Protein 8P26 (pdb70)

Structure (mmCIF, N/CA/C/O backbone):
data_8P26
#
_entry.id   8P26
#
_cell.length_a   107.030
_cell.length_b   152.419
_cell.length_c   187.087
_cell.angle_alpha   90.000
_cell.angle_beta   90.000
_cell.angle_gamma   90.000
#
_symmetry.space_group_name_H-M   'P 21 2 21'
#
loop_
_entity.id
_entity.type
_entity.pdbx_description
1 polymer 'U2 small nuclear ribonucleoprotein auxiliary factor-like protein'
2 water water
#
loop_
_atom_site.group_PDB
_atom_site.id
_atom_site.type_symbol
_atom_site.label_atom_id
_atom_site.label_alt_id
_atom_site.label_comp_id
_atom_site.label_asym_id
_atom_site.label_entity_id
_atom_site.label_seq_id
_atom_site.pdbx_PDB_ins_code
_atom_site.Cartn_x
_atom_site.Cartn_y
_atom_site.Cartn_z
_atom_site.occupancy
_atom_site.B_iso_or_equiv
_atom_site.auth_seq_id
_atom_site.auth_comp_id
_atom_site.auth_asym_id
_atom_site.auth_atom_id
_atom_site.pdbx_PDB_model_num
ATOM 1 N N . MET A 1 3 ? -20.97100 -47.49600 -36.76800 1.000 119.53857 1 MET A N 1
ATOM 2 C CA . MET A 1 3 ? -20.62400 -48.72400 -37.53100 1.000 125.02883 1 MET A CA 1
ATOM 3 C C . MET A 1 3 ? -19.30100 -48.50100 -38.26900 1.000 122.40313 1 MET A C 1
ATOM 4 O O . MET A 1 3 ? -19.00500 -49.28100 -39.19400 1.000 138.79784 1 MET A O 1
ATOM 9 N N . ALA A 1 4 ? -18.54300 -47.47500 -37.87400 1.000 111.17121 2 ALA A N 1
ATOM 10 C CA . ALA A 1 4 ? -17.23200 -47.19800 -38.50400 1.000 109.28549 2 ALA A CA 1
ATOM 11 C C . ALA A 1 4 ? -16.17800 -47.01800 -37.40800 1.000 109.35046 2 ALA A C 1
ATOM 12 O O . ALA A 1 4 ? -15.34000 -46.10800 -37.53800 1.000 112.66010 2 ALA A O 1
ATOM 14 N N . SER A 1 5 ? -16.23700 -47.84600 -36.36400 1.000 107.02502 3 SER A N 1
ATOM 15 C CA . SER A 1 5 ? -15.27700 -47.73000 -35.23800 1.000 104.14106 3 SER A CA 1
ATOM 16 C C . SER A 1 5 ? -14.74600 -49.11900 -34.87300 1.000 108.45209 3 SER A C 1
ATOM 17 O O . SER A 1 5 ? -15.50300 -50.09700 -35.02000 1.000 111.74574 3 SER A O 1
ATOM 20 N N . PHE A 1 6 ? -13.49500 -49.19200 -34.41500 1.000 104.75459 4 PHE A N 1
ATOM 21 C CA . PHE A 1 6 ? -12.88400 -50.49500 -34.05200 1.000 92.97496 4 PHE A CA 1
ATOM 22 C C . PHE A 1 6 ? -13.26800 -50.85400 -32.61400 1.000 97.31116 4 PHE A C 1
ATOM 23 O O . PHE A 1 6 ? -12.51400 -51.60500 -31.96900 1.000 96.33052 4 PHE A O 1
ATOM 31 N N . GLU A 1 7 ? -14.40000 -50.33800 -32.12600 1.000 108.84203 5 GLU A N 1
ATOM 32 C CA . GLU A 1 7 ? -14.76600 -50.59000 -30.73400 1.000 110.35097 5 GLU A CA 1
ATOM 33 C C . GLU A 1 7 ? -14.84100 -52.08000 -30.42200 1.000 103.03277 5 GLU A C 1
ATOM 34 O O . GLU A 1 7 ? -14.45600 -52.51000 -29.32900 1.000 98.22281 5 GLU A O 1
ATOM 40 N N . LYS A 1 8 ? -15.32500 -52.88500 -31.36700 1.000 98.38266 6 LYS A N 1
ATOM 41 C CA . LYS A 1 8 ? -15.48300 -54.31700 -31.13800 1.000 97.90936 6 LYS A CA 1
ATOM 42 C C . LYS A 1 8 ? -14.56200 -55.13900 -32.02900 1.000 102.83001 6 LYS A C 1
ATOM 43 O O . LYS A 1 8 ? -15.01500 -56.06600 -32.70900 1.000 127.10819 6 LYS A O 1
ATOM 45 N N . PHE A 1 9 ? -13.27500 -54.81400 -32.03400 1.000 92.77609 7 PHE A N 1
ATOM 46 C CA . PHE A 1 9 ? -12.30200 -55.47800 -32.89200 1.000 87.62735 7 PHE A CA 1
ATOM 47 C C . PHE A 1 9 ? -11.43100 -56.41000 -32.05800 1.000 91.18574 7 PHE A C 1
ATOM 48 O O . PHE A 1 9 ? -10.72000 -55.96000 -31.15100 1.000 87.72680 7 PHE A O 1
ATOM 56 N N . GLU A 1 10 ? -11.49000 -57.70600 -32.36800 1.000 90.86756 8 GLU A N 1
ATOM 57 C CA . GLU A 1 10 ? -10.67400 -58.69800 -31.69000 1.000 81.64148 8 GLU A CA 1
ATOM 58 C C . GLU A 1 10 ? -9.23200 -58.62600 -32.19100 1.000 80.80452 8 GLU A C 1
ATOM 59 O O . GLU A 1 10 ? -8.98700 -58.32300 -33.36200 1.000 78.51165 8 GLU A O 1
ATOM 61 N N . PRO A 1 11 ? -8.26100 -58.89700 -31.32000 1.000 78.02782 9 PRO A N 1
ATOM 62 C CA . PRO A 1 11 ? -6.85400 -58.79300 -31.72300 1.000 74.72947 9 PRO A CA 1
ATOM 63 C C . PRO A 1 11 ? -6.48300 -59.81900 -32.78300 1.000 72.40422 9 PRO A C 1
ATOM 64 O O . PRO A 1 11 ? -7.11200 -60.86900 -32.92800 1.000 76.49265 9 PRO A O 1
ATOM 68 N N . ILE A 1 12 ? -5.42900 -59.49300 -33.53000 1.000 72.08313 10 ILE A N 1
ATOM 69 C CA . ILE A 1 12 ? -4.93000 -60.32900 -34.61600 1.000 76.55966 10 ILE A CA 1
ATOM 70 C C . ILE A 1 12 ? -3.45200 -60.60600 -34.38300 1.000 80.73186 10 ILE A C 1
ATOM 71 O O . ILE A 1 12 ? -2.67400 -59.68100 -34.11700 1.000 77.97492 10 ILE A O 1
ATOM 76 N N . PHE A 1 13 ? -3.07100 -61.87800 -34.48100 1.000 79.89507 11 PHE A N 1
ATOM 77 C CA . PHE A 1 13 ? -1.68400 -62.30600 -34.38700 1.000 75.84624 11 PHE A CA 1
ATOM 78 C C . PHE A 1 13 ? -1.31400 -63.07600 -35.64800 1.000 82.15262 11 PHE A C 1
ATOM 79 O O . PHE A 1 13 ? -2.15300 -63.76200 -36.23600 1.000 87.36529 11 PHE A O 1
ATOM 87 N N . GLY A 1 14 ? -0.05600 -62.96500 -36.06500 1.000 80.45058 12 GLY A N 1
ATOM 88 C CA . GLY A 1 14 ? 0.35800 -63.68100 -37.26000 1.000 80.45697 12 GLY A CA 1
ATOM 89 C C . GLY A 1 14 ? 1.86200 -63.71500 -37.41100 1.000 85.35314 12 GLY A C 1
ATOM 90 O O . GLY A 1 14 ? 2.60100 -63.04400 -36.68600 1.000 87.70548 12 GLY A O 1
ATOM 91 N N . GLU A 1 15 ? 2.30000 -64.51200 -38.38300 1.000 86.56171 13 GLU A N 1
ATOM 92 C CA . GLU A 1 15 ? 3.70900 -64.70300 -38.69800 1.000 91.51456 13 GLU A CA 1
ATOM 93 C C . GLU A 1 15 ? 4.00800 -64.13900 -40.08100 1.000 92.56346 13 GLU A C 1
ATOM 94 O O . GLU A 1 15 ? 3.17900 -64.23200 -40.99100 1.000 91.78706 13 GLU A O 1
ATOM 100 N N . VAL A 1 16 ? 5.19600 -63.55300 -40.23400 1.000 93.77118 14 VAL A N 1
ATOM 101 C CA . VAL A 1 16 ? 5.63500 -62.97800 -41.50000 1.000 100.20009 14 VAL A CA 1
ATOM 102 C C . VAL A 1 16 ? 7.10300 -63.31500 -41.71700 1.000 101.19978 14 VAL A C 1
ATOM 103 O O . VAL A 1 16 ? 7.88100 -63.42900 -40.76600 1.000 99.99866 14 VAL A O 1
ATOM 107 N N . VAL A 1 17 ? 7.48100 -63.47900 -42.97900 1.000 100.25196 15 VAL A N 1
ATOM 108 C CA . VAL A 1 17 ? 8.86600 -63.73800 -43.35900 1.000 108.00263 15 VAL A CA 1
ATOM 109 C C . VAL A 1 17 ? 9.41400 -62.48100 -44.03200 1.000 106.97167 15 VAL A C 1
ATOM 110 O O . VAL A 1 17 ? 8.78300 -61.95000 -44.95700 1.000 108.07524 15 VAL A O 1
ATOM 114 N N . PRO A 1 18 ? 10.50200 -61.90200 -43.52800 1.000 105.78849 16 PRO A N 1
ATOM 115 C CA . PRO A 1 18 ? 11.07200 -60.71700 -44.17900 1.000 112.37232 16 PRO A CA 1
ATOM 116 C C . PRO A 1 18 ? 11.65800 -61.07400 -45.53500 1.000 119.13783 16 PRO A C 1
ATOM 117 O O . PRO A 1 18 ? 12.30500 -62.11100 -45.70000 1.000 122.48116 16 PRO A O 1
ATOM 121 N N . GLU A 1 19 ? 11.42500 -60.19800 -46.51300 1.000 118.44434 17 GLU A N 1
ATOM 122 C CA . GLU A 1 19 ? 11.85000 -60.42300 -47.89300 1.000 134.08494 17 GLU A CA 1
ATOM 123 C C . GLU A 1 19 ? 12.53600 -59.15500 -48.40900 1.000 140.37781 17 GLU A C 1
ATOM 124 O O . GLU A 1 19 ? 12.03800 -58.47600 -49.30900 1.000 150.18297 17 GLU A O 1
ATOM 130 N N . ARG A 1 20 ? 13.68900 -58.83900 -47.82600 1.000 146.09283 18 ARG A N 1
ATOM 131 C CA . ARG A 1 20 ? 14.47800 -57.71000 -48.28900 1.000 156.80326 18 ARG A CA 1
ATOM 132 C C . ARG A 1 20 ? 15.30700 -58.11100 -49.50600 1.000 167.63195 18 ARG A C 1
ATOM 133 O O . ARG A 1 20 ? 15.60100 -59.28800 -49.73400 1.000 166.95945 18 ARG A O 1
ATOM 141 N N . SER A 1 21 ? 15.68000 -57.10600 -50.29700 1.000 180.19544 19 SER A N 1
ATOM 142 C CA . SER A 1 21 ? 16.53100 -57.28600 -51.47300 1.000 198.99289 19 SER A CA 1
ATOM 143 C C . SER A 1 21 ? 17.67600 -56.28300 -51.35900 1.000 205.63299 19 SER A C 1
ATOM 144 O O . SER A 1 21 ? 17.57200 -55.15100 -51.83900 1.000 204.67083 19 SER A O 1
ATOM 147 N N . ASP A 1 22 ? 18.76300 -56.70500 -50.71900 1.000 204.01436 20 ASP A N 1
ATOM 148 C CA . ASP A 1 22 ? 19.91500 -55.84100 -50.48600 1.000 209.28924 20 ASP A CA 1
ATOM 149 C C . ASP A 1 22 ? 20.57200 -55.42400 -51.79800 1.000 211.63984 20 ASP A C 1
ATOM 150 O O . ASP A 1 22 ? 21.67700 -55.86300 -52.11800 1.000 211.68659 20 ASP A O 1
ATOM 155 N N . LEU A 1 27 ? 20.74800 -61.16400 -41.73200 1.000 127.52347 25 LEU A N 1
ATOM 156 C CA . LEU A 1 27 ? 20.00000 -62.26300 -41.13300 1.000 125.16646 25 LEU A CA 1
ATOM 157 C C . LEU A 1 27 ? 18.51900 -61.92500 -41.05300 1.000 123.14183 25 LEU A C 1
ATOM 158 O O . LEU A 1 27 ? 18.11100 -61.04200 -40.29400 1.000 129.07958 25 LEU A O 1
ATOM 160 N N . LEU A 1 28 ? 17.71100 -62.63500 -41.83300 1.000 121.23128 26 LEU A N 1
ATOM 161 C CA . LEU A 1 28 ? 16.26200 -62.45400 -41.82800 1.000 124.87276 26 LEU A CA 1
ATOM 162 C C . LEU A 1 28 ? 15.65500 -63.63800 -41.08600 1.000 132.17053 26 LEU A C 1
ATOM 163 O O . LEU A 1 28 ? 15.52300 -64.73400 -41.63700 1.000 137.18860 26 LEU A O 1
ATOM 165 N N . ARG A 1 29 ? 15.27000 -63.40500 -39.83700 1.000 136.44539 27 ARG A N 1
ATOM 166 C CA . ARG A 1 29 ? 14.67100 -64.42500 -38.99900 1.000 146.98721 27 ARG A CA 1
ATOM 167 C C . ARG A 1 29 ? 13.15600 -64.38100 -39.15800 1.000 125.68409 27 ARG A C 1
ATOM 168 O O . ARG A 1 29 ? 12.62100 -63.67300 -40.01100 1.000 119.04113 27 ARG A O 1
ATOM 176 N N . ARG A 1 30 ? 12.45000 -65.15400 -38.34200 1.000 124.74954 28 ARG A N 1
ATOM 177 C CA . ARG A 1 30 ? 11.00000 -65.22800 -38.44000 1.000 116.75670 28 ARG A CA 1
ATOM 178 C C . ARG A 1 30 ? 10.36600 -64.19900 -37.51600 1.000 111.15669 28 ARG A C 1
ATOM 179 O O . ARG A 1 30 ? 10.83500 -63.98200 -36.39400 1.000 106.15377 28 ARG A O 1
ATOM 187 N N . CYS A 1 31 ? 9.29100 -63.57400 -37.99300 1.000 109.47112 29 CYS A N 1
ATOM 188 C CA . CYS A 1 31 ? 8.69000 -62.43600 -37.31900 1.000 100.16021 29 CYS A CA 1
ATOM 189 C C . CYS A 1 31 ? 7.23500 -62.72800 -36.98500 1.000 91.74250 29 CYS A C 1
ATOM 190 O O . CYS A 1 31 ? 6.54600 -63.46100 -37.70500 1.000 88.61828 29 CYS A O 1
ATOM 193 N N . LEU A 1 32 ? 6.77700 -62.14700 -35.88100 1.000 89.22164 30 LEU A N 1
ATOM 194 C CA . LEU A 1 32 ? 5.37600 -62.15900 -35.49500 1.000 84.41931 30 LEU A CA 1
ATOM 195 C C . LEU A 1 32 ? 4.83100 -60.73700 -35.54300 1.000 83.36502 30 LEU A C 1
ATOM 196 O O . LEU A 1 32 ? 5.55400 -59.77200 -35.27300 1.000 85.28939 30 LEU A O 1
ATOM 201 N N . PHE A 1 33 ? 3.55200 -60.60200 -35.88500 1.000 77.57147 31 PHE A N 1
ATOM 202 C CA . PHE A 1 33 ? 2.91700 -59.29400 -35.84800 1.000 76.79174 31 PHE A CA 1
ATOM 203 C C . PHE A 1 33 ? 1.69200 -59.31300 -34.94200 1.000 79.29223 31 PHE A C 1
ATOM 204 O O . PHE A 1 33 ? 1.15700 -60.37100 -34.59900 1.000 74.24461 31 PHE A O 1
ATOM 212 N N . HIS A 1 34 ? 1.25300 -58.11400 -34.56100 1.000 84.24318 32 HIS A N 1
ATOM 213 C CA . HIS A 1 34 ? 0.12500 -57.94200 -33.65200 1.000 75.57729 32 HIS A CA 1
ATOM 214 C C . HIS A 1 34 ? -0.70500 -56.75600 -34.10800 1.000 74.91671 32 HIS A C 1
ATOM 215 O O . HIS A 1 34 ? -0.19200 -55.63800 -34.20800 1.000 78.28006 32 HIS A O 1
ATOM 222 N N . VAL A 1 35 ? -1.98300 -57.00100 -34.38500 1.000 85.04545 33 VAL A N 1
ATOM 223 C CA . VAL A 1 35 ? -2.93000 -55.95800 -34.75300 1.000 80.81735 33 VAL A CA 1
ATOM 224 C C . VAL A 1 35 ? -3.99300 -55.89300 -33.66600 1.000 76.50864 33 VAL A C 1
ATOM 225 O O . VAL A 1 35 ? -4.54900 -56.92600 -33.27300 1.000 81.14326 33 VAL A O 1
ATOM 229 N N . TYR A 1 36 ? -4.27200 -54.68400 -33.18600 1.000 68.39802 34 TYR A N 1
ATOM 230 C CA . TYR A 1 36 ? -5.20800 -54.49600 -32.08800 1.000 75.58492 34 TYR A CA 1
ATOM 231 C C . TYR A 1 36 ? -5.60900 -53.03100 -32.02300 1.000 87.12992 34 TYR A C 1
ATOM 232 O O . TYR A 1 36 ? -4.92400 -52.15300 -32.55700 1.000 91.71123 34 TYR A O 1
ATOM 241 N N . ALA A 1 37 ? -6.73200 -52.78100 -31.35400 1.000 83.80743 35 ALA A N 1
ATOM 242 C CA . ALA A 1 37 ? -7.28100 -51.43800 -31.22600 1.000 79.60585 35 ALA A CA 1
ATOM 243 C C . ALA A 1 37 ? -6.72100 -50.77200 -29.97500 1.000 83.67129 35 ALA A C 1
ATOM 244 O O . ALA A 1 37 ? -6.96400 -51.23800 -28.85600 1.000 84.99619 35 ALA A O 1
ATOM 246 N N . SER A 1 38 ? -5.97400 -49.68300 -30.16400 1.000 83.69697 36 SER A N 1
ATOM 247 C CA . SER A 1 38 ? -5.49700 -48.90700 -29.02500 1.000 85.80943 36 SER A CA 1
ATOM 248 C C . SER A 1 38 ? -6.62200 -48.07000 -28.42800 1.000 92.42536 36 SER A C 1
ATOM 249 O O . SER A 1 38 ? -6.85900 -48.10600 -27.21400 1.000 93.99144 36 SER A O 1
ATOM 252 N N . ASP A 1 39 ? -7.32100 -47.30700 -29.26700 1.000 93.90852 37 ASP A N 1
ATOM 253 C CA . ASP A 1 39 ? -8.55600 -46.63800 -28.89500 1.000 92.72131 37 ASP A CA 1
ATOM 254 C C . ASP A 1 39 ? -9.61300 -46.97200 -29.93800 1.000 91.44734 37 ASP A C 1
ATOM 255 O O . ASP A 1 39 ? -9.32900 -47.61000 -30.95600 1.000 92.33127 37 ASP A O 1
ATOM 260 N N . SER A 1 40 ? -10.84700 -46.53800 -29.67700 1.000 94.77985 38 SER A N 1
ATOM 261 C CA . SER A 1 40 ? -11.96300 -46.90200 -30.54600 1.000 94.65887 38 SER A CA 1
ATOM 262 C C . SER A 1 40 ? -11.82300 -46.39000 -31.97700 1.000 91.65571 38 SER A C 1
ATOM 263 O O . SER A 1 40 ? -12.65100 -46.74700 -32.82200 1.000 91.99244 38 SER A O 1
ATOM 266 N N . TYR A 1 41 ? -10.81400 -45.56800 -32.27600 1.000 90.79381 39 TYR A N 1
ATOM 267 C CA . TYR A 1 41 ? -10.62200 -45.04200 -33.62100 1.000 95.79864 39 TYR A CA 1
ATOM 268 C C . TYR A 1 41 ? -9.27100 -45.34700 -34.25300 1.000 94.62211 39 TYR A C 1
ATOM 269 O O . TYR A 1 41 ? -9.09600 -45.05800 -35.44000 1.000 94.54850 39 TYR A O 1
ATOM 278 N N . ASN A 1 42 ? -8.31100 -45.90000 -33.51900 1.000 95.95632 40 ASN A N 1
ATOM 279 C CA . ASN A 1 42 ? -6.99800 -46.17600 -34.08300 1.000 96.72910 40 ASN A CA 1
ATOM 280 C C . ASN A 1 42 ? -6.67500 -47.65900 -33.98500 1.000 94.86872 40 ASN A C 1
ATOM 281 O O . ASN A 1 42 ? -7.16900 -48.36700 -33.10300 1.000 93.03709 40 ASN A O 1
ATOM 286 N N . LEU A 1 43 ? -5.83200 -48.11800 -34.90800 1.000 93.84418 41 LEU A N 1
ATOM 287 C CA . LEU A 1 43 ? -5.38600 -49.50300 -34.95700 1.000 86.10237 41 LEU A CA 1
ATOM 288 C C . LEU A 1 43 ? -3.86500 -49.51300 -34.95200 1.000 85.47764 41 LEU A C 1
ATOM 289 O O . LEU A 1 43 ? -3.23700 -48.96300 -35.86300 1.000 88.96632 41 LEU A O 1
ATOM 294 N N . THR A 1 44 ? -3.27800 -50.14000 -33.93700 1.000 82.85808 42 THR A N 1
ATOM 295 C CA . THR A 1 44 ? -1.83300 -50.16500 -33.75800 1.000 83.41728 42 THR A CA 1
ATOM 296 C C . THR A 1 44 ? -1.28200 -51.50000 -34.24600 1.000 84.10579 42 THR A C 1
ATOM 297 O O . THR A 1 44 ? -1.80800 -52.56100 -33.89300 1.000 82.39325 42 THR A O 1
ATOM 301 N N . VAL A 1 45 ? -0.22600 -51.44400 -35.05400 1.000 85.12159 43 VAL A N 1
ATOM 302 C CA . VAL A 1 45 ? 0.39700 -52.62900 -35.62800 1.000 81.14657 43 VAL A CA 1
ATOM 303 C C . VAL A 1 45 ? 1.82000 -52.73000 -35.09200 1.000 86.23618 43 VAL A C 1
ATOM 304 O O . VAL A 1 45 ? 2.54000 -51.72600 -35.02400 1.000 88.65734 43 VAL A O 1
ATOM 308 N N . HIS A 1 46 ? 2.22100 -53.94300 -34.71000 1.000 83.10993 44 HIS A N 1
ATOM 309 C CA . HIS A 1 46 ? 3.57900 -54.22500 -34.26100 1.000 78.91023 44 HIS A CA 1
ATOM 310 C C . HIS A 1 46 ? 4.06000 -55.49000 -34.94900 1.000 78.46800 44 HIS A C 1
ATOM 311 O O . HIS A 1 46 ? 3.36700 -56.50700 -34.91400 1.000 81.16601 44 HIS A O 1
ATOM 318 N N . VAL A 1 47 ? 5.24100 -55.43300 -35.56200 1.000 82.15103 45 VAL A N 1
ATOM 319 C CA . VAL A 1 47 ? 5.87700 -56.59900 -36.16900 1.000 79.37300 45 VAL A CA 1
ATOM 320 C C . VAL A 1 47 ? 7.27900 -56.73600 -35.59400 1.000 84.90190 45 VAL A C 1
ATOM 321 O O . VAL A 1 47 ? 8.02900 -55.75500 -35.54500 1.000 91.85790 45 VAL A O 1
ATOM 325 N N . THR A 1 48 ? 7.63400 -57.94500 -35.16100 1.000 86.64138 46 THR A N 1
ATOM 326 C CA . THR A 1 48 ? 8.92900 -58.14500 -34.52300 1.000 88.87478 46 THR A CA 1
ATOM 327 C C . THR A 1 48 ? 9.36900 -59.59900 -34.60600 1.000 84.32484 46 THR A C 1
ATOM 328 O O . THR A 1 48 ? 8.54600 -60.51700 -34.62800 1.000 82.57732 46 THR A O 1
ATOM 332 N N . ASP A 1 49 ? 10.68800 -59.78400 -34.67800 1.000 83.12882 47 ASP A N 1
ATOM 333 C CA . ASP A 1 49 ? 11.33500 -61.07600 -34.49500 1.000 91.70131 47 ASP A CA 1
ATOM 334 C C . ASP A 1 49 ? 11.88400 -61.23700 -33.08400 1.000 88.41722 47 ASP A C 1
ATOM 335 O O . ASP A 1 49 ? 12.55200 -62.23500 -32.79400 1.000 91.31220 47 ASP A O 1
ATOM 340 N N . PHE A 1 50 ? 11.61500 -60.26700 -32.21000 1.000 88.42218 48 PHE A N 1
ATOM 341 C CA . PHE A 1 50 ? 12.00500 -60.22600 -30.80300 1.000 90.33073 48 PHE A CA 1
ATOM 342 C C . PHE A 1 50 ? 13.49900 -60.01500 -30.59600 1.000 88.11622 48 PHE A C 1
ATOM 343 O O . PHE A 1 50 ? 13.96800 -60.05200 -29.45000 1.000 84.87473 48 PHE A O 1
ATOM 351 N N . ILE A 1 51 ? 14.26800 -59.79700 -31.66200 1.000 89.09232 49 ILE A N 1
ATOM 352 C CA . ILE A 1 51 ? 15.69200 -59.50100 -31.56200 1.000 96.25336 49 ILE A CA 1
ATOM 353 C C . ILE A 1 51 ? 16.02800 -58.18300 -32.25000 1.000 97.88499 49 ILE A C 1
ATOM 354 O O . ILE A 1 51 ? 16.70300 -57.32300 -31.67600 1.000 102.19913 49 ILE A O 1
ATOM 359 N N . SER A 1 52 ? 15.55700 -58.00400 -33.48000 1.000 97.33446 50 SER A N 1
ATOM 360 C CA . SER A 1 52 ? 15.90100 -56.83700 -34.29600 1.000 94.55130 50 SER A CA 1
ATOM 361 C C . SER A 1 52 ? 14.90800 -55.68700 -34.12200 1.000 97.04405 50 SER A C 1
ATOM 362 O O . SER A 1 52 ? 14.43700 -55.10900 -35.09900 1.000 109.98642 50 SER A O 1
ATOM 365 N N . GLY A 1 53 ? 14.57400 -55.34200 -32.88300 1.000 100.79954 51 GLY A N 1
ATOM 366 C CA . GLY A 1 53 ? 13.65200 -54.24200 -32.66900 1.000 97.30567 51 GLY A CA 1
ATOM 367 C C . GLY A 1 53 ? 12.20200 -54.59900 -32.97600 1.000 96.51177 51 GLY A C 1
ATOM 368 O O . GLY A 1 53 ? 11.82500 -55.76000 -33.13400 1.000 95.83109 51 GLY A O 1
ATOM 369 N N . VAL A 1 54 ? 11.38500 -53.54800 -33.06200 1.000 95.03842 52 VAL A N 1
ATOM 370 C CA . VAL A 1 54 ? 9.94900 -53.66500 -33.30900 1.000 87.76200 52 VAL A CA 1
ATOM 371 C C . VAL A 1 54 ? 9.54100 -52.62900 -34.35200 1.000 93.35464 52 VAL A C 1
ATOM 372 O O . VAL A 1 54 ? 9.96500 -51.47300 -34.28100 1.000 106.15290 52 VAL A O 1
ATOM 376 N N . TRP A 1 55 ? 8.77200 -53.04900 -35.34900 1.000 88.69334 53 TRP A N 1
ATOM 377 C CA . TRP A 1 55 ? 8.21000 -52.14200 -36.34200 1.000 99.15046 53 TRP A CA 1
ATOM 378 C C . TRP A 1 55 ? 6.78200 -51.78000 -35.95500 1.000 106.49986 53 TRP A C 1
ATOM 379 O O . TRP A 1 55 ? 5.97200 -52.66800 -35.67500 1.000 97.65117 53 TRP A O 1
ATOM 390 N N . THR A 1 56 ? 6.46800 -50.48100 -35.93900 1.000 102.99247 54 THR A N 1
ATOM 391 C CA . THR A 1 56 ? 5.17500 -50.03800 -35.43200 1.000 96.47715 54 THR A CA 1
ATOM 392 C C . THR A 1 56 ? 4.57000 -48.97500 -36.33300 1.000 97.90576 54 THR A C 1
ATOM 393 O O . THR A 1 56 ? 5.27400 -48.26400 -37.05400 1.000 100.06615 54 THR A O 1
ATOM 397 N N . THR A 1 57 ? 3.24400 -48.89100 -36.28000 1.000 108.57690 55 THR A N 1
ATOM 398 C CA . THR A 1 57 ? 2.49000 -47.77100 -36.82400 1.000 110.10423 55 THR A CA 1
ATOM 399 C C . THR A 1 57 ? 1.11400 -47.78200 -36.17200 1.000 96.37648 55 THR A C 1
ATOM 400 O O . THR A 1 57 ? 0.73300 -48.74200 -35.49900 1.000 96.67091 55 THR A O 1
ATOM 404 N N . ILE A 1 58 ? 0.37300 -46.69700 -36.37600 1.000 91.25324 56 ILE A N 1
ATOM 405 C CA . ILE A 1 58 ? -0.99800 -46.58100 -35.89400 1.000 85.78588 56 ILE A CA 1
ATOM 406 C C . ILE A 1 58 ? -1.88100 -46.18500 -37.06800 1.000 93.78842 56 ILE A C 1
ATOM 407 O O . ILE A 1 58 ? -1.60500 -45.19200 -37.74900 1.000 105.88089 56 ILE A O 1
ATOM 412 N N . LEU A 1 59 ? -2.94000 -46.95800 -37.30300 1.000 88.44134 57 LEU A N 1
ATOM 413 C CA . LEU A 1 59 ? -3.83900 -46.74700 -38.43500 1.000 91.49306 57 LEU A CA 1
ATOM 414 C C . LEU A 1 59 ? -5.21800 -46.37100 -37.90000 1.000 101.97999 57 LEU A C 1
ATOM 415 O O . LEU A 1 59 ? -5.90400 -47.20700 -37.30200 1.000 103.70340 57 LEU A O 1
ATOM 420 N N . SER A 1 60 ? -5.61700 -45.11800 -38.10800 1.000 108.10734 58 SER A N 1
ATOM 421 C CA . SER A 1 60 ? -6.94800 -44.65000 -37.75100 1.000 107.68355 58 SER A CA 1
ATOM 422 C C . SER A 1 60 ? -7.95100 -44.91000 -38.87500 1.000 116.24295 58 SER A C 1
ATOM 423 O O . SER A 1 60 ? -7.59200 -45.24000 -40.00700 1.000 123.82953 58 SER A O 1
ATOM 426 N N . VAL A 1 61 ? -9.23600 -44.77500 -38.53200 1.000 115.24900 59 VAL A N 1
ATOM 427 C CA . VAL A 1 61 ? -10.32200 -44.97800 -39.49100 1.000 119.59592 59 VAL A CA 1
ATOM 428 C C . VAL A 1 61 ? -10.16400 -44.09500 -40.72200 1.000 130.95223 59 VAL A C 1
ATOM 429 O O . VAL A 1 61 ? -10.56000 -44.48600 -41.82700 1.000 131.78103 59 VAL A O 1
ATOM 433 N N . SER A 1 62 ? -9.59800 -42.89600 -40.56300 1.000 147.10722 60 SER A N 1
ATOM 434 C CA . SER A 1 62 ? -9.42900 -42.00600 -41.70900 1.000 167.46683 60 SER A CA 1
ATOM 435 C C . SER A 1 62 ? -8.41900 -42.57300 -42.70000 1.000 149.48601 60 SER A C 1
ATOM 436 O O . SER A 1 62 ? -8.74100 -42.80500 -43.87100 1.000 148.01689 60 SER A O 1
ATOM 439 N N . GLN A 1 63 ? -7.18500 -42.80400 -42.24100 1.000 138.94793 61 GLN A N 1
ATOM 440 C CA . GLN A 1 63 ? -6.15400 -43.34400 -43.12200 1.000 134.22483 61 GLN A CA 1
ATOM 441 C C . GLN A 1 63 ? -6.51700 -44.73500 -43.62100 1.000 139.26320 61 GLN A C 1
ATOM 442 O O . GLN A 1 63 ? -6.12800 -45.11700 -44.73100 1.000 142.72550 61 GLN A O 1
ATOM 448 N N . LEU A 1 64 ? -7.25100 -45.50800 -42.81700 1.000 135.62841 62 LEU A N 1
ATOM 449 C CA . LEU A 1 64 ? -7.73600 -46.80300 -43.28200 1.000 143.11158 62 LEU A CA 1
ATOM 450 C C . LEU A 1 64 ? -8.66700 -46.64000 -44.47900 1.000 145.26678 62 LEU A C 1
ATOM 451 O O . LEU A 1 64 ? -8.66000 -47.46600 -45.39800 1.000 160.30560 62 LEU A O 1
ATOM 456 N N . ASP A 1 65 ? -9.47800 -45.57800 -44.48300 1.000 138.79253 63 ASP A N 1
ATOM 457 C CA . ASP A 1 65 ? -10.39200 -45.33300 -45.59500 1.000 137.81783 63 ASP A CA 1
ATOM 458 C C . ASP A 1 65 ? -9.65400 -44.79400 -46.81500 1.000 143.74571 63 ASP A C 1
ATOM 459 O O . ASP A 1 65 ? -9.99000 -45.14900 -47.95100 1.000 150.06716 63 ASP A O 1
ATOM 464 N N . ASP A 1 66 ? -8.65000 -43.93800 -46.60100 1.000 142.85256 64 ASP A N 1
ATOM 465 C CA . ASP A 1 66 ? -7.86700 -43.42200 -47.72100 1.000 144.00000 64 ASP A CA 1
ATOM 466 C C . ASP A 1 66 ? -7.19600 -44.55000 -48.49200 1.000 146.86478 64 ASP A C 1
ATOM 467 O O . ASP A 1 66 ? -7.04400 -44.46800 -49.71600 1.000 151.85652 64 ASP A O 1
ATOM 472 N N . MET A 1 67 ? -6.79300 -45.60900 -47.79400 1.000 144.19221 65 MET A N 1
ATOM 473 C CA . MET A 1 67 ? -6.23800 -46.77500 -48.46900 1.000 141.41347 65 MET A CA 1
ATOM 474 C C . MET A 1 67 ? -7.29900 -47.50600 -49.28300 1.000 143.30039 65 MET A C 1
ATOM 475 O O . MET A 1 67 ? -7.00900 -48.03600 -50.36100 1.000 151.11728 65 MET A O 1
ATOM 480 N N . ARG A 1 68 ? -8.53200 -47.54700 -48.77300 1.000 140.40165 66 ARG A N 1
ATOM 481 C CA . ARG A 1 68 ? -9.61400 -48.23600 -49.46900 1.000 146.43149 66 ARG A CA 1
ATOM 482 C C . ARG A 1 68 ? -9.87600 -47.64300 -50.84800 1.000 155.22515 66 ARG A C 1
ATOM 483 O O . ARG A 1 68 ? -10.13600 -48.38000 -51.80600 1.000 161.27237 66 ARG A O 1
ATOM 491 N N . ASP A 1 69 ? -9.81400 -46.31500 -50.97000 1.000 163.80427 67 ASP A N 1
ATOM 492 C CA . ASP A 1 69 ? -10.07700 -45.68800 -52.26200 1.000 170.95754 67 ASP A CA 1
ATOM 493 C C . ASP A 1 69 ? -8.92900 -45.90900 -53.24200 1.000 167.12122 67 ASP A C 1
ATOM 494 O O . ASP A 1 69 ? -9.16200 -46.14300 -54.43400 1.000 182.72001 67 ASP A O 1
ATOM 499 N N . THR A 1 70 ? -7.68300 -45.83100 -52.76500 1.000 158.42800 68 THR A N 1
ATOM 500 C CA . THR A 1 70 ? -6.52400 -45.95000 -53.64400 1.000 158.59321 68 THR A CA 1
ATOM 501 C C . THR A 1 70 ? -6.23900 -47.38500 -54.07900 1.000 157.11525 68 THR A C 1
ATOM 502 O O . THR A 1 70 ? -5.56300 -47.58200 -55.09600 1.000 157.41369 68 THR A O 1
ATOM 506 N N . VAL A 1 71 ? -6.71500 -48.38800 -53.34300 1.000 157.30138 69 VAL A N 1
ATOM 507 C CA . VAL A 1 71 ? -6.43500 -49.78200 -53.67900 1.000 159.48184 69 VAL A CA 1
ATOM 508 C C . VAL A 1 71 ? -7.61000 -50.45100 -54.40700 1.000 169.56097 69 VAL A C 1
ATOM 509 O O . VAL A 1 71 ? -7.65300 -51.67700 -54.52000 1.000 171.15626 69 VAL A O 1
ATOM 513 N N . GLY A 1 72 ? -8.54600 -49.66700 -54.93800 1.000 182.74010 70 GLY A N 1
ATOM 514 C CA . GLY A 1 72 ? -9.56300 -50.25800 -55.78700 1.000 193.53102 70 GLY A CA 1
ATOM 515 C C . GLY A 1 72 ? -10.75800 -50.91900 -55.13100 1.000 208.06781 70 GLY A C 1
ATOM 516 O O . GLY A 1 72 ? -11.82100 -50.99000 -55.75300 1.000 228.71887 70 GLY A O 1
ATOM 517 N N . ILE A 1 73 ? -10.63100 -51.40400 -53.90000 1.000 193.75081 71 ILE A N 1
ATOM 518 C CA . ILE A 1 73 ? -11.72300 -52.15200 -53.28200 1.000 198.88610 71 ILE A CA 1
ATOM 519 C C . ILE A 1 73 ? -12.78400 -51.16100 -52.82100 1.000 194.21217 71 ILE A C 1
ATOM 520 O O . ILE A 1 73 ? -12.53300 -50.31500 -51.95600 1.000 183.58287 71 ILE A O 1
ATOM 525 N N . GLY A 1 74 ? -13.96800 -51.25300 -53.42000 1.000 193.68468 72 GLY A N 1
ATOM 526 C CA . GLY A 1 74 ? -15.05700 -50.34000 -53.14000 1.000 194.24422 72 GLY A CA 1
ATOM 527 C C . GLY A 1 74 ? -16.16200 -51.03600 -52.37000 1.000 181.25612 72 GLY A C 1
ATOM 528 O O . GLY A 1 74 ? -16.31100 -52.25900 -52.43800 1.000 176.23758 72 GLY A O 1
ATOM 529 N N . GLY A 1 75 ? -16.93200 -50.24800 -51.62900 1.000 157.54506 73 GLY A N 1
ATOM 530 C CA . GLY A 1 75 ? -18.04400 -50.74900 -50.85900 1.000 140.64736 73 GLY A CA 1
ATOM 531 C C . GLY A 1 75 ? -18.03900 -50.20000 -49.45000 1.000 135.98380 73 GLY A C 1
ATOM 532 O O . GLY A 1 75 ? -17.16000 -49.44500 -49.04300 1.000 138.63319 73 GLY A O 1
ATOM 533 N N . SER A 1 76 ? -19.06100 -50.60400 -48.69900 1.000 135.85816 74 SER A N 1
ATOM 534 C CA . SER A 1 76 ? -19.25800 -50.22200 -47.30600 1.000 133.08442 74 SER A CA 1
ATOM 535 C C . SER A 1 76 ? -18.02500 -50.48000 -46.44800 1.000 119.21290 74 SER A C 1
ATOM 536 O O . SER A 1 76 ? -17.19200 -51.33200 -46.77700 1.000 114.60544 74 SER A O 1
ATOM 539 N N . TRP A 1 77 ? -17.90600 -49.72800 -45.35200 1.000 116.34941 75 TRP A N 1
ATOM 540 C CA . TRP A 1 77 ? -16.72500 -49.79800 -44.49500 1.000 113.32419 75 TRP A CA 1
ATOM 541 C C . TRP A 1 77 ? -16.48300 -51.20900 -43.97300 1.000 112.74250 75 TRP A C 1
ATOM 542 O O . TRP A 1 77 ? -15.34300 -51.68800 -43.96000 1.000 114.53982 75 TRP A O 1
ATOM 553 N N . SER A 1 78 ? -17.54100 -51.87900 -43.51500 1.000 108.52870 76 SER A N 1
ATOM 554 C CA . SER A 1 78 ? -17.39200 -53.23100 -42.98300 1.000 109.36110 76 SER A CA 1
ATOM 555 C C . SER A 1 78 ? -16.75100 -54.17500 -43.99500 1.000 117.04618 76 SER A C 1
ATOM 556 O O . SER A 1 78 ? -15.95100 -55.04000 -43.62100 1.000 121.62194 76 SER A O 1
ATOM 559 N N . GLU A 1 79 ? -17.08000 -54.02500 -45.28100 1.000 126.86299 77 GLU A N 1
ATOM 560 C CA . GLU A 1 79 ? -16.50800 -54.91200 -46.29100 1.000 128.17386 77 GLU A CA 1
ATOM 561 C C . GLU A 1 79 ? -14.99800 -54.73900 -46.40300 1.000 126.07259 77 GLU A C 1
ATOM 562 O O . GLU A 1 79 ? -14.26300 -55.72400 -46.53800 1.000 132.78587 77 GLU A O 1
ATOM 568 N N . PHE A 1 80 ? -14.51500 -53.49500 -46.36000 1.000 117.73978 78 PHE A N 1
ATOM 569 C CA . PHE A 1 80 ? -13.07300 -53.27300 -46.41300 1.000 114.05054 78 PHE A CA 1
ATOM 570 C C . PHE A 1 80 ? -12.38300 -53.81700 -45.17000 1.000 112.87467 78 PHE A C 1
ATOM 571 O O . PHE A 1 80 ? -11.33100 -54.46000 -45.26700 1.000 118.63278 78 PHE A O 1
ATOM 579 N N . VAL A 1 81 ? -12.95800 -53.56800 -43.99200 1.000 106.80030 79 VAL A N 1
ATOM 580 C CA . VAL A 1 81 ? -12.32200 -54.00800 -42.75500 1.000 109.85785 79 VAL A CA 1
ATOM 581 C C . VAL A 1 81 ? -12.39300 -55.52700 -42.62300 1.000 114.12378 79 VAL A C 1
ATOM 582 O O . VAL A 1 81 ? -11.43800 -56.16700 -42.16900 1.000 105.81237 79 VAL A O 1
ATOM 586 N N . ASP A 1 82 ? -13.51400 -56.13100 -43.03200 1.000 113.97385 80 ASP A N 1
ATOM 587 C CA . ASP A 1 82 ? -13.61500 -57.58800 -43.00900 1.000 108.80326 80 ASP A CA 1
ATOM 588 C C . ASP A 1 82 ? -12.64600 -58.24000 -43.98800 1.000 107.90397 80 ASP A C 1
ATOM 589 O O . ASP A 1 82 ? -12.11400 -59.32000 -43.70500 1.000 123.83913 80 ASP A O 1
ATOM 594 N N . TYR A 1 83 ? -12.40300 -57.60000 -45.13600 1.000 105.60753 81 TYR A N 1
ATOM 595 C CA . TYR A 1 83 ? -11.40200 -58.10500 -46.06900 1.000 105.89027 81 TYR A CA 1
ATOM 596 C C . TYR A 1 83 ? -10.00900 -57.98900 -45.46800 1.000 105.85800 81 TYR A C 1
ATOM 597 O O . TYR A 1 83 ? -9.19300 -58.91200 -45.57900 1.000 110.94552 81 TYR A O 1
ATOM 606 N N . THR A 1 84 ? -9.72300 -56.84600 -44.83800 1.000 100.80272 82 THR A N 1
ATOM 607 C CA . THR A 1 84 ? -8.41600 -56.62700 -44.22900 1.000 103.09998 82 THR A CA 1
ATOM 608 C C . THR A 1 84 ? -8.14500 -57.62900 -43.11600 1.000 102.10339 82 THR A C 1
ATOM 609 O O . THR A 1 84 ? -7.01800 -58.11900 -42.97200 1.000 99.68343 82 THR A O 1
ATOM 613 N N . VAL A 1 85 ? -9.16700 -57.95900 -42.32800 1.000 99.70069 83 VAL A N 1
ATOM 614 C CA . VAL A 1 85 ? -9.00700 -58.96900 -41.28400 1.000 97.89153 83 VAL A CA 1
ATOM 615 C C . VAL A 1 85 ? -8.67200 -60.32100 -41.90200 1.000 103.12888 83 VAL A C 1
ATOM 616 O O . VAL A 1 85 ? -7.76800 -61.02900 -41.44100 1.000 106.03997 83 VAL A O 1
ATOM 620 N N . ALA A 1 86 ? -9.38500 -60.69200 -42.96800 1.000 103.96551 84 ALA A N 1
ATOM 621 C CA . ALA A 1 86 ? -9.10700 -61.96100 -43.63100 1.000 98.72347 84 ALA A CA 1
ATOM 622 C C . ALA A 1 86 ? -7.74100 -61.94700 -44.30500 1.000 104.55354 84 ALA A C 1
ATOM 623 O O . ALA A 1 86 ? -7.01200 -62.94500 -44.26500 1.000 109.40508 84 ALA A O 1
ATOM 625 N N . SER A 1 87 ? -7.38300 -60.82800 -44.93800 1.000 104.69811 85 SER A N 1
ATOM 626 C CA . SER A 1 87 ? -6.07300 -60.72200 -45.57100 1.000 108.25386 85 SER A CA 1
ATOM 627 C C . SER A 1 87 ? -4.94900 -60.76400 -44.54200 1.000 105.57508 85 SER A C 1
ATOM 628 O O . SER A 1 87 ? -3.93900 -61.44900 -44.74600 1.000 104.29378 85 SER A O 1
ATOM 631 N N . LEU A 1 88 ? -5.10200 -60.03900 -43.43200 1.000 102.88015 86 LEU A N 1
ATOM 632 C CA . LEU A 1 88 ? -4.05600 -59.97100 -42.41800 1.000 102.61870 86 LEU A CA 1
ATOM 633 C C . LEU A 1 88 ? -3.97600 -61.21200 -41.53900 1.000 104.43383 86 LEU A C 1
ATOM 634 O O . LEU A 1 88 ? -3.01500 -61.34000 -40.77500 1.000 103.43781 86 LEU A O 1
ATOM 639 N N . LYS A 1 89 ? -4.94900 -62.11800 -41.61400 1.000 105.81767 87 LYS A N 1
ATOM 640 C CA . LYS A 1 89 ? -4.93500 -63.34300 -40.82000 1.000 108.96726 87 LYS A CA 1
ATOM 641 C C . LYS A 1 89 ? -4.72100 -64.58600 -41.67400 1.000 120.76398 87 LYS A C 1
ATOM 642 O O . LYS A 1 89 ? -4.89500 -65.70500 -41.18300 1.000 126.30873 87 LYS A O 1
ATOM 644 N N . SER A 1 90 ? -4.35600 -64.40900 -42.93600 1.000 125.99880 88 SER A N 1
ATOM 645 C CA . SER A 1 90 ? -4.07100 -65.48300 -43.87400 1.000 133.09384 88 SER A CA 1
ATOM 646 C C . SER A 1 90 ? -2.56700 -65.64200 -44.04500 1.000 143.18433 88 SER A C 1
ATOM 647 O O . SER A 1 90 ? -1.78000 -64.78200 -43.66000 1.000 158.63209 88 SER A O 1
ATOM 650 N N . ASP A 1 91 ? -2.16600 -66.79300 -44.57200 1.000 148.26688 89 ASP A N 1
ATOM 651 C CA . ASP A 1 91 ? -0.74600 -67.06300 -44.74500 1.000 155.69057 89 ASP A CA 1
ATOM 652 C C . ASP A 1 91 ? -0.11500 -66.29700 -45.90700 1.000 153.46646 89 ASP A C 1
ATOM 653 O O . ASP A 1 91 ? 1.05300 -66.54800 -46.22600 1.000 174.02373 89 ASP A O 1
ATOM 658 N N . ASN A 1 92 ? -0.83600 -65.37000 -46.53900 1.000 142.61061 90 ASN A N 1
ATOM 659 C CA . ASN A 1 92 ? -0.29700 -64.57500 -47.63700 1.000 134.94454 90 ASN A CA 1
ATOM 660 C C . ASN A 1 92 ? 0.23800 -63.21500 -47.19200 1.000 118.48672 90 ASN A C 1
ATOM 661 O O . ASN A 1 92 ? 0.22400 -62.26300 -47.97900 1.000 112.25450 90 ASN A O 1
ATOM 666 N N . VAL A 1 93 ? 0.70700 -63.08800 -45.95500 1.000 115.19539 91 VAL A N 1
ATOM 667 C CA . VAL A 1 93 ? 1.24000 -61.81700 -45.47500 1.000 108.85229 91 VAL A CA 1
ATOM 668 C C . VAL A 1 93 ? 2.75200 -61.84200 -45.65700 1.000 102.77714 91 VAL A C 1
ATOM 669 O O . VAL A 1 93 ? 3.46300 -62.58600 -44.97500 1.000 105.53379 91 VAL A O 1
ATOM 673 N N . LYS A 1 94 ? 3.23900 -61.03200 -46.58900 1.000 104.74453 92 LYS A N 1
ATOM 674 C CA . LYS A 1 94 ? 4.65900 -60.86800 -46.85400 1.000 105.33243 92 LYS A CA 1
ATOM 675 C C . LYS A 1 94 ? 5.14500 -59.55800 -46.24600 1.000 102.92068 92 LYS A C 1
ATOM 676 O O . LYS A 1 94 ? 4.37700 -58.61200 -46.04900 1.000 107.53863 92 LYS A O 1
ATOM 678 N N . LEU A 1 95 ? 6.44000 -59.51000 -45.95200 1.000 104.00698 93 LEU A N 1
ATOM 679 C CA . LEU A 1 95 ? 7.05100 -58.33000 -45.35400 1.000 106.35736 93 LEU A CA 1
ATOM 680 C C . LEU A 1 95 ? 8.22800 -57.89500 -46.21900 1.000 118.09391 93 LEU A C 1
ATOM 681 O O . LEU A 1 95 ? 9.23400 -58.60800 -46.30700 1.000 123.37512 93 LEU A O 1
ATOM 686 N N . LEU A 1 96 ? 8.10600 -56.73500 -46.86200 1.000 118.03356 94 LEU A N 1
ATOM 687 C CA . LEU A 1 96 ? 9.15200 -56.21000 -47.73200 1.000 118.42371 94 LEU A CA 1
ATOM 688 C C . LEU A 1 96 ? 9.96900 -55.19300 -46.93900 1.000 126.14295 94 LEU A C 1
ATOM 689 O O . LEU A 1 96 ? 9.48900 -54.09100 -46.63900 1.000 129.00751 94 LEU A O 1
ATOM 694 N N . LEU A 1 97 ? 11.20700 -55.56500 -46.61200 1.000 134.54370 95 LEU A N 1
ATOM 695 C CA . LEU A 1 97 ? 12.11700 -54.71000 -45.86200 1.000 142.44840 95 LEU A CA 1
ATOM 696 C C . LEU A 1 97 ? 12.93600 -53.84300 -46.81500 1.000 152.91082 95 LEU A C 1
ATOM 697 O O . LEU A 1 97 ? 13.28600 -54.27300 -47.91900 1.000 162.48841 95 LEU A O 1
ATOM 702 N N . GLY A 1 98 ? 13.20800 -52.60800 -46.39700 1.000 158.68119 96 GLY A N 1
ATOM 703 C CA . GLY A 1 98 ? 14.00200 -51.68100 -47.18200 1.000 164.62832 96 GLY A CA 1
ATOM 704 C C . GLY A 1 98 ? 15.06000 -50.92500 -46.39600 1.000 169.30467 96 GLY A C 1
ATOM 705 O O . GLY A 1 98 ? 16.20700 -50.79500 -46.82900 1.000 174.47931 96 GLY A O 1
ATOM 706 N N . LYS A 1 107 ? 15.42300 -49.05600 -42.57200 1.000 163.26192 105 LYS A N 1
ATOM 707 C CA . LYS A 1 107 ? 14.83800 -47.96000 -41.80700 1.000 163.96840 105 LYS A CA 1
ATOM 708 C C . LYS A 1 107 ? 13.31800 -48.05700 -41.78400 1.000 160.96436 105 LYS A C 1
ATOM 709 O O . LYS A 1 107 ? 12.68000 -47.79900 -40.76400 1.000 147.82872 105 LYS A O 1
ATOM 711 N N . THR A 1 108 ? 12.74400 -48.44000 -42.92100 1.000 168.65793 106 THR A N 1
ATOM 712 C CA . THR A 1 108 ? 11.30400 -48.58000 -43.07000 1.000 166.91460 106 THR A CA 1
ATOM 713 C C . THR A 1 108 ? 10.98900 -49.94100 -43.67700 1.000 180.19337 106 THR A C 1
ATOM 714 O O . THR A 1 108 ? 11.87900 -50.67500 -44.12000 1.000 187.76787 106 THR A O 1
ATOM 718 N N . ALA A 1 109 ? 9.69800 -50.26500 -43.70200 1.000 153.46058 107 ALA A N 1
ATOM 719 C CA . ALA A 1 109 ? 9.22200 -51.52400 -44.25700 1.000 142.44299 107 ALA A CA 1
ATOM 720 C C . ALA A 1 109 ? 7.73100 -51.40400 -44.52900 1.000 136.00761 107 ALA A C 1
ATOM 721 O O . ALA A 1 109 ? 7.05400 -50.52300 -43.99500 1.000 131.11225 107 ALA A O 1
ATOM 723 N N . ARG A 1 110 ? 7.22900 -52.29600 -45.38100 1.000 139.80506 108 ARG A N 1
ATOM 724 C CA . ARG A 1 110 ? 5.82700 -52.28300 -45.80100 1.000 129.14895 108 ARG A CA 1
ATOM 725 C C . ARG A 1 110 ? 5.24800 -53.69200 -45.70000 1.000 135.40258 108 ARG A C 1
ATOM 726 O O . ARG A 1 110 ? 5.53500 -54.55400 -46.53600 1.000 140.21221 108 ARG A O 1
ATOM 728 N N . LEU A 1 111 ? 4.43900 -53.91800 -44.66700 1.000 117.50909 109 LEU A N 1
ATOM 729 C CA . LEU A 1 111 ? 3.73400 -55.18400 -44.46900 1.000 110.92365 109 LEU A CA 1
ATOM 730 C C . LEU A 1 111 ? 2.61700 -55.29300 -45.49900 1.000 106.29978 109 LEU A C 1
ATOM 731 O O . LEU A 1 111 ? 1.54300 -54.70900 -45.33500 1.000 107.47818 109 LEU A O 1
ATOM 736 N N . VAL A 1 112 ? 2.86500 -56.04400 -46.57100 1.000 102.98964 110 VAL A N 1
ATOM 737 C CA . VAL A 1 112 ? 1.89600 -56.23600 -47.64400 1.000 102.80356 110 VAL A CA 1
ATOM 738 C C . VAL A 1 112 ? 1.15000 -57.54200 -47.42000 1.000 98.63139 110 VAL A C 1
ATOM 739 O O . VAL A 1 112 ? 1.75600 -58.57000 -47.09300 1.000 109.46938 110 VAL A O 1
ATOM 743 N N . SER A 1 113 ? -0.17200 -57.50600 -47.58500 1.000 98.50434 111 SER A N 1
ATOM 744 C CA . SER A 1 113 ? -0.98700 -58.70100 -47.43900 1.000 101.02754 111 SER A CA 1
ATOM 745 C C . SER A 1 113 ? -2.08900 -58.71100 -48.48900 1.000 107.52454 111 SER A C 1
ATOM 746 O O . SER A 1 113 ? -2.52700 -57.66100 -48.96700 1.000 115.78456 111 SER A O 1
ATOM 749 N N . GLN A 1 114 ? -2.53600 -59.91600 -48.83600 1.000 107.73686 112 GLN A N 1
ATOM 750 C CA . GLN A 1 114 ? -3.65800 -60.10900 -49.74100 1.000 116.91376 112 GLN A CA 1
ATOM 751 C C . GLN A 1 114 ? -4.37100 -61.39200 -49.34900 1.000 119.89209 112 GLN A C 1
ATOM 752 O O . GLN A 1 114 ? -3.72800 -62.36700 -48.95200 1.000 122.74200 112 GLN A O 1
ATOM 758 N N . LYS A 1 115 ? -5.69700 -61.38500 -49.45400 1.000 123.43954 113 LYS A N 1
ATOM 759 C CA . LYS A 1 115 ? -6.47400 -62.55700 -49.06800 1.000 129.06463 113 LYS A CA 1
ATOM 760 C C . LYS A 1 115 ? -6.12700 -63.74500 -49.95700 1.000 136.69362 113 LYS A C 1
ATOM 761 O O . LYS A 1 115 ? -5.70100 -64.80000 -49.47600 1.000 135.08465 113 LYS A O 1
ATOM 763 N N . ALA A 1 116 ? -6.32100 -63.58600 -51.25700 1.000 144.02630 114 ALA A N 1
ATOM 764 C CA . ALA A 1 116 ? -6.06900 -64.58300 -52.28300 1.000 153.31738 114 ALA A CA 1
ATOM 765 C C . ALA A 1 116 ? -5.09700 -64.02100 -53.32100 1.000 163.85237 114 ALA A C 1
ATOM 766 O O . ALA A 1 116 ? -4.68000 -62.86200 -53.25300 1.000 156.58008 114 ALA A O 1
ATOM 768 N N . LYS A 1 117 ? -4.73000 -64.85300 -54.29400 1.000 204.12912 115 LYS A N 1
ATOM 769 C CA . LYS A 1 117 ? -3.80000 -64.42600 -55.33400 1.000 195.89204 115 LYS A CA 1
ATOM 770 C C . LYS A 1 117 ? -4.50600 -63.50800 -56.32600 1.000 192.17628 115 LYS A C 1
ATOM 771 O O . LYS A 1 117 ? -5.63200 -63.78600 -56.75800 1.000 205.13263 115 LYS A O 1
ATOM 773 N N . GLY A 1 118 ? -3.83900 -62.41200 -56.68200 1.000 178.15099 116 GLY A N 1
ATOM 774 C CA . GLY A 1 118 ? -4.45200 -61.42300 -57.56200 1.000 179.98304 116 GLY A CA 1
ATOM 775 C C . GLY A 1 118 ? -5.69000 -60.77800 -56.97700 1.000 181.22356 116 GLY A C 1
ATOM 776 O O . GLY A 1 118 ? -6.62500 -60.42200 -57.70900 1.000 184.88285 116 GLY A O 1
ATOM 777 N N . MET A 1 119 ? -5.71700 -60.62700 -55.66100 1.000 180.73815 117 MET A N 1
ATOM 778 C CA . MET A 1 119 ? -6.77400 -59.98600 -54.90000 1.000 169.56998 117 MET A CA 1
ATOM 779 C C . MET A 1 119 ? -6.30000 -58.59300 -54.51600 1.000 160.77281 117 MET A C 1
ATOM 780 O O . MET A 1 119 ? -5.12300 -58.25900 -54.69900 1.000 166.16794 117 MET A O 1
ATOM 785 N N . PRO A 1 120 ? -7.18600 -57.72900 -54.01500 1.000 153.41563 118 PRO A N 1
ATOM 786 C CA . PRO A 1 120 ? -6.71900 -56.40900 -53.57200 1.000 144.55060 118 PRO A CA 1
ATOM 787 C C . PRO A 1 120 ? -5.60000 -56.56500 -52.55300 1.000 132.96599 118 PRO A C 1
ATOM 788 O O . PRO A 1 120 ? -5.68700 -57.38000 -51.63200 1.000 130.60297 118 PRO A O 1
ATOM 792 N N . ARG A 1 121 ? -4.55500 -55.75500 -52.71000 1.000 126.75058 119 ARG A N 1
ATOM 793 C CA . ARG A 1 121 ? -3.33400 -55.88300 -51.92400 1.000 121.36432 119 ARG A CA 1
ATOM 794 C C . ARG A 1 121 ? -3.27400 -54.77600 -50.88500 1.000 121.05251 119 ARG A C 1
ATOM 795 O O . ARG A 1 121 ? -3.31900 -53.59200 -51.23100 1.000 127.92667 119 ARG A O 1
ATOM 797 N N . ILE A 1 122 ? -3.15100 -55.15900 -49.62000 1.000 114.79478 120 ILE A N 1
ATOM 798 C CA . ILE A 1 122 ? -3.13400 -54.20300 -48.52100 1.000 112.42252 120 ILE A CA 1
ATOM 799 C C . ILE A 1 122 ? -1.68700 -53.86100 -48.18700 1.000 117.55774 120 ILE A C 1
ATOM 800 O O . ILE A 1 122 ? -0.88400 -54.75200 -47.89200 1.000 143.14348 120 ILE A O 1
ATOM 805 N N . ASN A 1 123 ? -1.35400 -52.57200 -48.23300 1.000 115.40285 121 ASN A N 1
ATOM 806 C CA . ASN A 1 123 ? -0.00300 -52.09200 -47.95200 1.000 114.80871 121 ASN A CA 1
ATOM 807 C C . ASN A 1 123 ? -0.05200 -51.20800 -46.71300 1.000 113.49907 121 ASN A C 1
ATOM 808 O O . ASN A 1 123 ? -0.60400 -50.10300 -46.75500 1.000 117.00868 121 ASN A O 1
ATOM 813 N N . VAL A 1 124 ? 0.51800 -51.69300 -45.61200 1.000 114.06290 122 VAL A N 1
ATOM 814 C CA . VAL A 1 124 ? 0.62000 -50.93100 -44.37500 1.000 108.19454 122 VAL A CA 1
ATOM 815 C C . VAL A 1 124 ? 2.08400 -50.49400 -44.21200 1.000 110.62725 122 VAL A C 1
ATOM 816 O O . VAL A 1 124 ? 2.93200 -51.34400 -43.90500 1.000 113.84986 122 VAL A O 1
ATOM 820 N N . PRO A 1 125 ? 2.40200 -49.21800 -44.40600 1.000 105.09768 123 PRO A N 1
ATOM 821 C CA . PRO A 1 125 ? 3.79200 -48.78100 -44.21600 1.000 107.71373 123 PRO A CA 1
ATOM 822 C C . PRO A 1 125 ? 4.17400 -48.81200 -42.74500 1.000 110.29601 123 PRO A C 1
ATOM 823 O O . PRO A 1 125 ? 3.33000 -48.68300 -41.85600 1.000 114.33199 123 PRO A O 1
ATOM 827 N N . LEU A 1 126 ? 5.47300 -48.98100 -42.49600 1.000 112.68513 124 LEU A N 1
ATOM 828 C CA . LEU A 1 126 ? 5.97300 -49.22600 -41.15100 1.000 107.65753 124 LEU A CA 1
ATOM 829 C C . LEU A 1 126 ? 7.23100 -48.41000 -40.89800 1.000 111.26338 124 LEU A C 1
ATOM 830 O O . LEU A 1 126 ? 7.94700 -48.02300 -41.82500 1.000 121.36384 124 LEU A O 1
ATOM 835 N N . THR A 1 127 ? 7.49000 -48.15000 -39.61800 1.000 103.66670 125 THR A N 1
ATOM 836 C CA . THR A 1 127 ? 8.73300 -47.53300 -39.17800 1.000 106.32249 125 THR A CA 1
ATOM 837 C C . THR A 1 127 ? 9.29000 -48.28700 -37.97500 1.000 105.30335 125 THR A C 1
ATOM 838 O O . THR A 1 127 ? 8.56200 -48.95600 -37.23900 1.000 103.57270 125 THR A O 1
ATOM 842 N N . LYS A 1 128 ? 10.59900 -48.16500 -37.77500 1.000 104.77364 126 LYS A N 1
ATOM 843 C CA . LYS A 1 128 ? 11.29000 -48.85900 -36.69300 1.000 101.50501 126 LYS A CA 1
ATOM 844 C C . LYS A 1 128 ? 11.07500 -48.15300 -35.35700 1.000 97.42093 126 LYS A C 1
ATOM 845 O O . LYS A 1 128 ? 11.12400 -46.92500 -35.28200 1.000 102.80576 126 LYS A O 1
ATOM 847 N N . MET A 1 129 ? 10.82700 -48.93600 -34.30000 1.000 96.22969 127 MET A N 1
ATOM 848 C CA . MET A 1 129 ? 10.56600 -48.40000 -32.96500 1.000 98.34477 127 MET A CA 1
ATOM 849 C C . MET A 1 129 ? 11.76400 -47.67900 -32.35900 1.000 97.63083 127 MET A C 1
ATOM 850 O O . MET A 1 129 ? 12.86000 -47.64700 -32.93000 1.000 98.75620 127 MET A O 1
ATOM 855 N N . VAL A 1 130 ? 11.54200 -47.09700 -31.18700 1.000 99.86472 128 VAL A N 1
ATOM 856 C CA . VAL A 1 130 ? 12.59300 -46.54200 -30.35800 1.000 111.19111 128 VAL A CA 1
ATOM 857 C C . VAL A 1 130 ? 12.95800 -47.58500 -29.31000 1.000 113.05109 128 VAL A C 1
ATOM 858 O O . VAL A 1 130 ? 12.16300 -48.46900 -28.96400 1.000 116.88576 128 VAL A O 1
ATOM 862 N N . GLU A 1 131 ? 14.19400 -47.50100 -28.81700 1.000 111.37704 129 GLU A N 1
ATOM 863 C CA . GLU A 1 131 ? 14.71100 -48.54600 -27.94200 1.000 120.10407 129 GLU A CA 1
ATOM 864 C C . GLU A 1 131 ? 13.81500 -48.75200 -26.72700 1.000 126.77571 129 GLU A C 1
ATOM 865 O O . GLU A 1 131 ? 13.65600 -49.88200 -26.25000 1.000 134.24034 129 GLU A O 1
ATOM 867 N N . SER A 1 132 ? 13.23200 -47.67100 -26.20400 1.000 135.46831 130 SER A N 1
ATOM 868 C CA . SER A 1 132 ? 12.42000 -47.77100 -24.99500 1.000 143.84311 130 SER A CA 1
ATOM 869 C C . SER A 1 132 ? 11.19000 -48.64300 -25.22600 1.000 140.24386 130 SER A C 1
ATOM 870 O O . SER A 1 132 ? 10.86500 -49.51000 -24.40600 1.000 130.63638 130 SER A O 1
ATOM 873 N N . SER A 1 133 ? 10.48700 -48.41800 -26.33500 1.000 130.47347 131 SER A N 1
ATOM 874 C CA . SER A 1 133 ? 9.25100 -49.13400 -26.61600 1.000 122.34221 131 SER A CA 1
ATOM 875 C C . SER A 1 133 ? 9.45000 -50.45800 -27.34400 1.000 119.56848 131 SER A C 1
ATOM 876 O O . SER A 1 133 ? 8.50700 -51.25500 -27.40300 1.000 128.79609 131 SER A O 1
ATOM 879 N N . ALA A 1 134 ? 10.63200 -50.71000 -27.91500 1.000 132.30235 132 ALA A N 1
ATOM 880 C CA . ALA A 1 134 ? 10.84400 -51.97300 -28.61800 1.000 122.05000 132 ALA A CA 1
ATOM 881 C C . ALA A 1 134 ? 10.68100 -53.16000 -27.67500 1.000 105.85019 132 ALA A C 1
ATOM 882 O O . ALA A 1 134 ? 10.01300 -54.14600 -28.00800 1.000 101.50975 132 ALA A O 1
ATOM 884 N N . SER A 1 135 ? 11.27200 -53.07200 -26.48100 1.000 107.94837 133 SER A N 1
ATOM 885 C CA . SER A 1 135 ? 11.13700 -54.14600 -25.50200 1.000 109.68381 133 SER A CA 1
ATOM 886 C C . SER A 1 135 ? 9.70200 -54.25700 -25.00100 1.000 101.84679 133 SER A C 1
ATOM 887 O O . SER A 1 135 ? 9.16300 -55.36300 -24.87700 1.000 93.41762 133 SER A O 1
ATOM 890 N N . GLU A 1 136 ? 9.07400 -53.11600 -24.70200 1.000 106.39853 134 GLU A N 1
ATOM 891 C CA . GLU A 1 136 ? 7.69900 -53.11700 -24.21400 1.000 99.63206 134 GLU A CA 1
ATOM 892 C C . GLU A 1 136 ? 6.73100 -53.67700 -25.25100 1.000 92.56634 134 GLU A C 1
ATOM 893 O O . GLU A 1 136 ? 5.70000 -54.25600 -24.89000 1.000 88.58467 134 GLU A O 1
ATOM 899 N N . ALA A 1 137 ? 7.04000 -53.50500 -26.54000 1.000 94.06940 135 ALA A N 1
ATOM 900 C CA . ALA A 1 137 ? 6.18500 -54.02800 -27.60400 1.000 86.55493 135 ALA A CA 1
ATOM 901 C C . ALA A 1 137 ? 6.16400 -55.55300 -27.62400 1.000 90.90258 135 ALA A C 1
ATOM 902 O O . ALA A 1 137 ? 5.09300 -56.16800 -27.68600 1.000 91.48498 135 ALA A O 1
ATOM 904 N N . MET A 1 138 ? 7.34200 -56.18000 -27.57200 1.000 93.50979 136 MET A N 1
ATOM 905 C CA . MET A 1 138 ? 7.41600 -57.64000 -27.58200 1.000 83.83391 136 MET A CA 1
ATOM 906 C C . MET A 1 138 ? 6.74700 -58.25200 -26.35600 1.000 82.89922 136 MET A C 1
ATOM 907 O O . MET A 1 138 ? 6.07000 -59.28100 -26.46700 1.000 84.06216 136 MET A O 1
ATOM 912 N N . ALA A 1 139 ? 6.93500 -57.65000 -25.17900 1.000 86.13763 137 ALA A N 1
ATOM 913 C CA . ALA A 1 139 ? 6.27200 -58.16400 -23.98300 1.000 79.39619 137 ALA A CA 1
ATOM 914 C C . ALA A 1 139 ? 4.75600 -58.19600 -24.15700 1.000 78.59415 137 ALA A C 1
ATOM 915 O O . ALA A 1 139 ? 4.10400 -59.18000 -23.79200 1.000 79.00129 137 ALA A O 1
ATOM 917 N N . ASN A 1 140 ? 4.17800 -57.12800 -24.71300 1.000 80.85808 138 ASN A N 1
ATOM 918 C CA . ASN A 1 140 ? 2.73500 -57.09400 -24.93700 1.000 79.41887 138 ASN A CA 1
ATOM 919 C C . ASN A 1 140 ? 2.30500 -58.12600 -25.97800 1.000 79.24093 138 ASN A C 1
ATOM 920 O O . ASN A 1 140 ? 1.28900 -58.80600 -25.79500 1.000 80.75463 138 ASN A O 1
ATOM 925 N N . LEU A 1 141 ? 3.05300 -58.24400 -27.08100 1.000 77.28061 139 LEU A N 1
ATOM 926 C CA . LEU A 1 141 ? 2.72600 -59.23100 -28.11000 1.000 79.98207 139 LEU A CA 1
ATOM 927 C C . LEU A 1 141 ? 2.60500 -60.63300 -27.52800 1.000 78.08377 139 LEU A C 1
ATOM 928 O O . LEU A 1 141 ? 1.60300 -61.32400 -27.74500 1.000 69.88799 139 LEU A O 1
ATOM 933 N N . SER A 1 142 ? 3.61700 -61.06600 -26.78000 1.000 78.14396 140 SER A N 1
ATOM 934 C CA . SER A 1 142 ? 3.59800 -62.41100 -26.21500 1.000 71.09332 140 SER A CA 1
ATOM 935 C C . SER A 1 142 ? 2.52300 -62.54200 -25.14500 1.000 74.89144 140 SER A C 1
ATOM 936 O O . SER A 1 142 ? 1.76400 -63.51800 -25.13000 1.000 79.14144 140 SER A O 1
ATOM 939 N N . LEU A 1 143 ? 2.45900 -61.57200 -24.22900 1.000 74.09996 141 LEU A N 1
ATOM 940 C CA . LEU A 1 143 ? 1.48200 -61.63100 -23.14600 1.000 71.26857 141 LEU A CA 1
ATOM 941 C C . LEU A 1 143 ? 0.05500 -61.68600 -23.67900 1.000 74.29623 141 LEU A C 1
ATOM 942 O O . LEU A 1 143 ? -0.77900 -62.43800 -23.16100 1.000 71.02875 141 LEU A O 1
ATOM 947 N N . GLU A 1 144 ? -0.24800 -60.89700 -24.71200 1.000 76.80080 142 GLU A N 1
ATOM 948 C CA . GLU A 1 144 ? -1.58300 -60.94500 -25.29900 1.000 79.19096 142 GLU A CA 1
ATOM 949 C C . GLU A 1 144 ? -1.80200 -62.22800 -26.09300 1.000 78.24642 142 GLU A C 1
ATOM 950 O O . GLU A 1 144 ? -2.89900 -62.79900 -26.06500 1.000 75.81405 142 GLU A O 1
ATOM 956 N N . LEU A 1 145 ? -0.77700 -62.68900 -26.81500 1.000 78.01959 143 LEU A N 1
ATOM 957 C CA . LEU A 1 145 ? -0.90100 -63.94300 -27.55200 1.000 77.35677 143 LEU A CA 1
ATOM 958 C C . LEU A 1 145 ? -1.17600 -65.10900 -26.61000 1.000 76.80140 143 LEU A C 1
ATOM 959 O O . LEU A 1 145 ? -1.98300 -65.99200 -26.92300 1.000 78.42581 143 LEU A O 1
ATOM 964 N N . PHE A 1 146 ? -0.51300 -65.12800 -25.45100 1.000 75.92773 144 PHE A N 1
ATOM 965 C CA . PHE A 1 146 ? -0.77100 -66.17900 -24.47300 1.000 74.79093 144 PHE A CA 1
ATOM 966 C C . PHE A 1 146 ? -2.19500 -66.09100 -23.94500 1.000 80.64869 144 PHE A C 1
ATOM 967 O O . PHE A 1 146 ? -2.89900 -67.10400 -23.84700 1.000 87.73007 144 PHE A O 1
ATOM 975 N N . ARG A 1 147 ? -2.62400 -64.88400 -23.56800 1.000 84.14792 145 ARG A N 1
ATOM 976 C CA . ARG A 1 147 ? -3.98800 -64.69500 -23.08500 1.000 88.63852 145 ARG A CA 1
ATOM 977 C C . ARG A 1 147 ? -5.00500 -65.13700 -24.12800 1.000 93.35207 145 ARG A C 1
ATOM 978 O O . ARG A 1 147 ? -6.03700 -65.72700 -23.78900 1.000 91.13343 145 ARG A O 1
ATOM 980 N N . ALA A 1 148 ? -4.72800 -64.86300 -25.40600 1.000 91.78169 146 ALA A N 1
ATOM 981 C CA . ALA A 1 148 ? -5.59400 -65.35800 -26.46900 1.000 93.88264 146 ALA A CA 1
ATOM 982 C C . ALA A 1 148 ? -5.46500 -66.86400 -26.64400 1.000 94.85809 146 ALA A C 1
ATOM 983 O O . ALA A 1 148 ? -6.42800 -67.52500 -27.05100 1.000 100.28679 146 ALA A O 1
ATOM 985 N N . PHE A 1 149 ? -4.29300 -67.42600 -26.34300 1.000 96.54638 147 PHE A N 1
ATOM 986 C CA . PHE A 1 149 ? -4.12000 -68.87100 -26.45300 1.000 94.33568 147 PHE A CA 1
ATOM 987 C C . PHE A 1 149 ? -4.82300 -69.58900 -25.30600 1.000 100.28299 147 PHE A C 1
ATOM 988 O O . PHE A 1 149 ? -5.54400 -70.57000 -25.52300 1.000 109.74318 147 PHE A O 1
ATOM 996 N N . LYS A 1 150 ? -4.62700 -69.11200 -24.07200 1.000 100.77906 148 LYS A N 1
ATOM 997 C CA . LYS A 1 150 ? -5.26500 -69.72900 -22.91200 1.000 105.14068 148 LYS A CA 1
ATOM 998 C C . LYS A 1 150 ? -6.78400 -69.58600 -22.92900 1.000 117.99354 148 LYS A C 1
ATOM 999 O O . LYS A 1 150 ? -7.47500 -70.39100 -22.29600 1.000 123.52358 148 LYS A O 1
ATOM 1001 N N . SER A 1 151 ? -7.31900 -68.58500 -23.63100 1.000 116.75164 149 SER A N 1
ATOM 1002 C CA . SER A 1 151 ? -8.76700 -68.42300 -23.70000 1.000 125.12011 149 SER A CA 1
ATOM 1003 C C . SER A 1 151 ? -9.40000 -69.40200 -24.68100 1.000 127.86075 149 SER A C 1
ATOM 1004 O O . SER A 1 151 ? -10.54300 -69.82500 -24.47900 1.000 140.76817 149 SER A O 1
ATOM 1007 N N . LYS A 1 152 ? -8.68300 -69.77000 -25.74000 1.000 129.13997 150 LYS A N 1
ATOM 1008 C CA . LYS A 1 152 ? -9.21100 -70.71500 -26.71500 1.000 130.94660 150 LYS A CA 1
ATOM 1009 C C . LYS A 1 152 ? -9.16900 -72.15600 -26.22200 1.000 136.42462 150 LYS A C 1
ATOM 1010 O O . LYS A 1 152 ? -9.56300 -73.06000 -26.96700 1.000 142.16254 150 LYS A O 1
ATOM 1012 N N . GLN A 1 153 ? -8.70700 -72.39200 -24.99400 1.000 137.31597 151 GLN A N 1
ATOM 1013 C CA . GLN A 1 153 ? -8.69500 -73.73200 -24.42000 1.000 148.34660 151 GLN A CA 1
ATOM 1014 C C . GLN A 1 153 ? -9.94300 -74.01600 -23.59500 1.000 166.96962 151 GLN A C 1
ATOM 1015 O O . GLN A 1 153 ? -10.48100 -75.12800 -23.65000 1.000 160.62110 151 GLN A O 1
ATOM 1021 N N . HIS A 1 154 ? -10.41400 -73.03500 -22.83100 1.000 153.04492 152 HIS A N 1
ATOM 1022 C CA . HIS A 1 154 ? -11.60700 -73.20500 -22.01000 1.000 156.25584 152 HIS A CA 1
ATOM 1023 C C . HIS A 1 154 ? -12.86700 -72.84100 -22.78900 1.000 156.13345 152 HIS A C 1
ATOM 1024 O O . HIS A 1 154 ? -12.84800 -72.76400 -24.01700 1.000 150.63492 152 HIS A O 1
ATOM 1026 N N . MET B 1 3 ? 10.60800 -96.16800 -21.15000 1.000 115.39841 1 MET B N 1
ATOM 1027 C CA . MET B 1 3 ? 9.36400 -95.51900 -20.65600 1.000 122.14313 1 MET B CA 1
ATOM 1028 C C . MET B 1 3 ? 9.73100 -94.37300 -19.70800 1.000 123.96774 1 MET B C 1
ATOM 1029 O O . MET B 1 3 ? 8.86700 -93.97900 -18.90300 1.000 136.56662 1 MET B O 1
ATOM 1034 N N . ALA B 1 4 ? 10.96400 -93.86800 -19.80100 1.000 118.42893 2 ALA B N 1
ATOM 1035 C CA . ALA B 1 4 ? 11.39700 -92.73400 -18.95400 1.000 117.74618 2 ALA B CA 1
ATOM 1036 C C . ALA B 1 4 ? 12.06000 -91.67100 -19.83400 1.000 121.72326 2 ALA B C 1
ATOM 1037 O O . ALA B 1 4 ? 13.10000 -91.12700 -19.41800 1.000 120.58911 2 ALA B O 1
ATOM 1039 N N . SER B 1 5 ? 11.48000 -91.39400 -21.00400 1.000 131.60679 3 SER B N 1
ATOM 1040 C CA . SER B 1 5 ? 12.10100 -90.42900 -21.94800 1.000 111.51038 3 SER B CA 1
ATOM 1041 C C . SER B 1 5 ? 11.10600 -89.33000 -22.32500 1.000 109.87080 3 SER B C 1
ATOM 1042 O O . SER B 1 5 ? 9.89400 -89.61500 -22.35600 1.000 113.60545 3 SER B O 1
ATOM 1045 N N . PHE B 1 6 ? 11.60600 -88.12600 -22.60500 1.000 104.40610 4 PHE B N 1
ATOM 1046 C CA . PHE B 1 6 ? 10.75400 -87.00900 -22.99500 1.000 95.37640 4 PHE B CA 1
ATOM 1047 C C . PHE B 1 6 ? 10.47000 -86.98900 -24.49400 1.000 100.61901 4 PHE B C 1
ATOM 1048 O O . PHE B 1 6 ? 10.28500 -85.91600 -25.07700 1.000 102.68278 4 PHE B O 1
ATOM 1056 N N . GLU B 1 7 ? 10.43500 -88.16300 -25.13100 1.000 105.71241 5 GLU B N 1
ATOM 1057 C CA . GLU B 1 7 ? 10.24300 -88.21500 -26.57700 1.000 109.87015 5 GLU B CA 1
ATOM 1058 C C . GLU B 1 7 ? 8.84300 -87.76300 -26.97200 1.000 104.28880 5 GLU B C 1
ATOM 1059 O O . GLU B 1 7 ? 8.66300 -87.12500 -28.01500 1.000 103.76987 5 GLU B O 1
ATOM 1065 N N . LYS B 1 8 ? 7.84000 -88.07800 -26.15400 1.000 101.22998 6 LYS B N 1
ATOM 1066 C CA . LYS B 1 8 ? 6.46700 -87.69600 -26.46100 1.000 108.54677 6 LYS B CA 1
ATOM 1067 C C . LYS B 1 8 ? 5.95200 -86.68100 -25.45000 1.000 113.79274 6 LYS B C 1
ATOM 1068 O O . LYS B 1 8 ? 4.86200 -86.84400 -24.89300 1.000 118.85838 6 LYS B O 1
ATOM 1070 N N . PHE B 1 9 ? 6.73100 -85.63000 -25.21100 1.000 109.49019 7 PHE B N 1
ATOM 1071 C CA . PHE B 1 9 ? 6.40300 -84.60000 -24.23400 1.000 100.46325 7 PHE B CA 1
ATOM 1072 C C . PHE B 1 9 ? 5.99100 -83.32300 -24.95500 1.000 104.01754 7 PHE B C 1
ATOM 1073 O O . PHE B 1 9 ? 6.79400 -82.73000 -25.68500 1.000 105.41499 7 PHE B O 1
ATOM 1081 N N . GLU B 1 10 ? 4.74500 -82.90300 -24.74500 1.000 103.22374 8 GLU B N 1
ATOM 1082 C CA . GLU B 1 10 ? 4.25700 -81.67200 -25.34600 1.000 95.75008 8 GLU B CA 1
ATOM 1083 C C . GLU B 1 10 ? 4.79700 -80.46100 -24.58800 1.000 95.59334 8 GLU B C 1
ATOM 1084 O O . GLU B 1 10 ? 4.96200 -80.51400 -23.36600 1.000 93.52702 8 GLU B O 1
ATOM 1090 N N . PRO B 1 11 ? 5.08500 -79.36700 -25.28800 1.000 94.72584 9 PRO B N 1
ATOM 1091 C CA . PRO B 1 11 ? 5.58600 -78.16400 -24.61500 1.000 83.46164 9 PRO B CA 1
ATOM 1092 C C . PRO B 1 11 ? 4.52200 -77.55300 -23.71800 1.000 76.85273 9 PRO B C 1
ATOM 1093 O O . PRO B 1 11 ? 3.32100 -77.76600 -23.89200 1.000 78.62444 9 PRO B O 1
ATOM 1097 N N . ILE B 1 12 ? 4.98200 -76.77800 -22.73900 1.000 72.67685 10 ILE B N 1
ATOM 1098 C CA . ILE B 1 12 ? 4.10600 -76.13300 -21.76800 1.000 75.04720 10 ILE B CA 1
ATOM 1099 C C . ILE B 1 12 ? 4.37200 -74.63500 -21.78200 1.000 82.01363 10 ILE B C 1
ATOM 1100 O O . ILE B 1 12 ? 5.52900 -74.20100 -21.72600 1.000 84.20921 10 ILE B O 1
ATOM 1105 N N . PHE B 1 13 ? 3.29800 -73.85300 -21.86100 1.000 76.21318 11 PHE B N 1
ATOM 1106 C CA . PHE B 1 13 ? 3.34800 -72.40300 -21.77600 1.000 71.72498 11 PHE B CA 1
ATOM 1107 C C . PHE B 1 13 ? 2.48500 -71.95400 -20.60700 1.000 75.81878 11 PHE B C 1
ATOM 1108 O O . PHE B 1 13 ? 1.46800 -72.57900 -20.29500 1.000 80.54260 11 PHE B O 1
ATOM 1116 N N . GLY B 1 14 ? 2.89300 -70.86900 -19.95900 1.000 75.07306 12 GLY B N 1
ATOM 1117 C CA . GLY B 1 14 ? 2.12400 -70.39000 -18.82500 1.000 78.93255 12 GLY B CA 1
ATOM 1118 C C . GLY B 1 14 ? 2.53300 -68.99300 -18.42100 1.000 84.68492 12 GLY B C 1
ATOM 1119 O O . GLY B 1 14 ? 3.51900 -68.43700 -18.91300 1.000 85.26600 12 GLY B O 1
ATOM 1120 N N . GLU B 1 15 ? 1.75000 -68.43700 -17.50000 1.000 86.96504 13 GLU B N 1
ATOM 1121 C CA . GLU B 1 15 ? 1.95600 -67.09700 -16.97200 1.000 89.55614 13 GLU B CA 1
ATOM 1122 C C . GLU B 1 15 ? 2.34000 -67.19000 -15.50300 1.000 88.53024 13 GLU B C 1
ATOM 1123 O O . GLU B 1 15 ? 1.80600 -68.02500 -14.76500 1.000 85.41195 13 GLU B O 1
ATOM 1129 N N . VAL B 1 16 ? 3.26700 -66.33400 -15.08400 1.000 90.83569 14 VAL B N 1
ATOM 1130 C CA . VAL B 1 16 ? 3.70800 -66.28800 -13.69700 1.000 90.29627 14 VAL B CA 1
ATOM 1131 C C . VAL B 1 16 ? 3.93100 -64.83200 -13.30300 1.000 94.93545 14 VAL B C 1
ATOM 1132 O O . VAL B 1 16 ? 4.36500 -64.00800 -14.11500 1.000 93.46635 14 VAL B O 1
ATOM 1136 N N . VAL B 1 17 ? 3.63300 -64.52100 -12.04800 1.000 94.01677 15 VAL B N 1
ATOM 1137 C CA . VAL B 1 17 ? 3.83200 -63.19200 -11.47800 1.000 91.93499 15 VAL B CA 1
ATOM 1138 C C . VAL B 1 17 ? 4.98800 -63.26600 -10.48600 1.000 92.99836 15 VAL B C 1
ATOM 1139 O O . VAL B 1 17 ? 4.92800 -64.05000 -9.53000 1.000 94.40798 15 VAL B O 1
ATOM 1143 N N . PRO B 1 18 ? 6.05100 -62.48900 -10.67700 1.000 93.45517 16 PRO B N 1
ATOM 1144 C CA . PRO B 1 18 ? 7.17800 -62.51300 -9.74000 1.000 93.79727 16 PRO B CA 1
ATOM 1145 C C . PRO B 1 18 ? 6.78900 -61.96100 -8.37600 1.000 103.33024 16 PRO B C 1
ATOM 1146 O O . PRO B 1 18 ? 5.72900 -61.36200 -8.18400 1.000 112.88849 16 PRO B O 1
ATOM 1150 N N . GLU B 1 19 ? 7.68400 -62.17400 -7.41000 1.000 103.18771 17 GLU B N 1
ATOM 1151 C CA . GLU B 1 19 ? 7.45600 -61.71000 -6.03800 1.000 122.12540 17 GLU B CA 1
ATOM 1152 C C . GLU B 1 19 ? 8.81400 -61.67200 -5.32700 1.000 130.40407 17 GLU B C 1
ATOM 1153 O O . GLU B 1 19 ? 9.28000 -62.68500 -4.80500 1.000 130.48238 17 GLU B O 1
ATOM 1159 N N . ARG B 1 20 ? 9.43000 -60.49400 -5.31900 1.000 143.43188 18 ARG B N 1
ATOM 1160 C CA . ARG B 1 20 ? 10.70900 -60.30500 -4.65400 1.000 157.35236 18 ARG B CA 1
ATOM 1161 C C . ARG B 1 20 ? 10.51900 -60.31700 -3.13500 1.000 176.03617 18 ARG B C 1
ATOM 1162 O O . ARG B 1 20 ? 9.39800 -60.30900 -2.61900 1.000 176.42275 18 ARG B O 1
ATOM 1170 N N . SER B 1 21 ? 11.64200 -60.35200 -2.41300 1.000 201.25619 19 SER B N 1
ATOM 1171 C CA . SER B 1 21 ? 11.62800 -60.28200 -0.95700 1.000 223.82701 19 SER B CA 1
ATOM 1172 C C . SER B 1 21 ? 12.56100 -59.20400 -0.41700 1.000 236.46030 19 SER B C 1
ATOM 1173 O O . SER B 1 21 ? 12.82400 -59.18000 0.79100 1.000 246.81575 19 SER B O 1
ATOM 1176 N N . ASP B 1 22 ? 13.06400 -58.31700 -1.27000 1.000 201.69221 20 ASP B N 1
ATOM 1177 C CA . ASP B 1 22 ? 13.98600 -57.27300 -0.83700 1.000 192.10437 20 ASP B CA 1
ATOM 1178 C C . ASP B 1 22 ? 13.49400 -55.89300 -1.26100 1.000 181.30689 20 ASP B C 1
ATOM 1179 O O . ASP B 1 22 ? 13.94500 -55.34400 -2.26600 1.000 173.36152 20 ASP B O 1
ATOM 1184 N N . LEU B 1 27 ? 12.06100 -53.02600 -10.08600 1.000 117.89554 25 LEU B N 1
ATOM 1185 C CA . LEU B 1 27 ? 10.88500 -53.24500 -10.91700 1.000 114.49796 25 LEU B CA 1
ATOM 1186 C C . LEU B 1 27 ? 10.45700 -54.70500 -10.91100 1.000 130.58628 25 LEU B C 1
ATOM 1187 O O . LEU B 1 27 ? 11.27000 -55.60900 -10.71000 1.000 139.82010 25 LEU B O 1
ATOM 1192 N N . LEU B 1 28 ? 9.16500 -54.92700 -11.13400 1.000 121.95967 26 LEU B N 1
ATOM 1193 C CA . LEU B 1 28 ? 8.61700 -56.27000 -11.27400 1.000 116.05831 26 LEU B CA 1
ATOM 1194 C C . LEU B 1 28 ? 7.51300 -56.20600 -12.31600 1.000 115.69986 26 LEU B C 1
ATOM 1195 O O . LEU B 1 28 ? 6.54600 -55.45700 -12.15000 1.000 121.52083 26 LEU B O 1
ATOM 1197 N N . ARG B 1 29 ? 7.64800 -56.99600 -13.37300 1.000 115.39548 27 ARG B N 1
ATOM 1198 C CA . ARG B 1 29 ? 6.66300 -57.04800 -14.43900 1.000 116.39354 27 ARG B CA 1
ATOM 1199 C C . ARG B 1 29 ? 6.14300 -58.47400 -14.55300 1.000 105.03503 27 ARG B C 1
ATOM 1200 O O . ARG B 1 29 ? 6.48700 -59.33900 -13.75200 1.000 108.14233 27 ARG B O 1
ATOM 1208 N N . ARG B 1 30 ? 5.30500 -58.72200 -15.55400 1.000 100.83703 28 ARG B N 1
ATOM 1209 C CA . ARG B 1 30 ? 4.69400 -60.03400 -15.71200 1.000 96.95478 28 ARG B CA 1
ATOM 1210 C C . ARG B 1 30 ? 5.50100 -60.90300 -16.66500 1.000 98.81618 28 ARG B C 1
ATOM 1211 O O . ARG B 1 30 ? 6.02200 -60.42100 -17.67500 1.000 100.17089 28 ARG B O 1
ATOM 1219 N N . CYS B 1 31 ? 5.58200 -62.19300 -16.34600 1.000 95.14930 29 CYS B N 1
ATOM 1220 C CA . CYS B 1 31 ? 6.47500 -63.11500 -17.02600 1.000 89.11703 29 CYS B CA 1
ATOM 1221 C C . CYS B 1 31 ? 5.69200 -64.26100 -17.65300 1.000 86.60749 29 CYS B C 1
ATOM 1222 O O . CYS B 1 31 ? 4.63900 -64.67100 -17.15000 1.000 86.28905 29 CYS B O 1
ATOM 1225 N N . LEU B 1 32 ? 6.22100 -64.76600 -18.76100 1.000 85.80428 30 LEU B N 1
ATOM 1226 C CA . LEU B 1 32 ? 5.75400 -65.98900 -19.38900 1.000 81.38190 30 LEU B CA 1
ATOM 1227 C C . LEU B 1 32 ? 6.85200 -67.03600 -19.27200 1.000 83.43641 30 LEU B C 1
ATOM 1228 O O . LEU B 1 32 ? 8.04300 -66.71100 -19.30400 1.000 86.44585 30 LEU B O 1
ATOM 1233 N N . PHE B 1 33 ? 6.45700 -68.29800 -19.13400 1.000 82.40556 31 PHE B N 1
ATOM 1234 C CA . PHE B 1 33 ? 7.43700 -69.37000 -19.12800 1.000 76.21848 31 PHE B CA 1
ATOM 1235 C C . PHE B 1 33 ? 7.13200 -70.39300 -20.21400 1.000 75.63460 31 PHE B C 1
ATOM 1236 O O . PHE B 1 33 ? 6.01400 -70.48200 -20.72900 1.000 74.40669 31 PHE B O 1
ATOM 1244 N N . HIS B 1 34 ? 8.16000 -71.17000 -20.54900 1.000 79.94927 32 HIS B N 1
ATOM 1245 C CA . HIS B 1 34 ? 8.08900 -72.18300 -21.59500 1.000 80.19878 32 HIS B CA 1
ATOM 1246 C C . HIS B 1 34 ? 8.90300 -73.38700 -21.15300 1.000 79.86180 32 HIS B C 1
ATOM 1247 O O . HIS B 1 34 ? 10.10100 -73.26000 -20.88400 1.000 80.20606 32 HIS B O 1
ATOM 1254 N N . VAL B 1 35 ? 8.25800 -74.54800 -21.07700 1.000 80.79030 33 VAL B N 1
ATOM 1255 C CA . VAL B 1 35 ? 8.92400 -75.79800 -20.73200 1.000 76.89896 33 VAL B CA 1
ATOM 1256 C C . VAL B 1 35 ? 8.83700 -76.71400 -21.94400 1.000 74.62933 33 VAL B C 1
ATOM 1257 O O . VAL B 1 35 ? 7.77800 -76.82000 -22.57600 1.000 74.49362 33 VAL B O 1
ATOM 1261 N N . TYR B 1 36 ? 9.96300 -77.32800 -22.29600 1.000 74.15084 34 TYR B N 1
ATOM 1262 C CA . TYR B 1 36 ? 10.03000 -78.17300 -23.47700 1.000 81.49123 34 TYR B CA 1
ATOM 1263 C C . TYR B 1 36 ? 11.28600 -79.02400 -23.39700 1.000 84.77219 34 TYR B C 1
ATOM 1264 O O . TYR B 1 36 ? 12.22000 -78.72200 -22.64800 1.000 87.87932 34 TYR B O 1
ATOM 1273 N N . ALA B 1 37 ? 11.29300 -80.09500 -24.18700 1.000 79.92996 35 ALA B N 1
ATOM 1274 C CA . ALA B 1 37 ? 12.39200 -81.05200 -24.20500 1.000 79.45015 35 ALA B CA 1
ATOM 1275 C C . ALA B 1 37 ? 13.42600 -80.62700 -25.23700 1.000 83.43836 35 ALA B C 1
ATOM 1276 O O . ALA B 1 37 ? 13.12500 -80.54100 -26.43400 1.000 82.21619 35 ALA B O 1
ATOM 1278 N N . SER B 1 38 ? 14.64300 -80.35400 -24.77000 1.000 82.60383 36 SER B N 1
ATOM 1279 C CA . SER B 1 38 ? 15.72900 -80.04400 -25.69200 1.000 88.10364 36 SER B CA 1
ATOM 1280 C C . SER B 1 38 ? 16.21600 -81.30000 -26.40000 1.000 91.75807 36 SER B C 1
ATOM 1281 O O . SER B 1 38 ? 16.32300 -81.32700 -27.63300 1.000 90.91545 36 SER B O 1
ATOM 1284 N N . ASP B 1 39 ? 16.50800 -82.34800 -25.63600 1.000 94.09359 37 ASP B N 1
ATOM 1285 C CA . ASP B 1 39 ? 16.74300 -83.67800 -26.17000 1.000 94.01277 37 ASP B CA 1
ATOM 1286 C C . ASP B 1 39 ? 15.84900 -84.65300 -25.41600 1.000 95.10118 37 ASP B C 1
ATOM 1287 O O . ASP B 1 39 ? 15.17700 -84.28200 -24.45100 1.000 94.43082 37 ASP B O 1
ATOM 1292 N N . SER B 1 40 ? 15.83500 -85.91300 -25.86100 1.000 100.07666 38 SER B N 1
ATOM 1293 C CA . SER B 1 40 ? 14.93000 -86.89900 -25.27400 1.000 96.58636 38 SER B CA 1
ATOM 1294 C C . SER B 1 40 ? 15.18300 -87.15500 -23.78900 1.000 95.58770 38 SER B C 1
ATOM 1295 O O . SER B 1 40 ? 14.40400 -87.88400 -23.16500 1.000 97.87355 38 SER B O 1
ATOM 1298 N N . TYR B 1 41 ? 16.23900 -86.58100 -23.20700 1.000 96.01288 39 TYR B N 1
ATOM 1299 C CA . TYR B 1 41 ? 16.54800 -86.79000 -21.80000 1.000 97.99521 39 TYR B CA 1
ATOM 1300 C C . TYR B 1 41 ? 16.60900 -85.52000 -20.96100 1.000 96.41202 39 TYR B C 1
ATOM 1301 O O . TYR B 1 41 ? 16.69100 -85.62700 -19.73400 1.000 95.31194 39 TYR B O 1
ATOM 1310 N N . ASN B 1 42 ? 16.56700 -84.33400 -21.56200 1.000 95.17610 40 ASN B N 1
ATOM 1311 C CA . ASN B 1 42 ? 16.66200 -83.09200 -20.80900 1.000 91.55071 40 ASN B CA 1
ATOM 1312 C C . ASN B 1 42 ? 15.41400 -82.25000 -21.02900 1.000 89.33744 40 ASN B C 1
ATOM 1313 O O . ASN B 1 42 ? 14.73900 -82.36300 -22.05700 1.000 86.59557 40 ASN B O 1
ATOM 1318 N N . LEU B 1 43 ? 15.11600 -81.40300 -20.04800 1.000 94.79705 41 LEU B N 1
ATOM 1319 C CA . LEU B 1 43 ? 13.96900 -80.50700 -20.09900 1.000 85.55982 41 LEU B CA 1
ATOM 1320 C C . LEU B 1 43 ? 14.45200 -79.08100 -19.89000 1.000 84.60012 41 LEU B C 1
ATOM 1321 O O . LEU B 1 43 ? 15.00200 -78.75700 -18.83100 1.000 86.45400 41 LEU B O 1
ATOM 1326 N N . THR B 1 44 ? 14.23700 -78.23100 -20.88800 1.000 81.53521 42 THR B N 1
ATOM 1327 C CA . THR B 1 44 ? 14.68800 -76.84800 -20.83900 1.000 82.21746 42 THR B CA 1
ATOM 1328 C C . THR B 1 44 ? 13.50200 -75.95500 -20.50200 1.000 82.55982 42 THR B C 1
ATOM 1329 O O . THR B 1 44 ? 12.44600 -76.04600 -21.14000 1.000 81.97615 42 THR B O 1
ATOM 1333 N N . VAL B 1 45 ? 13.67700 -75.09700 -19.50200 1.000 79.46599 43 VAL B N 1
ATOM 1334 C CA . VAL B 1 45 ? 12.64600 -74.16900 -19.06000 1.000 78.99094 43 VAL B CA 1
ATOM 1335 C C . VAL B 1 45 ? 13.16900 -72.75700 -19.27700 1.000 82.93881 43 VAL B C 1
ATOM 1336 O O . VAL B 1 45 ? 14.34900 -72.47500 -19.03500 1.000 85.89941 43 VAL B O 1
ATOM 1340 N N . HIS B 1 46 ? 12.29400 -71.87400 -19.74600 1.000 81.95773 44 HIS B N 1
ATOM 1341 C CA . HIS B 1 46 ? 12.62800 -70.47400 -19.95700 1.000 76.05970 44 HIS B CA 1
ATOM 1342 C C . HIS B 1 46 ? 11.54900 -69.63700 -19.29600 1.000 81.13533 44 HIS B C 1
ATOM 1343 O O . HIS B 1 46 ? 10.36100 -69.85500 -19.54500 1.000 83.56912 44 HIS B O 1
ATOM 1350 N N . VAL B 1 47 ? 11.95500 -68.68500 -18.46200 1.000 81.80151 45 VAL B N 1
ATOM 1351 C CA . VAL B 1 47 ? 11.04000 -67.73500 -17.84100 1.000 80.94295 45 VAL B CA 1
ATOM 1352 C C . VAL B 1 47 ? 11.53000 -66.33400 -18.16600 1.000 82.50860 45 VAL B C 1
ATOM 1353 O O . VAL B 1 47 ? 12.71200 -66.02700 -17.97600 1.000 88.64894 45 VAL B O 1
ATOM 1357 N N . THR B 1 48 ? 10.62400 -65.48700 -18.64800 1.000 79.23334 46 THR B N 1
ATOM 1358 C CA . THR B 1 48 ? 11.01000 -64.15300 -19.07900 1.000 82.64966 46 THR B CA 1
ATOM 1359 C C . THR B 1 48 ? 9.80900 -63.22200 -19.04900 1.000 86.35845 46 THR B C 1
ATOM 1360 O O . THR B 1 48 ? 8.67200 -63.64200 -19.27300 1.000 85.04959 46 THR B O 1
ATOM 1364 N N . ASP B 1 49 ? 10.08400 -61.95300 -18.76300 1.000 85.85538 47 ASP B N 1
ATOM 1365 C CA . ASP B 1 49 ? 9.11700 -60.88100 -18.93700 1.000 83.68013 47 ASP B CA 1
ATOM 1366 C C . ASP B 1 49 ? 9.32500 -60.12600 -20.23900 1.000 78.56000 47 ASP B C 1
ATOM 1367 O O . ASP B 1 49 ? 8.63600 -59.12900 -20.47800 1.000 84.84220 47 ASP B O 1
ATOM 1372 N N . PHE B 1 50 ? 10.27000 -60.56800 -21.06900 1.000 75.75864 48 PHE B N 1
ATOM 1373 C CA . PHE B 1 50 ? 10.59400 -60.01300 -22.37800 1.000 76.19238 48 PHE B CA 1
ATOM 1374 C C . PHE B 1 50 ? 11.20500 -58.62200 -22.28000 1.000 84.40649 48 PHE B C 1
ATOM 1375 O O . PHE B 1 50 ? 11.44200 -57.99100 -23.31600 1.000 92.98190 48 PHE B O 1
ATOM 1383 N N . ILE B 1 51 ? 11.46800 -58.11700 -21.07300 1.000 85.38290 49 ILE B N 1
ATOM 1384 C CA . ILE B 1 51 ? 12.04600 -56.79400 -20.87700 1.000 91.34017 49 ILE B CA 1
ATOM 1385 C C . ILE B 1 51 ? 13.32800 -56.85400 -20.05300 1.000 90.25649 49 ILE B C 1
ATOM 1386 O O . ILE B 1 51 ? 14.34400 -56.25800 -20.42300 1.000 101.49080 49 ILE B O 1
ATOM 1391 N N . SER B 1 52 ? 13.30100 -57.56800 -18.92700 1.000 87.94048 50 SER B N 1
ATOM 1392 C CA . SER B 1 52 ? 14.44000 -57.56400 -18.01400 1.000 96.21022 50 SER B CA 1
ATOM 1393 C C . SER B 1 52 ? 15.46200 -58.65100 -18.32800 1.000 97.70957 50 SER B C 1
ATOM 1394 O O . SER B 1 52 ? 16.67000 -58.40500 -18.24800 1.000 101.44171 50 SER B O 1
ATOM 1397 N N . GLY B 1 53 ? 15.00800 -59.84500 -18.68300 1.000 113.78965 51 GLY B N 1
ATOM 1398 C CA . GLY B 1 53 ? 15.92300 -60.92500 -18.98000 1.000 106.36540 51 GLY B CA 1
ATOM 1399 C C . GLY B 1 53 ? 15.17300 -62.23400 -19.10600 1.000 91.41130 51 GLY B C 1
ATOM 1400 O O . GLY B 1 53 ? 13.94600 -62.26200 -19.22500 1.000 83.97108 51 GLY B O 1
ATOM 1401 N N . VAL B 1 54 ? 15.93900 -63.32100 -19.05800 1.000 95.68951 52 VAL B N 1
ATOM 1402 C CA . VAL B 1 54 ? 15.39600 -64.66800 -19.18500 1.000 85.87441 52 VAL B CA 1
ATOM 1403 C C . VAL B 1 54 ? 16.00100 -65.53500 -18.08800 1.000 82.06202 52 VAL B C 1
ATOM 1404 O O . VAL B 1 54 ? 17.22800 -65.61500 -17.96500 1.000 91.33687 52 VAL B O 1
ATOM 1408 N N . TRP B 1 55 ? 15.15000 -66.18200 -17.29800 1.000 78.93840 53 TRP B N 1
ATOM 1409 C CA . TRP B 1 55 ? 15.59800 -67.14100 -16.29600 1.000 85.47791 53 TRP B CA 1
ATOM 1410 C C . TRP B 1 55 ? 15.46800 -68.54300 -16.87700 1.000 90.39431 53 TRP B C 1
ATOM 1411 O O . TRP B 1 55 ? 14.38900 -68.92700 -17.34100 1.000 90.60469 53 TRP B O 1
ATOM 1422 N N . THR B 1 56 ? 16.56200 -69.30600 -16.84900 1.000 87.35455 54 THR B N 1
ATOM 1423 C CA . THR B 1 56 ? 16.59800 -70.58100 -17.54800 1.000 82.56580 54 THR B CA 1
ATOM 1424 C C . THR B 1 56 ? 17.34400 -71.63300 -16.73600 1.000 85.75751 54 THR B C 1
ATOM 1425 O O . THR B 1 56 ? 18.19900 -71.31300 -15.90700 1.000 90.12937 54 THR B O 1
ATOM 1429 N N . THR B 1 57 ? 16.99300 -72.89600 -16.98200 1.000 85.40331 55 THR B N 1
ATOM 1430 C CA . THR B 1 57 ? 17.77700 -74.04900 -16.55800 1.000 86.37448 55 THR B CA 1
ATOM 1431 C C . THR B 1 57 ? 17.37200 -75.21700 -17.44600 1.000 83.65730 55 THR B C 1
ATOM 1432 O O . THR B 1 57 ? 16.39300 -75.14000 -18.19200 1.000 83.96657 55 THR B O 1
ATOM 1436 N N . ILE B 1 58 ? 18.13700 -76.30300 -17.36000 1.000 88.50732 56 ILE B N 1
ATOM 1437 C CA . ILE B 1 58 ? 17.85800 -77.52100 -18.11200 1.000 86.53287 56 ILE B CA 1
ATOM 1438 C C . ILE B 1 58 ? 17.79600 -78.68800 -17.13400 1.000 90.59016 56 ILE B C 1
ATOM 1439 O O . ILE B 1 58 ? 18.72100 -78.88600 -16.33900 1.000 93.17036 56 ILE B O 1
ATOM 1444 N N . LEU B 1 59 ? 16.70800 -79.45900 -17.19700 1.000 88.46943 57 LEU B N 1
ATOM 1445 C CA . LEU B 1 59 ? 16.45100 -80.56700 -16.27800 1.000 91.01560 57 LEU B CA 1
ATOM 1446 C C . LEU B 1 59 ? 16.49500 -81.89700 -17.02100 1.000 104.50312 57 LEU B C 1
ATOM 1447 O O . LEU B 1 59 ? 15.63900 -82.17200 -17.86800 1.000 103.95736 57 LEU B O 1
ATOM 1452 N N . SER B 1 60 ? 17.49300 -82.71300 -16.70100 1.000 107.39134 58 SER B N 1
ATOM 1453 C CA . SER B 1 60 ? 17.55600 -84.07600 -17.19500 1.000 101.19655 58 SER B CA 1
ATOM 1454 C C . SER B 1 60 ? 16.72700 -84.99200 -16.29600 1.000 107.66050 58 SER B C 1
ATOM 1455 O O . SER B 1 60 ? 16.30000 -84.61600 -15.20200 1.000 108.23239 58 SER B O 1
ATOM 1458 N N . VAL B 1 61 ? 16.47000 -86.20400 -16.79500 1.000 110.09054 59 VAL B N 1
ATOM 1459 C CA . VAL B 1 61 ? 15.68400 -87.19300 -16.05800 1.000 106.38044 59 VAL B CA 1
ATOM 1460 C C . VAL B 1 61 ? 16.25800 -87.46300 -14.67300 1.000 112.58529 59 VAL B C 1
ATOM 1461 O O . VAL B 1 61 ? 15.51900 -87.81000 -13.74300 1.000 108.88333 59 VAL B O 1
ATOM 1465 N N . SER B 1 62 ? 17.57600 -87.32600 -14.50900 1.000 125.58653 60 SER B N 1
ATOM 1466 C CA . SER B 1 62 ? 18.19800 -87.61700 -13.22000 1.000 128.71451 60 SER B CA 1
ATOM 1467 C C . SER B 1 62 ? 17.73500 -86.64100 -12.14200 1.000 128.95919 60 SER B C 1
ATOM 1468 O O . SER B 1 62 ? 17.17000 -87.05000 -11.12100 1.000 126.68052 60 SER B O 1
ATOM 1471 N N . GLN B 1 63 ? 17.95600 -85.33900 -12.35600 1.000 120.33011 61 GLN B N 1
ATOM 1472 C CA . GLN B 1 63 ? 17.55700 -84.35200 -11.35500 1.000 118.31950 61 GLN B CA 1
ATOM 1473 C C . GLN B 1 63 ? 16.05100 -84.34200 -11.14100 1.000 115.46784 61 GLN B C 1
ATOM 1474 O O . GLN B 1 63 ? 15.58300 -84.07500 -10.02700 1.000 119.73762 61 GLN B O 1
ATOM 1480 N N . LEU B 1 64 ? 15.27800 -84.62400 -12.19200 1.000 111.28693 62 LEU B N 1
ATOM 1481 C CA . LEU B 1 64 ? 13.83000 -84.72300 -12.04700 1.000 110.39782 62 LEU B CA 1
ATOM 1482 C C . LEU B 1 64 ? 13.45100 -85.85800 -11.10300 1.000 116.42747 62 LEU B C 1
ATOM 1483 O O . LEU B 1 64 ? 12.47600 -85.75000 -10.35000 1.000 117.44054 62 LEU B O 1
ATOM 1488 N N . ASP B 1 65 ? 14.21000 -86.95600 -11.13100 1.000 115.56104 63 ASP B N 1
ATOM 1489 C CA . ASP B 1 65 ? 13.91800 -88.07600 -10.24300 1.000 113.48455 63 ASP B CA 1
ATOM 1490 C C . ASP B 1 65 ? 14.34300 -87.77100 -8.81200 1.000 117.82682 63 ASP B C 1
ATOM 1491 O O . ASP B 1 65 ? 13.66900 -88.18200 -7.86000 1.000 125.30127 63 ASP B O 1
ATOM 1496 N N . ASP B 1 66 ? 15.46800 -87.07100 -8.63700 1.000 118.00095 64 ASP B N 1
ATOM 1497 C CA . ASP B 1 66 ? 15.90300 -86.69600 -7.29400 1.000 120.43571 64 ASP B CA 1
ATOM 1498 C C . ASP B 1 66 ? 14.86600 -85.83300 -6.59300 1.000 126.09176 64 ASP B C 1
ATOM 1499 O O . ASP B 1 66 ? 14.70800 -85.92000 -5.36900 1.000 130.15628 64 ASP B O 1
ATOM 1504 N N . MET B 1 67 ? 14.16000 -84.98800 -7.34600 1.000 130.89870 65 MET B N 1
ATOM 1505 C CA . MET B 1 67 ? 13.07700 -84.20600 -6.76200 1.000 132.52302 65 MET B CA 1
ATOM 1506 C C . MET B 1 67 ? 11.90700 -85.08800 -6.34500 1.000 136.37047 65 MET B C 1
ATOM 1507 O O . MET B 1 67 ? 11.24100 -84.79500 -5.34800 1.000 144.02575 65 MET B O 1
ATOM 1512 N N . ARG B 1 68 ? 11.65200 -86.17300 -7.08100 1.000 129.59701 66 ARG B N 1
ATOM 1513 C CA . ARG B 1 68 ? 10.54400 -87.06300 -6.74000 1.000 130.37798 66 ARG B CA 1
ATOM 1514 C C . ARG B 1 68 ? 10.66100 -87.58500 -5.31200 1.000 135.45023 66 ARG B C 1
ATOM 1515 O O . ARG B 1 68 ? 9.65200 -87.71500 -4.60800 1.000 133.84715 66 ARG B O 1
ATOM 1523 N N . ASP B 1 69 ? 11.88100 -87.88500 -4.86100 1.000 146.03911 67 ASP B N 1
ATOM 1524 C CA . ASP B 1 69 ? 12.04800 -88.36300 -3.49200 1.000 152.55680 67 ASP B CA 1
ATOM 1525 C C . ASP B 1 69 ? 11.84500 -87.23800 -2.48300 1.000 162.09975 67 ASP B C 1
ATOM 1526 O O . ASP B 1 69 ? 11.22900 -87.44500 -1.43100 1.000 176.08040 67 ASP B O 1
ATOM 1528 N N . THR B 1 70 ? 12.35000 -86.03800 -2.78600 1.000 146.11206 68 THR B N 1
ATOM 1529 C CA . THR B 1 70 ? 12.24000 -84.91600 -1.86000 1.000 139.00403 68 THR B CA 1
ATOM 1530 C C . THR B 1 70 ? 10.84300 -84.30900 -1.83100 1.000 134.69304 68 THR B C 1
ATOM 1531 O O . THR B 1 70 ? 10.48800 -83.65300 -0.84600 1.000 132.82206 68 THR B O 1
ATOM 1535 N N . VAL B 1 71 ? 10.10600 -84.44100 -2.93500 1.000 137.23719 69 VAL B N 1
ATOM 1536 C CA . VAL B 1 71 ? 8.75400 -83.81400 -3.01400 1.000 133.04942 69 VAL B CA 1
ATOM 1537 C C . VAL B 1 71 ? 7.79500 -84.67400 -2.18800 1.000 136.94505 69 VAL B C 1
ATOM 1538 O O . VAL B 1 71 ? 6.85700 -84.10800 -1.59300 1.000 137.07461 69 VAL B O 1
ATOM 1542 N N . GLY B 1 72 ? 8.04000 -85.98500 -2.13200 1.000 140.65360 70 GLY B N 1
ATOM 1543 C CA . GLY B 1 72 ? 7.21500 -86.86600 -1.28400 1.000 151.95291 70 GLY B CA 1
ATOM 1544 C C . GLY B 1 72 ? 6.12000 -87.56900 -2.06500 1.000 162.85698 70 GLY B C 1
ATOM 1545 O O . GLY B 1 72 ? 5.72000 -88.67300 -1.64800 1.000 168.75911 70 GLY B O 1
ATOM 1546 N N . ILE B 1 73 ? 5.65600 -86.96800 -3.16300 1.000 173.42186 71 ILE B N 1
ATOM 1547 C CA . ILE B 1 73 ? 4.64300 -87.66000 -4.01300 1.000 173.97461 71 ILE B CA 1
ATOM 1548 C C . ILE B 1 73 ? 5.25500 -88.98500 -4.47800 1.000 172.24963 71 ILE B C 1
ATOM 1549 O O . ILE B 1 73 ? 6.35900 -88.95900 -5.05600 1.000 157.13087 71 ILE B O 1
ATOM 1554 N N . GLY B 1 74 ? 4.57100 -90.09800 -4.20800 1.000 164.26330 72 GLY B N 1
ATOM 1555 C CA . GLY B 1 74 ? 5.10300 -91.42100 -4.58300 1.000 161.06115 72 GLY B CA 1
ATOM 1556 C C . GLY B 1 74 ? 4.28200 -92.05400 -5.68900 1.000 163.54888 72 GLY B C 1
ATOM 1557 O O . GLY B 1 74 ? 3.06400 -91.79300 -5.74300 1.000 165.67584 72 GLY B O 1
ATO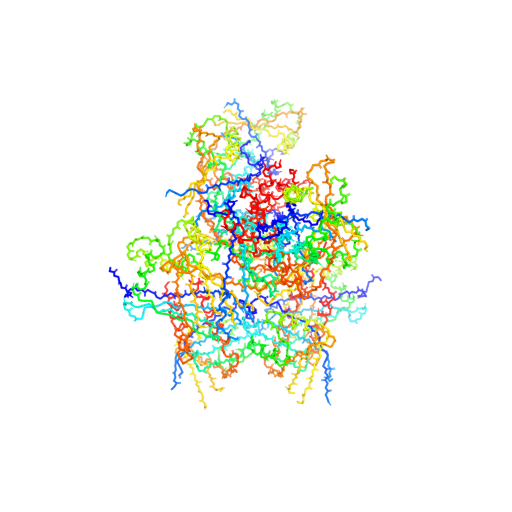M 1558 N N . GLY B 1 75 ? 4.90600 -92.87500 -6.53700 1.000 155.97597 73 GLY B N 1
ATOM 1559 C CA . GLY B 1 75 ? 4.14400 -93.58500 -7.58300 1.000 150.18614 73 GLY B CA 1
ATOM 1560 C C . GLY B 1 75 ? 5.01800 -93.97600 -8.76000 1.000 144.75677 73 GLY B C 1
ATOM 1561 O O . GLY B 1 75 ? 6.25000 -93.99900 -8.59800 1.000 144.01381 73 GLY B O 1
ATOM 1562 N N . SER B 1 76 ? 4.39900 -94.28200 -9.90200 1.000 143.43828 74 SER B N 1
ATOM 1563 C CA . SER B 1 76 ? 5.17000 -94.65300 -11.11600 1.000 145.17255 74 SER B CA 1
ATOM 1564 C C . SER B 1 76 ? 5.77200 -93.39200 -11.73900 1.000 140.88810 74 SER B C 1
ATOM 1565 O O . SER B 1 76 ? 5.22000 -92.30000 -11.50800 1.000 156.02585 74 SER B O 1
ATOM 1568 N N . TRP B 1 77 ? 6.86000 -93.53900 -12.49600 1.000 133.01594 75 TRP B N 1
ATOM 1569 C CA . TRP B 1 77 ? 7.43000 -92.36400 -13.20200 1.000 121.66785 75 TRP B CA 1
ATOM 1570 C C . TRP B 1 77 ? 6.29800 -91.65700 -13.94900 1.000 122.71018 75 TRP B C 1
ATOM 1571 O O . TRP B 1 77 ? 6.13700 -90.43600 -13.75800 1.000 114.73149 75 TRP B O 1
ATOM 1582 N N . SER B 1 78 ? 5.54200 -92.40400 -14.76000 1.000 131.99620 76 SER B N 1
ATOM 1583 C CA . SER B 1 78 ? 4.50300 -91.74900 -15.55000 1.000 127.23243 76 SER B CA 1
ATOM 1584 C C . SER B 1 78 ? 3.55100 -90.95000 -14.66900 1.000 120.41259 76 SER B C 1
ATOM 1585 O O . SER B 1 78 ? 3.09300 -89.87000 -15.06100 1.000 115.00891 76 SER B O 1
ATOM 1588 N N . GLU B 1 79 ? 3.23300 -91.46800 -13.48000 1.000 128.01215 77 GLU B N 1
ATOM 1589 C CA . GLU B 1 79 ? 2.33100 -90.75500 -12.58100 1.000 128.04770 77 GLU B CA 1
ATOM 1590 C C . GLU B 1 79 ? 2.94200 -89.45100 -12.07900 1.000 116.34790 77 GLU B C 1
ATOM 1591 O O . GLU B 1 79 ? 2.25000 -88.42900 -11.99700 1.000 118.40395 77 GLU B O 1
ATOM 1597 N N . PHE B 1 80 ? 4.23200 -89.46200 -11.72900 1.000 112.72690 78 PHE B N 1
ATOM 1598 C CA . PHE B 1 80 ? 4.86600 -88.23800 -11.24900 1.000 113.78036 78 PHE B CA 1
ATOM 1599 C C . PHE B 1 80 ? 4.96500 -87.19900 -12.36000 1.000 108.99895 78 PHE B C 1
ATOM 1600 O O . PHE B 1 80 ? 4.71100 -86.01100 -12.13100 1.000 105.73166 78 PHE B O 1
ATOM 1608 N N . VAL B 1 81 ? 5.34100 -87.62500 -13.56800 1.000 109.70512 79 VAL B N 1
ATOM 1609 C CA . VAL B 1 81 ? 5.50700 -86.67800 -14.66600 1.000 103.58139 79 VAL B CA 1
ATOM 1610 C C . VAL B 1 81 ? 4.15500 -86.11400 -15.08800 1.000 105.17935 79 VAL B C 1
ATOM 1611 O O . VAL B 1 81 ? 4.03700 -84.92900 -15.42400 1.000 101.62438 79 VAL B O 1
ATOM 1615 N N . ASP B 1 82 ? 3.11000 -86.94500 -15.05900 1.000 107.87690 80 ASP B N 1
ATOM 1616 C CA . ASP B 1 82 ? 1.76500 -86.44800 -15.33100 1.000 106.36724 80 ASP B CA 1
ATOM 1617 C C . ASP B 1 82 ? 1.33100 -85.44100 -14.27500 1.000 101.93462 80 ASP B C 1
ATOM 1618 O O . ASP B 1 82 ? 0.59400 -84.49500 -14.57900 1.000 102.04431 80 ASP B O 1
ATOM 1623 N N . TYR B 1 83 ? 1.78200 -85.62900 -13.03100 1.000 98.72948 81 TYR B N 1
ATOM 1624 C CA . TYR B 1 83 ? 1.51700 -84.65600 -11.97500 1.000 97.99454 81 TYR B CA 1
ATOM 1625 C C . TYR B 1 83 ? 2.23600 -83.34300 -12.25000 1.000 101.91546 81 TYR B C 1
ATOM 1626 O O . TYR B 1 83 ? 1.64700 -82.26200 -12.12600 1.000 103.41256 81 TYR B O 1
ATOM 1635 N N . THR B 1 84 ? 3.51400 -83.42700 -12.62600 1.000 102.47786 82 THR B N 1
ATOM 1636 C CA . THR B 1 84 ? 4.29400 -82.23300 -12.93200 1.000 97.86625 82 THR B CA 1
ATOM 1637 C C . THR B 1 84 ? 3.70600 -81.48900 -14.12300 1.000 98.68459 82 THR B C 1
ATOM 1638 O O . THR B 1 84 ? 3.67700 -80.25300 -14.14600 1.000 95.91729 82 THR B O 1
ATOM 1642 N N . VAL B 1 85 ? 3.22200 -82.23200 -15.11900 1.000 109.26733 83 VAL B N 1
ATOM 1643 C CA . VAL B 1 85 ? 2.56600 -81.61800 -16.27100 1.000 104.16564 83 VAL B CA 1
ATOM 1644 C C . VAL B 1 85 ? 1.31600 -80.86500 -15.83300 1.000 98.99356 83 VAL B C 1
ATOM 1645 O O . VAL B 1 85 ? 1.07200 -79.72700 -16.25400 1.000 95.93309 83 VAL B O 1
ATOM 1649 N N . ALA B 1 86 ? 0.50900 -81.48900 -14.97500 1.000 103.98103 84 ALA B N 1
ATOM 1650 C CA . ALA B 1 86 ? -0.68400 -80.82200 -14.46800 1.000 107.06508 84 ALA B CA 1
ATOM 1651 C C . ALA B 1 86 ? -0.32400 -79.66700 -13.54200 1.000 100.54989 84 ALA B C 1
ATOM 1652 O O . ALA B 1 86 ? -0.97800 -78.61700 -13.56500 1.000 102.70525 84 ALA B O 1
ATOM 1654 N N . SER B 1 87 ? 0.70800 -79.84600 -12.71300 1.000 96.52092 85 SER B N 1
ATOM 1655 C CA . SER B 1 87 ? 1.11400 -78.79300 -11.78700 1.000 97.73281 85 SER B CA 1
ATOM 1656 C C . SER B 1 87 ? 1.60300 -77.55000 -12.52100 1.000 95.36306 85 SER B C 1
ATOM 1657 O O . SER B 1 87 ? 1.25800 -76.42400 -12.14600 1.000 93.31357 85 SER B O 1
ATOM 1660 N N . LEU B 1 88 ? 2.40600 -77.72900 -13.57000 1.000 94.15391 86 LEU B N 1
ATOM 1661 C CA . LEU B 1 88 ? 2.96100 -76.60100 -14.30900 1.000 88.14028 86 LEU B CA 1
ATOM 1662 C C . LEU B 1 88 ? 1.94700 -75.92200 -15.21900 1.000 88.76162 86 LEU B C 1
ATOM 1663 O O . LEU B 1 88 ? 2.26200 -74.87300 -15.79100 1.000 93.33210 86 LEU B O 1
ATOM 1668 N N . LYS B 1 89 ? 0.75300 -76.49200 -15.37700 1.000 89.16309 87 LYS B N 1
ATOM 1669 C CA . LYS B 1 89 ? -0.29900 -75.91800 -16.20900 1.000 90.79482 87 LYS B CA 1
ATOM 1670 C C . LYS B 1 89 ? -1.45100 -75.36100 -15.38300 1.000 95.70336 87 LYS B C 1
ATOM 1671 O O . LYS B 1 89 ? -2.50800 -75.04900 -15.93700 1.000 97.27208 87 LYS B O 1
ATOM 1677 N N . SER B 1 90 ? -1.23700 -75.25800 -14.06800 1.000 96.05740 88 SER B N 1
ATOM 1678 C CA . SER B 1 90 ? -2.27700 -74.70800 -13.16400 1.000 104.63608 88 SER B CA 1
ATOM 1679 C C . SER B 1 90 ? -2.06500 -73.20100 -13.00300 1.000 114.58100 88 SER B C 1
ATOM 1680 O O . SER B 1 90 ? -1.14500 -72.66200 -13.64700 1.000 116.16029 88 SER B O 1
ATOM 1683 N N . ASP B 1 91 ? -2.87900 -72.55600 -12.16700 1.000 118.66555 89 ASP B N 1
ATOM 1684 C CA . ASP B 1 91 ? -2.73400 -71.09700 -11.92400 1.000 122.74099 89 ASP B CA 1
ATOM 1685 C C . ASP B 1 91 ? -2.03200 -70.89500 -10.57900 1.000 118.21996 89 ASP B C 1
ATOM 1686 O O . ASP B 1 91 ? -2.14700 -69.79300 -10.01200 1.000 119.99162 89 ASP B O 1
ATOM 1691 N N . ASN B 1 92 ? -1.33900 -71.92800 -10.09600 1.000 115.16063 90 ASN B N 1
ATOM 1692 C CA . ASN B 1 92 ? -0.64400 -71.84200 -8.78600 1.000 120.87497 90 ASN B CA 1
ATOM 1693 C C . ASN B 1 92 ? 0.86000 -71.67000 -9.01900 1.000 116.22374 90 ASN B C 1
ATOM 1694 O O . ASN B 1 92 ? 1.63400 -72.02300 -8.10900 1.000 120.26092 90 ASN B O 1
ATOM 1699 N N . VAL B 1 93 ? 1.25900 -71.14900 -10.18300 1.000 105.55680 91 VAL B N 1
ATOM 1700 C CA . VAL B 1 93 ? 2.68500 -71.04600 -10.48100 1.000 98.19615 91 VAL B CA 1
ATOM 1701 C C . VAL B 1 93 ? 3.22100 -69.71400 -9.97200 1.000 99.36137 91 VAL B C 1
ATOM 1702 O O . VAL B 1 93 ? 2.86000 -68.64900 -10.48300 1.000 104.03158 91 VAL B O 1
ATOM 1706 N N . LYS B 1 94 ? 4.07700 -69.77200 -8.95600 1.000 97.17902 92 LYS B N 1
ATOM 1707 C CA . LYS B 1 94 ? 4.75500 -68.60700 -8.40500 1.000 94.85218 92 LYS B CA 1
ATOM 1708 C C . LYS B 1 94 ? 6.22200 -68.57000 -8.83300 1.000 94.82851 92 LYS B C 1
ATOM 1709 O O . LYS B 1 94 ? 6.82300 -69.59200 -9.17600 1.000 96.83752 92 LYS B O 1
ATOM 1711 N N . LEU B 1 95 ? 6.79400 -67.36600 -8.80700 1.000 92.83699 93 LEU B N 1
ATOM 1712 C CA . LEU B 1 95 ? 8.20300 -67.13400 -9.12300 1.000 87.92609 93 LEU B CA 1
ATOM 1713 C C . LEU B 1 95 ? 8.85100 -66.44200 -7.92900 1.000 97.66972 93 LEU B C 1
ATOM 1714 O O . LEU B 1 95 ? 8.57500 -65.26600 -7.66400 1.000 110.92312 93 LEU B O 1
ATOM 1719 N N . LEU B 1 96 ? 9.72900 -67.15300 -7.22200 1.000 92.25603 94 LEU B N 1
ATOM 1720 C CA . LEU B 1 96 ? 10.37200 -66.62600 -6.02200 1.000 97.41577 94 LEU B CA 1
ATOM 1721 C C . LEU B 1 96 ? 11.76900 -66.12100 -6.37500 1.000 107.03540 94 LEU B C 1
ATOM 1722 O O . LEU B 1 96 ? 12.68000 -66.91700 -6.64400 1.000 116.03077 94 LEU B O 1
ATOM 1727 N N . LEU B 1 97 ? 11.93900 -64.79900 -6.35900 1.000 112.48999 95 LEU B N 1
ATOM 1728 C CA . LEU B 1 97 ? 13.22900 -64.18300 -6.63900 1.000 120.26463 95 LEU B CA 1
ATOM 1729 C C . LEU B 1 97 ? 14.02300 -63.99400 -5.35200 1.000 133.43807 95 LEU B C 1
ATOM 1730 O O . LEU B 1 97 ? 13.46100 -63.68100 -4.29800 1.000 137.59997 95 LEU B O 1
ATOM 1735 N N . GLY B 1 98 ? 15.33500 -64.15900 -5.45300 1.000 146.07378 96 GLY B N 1
ATOM 1736 C CA . GLY B 1 98 ? 16.20300 -63.98200 -4.31000 1.000 162.29235 96 GLY B CA 1
ATOM 1737 C C . GLY B 1 98 ? 17.40200 -63.11000 -4.62100 1.000 154.31037 96 GLY B C 1
ATOM 1738 O O . GLY B 1 98 ? 18.12400 -63.34800 -5.58900 1.000 145.64483 96 GLY B O 1
ATOM 1739 N N . LYS B 1 107 ? 20.69300 -63.17700 -9.50800 1.000 134.98346 105 LYS B N 1
ATOM 1740 C CA . LYS B 1 107 ? 20.91300 -64.14800 -10.57300 1.000 131.57919 105 LYS B CA 1
ATOM 1741 C C . LYS B 1 107 ? 20.33700 -65.51200 -10.20600 1.000 128.46190 105 LYS B C 1
ATOM 1742 O O . LYS B 1 107 ? 20.76400 -66.53800 -10.73600 1.000 128.79636 105 LYS B O 1
ATOM 1744 N N . THR B 1 108 ? 19.36700 -65.52100 -9.29400 1.000 129.09649 106 THR B N 1
ATOM 1745 C CA . THR B 1 108 ? 18.71700 -66.75400 -8.88300 1.000 120.32360 106 THR B CA 1
ATOM 1746 C C . THR B 1 108 ? 17.20700 -66.57500 -8.96300 1.000 121.38083 106 THR B C 1
ATOM 1747 O O . THR B 1 108 ? 16.69500 -65.45200 -9.01100 1.000 127.26376 106 THR B O 1
ATOM 1751 N N . ALA B 1 109 ? 16.49800 -67.70200 -8.96300 1.000 120.38910 107 ALA B N 1
ATOM 1752 C CA . ALA B 1 109 ? 15.04100 -67.72900 -8.94900 1.000 113.90797 107 ALA B CA 1
ATOM 1753 C C . ALA B 1 109 ? 14.59400 -69.15400 -8.66300 1.000 102.65942 107 ALA B C 1
ATOM 1754 O O . ALA B 1 109 ? 15.34000 -70.11100 -8.88800 1.000 110.10671 107 ALA B O 1
ATOM 1756 N N . ARG B 1 110 ? 13.36600 -69.28600 -8.16200 1.000 98.94161 108 ARG B N 1
ATOM 1757 C CA . ARG B 1 110 ? 12.79400 -70.59800 -7.85800 1.000 95.70933 108 ARG B CA 1
ATOM 1758 C C . ARG B 1 110 ? 11.34700 -70.61800 -8.34300 1.000 95.79273 108 ARG B C 1
ATOM 1759 O O . ARG B 1 110 ? 10.45900 -70.08000 -7.67600 1.000 101.78229 108 ARG B O 1
ATOM 1761 N N . LEU B 1 111 ? 11.11700 -71.22300 -9.50600 1.000 92.41032 109 LEU B N 1
ATOM 1762 C CA . LEU B 1 111 ? 9.76100 -71.41800 -10.01900 1.000 90.91526 109 LEU B CA 1
ATOM 1763 C C . LEU B 1 111 ? 9.13100 -72.56300 -9.23800 1.000 92.85266 109 LEU B C 1
ATOM 1764 O O . LEU B 1 111 ? 9.38100 -73.73600 -9.52400 1.000 94.08664 109 LEU B O 1
ATOM 1769 N N . VAL B 1 112 ? 8.31700 -72.23500 -8.24200 1.000 93.52338 110 VAL B N 1
ATOM 1770 C CA . VAL B 1 112 ? 7.64500 -73.24100 -7.42800 1.000 91.08651 110 VAL B CA 1
ATOM 1771 C C . VAL B 1 112 ? 6.23300 -73.42700 -7.96200 1.000 94.63047 110 VAL B C 1
ATOM 1772 O O . VAL B 1 112 ? 5.53800 -72.44900 -8.26400 1.000 93.72102 110 VAL B O 1
ATOM 1776 N N . SER B 1 113 ? 5.80500 -74.68200 -8.09200 1.000 100.10170 111 SER B N 1
ATOM 1777 C CA . SER B 1 113 ? 4.46900 -74.97500 -8.58700 1.000 97.50593 111 SER B CA 1
ATOM 1778 C C . SER B 1 113 ? 3.86700 -76.14400 -7.82200 1.000 95.92384 111 SER B C 1
ATOM 1779 O O . SER B 1 113 ? 4.57200 -77.00300 -7.28500 1.000 93.30669 111 SER B O 1
ATOM 1782 N N . GLN B 1 114 ? 2.53700 -76.16300 -7.79400 1.000 99.82045 112 GLN B N 1
ATOM 1783 C CA . GLN B 1 114 ? 1.75900 -77.24700 -7.21500 1.000 98.99975 112 GLN B CA 1
ATOM 1784 C C . GLN B 1 114 ? 0.46500 -77.36100 -8.00600 1.000 99.24561 112 GLN B C 1
ATOM 1785 O O . GLN B 1 114 ? -0.07900 -76.35000 -8.46000 1.000 105.74264 112 GLN B O 1
ATOM 1791 N N . LYS B 1 115 ? -0.01400 -78.59300 -8.18600 1.000 100.03332 113 LYS B N 1
ATOM 1792 C CA . LYS B 1 115 ? -1.20700 -78.80100 -8.99900 1.000 101.19375 113 LYS B CA 1
ATOM 1793 C C . LYS B 1 115 ? -2.42000 -78.11600 -8.38200 1.000 104.70356 113 LYS B C 1
ATOM 1794 O O . LYS B 1 115 ? -3.25300 -77.54200 -9.09500 1.000 109.93937 113 LYS B O 1
ATOM 1796 N N . ALA B 1 116 ? -2.53100 -78.15600 -7.06000 1.000 104.85171 114 ALA B N 1
ATOM 1797 C CA . ALA B 1 116 ? -3.64500 -77.53800 -6.35700 1.000 105.59679 114 ALA B CA 1
ATOM 1798 C C . ALA B 1 116 ? -3.17400 -77.17400 -4.95500 1.000 106.72581 114 ALA B C 1
ATOM 1799 O O . ALA B 1 116 ? -2.03800 -77.46200 -4.57200 1.000 107.12202 114 ALA B O 1
ATOM 1801 N N . LYS B 1 117 ? -4.05200 -76.53800 -4.18300 1.000 106.00994 115 LYS B N 1
ATOM 1802 C CA . LYS B 1 117 ? -3.68700 -76.15300 -2.82600 1.000 113.61091 115 LYS B CA 1
ATOM 1803 C C . LYS B 1 117 ? -3.69900 -77.37100 -1.90900 1.000 113.50453 115 LYS B C 1
ATOM 1804 O O . LYS B 1 117 ? -4.69200 -78.10600 -1.83300 1.000 124.51545 115 LYS B O 1
ATOM 1806 N N . GLY B 1 118 ? -2.58100 -77.57500 -1.21500 1.000 109.35744 116 GLY B N 1
ATOM 1807 C CA . GLY B 1 118 ? -2.39100 -78.73000 -0.36400 1.000 108.40460 116 GLY B CA 1
ATOM 1808 C C . GLY B 1 118 ? -1.84600 -79.94700 -1.07500 1.000 109.18348 116 GLY B C 1
ATOM 1809 O O . GLY B 1 118 ? -2.06800 -81.07400 -0.61800 1.000 109.54062 116 GLY B O 1
ATOM 1810 N N . MET B 1 119 ? -1.13900 -79.75400 -2.18400 1.000 107.25686 117 MET B N 1
ATOM 1811 C CA . MET B 1 119 ? -0.47100 -80.81900 -2.91600 1.000 102.68837 117 MET B CA 1
ATOM 1812 C C . MET B 1 119 ? 1.04100 -80.66800 -2.77600 1.000 105.34339 117 MET B C 1
ATOM 1813 O O . MET B 1 119 ? 1.52900 -79.60200 -2.38600 1.000 110.93289 117 MET B O 1
ATOM 1818 N N . PRO B 1 120 ? 1.81800 -81.70300 -3.10300 1.000 102.93017 118 PRO B N 1
ATOM 1819 C CA . PRO B 1 120 ? 3.27900 -81.55100 -3.09100 1.000 105.82396 118 PRO B CA 1
ATOM 1820 C C . PRO B 1 120 ? 3.72300 -80.42200 -4.01300 1.000 104.53937 118 PRO B C 1
ATOM 1821 O O . PRO B 1 120 ? 3.17100 -80.23100 -5.09900 1.000 101.67591 118 PRO B O 1
ATOM 1825 N N . ARG B 1 121 ? 4.73500 -79.67600 -3.57300 1.000 105.21957 119 ARG B N 1
ATOM 1826 C CA . ARG B 1 121 ? 5.18100 -78.47300 -4.26700 1.000 102.69298 119 ARG B CA 1
ATOM 1827 C C . ARG B 1 121 ? 6.47300 -78.75500 -5.02800 1.000 98.56962 119 ARG B C 1
ATOM 1828 O O . ARG B 1 121 ? 7.46100 -79.21200 -4.44000 1.000 100.34258 119 ARG B O 1
ATOM 1836 N N . ILE B 1 122 ? 6.45500 -78.49300 -6.33600 1.000 92.83105 120 ILE B N 1
ATOM 1837 C CA . ILE B 1 122 ? 7.59500 -78.73200 -7.21600 1.000 95.08354 120 ILE B CA 1
ATOM 1838 C C . ILE B 1 122 ? 8.40000 -77.44700 -7.35100 1.000 94.53904 120 ILE B C 1
ATOM 1839 O O . ILE B 1 122 ? 7.85500 -76.40500 -7.73500 1.000 98.44275 120 ILE B O 1
ATOM 1844 N N . ASN B 1 123 ? 9.69700 -77.52100 -7.04500 1.000 92.10942 121 ASN B N 1
ATOM 1845 C CA . ASN B 1 123 ? 10.60100 -76.37300 -7.09300 1.000 92.43714 121 ASN B CA 1
ATOM 1846 C C . ASN B 1 123 ? 11.64000 -76.60400 -8.18300 1.000 94.06702 121 ASN B C 1
ATOM 1847 O O . ASN B 1 123 ? 12.50700 -77.47000 -8.04500 1.000 97.52336 121 ASN B O 1
ATOM 1852 N N . VAL B 1 124 ? 11.56300 -75.81800 -9.25500 1.000 94.40002 122 VAL B N 1
ATOM 1853 C CA . VAL B 1 124 ? 12.54300 -75.86000 -10.33500 1.000 91.49972 122 VAL B CA 1
ATOM 1854 C C . VAL B 1 124 ? 13.45100 -74.63800 -10.17300 1.000 95.57838 122 VAL B C 1
ATOM 1855 O O . VAL B 1 124 ? 13.02700 -73.52200 -10.49600 1.000 99.81200 122 VAL B O 1
ATOM 1859 N N . PRO B 1 125 ? 14.68500 -74.81000 -9.69900 1.000 91.92552 123 PRO B N 1
ATOM 1860 C CA . PRO B 1 125 ? 15.57500 -73.65100 -9.55000 1.000 90.71498 123 PRO B CA 1
ATOM 1861 C C . PRO B 1 125 ? 16.01900 -73.11100 -10.89800 1.000 96.88574 123 PRO B C 1
ATOM 1862 O O . PRO B 1 125 ? 16.06700 -73.82800 -11.89700 1.000 94.17354 123 PRO B O 1
ATOM 1866 N N . LEU B 1 126 ? 16.36000 -71.82500 -10.91300 1.000 101.09550 124 LEU B N 1
ATOM 1867 C CA . LEU B 1 126 ? 16.60900 -71.10900 -12.15400 1.000 94.52430 124 LEU B CA 1
ATOM 1868 C C . LEU B 1 126 ? 17.84700 -70.24000 -12.00900 1.000 92.69639 124 LEU B C 1
ATOM 1869 O O . LEU B 1 126 ? 18.24400 -69.86800 -10.90400 1.000 96.23455 124 LEU B O 1
ATOM 1874 N N . THR B 1 127 ? 18.46100 -69.92600 -13.14700 1.000 87.23363 125 THR B N 1
ATOM 1875 C CA . THR B 1 127 ? 19.54900 -68.96400 -13.19600 1.000 96.71824 125 THR B CA 1
ATOM 1876 C C . THR B 1 127 ? 19.30600 -67.98700 -14.33800 1.000 100.40442 125 THR B C 1
ATOM 1877 O O . THR B 1 127 ? 18.62300 -68.29400 -15.31800 1.000 98.61131 125 THR B O 1
ATOM 1881 N N . LYS B 1 128 ? 19.88500 -66.80200 -14.20800 1.000 97.92302 126 LYS B N 1
ATOM 1882 C CA . LYS B 1 128 ? 19.69700 -65.76200 -15.20800 1.000 93.60077 126 LYS B CA 1
ATOM 1883 C C . LYS B 1 128 ? 20.56800 -66.04400 -16.42500 1.000 86.83074 126 LYS B C 1
ATOM 1884 O O . LYS B 1 128 ? 21.74800 -66.36900 -16.28300 1.000 87.60740 126 LYS B O 1
ATOM 1886 N N . MET B 1 129 ? 19.98500 -65.93300 -17.62000 1.000 84.77319 127 MET B N 1
ATOM 1887 C CA . MET B 1 129 ? 20.71900 -66.18000 -18.85900 1.000 89.32715 127 MET B CA 1
ATOM 1888 C C . MET B 1 129 ? 21.79600 -65.13600 -19.11600 1.000 103.91874 127 MET B C 1
ATOM 1889 O O . MET B 1 129 ? 21.96300 -64.16800 -18.37900 1.000 106.66262 127 MET B O 1
ATOM 1894 N N . VAL B 1 130 ? 22.54200 -65.37400 -20.19200 1.000 110.61973 128 VAL B N 1
ATOM 1895 C CA . VAL B 1 130 ? 23.49900 -64.42700 -20.73500 1.000 117.83018 128 VAL B CA 1
ATOM 1896 C C . VAL B 1 130 ? 22.80900 -63.68900 -21.87000 1.000 125.54554 128 VAL B C 1
ATOM 1897 O O . VAL B 1 130 ? 21.86600 -64.20000 -22.49000 1.000 118.57859 128 VAL B O 1
ATOM 1901 N N . GLU B 1 131 ? 23.25900 -62.45900 -22.12000 1.000 112.89750 129 GLU B N 1
ATOM 1902 C CA . GLU B 1 131 ? 22.54600 -61.57700 -23.03700 1.000 115.93230 129 GLU B CA 1
ATOM 1903 C C . GLU B 1 131 ? 22.40600 -62.19100 -24.42500 1.000 119.86283 129 GLU B C 1
ATOM 1904 O O . GLU B 1 131 ? 21.38300 -61.99600 -25.09200 1.000 125.98176 129 GLU B O 1
ATOM 1906 N N . SER B 1 132 ? 23.42300 -62.92700 -24.88100 1.000 119.40782 130 SER B N 1
ATOM 1907 C CA . SER B 1 132 ? 23.42000 -63.43400 -26.25100 1.000 129.01176 130 SER B CA 1
ATOM 1908 C C . SER B 1 132 ? 22.26300 -64.39700 -26.49000 1.000 130.65188 130 SER B C 1
ATOM 1909 O O . SER B 1 132 ? 21.52600 -64.27000 -27.47500 1.000 122.76130 130 SER B O 1
ATOM 1912 N N . SER B 1 133 ? 22.08500 -65.37100 -25.59700 1.000 151.40895 131 SER B N 1
ATOM 1913 C CA . SER B 1 133 ? 21.02200 -66.35300 -25.76700 1.000 157.31433 131 SER B CA 1
ATOM 1914 C C . SER B 1 133 ? 19.69600 -65.91700 -25.16000 1.000 126.98537 131 SER B C 1
ATOM 1915 O O . SER B 1 133 ? 18.66500 -66.52200 -25.47300 1.000 130.51860 131 SER B O 1
ATOM 1918 N N . ALA B 1 134 ? 19.69600 -64.89400 -24.29800 1.000 119.49172 132 ALA B N 1
ATOM 1919 C CA . ALA B 1 134 ? 18.44600 -64.43200 -23.69900 1.000 111.89969 132 ALA B CA 1
ATOM 1920 C C . ALA B 1 134 ? 17.46700 -63.94000 -24.75800 1.000 98.73001 132 ALA B C 1
ATOM 1921 O O . ALA B 1 134 ? 16.26200 -64.20100 -24.66900 1.000 90.09147 132 ALA B O 1
ATOM 1923 N N . SER B 1 135 ? 17.96600 -63.21400 -25.76200 1.000 98.13610 133 SER B N 1
ATOM 1924 C CA . SER B 1 135 ? 17.10000 -62.71500 -26.82600 1.000 98.73278 133 SER B CA 1
ATOM 1925 C C . SER B 1 135 ? 16.51400 -63.86600 -27.63100 1.000 100.81116 133 SER B C 1
ATOM 1926 O O . SER B 1 135 ? 15.31400 -63.88600 -27.93200 1.000 97.23454 133 SER B O 1
ATOM 1929 N N . GLU B 1 136 ? 17.35500 -64.83600 -27.99300 1.000 106.63118 134 GLU B N 1
ATOM 1930 C CA . GLU B 1 136 ? 16.87500 -66.00200 -28.72500 1.000 99.64253 134 GLU B CA 1
ATOM 1931 C C . GLU B 1 136 ? 15.89500 -66.81800 -27.89300 1.000 96.74801 134 GLU B C 1
ATOM 1932 O O . GLU B 1 136 ? 15.01900 -67.48800 -28.44800 1.000 95.76858 134 GLU B O 1
ATOM 1938 N N . ALA B 1 137 ? 16.03300 -66.77900 -26.56600 1.000 96.58563 135 ALA B N 1
ATOM 1939 C CA . ALA B 1 137 ? 15.11700 -67.51100 -25.69700 1.000 90.52351 135 ALA B CA 1
ATOM 1940 C C . ALA B 1 137 ? 13.69700 -66.97000 -25.80100 1.000 92.36016 135 ALA B C 1
ATOM 1941 O O . ALA B 1 137 ? 12.73400 -67.73400 -25.93700 1.000 92.23457 135 ALA B O 1
ATOM 1943 N N . MET B 1 138 ? 13.54800 -65.64700 -25.72200 1.000 95.13743 136 MET B N 1
ATOM 1944 C CA . MET B 1 138 ? 12.22700 -65.04100 -25.84000 1.000 90.38912 136 MET B CA 1
ATOM 1945 C C . MET B 1 138 ? 11.64300 -65.25700 -27.22900 1.000 87.08725 136 MET B C 1
ATOM 1946 O O . MET B 1 138 ? 10.44100 -65.51500 -27.37000 1.000 83.03543 136 MET B O 1
ATOM 1951 N N . ALA B 1 139 ? 12.47000 -65.11900 -28.26900 1.000 88.10970 137 ALA B N 1
ATOM 1952 C CA . ALA B 1 139 ? 11.99400 -65.35600 -29.62800 1.000 88.34381 137 ALA B CA 1
ATOM 1953 C C . ALA B 1 139 ? 11.43100 -66.76300 -29.77500 1.000 93.31298 137 ALA B C 1
ATOM 1954 O O . ALA B 1 139 ? 10.36800 -66.95500 -30.37600 1.000 90.43389 137 ALA B O 1
ATOM 1956 N N . ASN B 1 140 ? 12.12500 -67.76000 -29.22000 1.000 117.20964 138 ASN B N 1
ATOM 1957 C CA . ASN B 1 140 ? 11.64700 -69.13800 -29.30300 1.000 110.51365 138 ASN B CA 1
ATOM 1958 C C . ASN B 1 140 ? 10.34200 -69.33100 -28.54000 1.000 95.22160 138 ASN B C 1
ATOM 1959 O O . ASN B 1 140 ? 9.41200 -69.97000 -29.04600 1.000 89.61474 138 ASN B O 1
ATOM 1964 N N . LEU B 1 141 ? 10.25800 -68.79900 -27.31600 1.000 89.68130 139 LEU B N 1
ATOM 1965 C CA . LEU B 1 141 ? 9.03700 -68.93700 -26.52300 1.000 85.89229 139 LEU B CA 1
ATOM 1966 C C . LEU B 1 141 ? 7.82700 -68.40700 -27.28200 1.000 81.83700 139 LEU B C 1
ATOM 1967 O O . LEU B 1 141 ? 6.80400 -69.09100 -27.40200 1.000 80.01761 139 LEU B O 1
ATOM 1972 N N . SER B 1 142 ? 7.92900 -67.18500 -27.80000 1.000 84.02982 140 SER B N 1
ATOM 1973 C CA . SER B 1 142 ? 6.80800 -66.57000 -28.50000 1.000 79.06403 140 SER B CA 1
ATOM 1974 C C . SER B 1 142 ? 6.51900 -67.27700 -29.81900 1.000 78.81661 140 SER B C 1
ATOM 1975 O O . SER B 1 142 ? 5.35900 -67.56800 -30.13500 1.000 77.12321 140 SER B O 1
ATOM 1978 N N . LEU B 1 143 ? 7.56100 -67.53900 -30.61300 1.000 83.56385 141 LEU B N 1
ATOM 1979 C CA . LEU B 1 143 ? 7.36400 -68.21900 -31.89000 1.000 84.44525 141 LEU B CA 1
ATOM 1980 C C . LEU B 1 143 ? 6.71000 -69.58000 -31.68700 1.000 83.62287 141 LEU B C 1
ATOM 1981 O O . LEU B 1 143 ? 5.83400 -69.98100 -32.46300 1.000 80.26213 141 LEU B O 1
ATOM 1986 N N . GLU B 1 144 ? 7.12200 -70.30500 -30.64400 1.000 80.62345 142 GLU B N 1
ATOM 1987 C CA . GLU B 1 144 ? 6.48900 -71.58200 -30.33100 1.000 81.61942 142 GLU B CA 1
ATOM 1988 C C . GLU B 1 144 ? 5.08100 -71.38100 -29.78600 1.000 79.01470 142 GLU B C 1
ATOM 1989 O O . GLU B 1 144 ? 4.17700 -72.17300 -30.07800 1.000 83.62450 142 GLU B O 1
ATOM 1991 N N . LEU B 1 145 ? 4.88000 -70.33500 -28.98100 1.000 78.34923 143 LEU B N 1
ATOM 1992 C CA . LEU B 1 145 ? 3.54700 -70.04400 -28.46200 1.000 77.61053 143 LEU B CA 1
ATOM 1993 C C . LEU B 1 145 ? 2.56200 -69.78900 -29.59600 1.000 79.34809 143 LEU B C 1
ATOM 1994 O O . LEU B 1 145 ? 1.40700 -70.22900 -29.53600 1.000 81.99171 143 LEU B O 1
ATOM 1999 N N . PHE B 1 146 ? 2.99800 -69.07600 -30.63800 1.000 78.45156 144 PHE B N 1
ATOM 2000 C CA . PHE B 1 146 ? 2.13400 -68.84700 -31.79200 1.000 77.51658 144 PHE B CA 1
ATOM 2001 C C . PHE B 1 146 ? 1.83200 -70.15100 -32.52200 1.000 86.37207 144 PHE B C 1
ATOM 2002 O O . PHE B 1 146 ? 0.67800 -70.42300 -32.87300 1.000 93.71199 144 PHE B O 1
ATOM 2010 N N . ARG B 1 147 ? 2.86400 -70.96100 -32.78200 1.000 86.63575 145 ARG B N 1
ATOM 2011 C CA . ARG B 1 147 ? 2.65200 -72.24000 -33.45600 1.000 87.84983 145 ARG B CA 1
ATOM 2012 C C . ARG B 1 147 ? 1.68300 -73.12200 -32.67800 1.000 92.25278 145 ARG B C 1
ATOM 2013 O O . ARG B 1 147 ? 0.85400 -73.82200 -33.27200 1.000 99.71074 145 ARG B O 1
ATOM 2015 N N . ALA B 1 148 ? 1.77400 -73.10400 -31.34600 1.000 92.79818 146 ALA B N 1
ATOM 2016 C CA . ALA B 1 148 ? 0.80800 -73.82700 -30.52600 1.000 95.27942 146 ALA B CA 1
ATOM 2017 C C . ALA B 1 148 ? -0.56200 -73.16300 -30.56000 1.000 97.18885 146 ALA B C 1
ATOM 2018 O O . ALA B 1 148 ? -1.58300 -73.84000 -30.39600 1.000 102.76713 146 ALA B O 1
ATOM 2020 N N . PHE B 1 149 ? -0.60400 -71.84700 -30.77100 1.000 95.75062 147 PHE B N 1
ATOM 2021 C CA . PHE B 1 149 ? -1.88100 -71.14500 -30.84600 1.000 98.54044 147 PHE B CA 1
ATOM 2022 C C . PHE B 1 149 ? -2.60400 -71.45000 -32.15000 1.000 104.30147 147 PHE B C 1
ATOM 2023 O O . PHE B 1 149 ? -3.80000 -71.76500 -32.15100 1.000 112.43521 147 PHE B O 1
ATOM 2031 N N . LYS B 1 150 ? -1.89300 -71.35700 -33.27600 1.000 105.42421 148 LYS B N 1
ATOM 2032 C CA . LYS B 1 150 ? -2.50500 -71.61200 -34.57400 1.000 114.52947 148 LYS B CA 1
ATOM 2033 C C . LYS B 1 150 ? -2.94800 -73.06000 -34.73700 1.000 133.52305 148 LYS B C 1
ATOM 2034 O O . LYS B 1 150 ? -3.86000 -73.32900 -35.52500 1.000 147.08724 148 LYS B O 1
ATOM 2036 N N . SER B 1 151 ? -2.33100 -73.99200 -34.00900 1.000 144.65630 149 SER B N 1
ATOM 2037 C CA . SER B 1 151 ? -2.74100 -75.38900 -34.09300 1.000 151.66247 149 SER B CA 1
ATOM 2038 C C . SER B 1 151 ? -3.99500 -75.66500 -33.27400 1.000 147.83479 149 SER B C 1
ATOM 2039 O O . SER B 1 151 ? -4.79900 -76.52600 -33.65100 1.000 154.04962 149 SER B O 1
ATOM 2042 N N . LYS B 1 152 ? -4.18100 -74.95200 -32.16100 1.000 144.27786 150 LYS B N 1
ATOM 2043 C CA . LYS B 1 152 ? -5.35800 -75.16400 -31.32600 1.000 145.71506 150 LYS B CA 1
ATOM 2044 C C . LYS B 1 152 ? -6.60400 -74.52300 -31.92000 1.000 162.68545 150 LYS B C 1
ATOM 2045 O O . LYS B 1 152 ? -7.71800 -74.98800 -31.65800 1.000 165.10112 150 LYS B O 1
ATOM 2047 N N . GLN B 1 153 ? -6.43800 -73.46400 -32.71000 1.000 188.39922 151 GLN B N 1
ATOM 2048 C CA . GLN B 1 153 ? -7.55100 -72.83200 -33.40700 1.000 190.01132 151 GLN B CA 1
ATOM 2049 C C . GLN B 1 153 ? -7.95000 -73.57300 -34.67600 1.000 206.38153 151 GLN B C 1
ATOM 2050 O O . GLN B 1 153 ? -8.92000 -73.17100 -35.32900 1.000 207.76139 151 GLN B O 1
ATOM 2052 N N . HIS B 1 154 ? -7.23500 -74.63500 -35.03400 1.000 188.94746 152 HIS B N 1
ATOM 2053 C CA . HIS B 1 154 ? -7.50900 -75.38600 -36.25300 1.000 198.55750 152 HIS B CA 1
ATOM 2054 C C . HIS B 1 154 ? -8.85600 -76.09800 -36.17400 1.000 204.54003 152 HIS B C 1
ATOM 2055 O O . HIS B 1 154 ? -8.91500 -77.31500 -35.99700 1.000 204.87163 152 HIS B O 1
ATOM 2062 N N . MET C 1 3 ? -48.77200 24.34900 -12.98200 1.000 132.13283 1 MET C N 1
ATOM 2063 C CA . MET C 1 3 ? -48.09900 23.45900 -12.04200 1.000 155.02221 1 MET C CA 1
ATOM 2064 C C . MET C 1 3 ? -48.59200 22.02300 -12.18100 1.000 141.10690 1 MET C C 1
ATOM 2065 O O . MET C 1 3 ? -47.79800 21.09300 -12.31000 1.000 134.67149 1 MET C O 1
ATOM 2070 N N . ALA C 1 4 ? -49.91300 21.85200 -12.15600 1.000 139.09910 2 ALA C N 1
ATOM 2071 C CA . ALA C 1 4 ? -50.52700 20.53100 -12.23400 1.000 125.69704 2 ALA C CA 1
ATOM 2072 C C . ALA C 1 4 ? -50.56200 20.00400 -13.66500 1.000 122.84567 2 ALA C C 1
ATOM 2073 O O . ALA C 1 4 ? -51.63200 19.65800 -14.17700 1.000 124.48250 2 ALA C O 1
ATOM 2075 N N . SER C 1 5 ? -49.40400 19.94200 -14.32000 1.000 119.16386 3 SER C N 1
ATOM 2076 C CA . SER C 1 5 ? -49.27700 19.43400 -15.68200 1.000 111.17239 3 SER C CA 1
ATOM 2077 C C . SER C 1 5 ? -48.06300 18.51400 -15.77900 1.000 115.36472 3 SER C C 1
ATOM 2078 O O . SER C 1 5 ? -47.29000 18.36100 -14.82900 1.000 120.58616 3 SER C O 1
ATOM 2081 N N . PHE C 1 6 ? -47.89800 17.90200 -16.95300 1.000 109.45798 4 PHE C N 1
ATOM 2082 C CA . PHE C 1 6 ? -46.79700 16.98700 -17.23000 1.000 99.73250 4 PHE C CA 1
ATOM 2083 C C . PHE C 1 6 ? -45.70400 17.65300 -18.06000 1.000 103.67772 4 PHE C C 1
ATOM 2084 O O . PHE C 1 6 ? -45.03100 16.98400 -18.85200 1.000 107.72570 4 PHE C O 1
ATOM 2092 N N . GLU C 1 7 ? -45.51300 18.96500 -17.89300 1.000 114.20688 5 GLU C N 1
ATOM 2093 C CA . GLU C 1 7 ? -44.57900 19.69100 -18.74900 1.000 119.20005 5 GLU C CA 1
ATOM 2094 C C . GLU C 1 7 ? -43.13600 19.26000 -18.51300 1.000 109.58763 5 GLU C C 1
ATOM 2095 O O . GLU C 1 7 ? -42.34400 19.19400 -19.46000 1.000 108.91829 5 GLU C O 1
ATOM 2097 N N . LYS C 1 8 ? -42.77000 18.96100 -17.26800 1.000 103.62364 6 LYS C N 1
ATOM 2098 C CA . LYS C 1 8 ? -41.39800 18.55700 -16.97800 1.000 113.08389 6 LYS C CA 1
ATOM 2099 C C . LYS C 1 8 ? -41.32700 17.11800 -16.48300 1.000 118.27382 6 LYS C C 1
ATOM 2100 O O . LYS C 1 8 ? -40.70600 16.84600 -15.45000 1.000 128.42096 6 LYS C O 1
ATOM 2102 N N . PHE C 1 9 ? -41.95100 16.19000 -17.20200 1.000 105.81306 7 PHE C N 1
ATOM 2103 C CA . PHE C 1 9 ? -42.00900 14.79300 -16.78900 1.000 99.31375 7 PHE C CA 1
ATOM 2104 C C . PHE C 1 9 ? -41.08200 13.95900 -17.66700 1.000 101.64838 7 PHE C C 1
ATOM 2105 O O . PHE C 1 9 ? -41.30300 13.84500 -18.87900 1.000 100.56557 7 PHE C O 1
ATOM 2113 N N . GLU C 1 10 ? -40.04800 13.37900 -17.05000 1.000 103.59378 8 GLU C N 1
ATOM 2114 C CA . GLU C 1 10 ? -39.10100 12.50900 -17.72800 1.000 91.40415 8 GLU C CA 1
ATOM 2115 C C . GLU C 1 10 ? -39.70300 11.11900 -17.93500 1.000 94.55490 8 GLU C C 1
ATOM 2116 O O . GLU C 1 10 ? -40.48700 10.64500 -17.10800 1.000 93.36149 8 GLU C O 1
ATOM 2118 N N . PRO C 1 11 ? -39.35700 10.45200 -19.03400 1.000 95.45220 9 PRO C N 1
ATOM 2119 C CA . PRO C 1 11 ? -39.92600 9.12600 -19.30600 1.000 89.50441 9 PRO C CA 1
ATOM 2120 C C . PRO C 1 11 ? -39.47300 8.09100 -18.28700 1.000 79.10373 9 PRO C C 1
ATOM 2121 O O . PRO C 1 11 ? -38.42400 8.21300 -17.64900 1.000 79.86376 9 PRO C O 1
ATOM 2125 N N . ILE C 1 12 ? -40.29000 7.04800 -18.14600 1.000 77.51919 10 ILE C N 1
ATOM 2126 C CA . ILE C 1 12 ? -40.04700 5.95800 -17.20800 1.000 84.14536 10 ILE C CA 1
ATOM 2127 C C . ILE C 1 12 ? -40.09400 4.64400 -17.97800 1.000 86.08207 10 ILE C C 1
ATOM 2128 O O . ILE C 1 12 ? -40.98700 4.43300 -18.80700 1.000 84.18172 10 ILE C O 1
ATOM 2133 N N . PHE C 1 13 ? -39.11300 3.78100 -17.72800 1.000 83.55318 11 PHE C N 1
ATOM 2134 C CA . PHE C 1 13 ? -39.04800 2.45200 -18.31800 1.000 79.09893 11 PHE C CA 1
ATOM 2135 C C . PHE C 1 13 ? -39.02800 1.40100 -17.21600 1.000 81.48655 11 PHE C C 1
ATOM 2136 O O . PHE C 1 13 ? -38.48700 1.63000 -16.13200 1.000 85.34236 11 PHE C O 1
ATOM 2144 N N . GLY C 1 14 ? -39.62000 0.24500 -17.49800 1.000 79.73311 12 GLY C N 1
ATOM 2145 C CA . GLY C 1 14 ? -39.66000 -0.81700 -16.50700 1.000 82.79080 12 GLY C CA 1
ATOM 2146 C C . GLY C 1 14 ? -40.05500 -2.14300 -17.11500 1.000 86.23110 12 GLY C C 1
ATOM 2147 O O . GLY C 1 14 ? -40.44700 -2.23100 -18.28200 1.000 85.51539 12 GLY C O 1
ATOM 2148 N N . GLU C 1 15 ? -39.93600 -3.18200 -16.29000 1.000 91.97332 13 GLU C N 1
ATOM 2149 C CA . GLU C 1 15 ? -40.24200 -4.55700 -16.65400 1.000 95.46136 13 GLU C CA 1
ATOM 2150 C C . GLU C 1 15 ? -41.43800 -5.06300 -15.85600 1.000 99.33185 13 GLU C C 1
ATOM 2151 O O . GLU C 1 15 ? -41.62300 -4.70300 -14.69100 1.000 99.86607 13 GLU C O 1
ATOM 2153 N N . VAL C 1 16 ? -42.25100 -5.90600 -16.49600 1.000 98.01656 14 VAL C N 1
ATOM 2154 C CA . VAL C 1 16 ? -43.42900 -6.49200 -15.86700 1.000 105.57784 14 VAL C CA 1
ATOM 2155 C C . VAL C 1 16 ? -43.51200 -7.96600 -16.23900 1.000 117.56108 14 VAL C C 1
ATOM 2156 O O . VAL C 1 16 ? -43.12600 -8.37300 -17.33900 1.000 121.60926 14 VAL C O 1
ATOM 2160 N N . VAL C 1 17 ? -44.01900 -8.76400 -15.30900 1.000 112.62238 15 VAL C N 1
ATOM 2161 C CA . VAL C 1 17 ? -44.29800 -10.17900 -15.53000 1.000 110.44400 15 VAL C CA 1
ATOM 2162 C C . VAL C 1 17 ? -45.81400 -10.33600 -15.59200 1.000 111.53576 15 VAL C C 1
ATOM 2163 O O . VAL C 1 17 ? -46.50700 -9.97800 -14.63000 1.000 109.51081 15 VAL C O 1
ATOM 2167 N N . PRO C 1 18 ? -46.37100 -10.83000 -16.69400 1.000 110.27760 16 PRO C N 1
ATOM 2168 C CA . PRO C 1 18 ? -47.82800 -10.97000 -16.79600 1.000 107.28052 16 PRO C CA 1
ATOM 2169 C C . PRO C 1 18 ? -48.36200 -12.02300 -15.83800 1.000 116.48688 16 PRO C C 1
ATOM 2170 O O . PRO C 1 18 ? -47.62400 -12.76800 -15.19100 1.000 121.33149 16 PRO C O 1
ATOM 2174 N N . GLU C 1 19 ? -49.69000 -12.07400 -15.76800 1.000 115.73039 17 GLU C N 1
ATOM 2175 C CA . GLU C 1 19 ? -50.38400 -13.02200 -14.90200 1.000 120.43854 17 GLU C CA 1
ATOM 2176 C C . GLU C 1 19 ? -51.79700 -13.19300 -15.44400 1.000 126.22007 17 GLU C C 1
ATOM 2177 O O . GLU C 1 19 ? -52.63300 -12.29800 -15.28300 1.000 127.26430 17 GLU C O 1
ATOM 2179 N N . ARG C 1 20 ? -52.05900 -14.32400 -16.09100 1.000 134.82320 18 ARG C N 1
ATOM 2180 C CA . ARG C 1 20 ? -53.37500 -14.59900 -16.64800 1.000 133.94670 18 ARG C CA 1
ATOM 2181 C C . ARG C 1 20 ? -54.23900 -15.35200 -15.64100 1.000 143.67375 18 ARG C C 1
ATOM 2182 O O . ARG C 1 20 ? -53.74300 -16.03400 -14.74200 1.000 146.38968 18 ARG C O 1
ATOM 2184 N N . SER C 1 21 ? -55.55400 -15.21700 -15.80600 1.000 153.44876 19 SER C N 1
ATOM 2185 C CA . SER C 1 21 ? -56.53000 -15.89100 -14.95800 1.000 161.19959 19 SER C CA 1
ATOM 2186 C C . SER C 1 21 ? -57.15200 -17.10600 -15.63600 1.000 174.14039 19 SER C C 1
ATOM 2187 O O . SER C 1 21 ? -57.12700 -18.20700 -15.07800 1.000 186.61050 19 SER C O 1
ATOM 2190 N N . ASP C 1 22 ? -57.71100 -16.92800 -16.82900 1.000 170.42571 20 ASP C N 1
ATOM 2191 C CA . ASP C 1 22 ? -58.31900 -18.03000 -17.56600 1.000 168.58519 20 ASP C CA 1
ATOM 2192 C C . ASP C 1 22 ? -57.29400 -18.72500 -18.45600 1.000 171.20585 20 ASP C C 1
ATOM 2193 O O . ASP C 1 22 ? -56.99300 -19.90400 -18.27000 1.000 167.12226 20 ASP C O 1
ATOM 2195 N N . LEU C 1 27 ? -48.71100 -18.57600 -24.17000 1.000 137.53078 25 LEU C N 1
ATOM 2196 C CA . LEU C 1 27 ? -47.68100 -18.45100 -23.14300 1.000 132.96811 25 LEU C CA 1
ATOM 2197 C C . LEU C 1 27 ? -47.56800 -17.01000 -22.68300 1.000 124.51130 25 LEU C C 1
ATOM 2198 O O . LEU C 1 27 ? -47.91000 -16.08400 -23.41800 1.000 118.47065 25 LEU C O 1
ATOM 2200 N N . LEU C 1 28 ? -47.10900 -16.81200 -21.45800 1.000 120.53290 26 LEU C N 1
ATOM 2201 C CA . LEU C 1 28 ? -46.86800 -15.47500 -20.94100 1.000 108.09537 26 LEU C CA 1
ATOM 2202 C C . LEU C 1 28 ? -45.36400 -15.25400 -20.93800 1.000 110.91173 26 LEU C C 1
ATOM 2203 O O . LEU C 1 28 ? -44.61700 -16.01300 -20.31200 1.000 116.14829 26 LEU C O 1
ATOM 2205 N N . ARG C 1 29 ? -44.93400 -14.18200 -21.58200 1.000 107.65557 27 ARG C N 1
ATOM 2206 C CA . ARG C 1 29 ? -43.52800 -13.86300 -21.69400 1.000 104.57885 27 ARG C CA 1
ATOM 2207 C C . ARG C 1 29 ? -43.27400 -12.59400 -20.90900 1.000 110.60053 27 ARG C C 1
ATOM 2208 O O . ARG C 1 29 ? -44.16900 -12.05900 -20.26300 1.000 106.51665 27 ARG C O 1
ATOM 2210 N N . ARG C 1 30 ? -42.05100 -12.09800 -20.96700 1.000 118.38116 28 ARG C N 1
ATOM 2211 C CA . ARG C 1 30 ? -41.70500 -10.94400 -20.16000 1.000 96.22462 28 ARG C CA 1
ATOM 2212 C C . ARG C 1 30 ? -41.92800 -9.66300 -20.94400 1.000 102.10919 28 ARG C C 1
ATOM 2213 O O . ARG C 1 30 ? -41.66000 -9.59700 -22.14800 1.000 101.99574 28 ARG C O 1
ATOM 2215 N N . CYS C 1 31 ? -42.41700 -8.64200 -20.24600 1.000 109.41457 29 CYS C N 1
ATOM 2216 C CA . CYS C 1 31 ? -42.86700 -7.41100 -20.87000 1.000 94.61250 29 CYS C CA 1
ATOM 2217 C C . CYS C 1 31 ? -42.07700 -6.22900 -20.32800 1.000 86.54158 29 CYS C C 1
ATOM 2218 O O . CYS C 1 31 ? -41.64500 -6.22100 -19.16900 1.000 85.18673 29 CYS C O 1
ATOM 2221 N N . LEU C 1 32 ? -41.89800 -5.23400 -21.18700 1.000 83.54595 30 LEU C N 1
ATOM 2222 C CA . LEU C 1 32 ? -41.33100 -3.94400 -20.83200 1.000 80.12246 30 LEU C CA 1
ATOM 2223 C C . LEU C 1 32 ? -42.41300 -2.88300 -20.97200 1.000 85.50327 30 LEU C C 1
ATOM 2224 O O . LEU C 1 32 ? -43.28900 -2.98600 -21.83700 1.000 87.01466 30 LEU C O 1
ATOM 2229 N N . PHE C 1 33 ? -42.36200 -1.85800 -20.12400 1.000 86.10965 31 PHE C N 1
ATOM 2230 C CA . PHE C 1 33 ? -43.29100 -0.75400 -20.28900 1.000 82.28427 31 PHE C CA 1
ATOM 2231 C C . PHE C 1 33 ? -42.54500 0.56400 -20.44200 1.000 80.92217 31 PHE C C 1
ATOM 2232 O O . PHE C 1 33 ? -41.36700 0.68800 -20.09800 1.000 74.79319 31 PHE C O 1
ATOM 2240 N N . HIS C 1 34 ? -43.26300 1.54700 -20.97800 1.000 85.66835 32 HIS C N 1
ATOM 2241 C CA . HIS C 1 34 ? -42.74600 2.89600 -21.17300 1.000 82.74399 32 HIS C CA 1
ATOM 2242 C C . HIS C 1 34 ? -43.88100 3.87200 -20.92000 1.000 77.64343 32 HIS C C 1
ATOM 2243 O O . HIS C 1 34 ? -44.89500 3.84000 -21.62400 1.000 84.61308 32 HIS C O 1
ATOM 2250 N N . VAL C 1 35 ? -43.71500 4.73200 -19.92000 1.000 78.21427 33 VAL C N 1
ATOM 2251 C CA . VAL C 1 35 ? -44.67300 5.78700 -19.61900 1.000 86.96472 33 VAL C CA 1
ATOM 2252 C C . VAL C 1 35 ? -43.95900 7.12000 -19.79100 1.000 85.76436 33 VAL C C 1
ATOM 2253 O O . VAL C 1 35 ? -42.80500 7.27500 -19.37300 1.000 90.79678 33 VAL C O 1
ATOM 2257 N N . TYR C 1 36 ? -44.61800 8.05100 -20.47200 1.000 79.66721 34 TYR C N 1
ATOM 2258 C CA . TYR C 1 36 ? -44.01500 9.33500 -20.78700 1.000 89.42486 34 TYR C CA 1
ATOM 2259 C C . TYR C 1 36 ? -45.12500 10.28200 -21.20700 1.000 100.06936 34 TYR C C 1
ATOM 2260 O O . TYR C 1 36 ? -46.23400 9.85700 -21.53700 1.000 102.83584 34 TYR C O 1
ATOM 2269 N N . ALA C 1 37 ? -44.81100 11.57300 -21.19500 1.000 93.19568 35 ALA C N 1
ATOM 2270 C CA . ALA C 1 37 ? -45.79000 12.60200 -21.51700 1.000 92.68724 35 ALA C CA 1
ATOM 2271 C C . ALA C 1 37 ? -45.79300 12.84500 -23.01900 1.000 92.20293 35 ALA C C 1
ATOM 2272 O O . ALA C 1 37 ? -44.77900 13.25600 -23.59400 1.000 93.14771 35 ALA C O 1
ATOM 2274 N N . SER C 1 38 ? -46.93300 12.57500 -23.65200 1.000 92.18881 36 SER C N 1
ATOM 2275 C CA . SER C 1 38 ? -47.08300 12.87900 -25.06800 1.000 94.08867 36 SER C CA 1
ATOM 2276 C C . SER C 1 38 ? -47.26800 14.37500 -25.27700 1.000 99.65792 36 SER C C 1
ATOM 2277 O O . SER C 1 38 ? -46.57400 14.98600 -26.09700 1.000 99.03669 36 SER C O 1
ATOM 2280 N N . ASP C 1 39 ? -48.20400 14.97600 -24.54800 1.000 99.76790 37 ASP C N 1
ATOM 2281 C CA . ASP C 1 39 ? -48.32200 16.42100 -24.44900 1.000 100.29408 37 ASP C CA 1
ATOM 2282 C C . ASP C 1 39 ? -48.38800 16.79100 -22.97300 1.000 99.51150 37 ASP C C 1
ATOM 2283 O O . ASP C 1 39 ? -48.46300 15.92000 -22.10300 1.000 100.43527 37 ASP C O 1
ATOM 2288 N N . SER C 1 40 ? -48.35200 18.09500 -22.68700 1.000 101.54261 38 SER C N 1
ATOM 2289 C CA . SER C 1 40 ? -48.32400 18.54200 -21.29800 1.000 101.12735 38 SER C CA 1
ATOM 2290 C C . SER C 1 40 ? -49.57100 18.15000 -20.50600 1.000 100.61098 38 SER C C 1
ATOM 2291 O O . SER C 1 40 ? -49.60400 18.37200 -19.29000 1.000 97.13885 38 SER C O 1
ATOM 2294 N N . TYR C 1 41 ? -50.58900 17.57500 -21.14900 1.000 98.01466 39 TYR C N 1
ATOM 2295 C CA . TYR C 1 41 ? -51.81600 17.17700 -20.47200 1.000 100.60123 39 TYR C CA 1
ATOM 2296 C C . TYR C 1 41 ? -52.16500 15.69700 -20.57400 1.000 102.64895 39 TYR C C 1
ATOM 2297 O O . TYR C 1 41 ? -53.11400 15.26700 -19.91200 1.000 104.65895 39 TYR C O 1
ATOM 2306 N N . ASN C 1 42 ? -51.45900 14.91400 -21.38100 1.000 107.76537 40 ASN C N 1
ATOM 2307 C CA . ASN C 1 42 ? -51.74200 13.49300 -21.50300 1.000 104.29426 40 ASN C CA 1
ATOM 2308 C C . ASN C 1 42 ? -50.50100 12.68500 -21.14900 1.000 97.46881 40 ASN C C 1
ATOM 2309 O O . ASN C 1 42 ? -49.36800 13.15800 -21.28800 1.000 93.14483 40 ASN C O 1
ATOM 2314 N N . LEU C 1 43 ? -50.72700 11.45900 -20.68100 1.000 104.65036 41 LEU C N 1
ATOM 2315 C CA . LEU C 1 43 ? -49.65300 10.53500 -20.33900 1.000 90.52083 41 LEU C CA 1
ATOM 2316 C C . LEU C 1 43 ? -49.88000 9.24900 -21.11600 1.000 85.63273 41 LEU C C 1
ATOM 2317 O O . LEU C 1 43 ? -50.91000 8.58900 -20.94000 1.000 89.80342 41 LEU C O 1
ATOM 2322 N N . THR C 1 44 ? -48.92300 8.89100 -21.96500 1.000 83.12909 42 THR C N 1
ATOM 2323 C CA . THR C 1 44 ? -49.04000 7.72300 -22.82600 1.000 88.64957 42 THR C CA 1
ATOM 2324 C C . THR C 1 44 ? -48.24600 6.57300 -22.22300 1.000 88.23071 42 THR C C 1
ATOM 2325 O O . THR C 1 44 ? -47.07700 6.74200 -21.85900 1.000 86.06926 42 THR C O 1
ATOM 2329 N N . VAL C 1 45 ? -48.88200 5.41100 -22.11800 1.000 86.03072 43 VAL C N 1
ATOM 2330 C CA . VAL C 1 45 ? -48.25300 4.22200 -21.56500 1.000 87.09565 43 VAL C CA 1
ATOM 2331 C C . VAL C 1 45 ? -48.20300 3.16700 -22.66200 1.000 94.26653 43 VAL C C 1
ATOM 2332 O O . VAL C 1 45 ? -49.12800 3.05100 -23.47300 1.000 98.00492 43 VAL C O 1
ATOM 2336 N N . HIS C 1 46 ? -47.08400 2.45400 -22.73000 1.000 91.09073 44 HIS C N 1
ATOM 2337 C CA . HIS C 1 46 ? -46.91000 1.33600 -23.64500 1.000 86.93719 44 HIS C CA 1
ATOM 2338 C C . HIS C 1 46 ? -46.33100 0.17900 -22.85100 1.000 85.23549 44 HIS C C 1
ATOM 2339 O O . HIS C 1 46 ? -45.30100 0.34100 -22.19300 1.000 83.91824 44 HIS C O 1
ATOM 2346 N N . VAL C 1 47 ? -46.96900 -0.99200 -22.93000 1.000 92.18821 45 VAL C N 1
ATOM 2347 C CA . VAL C 1 47 ? -46.40300 -2.21400 -22.28500 1.000 84.41610 45 VAL C CA 1
ATOM 2348 C C . VAL C 1 47 ? -46.37200 -3.29900 -23.36400 1.000 82.04259 45 VAL C C 1
ATOM 2349 O O . VAL C 1 47 ? -47.40600 -3.49000 -24.02800 1.000 87.78583 45 VAL C O 1
ATOM 2353 N N . THR C 1 48 ? -45.22000 -3.93800 -23.58500 1.000 83.78176 46 THR C N 1
ATOM 2354 C CA . THR C 1 48 ? -45.13700 -4.90900 -24.70700 1.000 87.90916 46 THR C CA 1
ATOM 2355 C C . THR C 1 48 ? -44.10600 -6.00400 -24.43500 1.000 89.99026 46 THR C C 1
ATOM 2356 O O . THR C 1 48 ? -43.19100 -5.75700 -23.63100 1.000 87.23762 46 THR C O 1
ATOM 2360 N N . ASP C 1 49 ? -44.26800 -7.17100 -25.06800 1.000 89.07699 47 ASP C N 1
ATOM 2361 C CA . ASP C 1 49 ? -43.26600 -8.26400 -24.95600 1.000 87.30949 47 ASP C CA 1
ATOM 2362 C C . ASP C 1 49 ? -42.57700 -8.36000 -26.31400 1.000 83.51094 47 ASP C C 1
ATOM 2363 O O . ASP C 1 49 ? -41.92400 -9.38000 -26.57500 1.000 90.70353 47 ASP C O 1
ATOM 2368 N N . PHE C 1 50 ? -42.77500 -7.34700 -27.15200 1.000 80.02788 48 PHE C N 1
ATOM 2369 C CA . PHE C 1 50 ? -42.08700 -7.26900 -28.46400 1.000 80.84617 48 PHE C CA 1
ATOM 2370 C C . PHE C 1 50 ? -42.46300 -8.45000 -29.36400 1.000 89.60603 48 PHE C C 1
ATOM 2371 O O . PHE C 1 50 ? -41.98400 -8.47200 -30.50800 1.000 96.42795 48 PHE C O 1
ATOM 2379 N N . ILE C 1 51 ? -43.29700 -9.37800 -28.89700 1.000 90.64729 49 ILE C N 1
ATOM 2380 C CA . ILE C 1 51 ? -43.59900 -10.51800 -29.75600 1.000 93.79803 49 ILE C CA 1
ATOM 2381 C C . ILE C 1 51 ? -45.10500 -10.73500 -29.81100 1.000 96.21082 49 ILE C C 1
ATOM 2382 O O . ILE C 1 51 ? -45.67500 -10.94900 -30.88700 1.000 104.80395 49 ILE C O 1
ATOM 2387 N N . SER C 1 52 ? -45.75900 -10.67700 -28.64800 1.000 93.93173 50 SER C N 1
ATOM 2388 C CA . SER C 1 52 ? -47.16900 -11.04100 -28.57200 1.000 103.04839 50 SER C CA 1
ATOM 2389 C C . SER C 1 52 ? -48.06900 -9.87000 -28.94500 1.000 99.06285 50 SER C C 1
ATOM 2390 O O . SER C 1 52 ? -49.09200 -10.06000 -29.61300 1.000 100.74677 50 SER C O 1
ATOM 2393 N N . GLY C 1 53 ? -47.71800 -8.66500 -28.51000 1.000 102.20628 51 GLY C N 1
ATOM 2394 C CA . GLY C 1 53 ? -48.48800 -7.49300 -28.86700 1.000 101.29956 51 GLY C CA 1
ATOM 2395 C C . GLY C 1 53 ? -48.05400 -6.30600 -28.03400 1.000 97.12724 51 GLY C C 1
ATOM 2396 O O . GLY C 1 53 ? -47.03100 -6.34700 -27.34800 1.000 91.57241 51 GLY C O 1
ATOM 2397 N N . VAL C 1 54 ? -48.85200 -5.24300 -28.10700 1.000 105.96465 52 VAL C N 1
ATOM 2398 C CA . VAL C 1 54 ? -48.58600 -4.03600 -27.33300 1.000 99.25811 52 VAL C CA 1
ATOM 2399 C C . VAL C 1 54 ? -49.89400 -3.53100 -26.73600 1.000 93.81937 52 VAL C C 1
ATOM 2400 O O . VAL C 1 54 ? -50.86700 -3.29600 -27.46200 1.000 93.74526 52 VAL C O 1
ATOM 2404 N N . TRP C 1 55 ? -49.92600 -3.39300 -25.41500 1.000 89.97780 53 TRP C N 1
ATOM 2405 C CA . TRP C 1 55 ? -51.03800 -2.78400 -24.69800 1.000 99.49715 53 TRP C CA 1
ATOM 2406 C C . TRP C 1 55 ? -50.70800 -1.33900 -24.35500 1.000 105.56073 53 TRP C C 1
ATOM 2407 O O . TRP C 1 55 ? -49.65600 -1.05800 -23.77100 1.000 103.10127 53 TRP C O 1
ATOM 2418 N N . THR C 1 56 ? -51.60100 -0.42600 -24.73000 1.000 111.49508 54 THR C N 1
ATOM 2419 C CA . THR C 1 56 ? -51.35100 0.99500 -24.56000 1.000 104.65868 54 THR C CA 1
ATOM 2420 C C . THR C 1 56 ? -52.62800 1.67700 -24.09600 1.000 105.90264 54 THR C C 1
ATOM 2421 O O . THR C 1 56 ? -53.73900 1.18000 -24.30000 1.000 110.35613 54 THR C O 1
ATOM 2425 N N . THR C 1 57 ? -52.44700 2.82700 -23.45600 1.000 109.47110 55 THR C N 1
ATOM 2426 C CA . THR C 1 57 ? -53.54000 3.73800 -23.14800 1.000 110.19251 55 THR C CA 1
ATOM 2427 C C . THR C 1 57 ? -52.94000 5.12400 -22.96200 1.000 104.45103 55 THR C C 1
ATOM 2428 O O . THR C 1 57 ? -51.71800 5.29300 -22.92400 1.000 104.49506 55 THR C O 1
ATOM 2432 N N . ILE C 1 58 ? -53.81500 6.11700 -22.85200 1.000 101.15827 56 ILE C N 1
ATOM 2433 C CA . ILE C 1 58 ? -53.41700 7.50600 -22.66000 1.000 86.95911 56 ILE C CA 1
ATOM 2434 C C . ILE C 1 58 ? -54.09000 8.02900 -21.40000 1.000 91.18908 56 ILE C C 1
ATOM 2435 O O . ILE C 1 58 ? -55.30700 7.88700 -21.23500 1.000 99.55645 56 ILE C O 1
ATOM 2440 N N . LEU C 1 59 ? -53.29700 8.63100 -20.51700 1.000 88.02346 57 LEU C N 1
ATOM 2441 C CA . LEU C 1 59 ? -53.76000 9.11700 -19.22200 1.000 95.97748 57 LEU C CA 1
ATOM 2442 C C . LEU C 1 59 ? -53.70300 10.64100 -19.23000 1.000 105.54358 57 LEU C C 1
ATOM 2443 O O . LEU C 1 59 ? -52.61600 11.22600 -19.25200 1.000 107.28380 57 LEU C O 1
ATOM 2448 N N . SER C 1 60 ? -54.87100 11.28100 -19.21800 1.000 107.79509 58 SER C N 1
ATOM 2449 C CA . SER C 1 60 ? -54.95500 12.73000 -19.10900 1.000 109.92312 58 SER C CA 1
ATOM 2450 C C . SER C 1 60 ? -54.93400 13.16700 -17.64800 1.000 115.41317 58 SER C C 1
ATOM 2451 O O . SER C 1 60 ? -55.13900 12.36600 -16.73400 1.000 119.45220 58 SER C O 1
ATOM 2454 N N . VAL C 1 61 ? -54.66700 14.46000 -17.43700 1.000 117.35165 59 VAL C N 1
ATOM 2455 C CA . VAL C 1 61 ? -54.62900 14.99500 -16.07600 1.000 118.18768 59 VAL C CA 1
ATOM 2456 C C . VAL C 1 61 ? -55.95600 14.76200 -15.36100 1.000 129.32696 59 VAL C C 1
ATOM 2457 O O . VAL C 1 61 ? -55.98600 14.45800 -14.16300 1.000 122.73175 59 VAL C O 1
ATOM 2461 N N . SER C 1 62 ? -57.07200 14.88700 -16.08400 1.000 162.24576 60 SER C N 1
ATOM 2462 C CA . SER C 1 62 ? -58.38600 14.66400 -15.48400 1.000 168.71994 60 SER C CA 1
ATOM 2463 C C . SER C 1 62 ? -58.61100 13.18900 -15.18000 1.000 172.57935 60 SER C C 1
ATOM 2464 O O . SER C 1 62 ? -58.91400 12.81300 -14.04200 1.000 176.20029 60 SER C O 1
ATOM 2467 N N . GLN C 1 63 ? -58.48100 12.33800 -16.20400 1.000 148.89861 61 GLN C N 1
ATOM 2468 C CA . GLN C 1 63 ? -58.72100 10.90900 -16.03000 1.000 144.70053 61 GLN C CA 1
ATOM 2469 C C . GLN C 1 63 ? -57.77800 10.30600 -15.00100 1.000 134.98533 61 GLN C C 1
ATOM 2470 O O . GLN C 1 63 ? -58.12400 9.32000 -14.34300 1.000 136.78778 61 GLN C O 1
ATOM 2472 N N . LEU C 1 64 ? -56.55800 10.82700 -14.90100 1.000 127.60707 62 LEU C N 1
ATOM 2473 C CA . LEU C 1 64 ? -55.67400 10.41500 -13.81800 1.000 125.93103 62 LEU C CA 1
ATOM 2474 C C . LEU C 1 64 ? -56.18100 10.90000 -12.46100 1.000 129.32344 62 LEU C C 1
ATOM 2475 O O . LEU C 1 64 ? -56.07200 10.18000 -11.46300 1.000 134.76830 62 LEU C O 1
ATOM 2480 N N . ASP C 1 65 ? -56.77300 12.09900 -12.40700 1.000 133.24941 63 ASP C N 1
ATOM 2481 C CA . ASP C 1 65 ? -57.12600 12.67900 -11.11100 1.000 136.51910 63 ASP C CA 1
ATOM 2482 C C . ASP C 1 65 ? -58.34300 12.01700 -10.47300 1.000 144.83705 63 ASP C C 1
ATOM 2483 O O . ASP C 1 65 ? -58.33900 11.76200 -9.26200 1.000 148.21812 63 ASP C O 1
ATOM 2488 N N . ASP C 1 66 ? -59.40400 11.74800 -11.24100 1.000 148.86987 64 ASP C N 1
ATOM 2489 C CA . ASP C 1 66 ? -60.53700 11.04700 -10.64100 1.000 158.43555 64 ASP C CA 1
ATOM 2490 C C . ASP C 1 66 ? -60.12500 9.64800 -10.20200 1.000 145.26561 64 ASP C C 1
ATOM 2491 O O . ASP C 1 66 ? -60.60800 9.13600 -9.18400 1.000 149.62705 64 ASP C O 1
ATOM 2496 N N . MET C 1 67 ? -59.22700 9.01600 -10.96300 1.000 145.37963 65 MET C N 1
ATOM 2497 C CA . MET C 1 67 ? -58.65800 7.74400 -10.53400 1.000 146.24143 65 MET C CA 1
ATOM 2498 C C . MET C 1 67 ? -57.75100 7.94400 -9.32600 1.000 145.42180 65 MET C C 1
ATOM 2499 O O . MET C 1 67 ? -57.71500 7.10300 -8.41900 1.000 151.72542 65 MET C O 1
ATOM 2504 N N . ARG C 1 68 ? -57.04500 9.07500 -9.29200 1.000 143.78281 66 ARG C N 1
ATOM 2505 C CA . ARG C 1 68 ? -56.19400 9.38200 -8.11400 1.000 141.03876 66 ARG C CA 1
ATOM 2506 C C . ARG C 1 68 ? -57.09400 9.53800 -6.88700 1.000 147.37477 66 ARG C C 1
ATOM 2507 O O . ARG C 1 68 ? -56.68400 9.10600 -5.79900 1.000 152.87997 66 ARG C O 1
ATOM 2509 N N . ASP C 1 69 ? -58.29500 10.08800 -7.07100 1.000 153.78664 67 ASP C N 1
ATOM 2510 C CA . ASP C 1 69 ? -59.21200 10.32700 -5.92400 1.000 156.66657 67 ASP C CA 1
ATOM 2511 C C . ASP C 1 69 ? -59.77500 8.99000 -5.42900 1.000 162.64255 67 ASP C C 1
ATOM 2512 O O . ASP C 1 69 ? -60.21500 8.93500 -4.26600 1.000 160.30187 67 ASP C O 1
ATOM 2517 N N . THR C 1 70 ? -59.74500 7.94800 -6.26600 1.000 175.99122 68 THR C N 1
ATOM 2518 C CA . THR C 1 70 ? -60.35400 6.64700 -5.87400 1.000 177.50108 68 THR C CA 1
ATOM 2519 C C . THR C 1 70 ? -59.64700 6.09500 -4.63200 1.000 173.31801 68 THR C C 1
ATOM 2520 O O . THR C 1 70 ? -60.27300 5.29500 -3.91300 1.000 185.68660 68 THR C O 1
ATOM 2524 N N . VAL C 1 71 ? -58.39900 6.50500 -4.38800 1.000 166.29309 69 VAL C N 1
ATOM 2525 C CA . VAL C 1 71 ? -57.68600 6.06600 -3.15100 1.000 162.86479 69 VAL C CA 1
ATOM 2526 C C . VAL C 1 71 ? -58.50800 6.51900 -1.94000 1.000 164.91832 69 VAL C C 1
ATOM 2527 O O . VAL C 1 71 ? -58.50600 5.79600 -0.92600 1.000 166.42858 69 VAL C O 1
ATOM 2531 N N . GLY C 1 72 ? -59.19000 7.66500 -2.04600 1.000 164.78119 70 GLY C N 1
ATOM 2532 C CA . GLY C 1 72 ? -60.05500 8.14400 -0.95000 1.000 161.00742 70 GLY C CA 1
ATOM 2533 C C . GLY C 1 72 ? -59.32700 9.09100 -0.01400 1.000 161.84538 70 GLY C C 1
ATOM 2534 O O . GLY C 1 72 ? -59.98000 9.63500 0.89600 1.000 163.63456 70 GLY C O 1
ATOM 2535 N N . ILE C 1 73 ? -58.02300 9.28400 -0.22600 1.000 161.91524 71 ILE C N 1
ATOM 2536 C CA . ILE C 1 73 ? -57.22800 10.22100 0.62200 1.000 161.21917 71 ILE C CA 1
ATOM 2537 C C . ILE C 1 73 ? -56.80200 11.41700 -0.23700 1.000 160.49793 71 ILE C C 1
ATOM 2538 O O . ILE C 1 73 ? -57.63800 11.86100 -1.04800 1.000 150.31316 71 ILE C O 1
ATOM 2543 N N . SER C 1 76 ? -54.07900 15.82500 -2.58000 1.000 142.78839 74 SER C N 1
ATOM 2544 C CA . SER C 1 76 ? -53.02100 16.61100 -3.20800 1.000 143.60950 74 SER C CA 1
ATOM 2545 C C . SER C 1 76 ? -52.56100 15.97500 -4.51300 1.000 140.34917 74 SER C C 1
ATOM 2546 O O . SER C 1 76 ? -52.58600 14.75400 -4.65800 1.000 137.33775 74 SER C O 1
ATOM 2549 N N . TRP C 1 77 ? -52.13800 16.80900 -5.46300 1.000 132.60978 75 TRP C N 1
ATOM 2550 C CA . TRP C 1 77 ? -51.76900 16.32800 -6.79100 1.000 124.10905 75 TRP C CA 1
ATOM 2551 C C . TRP C 1 77 ? -50.27800 16.03500 -6.93000 1.000 125.58615 75 TRP C C 1
ATOM 2552 O O . TRP C 1 77 ? -49.89200 14.93500 -7.33700 1.000 123.62444 75 TRP C O 1
ATOM 2563 N N . SER C 1 78 ? -49.43200 17.01600 -6.60500 1.000 140.82963 76 SER C N 1
ATOM 2564 C CA . SER C 1 78 ? -47.98900 16.82100 -6.72100 1.000 151.75732 76 SER C CA 1
ATOM 2565 C C . SER C 1 78 ? -47.49800 15.70400 -5.81000 1.000 146.41566 76 SER C C 1
ATOM 2566 O O . SER C 1 78 ? -46.63400 14.91000 -6.20000 1.000 131.98056 76 SER C O 1
ATOM 2569 N N . GLU C 1 79 ? -48.03800 15.62700 -4.59200 1.000 141.07120 77 GLU C N 1
ATOM 2570 C CA . GLU C 1 79 ? -47.63000 14.56800 -3.67800 1.000 131.87548 77 GLU C CA 1
ATOM 2571 C C . GLU C 1 79 ? -48.05300 13.20100 -4.19900 1.000 128.93732 77 GLU C C 1
ATOM 2572 O O . GLU C 1 79 ? -47.29500 12.23000 -4.09800 1.000 128.05451 77 GLU C O 1
ATOM 2574 N N . PHE C 1 80 ? -49.26500 13.10700 -4.75400 1.000 127.49870 78 PHE C N 1
ATOM 2575 C CA . PHE C 1 80 ? -49.72500 11.84400 -5.32100 1.000 125.45578 78 PHE C CA 1
ATOM 2576 C C . PHE C 1 80 ? -48.92300 11.45700 -6.55900 1.000 117.16309 78 PHE C C 1
ATOM 2577 O O . PHE C 1 80 ? -48.55200 10.29000 -6.72400 1.000 120.52025 78 PHE C O 1
ATOM 2585 N N . VAL C 1 81 ? -48.66200 12.41500 -7.45000 1.000 115.69354 79 VAL C N 1
ATOM 2586 C CA . VAL C 1 81 ? -47.99200 12.09000 -8.70700 1.000 113.83629 79 VAL C CA 1
ATOM 2587 C C . VAL C 1 81 ? -46.54200 11.69100 -8.45800 1.000 119.20396 79 VAL C C 1
ATOM 2588 O O . VAL C 1 81 ? -46.01300 10.78600 -9.11500 1.000 117.11952 79 VAL C O 1
ATOM 2592 N N . ASP C 1 82 ? -45.88300 12.34200 -7.49800 1.000 117.35622 80 ASP C N 1
ATOM 2593 C CA . ASP C 1 82 ? -44.53300 11.92800 -7.12800 1.000 116.13872 80 ASP C CA 1
ATOM 2594 C C . ASP C 1 82 ? -44.53700 10.51600 -6.55400 1.000 118.30273 80 ASP C C 1
ATOM 2595 O O . ASP C 1 82 ? -43.56700 9.76700 -6.72700 1.000 118.28921 80 ASP C O 1
ATOM 2600 N N . TYR C 1 83 ? -45.62600 10.14100 -5.87800 1.000 119.35293 81 TYR C N 1
ATOM 2601 C CA . TYR C 1 83 ? -45.79700 8.77200 -5.40200 1.000 119.72529 81 TYR C CA 1
ATOM 2602 C C . TYR C 1 83 ? -45.94000 7.78700 -6.55800 1.000 116.83913 81 TYR C C 1
ATOM 2603 O O . TYR C 1 83 ? -45.33000 6.71100 -6.54700 1.000 121.02791 81 TYR C O 1
ATOM 2612 N N . THR C 1 84 ? -46.74700 8.14300 -7.56000 1.000 116.92034 82 THR C N 1
ATOM 2613 C CA . THR C 1 84 ? -46.96200 7.26800 -8.70900 1.000 114.00621 82 THR C CA 1
ATOM 2614 C C . THR C 1 84 ? -45.66300 6.99400 -9.45200 1.000 117.20954 82 THR C C 1
ATOM 2615 O O . THR C 1 84 ? -45.42700 5.87100 -9.91300 1.000 121.57897 82 THR C O 1
ATOM 2619 N N . VAL C 1 85 ? -44.80000 8.00300 -9.57500 1.000 114.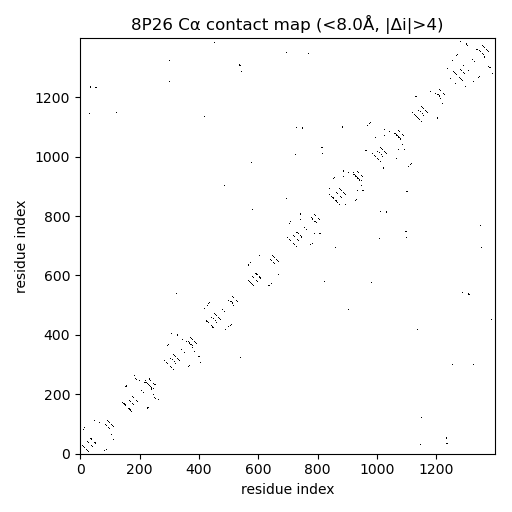43398 83 VAL C N 1
ATOM 2620 C CA . VAL C 1 85 ? -43.50700 7.77200 -10.21100 1.000 113.57993 83 VAL C CA 1
ATOM 2621 C C . VAL C 1 85 ? -42.68900 6.77600 -9.39600 1.000 118.98424 83 VAL C C 1
ATOM 2622 O O . VAL C 1 85 ? -42.09700 5.84000 -9.94500 1.000 123.24325 83 VAL C O 1
ATOM 2626 N N . ALA C 1 86 ? -42.67500 6.93800 -8.07000 1.000 119.77503 84 ALA C N 1
ATOM 2627 C CA . ALA C 1 86 ? -41.93400 6.01000 -7.22000 1.000 120.89281 84 ALA C CA 1
ATOM 2628 C C . ALA C 1 86 ? -42.55000 4.61600 -7.24900 1.000 124.44054 84 ALA C C 1
ATOM 2629 O O . ALA C 1 86 ? -41.82600 3.61300 -7.25300 1.000 128.89947 84 ALA C O 1
ATOM 2631 N N . SER C 1 87 ? -43.88200 4.53200 -7.25500 1.000 126.03881 85 SER C N 1
ATOM 2632 C CA . SER C 1 87 ? -44.53900 3.23100 -7.33900 1.000 144.55021 85 SER C CA 1
ATOM 2633 C C . SER C 1 87 ? -44.21800 2.54600 -8.66200 1.000 133.03435 85 SER C C 1
ATOM 2634 O O . SER C 1 87 ? -43.98600 1.33200 -8.70400 1.000 155.32206 85 SER C O 1
ATOM 2637 N N . LEU C 1 88 ? -44.20800 3.31200 -9.75300 1.000 125.41763 86 LEU C N 1
ATOM 2638 C CA . LEU C 1 88 ? -43.95000 2.78600 -11.08600 1.000 126.42595 86 LEU C CA 1
ATOM 2639 C C . LEU C 1 88 ? -42.48200 2.46000 -11.33000 1.000 125.41024 86 LEU C C 1
ATOM 2640 O O . LEU C 1 88 ? -42.16100 1.88500 -12.37500 1.000 116.10464 86 LEU C O 1
ATOM 2645 N N . LYS C 1 89 ? -41.58500 2.81600 -10.41100 1.000 125.41550 87 LYS C N 1
ATOM 2646 C CA . LYS C 1 89 ? -40.16400 2.51800 -10.54800 1.000 124.47023 87 LYS C CA 1
ATOM 2647 C C . LYS C 1 89 ? -39.72000 1.42100 -9.58900 1.000 127.46945 87 LYS C C 1
ATOM 2648 O O . LYS C 1 89 ? -38.51800 1.20200 -9.42400 1.000 130.14881 87 LYS C O 1
ATOM 2654 N N . SER C 1 90 ? -40.69300 0.74500 -8.97400 1.000 128.58937 88 SER C N 1
ATOM 2655 C CA . SER C 1 90 ? -40.37300 -0.39200 -8.07500 1.000 134.72414 88 SER C CA 1
ATOM 2656 C C . SER C 1 90 ? -40.49400 -1.69400 -8.87000 1.000 142.32134 88 SER C C 1
ATOM 2657 O O . SER C 1 90 ? -40.84500 -1.62400 -10.06300 1.000 143.34723 88 SER C O 1
ATOM 2660 N N . ASP C 1 91 ? -40.21700 -2.83100 -8.23000 1.000 143.54962 89 ASP C N 1
ATOM 2661 C CA . ASP C 1 91 ? -40.32200 -4.14500 -8.91600 1.000 139.55870 89 ASP C CA 1
ATOM 2662 C C . ASP C 1 91 ? -41.73800 -4.69500 -8.72400 1.000 141.96495 89 ASP C C 1
ATOM 2663 O O . ASP C 1 91 ? -42.02100 -5.78700 -9.25000 1.000 147.91592 89 ASP C O 1
ATOM 2665 N N . ASN C 1 92 ? -42.58900 -3.96100 -8.00300 1.000 140.26286 90 ASN C N 1
ATOM 2666 C CA . ASN C 1 92 ? -43.95800 -4.45700 -7.70800 1.000 138.50992 90 ASN C CA 1
ATOM 2667 C C . ASN C 1 92 ? -44.90100 -4.10300 -8.86200 1.000 137.67928 90 ASN C C 1
ATOM 2668 O O . ASN C 1 92 ? -46.01100 -3.61600 -8.57800 1.000 145.47376 90 ASN C O 1
ATOM 2673 N N . VAL C 1 93 ? -44.48200 -4.33700 -10.10900 1.000 132.87045 91 VAL C N 1
ATOM 2674 C CA . VAL C 1 93 ? -45.38100 -4.08700 -11.23400 1.000 125.75783 91 VAL C CA 1
ATOM 2675 C C . VAL C 1 93 ? -45.89300 -5.41000 -11.79800 1.000 123.48589 91 VAL C C 1
ATOM 2676 O O . VAL C 1 93 ? -45.12400 -6.20200 -12.35000 1.000 128.17998 91 VAL C O 1
ATOM 2680 N N . LYS C 1 94 ? -47.18900 -5.65700 -11.62900 1.000 114.76106 92 LYS C N 1
ATOM 2681 C CA . LYS C 1 94 ? -47.88700 -6.80600 -12.18900 1.000 110.93564 92 LYS C CA 1
ATOM 2682 C C . LYS C 1 94 ? -48.75800 -6.38400 -13.37400 1.000 107.20963 92 LYS C C 1
ATOM 2683 O O . LYS C 1 94 ? -49.18700 -5.23200 -13.48100 1.000 108.80961 92 LYS C O 1
ATOM 2685 N N . LEU C 1 95 ? -49.03700 -7.34400 -14.25700 1.000 108.28391 93 LEU C N 1
ATOM 2686 C CA . LEU C 1 95 ? -49.89300 -7.12400 -15.42300 1.000 103.69257 93 LEU C CA 1
ATOM 2687 C C . LEU C 1 95 ? -51.03900 -8.12700 -15.37500 1.000 111.16832 93 LEU C C 1
ATOM 2688 O O . LEU C 1 95 ? -50.82400 -9.33000 -15.56600 1.000 119.49778 93 LEU C O 1
ATOM 2693 N N . LEU C 1 96 ? -52.25500 -7.64000 -15.11400 1.000 109.15683 94 LEU C N 1
ATOM 2694 C CA . LEU C 1 96 ? -53.42700 -8.49800 -14.96100 1.000 115.78567 94 LEU C CA 1
ATOM 2695 C C . LEU C 1 96 ? -54.28100 -8.47100 -16.23200 1.000 125.93313 94 LEU C C 1
ATOM 2696 O O . LEU C 1 96 ? -54.96200 -7.47600 -16.50500 1.000 131.49015 94 LEU C O 1
ATOM 2701 N N . LEU C 1 97 ? -54.25600 -9.56100 -17.00800 1.000 131.72421 95 LEU C N 1
ATOM 2702 C CA . LEU C 1 97 ? -55.07200 -9.65600 -18.21400 1.000 143.21034 95 LEU C CA 1
ATOM 2703 C C . LEU C 1 97 ? -56.29900 -10.54000 -17.96400 1.000 156.38703 95 LEU C C 1
ATOM 2704 O O . LEU C 1 97 ? -56.64100 -10.86400 -16.82100 1.000 153.31344 95 LEU C O 1
ATOM 2709 N N . GLY C 1 98 ? -56.96800 -10.93200 -19.04400 1.000 185.96173 96 GLY C N 1
ATOM 2710 C CA . GLY C 1 98 ? -58.13000 -11.79400 -18.92500 1.000 205.75825 96 GLY C CA 1
ATOM 2711 C C . GLY C 1 98 ? -58.84600 -11.96500 -20.25000 1.000 215.95476 96 GLY C C 1
ATOM 2712 O O . GLY C 1 98 ? -58.47700 -11.37700 -21.27200 1.000 198.30040 96 GLY C O 1
ATOM 2713 N N . GLU C 1 99 ? -59.88700 -12.79700 -20.20100 1.000 193.97282 97 GLU C N 1
ATOM 2714 C CA . GLU C 1 99 ? -60.75000 -13.10400 -21.34100 1.000 185.95890 97 GLU C CA 1
ATOM 2715 C C . GLU C 1 99 ? -59.97500 -13.70400 -22.51100 1.000 181.59926 97 GLU C C 1
ATOM 2716 O O . GLU C 1 99 ? -60.50300 -14.53300 -23.25300 1.000 171.50759 97 GLU C O 1
ATOM 2718 N N . LYS C 1 107 ? -58.03100 -9.51500 -24.63400 1.000 145.44692 105 LYS C N 1
ATOM 2719 C CA . LYS C 1 107 ? -58.53000 -8.30500 -25.27500 1.000 149.27784 105 LYS C CA 1
ATOM 2720 C C . LYS C 1 107 ? -58.09900 -7.06200 -24.50300 1.000 149.83080 105 LYS C C 1
ATOM 2721 O O . LYS C 1 107 ? -57.72200 -6.04800 -25.09000 1.000 139.35898 105 LYS C O 1
ATOM 2723 N N . THR C 1 108 ? -58.16100 -7.14300 -23.17100 1.000 176.00936 106 THR C N 1
ATOM 2724 C CA . THR C 1 108 ? -57.77900 -5.98000 -22.32400 1.000 150.33471 106 THR C CA 1
ATOM 2725 C C . THR C 1 108 ? -56.81600 -6.43100 -21.22300 1.000 157.59976 106 THR C C 1
ATOM 2726 O O . THR C 1 108 ? -56.71500 -7.65300 -20.99300 1.000 179.82358 106 THR C O 1
ATOM 2730 N N . ALA C 1 109 ? -56.14600 -5.47700 -20.56900 1.000 136.31021 107 ALA C N 1
ATOM 2731 C CA . ALA C 1 109 ? -55.20600 -5.80500 -19.47300 1.000 129.11482 107 ALA C CA 1
ATOM 2732 C C . ALA C 1 109 ? -55.22100 -4.67200 -18.44300 1.000 124.71651 107 ALA C C 1
ATOM 2733 O O . ALA C 1 109 ? -55.90100 -3.65900 -18.69200 1.000 125.72491 107 ALA C O 1
ATOM 2735 N N . ARG C 1 110 ? -54.51300 -4.84600 -17.32400 1.000 119.29399 108 ARG C N 1
ATOM 2736 C CA . ARG C 1 110 ? -54.42800 -3.76900 -16.30300 1.000 113.79741 108 ARG C CA 1
ATOM 2737 C C . ARG C 1 110 ? -53.01300 -3.73100 -15.72000 1.000 109.91801 108 ARG C C 1
ATOM 2738 O O . ARG C 1 110 ? -52.57100 -4.76300 -15.17800 1.000 131.34856 108 ARG C O 1
ATOM 2746 N N . LEU C 1 111 ? -52.34000 -2.58300 -15.82100 1.000 102.97716 109 LEU C N 1
ATOM 2747 C CA . LEU C 1 111 ? -50.98300 -2.44300 -15.23000 1.000 101.96479 109 LEU C CA 1
ATOM 2748 C C . LEU C 1 111 ? -51.13300 -2.04400 -13.76000 1.000 102.74653 109 LEU C C 1
ATOM 2749 O O . LEU C 1 111 ? -51.31700 -0.84100 -13.48900 1.000 109.29709 109 LEU C O 1
ATOM 2754 N N . VAL C 1 112 ? -51.06700 -3.02300 -12.85500 1.000 102.36012 110 VAL C N 1
ATOM 2755 C CA . VAL C 1 112 ? -51.21800 -2.74100 -11.39800 1.000 108.97498 110 VAL C CA 1
ATOM 2756 C C . VAL C 1 112 ? -49.85100 -2.34800 -10.83300 1.000 116.99489 110 VAL C C 1
ATOM 2757 O O . VAL C 1 112 ? -48.87600 -3.08100 -11.08800 1.000 121.43056 110 VAL C O 1
ATOM 2761 N N . SER C 1 113 ? -49.79200 -1.23500 -10.09800 1.000 132.81012 111 SER C N 1
ATOM 2762 C CA . SER C 1 113 ? -48.51300 -0.77600 -9.49700 1.000 146.63673 111 SER C CA 1
ATOM 2763 C C . SER C 1 113 ? -48.73400 -0.40000 -8.03100 1.000 155.23365 111 SER C C 1
ATOM 2764 O O . SER C 1 113 ? -49.62800 0.42500 -7.76100 1.000 161.36465 111 SER C O 1
ATOM 2767 N N . GLN C 1 114 ? -47.94800 -0.98400 -7.12400 1.000 151.18003 112 GLN C N 1
ATOM 2768 C CA . GLN C 1 114 ? -48.06800 -0.67000 -5.71000 1.000 162.14006 112 GLN C CA 1
ATOM 2769 C C . GLN C 1 114 ? -46.68600 -0.41700 -5.12500 1.000 171.71658 112 GLN C C 1
ATOM 2770 O O . GLN C 1 114 ? -45.73700 -1.13700 -5.44400 1.000 185.01211 112 GLN C O 1
ATOM 2776 N N . LYS C 1 115 ? -46.56500 0.61400 -4.28400 1.000 160.68933 113 LYS C N 1
ATOM 2777 C CA . LYS C 1 115 ? -45.26200 0.92900 -3.70000 1.000 152.29459 113 LYS C CA 1
ATOM 2778 C C . LYS C 1 115 ? -44.85200 -0.11300 -2.65500 1.000 152.62688 113 LYS C C 1
ATOM 2779 O O . LYS C 1 115 ? -43.92200 -0.89500 -2.88200 1.000 150.35828 113 LYS C O 1
ATOM 2781 N N . ALA C 1 116 ? -45.56400 -0.16900 -1.52000 1.000 158.14580 114 ALA C N 1
ATOM 2782 C CA . ALA C 1 116 ? -45.35200 -1.19700 -0.49600 1.000 154.36107 114 ALA C CA 1
ATOM 2783 C C . ALA C 1 116 ? -46.67300 -1.89800 -0.19200 1.000 166.83978 114 ALA C C 1
ATOM 2784 O O . ALA C 1 116 ? -47.71500 -1.58600 -0.77100 1.000 171.25004 114 ALA C O 1
ATOM 2786 N N . LYS C 1 117 ? -46.61000 -2.84200 0.74700 1.000 175.24459 115 LYS C N 1
ATOM 2787 C CA . LYS C 1 117 ? -47.77500 -3.60900 1.16500 1.000 181.65120 115 LYS C CA 1
ATOM 2788 C C . LYS C 1 117 ? -48.69200 -2.75200 2.02000 1.000 183.59891 115 LYS C C 1
ATOM 2789 O O . LYS C 1 117 ? -48.24500 -2.10000 2.96500 1.000 181.83172 115 LYS C O 1
ATOM 2791 N N . GLY C 1 118 ? -49.97400 -2.71900 1.66300 1.000 187.31755 116 GLY C N 1
ATOM 2792 C CA . GLY C 1 118 ? -50.91900 -1.85500 2.32900 1.000 187.61107 116 GLY C CA 1
ATOM 2793 C C . GLY C 1 118 ? -50.94100 -0.44400 1.80100 1.000 189.93747 116 GLY C C 1
ATOM 2794 O O . GLY C 1 118 ? -51.96000 0.24100 1.95400 1.000 191.44957 116 GLY C O 1
ATOM 2795 N N . MET C 1 119 ? -49.84700 0.01400 1.17200 1.000 173.29931 117 MET C N 1
ATOM 2796 C CA . MET C 1 119 ? -49.80700 1.35900 0.61200 1.000 160.11258 117 MET C CA 1
ATOM 2797 C C . MET C 1 119 ? -50.84900 1.47100 -0.50400 1.000 156.14592 117 MET C C 1
ATOM 2798 O O . MET C 1 119 ? -51.36900 0.45800 -0.98100 1.000 162.11182 117 MET C O 1
ATOM 2803 N N . PRO C 1 120 ? -51.18300 2.68900 -0.93400 1.000 150.32903 118 PRO C N 1
ATOM 2804 C CA . PRO C 1 120 ? -52.13900 2.82800 -2.03700 1.000 147.80668 118 PRO C CA 1
ATOM 2805 C C . PRO C 1 120 ? -51.68800 2.08200 -3.28200 1.000 145.29527 118 PRO C C 1
ATOM 2806 O O . PRO C 1 120 ? -50.51700 2.12000 -3.66400 1.000 144.16032 118 PRO C O 1
ATOM 2810 N N . ARG C 1 121 ? -52.63700 1.39900 -3.91600 1.000 144.82608 119 ARG C N 1
ATOM 2811 C CA . ARG C 1 121 ? -52.37500 0.60700 -5.10800 1.000 144.60107 119 ARG C CA 1
ATOM 2812 C C . ARG C 1 121 ? -52.98400 1.32600 -6.30300 1.000 132.48530 119 ARG C C 1
ATOM 2813 O O . ARG C 1 121 ? -54.20000 1.54500 -6.34400 1.000 135.61950 119 ARG C O 1
ATOM 2821 N N . ILE C 1 122 ? -52.14700 1.69700 -7.26600 1.000 127.49569 120 ILE C N 1
ATOM 2822 C CA . ILE C 1 122 ? -52.59400 2.39700 -8.46500 1.000 127.81067 120 ILE C CA 1
ATOM 2823 C C . ILE C 1 122 ? -52.76500 1.38000 -9.58300 1.000 126.79245 120 ILE C C 1
ATOM 2824 O O . ILE C 1 122 ? -51.82400 0.65500 -9.93000 1.000 129.78736 120 ILE C O 1
ATOM 2829 N N . ASN C 1 123 ? -53.96900 1.33800 -10.14600 1.000 126.33824 121 ASN C N 1
ATOM 2830 C CA . ASN C 1 123 ? -54.34000 0.41200 -11.20800 1.000 120.66991 121 ASN C CA 1
ATOM 2831 C C . ASN C 1 123 ? -54.64200 1.22900 -12.45800 1.000 113.41598 121 ASN C C 1
ATOM 2832 O O . ASN C 1 123 ? -55.53000 2.08900 -12.44700 1.000 114.29787 121 ASN C O 1
ATOM 2837 N N . VAL C 1 124 ? -53.83900 1.03100 -13.50100 1.000 108.70899 122 VAL C N 1
ATOM 2838 C CA . VAL C 1 124 ? -54.01900 1.70400 -14.78000 1.000 101.96875 122 VAL C CA 1
ATOM 2839 C C . VAL C 1 124 ? -54.64700 0.70000 -15.75500 1.000 103.98760 122 VAL C C 1
ATOM 2840 O O . VAL C 1 124 ? -53.95300 -0.23200 -16.18700 1.000 106.92647 122 VAL C O 1
ATOM 2844 N N . PRO C 1 125 ? -55.91900 0.84900 -16.10800 1.000 102.01318 123 PRO C N 1
ATOM 2845 C CA . PRO C 1 125 ? -56.51100 -0.08600 -17.07200 1.000 103.75955 123 PRO C CA 1
ATOM 2846 C C . PRO C 1 125 ? -55.92200 0.12300 -18.45900 1.000 104.31433 123 PRO C C 1
ATOM 2847 O O . PRO C 1 125 ? -55.50300 1.22300 -18.82400 1.000 106.16820 123 PRO C O 1
ATOM 2851 N N . LEU C 1 126 ? -55.90500 -0.95700 -19.24000 1.000 110.48176 124 LEU C N 1
ATOM 2852 C CA . LEU C 1 126 ? -55.21900 -0.99200 -20.52700 1.000 109.30804 124 LEU C CA 1
ATOM 2853 C C . LEU C 1 126 ? -56.05100 -1.70100 -21.58000 1.000 110.85630 124 LEU C C 1
ATOM 2854 O O . LEU C 1 126 ? -56.92700 -2.51400 -21.27500 1.000 117.09587 124 LEU C O 1
ATOM 2859 N N . THR C 1 127 ? -55.76000 -1.36300 -22.83500 1.000 104.37779 125 THR C N 1
ATOM 2860 C CA . THR C 1 127 ? -56.31200 -2.06000 -23.98300 1.000 110.22405 125 THR C CA 1
ATOM 2861 C C . THR C 1 127 ? -55.20400 -2.34800 -24.99100 1.000 108.36940 125 THR C C 1
ATOM 2862 O O . THR C 1 127 ? -54.17600 -1.66300 -25.04700 1.000 105.44047 125 THR C O 1
ATOM 2866 N N . LYS C 1 128 ? -55.43300 -3.39100 -25.78800 1.000 112.14052 126 LYS C N 1
ATOM 2867 C CA . LYS C 1 128 ? -54.45400 -3.84800 -26.77000 1.000 109.94635 126 LYS C CA 1
ATOM 2868 C C . LYS C 1 128 ? -54.49500 -3.00700 -28.04300 1.000 107.33850 126 LYS C C 1
ATOM 2869 O O . LYS C 1 128 ? -55.57500 -2.72000 -28.57000 1.000 104.14264 126 LYS C O 1
ATOM 2871 N N . MET C 1 129 ? -53.31700 -2.59800 -28.52500 1.000 108.65124 127 MET C N 1
ATOM 2872 C CA . MET C 1 129 ? -53.20900 -1.80200 -29.74600 1.000 107.62993 127 MET C CA 1
ATOM 2873 C C . MET C 1 129 ? -53.50300 -2.63600 -30.99400 1.000 117.30825 127 MET C C 1
ATOM 2874 O O . MET C 1 129 ? -53.72700 -3.85000 -30.94100 1.000 139.51691 127 MET C O 1
ATOM 2879 N N . VAL C 1 130 ? -53.51800 -1.94300 -32.13400 1.000 116.45662 128 VAL C N 1
ATOM 2880 C CA . VAL C 1 130 ? -53.62700 -2.56200 -33.44900 1.000 126.26471 128 VAL C CA 1
ATOM 2881 C C . VAL C 1 130 ? -52.25100 -2.60200 -34.09900 1.000 130.11767 128 VAL C C 1
ATOM 2882 O O . VAL C 1 130 ? -51.35900 -1.81000 -33.78500 1.000 130.22262 128 VAL C O 1
ATOM 2886 N N . GLU C 1 131 ? -52.08200 -3.55800 -35.01600 1.000 133.91618 129 GLU C N 1
ATOM 2887 C CA . GLU C 1 131 ? -50.77400 -3.87900 -35.58400 1.000 149.28025 129 GLU C CA 1
ATOM 2888 C C . GLU C 1 131 ? -50.10100 -2.69900 -36.28500 1.000 144.64709 129 GLU C C 1
ATOM 2889 O O . GLU C 1 131 ? -48.86600 -2.60000 -36.26800 1.000 152.99795 129 GLU C O 1
ATOM 2891 N N . SER C 1 132 ? -50.87400 -1.81400 -36.92600 1.000 134.04889 130 SER C N 1
ATOM 2892 C CA . SER C 1 132 ? -50.27100 -0.78500 -37.77400 1.000 135.89657 130 SER C CA 1
ATOM 2893 C C . SER C 1 132 ? -49.31800 0.10900 -36.98600 1.000 133.61122 130 SER C C 1
ATOM 2894 O O . SER C 1 132 ? -48.17100 0.32200 -37.39700 1.000 133.83934 130 SER C O 1
ATOM 2897 N N . SER C 1 133 ? -49.76800 0.63400 -35.85100 1.000 135.07250 131 SER C N 1
ATOM 2898 C CA . SER C 1 133 ? -48.93000 1.46800 -35.00100 1.000 130.39540 131 SER C CA 1
ATOM 2899 C C . SER C 1 133 ? -48.16700 0.65100 -33.96600 1.000 122.58885 131 SER C C 1
ATOM 2900 O O . SER C 1 133 ? -47.26800 1.19000 -33.30700 1.000 119.28653 131 SER C O 1
ATOM 2903 N N . ALA C 1 134 ? -48.52200 -0.62900 -33.80900 1.000 127.08549 132 ALA C N 1
ATOM 2904 C CA . ALA C 1 134 ? -47.87300 -1.49700 -32.83000 1.000 121.46711 132 ALA C CA 1
ATOM 2905 C C . ALA C 1 134 ? -46.36800 -1.58200 -33.04900 1.000 109.79912 132 ALA C C 1
ATOM 2906 O O . ALA C 1 134 ? -45.59600 -1.57800 -32.08300 1.000 99.74705 132 ALA C O 1
ATOM 2908 N N . SER C 1 135 ? -45.92800 -1.66800 -34.30600 1.000 110.86003 133 SER C N 1
ATOM 2909 C CA . SER C 1 135 ? -44.49300 -1.76300 -34.57000 1.000 108.90094 133 SER C CA 1
ATOM 2910 C C . SER C 1 135 ? -43.75100 -0.51500 -34.11600 1.000 108.22028 133 SER C C 1
ATOM 2911 O O . SER C 1 135 ? -42.68800 -0.60700 -33.49000 1.000 101.48125 133 SER C O 1
ATOM 2914 N N . GLU C 1 136 ? -44.28700 0.65700 -34.44100 1.000 111.38921 134 GLU C N 1
ATOM 2915 C CA . GLU C 1 136 ? -43.65500 1.90100 -34.02800 1.000 105.07716 134 GLU C CA 1
ATOM 2916 C C . GLU C 1 136 ? -43.64000 2.06400 -32.51300 1.000 102.03830 134 GLU C C 1
ATOM 2917 O O . GLU C 1 136 ? -42.75400 2.73600 -31.97000 1.000 100.78019 134 GLU C O 1
ATOM 2923 N N . ALA C 1 137 ? -44.60900 1.46800 -31.81800 1.000 106.61746 135 ALA C N 1
ATOM 2924 C CA . ALA C 1 137 ? -44.65500 1.57200 -30.36300 1.000 100.25269 135 ALA C CA 1
ATOM 2925 C C . ALA C 1 137 ? -43.44500 0.90600 -29.71400 1.000 97.72770 135 ALA C C 1
ATOM 2926 O O . ALA C 1 137 ? -42.78300 1.49800 -28.85400 1.000 92.80233 135 ALA C O 1
ATOM 2928 N N . MET C 1 138 ? -43.14100 -0.33100 -30.11700 1.000 100.61230 136 MET C N 1
ATOM 2929 C CA . MET C 1 138 ? -41.97000 -1.02000 -29.58300 1.000 94.74031 136 MET C CA 1
ATOM 2930 C C . MET C 1 138 ? -40.68400 -0.32600 -30.01400 1.000 93.11741 136 MET C C 1
ATOM 2931 O O . MET C 1 138 ? -39.73600 -0.21300 -29.22500 1.000 93.92877 136 MET C O 1
ATOM 2936 N N . ALA C 1 139 ? -40.61400 0.11000 -31.27900 1.000 94.05631 137 ALA C N 1
ATOM 2937 C CA . ALA C 1 139 ? -39.42400 0.81600 -31.74900 1.000 95.67393 137 ALA C CA 1
ATOM 2938 C C . ALA C 1 139 ? -39.15500 2.06200 -30.91100 1.000 95.45867 137 ALA C C 1
ATOM 2939 O O . ALA C 1 139 ? -38.01200 2.32300 -30.51800 1.000 91.04340 137 ALA C O 1
ATOM 2941 N N . ASN C 1 140 ? -40.19900 2.84300 -30.62500 1.000 97.71793 138 ASN C N 1
ATOM 2942 C CA . ASN C 1 140 ? -40.02800 4.04400 -29.81100 1.000 96.66747 138 ASN C CA 1
ATOM 2943 C C . ASN C 1 140 ? -39.61700 3.69700 -28.38600 1.000 92.31872 138 ASN C C 1
ATOM 2944 O O . ASN C 1 140 ? -38.72600 4.33700 -27.81600 1.000 95.90593 138 ASN C O 1
ATOM 2949 N N . LEU C 1 141 ? -40.27300 2.69800 -27.78800 1.000 93.42695 139 LEU C N 1
ATOM 2950 C CA . LEU C 1 141 ? -39.93800 2.27700 -26.43100 1.000 91.86661 139 LEU C CA 1
ATOM 2951 C C . LEU C 1 141 ? -38.46000 1.92300 -26.31500 1.000 86.25752 139 LEU C C 1
ATOM 2952 O O . LEU C 1 141 ? -37.76600 2.39000 -25.40500 1.000 83.66501 139 LEU C O 1
ATOM 2957 N N . SER C 1 142 ? -37.96500 1.08900 -27.23000 1.000 87.31942 140 SER C N 1
ATOM 2958 C CA . SER C 1 142 ? -36.57500 0.64800 -27.16600 1.000 86.10406 140 SER C CA 1
ATOM 2959 C C . SER C 1 142 ? -35.61000 1.79200 -27.44900 1.000 83.95309 140 SER C C 1
ATOM 2960 O O . SER C 1 142 ? -34.64000 1.99600 -26.70900 1.000 81.82504 140 SER C O 1
ATOM 2963 N N . LEU C 1 143 ? -35.85100 2.53700 -28.53000 1.000 85.28147 141 LEU C N 1
ATOM 2964 C CA . LEU C 1 143 ? -34.96400 3.63900 -28.89200 1.000 81.97723 141 LEU C CA 1
ATOM 2965 C C . LEU C 1 143 ? -34.89100 4.68000 -27.78300 1.000 81.36708 141 LEU C C 1
ATOM 2966 O O . LEU C 1 143 ? -33.81500 5.22300 -27.50100 1.000 76.69348 141 LEU C O 1
ATOM 2971 N N . GLU C 1 144 ? -36.02300 4.97100 -27.14000 1.000 85.35121 142 GLU C N 1
ATOM 2972 C CA . GLU C 1 144 ? -36.01200 5.90400 -26.01900 1.000 85.95558 142 GLU C CA 1
ATOM 2973 C C . GLU C 1 144 ? -35.30500 5.30100 -24.81200 1.000 84.69790 142 GLU C C 1
ATOM 2974 O O . GLU C 1 144 ? -34.60700 6.00900 -24.07600 1.000 81.46733 142 GLU C O 1
ATOM 2976 N N . LEU C 1 145 ? -35.48600 3.99600 -24.58500 1.000 85.87178 143 LEU C N 1
ATOM 2977 C CA . LEU C 1 145 ? -34.78500 3.32900 -23.49200 1.000 85.22341 143 LEU C CA 1
ATOM 2978 C C . LEU C 1 145 ? -33.27600 3.43000 -23.67000 1.000 84.02452 143 LEU C C 1
ATOM 2979 O O . LEU C 1 145 ? -32.54200 3.65200 -22.70000 1.000 86.44812 143 LEU C O 1
ATOM 2984 N N . PHE C 1 146 ? -32.79600 3.26900 -24.90600 1.000 83.42001 144 PHE C N 1
ATOM 2985 C CA . PHE C 1 146 ? -31.37000 3.41500 -25.17700 1.000 86.18502 144 PHE C CA 1
ATOM 2986 C C . PHE C 1 146 ? -30.91300 4.85300 -24.95500 1.000 89.29519 144 PHE C C 1
ATOM 2987 O O . PHE C 1 146 ? -29.86800 5.09400 -24.34000 1.000 90.03037 144 PHE C O 1
ATOM 2995 N N . ARG C 1 147 ? -31.67000 5.82300 -25.47900 1.000 86.01021 145 ARG C N 1
ATOM 2996 C CA . ARG C 1 147 ? -31.31400 7.22700 -25.29200 1.000 89.58629 145 ARG C CA 1
ATOM 2997 C C . ARG C 1 147 ? -31.23700 7.59100 -23.81300 1.000 92.32047 145 ARG C C 1
ATOM 2998 O O . ARG C 1 147 ? -30.34700 8.34200 -23.39700 1.000 96.39062 145 ARG C O 1
ATOM 3000 N N . ALA C 1 148 ? -32.16400 7.07100 -23.00300 1.000 87.87299 146 ALA C N 1
ATOM 3001 C CA . ALA C 1 148 ? -32.07300 7.26100 -21.55900 1.000 93.61153 146 ALA C CA 1
ATOM 3002 C C . ALA C 1 148 ? -30.93400 6.44400 -20.96600 1.000 96.21799 146 ALA C C 1
ATOM 3003 O O . ALA C 1 148 ? -30.35900 6.82600 -19.94000 1.000 99.83910 146 ALA C O 1
ATOM 3005 N N . PHE C 1 149 ? -30.60200 5.32000 -21.60300 1.000 99.94983 147 PHE C N 1
ATOM 3006 C CA . PHE C 1 149 ? -29.49900 4.47800 -21.15300 1.000 100.04380 147 PHE C CA 1
ATOM 3007 C C . PHE C 1 149 ? -28.14600 5.11200 -21.44800 1.000 98.55036 147 PHE C C 1
ATOM 3008 O O . PHE C 1 149 ? -27.26000 5.13600 -20.58600 1.000 101.39429 147 PHE C O 1
ATOM 3016 N N . LYS C 1 150 ? -27.96700 5.62900 -22.66500 1.000 97.16890 148 LYS C N 1
ATOM 3017 C CA . LYS C 1 150 ? -26.68200 6.19900 -23.05500 1.000 103.10982 148 LYS C CA 1
ATOM 3018 C C . LYS C 1 150 ? -26.29300 7.41100 -22.21900 1.000 112.37189 148 LYS C C 1
ATOM 3019 O O . LYS C 1 150 ? -25.10200 7.72700 -22.12400 1.000 112.45158 148 LYS C O 1
ATOM 3021 N N . SER C 1 151 ? -27.26000 8.09600 -21.60800 1.000 111.51344 149 SER C N 1
ATOM 3022 C CA . SER C 1 151 ? -26.92600 9.24300 -20.77200 1.000 112.67038 149 SER C CA 1
ATOM 3023 C C . SER C 1 151 ? -26.41600 8.82800 -19.39700 1.000 114.61656 149 SER C C 1
ATOM 3024 O O . SER C 1 151 ? -25.56500 9.51800 -18.82200 1.000 123.95901 149 SER C O 1
ATOM 3027 N N . LYS C 1 152 ? -26.90700 7.71600 -18.86200 1.000 115.76380 150 LYS C N 1
ATOM 3028 C CA . LYS C 1 152 ? -26.47800 7.24300 -17.54500 1.000 118.01488 150 LYS C CA 1
ATOM 3029 C C . LYS C 1 152 ? -25.11300 6.56000 -17.60800 1.000 121.35339 150 LYS C C 1
ATOM 3030 O O . LYS C 1 152 ? -24.23400 6.95900 -18.37400 1.000 120.69124 150 LYS C O 1
ATOM 3032 N N . MET D 1 3 ? -6.68000 -14.66400 -22.63300 1.000 175.12468 1 MET D N 1
ATOM 3033 C CA . MET D 1 3 ? -6.77800 -16.08900 -22.93100 1.000 158.87773 1 MET D CA 1
ATOM 3034 C C . MET D 1 3 ? -7.46900 -16.32200 -24.27100 1.000 149.32691 1 MET D C 1
ATOM 3035 O O . MET D 1 3 ? -7.84200 -17.45000 -24.59300 1.000 143.56368 1 MET D O 1
ATOM 3037 N N . ALA D 1 4 ? -7.64500 -15.23600 -25.02400 1.000 155.63123 2 ALA D N 1
ATOM 3038 C CA . ALA D 1 4 ? -8.30000 -15.23600 -26.33600 1.000 139.09163 2 ALA D CA 1
ATOM 3039 C C . ALA D 1 4 ? -9.62700 -15.99600 -26.31900 1.000 127.31658 2 ALA D C 1
ATOM 3040 O O . ALA D 1 4 ? -9.85900 -16.91100 -27.11100 1.000 122.04442 2 ALA D O 1
ATOM 3042 N N . SER D 1 5 ? -10.50500 -15.61900 -25.38900 1.000 127.42535 3 SER D N 1
ATOM 3043 C CA . SER D 1 5 ? -11.83900 -16.19700 -25.31400 1.000 117.79733 3 SER D CA 1
ATOM 3044 C C . SER D 1 5 ? -12.85400 -15.09400 -25.04400 1.000 121.26886 3 SER D C 1
ATOM 3045 O O . SER D 1 5 ? -12.49800 -13.94900 -24.74700 1.000 121.15207 3 SER D O 1
ATOM 3048 N N . PHE D 1 6 ? -14.13600 -15.45100 -25.14800 1.000 115.96465 4 PHE D N 1
ATOM 3049 C CA . PHE D 1 6 ? -15.23400 -14.52800 -24.88500 1.000 107.87392 4 PHE D CA 1
ATOM 3050 C C . PHE D 1 6 ? -15.93400 -14.84300 -23.56700 1.000 113.14862 4 PHE D C 1
ATOM 3051 O O . PHE D 1 6 ? -17.12200 -14.55800 -23.40800 1.000 110.32935 4 PHE D O 1
ATOM 3059 N N . GLU D 1 7 ? -15.21000 -15.42900 -22.61000 1.000 125.21516 5 GLU D N 1
ATOM 3060 C CA . GLU D 1 7 ? -15.84100 -15.83000 -21.35700 1.000 135.02181 5 GLU D CA 1
ATOM 3061 C C . GLU D 1 7 ? -16.24300 -14.62100 -20.52200 1.000 132.20759 5 GLU D C 1
ATOM 3062 O O . GLU D 1 7 ? -17.27500 -14.64500 -19.84200 1.000 127.46269 5 GLU D O 1
ATOM 3068 N N . LYS D 1 8 ? -15.44400 -13.55600 -20.55900 1.000 130.92036 6 LYS D N 1
ATOM 3069 C CA . LYS D 1 8 ? -15.73800 -12.36200 -19.77700 1.000 146.36966 6 LYS D CA 1
ATOM 3070 C C . LYS D 1 8 ? -16.05200 -11.17700 -20.67900 1.000 139.31590 6 LYS D C 1
ATOM 3071 O O . LYS D 1 8 ? -15.49700 -10.08800 -20.49700 1.000 156.75526 6 LYS D O 1
ATOM 3073 N N . PHE D 1 9 ? -16.94000 -11.37300 -21.64900 1.000 127.71140 7 PHE D N 1
ATOM 3074 C CA . PHE D 1 9 ? -17.30600 -10.33000 -22.59900 1.000 119.35499 7 PHE D CA 1
ATOM 3075 C C . PHE D 1 9 ? -18.71000 -9.84200 -22.26500 1.000 120.33073 7 PHE D C 1
ATOM 3076 O O . PHE D 1 9 ? -19.68300 -10.59500 -22.39000 1.000 117.82072 7 PHE D O 1
ATOM 3084 N N . GLU D 1 10 ? -18.81000 -8.58600 -21.84500 1.000 120.81002 8 GLU D N 1
ATOM 3085 C CA . GLU D 1 10 ? -20.08100 -7.95000 -21.55100 1.000 114.28698 8 GLU D CA 1
ATOM 3086 C C . GLU D 1 10 ? -20.76800 -7.51800 -22.84500 1.000 109.38457 8 GLU D C 1
ATOM 3087 O O . GLU D 1 10 ? -20.10200 -7.17600 -23.82500 1.000 108.19050 8 GLU D O 1
ATOM 3093 N N . PRO D 1 11 ? -22.10000 -7.53600 -22.87400 1.000 103.84772 9 PRO D N 1
ATOM 3094 C CA . PRO D 1 11 ? -22.81900 -7.17200 -24.10100 1.000 96.88915 9 PRO D CA 1
ATOM 3095 C C . PRO D 1 11 ? -22.59900 -5.71800 -24.49400 1.000 94.83395 9 PRO D C 1
ATOM 3096 O O . PRO D 1 11 ? -22.23500 -4.86600 -23.67900 1.000 98.27376 9 PRO D O 1
ATOM 3100 N N . ILE D 1 12 ? -22.82200 -5.44700 -25.77800 1.000 89.93314 10 ILE D N 1
ATOM 3101 C CA . ILE D 1 12 ? -22.63900 -4.12500 -26.36400 1.000 90.13338 10 ILE D CA 1
ATOM 3102 C C . ILE D 1 12 ? -23.94600 -3.70700 -27.02000 1.000 96.19919 10 ILE D C 1
ATOM 3103 O O . ILE D 1 12 ? -24.53800 -4.47600 -27.78800 1.000 96.19314 10 ILE D O 1
ATOM 3108 N N . PHE D 1 13 ? -24.39300 -2.49100 -26.71500 1.000 92.10566 11 PHE D N 1
ATOM 3109 C CA . PHE D 1 13 ? -25.55600 -1.88900 -27.34200 1.000 89.31553 11 PHE D CA 1
ATOM 3110 C C . PHE D 1 13 ? -25.14200 -0.57500 -27.98800 1.000 91.40237 11 PHE D C 1
ATOM 3111 O O . PHE D 1 13 ? -24.27700 0.14200 -27.47700 1.000 95.81620 11 PHE D O 1
ATOM 3119 N N . GLY D 1 14 ? -25.77300 -0.25900 -29.11200 1.000 88.58352 12 GLY D N 1
ATOM 3120 C CA . GLY D 1 14 ? -25.43500 0.96600 -29.81300 1.000 92.71119 12 GLY D CA 1
ATOM 3121 C C . GLY D 1 14 ? -26.47400 1.29900 -30.85800 1.000 97.60226 12 GLY D C 1
ATOM 3122 O O . GLY D 1 14 ? -27.38400 0.51500 -31.14000 1.000 95.01797 12 GLY D O 1
ATOM 3123 N N . GLU D 1 15 ? -26.32100 2.49100 -31.42600 1.000 100.82365 13 GLU D N 1
ATOM 3124 C CA . GLU D 1 15 ? -27.21600 3.01500 -32.44700 1.000 98.98153 13 GLU D CA 1
ATOM 3125 C C . GLU D 1 15 ? -26.46000 3.13900 -33.76300 1.000 97.31900 13 GLU D C 1
ATOM 3126 O O . GLU D 1 15 ? -25.27100 3.47300 -33.77800 1.000 97.55575 13 GLU D O 1
ATOM 3132 N N . VAL D 1 16 ? -27.15300 2.86400 -34.86600 1.000 100.18833 14 VAL D N 1
ATOM 3133 C CA . VAL D 1 16 ? -26.56800 2.94900 -36.19700 1.000 105.74728 14 VAL D CA 1
ATOM 3134 C C . VAL D 1 16 ? -27.58900 3.58100 -37.13300 1.000 109.63654 14 VAL D C 1
ATOM 3135 O O . VAL D 1 16 ? -28.79800 3.36600 -37.00300 1.000 107.15442 14 VAL D O 1
ATOM 3139 N N . VAL D 1 17 ? -27.09500 4.36200 -38.08400 1.000 108.46897 15 VAL D N 1
ATOM 3140 C CA . VAL D 1 17 ? -27.92200 5.02400 -39.08800 1.000 105.39030 15 VAL D CA 1
ATOM 3141 C C . VAL D 1 17 ? -27.68300 4.34400 -40.43300 1.000 106.42788 15 VAL D C 1
ATOM 3142 O O . VAL D 1 17 ? -26.52900 4.22700 -40.87000 1.000 111.92023 15 VAL D O 1
ATOM 3146 N N . PRO D 1 18 ? -28.72100 3.83100 -41.08800 1.000 105.94942 16 PRO D N 1
ATOM 3147 C CA . PRO D 1 18 ? -28.53500 3.19800 -42.39600 1.000 114.02131 16 PRO D CA 1
ATOM 3148 C C . PRO D 1 18 ? -28.11900 4.21400 -43.44700 1.000 125.19056 16 PRO D C 1
ATOM 3149 O O . PRO D 1 18 ? -28.26600 5.42700 -43.28100 1.000 129.23410 16 PRO D O 1
ATOM 3153 N N . GLU D 1 19 ? -27.57900 3.70100 -44.55600 1.000 125.38806 17 GLU D N 1
ATOM 3154 C CA . GLU D 1 19 ? -27.14100 4.58700 -45.66600 1.000 133.78088 17 GLU D CA 1
ATOM 3155 C C . GLU D 1 19 ? -27.25100 3.80000 -46.97500 1.000 142.47852 17 GLU D C 1
ATOM 3156 O O . GLU D 1 19 ? -26.23500 3.70200 -47.69100 1.000 163.08970 17 GLU D O 1
ATOM 3158 N N . ARG D 1 20 ? -28.43800 3.26100 -47.26900 1.000 149.52356 18 ARG D N 1
ATOM 3159 C CA . ARG D 1 20 ? -28.61600 2.42400 -48.48500 1.000 165.63743 18 ARG D CA 1
ATOM 3160 C C . ARG D 1 20 ? -28.06600 3.17500 -49.70100 1.000 190.11796 18 ARG D C 1
ATOM 3161 O O . ARG D 1 20 ? -28.59500 4.25900 -50.01200 1.000 191.82581 18 ARG D O 1
ATOM 3163 N N . SER D 1 21 ? -27.05200 2.60800 -50.36100 1.000 211.35015 19 SER D N 1
ATOM 3164 C CA . SER D 1 21 ? -26.47100 3.24400 -51.57100 1.000 224.65601 19 SER D CA 1
ATOM 3165 C C . SER D 1 21 ? -27.52200 3.27300 -52.68500 1.000 244.95252 19 SER D C 1
ATOM 3166 O O . SER D 1 21 ? -27.67300 4.32900 -53.32800 1.000 245.21763 19 SER D O 1
ATOM 3169 N N . ASP D 1 22 ? -28.22100 2.15300 -52.89200 1.000 266.14297 20 ASP D N 1
ATOM 3170 C CA . ASP D 1 22 ? -29.28300 2.08800 -53.93100 1.000 258.19065 20 ASP D CA 1
ATOM 3171 C C . ASP D 1 22 ? -30.55500 2.74300 -53.38100 1.000 268.36190 20 ASP D C 1
ATOM 3172 O O . ASP D 1 22 ? -30.97100 2.37600 -52.26400 1.000 257.81521 20 ASP D O 1
ATOM 3174 N N . PRO D 1 23 ? -31.18200 3.69400 -54.10700 1.000 242.98485 21 PRO D N 1
ATOM 3175 C CA . PRO D 1 23 ? -32.42500 4.32300 -53.65900 1.000 233.50610 21 PRO D CA 1
ATOM 3176 C C . PRO D 1 23 ? -33.65400 3.49800 -54.06600 1.000 229.29936 21 PRO D C 1
ATOM 3177 O O . PRO D 1 23 ? -33.73800 2.36800 -53.62100 1.000 231.59569 21 PRO D O 1
ATOM 3181 N N . LEU D 1 27 ? -37.78300 3.10000 -47.29000 1.000 130.36488 25 LEU D N 1
ATOM 3182 C CA . LEU D 1 27 ? -37.49900 4.14100 -46.30500 1.000 133.96648 25 LEU D CA 1
ATOM 3183 C C . LEU D 1 27 ? -36.41400 3.69200 -45.33100 1.000 123.93174 25 LEU D C 1
ATOM 3184 O O . LEU D 1 27 ? -36.21100 2.49700 -45.11400 1.000 144.15302 25 LEU D O 1
ATOM 3186 N N . LEU D 1 28 ? -35.69900 4.66200 -44.77400 1.000 118.15107 26 LEU D N 1
ATOM 3187 C CA . LEU D 1 28 ? -34.64900 4.41300 -43.79500 1.000 110.16591 26 LEU D CA 1
ATOM 3188 C C . LEU D 1 28 ? -35.11200 4.83000 -42.40400 1.000 115.32229 26 LEU D C 1
ATOM 3189 O O . LEU D 1 28 ? -35.59000 5.95300 -42.21600 1.000 128.16777 26 LEU D O 1
ATOM 3191 N N . ARG D 1 29 ? -34.96600 3.93300 -41.43500 1.000 113.39174 27 ARG D N 1
ATOM 3192 C CA . ARG D 1 29 ? -35.33400 4.21400 -40.05500 1.000 119.85592 27 ARG D CA 1
ATOM 3193 C C . ARG D 1 29 ? -34.08800 4.16200 -39.18200 1.000 111.92810 27 ARG D C 1
ATOM 3194 O O . ARG D 1 29 ? -32.97700 3.96600 -39.66800 1.000 110.29495 27 ARG D O 1
ATOM 3202 N N . ARG D 1 30 ? -34.28000 4.35700 -37.88200 1.000 114.04082 28 ARG D N 1
ATOM 3203 C CA . ARG D 1 30 ? -33.16800 4.34500 -36.94500 1.000 109.48408 28 ARG D CA 1
ATOM 3204 C C . ARG D 1 30 ? -33.05300 2.96200 -36.32500 1.000 107.41783 28 ARG D C 1
ATOM 3205 O O . ARG D 1 30 ? -34.06300 2.33600 -35.99000 1.000 107.03415 28 ARG D O 1
ATOM 3213 N N . CYS D 1 31 ? -31.82100 2.49600 -36.15300 1.000 106.66357 29 CYS D N 1
ATOM 3214 C CA . CYS D 1 31 ? -31.58500 1.11200 -35.78000 1.000 97.95277 29 CYS D CA 1
ATOM 3215 C C . CYS D 1 31 ? -30.79500 1.01900 -34.48300 1.000 94.80102 29 CYS D C 1
ATOM 3216 O O . CYS D 1 31 ? -29.97900 1.89000 -34.16000 1.000 98.32267 29 CYS D O 1
ATOM 3219 N N . LEU D 1 32 ? -31.06300 -0.05100 -33.74500 1.000 90.58218 30 LEU D N 1
ATOM 3220 C CA . LEU D 1 32 ? -30.28100 -0.44700 -32.58900 1.000 89.81006 30 LEU D CA 1
ATOM 3221 C C . LEU D 1 32 ? -29.58300 -1.75700 -32.91700 1.000 95.14760 30 LEU D C 1
ATOM 3222 O O . LEU D 1 32 ? -30.12200 -2.59800 -33.64500 1.000 96.89735 30 LEU D O 1
ATOM 3227 N N . PHE D 1 33 ? -28.38200 -1.93800 -32.38100 1.000 91.53317 31 PHE D N 1
ATOM 3228 C CA . PHE D 1 33 ? -27.70800 -3.21400 -32.53600 1.000 94.36461 31 PHE D CA 1
ATOM 3229 C C . PHE D 1 33 ? -27.37100 -3.79800 -31.17200 1.000 92.36994 31 PHE D C 1
ATOM 3230 O O . PHE D 1 33 ? -27.34400 -3.10000 -30.15500 1.000 84.63606 31 PHE D O 1
ATOM 3238 N N . HIS D 1 34 ? -27.11100 -5.10200 -31.17300 1.000 99.90152 32 HIS D N 1
ATOM 3239 C CA . HIS D 1 34 ? -26.84000 -5.85500 -29.95700 1.000 91.21647 32 HIS D CA 1
ATOM 3240 C C . HIS D 1 34 ? -25.73600 -6.85100 -30.25900 1.000 90.00233 32 HIS D C 1
ATOM 3241 O O . HIS D 1 34 ? -25.90100 -7.72000 -31.11900 1.000 94.88462 32 HIS D O 1
ATOM 3248 N N . VAL D 1 35 ? -24.61600 -6.72500 -29.55300 1.000 87.63451 33 VAL D N 1
ATOM 3249 C CA . VAL D 1 35 ? -23.49900 -7.65000 -29.68200 1.000 89.76044 33 VAL D CA 1
ATOM 3250 C C . VAL D 1 35 ? -23.32800 -8.33700 -28.33600 1.000 90.87023 33 VAL D C 1
ATOM 3251 O O . VAL D 1 35 ? -23.36100 -7.68100 -27.28700 1.000 91.31399 33 VAL D O 1
ATOM 3255 N N . TYR D 1 36 ? -23.20000 -9.66000 -28.36700 1.000 90.97470 34 TYR D N 1
ATOM 3256 C CA . TYR D 1 36 ? -23.09500 -10.44700 -27.14900 1.000 90.83503 34 TYR D CA 1
ATOM 3257 C C . TYR D 1 36 ? -22.59800 -11.83300 -27.52300 1.000 97.42885 34 TYR D C 1
ATOM 3258 O O . TYR D 1 36 ? -22.66600 -12.24600 -28.68300 1.000 100.52394 34 TYR D O 1
ATOM 3267 N N . ALA D 1 37 ? -22.11000 -12.55200 -26.51900 1.000 95.73685 35 ALA D N 1
ATOM 3268 C CA . ALA D 1 37 ? -21.55600 -13.88200 -26.72600 1.000 93.00538 35 ALA D CA 1
ATOM 3269 C C . ALA D 1 37 ? -22.67800 -14.90700 -26.63000 1.000 95.04780 35 ALA D C 1
ATOM 3270 O O . ALA D 1 37 ? -23.31000 -15.05000 -25.57800 1.000 93.68448 35 ALA D O 1
ATOM 3272 N N . SER D 1 38 ? -22.92400 -15.61900 -27.73100 1.000 95.52355 36 SER D N 1
ATOM 3273 C CA . SER D 1 38 ? -23.89900 -16.70300 -27.70700 1.000 100.08820 36 SER D CA 1
ATOM 3274 C C . SER D 1 38 ? -23.34500 -17.89600 -26.94300 1.000 104.33150 36 SER D C 1
ATOM 3275 O O . SER D 1 38 ? -23.99900 -18.42900 -26.03600 1.000 101.50198 36 SER D O 1
ATOM 3278 N N . ASP D 1 39 ? -22.13800 -18.32700 -27.30400 1.000 105.43558 37 ASP D N 1
ATOM 3279 C CA . ASP D 1 39 ? -21.34700 -19.25000 -26.51200 1.000 103.63618 37 ASP D CA 1
ATOM 3280 C C . ASP D 1 39 ? -19.96200 -18.64000 -26.35300 1.000 99.43680 37 ASP D C 1
ATOM 3281 O O . ASP D 1 39 ? -19.64400 -17.61500 -26.96100 1.000 100.69148 37 ASP D O 1
ATOM 3286 N N . SER D 1 40 ? -19.13300 -19.27000 -25.52600 1.000 101.75938 38 SER D N 1
ATOM 3287 C CA . SER D 1 40 ? -17.81400 -18.72500 -25.21700 1.000 98.28213 38 SER D CA 1
ATOM 3288 C C . SER D 1 40 ? -16.90300 -18.63400 -26.43700 1.000 97.33575 38 SER D C 1
ATOM 3289 O O . SER D 1 40 ? -15.79500 -18.09900 -26.34600 1.000 100.49159 38 SER D O 1
ATOM 3292 N N . TYR D 1 41 ? -17.35300 -19.14800 -27.58600 1.000 97.23844 39 TYR D N 1
ATOM 3293 C CA . TYR D 1 41 ? -16.55000 -19.12600 -28.80000 1.000 102.92419 39 TYR D CA 1
ATOM 3294 C C . TYR D 1 41 ? -17.18400 -18.38800 -29.97400 1.000 101.29072 39 TYR D C 1
ATOM 3295 O O . TYR D 1 41 ? -16.49700 -18.16900 -30.97600 1.000 105.72804 39 TYR D O 1
ATOM 3304 N N . ASN D 1 42 ? -18.45500 -18.00400 -29.89900 1.000 104.45115 40 ASN D N 1
ATOM 3305 C CA . ASN D 1 42 ? -19.10500 -17.29600 -30.99300 1.000 109.48901 40 ASN D CA 1
ATOM 3306 C C . ASN D 1 42 ? -19.62300 -15.95200 -30.50400 1.000 108.97675 40 ASN D C 1
ATOM 3307 O O . ASN D 1 42 ? -19.90300 -15.76800 -29.31600 1.000 104.89040 40 ASN D O 1
ATOM 3312 N N . LEU D 1 43 ? -19.74900 -15.01400 -31.43800 1.000 114.56859 41 LEU D N 1
ATOM 3313 C CA . LEU D 1 43 ? -20.25800 -13.68000 -31.15200 1.000 102.27963 41 LEU D CA 1
ATOM 3314 C C . LEU D 1 43 ? -21.44700 -13.42000 -32.06500 1.000 100.71127 41 LEU D C 1
ATOM 3315 O O . LEU D 1 43 ? -21.30800 -13.43500 -33.29300 1.000 102.15897 41 LEU D O 1
ATOM 3320 N N . THR D 1 44 ? -22.61000 -13.17700 -31.46600 1.000 102.69883 42 THR D N 1
ATOM 3321 C CA . THR D 1 44 ? -23.85300 -13.00200 -32.20400 1.000 107.36347 42 THR D CA 1
ATOM 3322 C C . THR D 1 44 ? -24.17100 -11.51700 -32.32700 1.000 116.91656 42 THR D C 1
ATOM 3323 O O . THR D 1 44 ? -24.12700 -10.78100 -31.33400 1.000 105.14797 42 THR D O 1
ATOM 3327 N N . VAL D 1 45 ? -24.49000 -11.08300 -33.54300 1.000 109.59826 43 VAL D N 1
ATOM 3328 C CA . VAL D 1 45 ? -24.79100 -9.68800 -33.82900 1.000 94.78970 43 VAL D CA 1
ATOM 3329 C C . VAL D 1 45 ? -26.23600 -9.59400 -34.30300 1.000 98.95606 43 VAL D C 1
ATOM 3330 O O . VAL D 1 45 ? -26.69100 -10.41300 -35.11000 1.000 99.22991 43 VAL D O 1
ATOM 3334 N N . HIS D 1 46 ? -26.95900 -8.60300 -33.78400 1.000 98.94769 44 HIS D N 1
ATOM 3335 C CA . HIS D 1 46 ? -28.31400 -8.28300 -34.21800 1.000 94.31633 44 HIS D CA 1
ATOM 3336 C C . HIS D 1 46 ? -28.42200 -6.77800 -34.39400 1.000 94.44571 44 HIS D C 1
ATOM 3337 O O . HIS D 1 46 ? -28.09300 -6.02800 -33.47300 1.000 97.30574 44 HIS D O 1
ATOM 3344 N N . VAL D 1 47 ? -28.87800 -6.33800 -35.56400 1.000 96.43953 45 VAL D N 1
ATOM 3345 C CA . VAL D 1 47 ? -29.18200 -4.93300 -35.80800 1.000 94.76802 45 VAL D CA 1
ATOM 3346 C C . VAL D 1 47 ? -30.59400 -4.84700 -36.37000 1.000 94.37921 45 VAL D C 1
ATOM 3347 O O . VAL D 1 47 ? -30.94900 -5.59600 -37.28700 1.000 101.06830 45 VAL D O 1
ATOM 3351 N N . THR D 1 48 ? -31.40600 -3.95500 -35.80800 1.000 92.38423 46 THR D N 1
ATOM 3352 C CA . THR D 1 48 ? -32.80100 -3.86700 -36.21500 1.000 95.94828 46 THR D CA 1
ATOM 3353 C C . THR D 1 48 ? -33.36300 -2.49300 -35.88800 1.000 95.76025 46 THR D C 1
ATOM 3354 O O . THR D 1 48 ? -32.93300 -1.83800 -34.93500 1.000 93.05717 46 THR D O 1
ATOM 3358 N N . ASP D 1 49 ? -34.35200 -2.08000 -36.68900 1.000 92.90514 47 ASP D N 1
ATOM 3359 C CA . ASP D 1 49 ? -35.06800 -0.80700 -36.42300 1.000 95.13764 47 ASP D CA 1
ATOM 3360 C C . ASP D 1 49 ? -36.34300 -1.17300 -35.66500 1.000 92.86627 47 ASP D C 1
ATOM 3361 O O . ASP D 1 49 ? -37.14700 -0.26000 -35.39800 1.000 105.14032 47 ASP D O 1
ATOM 3366 N N . PHE D 1 50 ? -36.52800 -2.46600 -35.37900 1.000 90.99822 48 PHE D N 1
ATOM 3367 C CA . PHE D 1 50 ? -37.70900 -2.95600 -34.61700 1.000 90.32193 48 PHE D CA 1
ATOM 3368 C C . PHE D 1 50 ? -38.98400 -2.83600 -35.45800 1.000 93.93343 48 PHE D C 1
ATOM 3369 O O . PHE D 1 50 ? -40.08200 -2.94600 -34.88300 1.000 102.80631 48 PHE D O 1
ATOM 3377 N N . ILE D 1 51 ? -38.84400 -2.63400 -36.77200 1.000 95.87660 49 ILE D N 1
ATOM 3378 C CA . ILE D 1 51 ? -40.04000 -2.55800 -37.66200 1.000 103.54425 49 ILE D CA 1
ATOM 3379 C C . ILE D 1 51 ? -39.77600 -3.33500 -38.95600 1.000 108.95107 49 ILE D C 1
ATOM 3380 O O . ILE D 1 51 ? -40.46300 -4.35000 -39.17700 1.000 113.45566 49 ILE D O 1
ATOM 3385 N N . SER D 1 52 ? -38.82500 -2.87800 -39.77600 1.000 110.77271 50 SER D N 1
ATOM 3386 C CA . SER D 1 52 ? -38.58300 -3.51900 -41.09700 1.000 114.72830 50 SER D CA 1
ATOM 3387 C C . SER D 1 52 ? -38.24300 -5.00300 -40.93700 1.000 115.19779 50 SER D C 1
ATOM 3388 O O . SER D 1 52 ? -38.94000 -5.83200 -41.55100 1.000 139.09436 50 SER D O 1
ATOM 3391 N N . GLY D 1 53 ? -37.21500 -5.32000 -40.14800 1.000 111.96090 51 GLY D N 1
ATOM 3392 C CA . GLY D 1 53 ? -36.77600 -6.72100 -39.98700 1.000 109.37695 51 GLY D CA 1
ATOM 3393 C C . GLY D 1 53 ? -35.56300 -6.79100 -39.08000 1.000 106.60518 51 GLY D C 1
ATOM 3394 O O . GLY D 1 53 ? -35.37800 -5.84400 -38.29400 1.000 103.83475 51 GLY D O 1
ATOM 3395 N N . VAL D 1 54 ? -34.75200 -7.84900 -39.18300 1.000 105.13961 52 VAL D N 1
ATOM 3396 C CA . VAL D 1 54 ? -33.64100 -7.96400 -38.25100 1.000 99.98012 52 VAL D CA 1
ATOM 3397 C C . VAL D 1 54 ? -32.47700 -8.51800 -39.05400 1.000 101.36480 52 VAL D C 1
ATOM 3398 O O . VAL D 1 54 ? -32.57600 -9.61500 -39.61400 1.000 113.53241 52 VAL D O 1
ATOM 3402 N N . TRP D 1 55 ? -31.38100 -7.77200 -39.11000 1.000 99.96342 53 TRP D N 1
ATOM 3403 C CA . TRP D 1 55 ? -30.18400 -8.22700 -39.80000 1.000 104.88100 53 TRP D CA 1
ATOM 3404 C C . TRP D 1 55 ? -29.21200 -8.77900 -38.76700 1.000 105.50800 53 TRP D C 1
ATOM 3405 O O . TRP D 1 55 ? -28.89100 -8.10000 -37.78500 1.000 104.01530 53 TRP D O 1
ATOM 3416 N N . THR D 1 56 ? -28.75100 -10.00800 -38.98400 1.000 108.70176 54 THR D N 1
ATOM 3417 C CA . THR D 1 56 ? -27.96900 -10.70600 -37.97700 1.000 104.39917 54 THR D CA 1
ATOM 3418 C C . THR D 1 56 ? -26.82400 -11.46100 -38.63000 1.000 103.53398 54 THR D C 1
ATOM 3419 O O . THR D 1 56 ? -26.82700 -11.73100 -39.83400 1.000 104.79305 54 THR D O 1
ATOM 3423 N N . THR D 1 57 ? -25.83300 -11.78000 -37.80800 1.000 102.92368 55 THR D N 1
ATOM 3424 C CA . THR D 1 57 ? -24.80200 -12.74200 -38.16300 1.000 107.93102 55 THR D CA 1
ATOM 3425 C C . THR D 1 57 ? -24.20700 -13.27500 -36.86900 1.000 101.29522 55 THR D C 1
ATOM 3426 O O . THR D 1 57 ? -24.45100 -12.74300 -35.78400 1.000 103.55330 55 THR D O 1
ATOM 3430 N N . ILE D 1 58 ? -23.41700 -14.33500 -37.00100 1.000 103.49134 56 ILE D N 1
ATOM 3431 C CA . ILE D 1 58 ? -22.71800 -14.95100 -35.88000 1.000 104.56797 56 ILE D CA 1
ATOM 3432 C C . ILE D 1 58 ? -21.24200 -15.01500 -36.23600 1.000 110.68831 56 ILE D C 1
ATOM 3433 O O . ILE D 1 58 ? -20.88200 -15.49900 -37.31400 1.000 121.30161 56 ILE D O 1
ATOM 3438 N N . LEU D 1 59 ? -20.39200 -14.52400 -35.33800 1.000 107.37145 57 LEU D N 1
ATOM 3439 C CA . LEU D 1 59 ? -18.95600 -14.44900 -35.57700 1.000 114.75736 57 LEU D CA 1
ATOM 3440 C C . LEU D 1 59 ? -18.22500 -15.40800 -34.64800 1.000 122.75318 57 LEU D C 1
ATOM 3441 O O . LEU D 1 59 ? -18.19200 -15.20300 -33.43000 1.000 120.97077 57 LEU D O 1
ATOM 3446 N N . SER D 1 60 ? -17.65500 -16.45700 -35.22400 1.000 130.46132 58 SER D N 1
ATOM 3447 C CA . SER D 1 60 ? -16.75700 -17.32800 -34.48900 1.000 125.73294 58 SER D CA 1
ATOM 3448 C C . SER D 1 60 ? -15.35000 -16.74900 -34.54600 1.000 132.13753 58 SER D C 1
ATOM 3449 O O . SER D 1 60 ? -15.03200 -15.91800 -35.39900 1.000 140.64836 58 SER D O 1
ATOM 3452 N N . VAL D 1 61 ? -14.50200 -17.21300 -33.62600 1.000 130.33904 59 VAL D N 1
ATOM 3453 C CA . VAL D 1 61 ? -13.11700 -16.75100 -33.54600 1.000 131.72522 59 VAL D CA 1
ATOM 3454 C C . VAL D 1 61 ? -12.33700 -16.95800 -34.83900 1.000 143.66443 59 VAL D C 1
ATOM 3455 O O . VAL D 1 61 ? -11.42900 -16.17600 -35.14700 1.000 143.97895 59 VAL D O 1
ATOM 3459 N N . SER D 1 62 ? -12.65400 -17.99900 -35.61300 1.000 155.23815 60 SER D N 1
ATOM 3460 C CA . SER D 1 62 ? -11.84500 -18.28800 -36.79700 1.000 166.93199 60 SER D CA 1
ATOM 3461 C C . SER D 1 62 ? -11.95900 -17.20300 -37.86500 1.000 168.24012 60 SER D C 1
ATOM 3462 O O . SER D 1 62 ? -10.97100 -16.52800 -38.18000 1.000 177.86507 60 SER D O 1
ATOM 3465 N N . GLN D 1 63 ? -13.16600 -17.04000 -38.41500 1.000 180.60484 61 GLN D N 1
ATOM 3466 C CA . GLN D 1 63 ? -13.40500 -16.00400 -39.45600 1.000 202.41978 61 GLN D CA 1
ATOM 3467 C C . GLN D 1 63 ? -13.07300 -14.62800 -38.87700 1.000 184.47012 61 GLN D C 1
ATOM 3468 O O . GLN D 1 63 ? -12.49000 -13.80300 -39.60400 1.000 181.20683 61 GLN D O 1
ATOM 3474 N N . LEU D 1 64 ? -13.43900 -14.39600 -37.61800 1.000 158.62640 62 LEU D N 1
ATOM 3475 C CA . LEU D 1 64 ? -13.16500 -13.12200 -36.96200 1.000 150.91610 62 LEU D CA 1
ATOM 3476 C C . LEU D 1 64 ? -11.67400 -12.81400 -36.97400 1.000 153.43660 62 LEU D C 1
ATOM 3477 O O . LEU D 1 64 ? -11.28000 -11.64600 -37.06300 1.000 152.21920 62 LEU D O 1
ATOM 3482 N N . ASP D 1 65 ? -10.83400 -13.84800 -36.88600 1.000 153.59671 63 ASP D N 1
ATOM 3483 C CA . ASP D 1 65 ? -9.39100 -13.64300 -36.94300 1.000 149.84831 63 ASP D CA 1
ATOM 3484 C C . ASP D 1 65 ? -8.94500 -13.29600 -38.35800 1.000 154.83771 63 ASP D C 1
ATOM 3485 O O . ASP D 1 65 ? -7.99100 -12.53000 -38.53500 1.000 157.71753 63 ASP D O 1
ATOM 3490 N N . ASP D 1 66 ? -9.60500 -13.86100 -39.37300 1.000 157.30345 64 ASP D N 1
ATOM 3491 C CA . ASP D 1 66 ? -9.27800 -13.52100 -40.75500 1.000 165.94544 64 ASP D CA 1
ATOM 3492 C C . ASP D 1 66 ? -9.43100 -12.02600 -41.00900 1.000 163.62260 64 ASP D C 1
ATOM 3493 O O . ASP D 1 66 ? -8.71800 -11.45900 -41.84500 1.000 165.95095 64 ASP D O 1
ATOM 3495 N N . MET D 1 67 ? -10.35800 -11.37700 -40.30600 1.000 161.38189 65 MET D N 1
ATOM 3496 C CA . MET D 1 67 ? -10.49500 -9.93000 -40.41000 1.000 155.26800 65 MET D CA 1
ATOM 3497 C C . MET D 1 67 ? -9.27300 -9.20000 -39.86200 1.000 160.10252 65 MET D C 1
ATOM 3498 O O . MET D 1 67 ? -8.93100 -8.11800 -40.35300 1.000 171.30688 65 MET D O 1
ATOM 3503 N N . ARG D 1 68 ? -8.68700 -9.73100 -38.80100 1.000 156.96798 66 ARG D N 1
ATOM 3504 C CA . ARG D 1 68 ? -7.57500 -8.96000 -38.20300 1.000 162.80714 66 ARG D CA 1
ATOM 3505 C C . ARG D 1 68 ? -6.65900 -8.55500 -39.34400 1.000 170.87346 66 ARG D C 1
ATOM 3506 O O . ARG D 1 68 ? -6.23200 -7.39600 -39.40800 1.000 186.01944 66 ARG D O 1
ATOM 3514 N N . ASP D 1 69 ? -6.37300 -9.50900 -40.20700 1.000 170.68385 67 ASP D N 1
ATOM 3515 C CA . ASP D 1 69 ? -5.42000 -9.20100 -41.28800 1.000 169.55210 67 ASP D CA 1
ATOM 3516 C C . ASP D 1 69 ? -6.14200 -8.28000 -42.25500 1.000 171.95818 67 ASP D C 1
ATOM 3517 O O . ASP D 1 69 ? -5.56500 -7.26000 -42.65100 1.000 175.32285 67 ASP D O 1
ATOM 3522 N N . THR D 1 70 ? -7.39600 -8.58700 -42.54400 1.000 180.02073 68 THR D N 1
ATOM 3523 C CA . THR D 1 70 ? -8.08000 -7.74300 -43.54200 1.000 184.11312 68 THR D CA 1
ATOM 3524 C C . THR D 1 70 ? -7.94700 -6.29000 -43.08500 1.000 196.19118 68 THR D C 1
ATOM 3525 O O . THR D 1 70 ? -8.21600 -5.39700 -43.89900 1.000 197.49955 68 THR D O 1
ATOM 3529 N N . VAL D 1 71 ? -7.52600 -6.06500 -41.83700 1.000 181.48342 69 VAL D N 1
ATOM 3530 C CA . VAL D 1 71 ? -7.45400 -4.67900 -41.28600 1.000 168.55800 69 VAL D CA 1
ATOM 3531 C C . VAL D 1 71 ? -5.99100 -4.25700 -41.20500 1.000 169.55576 69 VAL D C 1
ATOM 3532 O O . VAL D 1 71 ? -5.56100 -3.52300 -42.09400 1.000 170.86412 69 VAL D O 1
ATOM 3536 N N . GLY D 1 72 ? -5.25900 -4.71000 -40.18900 1.000 165.77776 70 GLY D N 1
ATOM 3537 C CA . GLY D 1 72 ? -3.81800 -4.40700 -40.15200 1.000 172.10813 70 GLY D CA 1
ATOM 3538 C C . GLY D 1 72 ? -3.32000 -3.99100 -38.78500 1.000 182.81527 70 GLY D C 1
ATOM 3539 O O . GLY D 1 72 ? -2.13900 -3.63700 -38.67700 1.000 182.91464 70 GLY D O 1
ATOM 3540 N N . ILE D 1 73 ? -4.17200 -4.04500 -37.77000 1.000 191.60561 71 ILE D N 1
ATOM 3541 C CA . ILE D 1 73 ? -3.75400 -3.54600 -36.42800 1.000 203.64334 71 ILE D CA 1
ATOM 3542 C C . ILE D 1 73 ? -3.14600 -4.69000 -35.62000 1.000 206.19611 71 ILE D C 1
ATOM 3543 O O . ILE D 1 73 ? -3.64700 -4.95300 -34.51400 1.000 205.74726 71 ILE D O 1
ATOM 3548 N N . GLY D 1 74 ? -2.08100 -5.30400 -36.12500 1.000 221.56578 72 GLY D N 1
ATOM 3549 C CA . GLY D 1 74 ? -1.51900 -6.47400 -35.42600 1.000 218.57046 72 GLY D CA 1
ATOM 3550 C C . GLY D 1 74 ? -1.48900 -6.27100 -33.92100 1.000 231.31037 72 GLY D C 1
ATOM 3551 O O . GLY D 1 74 ? -1.07900 -5.18100 -33.47600 1.000 237.51358 72 GLY D O 1
ATOM 3552 N N . GLY D 1 75 ? -1.90600 -7.28100 -33.15700 1.000 198.14267 73 GLY D N 1
ATOM 3553 C CA . GLY D 1 75 ? -1.81900 -7.17500 -31.69200 1.000 186.26251 73 GLY D CA 1
ATOM 3554 C C . GLY D 1 75 ? -2.35100 -8.41600 -31.01700 1.000 172.66464 73 GLY D C 1
ATOM 3555 O O . GLY D 1 75 ? -2.88800 -9.28600 -31.71500 1.000 169.93834 73 GLY D O 1
ATOM 3556 N N . SER D 1 76 ? -2.20900 -8.48600 -29.69800 1.000 165.69643 74 SER D N 1
ATOM 3557 C CA . SER D 1 76 ? -2.80400 -9.63200 -28.97800 1.000 162.80751 74 SER D CA 1
ATOM 3558 C C . SER D 1 76 ? -4.26800 -9.72700 -29.38200 1.000 166.43033 74 SER D C 1
ATOM 3559 O O . SER D 1 76 ? -4.86700 -8.68300 -29.63000 1.000 168.67728 74 SER D O 1
ATOM 3562 N N . TRP D 1 77 ? -4.83400 -10.92500 -29.42700 1.000 162.70148 75 TRP D N 1
ATOM 3563 C CA . TRP D 1 77 ? -6.29000 -10.98700 -29.67700 1.000 153.65156 75 TRP D CA 1
ATOM 3564 C C . TRP D 1 77 ? -6.87400 -9.87500 -28.82600 1.000 153.92926 75 TRP D C 1
ATOM 3565 O O . TRP D 1 77 ? -7.82500 -9.23100 -29.26000 1.000 151.25644 75 TRP D O 1
ATOM 3576 N N . SER D 1 78 ? -6.29600 -9.66400 -27.65000 1.000 168.64352 76 SER D N 1
ATOM 3577 C CA . SER D 1 78 ? -6.91400 -8.65600 -26.76600 1.000 174.32940 76 SER D CA 1
ATOM 3578 C C . SER D 1 78 ? -6.99800 -7.35900 -27.56000 1.000 176.94007 76 SER D C 1
ATOM 3579 O O . SER D 1 78 ? -8.02300 -6.71400 -27.51900 1.000 168.32164 76 SER D O 1
ATOM 3582 N N . GLU D 1 79 ? -5.94500 -7.02400 -28.28300 1.000 166.01692 77 GLU D N 1
ATOM 3583 C CA . GLU D 1 79 ? -5.93700 -5.72500 -28.98800 1.000 157.65919 77 GLU D CA 1
ATOM 3584 C C . GLU D 1 79 ? -6.99900 -5.73900 -30.07900 1.000 151.31094 77 GLU D C 1
ATOM 3585 O O . GLU D 1 79 ? -7.87000 -4.86900 -30.06000 1.000 149.05782 77 GLU D O 1
ATOM 3591 N N . PHE D 1 80 ? -6.94800 -6.71700 -30.96900 1.000 148.69779 78 PHE D N 1
ATOM 3592 C CA . PHE D 1 80 ? -7.89300 -6.69900 -32.10500 1.000 145.99551 78 PHE D CA 1
ATOM 3593 C C . PHE D 1 80 ? -9.31400 -6.69800 -31.57500 1.000 138.44434 78 PHE D C 1
ATOM 3594 O O . PHE D 1 80 ? -10.22500 -6.35500 -32.33500 1.000 134.17225 78 PHE D O 1
ATOM 3602 N N . VAL D 1 81 ? -9.50300 -7.08100 -30.32000 1.000 146.47840 79 VAL D N 1
ATOM 3603 C CA . VAL D 1 81 ? -10.91300 -6.98900 -29.86600 1.000 143.79190 79 VAL D CA 1
ATOM 3604 C C . VAL D 1 81 ? -11.14900 -5.59600 -29.27600 1.000 144.96789 79 VAL D C 1
ATOM 3605 O O . VAL D 1 81 ? -11.98400 -4.85400 -29.81800 1.000 139.74917 79 VAL D O 1
ATOM 3609 N N . ASP D 1 82 ? -10.42700 -5.25100 -28.22200 1.000 140.74332 80 ASP D N 1
ATOM 3610 C CA . ASP D 1 82 ? -10.58500 -3.92700 -27.58700 1.000 139.95993 80 ASP D CA 1
ATOM 3611 C C . ASP D 1 82 ? -10.73400 -2.86800 -28.68200 1.000 140.34454 80 ASP D C 1
ATOM 3612 O O . ASP D 1 82 ? -11.60000 -1.99100 -28.54100 1.000 136.04269 80 ASP D O 1
ATOM 3617 N N . TYR D 1 83 ? -9.95700 -2.96600 -29.76000 1.000 142.66689 81 TYR D N 1
ATOM 3618 C CA . TYR D 1 83 ? -10.14500 -2.01100 -30.88200 1.000 136.20730 81 TYR D CA 1
ATOM 3619 C C . TYR D 1 83 ? -11.56700 -2.15300 -31.43600 1.000 136.04947 81 TYR D C 1
ATOM 3620 O O . TYR D 1 83 ? -12.28200 -1.13600 -31.51400 1.000 135.41659 81 TYR D O 1
ATOM 3629 N N . THR D 1 84 ? -11.97000 -3.37800 -31.78300 1.000 136.52194 82 THR D N 1
ATOM 3630 C CA . THR D 1 84 ? -13.30900 -3.60800 -32.39200 1.000 131.30819 82 THR D CA 1
ATOM 3631 C C . THR D 1 84 ? -14.41800 -3.09000 -31.46900 1.000 132.11316 82 THR D C 1
ATOM 3632 O O . THR D 1 84 ? -15.28500 -2.34700 -31.96600 1.000 133.08845 82 THR D O 1
ATOM 3636 N N . VAL D 1 85 ? -14.39800 -3.46000 -30.18500 1.000 132.56842 83 VAL D N 1
ATOM 3637 C CA . VAL D 1 85 ? -15.52200 -3.05100 -29.28800 1.000 130.70333 83 VAL D CA 1
ATOM 3638 C C . VAL D 1 85 ? -15.60700 -1.52200 -29.28100 1.000 141.71131 83 VAL D C 1
ATOM 3639 O O . VAL D 1 85 ? -16.72500 -0.99600 -29.43700 1.000 146.97515 83 VAL D O 1
ATOM 3643 N N . ALA D 1 86 ? -14.46600 -0.84300 -29.13600 1.000 138.17474 84 ALA D N 1
ATOM 3644 C CA . ALA D 1 86 ? -14.46200 0.63600 -29.08800 1.000 132.64731 84 ALA D CA 1
ATOM 3645 C C . ALA D 1 86 ? -15.03400 1.18300 -30.39800 1.000 131.66276 84 ALA D C 1
ATOM 3646 O O . ALA D 1 86 ? -15.85300 2.11700 -30.34100 1.000 134.55537 84 ALA D O 1
ATOM 3648 N N . SER D 1 87 ? -14.62900 0.60000 -31.52900 1.000 130.40519 85 SER D N 1
ATOM 3649 C CA . SER D 1 87 ? -15.12900 1.06000 -32.84800 1.000 133.07898 85 SER D CA 1
ATOM 3650 C C . SER D 1 87 ? -16.65800 1.02100 -32.85000 1.000 131.39860 85 SER D C 1
ATOM 3651 O O . SER D 1 87 ? -17.27600 2.01400 -33.27600 1.000 137.13006 85 SER D O 1
ATOM 3654 N N . LEU D 1 88 ? -17.23500 -0.08800 -32.38400 1.000 123.53734 86 LEU D N 1
ATOM 3655 C CA . LEU D 1 88 ? -18.71400 -0.21800 -32.32400 1.000 123.16702 86 LEU D CA 1
ATOM 3656 C C . LEU D 1 88 ? -19.26800 0.78600 -31.31100 1.000 124.12011 86 LEU D C 1
ATOM 3657 O O . LEU D 1 88 ? -20.27800 1.44200 -31.62500 1.000 131.59521 86 LEU D O 1
ATOM 3662 N N . LYS D 1 89 ? -18.62700 0.89700 -30.14500 1.000 124.98965 87 LYS D N 1
ATOM 3663 C CA . LYS D 1 89 ? -19.12400 1.80500 -29.07600 1.000 130.97205 87 LYS D CA 1
ATOM 3664 C C . LYS D 1 89 ? -19.05400 3.25600 -29.56400 1.000 137.75776 87 LYS D C 1
ATOM 3665 O O . LYS D 1 89 ? -19.91800 4.05400 -29.15700 1.000 129.63884 87 LYS D O 1
ATOM 3667 N N . SER D 1 90 ? -18.06000 3.58000 -30.39500 1.000 141.92173 88 SER D N 1
ATOM 3668 C CA . SER D 1 90 ? -17.90900 4.96200 -30.91900 1.000 146.60888 88 SER D CA 1
ATOM 3669 C C . SER D 1 90 ? -19.09400 5.30500 -31.82600 1.000 144.97053 88 SER D C 1
ATOM 3670 O O . SER D 1 90 ? -19.60600 4.38900 -32.49700 1.000 144.08331 88 SER D O 1
ATOM 3673 N N . ASP D 1 91 ? -19.50400 6.57500 -31.84700 1.000 149.87745 89 ASP D N 1
ATOM 3674 C CA . ASP D 1 91 ? -20.68300 6.98700 -32.65400 1.000 149.80878 89 ASP D CA 1
ATOM 3675 C C . ASP D 1 91 ? -20.24700 7.25800 -34.09700 1.000 149.47610 89 ASP D C 1
ATOM 3676 O O . ASP D 1 91 ? -20.30800 8.42700 -34.52000 1.000 154.58452 89 ASP D O 1
ATOM 3678 N N . ASN D 1 92 ? -19.82600 6.21500 -34.81700 1.000 148.43377 90 ASN D N 1
ATOM 3679 C CA . ASN D 1 92 ? -19.42300 6.36700 -36.24100 1.000 149.70499 90 ASN D CA 1
ATOM 3680 C C . ASN D 1 92 ? -19.87300 5.12800 -37.01800 1.000 150.91475 90 ASN D C 1
ATOM 3681 O O . ASN D 1 92 ? -19.69700 5.10900 -38.25000 1.000 151.62474 90 ASN D O 1
ATOM 3686 N N . VAL D 1 93 ? -20.42800 4.13500 -36.31900 1.000 152.76712 91 VAL D N 1
ATOM 3687 C CA . VAL D 1 93 ? -20.86200 2.86700 -36.97700 1.000 143.60352 91 VAL D CA 1
ATOM 3688 C C . VAL D 1 93 ? -21.94400 3.19200 -38.01200 1.000 138.05519 91 VAL D C 1
ATOM 3689 O O . VAL D 1 93 ? -22.84100 3.99600 -37.69500 1.000 138.12333 91 VAL D O 1
ATOM 3693 N N . LYS D 1 94 ? -21.85100 2.59600 -39.20400 1.000 132.90011 92 LYS D N 1
ATOM 3694 C CA . LYS D 1 94 ? -22.84100 2.86200 -40.28100 1.000 127.00676 92 LYS D CA 1
ATOM 3695 C C . LYS D 1 94 ? -23.25300 1.54100 -40.93800 1.000 123.09339 92 LYS D C 1
ATOM 3696 O O . LYS D 1 94 ? -22.35400 0.78200 -41.34400 1.000 128.18190 92 LYS D O 1
ATOM 3698 N N . LEU D 1 95 ? -24.56000 1.28500 -41.04300 1.000 118.27344 93 LEU D N 1
ATOM 3699 C CA . LEU D 1 95 ? -25.05100 0.05500 -41.72000 1.000 121.60793 93 LEU D CA 1
ATOM 3700 C C . LEU D 1 95 ? -25.24200 0.35800 -43.20800 1.000 128.22689 93 LEU D C 1
ATOM 3701 O O . LEU D 1 95 ? -25.94600 1.33600 -43.52500 1.000 139.72618 93 LEU D O 1
ATOM 3706 N N . LEU D 1 96 ? -24.63400 -0.45000 -44.07700 1.000 124.86871 94 LEU D N 1
ATOM 3707 C CA . LEU D 1 96 ? -24.77600 -0.25300 -45.54200 1.000 124.86582 94 LEU D CA 1
ATOM 3708 C C . LEU D 1 96 ? -25.61800 -1.40000 -46.10400 1.000 126.57005 94 LEU D C 1
ATOM 3709 O O . LEU D 1 96 ? -25.23200 -2.56500 -45.89700 1.000 127.58914 94 LEU D O 1
ATOM 3714 N N . LEU D 1 97 ? -26.72100 -1.08100 -46.78400 1.000 126.99658 95 LEU D N 1
ATOM 3715 C CA . LEU D 1 97 ? -27.63500 -2.13700 -47.29600 1.000 133.85941 95 LEU D CA 1
ATOM 3716 C C . LEU D 1 97 ? -27.39000 -2.34200 -48.79400 1.000 139.69961 95 LEU D C 1
ATOM 3717 O O . LEU D 1 97 ? -26.85800 -1.41700 -49.43500 1.000 148.12284 95 LEU D O 1
ATOM 3722 N N . GLY D 1 98 ? -27.76900 -3.50900 -49.32200 1.000 143.61246 96 GLY D N 1
ATOM 3723 C CA . GLY D 1 98 ? -27.57400 -3.80300 -50.75500 1.000 148.41916 96 GLY D CA 1
ATOM 3724 C C . GLY D 1 98 ? -28.38300 -2.86600 -51.63500 1.000 159.55858 96 GLY D C 1
ATOM 3725 O O . GLY D 1 98 ? -29.23400 -3.38400 -52.38300 1.000 160.18016 96 GLY D O 1
ATOM 3726 N N . LYS D 1 107 ? -30.75100 -10.25000 -49.04800 1.000 147.68432 105 LYS D N 1
ATOM 3727 C CA . LYS D 1 107 ? -30.51600 -9.87100 -47.62900 1.000 150.80266 105 LYS D CA 1
ATOM 3728 C C . LYS D 1 107 ? -29.06800 -9.39700 -47.47000 1.000 152.05156 105 LYS D C 1
ATOM 3729 O O . LYS D 1 107 ? -28.31400 -10.04700 -46.72100 1.000 149.52593 105 LYS D O 1
ATOM 3731 N N . THR D 1 108 ? -28.70300 -8.30700 -48.14900 1.000 163.34222 106 THR D N 1
ATOM 3732 C CA . THR D 1 108 ? -27.31100 -7.79100 -48.08300 1.000 160.32587 106 THR D CA 1
ATOM 3733 C C . THR D 1 108 ? -27.24400 -6.61000 -47.11100 1.000 168.03054 106 THR D C 1
ATOM 3734 O O . THR D 1 108 ? -27.91500 -5.59400 -47.37600 1.000 178.53656 106 THR D O 1
ATOM 3738 N N . ALA D 1 109 ? -26.46300 -6.74400 -46.03500 1.000 144.16866 107 ALA D N 1
ATOM 3739 C CA . ALA D 1 109 ? -26.29400 -5.63500 -45.06900 1.000 132.83479 107 ALA D CA 1
ATOM 3740 C C . ALA D 1 109 ? -24.93700 -5.77800 -44.37400 1.000 122.12496 107 ALA D C 1
ATOM 3741 O O . ALA D 1 109 ? -24.57300 -6.91500 -44.02500 1.000 119.45719 107 ALA D O 1
ATOM 3743 N N . ARG D 1 110 ? -24.21800 -4.66800 -44.19500 1.000 119.70532 108 ARG D N 1
ATOM 3744 C CA . ARG D 1 110 ? -22.87100 -4.72600 -43.57000 1.000 118.78155 108 ARG D CA 1
ATOM 3745 C C . ARG D 1 110 ? -22.75200 -3.62900 -42.51000 1.000 117.61365 108 ARG D C 1
ATOM 3746 O O . ARG D 1 110 ? -22.87300 -2.44400 -42.87200 1.000 121.59544 108 ARG D O 1
ATOM 3748 N N . LEU D 1 111 ? -22.51500 -4.01700 -41.25500 1.000 114.22304 109 LEU D N 1
ATOM 3749 C CA . LEU D 1 111 ? -22.35600 -3.02500 -40.16100 1.000 117.27795 109 LEU D CA 1
ATOM 3750 C C . LEU D 1 111 ? -20.89100 -2.58500 -40.11300 1.000 119.28970 109 LEU D C 1
ATOM 3751 O O . LEU D 1 111 ? -20.12600 -3.16100 -39.31800 1.000 121.85837 109 LEU D O 1
ATOM 3756 N N . VAL D 1 112 ? -20.52300 -1.60900 -40.94500 1.000 119.37681 110 VAL D N 1
ATOM 3757 C CA . VAL D 1 112 ? -19.11700 -1.10800 -40.96200 1.000 120.26932 110 VAL D CA 1
ATOM 3758 C C . VAL D 1 112 ? -18.93600 -0.12100 -39.80500 1.000 123.42838 110 VAL D C 1
ATOM 3759 O O . VAL D 1 112 ? -19.91600 0.56600 -39.45600 1.000 130.54835 110 VAL D O 1
ATOM 3763 N N . SER D 1 113 ? -17.73700 -0.07900 -39.22000 1.000 125.65459 111 SER D N 1
ATOM 3764 C CA . SER D 1 113 ? -17.45400 0.85800 -38.10400 1.000 131.18067 111 SER D CA 1
ATOM 3765 C C . SER D 1 113 ? -15.94400 1.07800 -37.99100 1.000 138.09317 111 SER D C 1
ATOM 3766 O O . SER D 1 113 ? -15.19500 0.10400 -38.19300 1.000 145.19713 111 SER D O 1
ATOM 3769 N N . GLN D 1 114 ? -15.51900 2.30400 -37.67600 1.000 142.83161 112 GLN D N 1
ATOM 3770 C CA . GLN D 1 114 ? -14.07300 2.59200 -37.47300 1.000 148.85687 112 GLN D CA 1
ATOM 3771 C C . GLN D 1 114 ? -13.92600 3.49600 -36.24600 1.000 155.40055 112 GLN D C 1
ATOM 3772 O O . GLN D 1 114 ? -14.52600 4.58400 -36.25000 1.000 168.29171 112 GLN D O 1
ATOM 3778 N N . LYS D 1 115 ? -13.15200 3.06900 -35.24500 1.000 155.91810 113 LYS D N 1
ATOM 3779 C CA . LYS D 1 115 ? -13.02400 3.86700 -33.99700 1.000 158.55392 113 LYS D CA 1
ATOM 3780 C C . LYS D 1 115 ? -12.80600 5.32700 -34.39600 1.000 173.36666 113 LYS D C 1
ATOM 3781 O O . LYS D 1 115 ? -13.50300 6.19800 -33.84100 1.000 170.25333 113 LYS D O 1
ATOM 3783 N N . ALA D 1 116 ? -11.87800 5.57400 -35.32400 1.000 190.90936 114 ALA D N 1
ATOM 3784 C CA . ALA D 1 116 ? -11.64800 6.94400 -35.83800 1.000 193.07617 114 ALA D CA 1
ATOM 3785 C C . ALA D 1 116 ? -11.49700 6.85900 -37.36000 1.000 194.55428 114 ALA D C 1
ATOM 3786 O O . ALA D 1 116 ? -11.34100 5.73400 -37.87000 1.000 198.70371 114 ALA D O 1
ATOM 3788 N N . LYS D 1 117 ? -11.54900 7.99900 -38.05200 1.000 180.48011 115 LYS D N 1
ATOM 3789 C CA . LYS D 1 117 ? -11.45900 7.99800 -39.53700 1.000 178.78112 115 LYS D CA 1
ATOM 3790 C C . LYS D 1 117 ? -10.14200 7.33600 -39.95500 1.000 188.93224 115 LYS D C 1
ATOM 3791 O O . LYS D 1 117 ? -10.17500 6.47100 -40.85200 1.000 188.97209 115 LYS D O 1
ATOM 3793 N N . GLY D 1 118 ? -9.03300 7.72200 -39.31700 1.000 196.95709 116 GLY D N 1
ATOM 3794 C CA . GLY D 1 118 ? -7.71600 7.14800 -39.65200 1.000 198.55773 116 GLY D CA 1
ATOM 3795 C C . GLY D 1 118 ? -7.66400 5.65900 -39.36200 1.000 196.73834 116 GLY D C 1
ATOM 3796 O O . GLY D 1 118 ? -7.03900 4.92500 -40.15100 1.000 200.99348 116 GLY D O 1
ATOM 3797 N N . MET D 1 119 ? -8.29300 5.22900 -38.26500 1.000 194.35119 117 MET D N 1
ATOM 3798 C CA . MET D 1 119 ? -8.30600 3.79000 -37.89600 1.000 195.99709 117 MET D CA 1
ATOM 3799 C C . MET D 1 119 ? -9.07100 3.00700 -38.96800 1.000 193.31215 117 MET D C 1
ATOM 3800 O O . MET D 1 119 ? -10.09400 3.52200 -39.45700 1.000 185.80614 117 MET D O 1
ATOM 3805 N N . PRO D 1 120 ? -8.62400 1.79100 -39.35600 1.000 186.99853 118 PRO D N 1
ATOM 3806 C CA . PRO D 1 120 ? -9.26900 1.03000 -40.43500 1.000 176.81464 118 PRO D CA 1
ATOM 3807 C C . PRO D 1 120 ? -10.71500 0.63800 -40.10000 1.000 168.02939 118 PRO D C 1
ATOM 3808 O O . PRO D 1 120 ? -11.07700 0.68200 -38.94100 1.000 165.14115 118 PRO D O 1
ATOM 3812 N N . ARG D 1 121 ? -11.49900 0.25600 -41.11200 1.000 167.50266 119 ARG D N 1
ATOM 3813 C CA . ARG D 1 121 ? -12.93800 -0.04500 -40.87900 1.000 160.02157 119 ARG D CA 1
ATOM 3814 C C . ARG D 1 121 ? -13.16300 -1.54900 -40.70000 1.000 155.13841 119 ARG D C 1
ATOM 3815 O O . ARG D 1 121 ? -12.52600 -2.33000 -41.43200 1.000 162.08066 119 ARG D O 1
ATOM 3817 N N . ILE D 1 122 ? -14.03800 -1.93200 -39.76500 1.000 145.41885 120 ILE D N 1
ATOM 3818 C CA . ILE D 1 122 ? -14.37800 -3.33600 -39.57000 1.000 137.38097 120 ILE D CA 1
ATOM 3819 C C . ILE D 1 122 ? -15.69200 -3.60200 -40.28300 1.000 133.93302 120 ILE D C 1
ATOM 3820 O O . ILE D 1 122 ? -16.69600 -2.92800 -40.03100 1.000 133.98403 120 ILE D O 1
ATOM 3825 N N . ASN D 1 123 ? -15.69500 -4.60400 -41.15600 1.000 138.31709 121 ASN D N 1
ATOM 3826 C CA . ASN D 1 123 ? -16.83700 -4.89800 -42.00900 1.000 144.92207 121 ASN D CA 1
ATOM 3827 C C . ASN D 1 123 ? -17.43900 -6.22500 -41.56300 1.000 138.47736 121 ASN D C 1
ATOM 3828 O O . ASN D 1 123 ? -16.84700 -7.28800 -41.77700 1.000 139.04472 121 ASN D O 1
ATOM 3833 N N . VAL D 1 124 ? -18.61200 -6.16000 -40.94500 1.000 125.75059 122 VAL D N 1
ATOM 3834 C CA . VAL D 1 124 ? -19.35200 -7.33500 -40.50100 1.000 118.43905 122 VAL D CA 1
ATOM 3835 C C . VAL D 1 124 ? -20.54200 -7.52300 -41.43600 1.000 119.35310 122 VAL D C 1
ATOM 3836 O O . VAL D 1 124 ? -21.52900 -6.77800 -41.33800 1.000 125.51330 122 VAL D O 1
ATOM 3840 N N . PRO D 1 125 ? -20.50600 -8.48900 -42.35100 1.000 114.47511 123 PRO D N 1
ATOM 3841 C CA . PRO D 1 125 ? -21.66900 -8.72600 -43.20900 1.000 114.96021 123 PRO D CA 1
ATOM 3842 C C . PRO D 1 125 ? -22.79600 -9.36900 -42.42000 1.000 112.25518 123 PRO D C 1
ATOM 3843 O O . PRO D 1 125 ? -22.57200 -10.06500 -41.43000 1.000 112.04193 123 PRO D O 1
ATOM 3847 N N . LEU D 1 126 ? -24.02400 -9.12600 -42.87100 1.000 113.52481 124 LEU D N 1
ATOM 3848 C CA . LEU D 1 126 ? -25.20900 -9.53400 -42.12900 1.000 109.49951 124 LEU D CA 1
ATOM 3849 C C . LEU D 1 126 ? -26.25100 -10.07600 -43.09400 1.000 112.00025 124 LEU D C 1
ATOM 3850 O O . LEU D 1 126 ? -26.24400 -9.76500 -44.28600 1.000 120.12235 124 LEU D O 1
ATOM 3855 N N . THR D 1 127 ? -27.15200 -10.89500 -42.55900 1.000 108.82524 125 THR D N 1
ATOM 3856 C CA . THR D 1 127 ? -28.31000 -11.37100 -43.29700 1.000 113.66000 125 THR D CA 1
ATOM 3857 C C . THR D 1 127 ? -29.55900 -11.20400 -42.44300 1.000 114.55013 125 THR D C 1
ATOM 3858 O O . THR D 1 127 ? -29.50300 -11.16600 -41.21200 1.000 112.71262 125 THR D O 1
ATOM 3862 N N . LYS D 1 128 ? -30.69600 -11.12400 -43.12300 1.000 117.61229 126 LYS D N 1
ATOM 3863 C CA . LYS D 1 128 ? -31.97000 -10.90500 -42.46000 1.000 136.04671 126 LYS D CA 1
ATOM 3864 C C . LYS D 1 128 ? -32.45200 -12.19400 -41.81000 1.000 122.59127 126 LYS D C 1
ATOM 3865 O O . LYS D 1 128 ? -32.38300 -13.27000 -42.40700 1.000 126.05241 126 LYS D O 1
ATOM 3867 N N . MET D 1 129 ? -32.93800 -12.08100 -40.57700 1.000 115.68672 127 MET D N 1
ATOM 3868 C CA . MET D 1 129 ? -33.41500 -13.23500 -39.82600 1.000 115.76534 127 MET D CA 1
ATOM 3869 C C . MET D 1 129 ? -34.64700 -13.84300 -40.48200 1.000 123.71965 127 MET D C 1
ATOM 3870 O O . MET D 1 129 ? -35.12200 -13.35600 -41.51300 1.000 122.60215 127 MET D O 1
ATOM 3875 N N . VAL D 1 130 ? -35.17700 -14.89200 -39.88700 1.000 124.42084 128 VAL D N 1
ATOM 3876 C CA . VAL D 1 130 ? -36.45300 -15.44100 -40.32300 1.000 136.10992 128 VAL D CA 1
ATOM 3877 C C . VAL D 1 130 ? -37.54400 -14.76400 -39.50800 1.000 142.06925 128 VAL D C 1
ATOM 3878 O O . VAL D 1 130 ? -37.34000 -14.40100 -38.34300 1.000 138.76594 128 VAL D O 1
ATOM 3882 N N . GLU D 1 131 ? -38.71600 -14.58800 -40.12600 1.000 143.06906 129 GLU D N 1
ATOM 3883 C CA . GLU D 1 131 ? -39.77100 -13.78900 -39.50800 1.000 143.47511 129 GLU D CA 1
ATOM 3884 C C . GLU D 1 131 ? -40.16700 -14.35200 -38.15000 1.000 150.60774 129 GLU D C 1
ATOM 3885 O O . GLU D 1 131 ? -40.46100 -13.59600 -37.21700 1.000 142.72384 129 GLU D O 1
ATOM 3887 N N . SER D 1 132 ? -40.19000 -15.68100 -38.02700 1.000 162.99440 130 SER D N 1
ATOM 3888 C CA . SER D 1 132 ? -40.62500 -16.31000 -36.78500 1.000 172.63099 130 SER D CA 1
ATOM 3889 C C . SER D 1 132 ? -39.68100 -15.96800 -35.64000 1.000 148.26932 130 SER D C 1
ATOM 3890 O O . SER D 1 132 ? -40.11900 -15.58000 -34.55000 1.000 137.70521 130 SER D O 1
ATOM 3893 N N . SER D 1 133 ? -38.37600 -16.10400 -35.87200 1.000 134.80289 131 SER D N 1
ATOM 3894 C CA . SER D 1 133 ? -37.36700 -15.86200 -34.85000 1.000 127.19632 131 SER D CA 1
ATOM 3895 C C . SER D 1 133 ? -36.92200 -14.40600 -34.77700 1.000 121.96662 131 SER D C 1
ATOM 3896 O O . SER D 1 133 ? -36.27200 -14.02500 -33.79700 1.000 118.47591 131 SER D O 1
ATOM 3899 N N . ALA D 1 134 ? -37.24300 -13.59600 -35.79200 1.000 129.08963 132 ALA D N 1
ATOM 3900 C CA . ALA D 1 134 ? -36.89300 -12.17800 -35.76100 1.000 121.98833 132 ALA D CA 1
ATOM 3901 C C . ALA D 1 134 ? -37.51200 -11.48200 -34.55500 1.000 110.05772 132 ALA D C 1
ATOM 3902 O O . ALA D 1 134 ? -36.90200 -10.57700 -33.97300 1.000 98.35811 132 ALA D O 1
ATOM 3904 N N . SER D 1 135 ? -38.73100 -11.87800 -34.17600 1.000 112.27900 133 SER D N 1
ATOM 3905 C CA . SER D 1 135 ? -39.41000 -11.23300 -33.05200 1.000 106.03364 133 SER D CA 1
ATOM 3906 C C . SER D 1 135 ? -38.64100 -11.39700 -31.74700 1.000 104.07155 133 SER D C 1
ATOM 3907 O O . SER D 1 135 ? -38.47700 -10.43200 -30.99100 1.000 102.53993 133 SER D O 1
ATOM 3910 N N . GLU D 1 136 ? -38.18300 -12.61100 -31.45500 1.000 106.91376 134 GLU D N 1
ATOM 3911 C CA . GLU D 1 136 ? -37.39800 -12.81600 -30.24400 1.000 104.16024 134 GLU D CA 1
ATOM 3912 C C . GLU D 1 136 ? -36.07500 -12.06000 -30.27700 1.000 99.99415 134 GLU D C 1
ATOM 3913 O O . GLU D 1 136 ? -35.52700 -11.73600 -29.21700 1.000 95.80915 134 GLU D O 1
ATOM 3919 N N . ALA D 1 137 ? -35.53500 -11.78300 -31.46500 1.000 105.03677 135 ALA D N 1
ATOM 3920 C CA . ALA D 1 137 ? -34.27600 -11.04500 -31.54400 1.000 99.36358 135 ALA D CA 1
ATOM 3921 C C . ALA D 1 137 ? -34.42100 -9.63700 -30.97600 1.000 102.10864 135 ALA D C 1
ATOM 3922 O O . ALA D 1 137 ? -33.59700 -9.18600 -30.17100 1.000 100.68100 135 ALA D O 1
ATOM 3924 N N . MET D 1 138 ? -35.46400 -8.92500 -31.39900 1.000 100.59438 136 MET D N 1
ATOM 3925 C CA . MET D 1 138 ? -35.74900 -7.59900 -30.86600 1.000 91.88043 136 MET D CA 1
ATOM 3926 C C . MET D 1 138 ? -36.11400 -7.67400 -29.38500 1.000 89.59855 136 MET D C 1
ATOM 3927 O O . MET D 1 138 ? -35.66300 -6.84700 -28.58100 1.000 89.60553 136 MET D O 1
ATOM 3932 N N . ALA D 1 139 ? -36.94000 -8.65900 -29.00900 1.000 90.57547 137 ALA D N 1
ATOM 3933 C CA . ALA D 1 139 ? -37.31200 -8.82000 -27.60500 1.000 88.67088 137 ALA D CA 1
ATOM 3934 C C . ALA D 1 139 ? -36.08500 -9.02200 -26.72700 1.000 91.26672 137 ALA D C 1
ATOM 3935 O O . ALA D 1 139 ? -35.96600 -8.40000 -25.66500 1.000 83.76958 137 ALA D O 1
ATOM 3937 N N . ASN D 1 140 ? -35.15300 -9.87600 -27.16000 1.000 94.34462 138 ASN D N 1
ATOM 3938 C CA . ASN D 1 140 ? -33.93200 -10.09300 -26.38800 1.000 95.11270 138 ASN D CA 1
ATOM 3939 C C . ASN D 1 140 ? -33.08300 -8.83000 -26.34100 1.000 90.33188 138 ASN D C 1
ATOM 3940 O O . ASN D 1 140 ? -32.55900 -8.46500 -25.28300 1.000 91.28308 138 ASN D O 1
ATOM 3945 N N . LEU D 1 141 ? -32.92100 -8.16300 -27.48600 1.000 91.26879 139 LEU D N 1
ATOM 3946 C CA . LEU D 1 141 ? -32.16000 -6.91900 -27.52800 1.000 93.29891 139 LEU D CA 1
ATOM 3947 C C . LEU D 1 141 ? -32.72700 -5.91700 -26.53000 1.000 87.86403 139 LEU D C 1
ATOM 3948 O O . LEU D 1 141 ? -31.99200 -5.33700 -25.72200 1.000 82.39951 139 LEU D O 1
ATOM 3953 N N . SER D 1 142 ? -34.04400 -5.70800 -26.57200 1.000 87.32038 140 SER D N 1
ATOM 3954 C CA . SER D 1 142 ? -34.67700 -4.72800 -25.69600 1.000 84.40208 140 SER D CA 1
ATOM 3955 C C . SER D 1 142 ? -34.62700 -5.16900 -24.23900 1.000 88.61890 140 SER D C 1
ATOM 3956 O O . SER D 1 142 ? -34.25600 -4.38400 -23.35700 1.000 86.50473 140 SER D O 1
ATOM 3959 N N . LEU D 1 143 ? -35.01900 -6.41700 -23.96300 1.000 92.02610 141 LEU D N 1
ATOM 3960 C CA . LEU D 1 143 ? -35.00100 -6.90900 -22.58800 1.000 85.66833 141 LEU D CA 1
ATOM 3961 C C . LEU D 1 143 ? -33.59600 -6.85700 -22.00300 1.000 91.54008 141 LEU D C 1
ATOM 3962 O O . LEU D 1 143 ? -33.41500 -6.50200 -20.83200 1.000 86.60534 141 LEU D O 1
ATOM 3967 N N . GLU D 1 144 ? -32.58700 -7.20800 -22.80300 1.000 100.87719 142 GLU D N 1
ATOM 3968 C CA . GLU D 1 144 ? -31.20700 -7.12600 -22.33600 1.000 94.70704 142 GLU D CA 1
ATOM 3969 C C . GLU D 1 144 ? -30.75100 -5.67700 -22.20400 1.000 92.96022 142 GLU D C 1
ATOM 3970 O O . GLU D 1 144 ? -30.00600 -5.33900 -21.27700 1.000 95.77637 142 GLU D O 1
ATOM 3976 N N . LEU D 1 145 ? -31.18000 -4.81100 -23.12800 1.000 90.17604 143 LEU D N 1
ATOM 3977 C CA . LEU D 1 145 ? -30.82300 -3.39700 -23.04500 1.000 94.90148 143 LEU D CA 1
ATOM 3978 C C . LEU D 1 145 ? -31.33500 -2.77400 -21.75200 1.000 95.82552 143 LEU D C 1
ATOM 3979 O O . LEU D 1 145 ? -30.64300 -1.96000 -21.13000 1.000 92.12558 143 LEU D O 1
ATOM 3984 N N . PHE D 1 146 ? -32.54900 -3.14100 -21.33500 1.000 90.76546 144 PHE D N 1
ATOM 3985 C CA . PHE D 1 146 ? -33.07900 -2.64600 -20.07000 1.000 85.19616 144 PHE D CA 1
ATOM 3986 C C . PHE D 1 146 ? -32.24700 -3.14900 -18.89700 1.000 92.52749 144 PHE D C 1
ATOM 3987 O O . PHE D 1 146 ? -31.91700 -2.38600 -17.98100 1.000 96.05387 144 PHE D O 1
ATOM 3995 N N . ARG D 1 147 ? -31.92000 -4.44500 -18.89900 1.000 94.61242 145 ARG D N 1
ATOM 3996 C CA . ARG D 1 147 ? -31.09800 -5.00700 -17.83200 1.000 94.09589 145 ARG D CA 1
ATOM 3997 C C . ARG D 1 147 ? -29.76200 -4.28200 -17.72000 1.000 101.45055 145 ARG D C 1
ATOM 3998 O O . ARG D 1 147 ? -29.25700 -4.06400 -16.61200 1.000 105.77397 145 ARG D O 1
ATOM 4000 N N . ALA D 1 148 ? -29.17200 -3.89900 -18.85600 1.000 99.56206 146 ALA D N 1
ATOM 4001 C CA . ALA D 1 148 ? -27.94800 -3.10600 -18.81200 1.000 104.94088 146 ALA D CA 1
ATOM 4002 C C . ALA D 1 148 ? -28.21100 -1.68400 -18.33500 1.000 105.27176 146 ALA D C 1
ATOM 4003 O O . ALA D 1 148 ? -27.33300 -1.06600 -17.72200 1.000 108.66236 146 ALA D O 1
ATOM 4005 N N . PHE D 1 149 ? -29.40200 -1.14600 -18.60400 1.000 102.84443 147 PHE D N 1
ATOM 4006 C CA . PHE D 1 149 ? -29.72600 0.19400 -18.12300 1.000 106.18745 147 PHE D CA 1
ATOM 4007 C C . PHE D 1 149 ? -30.00400 0.17800 -16.62500 1.000 110.77225 147 PHE D C 1
ATOM 4008 O O . PHE D 1 149 ? -29.49800 1.02400 -15.87900 1.000 119.14139 147 PHE D O 1
ATOM 4016 N N . LYS D 1 150 ? -30.81100 -0.78300 -16.16500 1.000 110.24787 148 LYS D N 1
ATOM 4017 C CA . LYS D 1 150 ? -31.12200 -0.88200 -14.74300 1.000 111.31005 148 LYS D CA 1
ATOM 4018 C C . LYS D 1 150 ? -29.88900 -1.19700 -13.90400 1.000 129.35999 148 LYS D C 1
ATOM 4019 O O . LYS D 1 150 ? -29.88200 -0.91200 -12.70200 1.000 135.04492 148 LYS D O 1
ATOM 4021 N N . SER D 1 151 ? -28.87000 -1.78600 -14.53600 1.000 137.40803 149 SER D N 1
ATOM 4022 C CA . SER D 1 151 ? -27.61400 -2.11400 -13.81400 1.000 141.58306 149 SER D CA 1
ATOM 4023 C C . SER D 1 151 ? -26.85400 -0.82000 -13.51800 1.000 146.29369 149 SER D C 1
ATOM 4024 O O . SER D 1 151 ? -26.13200 -0.77700 -12.50500 1.000 157.77263 149 SER D O 1
ATOM 4027 N N . LYS D 1 152 ? -27.02300 0.19200 -14.37200 1.000 138.75579 150 LYS D N 1
ATOM 4028 C CA . LYS D 1 152 ? -26.32000 1.48700 -14.17800 1.000 148.29875 150 LYS D CA 1
ATOM 4029 C C . LYS D 1 152 ? -27.07300 2.30300 -13.12300 1.000 164.28863 150 LYS D C 1
ATOM 4030 O O . LYS D 1 152 ? -27.75600 3.27100 -13.50900 1.000 169.99663 150 LYS D O 1
ATOM 4032 N N . GLN D 1 153 ? -26.95200 1.91900 -11.84900 1.000 176.61415 151 GLN D N 1
ATOM 4033 C CA . GLN D 1 153 ? -27.64500 2.64000 -10.74700 1.000 171.54929 151 GLN D CA 1
ATOM 4034 C C . GLN D 1 153 ? -29.01700 3.11500 -11.23800 1.000 178.95293 151 GLN D C 1
ATOM 4035 O O . GLN D 1 153 ? -29.87100 2.23800 -11.47500 1.000 175.86753 151 GLN D O 1
ATOM 4037 N N . MET E 1 3 ? -39.14700 -85.29600 -51.17600 1.000 134.57341 1 MET E N 1
ATOM 4038 C CA . MET E 1 3 ? -38.28900 -84.64000 -50.19600 1.000 130.72286 1 MET E CA 1
ATOM 4039 C C . MET E 1 3 ? -36.86400 -84.49800 -50.72000 1.000 132.05811 1 MET E C 1
ATOM 4040 O O . MET E 1 3 ? -35.87900 -84.43100 -50.02200 1.000 159.69548 1 MET E O 1
ATOM 4042 N N . ALA E 1 4 ? -36.75500 -84.48800 -52.06800 1.000 124.01852 2 ALA E N 1
ATOM 4043 C CA . ALA E 1 4 ? -35.43500 -84.36600 -52.73100 1.000 119.57317 2 ALA E CA 1
ATOM 4044 C C . ALA E 1 4 ? -35.61000 -83.74600 -54.12100 1.000 114.01439 2 ALA E C 1
ATOM 4045 O O . ALA E 1 4 ? -35.35300 -84.44700 -55.11700 1.000 110.33052 2 ALA E O 1
ATOM 4047 N N . SER E 1 5 ? -36.02500 -82.47700 -54.17700 1.000 109.44631 3 SER E N 1
ATOM 4048 C CA . SER E 1 5 ? -36.24800 -81.79600 -55.47900 1.000 106.78390 3 SER E CA 1
ATOM 4049 C C . SER E 1 5 ? -35.64900 -80.38800 -55.43600 1.000 108.32932 3 SER E C 1
ATOM 4050 O O . SER E 1 5 ? -35.26700 -79.94100 -54.33800 1.000 119.09279 3 SER E O 1
ATOM 4053 N N . PHE E 1 6 ? -35.58300 -79.71700 -56.58900 1.000 103.04990 4 PHE E N 1
ATOM 4054 C CA . PHE E 1 6 ? -35.04100 -78.33500 -56.64800 1.000 97.38214 4 PHE E CA 1
ATOM 4055 C C . PHE E 1 6 ? -36.17100 -77.33800 -56.38200 1.000 103.21248 4 PHE E C 1
ATOM 4056 O O . PHE E 1 6 ? -36.01100 -76.14800 -56.70000 1.000 107.73047 4 PHE E O 1
ATOM 4064 N N . GLU E 1 7 ? -37.28800 -77.81900 -55.83500 1.000 104.34555 5 GLU E N 1
ATOM 4065 C CA . GLU E 1 7 ? -38.40800 -76.90800 -55.48800 1.000 102.61919 5 GLU E CA 1
ATOM 4066 C C . GLU E 1 7 ? -37.94700 -75.99100 -54.35400 1.000 104.00448 5 GLU E C 1
ATOM 4067 O O . GLU E 1 7 ? -37.04300 -76.39700 -53.59800 1.000 108.95901 5 GLU E O 1
ATOM 4069 N N . LYS E 1 8 ? -38.54600 -74.80400 -54.25000 1.000 100.57117 6 LYS E N 1
ATOM 4070 C CA . LYS E 1 8 ? -38.17500 -73.84800 -53.17400 1.000 116.38824 6 LYS E CA 1
ATOM 4071 C C . LYS E 1 8 ? -36.65300 -73.67000 -53.15400 1.000 126.51520 6 LYS E C 1
ATOM 4072 O O . LYS E 1 8 ? -36.10600 -73.44900 -52.05700 1.000 144.03241 6 LYS E O 1
ATOM 4074 N N . PHE E 1 9 ? -35.99900 -73.76300 -54.31500 1.000 108.93247 7 PHE E N 1
ATOM 4075 C CA . PHE E 1 9 ? -34.53500 -73.51500 -54.37600 1.000 96.55315 7 PHE E CA 1
ATOM 4076 C C . PHE E 1 9 ? -34.29900 -72.08100 -54.85000 1.000 101.56603 7 PHE E C 1
ATOM 4077 O O . PHE E 1 9 ? -34.73400 -71.74500 -55.96700 1.000 102.16143 7 PHE E O 1
ATOM 4085 N N . GLU E 1 10 ? -33.63100 -71.26800 -54.03000 1.000 103.59504 8 GLU E N 1
ATOM 4086 C CA . GLU E 1 10 ? -33.39800 -69.88100 -54.39500 1.000 98.04498 8 GLU E CA 1
ATOM 4087 C C . GLU E 1 10 ? -32.24200 -69.77300 -55.38900 1.000 98.10980 8 GLU E C 1
ATOM 4088 O O . GLU E 1 10 ? -31.28900 -70.55500 -55.33200 1.000 94.22870 8 GLU E O 1
ATOM 4090 N N . PRO E 1 11 ? -32.30800 -68.81600 -56.31200 1.000 105.65018 9 PRO E N 1
ATOM 4091 C CA . PRO E 1 11 ? -31.24100 -68.67400 -57.30800 1.000 94.16917 9 PRO E CA 1
ATOM 4092 C C . PRO E 1 11 ? -29.92200 -68.27200 -56.66400 1.000 95.15129 9 PRO E C 1
ATOM 4093 O O . PRO E 1 11 ? -29.87500 -67.70200 -55.57200 1.000 112.67745 9 PRO E O 1
ATOM 4097 N N . ILE E 1 12 ? -28.83400 -68.58100 -57.36800 1.000 91.64771 10 ILE E N 1
ATOM 4098 C CA . ILE E 1 12 ? -27.48000 -68.30700 -56.89800 1.000 90.63172 10 ILE E CA 1
ATOM 4099 C C . ILE E 1 12 ? -26.75200 -67.47900 -57.94700 1.000 87.11663 10 ILE E C 1
ATOM 4100 O O . ILE E 1 12 ? -26.76600 -67.82000 -59.13600 1.000 85.73935 10 ILE E O 1
ATOM 4105 N N . PHE E 1 13 ? -26.12500 -66.39200 -57.50200 1.000 81.06415 11 PHE E N 1
ATOM 4106 C CA . PHE E 1 13 ? -25.28900 -65.54900 -58.34100 1.000 78.04464 11 PHE E CA 1
ATOM 4107 C C . PHE E 1 13 ? -23.89300 -65.46200 -57.74200 1.000 79.75443 11 PHE E C 1
ATOM 4108 O O . PHE E 1 13 ? -23.72500 -65.49200 -56.52000 1.000 86.01946 11 PHE E O 1
ATOM 4116 N N . GLY E 1 14 ? -22.89100 -65.35600 -58.60800 1.000 77.51955 12 GLY E N 1
ATOM 4117 C CA . GLY E 1 14 ? -21.52400 -65.26200 -58.12700 1.000 79.71259 12 GLY E CA 1
ATOM 4118 C C . GLY E 1 14 ? -20.57700 -64.84600 -59.22900 1.000 78.48398 12 GLY E C 1
ATOM 4119 O O . GLY E 1 14 ? -20.94500 -64.77000 -60.40500 1.000 76.84425 12 GLY E O 1
ATOM 4120 N N . GLU E 1 15 ? -19.33800 -64.58000 -58.82300 1.000 82.54718 13 GLU E N 1
ATOM 4121 C CA . GLU E 1 15 ? -18.27500 -64.17100 -59.72800 1.000 103.76874 13 GLU E CA 1
ATOM 4122 C C . GLU E 1 15 ? -17.20200 -65.25000 -59.78600 1.000 92.75137 13 GLU E C 1
ATOM 4123 O O . GLU E 1 15 ? -16.89000 -65.88800 -58.77600 1.000 90.17592 13 GLU E O 1
ATOM 4125 N N . VAL E 1 16 ? -16.64100 -65.44300 -60.97700 1.000 92.53616 14 VAL E N 1
ATOM 4126 C CA . VAL E 1 16 ? -15.58300 -66.41500 -61.21100 1.000 99.34088 14 VAL E CA 1
ATOM 4127 C C . VAL E 1 16 ? -14.56800 -65.78300 -62.15600 1.000 106.07496 14 VAL E C 1
ATOM 4128 O O . VAL E 1 16 ? -14.92200 -64.99300 -63.03800 1.000 102.34248 14 VAL E O 1
ATOM 4132 N N . VAL E 1 17 ? -13.30200 -66.13500 -61.97200 1.000 110.72658 15 VAL E N 1
ATOM 4133 C CA . VAL E 1 17 ? -12.20700 -65.65400 -62.80800 1.000 107.27360 15 VAL E CA 1
ATOM 4134 C C . VAL E 1 17 ? -11.76500 -66.80500 -63.70400 1.000 109.73281 15 VAL E C 1
ATOM 4135 O O . VAL E 1 17 ? -11.36500 -67.86000 -63.19500 1.000 113.12943 15 VAL E O 1
ATOM 4139 N N . PRO E 1 18 ? -11.82600 -66.65600 -65.02500 1.000 110.00136 16 PRO E N 1
ATOM 4140 C CA . PRO E 1 18 ? -11.42900 -67.74800 -65.91800 1.000 115.00705 16 PRO E CA 1
ATOM 4141 C C . PRO E 1 18 ? -9.93800 -68.03900 -65.84600 1.000 122.80045 16 PRO E C 1
ATOM 4142 O O . PRO E 1 18 ? -9.13600 -67.24800 -65.34500 1.000 125.88619 16 PRO E O 1
ATOM 4146 N N . GLU E 1 19 ? -9.57700 -69.20800 -66.37000 1.000 124.34025 17 GLU E N 1
ATOM 4147 C CA . GLU E 1 19 ? -8.19300 -69.64500 -66.44700 1.000 124.30260 17 GLU E CA 1
ATOM 4148 C C . GLU E 1 19 ? -7.99700 -70.43500 -67.73200 1.000 132.53071 17 GLU E C 1
ATOM 4149 O O . GLU E 1 19 ? -8.90000 -71.14100 -68.18800 1.000 130.38369 17 GLU E O 1
ATOM 4151 N N . ARG E 1 20 ? -6.81000 -70.30500 -68.31600 1.000 139.97841 18 ARG E N 1
ATOM 4152 C CA . ARG E 1 20 ? -6.49700 -70.99600 -69.56100 1.000 140.42598 18 ARG E CA 1
ATOM 4153 C C . ARG E 1 20 ? -5.23900 -71.84600 -69.41800 1.000 146.33943 18 ARG E C 1
ATOM 4154 O O . ARG E 1 20 ? -5.31600 -73.04900 -69.17100 1.000 149.32001 18 ARG E O 1
ATOM 4156 N N . LEU E 1 27 ? -9.30600 -63.25600 -75.03700 1.000 132.60096 25 LEU E N 1
ATOM 4157 C CA . LEU E 1 27 ? -9.03800 -62.53700 -73.79400 1.000 134.48989 25 LEU E CA 1
ATOM 4158 C C . LEU E 1 27 ? -9.82900 -63.13100 -72.64400 1.000 132.01734 25 LEU E C 1
ATOM 4159 O O . LEU E 1 27 ? -10.87700 -63.74400 -72.85000 1.000 134.47883 25 LEU E O 1
ATOM 4164 N N . LEU E 1 28 ? -9.31600 -62.97600 -71.43000 1.000 130.39414 26 LEU E N 1
ATOM 4165 C CA . LEU E 1 28 ? -10.02100 -63.42100 -70.23700 1.000 131.78496 26 LEU E CA 1
ATOM 4166 C C . LEU E 1 28 ? -10.57200 -62.19800 -69.51600 1.000 129.95410 26 LEU E C 1
ATOM 4167 O O . LEU E 1 28 ? -9.81600 -61.28500 -69.16400 1.000 134.37708 26 LEU E O 1
ATOM 4169 N N . ARG E 1 29 ? -11.87700 -62.19000 -69.28600 1.000 128.57616 27 ARG E N 1
ATOM 4170 C CA . ARG E 1 29 ? -12.55400 -61.10800 -68.59600 1.000 141.56248 27 ARG E CA 1
ATOM 4171 C C . ARG E 1 29 ? -13.21000 -61.66800 -67.34400 1.000 119.87416 27 ARG E C 1
ATOM 4172 O O . ARG E 1 29 ? -13.02200 -62.83100 -66.99600 1.000 118.69285 27 ARG E O 1
ATOM 4180 N N . ARG E 1 30 ? -13.97800 -60.83300 -66.65600 1.000 118.02746 28 ARG E N 1
ATOM 4181 C CA . ARG E 1 30 ? -14.62000 -61.26400 -65.42600 1.000 109.08510 28 ARG E CA 1
ATOM 4182 C C . ARG E 1 30 ? -16.00700 -61.79400 -65.74400 1.000 106.35213 28 ARG E C 1
ATOM 4183 O O . ARG E 1 30 ? -16.72500 -61.23200 -66.57600 1.000 105.88812 28 ARG E O 1
ATOM 4191 N N . CYS E 1 31 ? -16.38300 -62.87500 -65.06600 1.000 102.40112 29 CYS E N 1
ATOM 4192 C CA . CYS E 1 31 ? -17.57700 -63.62400 -65.40700 1.000 93.56619 29 CYS E CA 1
ATOM 4193 C C . CYS E 1 31 ? -18.53000 -63.66400 -64.22400 1.000 89.59642 29 CYS E C 1
ATOM 4194 O O . CYS E 1 31 ? -18.11200 -63.65700 -63.06100 1.000 91.05131 29 CYS E O 1
ATOM 4197 N N . LEU E 1 32 ? -19.81600 -63.70900 -64.54200 1.000 85.51006 30 LEU E N 1
ATOM 4198 C CA . LEU E 1 32 ? -20.87000 -63.93600 -63.57200 1.000 80.76022 30 LEU E CA 1
ATOM 4199 C C . LEU E 1 32 ? -21.51100 -65.28400 -63.86600 1.000 82.50569 30 LEU E C 1
ATOM 4200 O O . LEU E 1 32 ? -21.61000 -65.69900 -65.02500 1.000 83.77864 30 LEU E O 1
ATOM 4205 N N . PHE E 1 33 ? -21.95300 -65.97300 -62.82000 1.000 82.29004 31 PHE E N 1
ATOM 4206 C CA . PHE E 1 33 ? -22.70000 -67.19800 -63.03500 1.000 78.97603 31 PHE E CA 1
ATOM 4207 C C . PHE E 1 33 ? -24.06800 -67.10300 -62.37800 1.000 78.02692 31 PHE E C 1
ATOM 4208 O O . PHE E 1 33 ? -24.30600 -66.28000 -61.48900 1.000 69.19883 31 PHE E O 1
ATOM 4216 N N . HIS E 1 34 ? -24.96900 -67.96300 -62.84400 1.000 82.60863 32 HIS E N 1
ATOM 4217 C CA . HIS E 1 34 ? -26.35000 -67.98200 -62.38600 1.000 77.53116 32 HIS E CA 1
ATOM 4218 C C . HIS E 1 34 ? -26.79900 -69.42700 -62.30300 1.000 79.91213 32 HIS E C 1
ATOM 4219 O O . HIS E 1 34 ? -26.80300 -70.13700 -63.31300 1.000 84.76943 32 HIS E O 1
ATOM 4226 N N . VAL E 1 35 ? -27.17500 -69.85900 -61.10600 1.000 78.68927 33 VAL E N 1
ATOM 4227 C CA . VAL E 1 35 ? -27.71800 -71.19000 -60.88700 1.000 82.49170 33 VAL E CA 1
ATOM 4228 C C . VAL E 1 35 ? -29.14400 -71.00000 -60.39500 1.000 82.72885 33 VAL E C 1
ATOM 4229 O O . VAL E 1 35 ? -29.39700 -70.16400 -59.51800 1.000 89.83979 33 VAL E O 1
ATOM 4233 N N . TYR E 1 36 ? -30.07700 -71.73600 -60.98900 1.000 75.01144 34 TYR E N 1
ATOM 4234 C CA . TYR E 1 36 ? -31.48400 -71.57100 -60.66300 1.000 83.63285 34 TYR E CA 1
ATOM 4235 C C . TYR E 1 36 ? -32.24500 -72.78100 -61.17600 1.000 94.21212 34 TYR E C 1
ATOM 4236 O O . TYR E 1 36 ? -31.77100 -73.50900 -62.05300 1.000 98.06118 34 TYR E O 1
ATOM 4245 N N . ALA E 1 37 ? -33.44000 -72.97800 -60.62900 1.000 90.78516 35 ALA E N 1
ATOM 4246 C CA . ALA E 1 37 ? -34.25800 -74.12600 -60.99000 1.000 88.14511 35 ALA E CA 1
ATOM 4247 C C . ALA E 1 37 ? -35.12200 -73.76800 -62.19300 1.000 95.66219 35 ALA E C 1
ATOM 4248 O O . ALA E 1 37 ? -35.99900 -72.90100 -62.09600 1.000 109.07359 35 ALA E O 1
ATOM 4250 N N . SER E 1 38 ? -34.86800 -74.43300 -63.32700 1.000 92.10523 36 SER E N 1
ATOM 4251 C CA . SER E 1 38 ? -35.72200 -74.27700 -64.50200 1.000 95.50960 36 SER E CA 1
ATOM 4252 C C . SER E 1 38 ? -37.02400 -75.04300 -64.31600 1.000 92.84011 36 SER E C 1
ATOM 4253 O O . SER E 1 38 ? -38.10800 -74.51000 -64.57900 1.000 89.24376 36 SER E O 1
ATOM 4256 N N . ASP E 1 39 ? -36.92800 -76.31400 -63.92100 1.000 97.79213 37 ASP E N 1
ATOM 4257 C CA . ASP E 1 39 ? -38.07400 -77.08100 -63.46100 1.000 97.35515 37 ASP E CA 1
ATOM 4258 C C . ASP E 1 39 ? -37.72500 -77.71100 -62.11800 1.000 96.36750 37 ASP E C 1
ATOM 4259 O O . ASP E 1 39 ? -36.57800 -77.65800 -61.66200 1.000 98.95166 37 ASP E O 1
ATOM 4264 N N . SER E 1 40 ? -38.73100 -78.30800 -61.47700 1.000 96.77434 38 SER E N 1
ATOM 4265 C CA . SER E 1 40 ? -38.53900 -78.85700 -60.13600 1.000 100.11735 38 SER E CA 1
ATOM 4266 C C . SER E 1 40 ? -37.53900 -80.00700 -60.08500 1.000 98.89034 38 SER E C 1
ATOM 4267 O O . SER E 1 40 ? -37.21900 -80.46900 -58.98400 1.000 96.29255 38 SER E O 1
ATOM 4270 N N . TYR E 1 41 ? -37.04000 -80.48000 -61.22900 1.000 98.93304 39 TYR E N 1
ATOM 4271 C CA . TYR E 1 41 ? -36.09700 -81.58800 -61.25800 1.000 96.76506 39 TYR E CA 1
ATOM 4272 C C . TYR E 1 41 ? -34.75500 -81.26300 -61.89700 1.000 93.16862 39 TYR E C 1
ATOM 4273 O O . TYR E 1 41 ? -33.84100 -82.08800 -61.80700 1.000 94.01193 39 TYR E O 1
ATOM 4282 N N . ASN E 1 42 ? -34.60000 -80.10800 -62.53600 1.000 96.11800 40 ASN E N 1
ATOM 4283 C CA . ASN E 1 42 ? -33.34600 -79.74300 -63.17800 1.000 97.14808 40 ASN E CA 1
ATOM 4284 C C . ASN E 1 42 ? -32.82500 -78.42300 -62.62600 1.000 93.15461 40 ASN E C 1
ATOM 4285 O O . ASN E 1 42 ? -33.59100 -77.58400 -62.14300 1.000 93.51017 40 ASN E O 1
ATOM 4290 N N . LEU E 1 43 ? -31.50800 -78.25100 -62.70900 1.000 96.06332 41 LEU E N 1
ATOM 4291 C CA . LEU E 1 43 ? -30.82700 -77.03600 -62.27800 1.000 91.34959 41 LEU E CA 1
ATOM 4292 C C . LEU E 1 43 ? -30.02300 -76.50800 -63.45700 1.000 90.52937 41 LEU E C 1
ATOM 4293 O O . LEU E 1 43 ? -29.13800 -77.20200 -63.97000 1.000 95.14186 41 LEU E O 1
ATOM 4298 N N . THR E 1 44 ? -30.32300 -75.28200 -63.87700 1.000 83.98516 42 THR E N 1
ATOM 4299 C CA . THR E 1 44 ? -29.72100 -74.68300 -65.06100 1.000 87.99454 42 THR E CA 1
ATOM 4300 C C . THR E 1 44 ? -28.59100 -73.74900 -64.64300 1.000 91.23622 42 THR E C 1
ATOM 4301 O O . THR E 1 44 ? -28.76000 -72.92500 -63.73600 1.000 89.27713 42 THR E O 1
ATOM 4305 N N . VAL E 1 45 ? -27.44400 -73.87800 -65.30800 1.000 94.88332 43 VAL E N 1
ATOM 4306 C CA . VAL E 1 45 ? -26.25000 -73.10100 -65.00100 1.000 86.00828 43 VAL E CA 1
ATOM 4307 C C . VAL E 1 45 ? -25.93000 -72.21300 -66.19600 1.000 91.03960 43 VAL E C 1
ATOM 4308 O O . VAL E 1 45 ? -26.02300 -72.65100 -67.34800 1.000 93.16962 43 VAL E O 1
ATOM 4312 N N . HIS E 1 46 ? -25.58000 -70.95600 -65.92100 1.000 91.03203 44 HIS E N 1
ATOM 4313 C CA . HIS E 1 46 ? -25.13100 -70.01000 -66.93600 1.000 89.43896 44 HIS E CA 1
ATOM 4314 C C . HIS E 1 46 ? -23.90000 -69.27500 -66.43000 1.000 85.84682 44 HIS E C 1
ATOM 4315 O O . HIS E 1 46 ? -23.90800 -68.74500 -65.31700 1.000 85.07447 44 HIS E O 1
ATOM 4322 N N . VAL E 1 47 ? -22.84800 -69.24700 -67.24600 1.000 84.55980 45 VAL E N 1
ATOM 4323 C CA . VAL E 1 47 ? -21.63700 -68.48200 -66.96400 1.000 84.27365 45 VAL E CA 1
ATOM 4324 C C . VAL E 1 47 ? -21.34800 -67.59000 -68.15800 1.000 94.12858 45 VAL E C 1
ATOM 4325 O O . VAL E 1 47 ? -21.35200 -68.05800 -69.30100 1.000 100.36090 45 VAL E O 1
ATOM 4329 N N . THR E 1 48 ? -21.09400 -66.31200 -67.89700 1.000 94.02367 46 THR E N 1
ATOM 4330 C CA . THR E 1 48 ? -20.84500 -65.38900 -68.99100 1.000 89.24205 46 THR E CA 1
ATOM 4331 C C . THR E 1 48 ? -20.06600 -64.18600 -68.49000 1.000 90.18040 46 THR E C 1
ATOM 4332 O O . THR E 1 48 ? -20.22300 -63.75500 -67.34500 1.000 87.36510 46 THR E O 1
ATOM 4336 N N . ASP E 1 49 ? -19.21300 -63.66400 -69.36500 1.000 92.60045 47 ASP E N 1
ATOM 4337 C CA . ASP E 1 49 ? -18.58300 -62.37000 -69.17200 1.000 97.76410 47 ASP E CA 1
ATOM 4338 C C . ASP E 1 49 ? -19.28700 -61.27500 -69.95400 1.000 95.11384 47 ASP E C 1
ATOM 4339 O O . ASP E 1 49 ? -18.80400 -60.13800 -69.97400 1.000 101.47673 47 ASP E O 1
ATOM 4344 N N . PHE E 1 50 ? -20.39900 -61.60000 -70.61700 1.000 93.89409 48 PHE E N 1
ATOM 4345 C CA . PHE E 1 50 ? -21.23100 -60.66000 -71.36200 1.000 86.54171 48 PHE E CA 1
ATOM 4346 C C . PHE E 1 50 ? -20.53700 -60.13200 -72.60900 1.000 92.92031 48 PHE E C 1
ATOM 4347 O O . PHE E 1 50 ? -21.07200 -59.23400 -73.27400 1.000 100.95396 48 PHE E O 1
ATOM 4355 N N . ILE E 1 51 ? -19.36400 -60.66600 -72.95600 1.000 97.99779 49 ILE E N 1
ATOM 4356 C CA . ILE E 1 51 ? -18.59400 -60.20500 -74.10400 1.000 108.02660 49 ILE E CA 1
ATOM 4357 C C . ILE E 1 51 ? -18.35900 -61.33000 -75.10700 1.000 109.32900 49 ILE E C 1
ATOM 4358 O O . ILE E 1 51 ? -18.59500 -61.16500 -76.30800 1.000 112.02026 49 ILE E O 1
ATOM 4363 N N . SER E 1 52 ? -17.88800 -62.48500 -74.63200 1.000 106.76585 50 SER E N 1
ATOM 4364 C CA . SER E 1 52 ? -17.49900 -63.56400 -75.53600 1.000 108.76580 50 SER E CA 1
ATOM 4365 C C . SER E 1 52 ? -18.64200 -64.52400 -75.84700 1.000 109.05463 50 SER E C 1
ATOM 4366 O O . SER E 1 52 ? -18.79700 -64.94800 -76.99800 1.000 109.96257 50 SER E O 1
ATOM 4369 N N . GLY E 1 53 ? -19.45400 -64.86600 -74.85200 1.000 117.29378 51 GLY E N 1
ATOM 4370 C CA . GLY E 1 53 ? -20.55900 -65.78400 -75.07000 1.000 112.29007 51 GLY E CA 1
ATOM 4371 C C . GLY E 1 53 ? -21.18500 -66.17800 -73.74600 1.000 103.34097 51 GLY E C 1
ATOM 4372 O O . GLY E 1 53 ? -20.93200 -65.54200 -72.72200 1.000 97.90160 51 GLY E O 1
ATOM 4373 N N . VAL E 1 54 ? -22.00400 -67.23000 -73.78000 1.000 104.50953 52 VAL E N 1
ATOM 4374 C CA . VAL E 1 54 ? -22.68400 -67.72300 -72.58700 1.000 97.96247 52 VAL E CA 1
ATOM 4375 C C . VAL E 1 54 ? -22.51600 -69.23800 -72.54900 1.000 95.68399 52 VAL E C 1
ATOM 4376 O O . VAL E 1 54 ? -22.82500 -69.92400 -73.53000 1.000 103.15693 52 VAL E O 1
ATOM 4380 N N . TRP E 1 55 ? -21.99700 -69.75100 -71.43600 1.000 90.90923 53 TRP E N 1
ATOM 4381 C CA . TRP E 1 55 ? -21.83400 -71.18300 -71.20400 1.000 100.23054 53 TRP E CA 1
ATOM 4382 C C . TRP E 1 55 ? -22.96500 -71.71400 -70.33300 1.000 116.31568 53 TRP E C 1
ATOM 4383 O O . TRP E 1 55 ? -23.29100 -71.11100 -69.30600 1.000 126.04849 53 TRP E O 1
ATOM 4394 N N . THR E 1 56 ? -23.56600 -72.83700 -70.73400 1.000 108.25362 54 THR E N 1
ATOM 4395 C CA . THR E 1 56 ? -24.73000 -73.33600 -70.01500 1.000 100.41290 54 THR E CA 1
ATOM 4396 C C . THR E 1 56 ? -24.60500 -74.83700 -69.80800 1.000 104.14934 54 THR E C 1
ATOM 4397 O O . THR E 1 56 ? -23.86700 -75.53000 -70.51400 1.000 104.40419 54 THR E O 1
ATOM 4401 N N . THR E 1 57 ? -25.33300 -75.32200 -68.80600 1.000 116.74314 55 THR E N 1
ATOM 4402 C CA . THR E 1 57 ? -25.59100 -76.74500 -68.63100 1.000 114.38339 55 THR E CA 1
ATOM 4403 C C . THR E 1 57 ? -26.84400 -76.87900 -67.78000 1.000 99.61272 55 THR E C 1
ATOM 4404 O O . THR E 1 57 ? -27.32800 -75.90800 -67.19400 1.000 104.01124 55 THR E O 1
ATOM 4408 N N . ILE E 1 58 ? -27.36700 -78.10000 -67.72100 1.000 98.97853 56 ILE E N 1
ATOM 4409 C CA . ILE E 1 58 ? -28.53700 -78.41700 -66.91200 1.000 96.11168 56 ILE E CA 1
ATOM 4410 C C . ILE E 1 58 ? -28.21000 -79.61100 -66.02700 1.000 100.40822 56 ILE E C 1
ATOM 4411 O O . ILE E 1 58 ? -27.75900 -80.64900 -66.52100 1.000 103.10802 56 ILE E O 1
ATOM 4416 N N . LEU E 1 59 ? -28.44000 -79.46300 -64.72300 1.000 95.53031 57 LEU E N 1
ATOM 4417 C CA . LEU E 1 59 ? -28.13800 -80.49600 -63.73500 1.000 97.43208 57 LEU E CA 1
ATOM 4418 C C . LEU E 1 59 ? -29.44600 -80.99200 -63.13000 1.000 103.05386 57 LEU E C 1
ATOM 4419 O O . LEU E 1 59 ? -30.11200 -80.26000 -62.39000 1.000 108.67849 57 LEU E O 1
ATOM 4424 N N . SER E 1 60 ? -29.80900 -82.23000 -63.44700 1.000 112.37127 58 SER E N 1
ATOM 4425 C CA . SER E 1 60 ? -30.95600 -82.89300 -62.85000 1.000 110.89708 58 SER E CA 1
ATOM 4426 C C . SER E 1 60 ? -30.56300 -83.57700 -61.54200 1.000 118.62420 58 SER E C 1
ATOM 4427 O O . SER E 1 60 ? -29.38400 -83.72300 -61.21500 1.000 126.65217 58 SER E O 1
ATOM 4430 N N . VAL E 1 61 ? -31.58400 -83.97900 -60.77700 1.000 116.88761 59 VAL E N 1
ATOM 4431 C CA . VAL E 1 61 ? -31.35700 -84.65700 -59.50100 1.000 117.24925 59 VAL E CA 1
ATOM 4432 C C . VAL E 1 61 ? -30.47300 -85.88500 -59.67500 1.000 135.06307 59 VAL E C 1
ATOM 4433 O O . VAL E 1 61 ? -29.68600 -86.22500 -58.78200 1.000 135.45349 59 VAL E O 1
ATOM 4437 N N . SER E 1 62 ? -30.58500 -86.57300 -60.81400 1.000 159.50613 60 SER E N 1
ATOM 4438 C CA . SER E 1 62 ? -29.74100 -87.73900 -61.06300 1.000 180.26297 60 SER E CA 1
ATOM 4439 C C . SER E 1 62 ? -28.28700 -87.32200 -61.24200 1.000 172.79802 60 SER E C 1
ATOM 4440 O O . SER E 1 62 ? -27.39600 -87.79600 -60.52800 1.000 177.76529 60 SER E O 1
ATOM 4443 N N . GLN E 1 63 ? -28.03200 -86.43000 -62.20300 1.000 144.44331 61 GLN E N 1
ATOM 4444 C CA . GLN E 1 63 ? -26.67000 -85.97800 -62.46400 1.000 135.39325 61 GLN E CA 1
ATOM 4445 C C . GLN E 1 63 ? -26.07400 -85.28000 -61.25100 1.000 135.61757 61 GLN E C 1
ATOM 4446 O O . GLN E 1 63 ? -24.86400 -85.36800 -61.01700 1.000 134.81581 61 GLN E O 1
ATOM 4452 N N . LEU E 1 64 ? -26.90400 -84.58200 -60.47300 1.000 133.45718 62 LEU E N 1
ATOM 4453 C CA . LEU E 1 64 ? -26.43000 -84.00200 -59.22200 1.000 136.13293 62 LEU E CA 1
ATOM 4454 C C . LEU E 1 64 ? -26.00800 -85.09400 -58.24400 1.000 139.37128 62 LEU E C 1
ATOM 4455 O O . LEU E 1 64 ? -25.01900 -84.94200 -57.51800 1.000 143.62064 62 LEU E O 1
ATOM 4460 N N . ASP E 1 65 ? -26.74800 -86.20700 -58.21700 1.000 142.93385 63 ASP E N 1
ATOM 4461 C CA . ASP E 1 65 ? -26.43500 -87.32100 -57.32700 1.000 143.38190 63 ASP E CA 1
ATOM 4462 C C . ASP E 1 65 ? -25.26900 -88.15500 -57.84800 1.000 149.11667 63 ASP E C 1
ATOM 4463 O O . ASP E 1 65 ? -24.44300 -88.62800 -57.06000 1.000 148.72447 63 ASP E O 1
ATOM 4468 N N . ASP E 1 66 ? -25.19100 -88.35300 -59.16700 1.000 149.64418 64 ASP E N 1
ATOM 4469 C CA . ASP E 1 66 ? -24.08300 -89.11700 -59.73400 1.000 152.75022 64 ASP E CA 1
ATOM 4470 C C . ASP E 1 66 ? -22.74100 -88.48300 -59.39700 1.000 154.38490 64 ASP E C 1
ATOM 4471 O O . ASP E 1 66 ? -21.73900 -89.18900 -59.23400 1.000 160.62303 64 ASP E O 1
ATOM 4476 N N . MET E 1 67 ? -22.70300 -87.15700 -59.29000 1.000 155.34659 65 MET E N 1
ATOM 4477 C CA . MET E 1 67 ? -21.48700 -86.48500 -58.85500 1.000 155.86754 65 MET E CA 1
ATOM 4478 C C . MET E 1 67 ? -21.16000 -86.80800 -57.40200 1.000 162.07555 65 MET E C 1
ATOM 4479 O O . MET E 1 67 ? -19.98000 -86.88300 -57.03300 1.000 184.99370 65 MET E O 1
ATOM 4484 N N . ARG E 1 68 ? -22.18800 -86.97600 -56.56400 1.000 154.55358 66 ARG E N 1
ATOM 4485 C CA . ARG E 1 68 ? -21.96400 -87.32600 -55.16500 1.000 152.93547 66 ARG E CA 1
ATOM 4486 C C . ARG E 1 68 ? -21.19900 -88.63600 -55.03800 1.000 162.73100 66 ARG E C 1
ATOM 4487 O O . ARG E 1 68 ? -20.33400 -88.77400 -54.16500 1.000 161.60545 66 ARG E O 1
ATOM 4495 N N . ASP E 1 69 ? -21.49700 -89.60900 -55.90400 1.000 172.81621 67 ASP E N 1
ATOM 4496 C CA . ASP E 1 69 ? -20.77900 -90.87800 -55.85200 1.000 169.26982 67 ASP E CA 1
ATOM 4497 C C . ASP E 1 69 ? -19.34300 -90.70900 -56.33500 1.000 169.40517 67 ASP E C 1
ATOM 4498 O O . ASP E 1 69 ? -18.41800 -91.30700 -55.77400 1.000 178.04938 67 ASP E O 1
ATOM 4503 N N . THR E 1 70 ? -19.13800 -89.89500 -57.37600 1.000 168.27327 68 THR E N 1
ATOM 4504 C CA . THR E 1 70 ? -17.79600 -89.66900 -57.89800 1.000 171.16384 68 THR E CA 1
ATOM 4505 C C . THR E 1 70 ? -16.98700 -88.76600 -56.97500 1.000 167.99244 68 THR E C 1
ATOM 4506 O O . THR E 1 70 ? -15.75200 -88.77100 -57.04700 1.000 183.10692 68 THR E O 1
ATOM 4510 N N . VAL E 1 71 ? -17.65300 -87.98100 -56.11600 1.000 166.35815 69 VAL E N 1
ATOM 4511 C CA . VAL E 1 71 ? -16.94800 -87.10700 -55.17600 1.000 163.65523 69 VAL E CA 1
ATOM 4512 C C . VAL E 1 71 ? -16.87000 -87.69800 -53.76600 1.000 163.36367 69 VAL E C 1
ATOM 4513 O O . VAL E 1 71 ? -16.13800 -87.15900 -52.91900 1.000 160.71725 69 VAL E O 1
ATOM 4517 N N . GLY E 1 72 ? -17.48600 -88.85300 -53.52700 1.000 162.21157 70 GLY E N 1
ATOM 4518 C CA . GLY E 1 72 ? -17.26900 -89.56300 -52.28100 1.000 176.95218 70 GLY E CA 1
ATOM 4519 C C . GLY E 1 72 ? -17.96800 -89.11400 -51.01100 1.000 188.89731 70 GLY E C 1
ATOM 4520 O O . GLY E 1 72 ? -18.25500 -89.95400 -50.15400 1.000 209.75116 70 GLY E O 1
ATOM 4521 N N . ILE E 1 73 ? -18.27700 -87.82600 -50.86600 1.000 172.34543 71 ILE E N 1
ATOM 4522 C CA . ILE E 1 73 ? -18.79000 -87.34000 -49.58800 1.000 171.54449 71 ILE E CA 1
ATOM 4523 C C . ILE E 1 73 ? -20.21100 -87.85300 -49.39300 1.000 171.95157 71 ILE E C 1
ATOM 4524 O O . ILE E 1 73 ? -21.09800 -87.62500 -50.22400 1.000 169.30405 71 ILE E O 1
ATOM 4529 N N . GLY E 1 74 ? -20.42500 -88.58600 -48.29700 1.000 170.91000 72 GLY E N 1
ATOM 4530 C CA . GLY E 1 74 ? -21.70900 -89.19400 -48.04100 1.000 173.53056 72 GLY E CA 1
ATOM 4531 C C . GLY E 1 74 ? -22.59700 -88.35900 -47.13800 1.000 171.69908 72 GLY E C 1
ATOM 4532 O O . GLY E 1 74 ? -22.13500 -87.49800 -46.39100 1.000 169.89369 72 GLY E O 1
ATOM 4533 N N . GLY E 1 75 ? -23.88800 -88.62600 -47.22100 1.000 170.13425 73 GLY E N 1
ATOM 4534 C CA . GLY E 1 75 ? -24.85700 -87.93700 -46.39400 1.000 170.62972 73 GLY E CA 1
ATOM 4535 C C . GLY E 1 75 ? -26.19500 -87.82800 -47.09800 1.000 171.09951 73 GLY E C 1
ATOM 4536 O O . GLY E 1 75 ? -26.36800 -88.24800 -48.23800 1.000 163.91335 73 GLY E O 1
ATOM 4537 N N . SER E 1 76 ? -27.14700 -87.25200 -46.37000 1.000 196.84565 74 SER E N 1
ATOM 4538 C CA . SER E 1 76 ? -28.48300 -86.97500 -46.87500 1.000 167.55865 74 SER E CA 1
ATOM 4539 C C . SER E 1 76 ? -28.43700 -85.97300 -48.02700 1.000 153.33986 74 SER E C 1
ATOM 4540 O O . SER E 1 76 ? -27.48500 -85.20000 -48.17900 1.000 155.23754 74 SER E O 1
ATOM 4543 N N . TRP E 1 77 ? -29.48000 -86.01500 -48.86000 1.000 143.49871 75 TRP E N 1
ATOM 4544 C CA . TRP E 1 77 ? -29.51900 -85.18200 -50.05900 1.000 133.44990 75 TRP E CA 1
ATOM 4545 C C . TRP E 1 77 ? -29.39700 -83.70500 -49.70900 1.000 133.94352 75 TRP E C 1
ATOM 4546 O O . TRP E 1 77 ? -28.63300 -82.96800 -50.34200 1.000 130.85438 75 TRP E O 1
ATOM 4557 N N . SER E 1 78 ? -30.16400 -83.25100 -48.71600 1.000 135.23917 76 SER E N 1
ATOM 4558 C CA . SER E 1 78 ? -30.08500 -81.85400 -48.30400 1.000 132.39575 76 SER E CA 1
ATOM 4559 C C . SER E 1 78 ? -28.67500 -81.48200 -47.86300 1.000 134.20259 76 SER E C 1
ATOM 4560 O O . SER E 1 78 ? -28.20100 -80.37900 -48.15300 1.000 135.33917 76 SER E O 1
ATOM 4563 N N . GLU E 1 79 ? -27.98600 -82.39200 -47.17100 1.000 143.21590 77 GLU E N 1
ATOM 4564 C CA . GLU E 1 79 ? -26.63700 -82.09000 -46.69900 1.000 138.14852 77 GLU E CA 1
ATOM 4565 C C . GLU E 1 79 ? -25.65900 -81.90800 -47.85300 1.000 132.00568 77 GLU E C 1
ATOM 4566 O O . GLU E 1 79 ? -24.81400 -81.00500 -47.81800 1.000 131.98720 77 GLU E O 1
ATOM 4568 N N . PHE E 1 80 ? -25.74300 -82.75800 -48.87900 1.000 129.05838 78 PHE E N 1
ATOM 4569 C CA . PHE E 1 80 ? -24.85900 -82.59600 -50.02800 1.000 127.10484 78 PHE E CA 1
ATOM 4570 C C . PHE E 1 80 ? -25.19600 -81.32300 -50.79600 1.000 127.41991 78 PHE E C 1
ATOM 4571 O O . PHE E 1 80 ? -24.29600 -80.59100 -51.22400 1.000 128.84454 78 PHE E O 1
ATOM 4579 N N . VAL E 1 81 ? -26.48900 -81.04900 -50.99000 1.000 130.57676 79 VAL E N 1
ATOM 4580 C CA . VAL E 1 81 ? -26.89100 -79.87200 -51.75600 1.000 128.06357 79 VAL E CA 1
ATOM 4581 C C . VAL E 1 81 ? -26.60800 -78.59300 -50.96900 1.000 127.91119 79 VAL E C 1
ATOM 4582 O O . VAL E 1 81 ? -26.25100 -77.56100 -51.55000 1.000 124.25751 79 VAL E O 1
ATOM 4586 N N . ASP E 1 82 ? -26.76900 -78.62900 -49.64000 1.000 128.27139 80 ASP E N 1
ATOM 4587 C CA . ASP E 1 82 ? -26.40300 -77.47200 -48.82500 1.000 127.21355 80 ASP E CA 1
ATOM 4588 C C . ASP E 1 82 ? -24.91100 -77.19900 -48.91600 1.000 124.46996 80 ASP E C 1
ATOM 4589 O O . ASP E 1 82 ? -24.48000 -76.04000 -48.87700 1.000 122.56752 80 ASP E O 1
ATOM 4594 N N . TYR E 1 83 ? -24.11700 -78.26300 -49.04300 1.000 121.66602 81 TYR E N 1
ATOM 4595 C CA . TYR E 1 83 ? -22.68700 -78.12600 -49.28200 1.000 119.13557 81 TYR E CA 1
ATOM 4596 C C . TYR E 1 83 ? -22.42400 -77.50900 -50.64900 1.000 120.74631 81 TYR E C 1
ATOM 4597 O O . TYR E 1 83 ? -21.58400 -76.61000 -50.78500 1.000 123.39161 81 TYR E O 1
ATOM 4606 N N . THR E 1 84 ? -23.13500 -77.98900 -51.67000 1.000 122.91743 82 THR E N 1
ATOM 4607 C CA . THR E 1 84 ? -22.99000 -77.44700 -53.01700 1.000 122.09181 82 THR E CA 1
ATOM 4608 C C . THR E 1 84 ? -23.41100 -75.98400 -53.07000 1.000 123.24722 82 THR E C 1
ATOM 4609 O O . THR E 1 84 ? -22.79000 -75.17400 -53.76900 1.000 116.21468 82 THR E O 1
ATOM 4613 N N . VAL E 1 85 ? -24.47100 -75.62800 -52.34100 1.000 131.93671 83 VAL E N 1
ATOM 4614 C CA . VAL E 1 85 ? -24.87200 -74.22700 -52.23800 1.000 124.54052 83 VAL E CA 1
ATOM 4615 C C . VAL E 1 85 ? -23.77000 -73.40500 -51.58800 1.000 133.57536 83 VAL E C 1
ATOM 4616 O O . VAL E 1 85 ? -23.42500 -72.31400 -52.06200 1.000 137.32965 83 VAL E O 1
ATOM 4620 N N . ALA E 1 86 ? -23.18700 -73.92100 -50.50800 1.000 123.93081 84 ALA E N 1
ATOM 4621 C CA . ALA E 1 86 ? -22.08900 -73.21300 -49.86300 1.000 117.99758 84 ALA E CA 1
ATOM 4622 C C . ALA E 1 86 ? -20.86900 -73.16100 -50.77200 1.000 113.13641 84 ALA E C 1
ATOM 4623 O O . ALA E 1 86 ? -20.16700 -72.14500 -50.81800 1.000 113.34503 84 ALA E O 1
ATOM 4625 N N . SER E 1 87 ? -20.60700 -74.24500 -51.50500 1.000 110.84998 85 SER E N 1
ATOM 4626 C CA . SER E 1 87 ? -19.46600 -74.26600 -52.41400 1.000 113.28952 85 SER E CA 1
ATOM 4627 C C . SER E 1 87 ? -19.61400 -73.22100 -53.51400 1.000 111.84346 85 SER E C 1
ATOM 4628 O O . SER E 1 87 ? -18.64600 -72.53300 -53.85700 1.000 117.08678 85 SER E O 1
ATOM 4631 N N . LEU E 1 88 ? -20.79300 -73.14400 -54.07700 1.000 109.32278 86 LEU E N 1
ATOM 4632 C CA . LEU E 1 88 ? -20.86200 -72.19900 -55.19700 1.000 109.86793 86 LEU E CA 1
ATOM 4633 C C . LEU E 1 88 ? -20.88600 -70.79400 -54.60500 1.000 115.70656 86 LEU E C 1
ATOM 4634 O O . LEU E 1 88 ? -20.44900 -69.86800 -55.28400 1.000 110.73911 86 LEU E O 1
ATOM 4639 N N . LYS E 1 89 ? -21.34900 -70.64300 -53.37200 1.000 115.17306 87 LYS E N 1
ATOM 4640 C CA . LYS E 1 89 ? -21.47400 -69.26400 -52.83700 1.000 112.30503 87 LYS E CA 1
ATOM 4641 C C . LYS E 1 89 ? -20.18700 -68.91000 -52.10500 1.000 114.58117 87 LYS E C 1
ATOM 4642 O O . LYS E 1 89 ? -20.12300 -67.84100 -51.49400 1.000 114.30972 87 LYS E O 1
ATOM 4648 N N . SER E 1 90 ? -19.20600 -69.79700 -52.17600 1.000 117.90665 88 SER E N 1
ATOM 4649 C CA . SER E 1 90 ? -17.89900 -69.49600 -51.55400 1.000 124.25009 88 SER E CA 1
ATOM 4650 C C . SER E 1 90 ? -17.11300 -68.56500 -52.46300 1.000 135.41482 88 SER E C 1
ATOM 4651 O O . SER E 1 90 ? -17.60200 -68.24600 -53.55200 1.000 133.55737 88 SER E O 1
ATOM 4654 N N . ASP E 1 91 ? -15.93000 -68.16900 -52.01200 1.000 143.98939 89 ASP E N 1
ATOM 4655 C CA . ASP E 1 91 ? -15.07300 -67.27900 -52.82200 1.000 141.90624 89 ASP E CA 1
ATOM 4656 C C . ASP E 1 91 ? -14.15900 -68.17000 -53.65000 1.000 141.94436 89 ASP E C 1
ATOM 4657 O O . ASP E 1 91 ? -13.75600 -67.75000 -54.73900 1.000 141.32945 89 ASP E O 1
ATOM 4662 N N . ASN E 1 92 ? -13.85800 -69.35200 -53.12200 1.000 147.53875 90 ASN E N 1
ATOM 4663 C CA . ASN E 1 92 ? -13.03700 -70.30400 -53.89800 1.000 147.22586 90 ASN E CA 1
ATOM 4664 C C . ASN E 1 92 ? -13.92200 -70.83500 -55.01700 1.000 142.45577 90 ASN E C 1
ATOM 4665 O O . ASN E 1 92 ? -14.86600 -71.55700 -54.69400 1.000 137.70666 90 ASN E O 1
ATOM 4670 N N . VAL E 1 93 ? -13.65000 -70.45600 -56.26400 1.000 141.81668 91 VAL E N 1
ATOM 4671 C CA . VAL E 1 93 ? -14.43300 -70.97300 -57.42000 1.000 122.78088 91 VAL E CA 1
ATOM 4672 C C . VAL E 1 93 ? -13.64600 -70.64300 -58.67500 1.000 118.51714 91 VAL E C 1
ATOM 4673 O O . VAL E 1 93 ? -12.85800 -69.69800 -58.62700 1.000 131.50368 91 VAL E O 1
ATOM 4677 N N . LYS E 1 94 ? -13.84600 -71.39700 -59.74600 1.000 110.99929 92 LYS E N 1
ATOM 4678 C CA . LYS E 1 94 ? -12.97800 -71.14600 -60.91300 1.000 109.83990 92 LYS E CA 1
ATOM 4679 C C . LYS E 1 94 ? -13.60200 -71.69700 -62.18200 1.000 107.00722 92 LYS E C 1
ATOM 4680 O O . LYS E 1 94 ? -14.54300 -72.47200 -62.07200 1.000 108.80063 92 LYS E O 1
ATOM 4682 N N . LEU E 1 95 ? -13.03600 -71.34300 -63.32600 1.000 105.30304 93 LEU E N 1
ATOM 4683 C CA . LEU E 1 95 ? -13.60600 -71.75400 -64.62300 1.000 110.59224 93 LEU E CA 1
ATOM 4684 C C . LEU E 1 95 ? -12.45800 -72.19700 -65.52000 1.000 114.44479 93 LEU E C 1
ATOM 4685 O O . LEU E 1 95 ? -11.84300 -71.33400 -66.13500 1.000 116.77975 93 LEU E O 1
ATOM 4690 N N . LEU E 1 96 ? -12.19000 -73.48700 -65.59700 1.000 110.13377 94 LEU E N 1
ATOM 4691 C CA . LEU E 1 96 ? -11.09900 -74.07400 -66.37100 1.000 110.63578 94 LEU E CA 1
ATOM 4692 C C . LEU E 1 96 ? -11.56000 -74.33000 -67.80500 1.000 118.58134 94 LEU E C 1
ATOM 4693 O O . LEU E 1 96 ? -12.41300 -75.19100 -68.05600 1.000 121.08310 94 LEU E O 1
ATOM 4698 N N . LEU E 1 97 ? -10.97400 -73.58300 -68.73500 1.000 125.29848 95 LEU E N 1
ATOM 4699 C CA . LEU E 1 97 ? -11.25100 -73.63300 -70.16300 1.000 132.96585 95 LEU E CA 1
ATOM 4700 C C . LEU E 1 97 ? -10.37000 -74.66700 -70.86400 1.000 136.76308 95 LEU E C 1
ATOM 4701 O O . LEU E 1 97 ? -9.22500 -74.91200 -70.46700 1.000 137.01009 95 LEU E O 1
ATOM 4706 N N . GLY E 1 98 ? -10.92600 -75.29400 -71.89600 1.000 140.05840 96 GLY E N 1
ATOM 4707 C CA . GLY E 1 98 ? -10.19100 -76.27300 -72.67400 1.000 147.31028 96 GLY E CA 1
ATOM 4708 C C . GLY E 1 98 ? -10.30800 -76.08300 -74.17700 1.000 154.77944 96 GLY E C 1
ATOM 4709 O O . GLY E 1 98 ? -11.23000 -75.42400 -74.65900 1.000 159.41895 96 GLY E O 1
ATOM 4710 N N . LYS E 1 107 ? -14.56500 -75.45300 -76.98200 1.000 161.75163 105 LYS E N 1
ATOM 4711 C CA . LYS E 1 107 ? -15.99200 -75.27800 -76.74200 1.000 162.02363 105 LYS E CA 1
ATOM 4712 C C . LYS E 1 107 ? -16.42800 -76.00300 -75.47400 1.000 164.02868 105 LYS E C 1
ATOM 4713 O O . LYS E 1 107 ? -17.59700 -76.36100 -75.32300 1.000 149.56106 105 LYS E O 1
ATOM 4715 N N . THR E 1 108 ? -15.48400 -76.22200 -74.56200 1.000 190.84419 106 THR E N 1
ATOM 4716 C CA . THR E 1 108 ? -15.77800 -76.87600 -73.29900 1.000 175.00481 106 THR E CA 1
ATOM 4717 C C . THR E 1 108 ? -15.22300 -76.04500 -72.15100 1.000 177.05945 106 THR E C 1
ATOM 4718 O O . THR E 1 108 ? -14.37100 -75.17300 -72.34000 1.000 174.86085 106 THR E O 1
ATOM 4722 N N . ALA E 1 109 ? -15.70900 -76.35000 -70.94900 1.000 150.20336 107 ALA E N 1
ATOM 4723 C CA . ALA E 1 109 ? -15.26600 -75.70900 -69.71900 1.000 133.96348 107 ALA E CA 1
ATOM 4724 C C . ALA E 1 109 ? -15.80400 -76.51100 -68.54500 1.000 122.36670 107 ALA E C 1
ATOM 4725 O O . ALA E 1 109 ? -16.79400 -77.23600 -68.67200 1.000 121.65458 107 ALA E O 1
ATOM 4727 N N . ARG E 1 110 ? -15.15300 -76.36000 -67.39500 1.000 116.27521 108 ARG E N 1
ATOM 4728 C CA . ARG E 1 110 ? -15.54400 -77.06700 -66.17600 1.000 123.09219 108 ARG E CA 1
ATOM 4729 C C . ARG E 1 110 ? -15.52100 -76.08300 -65.01100 1.000 112.04777 108 ARG E C 1
ATOM 4730 O O . ARG E 1 110 ? -14.45100 -75.73400 -64.50300 1.000 109.69651 108 ARG E O 1
ATOM 4732 N N . LEU E 1 111 ? -16.70100 -75.63300 -64.59600 1.000 110.16858 109 LEU E N 1
ATOM 4733 C CA . LEU E 1 111 ? -16.82300 -74.76600 -63.42800 1.000 105.94022 109 LEU E CA 1
ATOM 4734 C C . LEU E 1 111 ? -16.56700 -75.61100 -62.19000 1.000 100.66414 109 LEU E C 1
ATOM 4735 O O . LEU E 1 111 ? -17.44900 -76.33400 -61.72000 1.000 95.05653 109 LEU E O 1
ATOM 4740 N N . VAL E 1 112 ? -15.35800 -75.52500 -61.65400 1.000 101.43816 110 VAL E N 1
ATOM 4741 C CA . VAL E 1 112 ? -15.00600 -76.26800 -60.45300 1.000 101.32738 110 VAL E CA 1
ATOM 4742 C C . VAL E 1 112 ? -15.24200 -75.35000 -59.26500 1.000 101.24091 110 VAL E C 1
ATOM 4743 O O . VAL E 1 112 ? -14.92200 -74.15500 -59.30400 1.000 109.86659 110 VAL E O 1
ATOM 4747 N N . SER E 1 113 ? -15.84700 -75.89600 -58.21600 1.000 100.19717 111 SER E N 1
ATOM 4748 C CA . SER E 1 113 ? -16.17900 -75.10900 -57.03500 1.000 105.23351 111 SER E CA 1
ATOM 4749 C C . SER E 1 113 ? -15.90100 -75.93100 -55.78800 1.000 111.10859 111 SER E C 1
ATOM 4750 O O . SER E 1 113 ? -16.61700 -76.89600 -55.50300 1.000 119.17894 111 SER E O 1
ATOM 4753 N N . GLN E 1 114 ? -14.86900 -75.54800 -55.05100 1.000 117.68510 112 GLN E N 1
ATOM 4754 C CA . GLN E 1 114 ? -14.55900 -76.15800 -53.77000 1.000 126.46682 112 GLN E CA 1
ATOM 4755 C C . GLN E 1 114 ? -15.11400 -75.26300 -52.67000 1.000 126.81383 112 GLN E C 1
ATOM 4756 O O . GLN E 1 114 ? -15.01400 -74.03600 -52.75100 1.000 141.88285 112 GLN E O 1
ATOM 4762 N N . LYS E 1 115 ? -15.72100 -75.87300 -51.65100 1.000 130.10716 113 LYS E N 1
ATOM 4763 C CA . LYS E 1 115 ? -16.32000 -75.07300 -50.58700 1.000 128.97388 113 LYS E CA 1
ATOM 4764 C C . LYS E 1 115 ? -15.24200 -74.35800 -49.78500 1.000 137.32864 113 LYS E C 1
ATOM 4765 O O . LYS E 1 115 ? -15.15900 -73.12400 -49.79300 1.000 143.98378 113 LYS E O 1
ATOM 4767 N N . ALA E 1 116 ? -14.43200 -75.12000 -49.05300 1.000 141.86655 114 ALA E N 1
ATOM 4768 C CA . ALA E 1 116 ? -13.25100 -74.59000 -48.38600 1.000 152.42595 114 ALA E CA 1
ATOM 4769 C C . ALA E 1 116 ? -12.08300 -75.51200 -48.69600 1.000 164.69718 114 ALA E C 1
ATOM 4770 O O . ALA E 1 116 ? -12.23600 -76.53700 -49.35600 1.000 159.27389 114 ALA E O 1
ATOM 4772 N N . LYS E 1 117 ? -10.91500 -75.15000 -48.18400 1.000 187.82306 115 LYS E N 1
ATOM 4773 C CA . LYS E 1 117 ? -9.73400 -75.97500 -48.37700 1.000 183.63797 115 LYS E CA 1
ATOM 4774 C C . LYS E 1 117 ? -9.83400 -77.21300 -47.49500 1.000 184.50647 115 LYS E C 1
ATOM 4775 O O . LYS E 1 117 ? -9.96600 -77.11300 -46.27300 1.000 185.92823 115 LYS E O 1
ATOM 4777 N N . GLY E 1 118 ? -9.74600 -78.38700 -48.12000 1.000 188.00081 116 GLY E N 1
ATOM 4778 C CA . GLY E 1 118 ? -9.88800 -79.66100 -47.44100 1.000 209.48863 116 GLY E CA 1
ATOM 4779 C C . GLY E 1 118 ? -11.12400 -80.43900 -47.82700 1.000 202.55040 116 GLY E C 1
ATOM 4780 O O . GLY E 1 118 ? -11.24700 -81.60400 -47.43100 1.000 209.85057 116 GLY E O 1
ATOM 4781 N N . MET E 1 119 ? -12.03800 -79.84200 -48.58400 1.000 173.04787 117 MET E N 1
ATOM 4782 C CA . MET E 1 119 ? -13.24500 -80.53000 -49.00000 1.000 158.39974 117 MET E CA 1
ATOM 4783 C C . MET E 1 119 ? -13.21200 -80.89200 -50.48500 1.000 150.20661 117 MET E C 1
ATOM 4784 O O . MET E 1 119 ? -12.41400 -80.35200 -51.26000 1.000 151.44435 117 MET E O 1
ATOM 4789 N N . PRO E 1 120 ? -14.07000 -81.82200 -50.90800 1.000 141.66828 118 PRO E N 1
ATOM 4790 C CA . PRO E 1 120 ? -14.18800 -82.15200 -52.33400 1.000 136.65805 118 PRO E CA 1
ATOM 4791 C C . PRO E 1 120 ? -14.60000 -80.95900 -53.18600 1.000 132.55784 118 PRO E C 1
ATOM 4792 O O . PRO E 1 120 ? -15.34900 -80.08100 -52.75300 1.000 127.41722 118 PRO E O 1
ATOM 4796 N N . ARG E 1 121 ? -14.09100 -80.93800 -54.41600 1.000 136.62926 119 ARG E N 1
ATOM 4797 C CA . ARG E 1 121 ? -14.33000 -79.85900 -55.36500 1.000 133.46675 119 ARG E CA 1
ATOM 4798 C C . ARG E 1 121 ? -15.38600 -80.31800 -56.36300 1.000 117.34574 119 ARG E C 1
ATOM 4799 O O . ARG E 1 121 ? -15.25300 -81.39000 -56.96200 1.000 121.79670 119 ARG E O 1
ATOM 4801 N N . ILE E 1 122 ? -16.42900 -79.51100 -56.53800 1.000 112.08404 120 ILE E N 1
ATOM 4802 C CA . ILE E 1 122 ? -17.55500 -79.87500 -57.39000 1.000 108.17287 120 ILE E CA 1
ATOM 4803 C C . ILE E 1 122 ? -17.23800 -79.43300 -58.80900 1.000 110.30106 120 ILE E C 1
ATOM 4804 O O . ILE E 1 122 ? -16.93500 -78.25900 -59.05200 1.000 119.49752 120 ILE E O 1
ATOM 4809 N N . ASN E 1 123 ? -17.32900 -80.36800 -59.75100 1.000 103.28025 121 ASN E N 1
ATOM 4810 C CA . ASN E 1 123 ? -16.98400 -80.12100 -61.14400 1.000 108.52945 121 ASN E CA 1
ATOM 4811 C C . ASN E 1 123 ? -18.26600 -80.17700 -61.96100 1.000 109.60764 121 ASN E C 1
ATOM 4812 O O . ASN E 1 123 ? -18.85300 -81.24800 -62.14100 1.000 111.70030 121 ASN E O 1
ATOM 4817 N N . VAL E 1 124 ? -18.70000 -79.01700 -62.44700 1.000 110.76444 122 VAL E N 1
ATOM 4818 C CA . VAL E 1 124 ? -19.88000 -78.90400 -63.29500 1.000 106.01587 122 VAL E CA 1
ATOM 4819 C C . VAL E 1 124 ? -19.39700 -78.65500 -64.73000 1.000 108.24288 122 VAL E C 1
ATOM 4820 O O . VAL E 1 124 ? -18.95100 -77.53800 -65.02700 1.000 110.08746 122 VAL E O 1
ATOM 4824 N N . PRO E 1 125 ? -19.46400 -79.64400 -65.61600 1.000 105.69315 123 PRO E N 1
ATOM 4825 C CA . PRO E 1 125 ? -19.02900 -79.41300 -66.99900 1.000 109.73430 123 PRO E CA 1
ATOM 4826 C C . PRO E 1 125 ? -20.00100 -78.50900 -67.73600 1.000 109.57524 123 PRO E C 1
ATOM 4827 O O . PRO E 1 125 ? -21.19100 -78.44300 -67.42100 1.000 111.46609 123 PRO E O 1
ATOM 4831 N N . LEU E 1 126 ? -19.47200 -77.80000 -68.73200 1.000 107.55210 124 LEU E N 1
ATOM 4832 C CA . LEU E 1 126 ? -20.19400 -76.72400 -69.39500 1.000 104.22043 124 LEU E CA 1
ATOM 4833 C C . LEU E 1 126 ? -19.94400 -76.75900 -70.89700 1.000 106.10915 124 LEU E C 1
ATOM 4834 O O . LEU E 1 126 ? -18.90900 -77.24700 -71.35600 1.000 115.78462 124 LEU E O 1
ATOM 4839 N N . THR E 1 127 ? -20.90300 -76.23000 -71.66000 1.000 101.28236 125 THR E N 1
ATOM 4840 C CA . THR E 1 127 ? -20.75500 -76.03500 -73.09600 1.000 106.66241 125 THR E CA 1
ATOM 4841 C C . THR E 1 127 ? -21.27400 -74.65400 -73.48800 1.000 106.72220 125 THR E C 1
ATOM 4842 O O . THR E 1 127 ? -22.09300 -74.05100 -72.79000 1.000 105.52676 125 THR E O 1
ATOM 4846 N N . LYS E 1 128 ? -20.78800 -74.15800 -74.62400 1.000 106.63761 126 LYS E N 1
ATOM 4847 C CA . LYS E 1 128 ? -21.14700 -72.83000 -75.10500 1.000 102.93566 126 LYS E CA 1
ATOM 4848 C C . LYS E 1 128 ? -22.52400 -72.83000 -75.75500 1.000 106.58214 126 LYS E C 1
ATOM 4849 O O . LYS E 1 128 ? -22.84300 -73.72300 -76.54500 1.000 111.51807 126 LYS E O 1
ATOM 4851 N N . MET E 1 129 ? -23.34200 -71.83100 -75.41500 1.000 104.76500 127 MET E N 1
ATOM 4852 C CA . MET E 1 129 ? -24.68100 -71.72400 -75.98300 1.000 99.99887 127 MET E CA 1
ATOM 4853 C C . MET E 1 129 ? -24.61700 -71.40400 -77.47800 1.000 103.99664 127 MET E C 1
ATOM 4854 O O . MET E 1 129 ? -23.54700 -71.28600 -78.08200 1.000 110.08884 127 MET E O 1
ATOM 4859 N N . VAL E 1 130 ? -25.80000 -71.28200 -78.07100 1.000 103.72621 128 VAL E N 1
ATOM 4860 C CA . VAL E 1 130 ? -25.97400 -70.80900 -79.43500 1.000 115.93395 128 VAL E CA 1
ATOM 4861 C C . VAL E 1 130 ? -26.20900 -69.30600 -79.38000 1.000 122.53199 128 VAL E C 1
ATOM 4862 O O . VAL E 1 130 ? -26.74800 -68.77500 -78.40000 1.000 128.07835 128 VAL E O 1
ATOM 4866 N N . GLU E 1 131 ? -25.78400 -68.61200 -80.44200 1.000 116.71667 129 GLU E N 1
ATOM 4867 C CA . GLU E 1 131 ? -25.76600 -67.15100 -80.43300 1.000 124.29985 129 GLU E CA 1
ATOM 4868 C C . GLU E 1 131 ? -27.14800 -66.57500 -80.17000 1.000 130.43765 129 GLU E C 1
ATOM 4869 O O . GLU E 1 131 ? -27.28400 -65.56200 -79.47100 1.000 137.38791 129 GLU E O 1
ATOM 4871 N N . SER E 1 132 ? -28.18500 -67.20500 -80.73400 1.000 123.46738 130 SER E N 1
ATOM 4872 C CA . SER E 1 132 ? -29.53600 -66.66000 -80.63200 1.000 134.89505 130 SER E CA 1
ATOM 4873 C C . SER E 1 132 ? -30.01200 -66.66000 -79.18800 1.000 135.78888 130 SER E C 1
ATOM 4874 O O . SER E 1 132 ? -30.59700 -65.68000 -78.71600 1.000 138.84040 130 SER E O 1
ATOM 4877 N N . SER E 1 133 ? -29.81800 -67.77900 -78.47800 1.000 144.03112 131 SER E N 1
ATOM 4878 C CA . SER E 1 133 ? -30.28000 -67.87700 -77.09800 1.000 142.57996 131 SER E CA 1
ATOM 4879 C C . SER E 1 133 ? -29.26500 -67.36400 -76.09000 1.000 137.17242 131 SER E C 1
ATOM 4880 O O . SER E 1 133 ? -29.63000 -67.15200 -74.92800 1.000 139.06348 131 SER E O 1
ATOM 4883 N N . ALA E 1 134 ? -28.00400 -67.18000 -76.50000 1.000 127.84371 132 ALA E N 1
ATOM 4884 C CA . ALA E 1 134 ? -26.99100 -66.63500 -75.59800 1.000 124.85660 132 ALA E CA 1
ATOM 4885 C C . ALA E 1 134 ? -27.37700 -65.24700 -75.10100 1.000 109.73417 132 ALA E C 1
ATOM 4886 O O . ALA E 1 134 ? -27.14200 -64.91100 -73.93400 1.000 102.97560 132 ALA E O 1
ATOM 4888 N N . SER E 1 135 ? -27.957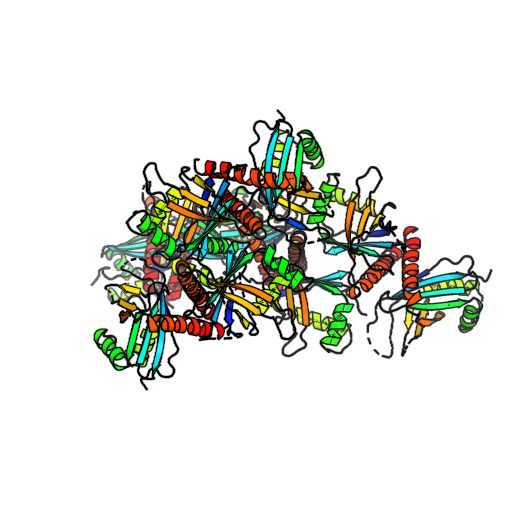00 -64.42100 -75.97600 1.000 113.39657 133 SER E N 1
ATOM 4889 C CA . SER E 1 135 ? -28.34400 -63.06900 -75.57700 1.000 112.00130 133 SER E CA 1
ATOM 4890 C C . SER E 1 135 ? -29.40400 -63.08500 -74.48300 1.000 108.74015 133 SER E C 1
ATOM 4891 O O . SER E 1 135 ? -29.30500 -62.34000 -73.50000 1.000 102.82407 133 SER E O 1
ATOM 4894 N N . GLU E 1 136 ? -30.43800 -63.90600 -74.65000 1.000 111.02701 134 GLU E N 1
ATOM 4895 C CA . GLU E 1 136 ? -31.46400 -63.99800 -73.62000 1.000 106.69819 134 GLU E CA 1
ATOM 4896 C C . GLU E 1 136 ? -30.92300 -64.57900 -72.32000 1.000 103.86674 134 GLU E C 1
ATOM 4897 O O . GLU E 1 136 ? -31.43000 -64.25000 -71.24100 1.000 104.16337 134 GLU E O 1
ATOM 4903 N N . ALA E 1 137 ? -29.90700 -65.43900 -72.39700 1.000 102.83280 135 ALA E N 1
ATOM 4904 C CA . ALA E 1 137 ? -29.34800 -66.03500 -71.18700 1.000 101.22945 135 ALA E CA 1
ATOM 4905 C C . ALA E 1 137 ? -28.69100 -64.99000 -70.29200 1.000 97.24734 135 ALA E C 1
ATOM 4906 O O . ALA E 1 137 ? -28.96500 -64.93100 -69.08700 1.000 94.67107 135 ALA E O 1
ATOM 4908 N N . MET E 1 138 ? -27.81500 -64.15800 -70.86000 1.000 101.68241 136 MET E N 1
ATOM 4909 C CA . MET E 1 138 ? -27.20200 -63.09400 -70.07100 1.000 99.72536 136 MET E CA 1
ATOM 4910 C C . MET E 1 138 ? -28.23800 -62.06200 -69.64200 1.000 98.09649 136 MET E C 1
ATOM 4911 O O . MET E 1 138 ? -28.18800 -61.56000 -68.51300 1.000 93.97074 136 MET E O 1
ATOM 4916 N N . ALA E 1 139 ? -29.16700 -61.71400 -70.53700 1.000 96.75854 137 ALA E N 1
ATOM 4917 C CA . ALA E 1 139 ? -30.24100 -60.79400 -70.17300 1.000 101.40794 137 ALA E CA 1
ATOM 4918 C C . ALA E 1 139 ? -31.01800 -61.31700 -68.97200 1.000 94.92754 137 ALA E C 1
ATOM 4919 O O . ALA E 1 139 ? -31.35400 -60.55500 -68.05900 1.000 89.77363 137 ALA E O 1
ATOM 4921 N N . ASN E 1 140 ? -31.30900 -62.62000 -68.95700 1.000 96.11387 138 ASN E N 1
ATOM 4922 C CA . ASN E 1 140 ? -31.99500 -63.21500 -67.81500 1.000 93.60069 138 ASN E CA 1
ATOM 4923 C C . ASN E 1 140 ? -31.13800 -63.11400 -66.55900 1.000 92.32022 138 ASN E C 1
ATOM 4924 O O . ASN E 1 140 ? -31.64600 -62.80800 -65.47400 1.000 90.32714 138 ASN E O 1
ATOM 4929 N N . LEU E 1 141 ? -29.83600 -63.38800 -66.68700 1.000 92.31452 139 LEU E N 1
ATOM 4930 C CA . LEU E 1 141 ? -28.91100 -63.25800 -65.56400 1.000 86.95020 139 LEU E CA 1
ATOM 4931 C C . LEU E 1 141 ? -28.96900 -61.87400 -64.92900 1.000 86.04908 139 LEU E C 1
ATOM 4932 O O . LEU E 1 141 ? -29.11300 -61.74300 -63.70800 1.000 83.17182 139 LEU E O 1
ATOM 4937 N N . SER E 1 142 ? -28.85600 -60.82800 -65.74500 1.000 90.49447 140 SER E N 1
ATOM 4938 C CA . SER E 1 142 ? -28.81100 -59.47200 -65.20700 1.000 89.97120 140 SER E CA 1
ATOM 4939 C C . SER E 1 142 ? -30.14400 -59.06500 -64.59200 1.000 89.36801 140 SER E C 1
ATOM 4940 O O . SER E 1 142 ? -30.18700 -58.54600 -63.47000 1.000 89.40034 140 SER E O 1
ATOM 4943 N N . LEU E 1 143 ? -31.24200 -59.27900 -65.32100 1.000 87.64245 141 LEU E N 1
ATOM 4944 C CA . LEU E 1 143 ? -32.55700 -58.89500 -64.81500 1.000 83.19062 141 LEU E CA 1
ATOM 4945 C C . LEU E 1 143 ? -32.88900 -59.61100 -63.51100 1.000 86.27405 141 LEU E C 1
ATOM 4946 O O . LEU E 1 143 ? -33.47300 -59.01300 -62.59900 1.000 82.12819 141 LEU E O 1
ATOM 4951 N N . GLU E 1 144 ? -32.52900 -60.89100 -63.40300 1.000 91.10921 142 GLU E N 1
ATOM 4952 C CA . GLU E 1 144 ? -32.77400 -61.61900 -62.16100 1.000 91.68449 142 GLU E CA 1
ATOM 4953 C C . GLU E 1 144 ? -31.86100 -61.14300 -61.03700 1.000 91.43844 142 GLU E C 1
ATOM 4954 O O . GLU E 1 144 ? -32.28700 -61.06600 -59.87900 1.000 93.68784 142 GLU E O 1
ATOM 4960 N N . LEU E 1 145 ? -30.60000 -60.83300 -61.35200 1.000 86.74361 143 LEU E N 1
ATOM 4961 C CA . LEU E 1 145 ? -29.69100 -60.32200 -60.32800 1.000 83.56026 143 LEU E CA 1
ATOM 4962 C C . LEU E 1 145 ? -30.20600 -59.01500 -59.73900 1.000 85.95806 143 LEU E C 1
ATOM 4963 O O . LEU E 1 145 ? -30.13500 -58.80100 -58.52300 1.000 92.20500 143 LEU E O 1
ATOM 4968 N N . PHE E 1 146 ? -30.73000 -58.12900 -60.58800 1.000 86.53554 144 PHE E N 1
ATOM 4969 C CA . PHE E 1 146 ? -31.30400 -56.88000 -60.10200 1.000 85.15511 144 PHE E CA 1
ATOM 4970 C C . PHE E 1 146 ? -32.55100 -57.14200 -59.26600 1.000 88.43078 144 PHE E C 1
ATOM 4971 O O . PHE E 1 146 ? -32.73800 -56.53500 -58.20500 1.000 93.76731 144 PHE E O 1
ATOM 4979 N N . ARG E 1 147 ? -33.43400 -58.02300 -59.74800 1.000 87.97498 145 ARG E N 1
ATOM 4980 C CA . ARG E 1 147 ? -34.64000 -58.35900 -58.99600 1.000 87.60687 145 ARG E CA 1
ATOM 4981 C C . ARG E 1 147 ? -34.30000 -58.89300 -57.60800 1.000 94.61975 145 ARG E C 1
ATOM 4982 O O . ARG E 1 147 ? -34.98800 -58.58000 -56.63000 1.000 98.24280 145 ARG E O 1
ATOM 4984 N N . ALA E 1 148 ? -33.24200 -59.70300 -57.50200 1.000 93.97170 146 ALA E N 1
ATOM 4985 C CA . ALA E 1 148 ? -32.78500 -60.13300 -56.18400 1.000 99.51764 146 ALA E CA 1
ATOM 4986 C C . ALA E 1 148 ? -32.14200 -58.98200 -55.42400 1.000 102.41325 146 ALA E C 1
ATOM 4987 O O . ALA E 1 148 ? -32.18700 -58.94700 -54.18900 1.000 109.46201 146 ALA E O 1
ATOM 4989 N N . PHE E 1 149 ? -31.54000 -58.03700 -56.14700 1.000 103.05694 147 PHE E N 1
ATOM 4990 C CA . PHE E 1 149 ? -30.95500 -56.85700 -55.51800 1.000 99.75047 147 PHE E CA 1
ATOM 4991 C C . PHE E 1 149 ? -32.03300 -55.87800 -55.06700 1.000 107.02999 147 PHE E C 1
ATOM 4992 O O . PHE E 1 149 ? -32.00500 -55.38800 -53.93200 1.000 116.54694 147 PHE E O 1
ATOM 5000 N N . LYS E 1 150 ? -32.99900 -55.58500 -55.94200 1.000 107.01954 148 LYS E N 1
ATOM 5001 C CA . LYS E 1 150 ? -34.06400 -54.64300 -55.60600 1.000 111.75831 148 LYS E CA 1
ATOM 5002 C C . LYS E 1 150 ? -34.95700 -55.14200 -54.47600 1.000 131.99171 148 LYS E C 1
ATOM 5003 O O . LYS E 1 150 ? -35.59900 -54.32900 -53.80500 1.000 149.95309 148 LYS E O 1
ATOM 5005 N N . SER E 1 151 ? -34.80000 -56.40000 -54.10000 1.000 137.03357 149 SER E N 1
ATOM 5006 C CA . SER E 1 151 ? -35.72200 -56.95700 -53.08100 1.000 143.18573 149 SER E CA 1
ATOM 5007 C C . SER E 1 151 ? -35.12800 -56.86600 -51.67900 1.000 150.97650 149 SER E C 1
ATOM 5008 O O . SER E 1 151 ? -35.79600 -57.32200 -50.74000 1.000 155.05569 149 SER E O 1
ATOM 5011 N N . LYS E 1 152 ? -33.92200 -56.32100 -51.54200 1.000 151.56836 150 LYS E N 1
ATOM 5012 C CA . LYS E 1 152 ? -33.27700 -56.32600 -50.20100 1.000 160.63542 150 LYS E CA 1
ATOM 5013 C C . LYS E 1 152 ? -32.76100 -54.92900 -49.84000 1.000 171.34498 150 LYS E C 1
ATOM 5014 O O . LYS E 1 152 ? -32.35300 -54.20200 -50.75800 1.000 169.46672 150 LYS E O 1
ATOM 5016 N N . GLN E 1 153 ? -32.77100 -54.58200 -48.54700 1.000 179.67533 151 GLN E N 1
ATOM 5017 C CA . GLN E 1 153 ? -32.31300 -53.24500 -48.08300 1.000 171.56759 151 GLN E CA 1
ATOM 5018 C C . GLN E 1 153 ? -32.12600 -53.26600 -46.56500 1.000 163.00024 151 GLN E C 1
ATOM 5019 O O . GLN E 1 153 ? -32.96100 -52.64500 -45.88500 1.000 156.90558 151 GLN E O 1
ATOM 5021 N N . MET F 1 3 ? -16.62600 -28.78000 -53.79400 1.000 137.90019 1 MET F N 1
ATOM 5022 C CA . MET F 1 3 ? -18.08000 -28.83900 -53.79700 1.000 139.92725 1 MET F CA 1
ATOM 5023 C C . MET F 1 3 ? -18.61700 -28.89000 -55.22900 1.000 134.21859 1 MET F C 1
ATOM 5024 O O . MET F 1 3 ? -17.89200 -28.58800 -56.17700 1.000 140.48555 1 MET F O 1
ATOM 5029 N N . ALA F 1 4 ? -19.88400 -29.29000 -55.37100 1.000 134.19621 2 ALA F N 1
ATOM 5030 C CA . ALA F 1 4 ? -20.55200 -29.40800 -56.67000 1.000 134.21174 2 ALA F CA 1
ATOM 5031 C C . ALA F 1 4 ? -19.75500 -30.27800 -57.64500 1.000 133.71564 2 ALA F C 1
ATOM 5032 O O . ALA F 1 4 ? -19.42900 -29.86600 -58.76000 1.000 116.92141 2 ALA F O 1
ATOM 5034 N N . SER F 1 5 ? -19.42600 -31.49400 -57.20800 1.000 140.69840 3 SER F N 1
ATOM 5035 C CA . SER F 1 5 ? -18.72000 -32.45200 -58.04700 1.000 131.30637 3 SER F CA 1
ATOM 5036 C C . SER F 1 5 ? -19.34600 -33.83000 -57.87800 1.000 135.31722 3 SER F C 1
ATOM 5037 O O . SER F 1 5 ? -20.21000 -34.04700 -57.02400 1.000 152.86734 3 SER F O 1
ATOM 5040 N N . PHE F 1 6 ? -18.89500 -34.77200 -58.70900 1.000 115.65071 4 PHE F N 1
ATOM 5041 C CA . PHE F 1 6 ? -19.36600 -36.15200 -58.66300 1.000 112.78400 4 PHE F CA 1
ATOM 5042 C C . PHE F 1 6 ? -18.32600 -37.07700 -58.03800 1.000 116.36407 4 PHE F C 1
ATOM 5043 O O . PHE F 1 6 ? -18.27400 -38.26700 -58.35800 1.000 114.05056 4 PHE F O 1
ATOM 5051 N N . GLU F 1 7 ? -17.48900 -36.54200 -57.14500 1.000 123.61470 5 GLU F N 1
ATOM 5052 C CA . GLU F 1 7 ? -16.40800 -37.34100 -56.57600 1.000 122.39274 5 GLU F CA 1
ATOM 5053 C C . GLU F 1 7 ? -16.93400 -38.41800 -55.63500 1.000 118.84893 5 GLU F C 1
ATOM 5054 O O . GLU F 1 7 ? -16.40400 -39.53400 -55.60300 1.000 119.68745 5 GLU F O 1
ATOM 5056 N N . LYS F 1 8 ? -17.97600 -38.10800 -54.86400 1.000 126.47314 6 LYS F N 1
ATOM 5057 C CA . LYS F 1 8 ? -18.52900 -39.07700 -53.92400 1.000 129.44796 6 LYS F CA 1
ATOM 5058 C C . LYS F 1 8 ? -19.95100 -39.46400 -54.30800 1.000 133.05655 6 LYS F C 1
ATOM 5059 O O . LYS F 1 8 ? -20.85200 -39.44800 -53.46300 1.000 145.79768 6 LYS F O 1
ATOM 5061 N N . PHE F 1 9 ? -20.16300 -39.81100 -55.57200 1.000 123.50633 7 PHE F N 1
ATOM 5062 C CA . PHE F 1 9 ? -21.48200 -40.16400 -56.07600 1.000 115.71566 7 PHE F CA 1
ATOM 5063 C C . PHE F 1 9 ? -21.52500 -41.67000 -56.30500 1.000 109.57920 7 PHE F C 1
ATOM 5064 O O . PHE F 1 9 ? -20.79900 -42.19500 -57.15800 1.000 110.42565 7 PHE F O 1
ATOM 5072 N N . GLU F 1 10 ? -22.37400 -42.35800 -55.54900 1.000 107.63615 8 GLU F N 1
ATOM 5073 C CA . GLU F 1 10 ? -22.52400 -43.79400 -55.69400 1.000 105.86870 8 GLU F CA 1
ATOM 5074 C C . GLU F 1 10 ? -23.36300 -44.12800 -56.92500 1.000 101.10012 8 GLU F C 1
ATOM 5075 O O . GLU F 1 10 ? -24.27400 -43.37900 -57.28900 1.000 98.70704 8 GLU F O 1
ATOM 5081 N N . PRO F 1 11 ? -23.06700 -45.24700 -57.58600 1.000 104.76294 9 PRO F N 1
ATOM 5082 C CA . PRO F 1 11 ? -23.80000 -45.60700 -58.80600 1.000 96.43789 9 PRO F CA 1
ATOM 5083 C C . PRO F 1 11 ? -25.27000 -45.89400 -58.53800 1.000 87.76317 9 PRO F C 1
ATOM 5084 O O . PRO F 1 11 ? -25.68600 -46.19800 -57.41700 1.000 92.05776 9 PRO F O 1
ATOM 5088 N N . ILE F 1 12 ? -26.06200 -45.78300 -59.60300 1.000 81.14957 10 ILE F N 1
ATOM 5089 C CA . ILE F 1 12 ? -27.50400 -45.98900 -59.55600 1.000 86.53674 10 ILE F CA 1
ATOM 5090 C C . ILE F 1 12 ? -27.86400 -47.07300 -60.56200 1.000 92.27385 10 ILE F C 1
ATOM 5091 O O . ILE F 1 12 ? -27.43400 -47.02100 -61.72200 1.000 88.49980 10 ILE F O 1
ATOM 5096 N N . PHE F 1 13 ? -28.64500 -48.05600 -60.11200 1.000 85.94313 11 PHE F N 1
ATOM 5097 C CA . PHE F 1 13 ? -29.17300 -49.10300 -60.96900 1.000 79.12413 11 PHE F CA 1
ATOM 5098 C C . PHE F 1 13 ? -30.69200 -49.09300 -60.88200 1.000 80.85931 11 PHE F C 1
ATOM 5099 O O . PHE F 1 13 ? -31.26700 -48.82300 -59.82400 1.000 80.80620 11 PHE F O 1
ATOM 5107 N N . GLY F 1 14 ? -31.34100 -49.40000 -61.99800 1.000 80.38788 12 GLY F N 1
ATOM 5108 C CA . GLY F 1 14 ? -32.79300 -49.42400 -62.00900 1.000 83.81798 12 GLY F CA 1
ATOM 5109 C C . GLY F 1 14 ? -33.31300 -50.07500 -63.26800 1.000 87.09530 12 GLY F C 1
ATOM 5110 O O . GLY F 1 14 ? -32.56500 -50.35800 -64.20700 1.000 82.98014 12 GLY F O 1
ATOM 5111 N N . GLU F 1 15 ? -34.62200 -50.30500 -63.27200 1.000 93.85836 13 GLU F N 1
ATOM 5112 C CA . GLU F 1 15 ? -35.31300 -50.91400 -64.39900 1.000 99.20511 13 GLU F CA 1
ATOM 5113 C C . GLU F 1 15 ? -36.27500 -49.90300 -65.00900 1.000 99.09989 13 GLU F C 1
ATOM 5114 O O . GLU F 1 15 ? -36.85600 -49.07400 -64.29900 1.000 96.89961 13 GLU F O 1
ATOM 5120 N N . VAL F 1 16 ? -36.41200 -49.95300 -66.33200 1.000 97.20749 14 VAL F N 1
ATOM 5121 C CA . VAL F 1 16 ? -37.30700 -49.06700 -67.06200 1.000 100.32764 14 VAL F CA 1
ATOM 5122 C C . VAL F 1 16 ? -37.99400 -49.87800 -68.15400 1.000 108.05730 14 VAL F C 1
ATOM 5123 O O . VAL F 1 16 ? -37.41100 -50.80700 -68.72200 1.000 106.06056 14 VAL F O 1
ATOM 5127 N N . VAL F 1 17 ? -39.23900 -49.52600 -68.44600 1.000 116.13789 15 VAL F N 1
ATOM 5128 C CA . VAL F 1 17 ? -40.01800 -50.18300 -69.49000 1.000 113.44943 15 VAL F CA 1
ATOM 5129 C C . VAL F 1 17 ? -40.13400 -49.22500 -70.67300 1.000 111.06065 15 VAL F C 1
ATOM 5130 O O . VAL F 1 17 ? -40.64600 -48.10800 -70.51700 1.000 124.74451 15 VAL F O 1
ATOM 5134 N N . PRO F 1 18 ? -39.65300 -49.60700 -71.85200 1.000 105.02077 16 PRO F N 1
ATOM 5135 C CA . PRO F 1 18 ? -39.74000 -48.72500 -73.01900 1.000 113.45006 16 PRO F CA 1
ATOM 5136 C C . PRO F 1 18 ? -41.16600 -48.53800 -73.50800 1.000 123.88748 16 PRO F C 1
ATOM 5137 O O . PRO F 1 18 ? -42.07800 -49.30600 -73.19600 1.000 123.50725 16 PRO F O 1
ATOM 5141 N N . GLU F 1 19 ? -41.33300 -47.49100 -74.30900 1.000 121.05189 17 GLU F N 1
ATOM 5142 C CA . GLU F 1 19 ? -42.57000 -47.21700 -75.01600 1.000 127.40426 17 GLU F CA 1
ATOM 5143 C C . GLU F 1 19 ? -42.21300 -46.67500 -76.39000 1.000 138.86789 17 GLU F C 1
ATOM 5144 O O . GLU F 1 19 ? -41.19600 -45.99800 -76.56100 1.000 149.74923 17 GLU F O 1
ATOM 5146 N N . ARG F 1 20 ? -43.05500 -46.98700 -77.37000 1.000 141.14286 18 ARG F N 1
ATOM 5147 C CA . ARG F 1 20 ? -42.81300 -46.63400 -78.75900 1.000 149.62108 18 ARG F CA 1
ATOM 5148 C C . ARG F 1 20 ? -44.03700 -45.93500 -79.33000 1.000 163.70051 18 ARG F C 1
ATOM 5149 O O . ARG F 1 20 ? -45.13200 -45.98500 -78.76400 1.000 171.61369 18 ARG F O 1
ATOM 5151 N N . SER F 1 21 ? -43.83500 -45.28700 -80.47200 1.000 164.51449 19 SER F N 1
ATOM 5152 C CA . SER F 1 21 ? -44.90500 -44.58400 -81.17000 1.000 163.46381 19 SER F CA 1
ATOM 5153 C C . SER F 1 21 ? -45.23700 -45.27900 -82.48200 1.000 162.73922 19 SER F C 1
ATOM 5154 O O . SER F 1 21 ? -46.25800 -44.99600 -83.11100 1.000 161.77361 19 SER F O 1
ATOM 5157 N N . LEU F 1 27 ? -40.05700 -57.41700 -79.53800 1.000 116.42342 25 LEU F N 1
ATOM 5158 C CA . LEU F 1 27 ? -39.91800 -56.02400 -79.94500 1.000 118.48046 25 LEU F CA 1
ATOM 5159 C C . LEU F 1 27 ? -39.46800 -55.15900 -78.77800 1.000 120.23420 25 LEU F C 1
ATOM 5160 O O . LEU F 1 27 ? -38.31500 -54.72900 -78.72300 1.000 126.61288 25 LEU F O 1
ATOM 5162 N N . LEU F 1 28 ? -40.37600 -54.90200 -77.84200 1.000 117.08730 26 LEU F N 1
ATOM 5163 C CA . LEU F 1 28 ? -40.05800 -54.13200 -76.64700 1.000 115.06907 26 LEU F CA 1
ATOM 5164 C C . LEU F 1 28 ? -39.96300 -55.08200 -75.46100 1.000 112.39099 26 LEU F C 1
ATOM 5165 O O . LEU F 1 28 ? -40.92200 -55.80000 -75.15400 1.000 120.21932 26 LEU F O 1
ATOM 5167 N N . ARG F 1 29 ? -38.81900 -55.05800 -74.78700 1.000 108.84832 27 ARG F N 1
ATOM 5168 C CA . ARG F 1 29 ? -38.51400 -55.88700 -73.63400 1.000 111.30958 27 ARG F CA 1
ATOM 5169 C C . ARG F 1 29 ? -38.21700 -54.99300 -72.44000 1.000 107.74453 27 ARG F C 1
ATOM 5170 O O . ARG F 1 29 ? -38.38900 -53.78000 -72.49900 1.000 119.92651 27 ARG F O 1
ATOM 5178 N N . ARG F 1 30 ? -37.76200 -55.60100 -71.35000 1.000 103.81623 28 ARG F N 1
ATOM 5179 C CA . ARG F 1 30 ? -37.45900 -54.85300 -70.13900 1.000 99.40564 28 ARG F CA 1
ATOM 5180 C C . ARG F 1 30 ? -35.99500 -54.44000 -70.14500 1.000 101.49994 28 ARG F C 1
ATOM 5181 O O . ARG F 1 30 ? -35.12700 -55.19900 -70.58500 1.000 100.04502 28 ARG F O 1
ATOM 5189 N N . CYS F 1 31 ? -35.72900 -53.23200 -69.65200 1.000 102.33464 29 CYS F N 1
ATOM 5190 C CA . CYS F 1 31 ? -34.42100 -52.61100 -69.77200 1.000 93.10839 29 CYS F CA 1
ATOM 5191 C C . CYS F 1 31 ? -33.85300 -52.30700 -68.39300 1.000 88.37287 29 CYS F C 1
ATOM 5192 O O . CYS F 1 31 ? -34.59300 -52.04600 -67.43800 1.000 89.28763 29 CYS F O 1
ATOM 5195 N N . LEU F 1 32 ? -32.52900 -52.35200 -68.30300 1.000 85.17394 30 LEU F N 1
ATOM 5196 C CA . LEU F 1 32 ? -31.79400 -51.92400 -67.12500 1.000 82.57690 30 LEU F CA 1
ATOM 5197 C C . LEU F 1 32 ? -30.97500 -50.68700 -67.46300 1.000 82.76312 30 LEU F C 1
ATOM 5198 O O . LEU F 1 32 ? -30.48900 -50.53500 -68.58900 1.000 81.97042 30 LEU F O 1
ATOM 5203 N N . PHE F 1 33 ? -30.81600 -49.79900 -66.48600 1.000 84.41870 31 PHE F N 1
ATOM 5204 C CA . PHE F 1 33 ? -29.93700 -48.65700 -66.67100 1.000 83.55575 31 PHE F CA 1
ATOM 5205 C C . PHE F 1 33 ? -28.86700 -48.61100 -65.58800 1.000 79.32887 31 PHE F C 1
ATOM 5206 O O . PHE F 1 33 ? -28.98800 -49.23100 -64.52800 1.000 76.13631 31 PHE F O 1
ATOM 5214 N N . HIS F 1 34 ? -27.81100 -47.85500 -65.88200 1.000 77.55225 32 HIS F N 1
ATOM 5215 C CA . HIS F 1 34 ? -26.64900 -47.72700 -65.01100 1.000 77.25283 32 HIS F CA 1
ATOM 5216 C C . HIS F 1 34 ? -26.18200 -46.28300 -65.06200 1.000 83.71688 32 HIS F C 1
ATOM 5217 O O . HIS F 1 34 ? -25.84900 -45.78000 -66.13900 1.000 89.59605 32 HIS F O 1
ATOM 5224 N N . VAL F 1 35 ? -26.16300 -45.61600 -63.91100 1.000 83.85222 33 VAL F N 1
ATOM 5225 C CA . VAL F 1 35 ? -25.68900 -44.24200 -63.81700 1.000 83.22512 33 VAL F CA 1
ATOM 5226 C C . VAL F 1 35 ? -24.46600 -44.24600 -62.91100 1.000 81.76371 33 VAL F C 1
ATOM 5227 O O . VAL F 1 35 ? -24.48600 -44.86100 -61.83700 1.000 89.99808 33 VAL F O 1
ATOM 5231 N N . TYR F 1 36 ? -23.39700 -43.59600 -63.35900 1.000 69.38925 34 TYR F N 1
ATOM 5232 C CA . TYR F 1 36 ? -22.14600 -43.58100 -62.61200 1.000 72.98964 34 TYR F CA 1
ATOM 5233 C C . TYR F 1 36 ? -21.25500 -42.48500 -63.17400 1.000 85.98155 34 TYR F C 1
ATOM 5234 O O . TYR F 1 36 ? -21.44500 -42.02100 -64.30200 1.000 92.96871 34 TYR F O 1
ATOM 5243 N N . ALA F 1 37 ? -20.27300 -42.08600 -62.36800 1.000 80.42867 35 ALA F N 1
ATOM 5244 C CA . ALA F 1 37 ? -19.35200 -41.01200 -62.71700 1.000 76.12646 35 ALA F CA 1
ATOM 5245 C C . ALA F 1 37 ? -18.13000 -41.57800 -63.42700 1.000 78.64675 35 ALA F C 1
ATOM 5246 O O . ALA F 1 37 ? -17.38300 -42.37900 -62.85200 1.000 86.82320 35 ALA F O 1
ATOM 5248 N N . SER F 1 38 ? -17.93200 -41.16500 -64.67500 1.000 75.61128 36 SER F N 1
ATOM 5249 C CA . SER F 1 38 ? -16.72700 -41.55000 -65.39500 1.000 80.32603 36 SER F CA 1
ATOM 5250 C C . SER F 1 38 ? -15.52500 -40.75800 -64.89500 1.000 87.87046 36 SER F C 1
ATOM 5251 O O . SER F 1 38 ? -14.48100 -41.33600 -64.57300 1.000 86.57196 36 SER F O 1
ATOM 5254 N N . ASP F 1 39 ? -15.66100 -39.43700 -64.82100 1.000 88.65166 37 ASP F N 1
ATOM 5255 C CA . ASP F 1 39 ? -14.70200 -38.57900 -64.14500 1.000 90.14263 37 ASP F CA 1
ATOM 5256 C C . ASP F 1 39 ? -15.45100 -37.69500 -63.15700 1.000 86.07059 37 ASP F C 1
ATOM 5257 O O . ASP F 1 39 ? -16.68400 -37.68300 -63.11900 1.000 86.64087 37 ASP F O 1
ATOM 5262 N N . SER F 1 40 ? -14.69300 -36.95000 -62.34900 1.000 92.52472 38 SER F N 1
ATOM 5263 C CA . SER F 1 40 ? -15.29300 -36.13900 -61.29300 1.000 95.41465 38 SER F CA 1
ATOM 5264 C C . SER F 1 40 ? -16.22300 -35.04200 -61.81000 1.000 89.68073 38 SER F C 1
ATOM 5265 O O . SER F 1 40 ? -16.87300 -34.37700 -60.99500 1.000 86.50469 38 SER F O 1
ATOM 5268 N N . TYR F 1 41 ? -16.31600 -34.83400 -63.12700 1.000 86.09803 39 TYR F N 1
ATOM 5269 C CA . TYR F 1 41 ? -17.16700 -33.78500 -63.66900 1.000 89.22379 39 TYR F CA 1
ATOM 5270 C C . TYR F 1 41 ? -18.24200 -34.26700 -64.63500 1.000 89.28533 39 TYR F C 1
ATOM 5271 O O . TYR F 1 41 ? -19.12200 -33.47400 -64.98700 1.000 97.79575 39 TYR F O 1
ATOM 5280 N N . ASN F 1 42 ? -18.21100 -35.52600 -65.06800 1.000 89.94594 40 ASN F N 1
ATOM 5281 C CA . ASN F 1 42 ? -19.19100 -36.04700 -66.00900 1.000 90.53211 40 ASN F CA 1
ATOM 5282 C C . ASN F 1 42 ? -19.91600 -37.23400 -65.39200 1.000 90.26777 40 ASN F C 1
ATOM 5283 O O . ASN F 1 42 ? -19.39200 -37.91300 -64.50300 1.000 87.48530 40 ASN F O 1
ATOM 5288 N N . LEU F 1 43 ? -21.13100 -37.47400 -65.87700 1.000 95.80103 41 LEU F N 1
ATOM 5289 C CA . LEU F 1 43 ? -21.97100 -38.57400 -65.42300 1.000 83.59792 41 LEU F CA 1
ATOM 5290 C C . LEU F 1 43 ? -22.35100 -39.41700 -66.63200 1.000 81.20692 41 LEU F C 1
ATOM 5291 O O . LEU F 1 43 ? -22.98200 -38.91500 -67.56900 1.000 87.51115 41 LEU F O 1
ATOM 5296 N N . THR F 1 44 ? -21.98400 -40.69600 -66.60500 1.000 77.63182 42 THR F N 1
ATOM 5297 C CA . THR F 1 44 ? -22.19300 -41.59500 -67.73300 1.000 84.66760 42 THR F CA 1
ATOM 5298 C C . THR F 1 44 ? -23.44000 -42.43600 -67.48900 1.000 83.94355 42 THR F C 1
ATOM 5299 O O . THR F 1 44 ? -23.61000 -43.01000 -66.40600 1.000 80.58917 42 THR F O 1
ATOM 5303 N N . VAL F 1 45 ? -24.30900 -42.50300 -68.49700 1.000 86.20170 43 VAL F N 1
ATOM 5304 C CA . VAL F 1 45 ? -25.56900 -43.22900 -68.41500 1.000 83.16743 43 VAL F CA 1
ATOM 5305 C C . VAL F 1 45 ? -25.53800 -44.36300 -69.43200 1.000 93.54125 43 VAL F C 1
ATOM 5306 O O . VAL F 1 45 ? -25.07400 -44.18300 -70.56300 1.000 98.59312 43 VAL F O 1
ATOM 5310 N N . HIS F 1 46 ? -26.02100 -45.53300 -69.02000 1.000 93.03297 44 HIS F N 1
ATOM 5311 C CA . HIS F 1 46 ? -26.15800 -46.69600 -69.88700 1.000 88.03959 44 HIS F CA 1
ATOM 5312 C C . HIS F 1 46 ? -27.54400 -47.28400 -69.67800 1.000 81.83425 44 HIS F C 1
ATOM 5313 O O . HIS F 1 46 ? -27.92700 -47.55800 -68.53900 1.000 74.91592 44 HIS F O 1
ATOM 5320 N N . VAL F 1 47 ? -28.29200 -47.47900 -70.76200 1.000 84.55331 45 VAL F N 1
ATOM 5321 C CA . VAL F 1 47 ? -29.57900 -48.16500 -70.71500 1.000 83.68564 45 VAL F CA 1
ATOM 5322 C C . VAL F 1 47 ? -29.54700 -49.28300 -71.74900 1.000 91.54995 45 VAL F C 1
ATOM 5323 O O . VAL F 1 47 ? -29.05800 -49.08500 -72.86800 1.000 95.33160 45 VAL F O 1
ATOM 5327 N N . THR F 1 48 ? -29.98000 -50.47600 -71.34900 1.000 91.17297 46 THR F N 1
ATOM 5328 C CA . THR F 1 48 ? -29.92000 -51.62100 -72.24600 1.000 89.69110 46 THR F CA 1
ATOM 5329 C C . THR F 1 48 ? -30.92100 -52.68100 -71.81100 1.000 89.01273 46 THR F C 1
ATOM 5330 O O . THR F 1 48 ? -31.21000 -52.83500 -70.62200 1.000 84.41328 46 THR F O 1
ATOM 5334 N N . ASP F 1 49 ? -31.45500 -53.39700 -72.79800 1.000 93.19744 47 ASP F N 1
ATOM 5335 C CA . ASP F 1 49 ? -32.21200 -54.61700 -72.56300 1.000 93.73970 47 ASP F CA 1
ATOM 5336 C C . ASP F 1 49 ? -31.36300 -55.86200 -72.77400 1.000 90.55548 47 ASP F C 1
ATOM 5337 O O . ASP F 1 49 ? -31.89200 -56.97700 -72.72100 1.000 97.20618 47 ASP F O 1
ATOM 5342 N N . PHE F 1 50 ? -30.06700 -55.68600 -73.03300 1.000 90.46808 48 PHE F N 1
ATOM 5343 C CA . PHE F 1 50 ? -29.05600 -56.72600 -73.20000 1.000 86.19992 48 PHE F CA 1
ATOM 5344 C C . PHE F 1 50 ? -29.25000 -57.54000 -74.47200 1.000 96.12942 48 PHE F C 1
ATOM 5345 O O . PHE F 1 50 ? -28.50800 -58.50600 -74.68800 1.000 102.63162 48 PHE F O 1
ATOM 5353 N N . ILE F 1 51 ? -30.21900 -57.19300 -75.31800 1.000 99.26993 49 ILE F N 1
ATOM 5354 C CA . ILE F 1 51 ? -30.47500 -57.89800 -76.56900 1.000 108.92472 49 ILE F CA 1
ATOM 5355 C C . ILE F 1 51 ? -30.44000 -56.94900 -77.76000 1.000 118.64636 49 ILE F C 1
ATOM 5356 O O . ILE F 1 51 ? -29.81100 -57.24000 -78.78300 1.000 129.36687 49 ILE F O 1
ATOM 5361 N N . SER F 1 52 ? -31.10600 -55.79900 -77.64500 1.000 123.95068 50 SER F N 1
ATOM 5362 C CA . SER F 1 52 ? -31.24300 -54.90000 -78.78500 1.000 132.23937 50 SER F CA 1
ATOM 5363 C C . SER F 1 52 ? -30.08000 -53.92300 -78.91200 1.000 128.59610 50 SER F C 1
ATOM 5364 O O . SER F 1 52 ? -29.61200 -53.66300 -80.02500 1.000 138.12115 50 SER F O 1
ATOM 5367 N N . GLY F 1 53 ? -29.60800 -53.37000 -77.80200 1.000 122.11603 51 GLY F N 1
ATOM 5368 C CA . GLY F 1 53 ? -28.49600 -52.44600 -77.85100 1.000 111.58037 51 GLY F CA 1
ATOM 5369 C C . GLY F 1 53 ? -28.34700 -51.73300 -76.52300 1.000 102.83117 51 GLY F C 1
ATOM 5370 O O . GLY F 1 53 ? -28.92700 -52.13100 -75.51200 1.000 94.87206 51 GLY F O 1
ATOM 5371 N N . VAL F 1 54 ? -27.56300 -50.65800 -76.55100 1.000 104.35029 52 VAL F N 1
ATOM 5372 C CA . VAL F 1 54 ? -27.32000 -49.83300 -75.37300 1.000 101.90415 52 VAL F CA 1
ATOM 5373 C C . VAL F 1 54 ? -27.48100 -48.37100 -75.77200 1.000 102.75446 52 VAL F C 1
ATOM 5374 O O . VAL F 1 54 ? -26.78900 -47.89100 -76.67800 1.000 105.48189 52 VAL F O 1
ATOM 5378 N N . TRP F 1 55 ? -28.38500 -47.66500 -75.09800 1.000 96.39792 53 TRP F N 1
ATOM 5379 C CA . TRP F 1 55 ? -28.57100 -46.23200 -75.29500 1.000 105.02698 53 TRP F CA 1
ATOM 5380 C C . TRP F 1 55 ? -27.83900 -45.49100 -74.18500 1.000 107.61547 53 TRP F C 1
ATOM 5381 O O . TRP F 1 55 ? -28.05700 -45.77100 -73.00000 1.000 104.06524 53 TRP F O 1
ATOM 5392 N N . THR F 1 56 ? -26.97600 -44.54800 -74.56300 1.000 117.01074 54 THR F N 1
ATOM 5393 C CA . THR F 1 56 ? -26.08400 -43.90800 -73.60500 1.000 108.24570 54 THR F CA 1
ATOM 5394 C C . THR F 1 56 ? -25.99100 -42.41500 -73.86400 1.000 111.86116 54 THR F C 1
ATOM 5395 O O . THR F 1 56 ? -26.29100 -41.92200 -74.95400 1.000 112.80474 54 THR F O 1
ATOM 5399 N N . THR F 1 57 ? -25.57400 -41.70500 -72.82100 1.000 121.51389 55 THR F N 1
ATOM 5400 C CA . THR F 1 57 ? -25.14400 -40.32000 -72.92400 1.000 135.18892 55 THR F CA 1
ATOM 5401 C C . THR F 1 57 ? -24.23200 -40.04100 -71.74100 1.000 121.26931 55 THR F C 1
ATOM 5402 O O . THR F 1 57 ? -24.13900 -40.83400 -70.80100 1.000 107.24625 55 THR F O 1
ATOM 5406 N N . ILE F 1 58 ? -23.55600 -38.90000 -71.80100 1.000 108.98263 56 ILE F N 1
ATOM 5407 C CA . ILE F 1 58 ? -22.68300 -38.44600 -70.72800 1.000 96.72625 56 ILE F CA 1
ATOM 5408 C C . ILE F 1 58 ? -23.11800 -37.04200 -70.34500 1.000 99.14337 56 ILE F C 1
ATOM 5409 O O . ILE F 1 58 ? -23.22400 -36.16400 -71.20800 1.000 103.71509 56 ILE F O 1
ATOM 5414 N N . LEU F 1 59 ? -23.37000 -36.83200 -69.05900 1.000 91.86983 57 LEU F N 1
ATOM 5415 C CA . LEU F 1 59 ? -23.86600 -35.56000 -68.55300 1.000 95.03366 57 LEU F CA 1
ATOM 5416 C C . LEU F 1 59 ? -22.79100 -34.93500 -67.67500 1.000 104.11869 57 LEU F C 1
ATOM 5417 O O . LEU F 1 59 ? -22.49900 -35.44100 -66.58600 1.000 105.02150 57 LEU F O 1
ATOM 5422 N N . SER F 1 60 ? -22.20100 -33.84400 -68.15100 1.000 106.51211 58 SER F N 1
ATOM 5423 C CA . SER F 1 60 ? -21.29200 -33.09100 -67.30900 1.000 104.86893 58 SER F CA 1
ATOM 5424 C C . SER F 1 60 ? -22.09000 -32.12200 -66.44500 1.000 117.12282 58 SER F C 1
ATOM 5425 O O . SER F 1 60 ? -23.27300 -31.87000 -66.68500 1.000 124.09432 58 SER F O 1
ATOM 5428 N N . VAL F 1 61 ? -21.43000 -31.59500 -65.41200 1.000 120.73687 59 VAL F N 1
ATOM 5429 C CA . VAL F 1 61 ? -22.08400 -30.66200 -64.49700 1.000 118.67069 59 VAL F CA 1
ATOM 5430 C C . VAL F 1 61 ? -22.68300 -29.47100 -65.23500 1.000 133.42474 59 VAL F C 1
ATOM 5431 O O . VAL F 1 61 ? -23.69100 -28.90300 -64.79600 1.000 127.26678 59 VAL F O 1
ATOM 5435 N N . SER F 1 62 ? -22.07800 -29.06400 -66.35400 1.000 170.10501 60 SER F N 1
ATOM 5436 C CA . SER F 1 62 ? -22.60400 -27.92900 -67.10900 1.000 183.77182 60 SER F CA 1
ATOM 5437 C C . SER F 1 62 ? -23.96100 -28.25400 -67.72400 1.000 180.88119 60 SER F C 1
ATOM 5438 O O . SER F 1 62 ? -24.96100 -27.58600 -67.43900 1.000 189.13931 60 SER F O 1
ATOM 5441 N N . GLN F 1 63 ? -24.01600 -29.28700 -68.57000 1.000 141.48695 61 GLN F N 1
ATOM 5442 C CA . GLN F 1 63 ? -25.27500 -29.64600 -69.21800 1.000 137.68852 61 GLN F CA 1
ATOM 5443 C C . GLN F 1 63 ? -26.32600 -30.08100 -68.20600 1.000 132.53187 61 GLN F C 1
ATOM 5444 O O . GLN F 1 63 ? -27.52200 -29.85500 -68.42100 1.000 135.11243 61 GLN F O 1
ATOM 5450 N N . LEU F 1 64 ? -25.90600 -30.71100 -67.10700 1.000 125.56148 62 LEU F N 1
ATOM 5451 C CA . LEU F 1 64 ? -26.85000 -31.03200 -66.04200 1.000 124.64032 62 LEU F CA 1
ATOM 5452 C C . LEU F 1 64 ? -27.43500 -29.76000 -65.43800 1.000 132.81135 62 LEU F C 1
ATOM 5453 O O . LEU F 1 64 ? -28.60600 -29.73200 -65.04100 1.000 133.61549 62 LEU F O 1
ATOM 5458 N N . ASP F 1 65 ? -26.62800 -28.69900 -65.35500 1.000 139.15959 63 ASP F N 1
ATOM 5459 C CA . ASP F 1 65 ? -27.11200 -27.42800 -64.82700 1.000 134.34532 63 ASP F CA 1
ATOM 5460 C C . ASP F 1 65 ? -28.00200 -26.71900 -65.84000 1.000 140.97530 63 ASP F C 1
ATOM 5461 O O . ASP F 1 65 ? -28.98600 -26.07000 -65.46500 1.000 151.13507 63 ASP F O 1
ATOM 5466 N N . ASP F 1 66 ? -27.66300 -26.82200 -67.12800 1.000 138.02143 64 ASP F N 1
ATOM 5467 C CA . ASP F 1 66 ? -28.49200 -26.22300 -68.16900 1.000 142.74290 64 ASP F CA 1
ATOM 5468 C C . ASP F 1 66 ? -29.90600 -26.78500 -68.14600 1.000 152.14695 64 ASP F C 1
ATOM 5469 O O . ASP F 1 66 ? -30.86500 -26.08000 -68.48000 1.000 164.01863 64 ASP F O 1
ATOM 5474 N N . MET F 1 67 ? -30.05300 -28.05100 -67.75900 1.000 145.12487 65 MET F N 1
ATOM 5475 C CA . MET F 1 67 ? -31.37800 -28.64000 -67.62700 1.000 148.04109 65 MET F CA 1
ATOM 5476 C C . MET F 1 67 ? -32.18300 -27.99300 -66.50700 1.000 157.88722 65 MET F C 1
ATOM 5477 O O . MET F 1 67 ? -33.40800 -27.87200 -66.61800 1.000 169.96278 65 MET F O 1
ATOM 5482 N N . ARG F 1 68 ? -31.51300 -27.57100 -65.43200 1.000 154.38594 66 ARG F N 1
ATOM 5483 C CA . ARG F 1 68 ? -32.21500 -26.95700 -64.30900 1.000 162.32914 66 ARG F CA 1
ATOM 5484 C C . ARG F 1 68 ? -33.03200 -25.74900 -64.74800 1.000 180.47901 66 ARG F C 1
ATOM 5485 O O . ARG F 1 68 ? -34.14000 -25.52700 -64.24400 1.000 184.65925 66 ARG F O 1
ATOM 5493 N N . ASP F 1 69 ? -32.51000 -24.96100 -65.68900 1.000 206.89348 67 ASP F N 1
ATOM 5494 C CA . ASP F 1 69 ? -33.25700 -23.79700 -66.15300 1.000 212.33601 67 ASP F CA 1
ATOM 5495 C C . ASP F 1 69 ? -34.45800 -24.20600 -67.00000 1.000 213.66967 67 ASP F C 1
ATOM 5496 O O . ASP F 1 69 ? -35.53000 -23.59800 -66.89600 1.000 230.09225 67 ASP F O 1
ATOM 5501 N N . THR F 1 70 ? -34.25800 -25.21900 -67.84700 1.000 186.42128 68 THR F N 1
ATOM 5502 C CA . THR F 1 70 ? -35.35900 -25.71200 -68.71400 1.000 184.28646 68 THR F CA 1
ATOM 5503 C C . THR F 1 70 ? -36.42500 -26.35600 -67.82600 1.000 177.28030 68 THR F C 1
ATOM 5504 O O . THR F 1 70 ? -37.61700 -26.04800 -68.01800 1.000 176.40081 68 THR F O 1
ATOM 5508 N N . VAL F 1 71 ? -36.00400 -27.20200 -66.88300 1.000 176.09681 69 VAL F N 1
ATOM 5509 C CA . VAL F 1 71 ? -36.96600 -27.83100 -65.93300 1.000 168.66443 69 VAL F CA 1
ATOM 5510 C C . VAL F 1 71 ? -37.70000 -26.70400 -65.20400 1.000 174.83106 69 VAL F C 1
ATOM 5511 O O . VAL F 1 71 ? -38.91800 -26.83900 -64.98300 1.000 172.90943 69 VAL F O 1
ATOM 5515 N N . GLY F 1 72 ? -36.98500 -25.62800 -64.86500 1.000 180.00560 70 GLY F N 1
ATOM 5516 C CA . GLY F 1 72 ? -37.62800 -24.46600 -64.22300 1.000 185.51533 70 GLY F CA 1
ATOM 5517 C C . GLY F 1 72 ? -37.41300 -24.44900 -62.72200 1.000 192.79816 70 GLY F C 1
ATOM 5518 O O . GLY F 1 72 ? -37.70700 -23.41100 -62.09800 1.000 202.65127 70 GLY F O 1
ATOM 5519 N N . ILE F 1 73 ? -36.91100 -25.55100 -62.15800 1.000 189.91175 71 ILE F N 1
ATOM 5520 C CA . ILE F 1 73 ? -36.60300 -25.57300 -60.69800 1.000 197.51472 71 ILE F CA 1
ATOM 5521 C C . ILE F 1 73 ? -35.59000 -24.46300 -60.41000 1.000 212.05919 71 ILE F C 1
ATOM 5522 O O . ILE F 1 73 ? -34.46200 -24.55100 -60.92800 1.000 205.36963 71 ILE F O 1
ATOM 5527 N N . GLY F 1 74 ? -35.98000 -23.45700 -59.62500 1.000 252.47237 72 GLY F N 1
ATOM 5528 C CA . GLY F 1 74 ? -35.02700 -22.40100 -59.23500 1.000 239.33327 72 GLY F CA 1
ATOM 5529 C C . GLY F 1 74 ? -34.27700 -22.81600 -57.98400 1.000 248.18645 72 GLY F C 1
ATOM 5530 O O . GLY F 1 74 ? -34.48300 -22.17400 -56.93700 1.000 250.13688 72 GLY F O 1
ATOM 5531 N N . GLY F 1 75 ? -33.44300 -23.85600 -58.08200 1.000 221.02201 73 GLY F N 1
ATOM 5532 C CA . GLY F 1 75 ? -32.76300 -24.37700 -56.88100 1.000 204.33240 73 GLY F CA 1
ATOM 5533 C C . GLY F 1 75 ? -31.25700 -24.45700 -57.03600 1.000 199.35978 73 GLY F C 1
ATOM 5534 O O . GLY F 1 75 ? -30.77900 -24.44600 -58.18600 1.000 208.68512 73 GLY F O 1
ATOM 5535 N N . SER F 1 76 ? -30.53500 -24.54200 -55.91500 1.000 176.46683 74 SER F N 1
ATOM 5536 C CA . SER F 1 76 ? -29.05300 -24.63900 -55.94900 1.000 164.49003 74 SER F CA 1
ATOM 5537 C C . SER F 1 76 ? -28.64000 -25.96300 -56.59500 1.000 150.26229 74 SER F C 1
ATOM 5538 O O . SER F 1 76 ? -29.47200 -26.88700 -56.64700 1.000 149.75793 74 SER F O 1
ATOM 5541 N N . TRP F 1 77 ? -27.39100 -26.04800 -57.05200 1.000 144.93054 75 TRP F N 1
ATOM 5542 C CA . TRP F 1 77 ? -26.92800 -27.27400 -57.69800 1.000 136.63104 75 TRP F CA 1
ATOM 5543 C C . TRP F 1 77 ? -27.07800 -28.49700 -56.80000 1.000 136.44460 75 TRP F C 1
ATOM 5544 O O . TRP F 1 77 ? -27.60700 -29.53000 -57.22700 1.000 129.28716 75 TRP F O 1
ATOM 5555 N N . SER F 1 78 ? -26.60400 -28.40600 -55.55500 1.000 141.78184 76 SER F N 1
ATOM 5556 C CA . SER F 1 78 ? -26.66000 -29.55900 -54.65900 1.000 149.79546 76 SER F CA 1
ATOM 5557 C C . SER F 1 78 ? -28.08700 -30.03800 -54.40900 1.000 141.26090 76 SER F C 1
ATOM 5558 O O . SER F 1 78 ? -28.35000 -31.24600 -54.42700 1.000 131.20370 76 SER F O 1
ATOM 5561 N N . GLU F 1 79 ? -29.02200 -29.11400 -54.17900 1.000 142.16842 77 GLU F N 1
ATOM 5562 C CA . GLU F 1 79 ? -30.40400 -29.52000 -53.93400 1.000 137.06484 77 GLU F CA 1
ATOM 5563 C C . GLU F 1 79 ? -31.06300 -30.08200 -55.19100 1.000 124.48942 77 GLU F C 1
ATOM 5564 O O . GLU F 1 79 ? -31.85200 -31.03100 -55.11200 1.000 120.36997 77 GLU F O 1
ATOM 5570 N N . PHE F 1 80 ? -30.76300 -29.50300 -56.35700 1.000 125.97472 78 PHE F N 1
ATOM 5571 C CA . PHE F 1 80 ? -31.35300 -29.98600 -57.60400 1.000 119.33174 78 PHE F CA 1
ATOM 5572 C C . PHE F 1 80 ? -30.91600 -31.41100 -57.92800 1.000 124.43969 78 PHE F C 1
ATOM 5573 O O . PHE F 1 80 ? -31.73500 -32.23300 -58.35700 1.000 124.46440 78 PHE F O 1
ATOM 5581 N N . VAL F 1 81 ? -29.63300 -31.72400 -57.73500 1.000 126.14325 79 VAL F N 1
ATOM 5582 C CA . VAL F 1 81 ? -29.13000 -33.04100 -58.11600 1.000 121.37651 79 VAL F CA 1
ATOM 5583 C C . VAL F 1 81 ? -29.71300 -34.13500 -57.22500 1.000 118.04975 79 VAL F C 1
ATOM 5584 O O . VAL F 1 81 ? -29.94400 -35.25900 -57.68600 1.000 115.35474 79 VAL F O 1
ATOM 5588 N N . ASP F 1 82 ? -29.96100 -33.83600 -55.94600 1.000 121.32215 80 ASP F N 1
ATOM 5589 C CA . ASP F 1 82 ? -30.58500 -34.82100 -55.06800 1.000 118.09699 80 ASP F CA 1
ATOM 5590 C C . ASP F 1 82 ? -31.98000 -35.19700 -55.55300 1.000 119.87748 80 ASP F C 1
ATOM 5591 O O . ASP F 1 82 ? -32.41600 -36.34000 -55.36600 1.000 123.77592 80 ASP F O 1
ATOM 5596 N N . TYR F 1 83 ? -32.69000 -34.25300 -56.17700 1.000 118.73700 81 TYR F N 1
ATOM 5597 C CA . TYR F 1 83 ? -33.98500 -34.55800 -56.77900 1.000 116.45758 81 TYR F CA 1
ATOM 5598 C C . TYR F 1 83 ? -33.82600 -35.50600 -57.96300 1.000 115.97632 81 TYR F C 1
ATOM 5599 O O . TYR F 1 83 ? -34.55900 -36.49500 -58.08500 1.000 120.01884 81 TYR F O 1
ATOM 5608 N N . THR F 1 84 ? -32.86900 -35.21300 -58.84800 1.000 111.58339 82 THR F N 1
ATOM 5609 C CA . THR F 1 84 ? -32.64000 -36.06000 -60.01600 1.000 114.11056 82 THR F CA 1
ATOM 5610 C C . THR F 1 84 ? -32.18600 -37.45700 -59.61000 1.000 119.87120 82 THR F C 1
ATOM 5611 O O . THR F 1 84 ? -32.58900 -38.45200 -60.22400 1.000 117.85197 82 THR F O 1
ATOM 5615 N N . VAL F 1 85 ? -31.34600 -37.55200 -58.57600 1.000 144.03405 83 VAL F N 1
ATOM 5616 C CA . VAL F 1 85 ? -30.93300 -38.85900 -58.07400 1.000 124.42546 83 VAL F CA 1
ATOM 5617 C C . VAL F 1 85 ? -32.13500 -39.61600 -57.52500 1.000 124.18595 83 VAL F C 1
ATOM 5618 O O . VAL F 1 85 ? -32.31200 -40.81100 -57.79000 1.000 140.17011 83 VAL F O 1
ATOM 5622 N N . ALA F 1 86 ? -32.98200 -38.92700 -56.75800 1.000 121.47540 84 ALA F N 1
ATOM 5623 C CA . ALA F 1 86 ? -34.18800 -39.55600 -56.23100 1.000 117.68990 84 ALA F CA 1
ATOM 5624 C C . ALA F 1 86 ? -35.15900 -39.90000 -57.35200 1.000 115.77785 84 ALA F C 1
ATOM 5625 O O . ALA F 1 86 ? -35.83100 -40.93700 -57.30300 1.000 117.48671 84 ALA F O 1
ATOM 5627 N N . SER F 1 87 ? -35.25700 -39.03200 -58.36300 1.000 112.46916 85 SER F N 1
ATOM 5628 C CA . SER F 1 87 ? -36.12800 -39.31100 -59.49900 1.000 114.80148 85 SER F CA 1
ATOM 5629 C C . SER F 1 87 ? -35.67700 -40.56500 -60.23500 1.000 114.90293 85 SER F C 1
ATOM 5630 O O . SER F 1 87 ? -36.50600 -41.38200 -60.65400 1.000 118.31765 85 SER F O 1
ATOM 5633 N N . LEU F 1 88 ? -34.36300 -40.73300 -60.40700 1.000 112.05655 86 LEU F N 1
ATOM 5634 C CA . LEU F 1 88 ? -33.83900 -41.89900 -61.10700 1.000 110.46992 86 LEU F CA 1
ATOM 5635 C C . LEU F 1 88 ? -33.89900 -43.16400 -60.26400 1.000 114.15276 86 LEU F C 1
ATOM 5636 O O . LEU F 1 88 ? -33.64700 -44.25100 -60.79300 1.000 110.05168 86 LEU F O 1
ATOM 5641 N N . LYS F 1 89 ? -34.21800 -43.05100 -58.97600 1.000 117.66406 87 LYS F N 1
ATOM 5642 C CA . LYS F 1 89 ? -34.35300 -44.20200 -58.09100 1.000 118.51525 87 LYS F CA 1
ATOM 5643 C C . LYS F 1 89 ? -35.80600 -44.44200 -57.70000 1.000 125.63242 87 LYS F C 1
ATOM 5644 O O . LYS F 1 89 ? -36.08100 -45.24300 -56.80200 1.000 129.67716 87 LYS F O 1
ATOM 5646 N N . SER F 1 90 ? -36.72300 -43.75800 -58.39000 1.000 131.44257 88 SER F N 1
ATOM 5647 C CA . SER F 1 90 ? -38.17100 -43.97000 -58.13600 1.000 140.99977 88 SER F CA 1
ATOM 5648 C C . SER F 1 90 ? -38.68000 -45.07300 -59.06700 1.000 150.53031 88 SER F C 1
ATOM 5649 O O . SER F 1 90 ? -37.84600 -45.82900 -59.59800 1.000 145.81731 88 SER F O 1
ATOM 5652 N N . ASP F 1 91 ? -39.99800 -45.15100 -59.25800 1.000 156.82142 89 ASP F N 1
ATOM 5653 C CA . ASP F 1 91 ? -40.58400 -46.16800 -60.17200 1.000 159.52919 89 ASP F CA 1
ATOM 5654 C C . ASP F 1 91 ? -41.28600 -45.45000 -61.32700 1.000 158.51819 89 ASP F C 1
ATOM 5655 O O . ASP F 1 91 ? -42.07700 -46.10500 -62.03100 1.000 176.92887 89 ASP F O 1
ATOM 5660 N N . ASN F 1 92 ? -41.00500 -44.15800 -61.50900 1.000 152.36464 90 ASN F N 1
ATOM 5661 C CA . ASN F 1 92 ? -41.70200 -43.36900 -62.55800 1.000 145.05679 90 ASN F CA 1
ATOM 5662 C C . ASN F 1 92 ? -40.78200 -43.19700 -63.77000 1.000 134.37972 90 ASN F C 1
ATOM 5663 O O . ASN F 1 92 ? -41.01600 -42.25800 -64.55400 1.000 132.43357 90 ASN F O 1
ATOM 5668 N N . VAL F 1 93 ? -39.77800 -44.06500 -63.91500 1.000 129.66769 91 VAL F N 1
ATOM 5669 C CA . VAL F 1 93 ? -38.83100 -43.92300 -65.02000 1.000 120.35743 91 VAL F CA 1
ATOM 5670 C C . VAL F 1 93 ? -39.39600 -44.58000 -66.27400 1.000 114.45370 91 VAL F C 1
ATOM 5671 O O . VAL F 1 93 ? -39.55800 -45.80400 -66.33100 1.000 127.52152 91 VAL F O 1
ATOM 5675 N N . LYS F 1 94 ? -39.71100 -43.76100 -67.27400 1.000 110.77655 92 LYS F N 1
ATOM 5676 C CA . LYS F 1 94 ? -40.16000 -44.20800 -68.58600 1.000 108.32368 92 LYS F CA 1
ATOM 5677 C C . LYS F 1 94 ? -39.04600 -44.04900 -69.62300 1.000 103.34568 92 LYS F C 1
ATOM 5678 O O . LYS F 1 94 ? -38.14100 -43.22300 -69.47700 1.000 108.58980 92 LYS F O 1
ATOM 5680 N N . LEU F 1 95 ? -39.13400 -44.84200 -70.69300 1.000 100.23005 93 LEU F N 1
ATOM 5681 C CA . LEU F 1 95 ? -38.18000 -44.79400 -71.80100 1.000 102.67160 93 LEU F CA 1
ATOM 5682 C C . LEU F 1 95 ? -38.94400 -44.52400 -73.09000 1.000 111.54964 93 LEU F C 1
ATOM 5683 O O . LEU F 1 95 ? -39.70400 -45.37900 -73.55700 1.000 116.77114 93 LEU F O 1
ATOM 5688 N N . LEU F 1 96 ? -38.74900 -43.33800 -73.65700 1.000 109.38214 94 LEU F N 1
ATOM 5689 C CA . LEU F 1 96 ? -39.47100 -42.90500 -74.84900 1.000 113.30333 94 LEU F CA 1
ATOM 5690 C C . LEU F 1 96 ? -38.56300 -43.10200 -76.06400 1.000 119.63643 94 LEU F C 1
ATOM 5691 O O . LEU F 1 96 ? -37.61300 -42.34000 -76.26200 1.000 126.85335 94 LEU F O 1
ATOM 5696 N N . LEU F 1 97 ? -38.87300 -44.09600 -76.89400 1.000 126.60134 95 LEU F N 1
ATOM 5697 C CA . LEU F 1 97 ? -38.08000 -44.40000 -78.08000 1.000 135.19890 95 LEU F CA 1
ATOM 5698 C C . LEU F 1 97 ? -38.58500 -43.64400 -79.30700 1.000 145.38082 95 LEU F C 1
ATOM 5699 O O . LEU F 1 97 ? -39.78100 -43.37900 -79.45200 1.000 146.16708 95 LEU F O 1
ATOM 5701 N N . GLY F 1 98 ? -37.65000 -43.29000 -80.19600 1.000 151.04211 96 GLY F N 1
ATOM 5702 C CA . GLY F 1 98 ? -37.98300 -42.59000 -81.41600 1.000 167.41761 96 GLY F CA 1
ATOM 5703 C C . GLY F 1 98 ? -37.33200 -43.24500 -82.62400 1.000 186.91721 96 GLY F C 1
ATOM 5704 O O . GLY F 1 98 ? -36.44000 -44.08600 -82.49900 1.000 187.20965 96 GLY F O 1
ATOM 5705 N N . GLU F 1 99 ? -37.80700 -42.84300 -83.80200 1.000 196.77944 97 GLU F N 1
ATOM 5706 C CA . GLU F 1 99 ? -37.39500 -43.46200 -85.06400 1.000 206.06755 97 GLU F CA 1
ATOM 5707 C C . GLU F 1 99 ? -35.89100 -43.36300 -85.30300 1.000 210.54287 97 GLU F C 1
ATOM 5708 O O . GLU F 1 99 ? -35.20700 -44.37800 -85.43400 1.000 203.23882 97 GLU F O 1
ATOM 5710 N N . LYS F 1 107 ? -33.43300 -44.63300 -83.26200 1.000 191.95757 105 LYS F N 1
ATOM 5711 C CA . LYS F 1 107 ? -32.12100 -44.01000 -83.38800 1.000 194.34529 105 LYS F CA 1
ATOM 5712 C C . LYS F 1 107 ? -31.71800 -43.31100 -82.09300 1.000 184.64822 105 LYS F C 1
ATOM 5713 O O . LYS F 1 107 ? -30.56600 -43.38100 -81.66400 1.000 168.25489 105 LYS F O 1
ATOM 5715 N N . THR F 1 108 ? -32.68800 -42.65000 -81.46600 1.000 182.04644 106 THR F N 1
ATOM 5716 C CA . THR F 1 108 ? -32.48600 -41.93600 -80.21500 1.000 159.84954 106 THR F CA 1
ATOM 5717 C C . THR F 1 108 ? -33.56600 -42.35300 -79.22600 1.000 166.00024 106 THR F C 1
ATOM 5718 O O . THR F 1 108 ? -34.52900 -43.04500 -79.57100 1.000 190.08333 106 THR F O 1
ATOM 5722 N N . ALA F 1 109 ? -33.40000 -41.90900 -77.98300 1.000 143.10596 107 ALA F N 1
ATOM 5723 C CA . ALA F 1 109 ? -34.35900 -42.20000 -76.92700 1.000 134.12582 107 ALA F CA 1
ATOM 5724 C C . ALA F 1 109 ? -34.14600 -41.21100 -75.79300 1.000 124.42873 107 ALA F C 1
ATOM 5725 O O . ALA F 1 109 ? -33.08300 -40.59400 -75.67400 1.000 125.42893 107 ALA F O 1
ATOM 5727 N N . ARG F 1 110 ? -35.17500 -41.07000 -74.95900 1.000 116.37734 108 ARG F N 1
ATOM 5728 C CA . ARG F 1 110 ? -35.17900 -40.10700 -73.86200 1.000 115.39186 108 ARG F CA 1
ATOM 5729 C C . ARG F 1 110 ? -35.64400 -40.80300 -72.59100 1.000 108.05332 108 ARG F C 1
ATOM 5730 O O . ARG F 1 110 ? -36.83600 -41.08500 -72.43200 1.000 107.71713 108 ARG F O 1
ATOM 5738 N N . LEU F 1 111 ? -34.69900 -41.09100 -71.70100 1.000 108.15945 109 LEU F N 1
ATOM 5739 C CA . LEU F 1 111 ? -34.99800 -41.68100 -70.39900 1.000 109.02478 109 LEU F CA 1
ATOM 5740 C C . LEU F 1 111 ? -35.65400 -40.61500 -69.52900 1.000 101.99098 109 LEU F C 1
ATOM 5741 O O . LEU F 1 111 ? -34.97400 -39.77700 -68.93400 1.000 99.83556 109 LEU F O 1
ATOM 5746 N N . VAL F 1 112 ? -36.98500 -40.64100 -69.45000 1.000 102.33674 110 VAL F N 1
ATOM 5747 C CA . VAL F 1 112 ? -37.75600 -39.67800 -68.66600 1.000 102.48049 110 VAL F CA 1
ATOM 5748 C C . VAL F 1 112 ? -38.09600 -40.26400 -67.30500 1.000 107.91354 110 VAL F C 1
ATOM 5749 O O . VAL F 1 112 ? -38.53800 -41.41600 -67.20400 1.000 115.57369 110 VAL F O 1
ATOM 5753 N N . SER F 1 113 ? -37.89500 -39.46500 -66.25900 1.000 110.70986 111 SER F N 1
ATOM 5754 C CA . SER F 1 113 ? -38.22400 -39.85800 -64.89900 1.000 115.90855 111 SER F CA 1
ATOM 5755 C C . SER F 1 113 ? -38.74400 -38.64600 -64.13700 1.000 118.74629 111 SER F C 1
ATOM 5756 O O . SER F 1 113 ? -38.47100 -37.49600 -64.49200 1.000 122.07100 111 SER F O 1
ATOM 5759 N N . GLN F 1 114 ? -39.50600 -38.91800 -63.07900 1.000 121.03762 112 GLN F N 1
ATOM 5760 C CA . GLN F 1 114 ? -39.97500 -37.88000 -62.17200 1.000 124.48596 112 GLN F CA 1
ATOM 5761 C C . GLN F 1 114 ? -40.02700 -38.46800 -60.77000 1.000 128.12203 112 GLN F C 1
ATOM 5762 O O . GLN F 1 114 ? -40.37100 -39.63900 -60.59400 1.000 131.79953 112 GLN F O 1
ATOM 5768 N N . LYS F 1 115 ? -39.66600 -37.65100 -59.77800 1.000 127.52753 113 LYS F N 1
ATOM 5769 C CA . LYS F 1 115 ? -39.58400 -38.14200 -58.40500 1.000 129.84625 113 LYS F CA 1
ATOM 5770 C C . LYS F 1 115 ? -40.94200 -38.58700 -57.88100 1.000 132.06292 113 LYS F C 1
ATOM 5771 O O . LYS F 1 115 ? -41.02100 -39.55000 -57.10900 1.000 132.38625 113 LYS F O 1
ATOM 5777 N N . ALA F 1 116 ? -42.01400 -37.92400 -58.30100 1.000 136.69440 114 ALA F N 1
ATOM 5778 C CA . ALA F 1 116 ? -43.36600 -38.28800 -57.89000 1.000 149.41074 114 ALA F CA 1
ATOM 5779 C C . ALA F 1 116 ? -44.33400 -37.82700 -58.97300 1.000 161.27018 114 ALA F C 1
ATOM 5780 O O . ALA F 1 116 ? -43.93700 -37.20100 -59.95800 1.000 157.33107 114 ALA F O 1
ATOM 5782 N N . LYS F 1 117 ? -45.61600 -38.13200 -58.78400 1.000 173.37685 115 LYS F N 1
ATOM 5783 C CA . LYS F 1 117 ? -46.62800 -37.73600 -59.75700 1.000 172.53909 115 LYS F CA 1
ATOM 5784 C C . LYS F 1 117 ? -46.91400 -36.24000 -59.65000 1.000 176.87254 115 LYS F C 1
ATOM 5785 O O . LYS F 1 117 ? -47.20000 -35.72500 -58.56100 1.000 173.20577 115 LYS F O 1
ATOM 5787 N N . GLY F 1 118 ? -46.84200 -35.55100 -60.79100 1.000 168.10824 116 GLY F N 1
ATOM 5788 C CA . GLY F 1 118 ? -46.99000 -34.11000 -60.82400 1.000 168.53936 116 GLY F CA 1
ATOM 5789 C C . GLY F 1 118 ? -45.75900 -33.35200 -60.38100 1.000 166.26741 116 GLY F C 1
ATOM 5790 O O . GLY F 1 118 ? -45.87800 -32.23100 -59.87000 1.000 162.17801 116 GLY F O 1
ATOM 5791 N N . MET F 1 119 ? -44.58100 -33.93500 -60.55600 1.000 165.98129 117 MET F N 1
ATOM 5792 C CA . MET F 1 119 ? -43.30300 -33.32900 -60.23500 1.000 161.96932 117 MET F CA 1
ATOM 5793 C C . MET F 1 119 ? -42.57300 -32.93800 -61.51800 1.000 149.69948 117 MET F C 1
ATOM 5794 O O . MET F 1 119 ? -42.96700 -33.33700 -62.61900 1.000 155.58583 117 MET F O 1
ATOM 5799 N N . PRO F 1 120 ? -41.50900 -32.13700 -61.41500 1.000 140.54820 118 PRO F N 1
ATOM 5800 C CA . PRO F 1 120 ? -40.72100 -31.81300 -62.61200 1.000 144.18379 118 PRO F CA 1
ATOM 5801 C C . PRO F 1 120 ? -40.21700 -33.07200 -63.30200 1.000 140.51428 118 PRO F C 1
ATOM 5802 O O . PRO F 1 120 ? -39.84000 -34.04900 -62.65200 1.000 140.54713 118 PRO F O 1
ATOM 5806 N N . ARG F 1 121 ? -40.21000 -33.04000 -64.63200 1.000 140.47797 119 ARG F N 1
ATOM 5807 C CA . ARG F 1 121 ? -39.85500 -34.20000 -65.43700 1.000 139.95126 119 ARG F CA 1
ATOM 5808 C C . ARG F 1 121 ? -38.43000 -34.02900 -65.94600 1.000 130.33684 119 ARG F C 1
ATOM 5809 O O . ARG F 1 121 ? -38.11300 -33.03100 -66.60400 1.000 131.87304 119 ARG F O 1
ATOM 5811 N N . ILE F 1 122 ? -37.57900 -35.00300 -65.63900 1.000 123.93356 120 ILE F N 1
ATOM 5812 C CA . ILE F 1 122 ? -36.16700 -34.95500 -65.99700 1.000 118.82688 120 ILE F CA 1
ATOM 5813 C C . ILE F 1 122 ? -35.97700 -35.67300 -67.32600 1.000 118.51884 120 ILE F C 1
ATOM 5814 O O . ILE F 1 122 ? -36.39200 -36.82800 -67.48200 1.000 122.00966 120 ILE F O 1
ATOM 5819 N N . ASN F 1 123 ? -35.35200 -34.99200 -68.28500 1.000 113.76403 121 ASN F N 1
ATOM 5820 C CA . ASN F 1 123 ? -35.15300 -35.52200 -69.63000 1.000 115.03992 121 ASN F CA 1
ATOM 5821 C C . ASN F 1 123 ? -33.66800 -35.75000 -69.88100 1.000 110.70044 121 ASN F C 1
ATOM 5822 O O . ASN F 1 123 ? -32.89600 -34.79200 -69.99600 1.000 122.29508 121 ASN F O 1
ATOM 5827 N N . VAL F 1 124 ? -33.27200 -37.01600 -69.95600 1.000 107.10213 122 VAL F N 1
ATOM 5828 C CA . VAL F 1 124 ? -31.90500 -37.37600 -70.31700 1.000 108.43018 122 VAL F CA 1
ATOM 5829 C C . VAL F 1 124 ? -31.93200 -37.92400 -71.74000 1.000 112.33218 122 VAL F C 1
ATOM 5830 O O . VAL F 1 124 ? -32.33700 -39.07600 -71.94900 1.000 114.89994 122 VAL F O 1
ATOM 5834 N N . PRO F 1 125 ? -31.51600 -37.15100 -72.74100 1.000 107.54931 123 PRO F N 1
ATOM 5835 C CA . PRO F 1 125 ? -31.50700 -37.66900 -74.11300 1.000 113.46786 123 PRO F CA 1
ATOM 5836 C C . PRO F 1 125 ? -30.39800 -38.68800 -74.30600 1.000 118.69494 123 PRO F C 1
ATOM 5837 O O . PRO F 1 125 ? -29.36700 -38.65200 -73.63200 1.000 122.81166 123 PRO F O 1
ATOM 5841 N N . LEU F 1 126 ? -30.61900 -39.60800 -75.24500 1.000 117.17370 124 LEU F N 1
ATOM 5842 C CA . LEU F 1 126 ? -29.74100 -40.75900 -75.41100 1.000 112.39652 124 LEU F CA 1
ATOM 5843 C C . LEU F 1 126 ? -29.52900 -41.04200 -76.89300 1.000 118.29841 124 LEU F C 1
ATOM 5844 O O . LEU F 1 126 ? -30.34400 -40.66800 -77.73900 1.000 126.82303 124 LEU F O 1
ATOM 5849 N N . THR F 1 127 ? -28.41300 -41.70700 -77.20100 1.000 113.80042 125 THR F N 1
ATOM 5850 C CA . THR F 1 127 ? -28.14300 -42.22300 -78.53700 1.000 119.02388 125 THR F CA 1
ATOM 5851 C C . THR F 1 127 ? -27.64800 -43.66100 -78.42500 1.000 115.44267 125 THR F C 1
ATOM 5852 O O . THR F 1 127 ? -27.10700 -44.07700 -77.39900 1.000 113.48712 125 THR F O 1
ATOM 5856 N N . LYS F 1 128 ? -27.83300 -44.42100 -79.50000 1.000 116.73532 126 LYS F N 1
ATOM 5857 C CA . LYS F 1 128 ? -27.44100 -45.82200 -79.51300 1.000 116.27136 126 LYS F CA 1
ATOM 5858 C C . LYS F 1 128 ? -25.94100 -45.95900 -79.72100 1.000 114.07868 126 LYS F C 1
ATOM 5859 O O . LYS F 1 128 ? -25.35600 -45.30200 -80.58500 1.000 111.29618 126 LYS F O 1
ATOM 5861 N N . MET F 1 129 ? -25.32000 -46.82600 -78.92600 1.000 112.08129 127 MET F N 1
ATOM 5862 C CA . MET F 1 129 ? -23.88100 -47.02600 -78.99700 1.000 108.50389 127 MET F CA 1
ATOM 5863 C C . MET F 1 129 ? -23.48000 -47.67400 -80.32300 1.000 113.29184 127 MET F C 1
ATOM 5864 O O . MET F 1 129 ? -24.31000 -47.99600 -81.18000 1.000 117.61298 127 MET F O 1
ATOM 5869 N N . VAL F 1 130 ? -22.16700 -47.84700 -80.48100 1.000 114.35324 128 VAL F N 1
ATOM 5870 C CA . VAL F 1 130 ? -21.56600 -48.63400 -81.54600 1.000 119.41424 128 VAL F CA 1
ATOM 5871 C C . VAL F 1 130 ? -21.31800 -50.03200 -80.99800 1.000 119.44949 128 VAL F C 1
ATOM 5872 O O . VAL F 1 130 ? -21.10600 -50.22100 -79.79300 1.000 119.39884 128 VAL F O 1
ATOM 5876 N N . GLU F 1 131 ? -21.35000 -51.02200 -81.89500 1.000 115.49365 129 GLU F N 1
ATOM 5877 C CA . GLU F 1 131 ? -21.35000 -52.42800 -81.48800 1.000 125.85519 129 GLU F CA 1
ATOM 5878 C C . GLU F 1 131 ? -20.11700 -52.80800 -80.67300 1.000 131.43083 129 GLU F C 1
ATOM 5879 O O . GLU F 1 131 ? -20.20800 -53.61700 -79.74000 1.000 154.90774 129 GLU F O 1
ATOM 5881 N N . SER F 1 132 ? -18.95600 -52.24500 -81.01300 1.000 123.86016 130 SER F N 1
ATOM 5882 C CA . SER F 1 132 ? -17.71100 -52.68000 -80.38700 1.000 129.66042 130 SER F CA 1
ATOM 5883 C C . SER F 1 132 ? -17.71700 -52.42900 -78.88400 1.000 127.21340 130 SER F C 1
ATOM 5884 O O . SER F 1 132 ? -17.44300 -53.34100 -78.09600 1.000 125.55639 130 SER F O 1
ATOM 5887 N N . SER F 1 133 ? -18.05100 -51.20700 -78.46600 1.000 136.38242 131 SER F N 1
ATOM 5888 C CA . SER F 1 133 ? -18.06000 -50.84600 -77.05400 1.000 135.02307 131 SER F CA 1
ATOM 5889 C C . SER F 1 133 ? -19.39600 -51.10000 -76.36600 1.000 124.43910 131 SER F C 1
ATOM 5890 O O . SER F 1 133 ? -19.45100 -51.07100 -75.12900 1.000 117.90658 131 SER F O 1
ATOM 5893 N N . ALA F 1 134 ? -20.46700 -51.32600 -77.13100 1.000 121.64472 132 ALA F N 1
ATOM 5894 C CA . ALA F 1 134 ? -21.77100 -51.60900 -76.53800 1.000 116.67744 132 ALA F CA 1
ATOM 5895 C C . ALA F 1 134 ? -21.72700 -52.85100 -75.65800 1.000 108.26354 132 ALA F C 1
ATOM 5896 O O . ALA F 1 134 ? -22.39500 -52.90700 -74.61900 1.000 98.94514 132 ALA F O 1
ATOM 5898 N N . SER F 1 135 ? -20.96300 -53.86700 -76.06700 1.000 112.17468 133 SER F N 1
ATOM 5899 C CA . SER F 1 135 ? -20.89400 -55.10000 -75.28500 1.000 107.46885 133 SER F CA 1
ATOM 5900 C C . SER F 1 135 ? -20.32800 -54.85800 -73.89300 1.000 103.38517 133 SER F C 1
ATOM 5901 O O . SER F 1 135 ? -20.86100 -55.36900 -72.90100 1.000 94.81271 133 SER F O 1
ATOM 5904 N N . GLU F 1 136 ? -19.23800 -54.10200 -73.80300 1.000 109.14339 134 GLU F N 1
ATOM 5905 C CA . GLU F 1 136 ? -18.67500 -53.79200 -72.49700 1.000 105.07469 134 GLU F CA 1
ATOM 5906 C C . GLU F 1 136 ? -19.63300 -52.97800 -71.63900 1.000 102.73733 134 GLU F C 1
ATOM 5907 O O . GLU F 1 136 ? -19.53400 -53.00700 -70.40700 1.000 98.06071 134 GLU F O 1
ATOM 5913 N N . ALA F 1 137 ? -20.55200 -52.23700 -72.25800 1.000 109.93327 135 ALA F N 1
ATOM 5914 C CA . ALA F 1 137 ? -21.51400 -51.46800 -71.47500 1.000 102.54136 135 ALA F CA 1
ATOM 5915 C C . ALA F 1 137 ? -22.38400 -52.38500 -70.62500 1.000 100.23171 135 ALA F C 1
ATOM 5916 O O . ALA F 1 137 ? -22.60000 -52.13000 -69.43500 1.000 96.80107 135 ALA F O 1
ATOM 5918 N N . MET F 1 138 ? -22.91300 -53.44900 -71.23000 1.000 99.06905 136 MET F N 1
ATOM 5919 C CA . MET F 1 138 ? -23.69800 -54.40800 -70.46400 1.000 93.07788 136 MET F CA 1
ATOM 5920 C C . MET F 1 138 ? -22.82100 -55.14300 -69.45800 1.000 86.78070 136 MET F C 1
ATOM 5921 O O . MET F 1 138 ? -23.22800 -55.36800 -68.31100 1.000 80.64039 136 MET F O 1
ATOM 5926 N N . ALA F 1 139 ? -21.61800 -55.54500 -69.88400 1.000 87.73784 137 ALA F N 1
ATOM 5927 C CA . ALA F 1 139 ? -20.69300 -56.22300 -68.98300 1.000 87.47327 137 ALA F CA 1
ATOM 5928 C C . ALA F 1 139 ? -20.38300 -55.36500 -67.76500 1.000 89.85941 137 ALA F C 1
ATOM 5929 O O . ALA F 1 139 ? -20.40000 -55.85900 -66.63300 1.000 87.15432 137 ALA F O 1
ATOM 5931 N N . ASN F 1 140 ? -20.12500 -54.07100 -67.97200 1.000 95.64921 138 ASN F N 1
ATOM 5932 C CA . ASN F 1 140 ? -19.84200 -53.18500 -66.84500 1.000 94.23979 138 ASN F CA 1
ATOM 5933 C C . ASN F 1 140 ? -21.05700 -53.04600 -65.93600 1.000 88.99609 138 ASN F C 1
ATOM 5934 O O . ASN F 1 140 ? -20.93600 -53.12100 -64.70800 1.000 83.37069 138 ASN F O 1
ATOM 5939 N N . LEU F 1 141 ? -22.24000 -52.84700 -66.52300 1.000 88.12941 139 LEU F N 1
ATOM 5940 C CA . LEU F 1 141 ? -23.45800 -52.71600 -65.72700 1.000 84.39007 139 LEU F CA 1
ATOM 5941 C C . LEU F 1 141 ? -23.64300 -53.91600 -64.80600 1.000 86.27515 139 LEU F C 1
ATOM 5942 O O . LEU F 1 141 ? -23.87000 -53.76100 -63.60100 1.000 86.42298 139 LEU F O 1
ATOM 5947 N N . SER F 1 142 ? -23.53600 -55.12400 -65.36000 1.000 85.50091 140 SER F N 1
ATOM 5948 C CA . SER F 1 142 ? -23.75900 -56.33400 -64.57500 1.000 80.46530 140 SER F CA 1
ATOM 5949 C C . SER F 1 142 ? -22.66900 -56.53200 -63.52600 1.000 83.25048 140 SER F C 1
ATOM 5950 O O . SER F 1 142 ? -22.96500 -56.80700 -62.35700 1.000 81.59206 140 SER F O 1
ATOM 5953 N N . LEU F 1 143 ? -21.40000 -56.41800 -63.93100 1.000 86.69090 141 LEU F N 1
ATOM 5954 C CA . LEU F 1 143 ? -20.30200 -56.60400 -62.98400 1.000 84.46205 141 LEU F CA 1
ATOM 5955 C C . LEU F 1 143 ? -20.38000 -55.60700 -61.83400 1.000 88.53545 141 LEU F C 1
ATOM 5956 O O . LEU F 1 143 ? -20.12100 -55.96300 -60.67800 1.000 81.06397 141 LEU F O 1
ATOM 5961 N N . GLU F 1 144 ? -20.72900 -54.35300 -62.12800 1.000 90.27029 142 GLU F N 1
ATOM 5962 C CA . GLU F 1 144 ? -20.90100 -53.37700 -61.05600 1.000 91.04428 142 GLU F CA 1
ATOM 5963 C C . GLU F 1 144 ? -22.15300 -53.67300 -60.24000 1.000 89.01467 142 GLU F C 1
ATOM 5964 O O . GLU F 1 144 ? -22.16100 -53.49400 -59.01600 1.000 91.75724 142 GLU F O 1
ATOM 5970 N N . LEU F 1 145 ? -23.22600 -54.11200 -60.90300 1.000 88.10724 143 LEU F N 1
ATOM 5971 C CA . LEU F 1 145 ? -24.45200 -54.46700 -60.19400 1.000 84.18196 143 LEU F CA 1
ATOM 5972 C C . LEU F 1 145 ? -24.22000 -55.60900 -59.21200 1.000 82.62416 143 LEU F C 1
ATOM 5973 O O . LEU F 1 145 ? -24.76000 -55.59900 -58.09900 1.000 84.11210 143 LEU F O 1
ATOM 5978 N N . PHE F 1 146 ? -23.42200 -56.60600 -59.60500 1.000 82.93101 144 PHE F N 1
ATOM 5979 C CA . PHE F 1 146 ? -23.14000 -57.71900 -58.70300 1.000 83.71409 144 PHE F CA 1
ATOM 5980 C C . PHE F 1 146 ? -22.36600 -57.25000 -57.47700 1.000 85.82636 144 PHE F C 1
ATOM 5981 O O . PHE F 1 146 ? -22.69300 -57.62600 -56.34500 1.000 85.56871 144 PHE F O 1
ATOM 5989 N N . ARG F 1 147 ? -21.31700 -56.44700 -57.68300 1.000 83.93404 145 ARG F N 1
ATOM 5990 C CA . ARG F 1 147 ? -20.57000 -55.91500 -56.54700 1.000 85.70777 145 ARG F CA 1
ATOM 5991 C C . ARG F 1 147 ? -21.48800 -55.13100 -55.61900 1.000 89.86786 145 ARG F C 1
ATOM 5992 O O . ARG F 1 147 ? -21.33100 -55.17400 -54.39300 1.000 88.13141 145 ARG F O 1
ATOM 6000 N N . ALA F 1 148 ? -22.45600 -54.40800 -56.18800 1.000 91.77558 146 ALA F N 1
ATOM 6001 C CA . ALA F 1 148 ? -23.45200 -53.73200 -55.36600 1.000 91.55109 146 ALA F CA 1
ATOM 6002 C C . ALA F 1 148 ? -24.39500 -54.72400 -54.69700 1.000 91.27957 146 ALA F C 1
ATOM 6003 O O . ALA F 1 148 ? -24.92500 -54.43800 -53.61800 1.000 95.86240 146 ALA F O 1
ATOM 6005 N N . PHE F 1 149 ? -24.62100 -55.88700 -55.31500 1.000 95.10511 147 PHE F N 1
ATOM 6006 C CA . PHE F 1 149 ? -25.48800 -56.88400 -54.69500 1.000 94.91829 147 PHE F CA 1
ATOM 6007 C C . PHE F 1 149 ? -24.78000 -57.56700 -53.53000 1.000 93.05298 147 PHE F C 1
ATOM 6008 O O . PHE F 1 149 ? -25.36100 -57.73600 -52.45100 1.000 95.70007 147 PHE F O 1
ATOM 6016 N N . LYS F 1 150 ? -23.52200 -57.97400 -53.73200 1.000 91.29340 148 LYS F N 1
ATOM 6017 C CA . LYS F 1 150 ? -22.77000 -58.63800 -52.67200 1.000 100.86443 148 LYS F CA 1
ATOM 6018 C C . LYS F 1 150 ? -22.55100 -57.72200 -51.47700 1.000 112.08851 148 LYS F C 1
ATOM 6019 O O . LYS F 1 150 ? -22.34000 -58.20800 -50.36000 1.000 115.68085 148 LYS F O 1
ATOM 6021 N N . SER F 1 151 ? -22.59500 -56.40900 -51.69100 1.000 112.51904 149 SER F N 1
ATOM 6022 C CA . SER F 1 151 ? -22.49400 -55.45500 -50.59700 1.000 114.04697 149 SER F CA 1
ATOM 6023 C C . SER F 1 151 ? -23.81400 -55.33300 -49.84700 1.000 116.10707 149 SER F C 1
ATOM 6024 O O . SER F 1 151 ? -23.82100 -55.02500 -48.65100 1.000 121.74929 149 SER F O 1
ATOM 6027 N N . LYS F 1 152 ? -24.93500 -55.57000 -50.53100 1.000 114.41216 150 LYS F N 1
ATOM 6028 C CA . LYS F 1 152 ? -26.24200 -55.43500 -49.89900 1.000 113.87374 150 LYS F CA 1
ATOM 6029 C C . LYS F 1 152 ? -26.55500 -56.60100 -48.96700 1.000 123.59027 150 LYS F C 1
ATOM 6030 O O . LYS F 1 152 ? -27.10800 -56.39300 -47.88100 1.000 130.84648 150 LYS F O 1
ATOM 6032 N N . GLN F 1 153 ? -26.22000 -57.82900 -49.36600 1.000 126.45778 151 GLN F N 1
ATOM 6033 C CA . GLN F 1 153 ? -26.37800 -58.96000 -48.46000 1.000 139.36609 151 GLN F CA 1
ATOM 6034 C C . GLN F 1 153 ? -25.29900 -59.00000 -47.38900 1.000 133.93303 151 GLN F C 1
ATOM 6035 O O . GLN F 1 153 ? -25.36500 -59.84900 -46.49300 1.000 144.53873 151 GLN F O 1
ATOM 6041 N N . HIS F 1 154 ? -24.31400 -58.10300 -47.46200 1.000 127.25982 152 HIS F N 1
ATOM 6042 C CA . HIS F 1 154 ? -23.31100 -57.98600 -46.41300 1.000 126.63286 152 HIS F CA 1
ATOM 6043 C C . HIS F 1 154 ? -23.89000 -57.40000 -45.13200 1.000 131.80155 152 HIS F C 1
ATOM 6044 O O . HIS F 1 154 ? -23.29100 -57.56300 -44.06300 1.000 130.93751 152 HIS F O 1
ATOM 6051 N N . LEU F 1 155 ? -25.03900 -56.72800 -45.21500 1.000 136.82496 153 LEU F N 1
ATOM 6052 C CA . LEU F 1 155 ? -25.66700 -56.11400 -44.05400 1.000 150.59023 153 LEU F CA 1
ATOM 6053 C C . LEU F 1 155 ? -26.64400 -57.08300 -43.40300 1.000 163.03300 153 LEU F C 1
ATOM 6054 O O . LEU F 1 155 ? -27.37200 -57.80700 -44.08900 1.000 153.97671 153 LEU F O 1
ATOM 6059 N N . GLN F 1 156 ? -26.65500 -57.08800 -42.07300 1.000 203.21501 154 GLN F N 1
ATOM 6060 C CA . GLN F 1 156 ? -27.54200 -57.95100 -41.30400 1.000 212.36038 154 GLN F CA 1
ATOM 6061 C C . GLN F 1 156 ? -27.71900 -57.34000 -39.91900 1.000 222.75180 154 GLN F C 1
ATOM 6062 O O . GLN F 1 156 ? -27.21300 -56.25300 -39.62800 1.000 217.61660 154 GLN F O 1
ATOM 6064 N N . GLY F 1 157 ? -28.44500 -58.05300 -39.06300 1.000 200.02872 155 GLY F N 1
ATOM 6065 C CA . GLY F 1 157 ? -28.69700 -57.59800 -37.70700 1.000 189.31135 155 GLY F CA 1
ATOM 6066 C C . GLY F 1 157 ? -28.58600 -58.69800 -36.66900 1.000 174.47917 155 GLY F C 1
ATOM 6067 O O . GLY F 1 157 ? -27.67700 -58.69200 -35.83900 1.000 166.70781 155 GLY F O 1
ATOM 6068 N N . MET G 1 3 ? 20.10200 -10.94800 -50.79900 1.000 137.18797 1 MET G N 1
ATOM 6069 C CA . MET G 1 3 ? 19.46200 -9.79900 -51.49500 1.000 136.73499 1 MET G CA 1
ATOM 6070 C C . MET G 1 3 ? 17.94000 -9.91300 -51.36800 1.000 140.56081 1 MET G C 1
ATOM 6071 O O . MET G 1 3 ? 17.47600 -10.70400 -50.52500 1.000 157.16354 1 MET G O 1
ATOM 6073 N N . ALA G 1 4 ? 17.19800 -9.14800 -52.17500 1.000 125.07224 2 ALA G N 1
ATOM 6074 C CA . ALA G 1 4 ? 15.71800 -9.18700 -52.12800 1.000 119.21661 2 ALA G CA 1
ATOM 6075 C C . ALA G 1 4 ? 15.16300 -9.23600 -53.55500 1.000 118.28039 2 ALA G C 1
ATOM 6076 O O . ALA G 1 4 ? 14.60700 -8.21800 -54.00800 1.000 113.51932 2 ALA G O 1
ATOM 6078 N N . SER G 1 5 ? 15.31000 -10.37800 -54.22900 1.000 126.92679 3 SER G N 1
ATOM 6079 C CA . SER G 1 5 ? 14.83500 -10.51000 -55.63000 1.000 116.38575 3 SER G CA 1
ATOM 6080 C C . SER G 1 5 ? 14.22900 -11.89800 -55.84800 1.000 118.01314 3 SER G C 1
ATOM 6081 O O . SER G 1 5 ? 14.43800 -12.77500 -54.99000 1.000 122.72611 3 SER G O 1
ATOM 6084 N N . PHE G 1 6 ? 13.51100 -12.08100 -56.95700 1.000 113.94997 4 PHE G N 1
ATOM 6085 C CA . PHE G 1 6 ? 12.91100 -13.37500 -57.26300 1.000 102.38729 4 PHE G CA 1
ATOM 6086 C C . PHE G 1 6 ? 13.63000 -14.12300 -58.38400 1.000 104.79168 4 PHE G C 1
ATOM 6087 O O . PHE G 1 6 ? 13.00500 -14.90500 -59.10400 1.000 101.46733 4 PHE G O 1
ATOM 6095 N N . GLU G 1 7 ? 14.93600 -13.90000 -58.55500 1.000 113.58678 5 GLU G N 1
ATOM 6096 C CA . GLU G 1 7 ? 15.63700 -14.57800 -59.64300 1.000 115.74048 5 GLU G CA 1
ATOM 6097 C C . GLU G 1 7 ? 15.74100 -16.07600 -59.38900 1.000 114.15032 5 GLU G C 1
ATOM 6098 O O . GLU G 1 7 ? 15.72700 -16.86600 -60.33900 1.000 113.31769 5 GLU G O 1
ATOM 6104 N N . LYS G 1 8 ? 15.84600 -16.48200 -58.12500 1.000 117.50171 6 LYS G N 1
ATOM 6105 C CA . LYS G 1 8 ? 15.94200 -17.89600 -57.78400 1.000 127.96077 6 LYS G CA 1
ATOM 6106 C C . LYS G 1 8 ? 14.68200 -18.34800 -57.05600 1.000 122.27728 6 LYS G C 1
ATOM 6107 O O . LYS G 1 8 ? 14.75600 -18.99100 -56.00500 1.000 152.01127 6 LYS G O 1
ATOM 6109 N N . PHE G 1 9 ? 13.52000 -18.02100 -57.62300 1.000 113.36894 7 PHE G N 1
ATOM 6110 C CA . PHE G 1 9 ? 12.21900 -18.34600 -57.04600 1.000 101.31831 7 PHE G CA 1
ATOM 6111 C C . PHE G 1 9 ? 11.62500 -19.48300 -57.86900 1.000 97.37742 7 PHE G C 1
ATOM 6112 O O . PHE G 1 9 ? 11.30800 -19.30100 -59.04900 1.000 94.73891 7 PHE G O 1
ATOM 6120 N N . GLU G 1 10 ? 11.47200 -20.65300 -57.24800 1.000 99.67312 8 GLU G N 1
ATOM 6121 C CA . GLU G 1 10 ? 10.88000 -21.78200 -57.94700 1.000 92.63690 8 GLU G CA 1
ATOM 6122 C C . GLU G 1 10 ? 9.35900 -21.64000 -58.00700 1.000 92.11480 8 GLU G C 1
ATOM 6123 O O . GLU G 1 10 ? 8.74300 -21.11300 -57.07800 1.000 96.38746 8 GLU G O 1
ATOM 6125 N N . PRO G 1 11 ? 8.73000 -22.09500 -59.09200 1.000 90.22722 9 PRO G N 1
ATOM 6126 C CA . PRO G 1 11 ? 7.27200 -21.97600 -59.18900 1.000 82.40867 9 PRO G CA 1
ATOM 6127 C C . PRO G 1 11 ? 6.58500 -22.84500 -58.15000 1.000 76.84787 9 PRO G C 1
ATOM 6128 O O . PRO G 1 11 ? 7.13500 -23.84300 -57.67600 1.000 82.02974 9 PRO G O 1
ATOM 6132 N N . ILE G 1 12 ? 5.36500 -22.44700 -57.79700 1.000 74.65760 10 ILE G N 1
ATOM 6133 C CA . ILE G 1 12 ? 4.57400 -23.14200 -56.79000 1.000 76.99659 10 ILE G CA 1
ATOM 6134 C C . ILE G 1 12 ? 3.20400 -23.47000 -57.36700 1.000 79.95948 10 ILE G C 1
ATOM 6135 O O . ILE G 1 12 ? 2.54800 -22.60400 -57.95600 1.000 81.81074 10 ILE G O 1
ATOM 6140 N N . PHE G 1 13 ? 2.77700 -24.71700 -57.18800 1.000 76.84202 11 PHE G N 1
ATOM 6141 C CA . PHE G 1 13 ? 1.46400 -25.19800 -57.58100 1.000 73.60767 11 PHE G CA 1
ATOM 6142 C C . PHE G 1 13 ? 0.75100 -25.72000 -56.34100 1.000 76.40794 11 PHE G C 1
ATOM 6143 O O . PHE G 1 13 ? 1.38400 -26.25200 -55.42300 1.000 80.78657 11 PHE G O 1
ATOM 6151 N N . GLY G 1 14 ? -0.56900 -25.56800 -56.31000 1.000 74.08149 12 GLY G N 1
ATOM 6152 C CA . GLY G 1 14 ? -1.30600 -26.01700 -55.14200 1.000 78.14610 12 GLY G CA 1
ATOM 6153 C C . GLY G 1 14 ? -2.79200 -26.10200 -55.40500 1.000 78.29900 12 GLY G C 1
ATOM 6154 O O . GLY G 1 14 ? -3.29100 -25.67900 -56.45200 1.000 81.39006 12 GLY G O 1
ATOM 6155 N N . GLU G 1 15 ? -3.49300 -26.66100 -54.42300 1.000 78.48211 13 GLU G N 1
ATOM 6156 C CA . GLU G 1 15 ? -4.93100 -26.87600 -54.48000 1.000 85.04248 13 GLU G CA 1
ATOM 6157 C C . GLU G 1 15 ? -5.63400 -26.01200 -53.44100 1.000 90.86705 13 GLU G C 1
ATOM 6158 O O . GLU G 1 15 ? -5.13800 -25.84600 -52.32200 1.000 95.42544 13 GLU G O 1
ATOM 6164 N N . VAL G 1 16 ? -6.79400 -25.46800 -53.81100 1.000 92.44799 14 VAL G N 1
ATOM 6165 C CA . VAL G 1 16 ? -7.59800 -24.65200 -52.90800 1.000 95.60156 14 VAL G CA 1
ATOM 6166 C C . VAL G 1 16 ? -9.07000 -24.98000 -53.11500 1.000 100.57569 14 VAL G C 1
ATOM 6167 O O . VAL G 1 16 ? -9.50500 -25.30800 -54.22200 1.000 98.84153 14 VAL G O 1
ATOM 6171 N N . VAL G 1 17 ? -9.83300 -24.89200 -52.03500 1.000 105.30690 15 VAL G N 1
ATOM 6172 C CA . VAL G 1 17 ? -11.28100 -25.07700 -52.05200 1.000 114.15962 15 VAL G CA 1
ATOM 6173 C C . VAL G 1 17 ? -11.92400 -23.71300 -51.82000 1.000 110.47053 15 VAL G C 1
ATOM 6174 O O . VAL G 1 17 ? -11.64100 -23.06700 -50.80200 1.000 122.26819 15 VAL G O 1
ATOM 6178 N N . PRO G 1 18 ? -12.76900 -23.23100 -52.72900 1.000 103.83836 16 PRO G N 1
ATOM 6179 C CA . PRO G 1 18 ? -13.39000 -21.91400 -52.54300 1.000 103.17235 16 PRO G CA 1
ATOM 6180 C C . PRO G 1 18 ? -14.32900 -21.89500 -51.34500 1.000 112.86987 16 PRO G C 1
ATOM 6181 O O . PRO G 1 18 ? -14.65300 -22.92000 -50.74300 1.000 120.00615 16 PRO G O 1
ATOM 6185 N N . GLU G 1 19 ? -14.76700 -20.68500 -51.00200 1.000 115.60362 17 GLU G N 1
ATOM 6186 C CA . GLU G 1 19 ? -15.61000 -20.47400 -49.82700 1.000 126.14693 17 GLU G CA 1
ATOM 6187 C C . GLU G 1 19 ? -16.34000 -19.15200 -49.99300 1.000 133.18176 17 GLU G C 1
ATOM 6188 O O . GLU G 1 19 ? -15.70100 -18.09700 -50.05200 1.000 134.89320 17 GLU G O 1
ATOM 6194 N N . ARG G 1 20 ? -17.66800 -19.20500 -50.06200 1.000 139.38336 18 ARG G N 1
ATOM 6195 C CA . ARG G 1 20 ? -18.46000 -18.01300 -50.33300 1.000 147.34138 18 ARG G CA 1
ATOM 6196 C C . ARG G 1 20 ? -18.72300 -17.23900 -49.04700 1.000 168.18581 18 ARG G C 1
ATOM 6197 O O . ARG G 1 20 ? -19.07300 -17.82600 -48.01900 1.000 163.69372 18 ARG G O 1
ATOM 6199 N N . SER G 1 21 ? -18.52800 -15.91900 -49.10600 1.000 186.56065 19 SER G N 1
ATOM 6200 C CA . SER G 1 21 ? -18.84100 -15.05900 -47.93700 1.000 193.82781 19 SER G CA 1
ATOM 6201 C C . SER G 1 21 ? -20.00900 -14.15200 -48.32700 1.000 212.43282 19 SER G C 1
ATOM 6202 O O . SER G 1 21 ? -19.90200 -13.48500 -49.37400 1.000 207.79796 19 SER G O 1
ATOM 6205 N N . ASP G 1 22 ? -21.08300 -14.14600 -47.53300 1.000 255.63191 20 ASP G N 1
ATOM 6206 C CA . ASP G 1 22 ? -22.29200 -13.36100 -47.90100 1.000 263.90025 20 ASP G CA 1
ATOM 6207 C C . ASP G 1 22 ? -22.70800 -13.73300 -49.32900 1.000 257.83063 20 ASP G C 1
ATOM 6208 O O . ASP G 1 22 ? -22.69900 -12.83900 -50.19700 1.000 259.61283 20 ASP G O 1
ATOM 6210 N N . PRO G 1 23 ? -23.07100 -15.00400 -49.61400 1.000 217.77552 21 PRO G N 1
ATOM 6211 C CA . PRO G 1 23 ? -23.40500 -15.42400 -50.97800 1.000 211.37885 21 PRO G CA 1
ATOM 6212 C C . PRO G 1 23 ? -24.73900 -14.82000 -51.43900 1.000 205.10983 21 PRO G C 1
ATOM 6213 O O . PRO G 1 23 ? -25.27100 -15.33400 -52.40600 1.000 194.33627 21 PRO G O 1
ATOM 6217 N N . LEU G 1 27 ? -21.25200 -22.51000 -58.89100 1.000 133.39965 25 LEU G N 1
ATOM 6218 C CA . LEU G 1 27 ? -20.70000 -23.82800 -58.47600 1.000 139.41750 25 LEU G CA 1
ATOM 6219 C C . LEU G 1 27 ? -19.31400 -23.62100 -57.85600 1.000 135.36306 25 LEU G C 1
ATOM 6220 O O . LEU G 1 27 ? -18.48500 -22.93500 -58.48500 1.000 132.26119 25 LEU G O 1
ATOM 6222 N N . LEU G 1 28 ? -19.07500 -24.20200 -56.67600 1.000 132.37472 26 LEU G N 1
ATOM 6223 C CA . LEU G 1 28 ? -17.75200 -24.07800 -56.00700 1.000 133.00631 26 LEU G CA 1
ATOM 6224 C C . LEU G 1 28 ? -16.78300 -25.08200 -56.63700 1.000 143.44079 26 LEU G C 1
ATOM 6225 O O . LEU G 1 28 ? -16.31900 -25.98700 -55.91600 1.000 159.42147 26 LEU G O 1
ATOM 6227 N N . ARG G 1 29 ? -16.48900 -24.91800 -57.93000 1.000 135.18384 27 ARG G N 1
ATOM 6228 C CA . ARG G 1 29 ? -15.58300 -25.85800 -58.64400 1.000 146.44029 27 ARG G CA 1
ATOM 6229 C C . ARG G 1 29 ? -14.18600 -25.78400 -58.02100 1.000 134.57435 27 ARG G C 1
ATOM 6230 O O . ARG G 1 29 ? -13.74400 -24.66600 -57.69300 1.000 128.31660 27 ARG G O 1
ATOM 6238 N N . ARG G 1 30 ? -13.52000 -26.93300 -57.87400 1.000 116.07120 28 ARG G N 1
ATOM 6239 C CA . ARG G 1 30 ? -12.18600 -26.97200 -57.21600 1.000 108.71767 28 ARG G CA 1
ATOM 6240 C C . ARG G 1 30 ? -11.18800 -26.12900 -58.01800 1.000 104.88564 28 ARG G C 1
ATOM 6241 O O . ARG G 1 30 ? -11.01700 -26.40700 -59.22100 1.000 106.02422 28 ARG G O 1
ATOM 6249 N N . CYS G 1 31 ? -10.55600 -25.14600 -57.37000 1.000 101.66002 29 CYS G N 1
ATOM 6250 C CA . CYS G 1 31 ? -9.58300 -24.24800 -58.04500 1.000 94.18487 29 CYS G CA 1
ATOM 6251 C C . CYS G 1 31 ? -8.14400 -24.68700 -57.76300 1.000 87.98852 29 CYS G C 1
ATOM 6252 O O . CYS G 1 31 ? -7.88900 -25.19600 -56.65600 1.000 85.77987 29 CYS G O 1
ATOM 6255 N N . LEU G 1 32 ? -7.25000 -24.51400 -58.73900 1.000 84.10345 30 LEU G N 1
ATOM 6256 C CA . LEU G 1 32 ? -5.81000 -24.81600 -58.53000 1.000 82.38105 30 LEU G CA 1
ATOM 6257 C C . LEU G 1 32 ? -5.05800 -23.49300 -58.68300 1.000 88.05928 30 LEU G C 1
ATOM 6258 O O . LEU G 1 32 ? -5.59000 -22.60500 -59.37700 1.000 84.43124 30 LEU G O 1
ATOM 6263 N N . PHE G 1 33 ? -3.88100 -23.35200 -58.06800 1.000 84.64230 31 PHE G N 1
ATOM 6264 C CA . PHE G 1 33 ? -3.20600 -22.02800 -58.13000 1.000 76.21050 31 PHE G CA 1
ATOM 6265 C C . PHE G 1 33 ? -1.79200 -22.14700 -58.70500 1.000 77.53243 31 PHE G C 1
ATOM 6266 O O . PHE G 1 33 ? -1.22100 -23.25400 -58.68100 1.000 72.52202 31 PHE G O 1
ATOM 6274 N N . HIS G 1 34 ? -1.25600 -21.03300 -59.21000 1.000 82.39318 32 HIS G N 1
ATOM 6275 C CA . HIS G 1 34 ? 0.09200 -21.00800 -59.76700 1.000 75.58553 32 HIS G CA 1
ATOM 6276 C C . HIS G 1 34 ? 0.78000 -19.72600 -59.33200 1.000 72.10003 32 HIS G C 1
ATOM 6277 O O . HIS G 1 34 ? 0.28700 -18.62900 -59.61100 1.000 82.06523 32 HIS G O 1
ATOM 6284 N N . VAL G 1 35 ? 1.91100 -19.86500 -58.64900 1.000 73.76006 33 VAL G N 1
ATOM 6285 C CA . VAL G 1 35 ? 2.73600 -18.73600 -58.24300 1.000 80.50836 33 VAL G CA 1
ATOM 6286 C C . VAL G 1 35 ? 4.08000 -18.86500 -58.94200 1.000 78.02700 33 VAL G C 1
ATOM 6287 O O . VAL G 1 35 ? 4.69100 -19.94100 -58.92700 1.000 86.85126 33 VAL G O 1
ATOM 6291 N N . TYR G 1 36 ? 4.53900 -17.77200 -59.54700 1.000 68.43290 34 TYR G N 1
ATOM 6292 C CA . TYR G 1 36 ? 5.78000 -17.79100 -60.30700 1.000 79.57142 34 TYR G CA 1
ATOM 6293 C C . TYR G 1 36 ? 6.25200 -16.36000 -60.51200 1.000 89.60450 34 TYR G C 1
ATOM 6294 O O . TYR G 1 36 ? 5.46900 -15.40900 -60.43500 1.000 92.62340 34 TYR G O 1
ATOM 6303 N N . ALA G 1 37 ? 7.54900 -16.22500 -60.77800 1.000 87.37642 35 ALA G N 1
ATOM 6304 C CA . ALA G 1 37 ? 8.18000 -14.92100 -60.93900 1.000 83.96230 35 ALA G CA 1
ATOM 6305 C C . ALA G 1 37 ? 8.16000 -14.50400 -62.40300 1.000 87.10612 35 ALA G C 1
ATOM 6306 O O . ALA G 1 37 ? 8.76100 -15.17100 -63.25200 1.000 87.51605 35 ALA G O 1
ATOM 6308 N N . SER G 1 38 ? 7.46900 -13.40300 -62.69900 1.000 89.18052 36 SER G N 1
ATOM 6309 C CA . SER G 1 38 ? 7.51900 -12.84500 -64.04400 1.000 93.31467 36 SER G CA 1
ATOM 6310 C C . SER G 1 38 ? 8.83400 -12.10900 -64.27100 1.000 100.69433 36 SER G C 1
ATOM 6311 O O . SER G 1 38 ? 9.53600 -12.35800 -65.25900 1.000 108.48519 36 SER G O 1
ATOM 6314 N N . ASP G 1 39 ? 9.17500 -11.19800 -63.36200 1.000 98.35227 37 ASP G N 1
ATOM 6315 C CA . ASP G 1 39 ? 10.47700 -10.55300 -63.30300 1.000 97.92148 37 ASP G CA 1
ATOM 6316 C C . ASP G 1 39 ? 11.02300 -10.63500 -61.88300 1.000 94.33867 37 ASP G C 1
ATOM 6317 O O . ASP G 1 39 ? 10.33000 -11.04600 -60.94800 1.000 95.14478 37 ASP G O 1
ATOM 6322 N N . SER G 1 40 ? 12.28900 -10.23500 -61.73000 1.000 93.77497 38 SER G N 1
ATOM 6323 C CA . SER G 1 40 ? 12.97500 -10.32400 -60.44400 1.000 96.42841 38 SER G CA 1
ATOM 6324 C C . SER G 1 40 ? 12.34500 -9.45100 -59.36700 1.000 100.78402 38 SER G C 1
ATOM 6325 O O . SER G 1 40 ? 12.77200 -9.52100 -58.21000 1.000 103.67943 38 SER G O 1
ATOM 6328 N N . TYR G 1 41 ? 11.34700 -8.63600 -59.70800 1.000 101.44920 39 TYR G N 1
ATOM 6329 C CA . TYR G 1 41 ? 10.68700 -7.77300 -58.74400 1.000 102.67683 39 TYR G CA 1
ATOM 6330 C C . TYR G 1 41 ? 9.20100 -8.04400 -58.58400 1.000 98.18040 39 TYR G C 1
ATOM 6331 O O . TYR G 1 41 ? 8.59900 -7.49900 -57.65600 1.000 100.34408 39 TYR G O 1
ATOM 6340 N N . ASN G 1 42 ? 8.59200 -8.85800 -59.43900 1.000 100.14332 40 ASN G N 1
ATOM 6341 C CA . ASN G 1 42 ? 7.16600 -9.12600 -59.35600 1.000 102.00964 40 ASN G CA 1
ATOM 6342 C C . ASN G 1 42 ? 6.90700 -10.61900 -59.20100 1.000 96.33242 40 ASN G C 1
ATOM 6343 O O . ASN G 1 42 ? 7.69700 -11.45700 -59.64800 1.000 96.04757 40 ASN G O 1
ATOM 6348 N N . LEU G 1 43 ? 5.79000 -10.93600 -58.54700 1.000 99.78417 41 LEU G N 1
ATOM 6349 C CA . LEU G 1 43 ? 5.32400 -12.30500 -58.35500 1.000 86.95164 41 LEU G CA 1
ATOM 6350 C C . LEU G 1 43 ? 3.88300 -12.38000 -58.83500 1.000 83.61726 41 LEU G C 1
ATOM 6351 O O . LEU G 1 43 ? 3.01900 -11.66800 -58.31300 1.000 86.63346 41 LEU G O 1
ATOM 6356 N N . THR G 1 44 ? 3.61900 -13.23900 -59.81500 1.000 81.00397 42 THR G N 1
ATOM 6357 C CA . THR G 1 44 ? 2.29900 -13.34100 -60.42400 1.000 82.23574 42 THR G CA 1
ATOM 6358 C C . THR G 1 44 ? 1.55200 -14.53800 -59.84400 1.000 81.64659 42 THR G C 1
ATOM 6359 O O . THR G 1 44 ? 2.10200 -15.64300 -59.77000 1.000 79.01156 42 THR G O 1
ATOM 6363 N N . VAL G 1 45 ? 0.30400 -14.31400 -59.43200 1.000 81.26320 43 VAL G N 1
ATOM 6364 C CA . VAL G 1 45 ? -0.53200 -15.34500 -58.82900 1.000 73.21562 43 VAL G CA 1
ATOM 6365 C C . VAL G 1 45 ? -1.74200 -15.56500 -59.73000 1.000 79.29248 43 VAL G C 1
ATOM 6366 O O . VAL G 1 45 ? -2.33300 -14.60500 -60.23900 1.000 84.23861 43 VAL G O 1
ATOM 6370 N N . HIS G 1 46 ? -2.10700 -16.83200 -59.93000 1.000 80.05614 44 HIS G N 1
ATOM 6371 C CA . HIS G 1 46 ? -3.27400 -17.21100 -60.71900 1.000 80.43414 44 HIS G CA 1
ATOM 6372 C C . HIS G 1 46 ? -4.07600 -18.25600 -59.95900 1.000 78.56909 44 HIS G C 1
ATOM 6373 O O . HIS G 1 46 ? -3.50800 -19.24000 -59.48100 1.000 76.06745 44 HIS G O 1
ATOM 6380 N N . VAL G 1 47 ? -5.38600 -18.04400 -59.84300 1.000 83.16740 45 VAL G N 1
ATOM 6381 C CA . VAL G 1 47 ? -6.29800 -19.01800 -59.24900 1.000 78.19446 45 VAL G CA 1
ATOM 6382 C C . VAL G 1 47 ? -7.41400 -19.29700 -60.24800 1.000 85.73970 45 VAL G C 1
ATOM 6383 O O . VAL G 1 47 ? -7.99200 -18.36200 -60.81300 1.000 91.75605 45 VAL G O 1
ATOM 6387 N N . THR G 1 48 ? -7.69600 -20.57900 -60.48600 1.000 86.48047 46 THR G N 1
ATOM 6388 C CA . THR G 1 48 ? -8.70600 -20.94300 -61.47200 1.000 88.83881 46 THR G CA 1
ATOM 6389 C C . THR G 1 48 ? -9.24200 -22.34300 -61.20600 1.000 90.76582 46 THR G C 1
ATOM 6390 O O . THR G 1 48 ? -8.51900 -23.22200 -60.73200 1.000 90.48625 46 THR G O 1
ATOM 6394 N N . ASP G 1 49 ? -10.52700 -22.52700 -61.51200 1.000 92.81105 47 ASP G N 1
ATOM 6395 C CA . ASP G 1 49 ? -11.15400 -23.84000 -61.57600 1.000 88.30697 47 ASP G CA 1
ATOM 6396 C C . ASP G 1 49 ? -11.28200 -24.35300 -63.00400 1.000 84.09009 47 ASP G C 1
ATOM 6397 O O . ASP G 1 49 ? -11.86500 -25.41900 -63.21800 1.000 94.67999 47 ASP G O 1
ATOM 6402 N N . PHE G 1 50 ? -10.75200 -23.61100 -63.97500 1.000 83.61267 48 PHE G N 1
ATOM 6403 C CA . PHE G 1 50 ? -10.69300 -23.91800 -65.40100 1.000 83.28161 48 PHE G CA 1
ATOM 6404 C C . PHE G 1 50 ? -12.05300 -23.87300 -66.09500 1.000 87.40865 48 PHE G C 1
ATOM 6405 O O . PHE G 1 50 ? -12.12300 -24.18100 -67.29200 1.000 90.71408 48 PHE G O 1
ATOM 6413 N N . ILE G 1 51 ? -13.13300 -23.50600 -65.40100 1.000 93.81284 49 ILE G N 1
ATOM 6414 C CA . ILE G 1 51 ? -14.45900 -23.39900 -66.00200 1.000 104.13634 49 ILE G CA 1
ATOM 6415 C C . ILE G 1 51 ? -15.06600 -22.01800 -65.78100 1.000 113.69039 49 ILE G C 1
ATOM 6416 O O . ILE G 1 51 ? -15.58900 -21.40000 -66.71300 1.000 117.86427 49 ILE G O 1
ATOM 6421 N N . SER G 1 52 ? -15.00000 -21.51300 -64.55200 1.000 122.00174 50 SER G N 1
ATOM 6422 C CA . SER G 1 52 ? -15.71400 -20.29400 -64.18900 1.000 125.23229 50 SER G CA 1
ATOM 6423 C C . SER G 1 52 ? -14.92100 -19.03100 -64.49200 1.000 116.91669 50 SER G C 1
ATOM 6424 O O . SER G 1 52 ? -15.49600 -18.03400 -64.94000 1.000 118.82839 50 SER G O 1
ATOM 6427 N N . GLY G 1 53 ? -13.61800 -19.04700 -64.24600 1.000 128.48459 51 GLY G N 1
ATOM 6428 C CA . GLY G 1 53 ? -12.80600 -17.88300 -64.52200 1.000 131.95588 51 GLY G CA 1
ATOM 6429 C C . GLY G 1 53 ? -11.42800 -18.04400 -63.91700 1.000 127.82829 51 GLY G C 1
ATOM 6430 O O . GLY G 1 53 ? -11.02900 -19.13900 -63.51500 1.000 118.90152 51 GLY G O 1
ATOM 6431 N N . VAL G 1 54 ? -10.71500 -16.92200 -63.85000 1.000 104.68653 52 VAL G N 1
ATOM 6432 C CA . VAL G 1 54 ? -9.36800 -16.88300 -63.29500 1.000 95.15544 52 VAL G CA 1
ATOM 6433 C C . VAL G 1 54 ? -9.27400 -15.69400 -62.34800 1.000 93.63060 52 VAL G C 1
ATOM 6434 O O . VAL G 1 54 ? -9.53100 -14.55400 -62.75200 1.000 100.88351 52 VAL G O 1
ATOM 6438 N N . TRP G 1 55 ? -8.91300 -15.95500 -61.09600 1.000 88.02952 53 TRP G N 1
ATOM 6439 C CA . TRP G 1 55 ? -8.64500 -14.90500 -60.12300 1.000 89.62357 53 TRP G CA 1
ATOM 6440 C C . TRP G 1 55 ? -7.13500 -14.71100 -60.04400 1.000 92.14229 53 TRP G C 1
ATOM 6441 O O . TRP G 1 55 ? -6.39800 -15.67000 -59.79500 1.000 91.28530 53 TRP G O 1
ATOM 6452 N N . THR G 1 56 ? -6.67900 -13.47400 -60.24600 1.000 97.06253 54 THR G N 1
ATOM 6453 C CA . THR G 1 56 ? -5.25500 -13.20400 -60.40000 1.000 92.41600 54 THR G CA 1
ATOM 6454 C C . THR G 1 56 ? -4.85200 -11.92600 -59.68400 1.000 89.57240 54 THR G C 1
ATOM 6455 O O . THR G 1 56 ? -5.67600 -11.05200 -59.40700 1.000 85.94660 54 THR G O 1
ATOM 6459 N N . THR G 1 57 ? -3.55800 -11.84300 -59.38600 1.000 88.23730 55 THR G N 1
ATOM 6460 C CA . THR G 1 57 ? -2.92700 -10.60400 -58.95700 1.000 95.28428 55 THR G CA 1
ATOM 6461 C C . THR G 1 57 ? -1.42900 -10.72200 -59.20100 1.000 87.17037 55 THR G C 1
ATOM 6462 O O . THR G 1 57 ? -0.91300 -11.79500 -59.52500 1.000 89.63683 55 THR G O 1
ATOM 6466 N N . ILE G 1 58 ? -0.73700 -9.59700 -59.04400 1.000 88.42562 56 ILE G N 1
ATOM 6467 C CA . ILE G 1 58 ? 0.71500 -9.53700 -59.14500 1.000 81.63748 56 ILE G CA 1
ATOM 6468 C C . ILE G 1 58 ? 1.25600 -8.89500 -57.87600 1.000 89.68742 56 ILE G C 1
ATOM 6469 O O . ILE G 1 58 ? 0.79400 -7.82300 -57.47000 1.000 95.37440 56 ILE G O 1
ATOM 6474 N N . LEU G 1 59 ? 2.22900 -9.55400 -57.25200 1.000 90.92676 57 LEU G N 1
ATOM 6475 C CA . LEU G 1 59 ? 2.83400 -9.10000 -56.00400 1.000 97.48397 57 LEU G CA 1
ATOM 6476 C C . LEU G 1 59 ? 4.26800 -8.68200 -56.29000 1.000 101.81540 57 LEU G C 1
ATOM 6477 O O . LEU G 1 59 ? 5.11200 -9.52000 -56.63100 1.000 104.47888 57 LEU G O 1
ATOM 6482 N N . SER G 1 60 ? 4.54000 -7.38900 -56.15900 1.000 110.15990 58 SER G N 1
ATOM 6483 C CA . SER G 1 60 ? 5.91100 -6.93300 -56.26200 1.000 113.94421 58 SER G CA 1
ATOM 6484 C C . SER G 1 60 ? 6.60900 -7.09700 -54.91700 1.000 122.05796 58 SER G C 1
ATOM 6485 O O . SER G 1 60 ? 5.96900 -7.31600 -53.88200 1.000 126.11718 58 SER G O 1
ATOM 6488 N N . VAL G 1 61 ? 7.94400 -7.00400 -54.94600 1.000 118.59042 59 VAL G N 1
ATOM 6489 C CA . VAL G 1 61 ? 8.73300 -7.10700 -53.71900 1.000 113.17686 59 VAL G CA 1
ATOM 6490 C C . VAL G 1 61 ? 8.23100 -6.11100 -52.68600 1.000 128.59582 59 VAL G C 1
ATOM 6491 O O . VAL G 1 61 ? 8.29300 -6.36200 -51.47700 1.000 129.90644 59 VAL G O 1
ATOM 6495 N N . SER G 1 62 ? 7.70200 -4.97800 -53.14600 1.000 138.47667 60 SER G N 1
ATOM 6496 C CA . SER G 1 62 ? 7.15500 -3.97800 -52.23600 1.000 143.64145 60 SER G CA 1
ATOM 6497 C C . SER G 1 62 ? 5.94000 -4.52400 -51.49800 1.000 146.60693 60 SER G C 1
ATOM 6498 O O . SER G 1 62 ? 5.87900 -4.47900 -50.26500 1.000 142.87204 60 SER G O 1
ATOM 6501 N N . GLN G 1 63 ? 4.95400 -5.03500 -52.24100 1.000 134.88573 61 GLN G N 1
ATOM 6502 C CA . GLN G 1 63 ? 3.73800 -5.54700 -51.61200 1.000 131.36419 61 GLN G CA 1
ATOM 6503 C C . GLN G 1 63 ? 4.04000 -6.70500 -50.66600 1.000 140.78784 61 GLN G C 1
ATOM 6504 O O . GLN G 1 63 ? 3.36700 -6.86700 -49.64400 1.000 143.94266 61 GLN G O 1
ATOM 6510 N N . LEU G 1 64 ? 5.04300 -7.52600 -50.98800 1.000 161.55497 62 LEU G N 1
ATOM 6511 C CA . LEU G 1 64 ? 5.45800 -8.57100 -50.05500 1.000 159.20406 62 LEU G CA 1
ATOM 6512 C C . LEU G 1 64 ? 6.03100 -7.97500 -48.77600 1.000 167.52773 62 LEU G C 1
ATOM 6513 O O . LEU G 1 64 ? 5.83800 -8.52000 -47.68500 1.000 186.31566 62 LEU G O 1
ATOM 6518 N N . ASP G 1 65 ? 6.74700 -6.85700 -48.89100 1.000 145.27869 63 ASP G N 1
ATOM 6519 C CA . ASP G 1 65 ? 7.35300 -6.24100 -47.71500 1.000 138.90129 63 ASP G CA 1
ATOM 6520 C C . ASP G 1 65 ? 6.31700 -5.51100 -46.86900 1.000 140.30542 63 ASP G C 1
ATOM 6521 O O . ASP G 1 65 ? 6.39300 -5.52000 -45.63900 1.000 142.33664 63 ASP G O 1
ATOM 6526 N N . ASP G 1 66 ? 5.35600 -4.84500 -47.50400 1.000 138.76562 64 ASP G N 1
ATOM 6527 C CA . ASP G 1 66 ? 4.30500 -4.17800 -46.74200 1.000 141.45594 64 ASP G CA 1
ATOM 6528 C C . ASP G 1 66 ? 3.49800 -5.17700 -45.92600 1.000 147.14704 64 ASP G C 1
ATOM 6529 O O . ASP G 1 66 ? 3.04900 -4.87100 -44.81600 1.000 148.24804 64 ASP G O 1
ATOM 6531 N N . MET G 1 67 ? 3.29900 -6.37700 -46.46800 1.000 145.00311 65 MET G N 1
ATOM 6532 C CA . MET G 1 67 ? 2.60400 -7.42500 -45.73000 1.000 139.63724 65 MET G CA 1
ATOM 6533 C C . MET G 1 67 ? 3.43200 -7.95400 -44.56200 1.000 139.90066 65 MET G C 1
ATOM 6534 O O . MET G 1 67 ? 2.87600 -8.31100 -43.51600 1.000 142.68163 65 MET G O 1
ATOM 6539 N N . ARG G 1 68 ? 4.75600 -8.02700 -44.72200 1.000 140.84807 66 ARG G N 1
ATOM 6540 C CA . ARG G 1 68 ? 5.59900 -8.53400 -43.64100 1.000 140.84718 66 ARG G CA 1
ATOM 6541 C C . ARG G 1 68 ? 5.44100 -7.70300 -42.37400 1.000 145.39046 66 ARG G C 1
ATOM 6542 O O . ARG G 1 68 ? 5.46500 -8.24500 -41.26300 1.000 143.96269 66 ARG G O 1
ATOM 6550 N N . ASP G 1 69 ? 5.28000 -6.38500 -42.51400 1.000 154.72260 67 ASP G N 1
ATOM 6551 C CA . ASP G 1 69 ? 5.09600 -5.54400 -41.33600 1.000 156.54769 67 ASP G CA 1
ATOM 6552 C C . ASP G 1 69 ? 3.71600 -5.74800 -40.72300 1.000 155.40743 67 ASP G C 1
ATOM 6553 O O . ASP G 1 69 ? 3.56900 -5.75000 -39.49400 1.000 158.44092 67 ASP G O 1
ATOM 6558 N N . THR G 1 70 ? 2.69400 -5.91400 -41.56200 1.000 152.74437 68 THR G N 1
ATOM 6559 C CA . THR G 1 70 ? 1.32000 -6.03900 -41.09100 1.000 152.11230 68 THR G CA 1
ATOM 6560 C C . THR G 1 70 ? 1.00400 -7.40200 -40.48100 1.000 153.89511 68 THR G C 1
ATOM 6561 O O . THR G 1 70 ? 0.01900 -7.51500 -39.74300 1.000 176.58870 68 THR G O 1
ATOM 6565 N N . VAL G 1 71 ? 1.80300 -8.43500 -40.75700 1.000 152.12583 69 VAL G N 1
ATOM 6566 C CA . VAL G 1 71 ? 1.52100 -9.77000 -40.24000 1.000 142.21342 69 VAL G CA 1
ATOM 6567 C C . VAL G 1 71 ? 2.33700 -10.09700 -38.99400 1.000 148.41026 69 VAL G C 1
ATOM 6568 O O . VAL G 1 71 ? 2.38000 -11.25800 -38.57700 1.000 149.92288 69 VAL G O 1
ATOM 6572 N N . GLY G 1 72 ? 2.98300 -9.10600 -38.38400 1.000 150.29610 70 GLY G N 1
ATOM 6573 C CA . GLY G 1 72 ? 3.59200 -9.34200 -37.09000 1.000 159.60849 70 GLY G CA 1
ATOM 6574 C C . GLY G 1 72 ? 4.88700 -10.13100 -37.08600 1.000 166.15924 70 GLY G C 1
ATOM 6575 O O . GLY G 1 72 ? 5.71800 -9.95000 -36.19200 1.000 174.70866 70 GLY G O 1
ATOM 6576 N N . ILE G 1 73 ? 5.07300 -11.01300 -38.06400 1.000 169.81380 71 ILE G N 1
ATOM 6577 C CA . ILE G 1 73 ? 6.21800 -11.91700 -38.06900 1.000 171.68672 71 ILE G CA 1
ATOM 6578 C C . ILE G 1 73 ? 7.42300 -11.17100 -38.62800 1.000 179.07605 71 ILE G C 1
ATOM 6579 O O . ILE G 1 73 ? 7.45600 -10.81400 -39.80800 1.000 168.50324 71 ILE G O 1
ATOM 6581 N N . GLY G 1 74 ? 8.42300 -10.94500 -37.77100 1.000 190.06044 72 GLY G N 1
ATOM 6582 C CA . GLY G 1 74 ? 9.60200 -10.20400 -38.14500 1.000 203.25981 72 GLY G CA 1
ATOM 6583 C C . GLY G 1 74 ? 10.77500 -11.10400 -38.48000 1.000 192.24272 72 GLY G C 1
ATOM 6584 O O . GLY G 1 74 ? 10.84300 -12.26000 -38.06700 1.000 179.90814 72 GLY G O 1
ATOM 6585 N N . GLY G 1 75 ? 11.69800 -10.55300 -39.24600 1.000 167.96817 73 GLY G N 1
ATOM 6586 C CA . GLY G 1 75 ? 12.88600 -11.28000 -39.65100 1.000 152.66944 73 GLY G CA 1
ATOM 6587 C C . GLY G 1 75 ? 13.40000 -10.78200 -40.98300 1.000 142.01057 73 GLY G C 1
ATOM 6588 O O . GLY G 1 75 ? 12.76900 -9.98000 -41.67000 1.000 135.87221 73 GLY G O 1
ATOM 6589 N N . SER G 1 76 ? 14.58300 -11.27900 -41.33600 1.000 135.53797 74 SER G N 1
ATOM 6590 C CA . SER G 1 76 ? 15.22200 -10.96300 -42.60600 1.000 132.53758 74 SER G CA 1
ATOM 6591 C C . SER G 1 76 ? 14.33600 -11.38100 -43.77900 1.000 129.68694 74 SER G C 1
ATOM 6592 O O . SER G 1 76 ? 13.42600 -12.20400 -43.64700 1.000 134.67154 74 SER G O 1
ATOM 6595 N N . TRP G 1 77 ? 14.60600 -10.77400 -44.93800 1.000 121.84224 75 TRP G N 1
ATOM 6596 C CA . TRP G 1 77 ? 13.76100 -10.97600 -46.11300 1.000 118.83042 75 TRP G CA 1
ATOM 6597 C C . TRP G 1 77 ? 13.68200 -12.44900 -46.49800 1.000 126.73988 75 TRP G C 1
ATOM 6598 O O . TRP G 1 77 ? 12.59500 -12.96900 -46.77900 1.000 122.47826 75 TRP G O 1
ATOM 6609 N N . SER G 1 78 ? 14.82800 -13.13200 -46.53800 1.000 149.64875 76 SER G N 1
ATOM 6610 C CA . SER G 1 78 ? 14.82600 -14.55600 -46.86100 1.000 132.48367 76 SER G CA 1
ATOM 6611 C C . SER G 1 78 ? 13.95600 -15.34300 -45.88800 1.000 131.61341 76 SER G C 1
ATOM 6612 O O . SER G 1 78 ? 13.26300 -16.28500 -46.28800 1.000 129.26910 76 SER G O 1
ATOM 6615 N N . GLU G 1 79 ? 13.97600 -14.96800 -44.60600 1.000 130.58423 77 GLU G N 1
ATOM 6616 C CA . GLU G 1 79 ? 13.15500 -15.66700 -43.62100 1.000 129.39554 77 GLU G CA 1
ATOM 6617 C C . GLU G 1 79 ? 11.66800 -15.46400 -43.88700 1.000 119.56877 77 GLU G C 1
ATOM 6618 O O . GLU G 1 79 ? 10.87800 -16.40900 -43.76800 1.000 118.58268 77 GLU G O 1
ATOM 6624 N N . PHE G 1 80 ? 11.26300 -14.24200 -44.24300 1.000 115.49424 78 PHE G N 1
ATOM 6625 C CA . PHE G 1 80 ? 9.86100 -14.00500 -44.57200 1.000 114.26134 78 PHE G CA 1
ATOM 6626 C C . PHE G 1 80 ? 9.46500 -14.74000 -45.84600 1.000 114.19341 78 PHE G C 1
ATOM 6627 O O . PHE G 1 80 ? 8.38200 -15.33400 -45.91800 1.000 115.80909 78 PHE G O 1
ATOM 6635 N N . VAL G 1 81 ? 10.32900 -14.70700 -46.86200 1.000 112.83738 79 VAL G N 1
ATOM 6636 C CA . VAL G 1 81 ? 10.00500 -15.34500 -48.13400 1.000 110.23787 79 VAL G CA 1
ATOM 6637 C C . VAL G 1 81 ? 9.97400 -16.86000 -47.97200 1.000 109.05095 79 VAL G C 1
ATOM 6638 O O . VAL G 1 81 ? 9.14500 -17.54700 -48.58200 1.000 103.05618 79 VAL G O 1
ATOM 6642 N N . ASP G 1 82 ? 10.86400 -17.40400 -47.13600 1.000 109.15073 80 ASP G N 1
ATOM 6643 C CA . ASP G 1 82 ? 10.82500 -18.83400 -46.85000 1.000 111.65413 80 ASP G CA 1
ATOM 6644 C C . ASP G 1 82 ? 9.53600 -19.22400 -46.14000 1.000 107.52702 80 ASP G C 1
ATOM 6645 O O . ASP G 1 82 ? 9.01100 -20.32100 -46.36200 1.000 103.08317 80 ASP G O 1
ATOM 6650 N N . TYR G 1 83 ? 9.01200 -18.34300 -45.28500 1.000 107.35934 81 TYR G N 1
ATOM 6651 C CA . TYR G 1 83 ? 7.72900 -18.61600 -44.64800 1.000 101.39519 81 TYR G CA 1
ATOM 6652 C C . TYR G 1 83 ? 6.59800 -18.56400 -45.66700 1.000 98.66043 81 TYR G C 1
ATOM 6653 O O . TYR G 1 83 ? 5.70900 -19.42300 -45.65800 1.000 103.84726 81 TYR G O 1
ATOM 6662 N N . THR G 1 84 ? 6.61500 -17.56200 -46.55200 1.000 96.10881 82 THR G N 1
ATOM 6663 C CA . THR G 1 84 ? 5.57000 -17.45200 -47.56600 1.000 96.27461 82 THR G CA 1
ATOM 6664 C C . THR G 1 84 ? 5.57500 -18.65400 -48.50300 1.000 100.26602 82 THR G C 1
ATOM 6665 O O . THR G 1 84 ? 4.51300 -19.16400 -48.87600 1.000 100.61789 82 THR G O 1
ATOM 6669 N N . VAL G 1 85 ? 6.76300 -19.13000 -48.87800 1.000 98.69094 83 VAL G N 1
ATOM 6670 C CA . VAL G 1 85 ? 6.86100 -20.32800 -49.71000 1.000 94.72624 83 VAL G CA 1
ATOM 6671 C C . VAL G 1 85 ? 6.30500 -21.53800 -48.97100 1.000 96.04410 83 VAL G C 1
ATOM 6672 O O . VAL G 1 85 ? 5.53400 -22.32900 -49.52800 1.000 95.33961 83 VAL G O 1
ATOM 6676 N N . ALA G 1 86 ? 6.67900 -21.69400 -47.70200 1.000 97.47843 84 ALA G N 1
ATOM 6677 C CA . ALA G 1 86 ? 6.17200 -22.81700 -46.92200 1.000 97.44450 84 ALA G CA 1
ATOM 6678 C C . ALA G 1 86 ? 4.68400 -22.67400 -46.61900 1.000 98.20899 84 ALA G C 1
ATOM 6679 O O . ALA G 1 86 ? 3.94000 -23.66000 -46.66900 1.000 104.66477 84 ALA G O 1
ATOM 6681 N N . SER G 1 87 ? 4.23400 -21.46100 -46.29200 1.000 99.57749 85 SER G N 1
ATOM 6682 C CA . SER G 1 87 ? 2.82900 -21.26700 -45.94100 1.000 104.16206 85 SER G CA 1
ATOM 6683 C C . SER G 1 87 ? 1.90000 -21.51200 -47.12500 1.000 102.79423 85 SER G C 1
ATOM 6684 O O . SER G 1 87 ? 0.89700 -22.22400 -47.00100 1.000 107.33607 85 SER G O 1
ATOM 6687 N N . LEU G 1 88 ? 2.22400 -20.94700 -48.28500 1.000 95.90779 86 LEU G N 1
ATOM 6688 C CA . LEU G 1 88 ? 1.35700 -21.05400 -49.45100 1.000 97.15703 86 LEU G CA 1
ATOM 6689 C C . LEU G 1 88 ? 1.45600 -22.40100 -50.16000 1.000 96.18127 86 LEU G C 1
ATOM 6690 O O . LEU G 1 88 ? 0.65200 -22.66900 -51.06000 1.000 90.50676 86 LEU G O 1
ATOM 6695 N N . LYS G 1 89 ? 2.44400 -23.21100 -49.76800 1.000 97.23206 87 LYS G N 1
ATOM 6696 C CA . LYS G 1 89 ? 2.60300 -24.56600 -50.36100 1.000 102.69423 87 LYS G CA 1
ATOM 6697 C C . LYS G 1 89 ? 2.12500 -25.59800 -49.33700 1.000 111.18137 87 LYS G C 1
ATOM 6698 O O . LYS G 1 89 ? 2.26300 -26.80600 -49.60700 1.000 110.45425 87 LYS G O 1
ATOM 6700 N N . SER G 1 90 ? 1.58600 -25.13100 -48.20800 1.000 113.73773 88 SER G N 1
ATOM 6701 C CA . SER G 1 90 ? 1.04400 -26.05400 -47.18000 1.000 115.10008 88 SER G CA 1
ATOM 6702 C C . SER G 1 90 ? -0.33000 -26.55800 -47.62600 1.000 121.55769 88 SER G C 1
ATOM 6703 O O . SER G 1 90 ? -0.76500 -26.19200 -48.73300 1.000 119.10150 88 SER G O 1
ATOM 6706 N N . ASP G 1 91 ? -0.98200 -27.37100 -46.79500 1.000 129.08881 89 ASP G N 1
ATOM 6707 C CA . ASP G 1 91 ? -2.35000 -27.85100 -47.12100 1.000 137.69286 89 ASP G CA 1
ATOM 6708 C C . ASP G 1 91 ? -3.35600 -26.94400 -46.41000 1.000 135.39537 89 ASP G C 1
ATOM 6709 O O . ASP G 1 91 ? -4.54900 -27.30000 -46.37700 1.000 134.86488 89 ASP G O 1
ATOM 6714 N N . ASN G 1 92 ? -2.88500 -25.82000 -45.86400 1.000 134.49040 90 ASN G N 1
ATOM 6715 C CA . ASN G 1 92 ? -3.77500 -24.90700 -45.10000 1.000 140.05348 90 ASN G CA 1
ATOM 6716 C C . ASN G 1 92 ? -4.15000 -23.69800 -45.96100 1.000 123.26948 90 ASN G C 1
ATOM 6717 O O . ASN G 1 92 ? -4.31200 -22.60500 -45.38500 1.000 118.62544 90 ASN G O 1
ATOM 6722 N N . VAL G 1 93 ? -4.27900 -23.87200 -47.28100 1.000 119.45623 91 VAL G N 1
ATOM 6723 C CA . VAL G 1 93 ? -4.55300 -22.71000 -48.12300 1.000 108.17094 91 VAL G CA 1
ATOM 6724 C C . VAL G 1 93 ? -6.03400 -22.69100 -48.48700 1.000 111.13790 91 VAL G C 1
ATOM 6725 O O . VAL G 1 93 ? -6.52400 -23.57000 -49.20100 1.000 110.08468 91 VAL G O 1
ATOM 6729 N N . LYS G 1 94 ? -6.74700 -21.69000 -47.97700 1.000 120.73636 92 LYS G N 1
ATOM 6730 C CA . LYS G 1 94 ? -8.15600 -21.44500 -48.25400 1.000 111.30278 92 LYS G CA 1
ATOM 6731 C C . LYS G 1 94 ? -8.31800 -20.28700 -49.23900 1.000 102.86919 92 LYS G C 1
ATOM 6732 O O . LYS G 1 94 ? -7.44300 -19.42900 -49.37800 1.000 103.48349 92 LYS G O 1
ATOM 6734 N N . LEU G 1 95 ? -9.46300 -20.26700 -49.91800 1.000 102.57226 93 LEU G N 1
ATOM 6735 C CA . LEU G 1 95 ? -9.79400 -19.23600 -50.89900 1.000 100.50638 93 LEU G CA 1
ATOM 6736 C C . LEU G 1 95 ? -11.10800 -18.57100 -50.49300 1.000 106.55724 93 LEU G C 1
ATOM 6737 O O . LEU G 1 95 ? -12.17200 -19.20200 -50.54700 1.000 109.35639 93 LEU G O 1
ATOM 6742 N N . LEU G 1 96 ? -11.03100 -17.30500 -50.07800 1.000 108.15734 94 LEU G N 1
ATOM 6743 C CA . LEU G 1 96 ? -12.18100 -16.53700 -49.60800 1.000 107.02999 94 LEU G CA 1
ATOM 6744 C C . LEU G 1 96 ? -12.69700 -15.58500 -50.68600 1.000 114.06477 94 LEU G C 1
ATOM 6745 O O . LEU G 1 96 ? -12.00400 -14.63300 -51.07000 1.000 122.05155 94 LEU G O 1
ATOM 6750 N N . LEU G 1 97 ? -13.91200 -15.84500 -51.16400 1.000 114.79889 95 LEU G N 1
ATOM 6751 C CA . LEU G 1 97 ? -14.59700 -15.01600 -52.14800 1.000 126.00441 95 LEU G CA 1
ATOM 6752 C C . LEU G 1 97 ? -15.39100 -13.92100 -51.44400 1.000 144.98635 95 LEU G C 1
ATOM 6753 O O . LEU G 1 97 ? -15.86800 -14.09900 -50.32000 1.000 148.49489 95 LEU G O 1
ATOM 6758 N N . GLY G 1 98 ? -15.51700 -12.77100 -52.10500 1.000 167.68700 96 GLY G N 1
ATOM 6759 C CA . GLY G 1 98 ? -16.25500 -11.65100 -51.55900 1.000 175.87690 96 GLY G CA 1
ATOM 6760 C C . GLY G 1 98 ? -17.24500 -11.08000 -52.56100 1.000 179.93821 96 GLY G C 1
ATOM 6761 O O . GLY G 1 98 ? -17.38600 -11.57400 -53.68200 1.000 176.79007 96 GLY G O 1
ATOM 6762 N N . GLU G 1 99 ? -17.93300 -10.03000 -52.11600 1.000 170.52413 97 GLU G N 1
ATOM 6763 C CA . GLU G 1 99 ? -19.01800 -9.40400 -52.87300 1.000 169.06397 97 GLU G CA 1
ATOM 6764 C C . GLU G 1 99 ? -20.11700 -10.41300 -53.19600 1.000 168.97644 97 GLU G C 1
ATOM 6765 O O . GLU G 1 99 ? -21.19800 -10.04400 -53.65500 1.000 159.61728 97 GLU G O 1
ATOM 6767 N N . LYS G 1 107 ? -15.47300 -10.43800 -58.64500 1.000 145.16587 105 LYS G N 1
ATOM 6768 C CA . LYS G 1 107 ? -14.70400 -9.20800 -58.77900 1.000 158.65762 105 LYS G CA 1
ATOM 6769 C C . LYS G 1 107 ? -13.45900 -9.23300 -57.89500 1.000 160.25151 105 LYS G C 1
ATOM 6770 O O . LYS G 1 107 ? -12.38800 -8.78900 -58.30700 1.000 152.04301 105 LYS G O 1
ATOM 6772 N N . THR G 1 108 ? -13.60000 -9.76400 -56.68000 1.000 179.09594 106 THR G N 1
ATOM 6773 C CA . THR G 1 108 ? -12.48900 -9.85900 -55.74500 1.000 162.66726 106 THR G CA 1
ATOM 6774 C C . THR G 1 108 ? -12.39200 -11.27400 -55.19000 1.000 161.51286 106 THR G C 1
ATOM 6775 O O . THR G 1 108 ? -13.30600 -12.09200 -55.33000 1.000 153.36386 106 THR G O 1
ATOM 6779 N N . ALA G 1 109 ? -11.25600 -11.54400 -54.55200 1.000 135.56746 107 ALA G N 1
ATOM 6780 C CA . ALA G 1 109 ? -10.97600 -12.79100 -53.85000 1.000 118.88318 107 ALA G CA 1
ATOM 6781 C C . ALA G 1 109 ? -9.73600 -12.56300 -53.00100 1.000 111.28507 107 ALA G C 1
ATOM 6782 O O . ALA G 1 109 ? -8.92800 -11.67700 -53.29000 1.000 113.89829 107 ALA G O 1
ATOM 6784 N N . ARG G 1 110 ? -9.58800 -13.37100 -51.95300 1.000 105.39457 108 ARG G N 1
ATOM 6785 C CA . ARG G 1 110 ? -8.43500 -13.25200 -51.05800 1.000 107.05428 108 ARG G CA 1
ATOM 6786 C C . ARG G 1 110 ? -7.90000 -14.64900 -50.76400 1.000 109.72820 108 ARG G C 1
ATOM 6787 O O . ARG G 1 110 ? -8.47500 -15.38500 -49.95700 1.000 119.62396 108 ARG G O 1
ATOM 6795 N N . LEU G 1 111 ? -6.80800 -15.00800 -51.43200 1.000 103.02676 109 LEU G N 1
ATOM 6796 C CA . LEU G 1 111 ? -6.11900 -16.27200 -51.18700 1.000 98.58438 109 LEU G CA 1
ATOM 6797 C C . LEU G 1 111 ? -5.36500 -16.17300 -49.86900 1.000 93.30477 109 LEU G C 1
ATOM 6798 O O . LEU G 1 111 ? -4.27700 -15.59700 -49.80100 1.000 90.88512 109 LEU G O 1
ATOM 6803 N N . VAL G 1 112 ? -5.94200 -16.73300 -48.81600 1.000 94.83605 110 VAL G N 1
ATOM 6804 C CA . VAL G 1 112 ? -5.31900 -16.76100 -47.49900 1.000 93.93959 110 VAL G CA 1
ATOM 6805 C C . VAL G 1 112 ? -4.59800 -18.09000 -47.34900 1.000 103.01844 110 VAL G C 1
ATOM 6806 O O . VAL G 1 112 ? -5.13100 -19.14400 -47.71600 1.000 107.46863 110 VAL G O 1
ATOM 6810 N N . SER G 1 113 ? -3.39100 -18.04600 -46.79500 1.000 104.49631 111 SER G N 1
ATOM 6811 C CA . SER G 1 113 ? -2.59600 -19.24600 -46.60100 1.000 102.64853 111 SER G CA 1
ATOM 6812 C C . SER G 1 113 ? -1.99100 -19.19600 -45.20900 1.000 102.09339 111 SER G C 1
ATOM 6813 O O . SER G 1 113 ? -1.82600 -18.12600 -44.61700 1.000 104.05783 111 SER G O 1
ATOM 6816 N N . GLN G 1 114 ? -1.64700 -20.37200 -44.69400 1.000 108.26522 112 GLN G N 1
ATOM 6817 C CA . GLN G 1 114 ? -1.06700 -20.46500 -43.36400 1.000 113.36304 112 GLN G CA 1
ATOM 6818 C C . GLN G 1 114 ? -0.01900 -21.56400 -43.31800 1.000 120.21337 112 GLN G C 1
ATOM 6819 O O . GLN G 1 114 ? -0.18800 -22.62100 -43.93500 1.000 126.32123 112 GLN G O 1
ATOM 6825 N N . LYS G 1 115 ? 1.08600 -21.31100 -42.63200 1.000 118.84961 113 LYS G N 1
ATOM 6826 C CA . LYS G 1 115 ? 2.16600 -22.32200 -42.62000 1.000 119.92250 113 LYS G CA 1
ATOM 6827 C C . LYS G 1 115 ? 1.69500 -23.46200 -41.74500 1.000 126.30134 113 LYS G C 1
ATOM 6828 O O . LYS G 1 115 ? 1.66700 -24.60000 -42.21300 1.000 130.56181 113 LYS G O 1
ATOM 6830 N N . ALA G 1 116 ? 1.34700 -23.13100 -40.51500 1.000 128.41578 114 ALA G N 1
ATOM 6831 C CA . ALA G 1 116 ? 0.82700 -24.14300 -39.58400 1.000 136.72421 114 ALA G CA 1
ATOM 6832 C C . ALA G 1 116 ? -0.32900 -23.50900 -38.82000 1.000 141.87319 114 ALA G C 1
ATOM 6833 O O . ALA G 1 116 ? -0.19900 -22.34700 -38.41200 1.000 145.24172 114 ALA G O 1
ATOM 6835 N N . LYS G 1 117 ? -1.40800 -24.25400 -38.62900 1.000 144.06775 115 LYS G N 1
ATOM 6836 C CA . LYS G 1 117 ? -2.59500 -23.64500 -37.99700 1.000 142.18691 115 LYS G CA 1
ATOM 6837 C C . LYS G 1 117 ? -2.13000 -22.74100 -36.86600 1.000 152.97179 115 LYS G C 1
ATOM 6838 O O . LYS G 1 117 ? -1.25500 -23.15100 -36.09500 1.000 155.70121 115 LYS G O 1
ATOM 6840 N N . GLY G 1 118 ? -2.72500 -21.56200 -36.77300 1.000 145.24241 116 GLY G N 1
ATOM 6841 C CA . GLY G 1 118 ? -2.30500 -20.60600 -35.74100 1.000 145.42506 116 GLY G CA 1
ATOM 6842 C C . GLY G 1 118 ? -1.20100 -19.70800 -36.25700 1.000 153.19128 116 GLY G C 1
ATOM 6843 O O . GLY G 1 118 ? -1.38200 -18.48400 -36.22000 1.000 162.79847 116 GLY G O 1
ATOM 6844 N N . MET G 1 119 ? -0.10100 -20.28300 -36.74800 1.000 144.98572 117 MET G N 1
ATOM 6845 C CA . MET G 1 119 ? 1.04900 -19.45600 -37.20100 1.000 138.56134 117 MET G CA 1
ATOM 6846 C C . MET G 1 119 ? 0.53800 -18.36600 -38.14900 1.000 135.86171 117 MET G C 1
ATOM 6847 O O . MET G 1 119 ? -0.50000 -18.58200 -38.78200 1.000 144.96224 117 MET G O 1
ATOM 6852 N N . PRO G 1 120 ? 1.23300 -17.22100 -38.31700 1.000 130.17512 118 PRO G N 1
ATOM 6853 C CA . PRO G 1 120 ? 0.71900 -16.09600 -39.12100 1.000 124.44416 118 PRO G CA 1
ATOM 6854 C C . PRO G 1 120 ? -0.01800 -16.43200 -40.42700 1.000 118.35299 118 PRO G C 1
ATOM 6855 O O . PRO G 1 120 ? 0.35400 -17.36300 -41.09500 1.000 120.75775 118 PRO G O 1
ATOM 6859 N N . ARG G 1 121 ? -1.03800 -15.64200 -40.76400 1.000 113.63049 119 ARG G N 1
ATOM 6860 C CA . ARG G 1 121 ? -1.82500 -15.89500 -41.99800 1.000 111.20553 119 ARG G CA 1
ATOM 6861 C C . ARG G 1 121 ? -1.38100 -14.92200 -43.09200 1.000 111.09797 119 ARG G C 1
ATOM 6862 O O . ARG G 1 121 ? -1.34300 -13.71300 -42.82100 1.000 114.95263 119 ARG G O 1
ATOM 6864 N N . ILE G 1 122 ? -1.07400 -15.43900 -44.28200 1.000 102.42628 120 ILE G N 1
ATOM 6865 C CA . ILE G 1 122 ? -0.61600 -14.58000 -45.41200 1.000 99.70925 120 ILE G CA 1
ATOM 6866 C C . ILE G 1 122 ? -1.79200 -14.34100 -46.35500 1.000 101.92420 120 ILE G C 1
ATOM 6867 O O . ILE G 1 122 ? -2.45000 -15.32300 -46.72700 1.000 103.36182 120 ILE G O 1
ATOM 6872 N N . ASN G 1 123 ? -2.01900 -13.09100 -46.74300 1.000 101.19898 121 ASN G N 1
ATOM 6873 C CA . ASN G 1 123 ? -3.14900 -12.74500 -47.59100 1.000 95.18766 121 ASN G CA 1
ATOM 6874 C C . ASN G 1 123 ? -2.67000 -12.28000 -48.95700 1.000 92.42401 121 ASN G C 1
ATOM 6875 O O . ASN G 1 123 ? -1.67600 -11.55500 -49.06900 1.000 109.02479 121 ASN G O 1
ATOM 6880 N N . VAL G 1 124 ? -3.36800 -12.73600 -49.99100 1.000 90.73204 122 VAL G N 1
ATOM 6881 C CA . VAL G 1 124 ? -3.12000 -12.30800 -51.36100 1.000 87.39834 122 VAL G CA 1
ATOM 6882 C C . VAL G 1 124 ? -4.45300 -11.89400 -51.97400 1.000 96.89721 122 VAL G C 1
ATOM 6883 O O . VAL G 1 124 ? -5.26800 -12.76200 -52.31700 1.000 102.05470 122 VAL G O 1
ATOM 6887 N N . PRO G 1 125 ? -4.72800 -10.60200 -52.13200 1.000 93.91352 123 PRO G N 1
ATOM 6888 C CA . PRO G 1 125 ? -5.99000 -10.20200 -52.75800 1.000 96.66585 123 PRO G CA 1
ATOM 6889 C C . PRO G 1 125 ? -5.97600 -10.51800 -54.24200 1.000 95.15637 123 PRO G C 1
ATOM 6890 O O . PRO G 1 125 ? -4.92700 -10.55200 -54.88100 1.000 94.02950 123 PRO G O 1
ATOM 6894 N N . LEU G 1 126 ? -7.16400 -10.74600 -54.79100 1.000 98.56631 124 LEU G N 1
ATOM 6895 C CA . LEU G 1 126 ? -7.28500 -11.22200 -56.15900 1.000 94.79508 124 LEU G CA 1
ATOM 6896 C C . LEU G 1 126 ? -8.42300 -10.48300 -56.84400 1.000 100.17958 124 LEU G C 1
ATOM 6897 O O . LEU G 1 126 ? -9.33600 -9.97100 -56.19400 1.000 111.86145 124 LEU G O 1
ATOM 6902 N N . THR G 1 127 ? -8.34800 -10.42300 -58.17200 1.000 93.66230 125 THR G N 1
ATOM 6903 C CA . THR G 1 127 ? -9.42800 -9.90700 -58.99600 1.000 103.16549 125 THR G CA 1
ATOM 6904 C C . THR G 1 127 ? -9.67400 -10.86700 -60.15100 1.000 99.54893 125 THR G C 1
ATOM 6905 O O . THR G 1 127 ? -8.78900 -11.62700 -60.55500 1.000 98.41834 125 THR G O 1
ATOM 6909 N N . LYS G 1 128 ? -10.88800 -10.81700 -60.68900 1.000 100.91291 126 LYS G N 1
ATOM 6910 C CA . LYS G 1 128 ? -11.25700 -11.70900 -61.77500 1.000 98.12003 126 LYS G CA 1
ATOM 6911 C C . LYS G 1 128 ? -10.63400 -11.20000 -63.06300 1.000 93.92437 126 LYS G C 1
ATOM 6912 O O . LYS G 1 128 ? -10.73300 -10.01300 -63.38800 1.000 103.63766 126 LYS G O 1
ATOM 6918 N N . MET G 1 129 ? -9.98000 -12.09800 -63.78900 1.000 92.01749 127 MET G N 1
ATOM 6919 C CA . MET G 1 129 ? -9.32700 -11.71000 -65.02400 1.000 92.99042 127 MET G CA 1
ATOM 6920 C C . MET G 1 129 ? -10.37400 -11.36300 -66.08900 1.000 100.29305 127 MET G C 1
ATOM 6921 O O . MET G 1 129 ? -11.58400 -11.49100 -65.88400 1.000 100.69376 127 MET G O 1
ATOM 6926 N N . VAL G 1 130 ? -9.89800 -10.92200 -67.24900 1.000 103.27044 128 VAL G N 1
ATOM 6927 C CA . VAL G 1 130 ? -10.74800 -10.66400 -68.40500 1.000 122.55713 128 VAL G CA 1
ATOM 6928 C C . VAL G 1 130 ? -10.75300 -11.91100 -69.27900 1.000 126.03872 128 VAL G C 1
ATOM 6929 O O . VAL G 1 130 ? -9.78700 -12.68500 -69.29500 1.000 116.79511 128 VAL G O 1
ATOM 6933 N N . GLU G 1 131 ? -11.85900 -12.11900 -70.00200 1.000 134.70080 129 GLU G N 1
ATOM 6934 C CA . GLU G 1 131 ? -12.06800 -13.37500 -70.72000 1.000 146.02697 129 GLU G CA 1
ATOM 6935 C C . GLU G 1 131 ? -10.93200 -13.66700 -71.69400 1.000 139.99177 129 GLU G C 1
ATOM 6936 O O . GLU G 1 131 ? -10.56300 -14.83000 -71.89700 1.000 164.28636 129 GLU G O 1
ATOM 6942 N N . SER G 1 132 ? -10.37300 -12.62300 -72.31100 1.000 129.14119 130 SER G N 1
ATOM 6943 C CA . SER G 1 132 ? -9.36000 -12.82100 -73.34300 1.000 128.70891 130 SER G CA 1
ATOM 6944 C C . SER G 1 132 ? -8.11600 -13.50900 -72.78700 1.000 125.45443 130 SER G C 1
ATOM 6945 O O . SER G 1 132 ? -7.64700 -14.50600 -73.34700 1.000 123.38267 130 SER G O 1
ATOM 6948 N N . SER G 1 133 ? -7.58200 -13.00600 -71.67400 1.000 124.60499 131 SER G N 1
ATOM 6949 C CA . SER G 1 133 ? -6.37500 -13.56100 -71.07400 1.000 118.38359 131 SER G CA 1
ATOM 6950 C C . SER G 1 133 ? -6.65000 -14.67900 -70.07600 1.000 111.95690 131 SER G C 1
ATOM 6951 O O . SER G 1 133 ? -5.71500 -15.40100 -69.70700 1.000 110.62707 131 SER G O 1
ATOM 6954 N N . ALA G 1 134 ? -7.89800 -14.83000 -69.62800 1.000 115.25010 132 ALA G N 1
ATOM 6955 C CA . ALA G 1 134 ? -8.23500 -15.89100 -68.68400 1.000 111.08379 132 ALA G CA 1
ATOM 6956 C C . ALA G 1 134 ? -7.89700 -17.26300 -69.24800 1.000 100.29827 132 ALA G C 1
ATOM 6957 O O . ALA G 1 134 ? -7.45200 -18.15200 -68.51100 1.000 90.90373 132 ALA G O 1
ATOM 6959 N N . SER G 1 135 ? -8.10700 -17.45900 -70.55100 1.000 102.60469 133 SER G N 1
ATOM 6960 C CA . SER G 1 135 ? -7.84300 -18.76500 -71.15000 1.000 100.76119 133 SER G CA 1
ATOM 6961 C C . SER G 1 135 ? -6.37000 -19.15500 -71.06200 1.000 98.59582 133 SER G C 1
ATOM 6962 O O . SER G 1 135 ? -6.04400 -20.28200 -70.67000 1.000 99.62719 133 SER G O 1
ATOM 6965 N N . GLU G 1 136 ? -5.47000 -18.24500 -71.42800 1.000 102.83619 134 GLU G N 1
ATOM 6966 C CA . GLU G 1 136 ? -4.04300 -18.54500 -71.34800 1.000 102.71617 134 GLU G CA 1
ATOM 6967 C C . GLU G 1 136 ? -3.56300 -18.77100 -69.92300 1.000 100.23730 134 GLU G C 1
ATOM 6968 O O . GLU G 1 136 ? -2.55100 -19.45300 -69.71800 1.000 98.01531 134 GLU G O 1
ATOM 6974 N N . ALA G 1 137 ? -4.24400 -18.20200 -68.93000 1.000 102.02991 135 ALA G N 1
ATOM 6975 C CA . ALA G 1 137 ? -3.83100 -18.42000 -67.54900 1.000 95.06894 135 ALA G CA 1
ATOM 6976 C C . ALA G 1 137 ? -3.90500 -19.89800 -67.19400 1.000 93.56563 135 ALA G C 1
ATOM 6977 O O . ALA G 1 137 ? -2.97700 -20.45900 -66.59600 1.000 92.59575 135 ALA G O 1
ATOM 6979 N N . MET G 1 138 ? -5.01600 -20.53900 -67.54700 1.000 98.36045 136 MET G N 1
ATOM 6980 C CA . MET G 1 138 ? -5.16300 -21.96900 -67.32100 1.000 88.61385 136 MET G CA 1
ATOM 6981 C C . MET G 1 138 ? -4.19500 -22.76300 -68.19000 1.000 87.25583 136 MET G C 1
ATOM 6982 O O . MET G 1 138 ? -3.58300 -23.73500 -67.73200 1.000 88.09652 136 MET G O 1
ATOM 6987 N N . ALA G 1 139 ? -4.06700 -22.37400 -69.46400 1.000 89.00171 137 ALA G N 1
ATOM 6988 C CA . ALA G 1 139 ? -3.15000 -23.06100 -70.37000 1.000 91.13977 137 ALA G CA 1
ATOM 6989 C C . ALA G 1 139 ? -1.71700 -23.02300 -69.85100 1.000 97.44690 137 ALA G C 1
ATOM 6990 O O . ALA G 1 139 ? -1.01800 -24.04300 -69.86400 1.000 92.76800 137 ALA G O 1
ATOM 6992 N N . ASN G 1 140 ? -1.26500 -21.85600 -69.38200 1.000 110.68338 138 ASN G N 1
ATOM 6993 C CA . ASN G 1 140 ? 0.08900 -21.74600 -68.84400 1.000 108.31238 138 ASN G CA 1
ATOM 6994 C C . ASN G 1 140 ? 0.24800 -22.58300 -67.58000 1.000 104.46480 138 ASN G C 1
ATOM 6995 O O . ASN G 1 140 ? 1.27600 -23.24400 -67.39300 1.000 119.28386 138 ASN G O 1
ATOM 7000 N N . LEU G 1 141 ? -0.74900 -22.54000 -66.69100 1.000 96.68440 139 LEU G N 1
ATOM 7001 C CA . LEU G 1 141 ? -0.72100 -23.33000 -65.46200 1.000 93.20581 139 LEU G CA 1
ATOM 7002 C C . LEU G 1 141 ? -0.49100 -24.81100 -65.73400 1.000 92.37490 139 LEU G C 1
ATOM 7003 O O . LEU G 1 141 ? 0.39400 -25.43200 -65.13400 1.000 91.52762 139 LEU G O 1
ATOM 7008 N N . SER G 1 142 ? -1.27400 -25.39300 -66.64000 1.000 90.58049 140 SER G N 1
ATOM 7009 C CA . SER G 1 142 ? -1.17200 -26.82800 -66.88300 1.000 86.68599 140 SER G CA 1
ATOM 7010 C C . SER G 1 142 ? 0.16800 -27.19300 -67.50800 1.000 87.05367 140 SER G C 1
ATOM 7011 O O . SER G 1 142 ? 0.83900 -28.12900 -67.05500 1.000 90.33215 140 SER G O 1
ATOM 7014 N N . LEU G 1 143 ? 0.57000 -26.47200 -68.55700 1.000 86.66966 141 LEU G N 1
ATOM 7015 C CA . LEU G 1 143 ? 1.84300 -26.76200 -69.21100 1.000 87.13219 141 LEU G CA 1
ATOM 7016 C C . LEU G 1 143 ? 3.01100 -26.60900 -68.24600 1.000 87.91274 141 LEU G C 1
ATOM 7017 O O . LEU G 1 143 ? 3.95300 -27.41100 -68.26700 1.000 86.97312 141 LEU G O 1
ATOM 7022 N N . GLU G 1 144 ? 2.97000 -25.58400 -67.39300 1.000 86.82681 142 GLU G N 1
ATOM 7023 C CA . GLU G 1 144 ? 4.03000 -25.42000 -66.40500 1.000 90.10028 142 GLU G CA 1
ATOM 7024 C C . GLU G 1 144 ? 3.95100 -26.49900 -65.33200 1.000 88.93953 142 GLU G C 1
ATOM 7025 O O . GLU G 1 144 ? 4.98300 -26.99700 -64.86700 1.000 92.04674 142 GLU G O 1
ATOM 7031 N N . LEU G 1 145 ? 2.73500 -26.86200 -64.91600 1.000 88.28143 143 LEU G N 1
ATOM 7032 C CA . LEU G 1 145 ? 2.57200 -27.94400 -63.94900 1.000 92.12627 143 LEU G CA 1
ATOM 7033 C C . LEU G 1 145 ? 3.08800 -29.26600 -64.50400 1.000 94.22519 143 LEU G C 1
ATOM 7034 O O . LEU G 1 145 ? 3.72800 -30.04300 -63.78600 1.000 95.07650 143 LEU G O 1
ATOM 7039 N N . PHE G 1 146 ? 2.81600 -29.53700 -65.78200 1.000 93.32917 144 PHE G N 1
ATOM 7040 C CA . PHE G 1 146 ? 3.29200 -30.77200 -66.39700 1.000 89.99307 144 PHE G CA 1
ATOM 7041 C C . PHE G 1 146 ? 4.81300 -30.79900 -66.47300 1.000 95.30409 144 PHE G C 1
ATOM 7042 O O . PHE G 1 146 ? 5.44300 -31.81500 -66.15800 1.000 105.48571 144 PHE G O 1
ATOM 7050 N N . ARG G 1 147 ? 5.42200 -29.69200 -66.91200 1.000 90.69619 145 ARG G N 1
ATOM 7051 C CA . ARG G 1 147 ? 6.87900 -29.62600 -66.97900 1.000 93.42165 145 ARG G CA 1
ATOM 7052 C C . ARG G 1 147 ? 7.50500 -29.90200 -65.61800 1.000 100.86371 145 ARG G C 1
ATOM 7053 O O . ARG G 1 147 ? 8.54800 -30.56100 -65.52700 1.000 102.97798 145 ARG G O 1
ATOM 7055 N N . ALA G 1 148 ? 6.88300 -29.40400 -64.54600 1.000 100.78186 146 ALA G N 1
ATOM 7056 C CA . ALA G 1 148 ? 7.35100 -29.73500 -63.20500 1.000 101.85607 146 ALA G CA 1
ATOM 7057 C C . ALA G 1 148 ? 7.04600 -31.18200 -62.84100 1.000 106.41422 146 ALA G C 1
ATOM 7058 O O . ALA G 1 148 ? 7.78300 -31.79100 -62.05600 1.000 112.78175 146 ALA G O 1
ATOM 7060 N N . PHE G 1 149 ? 5.97500 -31.75100 -63.39600 1.000 108.80054 147 PHE G N 1
ATOM 7061 C CA . PHE G 1 149 ? 5.64300 -33.14000 -63.09600 1.000 110.38053 147 PHE G CA 1
ATOM 7062 C C . PHE G 1 149 ? 6.59600 -34.09000 -63.81500 1.000 117.79157 147 PHE G C 1
ATOM 7063 O O . PHE G 1 149 ? 7.09600 -35.05100 -63.21900 1.000 135.38317 147 PHE G O 1
ATOM 7071 N N . LYS G 1 150 ? 6.85900 -33.83900 -65.10300 1.000 112.22565 148 LYS G N 1
ATOM 7072 C CA . LYS G 1 150 ? 7.77500 -34.69200 -65.85600 1.000 114.21752 148 LYS G CA 1
ATOM 7073 C C . LYS G 1 150 ? 9.19900 -34.63300 -65.31300 1.000 125.97933 148 LYS G C 1
ATOM 7074 O O . LYS G 1 150 ? 9.97500 -35.57000 -65.53100 1.000 131.14435 148 LYS G O 1
ATOM 7076 N N . SER G 1 151 ? 9.56000 -33.55300 -64.61700 1.000 123.40380 149 SER G N 1
ATOM 7077 C CA . SER G 1 151 ? 10.88800 -33.45000 -64.02300 1.000 128.97519 149 SER G CA 1
ATOM 7078 C C . SER G 1 151 ? 10.99900 -34.25400 -62.73100 1.000 138.89115 149 SER G C 1
ATOM 7079 O O . SER G 1 151 ? 12.08300 -34.74700 -62.40400 1.000 147.24448 149 SER G O 1
ATOM 7082 N N . LYS G 1 152 ? 9.89600 -34.40700 -61.99500 1.000 134.94864 150 LYS G N 1
ATOM 7083 C CA . LYS G 1 152 ? 9.90900 -35.15200 -60.74300 1.000 143.38155 150 LYS G CA 1
ATOM 7084 C C . LYS G 1 152 ? 9.98200 -36.65800 -60.95200 1.000 163.76161 150 LYS G C 1
ATOM 7085 O O . LYS G 1 152 ? 10.26700 -37.38800 -59.99500 1.000 186.36620 150 LYS G O 1
ATOM 7087 N N . GLN G 1 153 ? 9.73900 -37.13500 -62.17200 1.000 157.05918 151 GLN G N 1
ATOM 7088 C CA . GLN G 1 153 ? 9.97500 -38.53700 -62.48800 1.000 160.91864 151 GLN G CA 1
ATOM 7089 C C . GLN G 1 153 ? 11.44900 -38.79500 -62.77300 1.000 176.20780 151 GLN G C 1
ATOM 7090 O O . GLN G 1 153 ? 11.98000 -39.85400 -62.42000 1.000 183.93556 151 GLN G O 1
ATOM 7096 N N . HIS G 1 154 ? 12.12400 -37.83200 -63.40300 1.000 167.04364 152 HIS G N 1
ATOM 7097 C CA . HIS G 1 154 ? 13.52500 -37.95800 -63.77800 1.000 170.95244 152 HIS G CA 1
ATOM 7098 C C . HIS G 1 154 ? 14.47700 -37.53500 -62.66400 1.000 184.06163 152 HIS G C 1
ATOM 7099 O O . HIS G 1 154 ? 15.64300 -37.23200 -62.94200 1.000 190.75829 152 HIS G O 1
ATOM 7101 N N . LEU G 1 155 ? 14.01200 -37.50700 -61.42000 1.000 175.14254 153 LEU G N 1
ATOM 7102 C CA . LEU G 1 155 ? 14.86200 -37.13300 -60.29500 1.000 175.46986 153 LEU G CA 1
ATOM 7103 C C . LEU G 1 155 ? 14.49500 -37.92200 -59.04200 1.000 174.28686 153 LEU G C 1
ATOM 7104 O O . LEU G 1 155 ? 14.61600 -39.14700 -59.01000 1.000 172.74689 153 LEU G O 1
ATOM 7106 N N . MET H 1 3 ? -5.88500 -60.64500 -66.26300 1.000 135.46074 1 MET H N 1
ATOM 7107 C CA . MET H 1 3 ? -7.20100 -60.05600 -66.47600 1.000 137.50947 1 MET H CA 1
ATOM 7108 C C . MET H 1 3 ? -7.14200 -58.93800 -67.51200 1.000 128.09005 1 MET H C 1
ATOM 7109 O O . MET H 1 3 ? -6.44000 -57.94300 -67.33200 1.000 131.21070 1 MET H O 1
ATOM 7114 N N . ALA H 1 4 ? -7.89200 -59.12200 -68.60000 1.000 124.91157 2 ALA H N 1
ATOM 7115 C CA . ALA H 1 4 ? -7.93400 -58.17400 -69.71400 1.000 126.76601 2 ALA H CA 1
ATOM 7116 C C . ALA H 1 4 ? -8.91800 -57.03700 -69.42700 1.000 129.83728 2 ALA H C 1
ATOM 7117 O O . ALA H 1 4 ? -9.86300 -56.78100 -70.17100 1.000 126.51040 2 ALA H O 1
ATOM 7119 N N . SER H 1 5 ? -8.68100 -56.35100 -68.31400 1.000 136.88716 3 SER H N 1
ATOM 7120 C CA . SER H 1 5 ? -9.50500 -55.22800 -67.89800 1.000 123.80947 3 SER H CA 1
ATOM 7121 C C . SER H 1 5 ? -8.62200 -54.05900 -67.48000 1.000 117.29764 3 SER H C 1
ATOM 7122 O O . SER H 1 5 ? -7.39700 -54.17300 -67.38500 1.000 115.54394 3 SER H O 1
ATOM 7125 N N . PHE H 1 6 ? -9.27400 -52.92200 -67.22700 1.000 110.17769 4 PHE H N 1
ATOM 7126 C CA . PHE H 1 6 ? -8.61100 -51.68200 -66.84700 1.000 106.93259 4 PHE H CA 1
ATOM 7127 C C . PHE H 1 6 ? -8.76700 -51.37100 -65.36100 1.000 109.98296 4 PHE H C 1
ATOM 7128 O O . PHE H 1 6 ? -8.79000 -50.19700 -64.97300 1.000 109.07209 4 PHE H O 1
ATOM 7136 N N . GLU H 1 7 ? -8.88600 -52.40200 -64.51900 1.000 113.40625 5 GLU H N 1
ATOM 7137 C CA . GLU H 1 7 ? -9.13300 -52.16400 -63.10000 1.000 116.73105 5 GLU H CA 1
ATOM 7138 C C . GLU H 1 7 ? -7.92600 -51.53500 -62.41700 1.000 116.30085 5 GLU H C 1
ATOM 7139 O O . GLU H 1 7 ? -8.08000 -50.68600 -61.53200 1.000 128.75930 5 GLU H O 1
ATOM 7145 N N . LYS H 1 8 ? -6.71700 -51.93200 -62.81300 1.000 111.82784 6 LYS H N 1
ATOM 7146 C CA . LYS H 1 8 ? -5.51200 -51.39700 -62.19200 1.000 114.04858 6 LYS H CA 1
ATOM 7147 C C . LYS H 1 8 ? -4.68900 -50.58500 -63.18300 1.000 113.21828 6 LYS H C 1
ATOM 7148 O O . LYS H 1 8 ? -3.47400 -50.78300 -63.29800 1.000 120.04330 6 LYS H O 1
ATOM 7150 N N . PHE H 1 9 ? -5.33400 -49.67100 -63.90200 1.000 107.53311 7 PHE H N 1
ATOM 7151 C CA . PHE H 1 9 ? -4.66800 -48.84700 -64.90400 1.000 108.58943 7 PHE H CA 1
ATOM 7152 C C . PHE H 1 9 ? -4.55500 -47.43000 -64.35200 1.000 114.12342 7 PHE H C 1
ATOM 7153 O O . PHE H 1 9 ? -5.57000 -46.74600 -64.17300 1.000 114.28968 7 PHE H O 1
ATOM 7161 N N . GLU H 1 10 ? -3.32400 -46.98900 -64.08600 1.000 113.83253 8 GLU H N 1
ATOM 7162 C CA . GLU H 1 10 ? -3.14000 -45.62500 -63.60900 1.000 109.40439 8 GLU H CA 1
ATOM 7163 C C . GLU H 1 10 ? -3.20400 -44.64900 -64.78100 1.000 108.62683 8 GLU H C 1
ATOM 7164 O O . GLU H 1 10 ? -2.77100 -44.98300 -65.88600 1.000 108.50406 8 GLU H O 1
A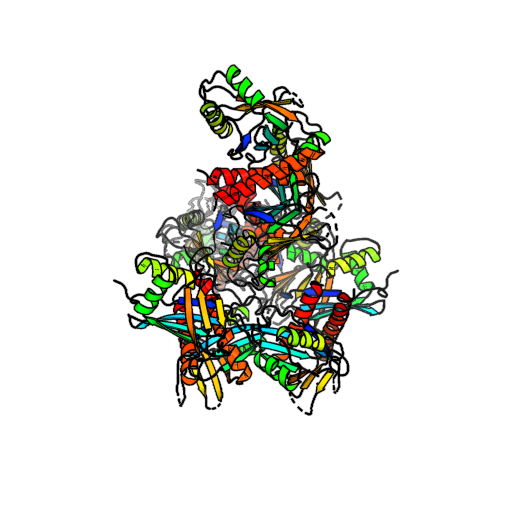TOM 7170 N N . PRO H 1 11 ? -3.74700 -43.44900 -64.57800 1.000 108.12957 9 PRO H N 1
ATOM 7171 C CA . PRO H 1 11 ? -3.83900 -42.49500 -65.68800 1.000 99.42881 9 PRO H CA 1
ATOM 7172 C C . PRO H 1 11 ? -2.46700 -42.01100 -66.13000 1.000 96.69891 9 PRO H C 1
ATOM 7173 O O . PRO H 1 11 ? -1.51000 -41.98000 -65.35200 1.000 100.65775 9 PRO H O 1
ATOM 7177 N N . ILE H 1 12 ? -2.38200 -41.62500 -67.40300 1.000 96.68983 10 ILE H N 1
ATOM 7178 C CA . ILE H 1 12 ? -1.14500 -41.13900 -68.00300 1.000 104.93291 10 ILE H CA 1
ATOM 7179 C C . ILE H 1 12 ? -1.41800 -39.81200 -68.70000 1.000 97.92070 10 ILE H C 1
ATOM 7180 O O . ILE H 1 12 ? -2.42900 -39.66500 -69.39800 1.000 95.87148 10 ILE H O 1
ATOM 7185 N N . PHE H 1 13 ? -0.52900 -38.84600 -68.49300 1.000 95.77975 11 PHE H N 1
ATOM 7186 C CA . PHE H 1 13 ? -0.58900 -37.54100 -69.13400 1.000 97.02751 11 PHE H CA 1
ATOM 7187 C C . PHE H 1 13 ? 0.68300 -37.31100 -69.94100 1.000 102.31028 11 PHE H C 1
ATOM 7188 O O . PHE H 1 13 ? 1.75100 -37.83000 -69.60400 1.000 106.42033 11 PHE H O 1
ATOM 7196 N N . GLY H 1 14 ? 0.56300 -36.52700 -71.01200 1.000 102.09163 12 GLY H N 1
ATOM 7197 C CA 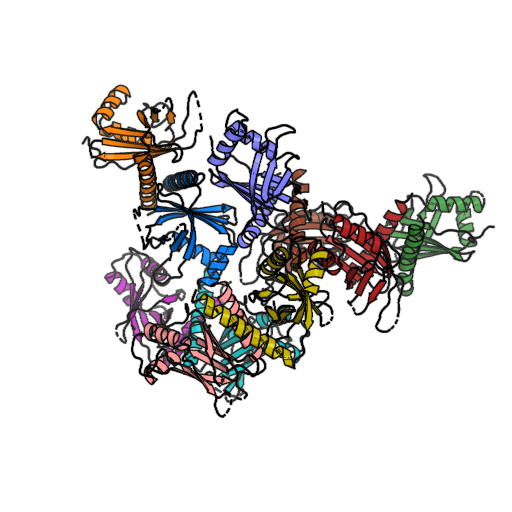. GLY H 1 14 ? 1.70000 -36.25800 -71.87500 1.000 108.25402 12 GLY H CA 1
ATOM 7198 C C . GLY H 1 14 ? 1.45200 -35.04200 -72.73700 1.000 115.99606 12 GLY H C 1
ATOM 7199 O O . GLY H 1 14 ? 0.35200 -34.48600 -72.76800 1.000 116.92143 12 GLY H O 1
ATOM 7200 N N . GLU H 1 15 ? 2.50000 -34.63400 -73.45000 1.000 110.46608 13 GLU H N 1
ATOM 7201 C CA . GLU H 1 15 ? 2.47100 -33.43900 -74.28300 1.000 110.66750 13 GLU H CA 1
ATOM 7202 C C . GLU H 1 15 ? 2.54900 -33.79800 -75.76100 1.000 113.97354 13 GLU H C 1
ATOM 7203 O O . GLU H 1 15 ? 3.24300 -34.74400 -76.14600 1.000 111.21370 13 GLU H O 1
ATOM 7205 N N . VAL H 1 16 ? 1.82500 -33.03300 -76.58300 1.000 113.69116 14 VAL H N 1
ATOM 7206 C CA . VAL H 1 16 ? 1.78900 -33.23100 -78.02700 1.000 116.23973 14 VAL H CA 1
ATOM 7207 C C . VAL H 1 16 ? 1.83800 -31.88500 -78.73300 1.000 122.74818 14 VAL H C 1
ATOM 7208 O O . VAL H 1 16 ? 1.28400 -30.89000 -78.25700 1.000 123.31074 14 VAL H O 1
ATOM 7212 N N . VAL H 1 17 ? 2.50900 -31.86500 -79.87600 1.000 121.45664 15 VAL H N 1
ATOM 7213 C CA . VAL H 1 17 ? 2.54800 -30.71700 -80.77600 1.000 124.16352 15 VAL H CA 1
ATOM 7214 C C . VAL H 1 17 ? 1.81900 -31.10800 -82.05800 1.000 121.90136 15 VAL H C 1
ATOM 7215 O O . VAL H 1 17 ? 2.21400 -32.08100 -82.71400 1.000 118.04998 15 VAL H O 1
ATOM 7219 N N . PRO H 1 18 ? 0.74800 -30.40300 -82.44900 1.000 124.44138 16 PRO H N 1
ATOM 7220 C CA . PRO H 1 18 ? 0.04000 -30.73300 -83.69300 1.000 127.17684 16 PRO H CA 1
ATOM 7221 C C . PRO H 1 18 ? 0.88200 -30.47900 -84.94100 1.000 128.74526 16 PRO H C 1
ATOM 7222 O O . PRO H 1 18 ? 0.58500 -31.05500 -85.98900 1.000 116.36028 16 PRO H O 1
ATOM 7226 N N . LEU H 1 27 ? -2.32400 -21.18200 -86.28000 1.000 152.43949 25 LEU H N 1
ATOM 7227 C CA . LEU H 1 27 ? -3.08700 -21.30000 -85.04400 1.000 152.24371 25 LEU H CA 1
ATOM 7228 C C . LEU H 1 27 ? -2.87700 -22.65800 -84.38300 1.000 156.03600 25 LEU H C 1
ATOM 7229 O O . LEU H 1 27 ? -3.83200 -23.40100 -84.15300 1.000 175.76250 25 LEU H O 1
ATOM 7231 N N . LEU H 1 28 ? -1.62000 -22.96700 -84.07300 1.000 150.69666 26 LEU H N 1
ATOM 7232 C CA . LEU H 1 28 ? -1.25500 -24.19400 -83.38500 1.000 143.43833 26 LEU H CA 1
ATOM 7233 C C . LEU H 1 28 ? -0.90000 -23.86600 -81.93800 1.000 145.08546 26 LEU H C 1
ATOM 7234 O O . LEU H 1 28 ? -0.89300 -22.70500 -81.52000 1.000 154.20665 26 LEU H O 1
ATOM 7236 N N . ARG H 1 29 ? -0.60300 -24.89900 -81.16100 1.000 140.08203 27 ARG H N 1
ATOM 7237 C CA . ARG H 1 29 ? -0.26000 -24.70100 -79.75700 1.000 145.34799 27 ARG H CA 1
ATOM 7238 C C . ARG H 1 29 ? 0.39600 -25.97000 -79.23700 1.000 139.51021 27 ARG H C 1
ATOM 7239 O O . ARG H 1 29 ? 0.64300 -26.91700 -79.98800 1.000 141.28547 27 ARG H O 1
ATOM 7247 N N . ARG H 1 30 ? 0.72700 -25.95800 -77.95100 1.000 135.77827 28 ARG H N 1
ATOM 7248 C CA . ARG H 1 30 ? 1.22400 -27.14000 -77.27000 1.000 121.71160 28 ARG H CA 1
ATOM 7249 C C . ARG H 1 30 ? 0.04600 -27.77000 -76.54100 1.000 122.72857 28 ARG H C 1
ATOM 7250 O O . ARG H 1 30 ? -0.77400 -27.06600 -75.94300 1.000 121.86437 28 ARG H O 1
ATOM 7252 N N . CYS H 1 31 ? -0.04000 -29.09300 -76.58300 1.000 122.57352 29 CYS H N 1
ATOM 7253 C CA . CYS H 1 31 ? -1.22300 -29.77700 -76.09100 1.000 106.87257 29 CYS H CA 1
ATOM 7254 C C . CYS H 1 31 ? -0.85300 -30.78400 -75.01500 1.000 100.63533 29 CYS H C 1
ATOM 7255 O O . CYS H 1 31 ? 0.23800 -31.36300 -75.02500 1.000 103.96169 29 CYS H O 1
ATOM 7258 N N . LEU H 1 32 ? -1.77600 -30.97800 -74.08100 1.000 94.26399 30 LEU H N 1
ATOM 7259 C CA . LEU H 1 32 ? -1.69000 -32.04000 -73.09600 1.000 97.87527 30 LEU H CA 1
ATOM 7260 C C . LEU H 1 32 ? -2.80500 -33.04500 -73.33800 1.000 103.38971 30 LEU H C 1
ATOM 7261 O O . LEU H 1 32 ? -3.90700 -32.68400 -73.76400 1.000 102.80288 30 LEU H O 1
ATOM 7266 N N . PHE H 1 33 ? -2.51600 -34.31100 -73.06400 1.000 101.47887 31 PHE H N 1
ATOM 7267 C CA . PHE H 1 33 ? -3.54900 -35.33000 -73.09700 1.000 90.95887 31 PHE H CA 1
ATOM 7268 C C . PHE H 1 33 ? -3.61600 -36.05500 -71.76200 1.000 90.86275 31 PHE H C 1
ATOM 7269 O O . PHE H 1 33 ? -2.69100 -36.00200 -70.94800 1.000 87.58774 31 PHE H O 1
ATOM 7277 N N . HIS H 1 34 ? -4.74200 -36.73000 -71.55300 1.000 93.05852 32 HIS H N 1
ATOM 7278 C CA . HIS H 1 34 ? -5.00600 -37.47500 -70.33000 1.000 88.44235 32 HIS H CA 1
ATOM 7279 C C . HIS H 1 34 ? -5.74200 -38.74400 -70.71900 1.000 92.08619 32 HIS H C 1
ATOM 7280 O O . HIS H 1 34 ? -6.82100 -38.67400 -71.31500 1.000 96.42810 32 HIS H O 1
ATOM 7287 N N . VAL H 1 35 ? -5.16400 -39.89600 -70.39500 1.000 95.91340 33 VAL H N 1
ATOM 7288 C CA . VAL H 1 35 ? -5.78600 -41.18400 -70.66700 1.000 96.35352 33 VAL H CA 1
ATOM 7289 C C . VAL H 1 35 ? -6.05600 -41.84200 -69.32300 1.000 94.10624 33 VAL H C 1
ATOM 7290 O O . VAL H 1 35 ? -5.19400 -41.83300 -68.43600 1.000 94.70154 33 VAL H O 1
ATOM 7294 N N . TYR H 1 36 ? -7.26300 -42.37200 -69.16000 1.000 96.43436 34 TYR H N 1
ATOM 7295 C CA . TYR H 1 36 ? -7.67400 -42.96800 -67.89900 1.000 104.61821 34 TYR H CA 1
ATOM 7296 C C . TYR H 1 36 ? -8.90700 -43.81800 -68.15400 1.000 111.76249 34 TYR H C 1
ATOM 7297 O O . TYR H 1 36 ? -9.58200 -43.67500 -69.17700 1.000 121.88850 34 TYR H O 1
ATOM 7306 N N . ALA H 1 37 ? -9.18700 -44.70900 -67.20600 1.000 96.57455 35 ALA H N 1
ATOM 7307 C CA . ALA H 1 37 ? -10.28800 -45.65500 -67.32400 1.000 95.47748 35 ALA H CA 1
ATOM 7308 C C . ALA H 1 37 ? -11.56200 -45.04500 -66.75900 1.000 97.61334 35 ALA H C 1
ATOM 7309 O O . ALA H 1 37 ? -11.63300 -44.71900 -65.57000 1.000 105.66142 35 ALA H O 1
ATOM 7311 N N . SER H 1 38 ? -12.56600 -44.89200 -67.61700 1.000 93.39639 36 SER H N 1
ATOM 7312 C CA . SER H 1 38 ? -13.86400 -44.41900 -67.16200 1.000 89.72039 36 SER H CA 1
ATOM 7313 C C . SER H 1 38 ? -14.59700 -45.52100 -66.40900 1.000 98.72967 36 SER H C 1
ATOM 7314 O O . SER H 1 38 ? -15.07500 -45.30700 -65.29000 1.000 93.37679 36 SER H O 1
ATOM 7317 N N . ASP H 1 39 ? -14.68500 -46.70700 -67.00300 1.000 104.10963 37 ASP H N 1
ATOM 7318 C CA . ASP H 1 39 ? -15.10100 -47.91000 -66.30000 1.000 97.43293 37 ASP H CA 1
ATOM 7319 C C . ASP H 1 39 ? -14.05100 -48.98000 -66.55800 1.000 95.12123 37 ASP H C 1
ATOM 7320 O O . ASP H 1 39 ? -13.13800 -48.79200 -67.36600 1.000 92.97048 37 ASP H O 1
ATOM 7325 N N . SER H 1 40 ? -14.18600 -50.11200 -65.87000 1.000 97.51679 38 SER H N 1
ATOM 7326 C CA . SER H 1 40 ? -13.19700 -51.18200 -65.95700 1.000 100.75480 38 SER H CA 1
ATOM 7327 C C . SER H 1 40 ? -13.07000 -51.75500 -67.36900 1.000 99.20048 38 SER H C 1
ATOM 7328 O O . SER H 1 40 ? -12.20600 -52.59900 -67.62400 1.000 102.61903 38 SER H O 1
ATOM 7331 N N . TYR H 1 41 ? -13.92100 -51.30900 -68.29700 1.000 97.43904 39 TYR H N 1
ATOM 7332 C CA . TYR H 1 41 ? -13.89200 -51.79700 -69.66900 1.000 98.36276 39 TYR H CA 1
ATOM 7333 C C . TYR H 1 41 ? -13.66000 -50.72500 -70.72600 1.000 100.50052 39 TYR H C 1
ATOM 7334 O O . TYR H 1 41 ? -13.47000 -51.07700 -71.89400 1.000 100.49662 39 TYR H O 1
ATOM 7343 N N . ASN H 1 42 ? -13.67700 -49.44300 -70.37400 1.000 102.74490 40 ASN H N 1
ATOM 7344 C CA . ASN H 1 42 ? -13.47800 -48.37700 -71.34600 1.000 102.22020 40 ASN H CA 1
ATOM 7345 C C . ASN H 1 42 ? -12.27500 -47.53100 -70.95700 1.000 99.34469 40 ASN H C 1
ATOM 7346 O O . ASN H 1 42 ? -11.90500 -47.44500 -69.78100 1.000 99.65096 40 ASN H O 1
ATOM 7351 N N . LEU H 1 43 ? -11.66600 -46.90800 -71.96400 1.000 100.88910 41 LEU H N 1
ATOM 7352 C CA . LEU H 1 43 ? -10.51600 -46.03200 -71.77800 1.000 100.23329 41 LEU H CA 1
ATOM 7353 C C . LEU H 1 43 ? -10.84800 -44.68100 -72.39200 1.000 104.51750 41 LEU H C 1
ATOM 7354 O O . LEU H 1 43 ? -11.15100 -44.59800 -73.58700 1.000 109.61766 41 LEU H O 1
ATOM 7359 N N . THR H 1 44 ? -10.79100 -43.62900 -71.58000 1.000 102.53475 42 THR H N 1
ATOM 7360 C CA . THR H 1 44 ? -11.17900 -42.29200 -72.00600 1.000 100.45913 42 THR H CA 1
ATOM 7361 C C . THR H 1 44 ? -9.93100 -41.49600 -72.36400 1.000 96.15925 42 THR H C 1
ATOM 7362 O O . THR H 1 44 ? -8.96600 -41.46100 -71.59000 1.000 91.08870 42 THR H O 1
ATOM 7366 N N . VAL H 1 45 ? -9.95400 -40.85600 -73.53200 1.000 95.95631 43 VAL H N 1
ATOM 7367 C CA . VAL H 1 45 ? -8.83600 -40.06200 -74.02400 1.000 91.31151 43 VAL H CA 1
ATOM 7368 C C . VAL H 1 45 ? -9.30600 -38.61800 -74.12800 1.000 95.35003 43 VAL H C 1
ATOM 7369 O O . VAL H 1 45 ? -10.41400 -38.35500 -74.60800 1.000 99.53938 43 VAL H O 1
ATOM 7373 N N . HIS H 1 46 ? -8.47600 -37.68800 -73.66200 1.000 94.23762 44 HIS H N 1
ATOM 7374 C CA . HIS H 1 46 ? -8.73600 -36.26000 -73.79000 1.000 89.80272 44 HIS H CA 1
ATOM 7375 C C . HIS H 1 46 ? -7.45400 -35.57300 -74.22500 1.000 92.41649 44 HIS H C 1
ATOM 7376 O O . HIS H 1 46 ? -6.41200 -35.77200 -73.60000 1.000 90.10603 44 HIS H O 1
ATOM 7383 N N . VAL H 1 47 ? -7.52500 -34.76900 -75.28300 1.000 99.95491 45 VAL H N 1
ATOM 7384 C CA . VAL H 1 47 ? -6.40300 -33.94800 -75.72800 1.000 92.85442 45 VAL H CA 1
ATOM 7385 C C . VAL H 1 47 ? -6.88100 -32.50900 -75.83600 1.000 96.48674 45 VAL H C 1
ATOM 7386 O O . VAL H 1 47 ? -7.93400 -32.24600 -76.42600 1.000 99.76436 45 VAL H O 1
ATOM 7390 N N . THR H 1 48 ? -6.11400 -31.58100 -75.27000 1.000 97.34920 46 THR H N 1
ATOM 7391 C CA . THR H 1 48 ? -6.53100 -30.18700 -75.26000 1.000 97.56200 46 THR H CA 1
ATOM 7392 C C . THR H 1 48 ? -5.32200 -29.27700 -75.11700 1.000 97.88935 46 THR H C 1
ATOM 7393 O O . THR H 1 48 ? -4.32100 -29.63600 -74.49100 1.000 94.41300 46 THR H O 1
ATOM 7397 N N . ASP H 1 49 ? -5.42800 -28.10100 -75.73000 1.000 97.11854 47 ASP H N 1
ATOM 7398 C CA . ASP H 1 49 ? -4.50200 -27.00400 -75.50100 1.000 100.69658 47 ASP H CA 1
ATOM 7399 C C . ASP H 1 49 ? -5.05400 -25.98800 -74.51200 1.000 95.42804 47 ASP H C 1
ATOM 7400 O O . ASP H 1 49 ? -4.42700 -24.94500 -74.30200 1.000 102.52099 47 ASP H O 1
ATOM 7405 N N . PHE H 1 50 ? -6.22200 -26.26100 -73.92500 1.000 91.93581 48 PHE H N 1
ATOM 7406 C CA . PHE H 1 50 ? -6.86900 -25.44300 -72.90300 1.000 89.32256 48 PHE H CA 1
ATOM 7407 C C . PHE H 1 50 ? -7.36400 -24.11000 -73.44300 1.000 100.19850 48 PHE H C 1
ATOM 7408 O O . PHE H 1 50 ? -7.83000 -23.26900 -72.66200 1.000 99.83692 48 PHE H O 1
ATOM 7416 N N . ILE H 1 51 ? -7.28100 -23.88600 -74.75600 1.000 106.27190 49 ILE H N 1
ATOM 7417 C CA . ILE H 1 51 ? -7.69400 -22.63200 -75.37200 1.000 116.88725 49 ILE H CA 1
ATOM 7418 C C . ILE H 1 51 ? -8.76600 -22.86000 -76.43200 1.000 121.62280 49 ILE H C 1
ATOM 7419 O O . ILE H 1 51 ? -9.81300 -22.20500 -76.42400 1.000 124.88336 49 ILE H O 1
ATOM 7424 N N . SER H 1 52 ? -8.52200 -23.79400 -77.35400 1.000 119.10368 50 SER H N 1
ATOM 7425 C CA . SER H 1 52 ? -9.40000 -23.99500 -78.50300 1.000 138.57988 50 SER H CA 1
ATOM 7426 C C . SER H 1 52 ? -10.50400 -25.01400 -78.24800 1.000 138.56992 50 SER H C 1
ATOM 7427 O O . SER H 1 52 ? -11.64400 -24.81100 -78.67900 1.000 151.62223 50 SER H O 1
ATOM 7430 N N . GLY H 1 53 ? -10.19100 -26.10700 -77.56100 1.000 123.76499 51 GLY H N 1
ATOM 7431 C CA . GLY H 1 53 ? -11.18600 -27.13300 -77.31500 1.000 117.12209 51 GLY H CA 1
ATOM 7432 C C . GLY H 1 53 ? -10.54500 -28.37300 -76.72700 1.000 108.06557 51 GLY H C 1
ATOM 7433 O O . GLY H 1 53 ? -9.40700 -28.33600 -76.25700 1.000 99.79444 51 GLY H O 1
ATOM 7434 N N . VAL H 1 54 ? -11.29200 -29.47400 -76.77200 1.000 107.62523 52 VAL H N 1
ATOM 7435 C CA . VAL H 1 54 ? -10.84300 -30.75300 -76.23300 1.000 102.49425 52 VAL H CA 1
ATOM 7436 C C . VAL H 1 54 ? -11.10100 -31.82100 -77.28600 1.000 101.56817 52 VAL H C 1
ATOM 7437 O O . VAL H 1 54 ? -12.22800 -31.95600 -77.77400 1.000 109.15184 52 VAL H O 1
ATOM 7441 N N . TRP H 1 55 ? -10.06000 -32.56300 -77.64800 1.000 98.28092 53 TRP H N 1
ATOM 7442 C CA . TRP H 1 55 ? -10.19000 -33.69300 -78.55500 1.000 101.84415 53 TRP H CA 1
ATOM 7443 C C . TRP H 1 55 ? -10.27800 -34.95700 -77.71000 1.000 107.10209 53 TRP H C 1
ATOM 7444 O O . TRP H 1 55 ? -9.39600 -35.21500 -76.88700 1.000 115.64099 53 TRP H O 1
ATOM 7455 N N . THR H 1 56 ? -11.33000 -35.74800 -77.92300 1.000 106.15220 54 THR H N 1
ATOM 7456 C CA . THR H 1 56 ? -11.62500 -36.86900 -77.03900 1.000 100.64569 54 THR H CA 1
ATOM 7457 C C . THR H 1 56 ? -12.08200 -38.08700 -77.82600 1.000 105.79485 54 THR H C 1
ATOM 7458 O O . THR H 1 56 ? -12.53500 -37.98800 -78.96700 1.000 106.72709 54 THR H O 1
ATOM 7462 N N . THR H 1 57 ? -11.94700 -39.24500 -77.18200 1.000 105.90957 55 THR H N 1
ATOM 7463 C CA . THR H 1 57 ? -12.54300 -40.48900 -77.65200 1.000 106.58070 55 THR H CA 1
ATOM 7464 C C . THR H 1 57 ? -12.67500 -41.43900 -76.47000 1.000 103.25803 55 THR H C 1
ATOM 7465 O O . THR H 1 57 ? -12.14700 -41.18800 -75.38300 1.000 100.17433 55 THR H O 1
ATOM 7469 N N . ILE H 1 58 ? -13.39100 -42.54100 -76.69700 1.000 106.99423 56 ILE H N 1
ATOM 7470 C CA . ILE H 1 58 ? -13.57100 -43.59400 -75.70400 1.000 109.92362 56 ILE H CA 1
ATOM 7471 C C . ILE H 1 58 ? -13.14600 -44.91400 -76.33600 1.000 126.38148 56 ILE H C 1
ATOM 7472 O O . ILE H 1 58 ? -13.65300 -45.28600 -77.40000 1.000 130.09653 56 ILE H O 1
ATOM 7477 N N . LEU H 1 59 ? -12.22000 -45.61900 -75.68500 1.000 114.06542 57 LEU H N 1
ATOM 7478 C CA . LEU H 1 59 ? -11.68100 -46.88600 -76.18300 1.000 111.92738 57 LEU H CA 1
ATOM 7479 C C . LEU H 1 59 ? -12.02700 -48.01800 -75.22400 1.000 115.14831 57 LEU H C 1
ATOM 7480 O O . LEU H 1 59 ? -11.55500 -48.03900 -74.08400 1.000 111.24096 57 LEU H O 1
ATOM 7485 N N . SER H 1 60 ? -12.85700 -48.94800 -75.68400 1.000 117.48887 58 SER H N 1
ATOM 7486 C CA . SER H 1 60 ? -13.13100 -50.15700 -74.92900 1.000 109.25934 58 SER H CA 1
ATOM 7487 C C . SER H 1 60 ? -12.06200 -51.21100 -75.21000 1.000 109.25317 58 SER H C 1
ATOM 7488 O O . SER H 1 60 ? -11.25300 -51.08800 -76.13300 1.000 111.86278 58 SER H O 1
ATOM 7491 N N . VAL H 1 61 ? -12.05000 -52.25000 -74.36900 1.000 113.52512 59 VAL H N 1
ATOM 7492 C CA . VAL H 1 61 ? -11.10400 -53.35400 -74.52900 1.000 115.05581 59 VAL H CA 1
ATOM 7493 C C . VAL H 1 61 ? -11.19600 -53.95600 -75.92500 1.000 119.71473 59 VAL H C 1
ATOM 7494 O O . VAL H 1 61 ? -10.20800 -54.48300 -76.45000 1.000 118.78810 59 VAL H O 1
ATOM 7498 N N . SER H 1 62 ? -12.37800 -53.89900 -76.54300 1.000 119.20063 60 SER H N 1
ATOM 7499 C CA . SER H 1 62 ? -12.55300 -54.45800 -77.88000 1.000 122.26693 60 SER H CA 1
ATOM 7500 C C . SER H 1 62 ? -11.71800 -53.70100 -78.90700 1.000 126.59773 60 SER H C 1
ATOM 7501 O O . SER H 1 62 ? -10.89800 -54.29500 -79.61600 1.000 129.74555 60 SER H O 1
ATOM 7504 N N . GLN H 1 63 ? -11.90800 -52.38000 -78.99700 1.000 126.16927 61 GLN H N 1
ATOM 7505 C CA . GLN H 1 63 ? -11.16400 -51.59500 -79.97900 1.000 128.44518 61 GLN H CA 1
ATOM 7506 C C . GLN H 1 63 ? -9.66200 -51.67600 -79.74400 1.000 130.19932 61 GLN H C 1
ATOM 7507 O O . GLN H 1 63 ? -8.88100 -51.62400 -80.70100 1.000 133.75828 61 GLN H O 1
ATOM 7513 N N . LEU H 1 64 ? -9.23700 -51.79400 -78.48400 1.000 125.90024 62 LEU H N 1
ATOM 7514 C CA . LEU H 1 64 ? -7.82100 -52.00200 -78.20300 1.000 128.84333 62 LEU H CA 1
ATOM 7515 C C . LEU H 1 64 ? -7.33700 -53.33100 -78.77300 1.000 140.68158 62 LEU H C 1
ATOM 7516 O O . LEU H 1 64 ? -6.19200 -53.43700 -79.23000 1.000 142.64997 62 LEU H O 1
ATOM 7518 N N . ASP H 1 65 ? -8.19000 -54.35900 -78.75100 1.000 137.97518 63 ASP H N 1
ATOM 7519 C CA . ASP H 1 65 ? -7.78100 -55.65600 -79.28200 1.000 138.43898 63 ASP H CA 1
ATOM 7520 C C . ASP H 1 65 ? -7.76100 -55.65400 -80.80500 1.000 148.14606 63 ASP H C 1
ATOM 7521 O O . ASP H 1 65 ? -6.85400 -56.22600 -81.42000 1.000 159.90472 63 ASP H O 1
ATOM 7523 N N . ASP H 1 66 ? -8.75700 -55.02200 -81.43100 1.000 143.51680 64 ASP H N 1
ATOM 7524 C CA . ASP H 1 66 ? -8.77000 -54.91500 -82.88700 1.000 148.76640 64 ASP H CA 1
ATOM 7525 C C . ASP H 1 66 ? -7.58300 -54.11800 -83.40300 1.000 154.41315 64 ASP H C 1
ATOM 7526 O O . ASP H 1 66 ? -7.06000 -54.40400 -84.48500 1.000 160.89074 64 ASP H O 1
ATOM 7531 N N . MET H 1 67 ? -7.14500 -53.11500 -82.64300 1.000 148.63878 65 MET H N 1
ATOM 7532 C CA . MET H 1 67 ? -5.98800 -52.32300 -83.03900 1.000 148.91880 65 MET H CA 1
ATOM 7533 C C . MET H 1 67 ? -4.69800 -53.13500 -83.00000 1.000 154.81952 65 MET H C 1
ATOM 7534 O O . MET H 1 67 ? -3.79400 -52.89300 -83.80700 1.000 162.66282 65 MET H O 1
ATOM 7539 N N . ARG H 1 68 ? -4.62900 -54.09100 -82.07100 1.000 152.81889 66 ARG H N 1
ATOM 7540 C CA . ARG H 1 68 ? -3.42300 -54.95100 -81.94200 1.000 156.62015 66 ARG H CA 1
ATOM 7541 C C . ARG H 1 68 ? -3.20300 -55.71300 -83.25200 1.000 165.26384 66 ARG H C 1
ATOM 7542 O O . ARG H 1 68 ? -2.04500 -55.77300 -83.71200 1.000 167.39072 66 ARG H O 1
ATOM 7550 N N . ASP H 1 69 ? -4.27500 -56.25800 -83.83400 1.000 165.40221 67 ASP H N 1
ATOM 7551 C CA . ASP H 1 69 ? -4.15000 -57.04300 -85.05900 1.000 175.76543 67 ASP H CA 1
ATOM 7552 C C . ASP H 1 69 ? -3.92000 -56.15200 -86.27300 1.000 176.15779 67 ASP H C 1
ATOM 7553 O O . ASP H 1 69 ? -3.17500 -56.52300 -87.18700 1.000 183.19272 67 ASP H O 1
ATOM 7558 N N . THR H 1 70 ? -4.55100 -54.97500 -86.30600 1.000 169.26211 68 THR H N 1
ATOM 7559 C CA . THR H 1 70 ? -4.43300 -54.13400 -87.48900 1.000 167.79210 68 THR H CA 1
ATOM 7560 C C . THR H 1 70 ? -3.04900 -53.51300 -87.61700 1.000 166.77616 68 THR H C 1
ATOM 7561 O O . THR H 1 70 ? -2.63900 -53.17100 -88.73000 1.000 165.10272 68 THR H O 1
ATOM 7565 N N . VAL H 1 71 ? -2.31500 -53.36200 -86.51300 1.000 167.84538 69 VAL H N 1
ATOM 7566 C CA . VAL H 1 71 ? -0.94500 -52.87100 -86.57100 1.000 171.98589 69 VAL H CA 1
ATOM 7567 C C . VAL H 1 71 ? 0.06500 -54.00100 -86.36700 1.000 175.93963 69 VAL H C 1
ATOM 7568 O O . VAL H 1 71 ? 1.26400 -53.74400 -86.22400 1.000 178.02717 69 VAL H O 1
ATOM 7572 N N . GLY H 1 72 ? -0.39600 -55.25200 -86.35700 1.000 175.84726 70 GLY H N 1
ATOM 7573 C CA . GLY H 1 72 ? 0.48600 -56.40300 -86.38400 1.000 180.65445 70 GLY H CA 1
ATOM 7574 C C . GLY H 1 72 ? 1.22300 -56.74800 -85.10700 1.000 184.54316 70 GLY H C 1
ATOM 7575 O O . GLY H 1 72 ? 2.07900 -57.63800 -85.13800 1.000 183.62308 70 GLY H O 1
ATOM 7576 N N . ILE H 1 73 ? 0.93200 -56.09200 -83.98400 1.000 201.74565 71 ILE H N 1
ATOM 7577 C CA . ILE H 1 73 ? 1.70800 -56.33200 -82.76900 1.000 201.78499 71 ILE H CA 1
ATOM 7578 C C . ILE H 1 73 ? 1.14900 -57.52800 -82.01300 1.000 187.78895 71 ILE H C 1
ATOM 7579 O O . ILE H 1 73 ? 0.39200 -57.36400 -81.05300 1.000 181.31198 71 ILE H O 1
ATOM 7584 N N . GLY H 1 74 ? 1.53600 -58.73300 -82.42300 1.000 176.14283 72 GLY H N 1
ATOM 7585 C CA . GLY H 1 74 ? 1.05700 -59.92500 -81.75400 1.000 173.89828 72 GLY H CA 1
ATOM 7586 C C . GLY H 1 74 ? 1.62400 -60.08200 -80.35500 1.000 169.32503 72 GLY H C 1
ATOM 7587 O O . GLY H 1 74 ? 2.60700 -59.44800 -79.96700 1.000 169.57770 72 GLY H O 1
ATOM 7588 N N . GLY H 1 75 ? 0.97500 -60.94800 -79.58000 1.000 162.99946 73 GLY H N 1
ATOM 7589 C CA . GLY H 1 75 ? 1.41900 -61.29600 -78.25100 1.000 162.48368 73 GLY H CA 1
ATOM 7590 C C . GLY H 1 75 ? 0.27600 -61.29200 -77.26300 1.000 165.92457 73 GLY H C 1
ATOM 7591 O O . GLY H 1 75 ? -0.89800 -61.15300 -77.62400 1.000 163.08509 73 GLY H O 1
ATOM 7592 N N . SER H 1 76 ? 0.63000 -61.45200 -75.99000 1.000 180.78070 74 SER H N 1
ATOM 7593 C CA . SER H 1 76 ? -0.33000 -61.44800 -74.89700 1.000 170.23302 74 SER H CA 1
ATOM 7594 C C . SER H 1 76 ? -0.85800 -60.03800 -74.64200 1.000 166.32364 74 SER H C 1
ATOM 7595 O O . SER H 1 76 ? -0.20800 -59.03500 -74.95200 1.000 166.42701 74 SER H O 1
ATOM 7598 N N . TRP H 1 77 ? -2.06900 -59.97600 -74.08000 1.000 153.88675 75 TRP H N 1
ATOM 7599 C CA . TRP H 1 77 ? -2.75000 -58.69700 -73.89200 1.000 147.62918 75 TRP H CA 1
ATOM 7600 C C . TRP H 1 77 ? -1.92800 -57.75300 -73.02400 1.000 144.04743 75 TRP H C 1
ATOM 7601 O O . TRP H 1 77 ? -1.77400 -56.57000 -73.34900 1.000 138.70285 75 TRP H O 1
ATOM 7612 N N . SER H 1 78 ? -1.41500 -58.25300 -71.89700 1.000 147.79907 76 SER H N 1
ATOM 7613 C CA . SER H 1 78 ? -0.59400 -57.41800 -71.02600 1.000 146.19694 76 SER H CA 1
ATOM 7614 C C . SER H 1 78 ? 0.61600 -56.86100 -71.76700 1.000 145.95406 76 SER H C 1
ATOM 7615 O O . SER H 1 78 ? 1.00800 -55.70900 -71.54900 1.000 144.82412 76 SER H O 1
ATOM 7618 N N . GLU H 1 79 ? 1.22400 -57.66700 -72.64100 1.000 150.48266 77 GLU H N 1
ATOM 7619 C CA . GLU H 1 79 ? 2.37800 -57.19900 -73.40300 1.000 162.16197 77 GLU H CA 1
ATOM 7620 C C . GLU H 1 79 ? 1.99500 -56.09000 -74.37600 1.000 151.03039 77 GLU H C 1
ATOM 7621 O O . GLU H 1 79 ? 2.74200 -55.11900 -74.54500 1.000 144.87196 77 GLU H O 1
ATOM 7623 N N . PHE H 1 80 ? 0.84100 -56.22200 -75.03400 1.000 145.14976 78 PHE H N 1
ATOM 7624 C CA . PHE H 1 80 ? 0.38900 -55.17400 -75.94300 1.000 138.32769 78 PHE H CA 1
ATOM 7625 C C . PHE H 1 80 ? 0.08300 -53.88800 -75.18600 1.000 137.61829 78 PHE H C 1
ATOM 7626 O O . PHE H 1 80 ? 0.41800 -52.79200 -75.65000 1.000 138.72799 78 PHE H O 1
ATOM 7634 N N . VAL H 1 81 ? -0.55800 -54.00300 -74.02100 1.000 141.45779 79 VAL H N 1
ATOM 7635 C CA . VAL H 1 81 ? -0.92500 -52.81400 -73.25900 1.000 139.15238 79 VAL H CA 1
ATOM 7636 C C . VAL H 1 81 ? 0.32300 -52.12900 -72.71100 1.000 137.91917 79 VAL H C 1
ATOM 7637 O O . VAL H 1 81 ? 0.39500 -50.89500 -72.65300 1.000 132.48553 79 VAL H O 1
ATOM 7641 N N . ASP H 1 82 ? 1.33000 -52.91300 -72.31300 1.000 136.65243 80 ASP H N 1
ATOM 7642 C CA . ASP H 1 82 ? 2.59300 -52.32600 -71.87500 1.000 136.17332 80 ASP H CA 1
ATOM 7643 C C . ASP H 1 82 ? 3.28700 -51.58900 -73.01200 1.000 137.05159 80 ASP H C 1
ATOM 7644 O O . ASP H 1 82 ? 3.94600 -50.56700 -72.78200 1.000 139.27731 80 ASP H O 1
ATOM 7649 N N . TYR H 1 83 ? 3.14800 -52.08900 -74.24400 1.000 135.00098 81 TYR H N 1
ATOM 7650 C CA . TYR H 1 83 ? 3.67700 -51.36800 -75.39800 1.000 136.01272 81 TYR H CA 1
ATOM 7651 C C . TYR H 1 83 ? 2.91200 -50.07000 -75.61000 1.000 136.38607 81 TYR H C 1
ATOM 7652 O O . TYR H 1 83 ? 3.50800 -49.01800 -75.87300 1.000 138.81659 81 TYR H O 1
ATOM 7661 N N . THR H 1 84 ? 1.58600 -50.13800 -75.49600 1.000 132.41980 82 THR H N 1
ATOM 7662 C CA . THR H 1 84 ? 0.74500 -48.96000 -75.66400 1.000 131.68895 82 THR H CA 1
ATOM 7663 C C . THR H 1 84 ? 1.04300 -47.90200 -74.61000 1.000 132.16229 82 THR H C 1
ATOM 7664 O O . THR H 1 84 ? 1.03900 -46.70100 -74.90500 1.000 131.18006 82 THR H O 1
ATOM 7668 N N . VAL H 1 85 ? 1.30700 -48.32900 -73.37500 1.000 132.35816 83 VAL H N 1
ATOM 7669 C CA . VAL H 1 85 ? 1.65000 -47.38100 -72.31600 1.000 128.70340 83 VAL H CA 1
ATOM 7670 C C . VAL H 1 85 ? 2.95700 -46.66000 -72.63800 1.000 133.40822 83 VAL H C 1
ATOM 7671 O O . VAL H 1 85 ? 3.07300 -45.44300 -72.44400 1.000 143.53604 83 VAL H O 1
ATOM 7675 N N . ALA H 1 86 ? 3.95900 -47.39000 -73.14100 1.000 133.13617 84 ALA H N 1
ATOM 7676 C CA . ALA H 1 86 ? 5.23200 -46.76000 -73.47800 1.000 135.82590 84 ALA H CA 1
ATOM 7677 C C . ALA H 1 86 ? 5.09200 -45.81200 -74.66200 1.000 135.91178 84 ALA H C 1
ATOM 7678 O O . ALA H 1 86 ? 5.67700 -44.72300 -74.66300 1.000 134.06754 84 ALA H O 1
ATOM 7680 N N . SER H 1 87 ? 4.31200 -46.20300 -75.67200 1.000 133.39468 85 SER H N 1
ATOM 7681 C CA . SER H 1 87 ? 4.11300 -45.34500 -76.83600 1.000 138.13811 85 SER H CA 1
ATOM 7682 C C . SER H 1 87 ? 3.41800 -44.04500 -76.45700 1.000 137.51060 85 SER H C 1
ATOM 7683 O O . SER H 1 87 ? 3.75900 -42.97500 -76.97400 1.000 140.22031 85 SER H O 1
ATOM 7686 N N . LEU H 1 88 ? 2.43800 -44.11600 -75.55600 1.000 130.83485 86 LEU H N 1
ATOM 7687 C CA . LEU H 1 88 ? 1.67600 -42.93300 -75.18400 1.000 127.12970 86 LEU H CA 1
ATOM 7688 C C . LEU H 1 88 ? 2.47400 -41.95400 -74.33200 1.000 131.75975 86 LEU H C 1
ATOM 7689 O O . LEU H 1 88 ? 1.96700 -40.86800 -74.04200 1.000 129.72011 86 LEU H O 1
ATOM 7694 N N . LYS H 1 89 ? 3.68100 -42.30900 -73.89600 1.000 135.77641 87 LYS H N 1
ATOM 7695 C CA . LYS H 1 89 ? 4.49700 -41.39500 -73.10200 1.000 135.94408 87 LYS H CA 1
ATOM 7696 C C . LYS H 1 89 ? 5.95200 -41.41600 -73.56500 1.000 140.69785 87 LYS H C 1
ATOM 7697 O O . LYS H 1 89 ? 6.87700 -41.34200 -72.74900 1.000 145.56302 87 LYS H O 1
ATOM 7703 N N . SER H 1 90 ? 6.16300 -41.57000 -74.87600 1.000 143.27777 88 SER H N 1
ATOM 7704 C CA . SER H 1 90 ? 7.55100 -41.72500 -75.38900 1.000 154.70745 88 SER H CA 1
ATOM 7705 C C . SER H 1 90 ? 8.08700 -40.41600 -75.97400 1.000 164.30080 88 SER H C 1
ATOM 7706 O O . SER H 1 90 ? 9.22900 -40.43600 -76.47300 1.000 167.64961 88 SER H O 1
ATOM 7709 N N . ASP H 1 91 ? 7.28900 -39.34400 -75.94600 1.000 163.63101 89 ASP H N 1
ATOM 7710 C CA . ASP H 1 91 ? 7.70600 -38.02900 -76.51000 1.000 177.53592 89 ASP H CA 1
ATOM 7711 C C . ASP H 1 91 ? 7.71200 -38.11700 -78.04000 1.000 160.72981 89 ASP H C 1
ATOM 7712 O O . ASP H 1 91 ? 7.98500 -37.08800 -78.68500 1.000 164.07094 89 ASP H O 1
ATOM 7717 N N . ASN H 1 92 ? 7.41800 -39.29700 -78.59300 1.000 157.17343 90 ASN H N 1
ATOM 7718 C CA . ASN H 1 92 ? 7.32800 -39.46000 -80.06800 1.000 152.27745 90 ASN H CA 1
ATOM 7719 C C . ASN H 1 92 ? 5.85300 -39.35200 -80.44700 1.000 141.44890 90 ASN H C 1
ATOM 7720 O O . ASN H 1 92 ? 5.47200 -39.88700 -81.50500 1.000 141.70444 90 ASN H O 1
ATOM 7725 N N . VAL H 1 93 ? 5.05800 -38.68700 -79.60600 1.000 135.99574 91 VAL H N 1
ATOM 7726 C CA . VAL H 1 93 ? 3.58800 -38.62200 -79.84300 1.000 125.35072 91 VAL H CA 1
ATOM 7727 C C . VAL H 1 93 ? 3.24600 -37.42000 -80.72300 1.000 121.54459 91 VAL H C 1
ATOM 7728 O O . VAL H 1 93 ? 3.65400 -36.30100 -80.36500 1.000 129.15301 91 VAL H O 1
ATOM 7732 N N . LYS H 1 94 ? 2.54400 -37.64600 -81.83500 1.000 117.83784 92 LYS H N 1
ATOM 7733 C CA . LYS H 1 94 ? 2.07200 -36.54900 -82.66500 1.000 117.81113 92 LYS H CA 1
ATOM 7734 C C . LYS H 1 94 ? 0.55300 -36.44600 -82.58200 1.000 119.12646 92 LYS H C 1
ATOM 7735 O O . LYS H 1 94 ? -0.14600 -37.41900 -82.28900 1.000 121.37697 92 LYS H O 1
ATOM 7737 N N . LEU H 1 95 ? 0.04400 -35.25100 -82.85600 1.000 117.83606 93 LEU H N 1
ATOM 7738 C CA . LEU H 1 95 ? -1.39300 -35.00500 -82.88300 1.000 120.28504 93 LEU H CA 1
ATOM 7739 C C . LEU H 1 95 ? -1.69900 -34.47900 -84.27900 1.000 121.47274 93 LEU H C 1
ATOM 7740 O O . LEU H 1 95 ? -1.34900 -33.34000 -84.61300 1.000 119.74315 93 LEU H O 1
ATOM 7745 N N . LEU H 1 96 ? -2.35100 -35.30300 -85.08900 1.000 126.61811 94 LEU H N 1
ATOM 7746 C CA . LEU H 1 96 ? -2.63400 -34.98500 -86.48100 1.000 127.69087 94 LEU H CA 1
ATOM 7747 C C . LEU H 1 96 ? -4.06800 -34.49100 -86.61800 1.000 132.05106 94 LEU H C 1
ATOM 7748 O O . LEU H 1 96 ? -5.01900 -35.25800 -86.41500 1.000 134.57647 94 LEU H O 1
ATOM 7753 N N . LEU H 1 97 ? -4.22000 -33.22100 -86.98000 1.000 138.16194 95 LEU H N 1
ATOM 7754 C CA . LEU H 1 97 ? -5.53500 -32.64500 -87.19000 1.000 147.29334 95 LEU H CA 1
ATOM 7755 C C . LEU H 1 97 ? -5.97400 -32.96700 -88.61700 1.000 161.00775 95 LEU H C 1
ATOM 7756 O O . LEU H 1 97 ? -5.25100 -33.61200 -89.37900 1.000 157.00494 95 LEU H O 1
ATOM 7758 N N . GLY H 1 98 ? -7.17100 -32.52900 -88.98800 1.000 178.41610 96 GLY H N 1
ATOM 7759 C CA . GLY H 1 98 ? -7.68600 -32.80600 -90.31600 1.000 204.01927 96 GLY H CA 1
ATOM 7760 C C . GLY H 1 98 ? -8.27700 -31.57200 -90.97000 1.000 216.23713 96 GLY H C 1
ATOM 7761 O O . GLY H 1 98 ? -7.74700 -30.46600 -90.87300 1.000 216.98803 96 GLY H O 1
ATOM 7762 N N . GLU H 1 99 ? -9.39800 -31.78200 -91.65200 1.000 220.58609 97 GLU H N 1
ATOM 7763 C CA . GLU H 1 99 ? -10.02000 -30.74700 -92.46800 1.000 230.24031 97 GLU H CA 1
ATOM 7764 C C . GLU H 1 99 ? -10.86500 -29.79000 -91.63500 1.000 241.64119 97 GLU H C 1
ATOM 7765 O O . GLU H 1 99 ? -11.20300 -28.69600 -92.08600 1.000 238.22162 97 GLU H O 1
ATOM 7771 N N . LYS H 1 107 ? -13.82700 -31.94500 -85.79400 1.000 161.83138 105 LYS H N 1
ATOM 7772 C CA . LYS H 1 107 ? -13.96600 -33.28100 -85.15500 1.000 162.59694 105 LYS H CA 1
ATOM 7773 C C . LYS H 1 107 ? -13.00400 -34.26300 -85.82900 1.000 164.53222 105 LYS H C 1
ATOM 7774 O O . LYS H 1 107 ? -13.26800 -35.47900 -85.77600 1.000 151.84002 105 LYS H O 1
ATOM 7776 N N . THR H 1 108 ? -11.93300 -33.74900 -86.43800 1.000 194.42826 106 THR H N 1
ATOM 7777 C CA . THR H 1 108 ? -10.95700 -34.62000 -87.14400 1.000 172.95981 106 THR H CA 1
ATOM 7778 C C . THR H 1 108 ? -9.62400 -34.60400 -86.39200 1.000 156.04642 106 THR H C 1
ATOM 7779 O O . THR H 1 108 ? -8.98800 -33.53400 -86.35300 1.000 166.58442 106 THR H O 1
ATOM 7783 N N . ALA H 1 109 ? -9.22000 -35.74800 -85.83500 1.000 146.33231 107 ALA H N 1
ATOM 7784 C CA . ALA H 1 109 ? -7.92900 -35.84000 -85.11500 1.000 137.50482 107 ALA H CA 1
ATOM 7785 C C . ALA H 1 109 ? -7.53400 -37.31100 -84.96200 1.000 135.58285 107 ALA H C 1
ATOM 7786 O O . ALA H 1 109 ? -8.44000 -38.16100 -84.89800 1.000 134.01440 107 ALA H O 1
ATOM 7788 N N . ARG H 1 110 ? -6.23000 -37.59200 -84.91100 1.000 135.10783 108 ARG H N 1
ATOM 7789 C CA . ARG H 1 110 ? -5.76700 -38.96900 -84.75600 1.000 150.87575 108 ARG H CA 1
ATOM 7790 C C . ARG H 1 110 ? -4.50000 -38.90500 -83.91000 1.000 139.15386 108 ARG H C 1
ATOM 7791 O O . ARG H 1 110 ? -3.43700 -38.52000 -84.40500 1.000 134.88088 108 ARG H O 1
ATOM 7799 N N . LEU H 1 111 ? -4.61200 -39.26500 -82.63600 1.000 126.60070 109 LEU H N 1
ATOM 7800 C CA . LEU H 1 111 ? -3.43300 -39.28200 -81.77900 1.000 124.19419 109 LEU H CA 1
ATOM 7801 C C . LEU H 1 111 ? -2.56100 -40.45100 -82.21400 1.000 124.62671 109 LEU H C 1
ATOM 7802 O O . LEU H 1 111 ? -2.80100 -41.60200 -81.84600 1.000 124.84400 109 LEU H O 1
ATOM 7807 N N . VAL H 1 112 ? -1.54900 -40.15100 -83.00300 1.000 126.43344 110 VAL H N 1
ATOM 7808 C CA . VAL H 1 112 ? -0.61200 -41.14600 -83.50400 1.000 126.62986 110 VAL H CA 1
ATOM 7809 C C . VAL H 1 112 ? 0.58500 -41.15700 -82.57100 1.000 126.72104 110 VAL H C 1
ATOM 7810 O O . VAL H 1 112 ? 1.04000 -40.10300 -82.11000 1.000 132.92969 110 VAL H O 1
ATOM 7814 N N . SER H 1 113 ? 1.04400 -42.36100 -82.22600 1.000 125.78836 111 SER H N 1
ATOM 7815 C CA . SER H 1 113 ? 2.16700 -42.48300 -81.26300 1.000 130.76622 111 SER H CA 1
ATOM 7816 C C . SER H 1 113 ? 3.02800 -43.69200 -81.62800 1.000 139.39420 111 SER H C 1
ATOM 7817 O O . SER H 1 113 ? 2.55400 -44.53400 -82.41400 1.000 144.75463 111 SER H O 1
ATOM 7820 N N . GLN H 1 114 ? 4.23600 -43.77500 -81.06900 1.000 145.81396 112 GLN H N 1
ATOM 7821 C CA . GLN H 1 114 ? 5.16300 -44.87800 -81.43200 1.000 152.86915 112 GLN H CA 1
ATOM 7822 C C . GLN H 1 114 ? 6.23700 -45.00100 -80.34900 1.000 156.56954 112 GLN H C 1
ATOM 7823 O O . GLN H 1 114 ? 7.00200 -44.03700 -80.17100 1.000 159.29594 112 GLN H O 1
ATOM 7829 N N . LYS H 1 115 ? 6.29100 -46.14200 -79.65800 1.000 156.35526 113 LYS H N 1
ATOM 7830 C CA . LYS H 1 115 ? 7.25900 -46.30000 -78.54100 1.000 160.94028 113 LYS H CA 1
ATOM 7831 C C . LYS H 1 115 ? 8.64800 -45.86700 -79.01700 1.000 171.39134 113 LYS H C 1
ATOM 7832 O O . LYS H 1 115 ? 9.22500 -44.95500 -78.39500 1.000 168.76197 113 LYS H O 1
ATOM 7838 N N . ALA H 1 116 ? 9.16000 -46.50300 -80.07500 1.000 195.03994 114 ALA H N 1
ATOM 7839 C CA . ALA H 1 116 ? 10.52100 -46.18000 -80.56700 1.000 197.67972 114 ALA H CA 1
ATOM 7840 C C . ALA H 1 116 ? 10.49500 -45.95400 -82.08200 1.000 208.10526 114 ALA H C 1
ATOM 7841 O O . ALA H 1 116 ? 9.45100 -46.20500 -82.70000 1.000 202.05596 114 ALA H O 1
ATOM 7843 N N . LYS H 1 117 ? 11.61500 -45.50200 -82.65300 1.000 216.19017 115 LYS H N 1
ATOM 7844 C CA . LYS H 1 117 ? 11.68800 -45.25500 -84.11800 1.000 203.67104 115 LYS H CA 1
ATOM 7845 C C . LYS H 1 117 ? 11.48200 -46.58000 -84.86000 1.000 203.40033 115 LYS H C 1
ATOM 7846 O O . LYS H 1 117 ? 11.97600 -47.61400 -84.36800 1.000 207.42553 115 LYS H O 1
ATOM 7848 N N . GLY H 1 118 ? 10.78300 -46.54400 -85.99800 1.000 192.80216 116 GLY H N 1
ATOM 7849 C CA . GLY H 1 118 ? 10.52300 -47.77200 -86.77400 1.000 188.58337 116 GLY H CA 1
ATOM 7850 C C . GLY H 1 118 ? 9.80800 -48.81800 -85.93800 1.000 187.62704 116 GLY H C 1
ATOM 7851 O O . GLY H 1 118 ? 10.23700 -49.98800 -85.96700 1.000 184.59383 116 GLY H O 1
ATOM 7852 N N . MET H 1 119 ? 8.76100 -48.41400 -85.21500 1.000 188.03680 117 MET H N 1
ATOM 7853 C CA . MET H 1 119 ? 7.97900 -49.36200 -84.37800 1.000 177.87140 117 MET H CA 1
ATOM 7854 C C . MET H 1 119 ? 6.51100 -49.29600 -84.81000 1.000 169.32038 117 MET H C 1
ATOM 7855 O O . MET H 1 119 ? 6.14300 -48.32100 -85.48700 1.000 172.67228 117 MET H O 1
ATOM 7860 N N . PRO H 1 120 ? 5.66000 -50.29000 -84.47700 1.000 164.30790 118 PRO H N 1
ATOM 7861 C CA . PRO H 1 120 ? 4.23800 -50.21100 -84.80500 1.000 166.37319 118 PRO H CA 1
ATOM 7862 C C . PRO H 1 120 ? 3.63800 -48.88000 -84.33400 1.000 164.43150 118 PRO H C 1
ATOM 7863 O O . PRO H 1 120 ? 3.79500 -48.55400 -83.17300 1.000 158.07058 118 PRO H O 1
ATOM 7867 N N . ARG H 1 121 ? 2.95600 -48.16400 -85.23300 1.000 171.80069 119 ARG H N 1
ATOM 7868 C CA . ARG H 1 121 ? 2.36200 -46.84600 -84.88200 1.000 153.25977 119 ARG H CA 1
ATOM 7869 C C . ARG H 1 121 ? 0.90400 -47.04000 -84.45100 1.000 152.36041 119 ARG H C 1
ATOM 7870 O O . ARG H 1 121 ? 0.11600 -47.56500 -85.26100 1.000 152.34068 119 ARG H O 1
ATOM 7872 N N . ILE H 1 122 ? 0.56500 -46.62100 -83.22900 1.000 144.65404 120 ILE H N 1
ATOM 7873 C CA . ILE H 1 122 ? -0.82600 -46.77000 -82.70900 1.000 134.44866 120 ILE H CA 1
ATOM 7874 C C . ILE H 1 122 ? -1.64900 -45.55600 -83.15000 1.000 135.33320 120 ILE H C 1
ATOM 7875 O O . ILE H 1 122 ? -1.18300 -44.42200 -82.93500 1.000 140.94014 120 ILE H O 1
ATOM 7880 N N . ASN H 1 123 ? -2.82300 -45.79000 -83.74200 1.000 129.27828 121 ASN H N 1
ATOM 7881 C CA . ASN H 1 123 ? -3.65900 -44.67200 -84.25600 1.000 128.55196 121 ASN H CA 1
ATOM 7882 C C . ASN H 1 123 ? -4.98800 -44.63300 -83.49700 1.000 126.11534 121 ASN H C 1
ATOM 7883 O O . ASN H 1 123 ? -5.91600 -45.35100 -83.91000 1.000 143.40798 121 ASN H O 1
ATOM 7888 N N . VAL H 1 124 ? -5.06900 -43.83300 -82.43100 1.000 119.81217 122 VAL H N 1
ATOM 7889 C CA . VAL H 1 124 ? -6.29700 -43.69500 -81.66000 1.000 117.08197 122 VAL H CA 1
ATOM 7890 C C . VAL H 1 124 ? -6.98400 -42.44900 -82.20500 1.000 120.08639 122 VAL H C 1
ATOM 7891 O O . VAL H 1 124 ? -6.52700 -41.32200 -81.96500 1.000 125.46907 122 VAL H O 1
ATOM 7895 N N . PRO H 1 125 ? -8.05600 -42.60900 -82.97200 1.000 116.03376 123 PRO H N 1
ATOM 7896 C CA . PRO H 1 125 ? -8.73700 -41.44500 -83.54300 1.000 119.78008 123 PRO H CA 1
ATOM 7897 C C . PRO H 1 125 ? -9.46200 -40.63600 -82.48100 1.000 117.14834 123 PRO H C 1
ATOM 7898 O O . PRO H 1 125 ? -9.84600 -41.13200 -81.42200 1.000 114.97063 123 PRO H O 1
ATOM 7902 N N . LEU H 1 126 ? -9.63400 -39.35500 -82.78700 1.000 121.19799 124 LEU H N 1
ATOM 7903 C CA . LEU H 1 126 ? -10.18000 -38.38900 -81.84900 1.000 113.96950 124 LEU H CA 1
ATOM 7904 C C . LEU H 1 126 ? -11.16000 -37.49500 -82.58900 1.000 116.78884 124 LEU H C 1
ATOM 7905 O O . LEU H 1 126 ? -11.03900 -37.28900 -83.79700 1.000 126.92189 124 LEU H O 1
ATOM 7910 N N . THR H 1 127 ? -12.12600 -36.96000 -81.84700 1.000 110.21895 125 THR H N 1
ATOM 7911 C CA . THR H 1 127 ? -13.05700 -35.96200 -82.35100 1.000 118.97137 125 THR H CA 1
ATOM 7912 C C . THR H 1 127 ? -13.18500 -34.84700 -81.32400 1.000 119.12309 125 THR H C 1
ATOM 7913 O O . THR H 1 127 ? -12.90300 -35.03100 -80.13700 1.000 113.49543 125 THR H O 1
ATOM 7917 N N . LYS H 1 128 ? -13.62500 -33.68200 -81.78700 1.000 124.85907 126 LYS H N 1
ATOM 7918 C CA . LYS H 1 128 ? -13.74100 -32.53100 -80.90600 1.000 116.83470 126 LYS H CA 1
ATOM 7919 C C . LYS H 1 128 ? -14.96700 -32.68300 -80.01500 1.000 108.01591 126 LYS H C 1
ATOM 7920 O O . LYS H 1 128 ? -16.04800 -33.05400 -80.48200 1.000 108.50028 126 LYS H O 1
ATOM 7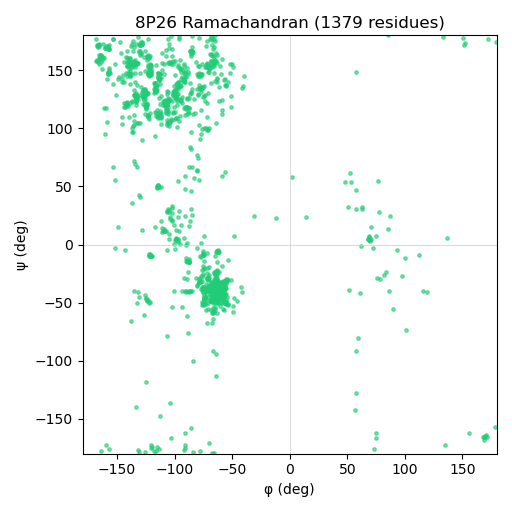922 N N . MET H 1 129 ? -14.78700 -32.40100 -78.72600 1.000 107.76887 127 MET H N 1
ATOM 7923 C CA . MET H 1 129 ? -15.84400 -32.49700 -77.72600 1.000 106.13542 127 MET H CA 1
ATOM 7924 C C . MET H 1 129 ? -16.95200 -31.48500 -77.99400 1.000 110.64770 127 MET H C 1
ATOM 7925 O O . MET H 1 129 ? -16.88200 -30.71300 -78.95600 1.000 112.34809 127 MET H O 1
ATOM 7930 N N . VAL H 1 130 ? -17.97200 -31.47300 -77.15400 1.000 111.37327 128 VAL H N 1
ATOM 7931 C CA . VAL H 1 130 ? -19.00600 -30.45100 -77.23700 1.000 118.79653 128 VAL H CA 1
ATOM 7932 C C . VAL H 1 130 ? -18.60100 -29.29800 -76.33000 1.000 124.21632 128 VAL H C 1
ATOM 7933 O O . VAL H 1 130 ? -17.92900 -29.48800 -75.31000 1.000 128.50791 128 VAL H O 1
ATOM 7937 N N . GLU H 1 131 ? -19.00200 -28.08300 -76.71900 1.000 123.83272 129 GLU H N 1
ATOM 7938 C CA . GLU H 1 131 ? -18.51100 -26.88000 -76.05200 1.000 127.19115 129 GLU H CA 1
ATOM 7939 C C . GLU H 1 131 ? -18.84200 -26.88200 -74.56500 1.000 129.42836 129 GLU H C 1
ATOM 7940 O O . GLU H 1 131 ? -18.04000 -26.42200 -73.74300 1.000 137.72428 129 GLU H O 1
ATOM 7942 N N . SER H 1 132 ? -20.02200 -27.38600 -74.20200 1.000 127.89549 130 SER H N 1
ATOM 7943 C CA . SER H 1 132 ? -20.46400 -27.33100 -72.81100 1.000 136.78270 130 SER H CA 1
ATOM 7944 C C . SER H 1 132 ? -19.55200 -28.14900 -71.90100 1.000 137.31638 130 SER H C 1
ATOM 7945 O O . SER H 1 132 ? -19.13600 -27.68100 -70.83500 1.000 132.54542 130 SER H O 1
ATOM 7948 N N . SER H 1 133 ? -19.23200 -29.37700 -72.30800 1.000 146.50046 131 SER H N 1
ATOM 7949 C CA . SER H 1 133 ? -18.42800 -30.28800 -71.50300 1.000 137.57795 131 SER H CA 1
ATOM 7950 C C . SER H 1 133 ? -16.92600 -30.13600 -71.71000 1.000 131.80856 131 SER H C 1
ATOM 7951 O O . SER H 1 133 ? -16.15500 -30.69000 -70.91700 1.000 128.78934 131 SER H O 1
ATOM 7954 N N . ALA H 1 134 ? -16.49500 -29.41300 -72.75000 1.000 126.92273 132 ALA H N 1
ATOM 7955 C CA . ALA H 1 134 ? -15.06500 -29.23500 -72.99300 1.000 116.26948 132 ALA H CA 1
ATOM 7956 C C . ALA H 1 134 ? -14.36800 -28.60400 -71.79400 1.000 107.55969 132 ALA H C 1
ATOM 7957 O O . ALA H 1 134 ? -13.23900 -28.98000 -71.45800 1.000 102.37028 132 ALA H O 1
ATOM 7959 N N . SER H 1 135 ? -15.01800 -27.63800 -71.13900 1.000 108.64994 133 SER H N 1
ATOM 7960 C CA . SER H 1 135 ? -14.40700 -27.00400 -69.97200 1.000 107.83179 133 SER H CA 1
ATOM 7961 C C . SER H 1 135 ? -14.18200 -27.99500 -68.84000 1.000 105.89461 133 SER H C 1
ATOM 7962 O O . SER H 1 135 ? -13.12100 -27.98900 -68.20400 1.000 99.38952 133 SER H O 1
ATOM 7965 N N . GLU H 1 136 ? -15.17500 -28.83200 -68.56000 1.000 113.09742 134 GLU H N 1
ATOM 7966 C CA . GLU H 1 136 ? -15.02600 -29.81900 -67.50100 1.000 106.46151 134 GLU H CA 1
ATOM 7967 C C . GLU H 1 136 ? -13.92400 -30.82200 -67.80900 1.000 104.38747 134 GLU H C 1
ATOM 7968 O O . GLU H 1 136 ? -13.31600 -31.37800 -66.88700 1.000 100.01858 134 GLU H O 1
ATOM 7974 N N . ALA H 1 137 ? -13.66100 -31.07800 -69.08900 1.000 115.27369 135 ALA H N 1
ATOM 7975 C CA . ALA H 1 137 ? -12.59300 -32.00000 -69.45900 1.000 106.58113 135 ALA H CA 1
ATOM 7976 C C . ALA H 1 137 ? -11.22800 -31.46800 -69.04300 1.000 103.07203 135 ALA H C 1
ATOM 7977 O O . ALA H 1 137 ? -10.40200 -32.20000 -68.48500 1.000 100.93881 135 ALA H O 1
ATOM 7979 N N . MET H 1 138 ? -10.96700 -30.19300 -69.32800 1.000 97.72282 136 MET H N 1
ATOM 7980 C CA . MET H 1 138 ? -9.68400 -29.60000 -68.96900 1.000 89.88744 136 MET H CA 1
ATOM 7981 C C . MET H 1 138 ? -9.50400 -29.53900 -67.45800 1.000 84.40223 136 MET H C 1
ATOM 7982 O O . MET H 1 138 ? -8.41300 -29.81600 -66.94400 1.000 82.63211 136 MET H O 1
ATOM 7987 N N . ALA H 1 139 ? -10.55800 -29.15200 -66.73300 1.000 82.96285 137 ALA H N 1
ATOM 7988 C CA . ALA H 1 139 ? -10.47500 -29.10900 -65.27700 1.000 83.61788 137 ALA H CA 1
ATOM 7989 C C . ALA H 1 139 ? -10.10700 -30.47000 -64.70700 1.000 87.66819 137 ALA H C 1
ATOM 7990 O O . ALA H 1 139 ? -9.24600 -30.56700 -63.82600 1.000 82.26733 137 ALA H O 1
ATOM 7992 N N . ASN H 1 140 ? -10.73500 -31.53600 -65.21100 1.000 94.59200 138 ASN H N 1
ATOM 7993 C CA . ASN H 1 140 ? -10.41400 -32.87900 -64.73700 1.000 93.02667 138 ASN H CA 1
ATOM 7994 C C . ASN H 1 140 ? -8.98100 -33.25400 -65.08800 1.000 89.35005 138 ASN H C 1
ATOM 7995 O O . ASN H 1 140 ? -8.24900 -33.79800 -64.25400 1.000 83.16983 138 ASN H O 1
ATOM 8000 N N . LEU H 1 141 ? -8.56800 -32.98100 -66.32700 1.000 90.84319 139 LEU H N 1
ATOM 8001 C CA . LEU H 1 141 ? -7.19600 -33.26500 -66.73900 1.000 89.32017 139 LEU H CA 1
ATOM 8002 C C . LEU H 1 141 ? -6.19900 -32.58600 -65.80700 1.000 88.46972 139 LEU H C 1
ATOM 8003 O O . LEU H 1 141 ? -5.25800 -33.21800 -65.31400 1.000 88.37696 139 LEU H O 1
ATOM 8008 N N . SER H 1 142 ? -6.39300 -31.29000 -65.56100 1.000 85.53444 140 SER H N 1
ATOM 8009 C CA . SER H 1 142 ? -5.46100 -30.53800 -64.72600 1.000 80.34435 140 SER H CA 1
ATOM 8010 C C . SER H 1 142 ? -5.53000 -30.97500 -63.26600 1.000 82.39711 140 SER H C 1
ATOM 8011 O O . SER H 1 142 ? -4.49600 -31.22300 -62.63500 1.000 82.40496 140 SER H O 1
ATOM 8014 N N . LEU H 1 143 ? -6.74200 -31.05800 -62.70800 1.000 86.33034 141 LEU H N 1
ATOM 8015 C CA . LEU H 1 143 ? -6.89200 -31.44500 -61.30700 1.000 88.47811 141 LEU H CA 1
ATOM 8016 C C . LEU H 1 143 ? -6.31700 -32.83400 -61.05200 1.000 95.63005 141 LEU H C 1
ATOM 8017 O O . LEU H 1 143 ? -5.65800 -33.06300 -60.03000 1.000 91.22269 141 LEU H O 1
ATOM 8022 N N . GLU H 1 144 ? -6.54100 -33.77100 -61.97600 1.000 92.50667 142 GLU H N 1
ATOM 8023 C CA . GLU H 1 144 ? -5.96900 -35.10600 -61.82200 1.000 92.81836 142 GLU H CA 1
ATOM 8024 C C . GLU H 1 144 ? -4.45600 -35.08000 -62.00400 1.000 91.82268 142 GLU H C 1
ATOM 8025 O O . GLU H 1 144 ? -3.73100 -35.81200 -61.32000 1.000 94.16411 142 GLU H O 1
ATOM 8031 N N . LEU H 1 145 ? -3.96500 -34.25700 -62.93400 1.000 90.82677 143 LEU H N 1
ATOM 8032 C CA . LEU H 1 145 ? -2.52300 -34.12600 -63.12000 1.000 87.98675 143 LEU H CA 1
ATOM 8033 C C . LEU H 1 145 ? -1.84400 -33.61400 -61.85500 1.000 87.45012 143 LEU H C 1
ATOM 8034 O O . LEU H 1 145 ? -0.76100 -34.08600 -61.48800 1.000 87.04711 143 LEU H O 1
ATOM 8039 N N . PHE H 1 146 ? -2.46300 -32.64600 -61.17400 1.000 87.31896 144 PHE H N 1
ATOM 8040 C CA . PHE H 1 146 ? -1.89000 -32.13900 -59.93200 1.000 87.06883 144 PHE H CA 1
ATOM 8041 C C . PHE H 1 146 ? -1.89900 -33.20900 -58.84500 1.000 91.19725 144 PHE H C 1
ATOM 8042 O O . PHE H 1 146 ? -0.90900 -33.38300 -58.12600 1.000 95.38392 144 PHE H O 1
ATOM 8050 N N . ARG H 1 147 ? -3.02800 -33.90700 -58.68200 1.000 92.71800 145 ARG H N 1
ATOM 8051 C CA . ARG H 1 147 ? -3.09700 -34.98000 -57.69300 1.000 97.39232 145 ARG H CA 1
ATOM 8052 C C . ARG H 1 147 ? -2.03100 -36.03700 -57.96000 1.000 95.42746 145 ARG H C 1
ATOM 8053 O O . ARG H 1 147 ? -1.44300 -36.58800 -57.02200 1.000 98.41356 145 ARG H O 1
ATOM 8061 N N . ALA H 1 148 ? -1.76500 -36.33100 -59.23600 1.000 97.50996 146 ALA H N 1
ATOM 8062 C CA . ALA H 1 148 ? -0.66200 -37.22300 -59.57600 1.000 99.55057 146 ALA H CA 1
ATOM 8063 C C . ALA H 1 148 ? 0.68700 -36.56600 -59.30700 1.000 102.33704 146 ALA H C 1
ATOM 8064 O O . ALA H 1 148 ? 1.67700 -37.26400 -59.05900 1.000 105.86167 146 ALA H O 1
ATOM 8066 N N . PHE H 1 149 ? 0.74600 -35.23400 -59.35400 1.000 100.31443 147 PHE H N 1
ATOM 8067 C CA . PHE H 1 149 ? 1.99600 -34.53500 -59.07700 1.000 98.94272 147 PHE H CA 1
ATOM 8068 C C . PHE H 1 149 ? 2.34300 -34.61300 -57.59500 1.000 99.09964 147 PHE H C 1
ATOM 8069 O O . PHE H 1 149 ? 3.49300 -34.88400 -57.23000 1.000 102.39196 147 PHE H O 1
ATOM 8077 N N . LYS H 1 150 ? 1.35700 -34.37300 -56.72700 1.000 98.33830 148 LYS H N 1
ATOM 8078 C CA . LYS H 1 150 ? 1.59200 -34.40400 -55.28700 1.000 101.72155 148 LYS H CA 1
ATOM 8079 C C . LYS H 1 150 ? 2.00700 -35.78400 -54.78900 1.000 116.54555 148 LYS H C 1
ATOM 8080 O O . LYS H 1 150 ? 2.61100 -35.88600 -53.71600 1.000 122.93028 148 LYS H O 1
ATOM 8082 N N . SER H 1 151 ? 1.69600 -36.84700 -55.53400 1.000 120.06821 149 SER H N 1
ATOM 8083 C CA . SER H 1 151 ? 2.10000 -38.18400 -55.11500 1.000 127.80701 149 SER H CA 1
ATOM 8084 C C . SER H 1 151 ? 3.57700 -38.44800 -55.38200 1.000 132.40871 149 SER H C 1
ATOM 8085 O O . SER H 1 151 ? 4.21500 -39.18900 -54.62600 1.000 150.08442 149 SER H O 1
ATOM 8088 N N . LYS H 1 152 ? 4.13300 -37.86000 -56.43600 1.000 123.02898 150 LYS H N 1
ATOM 8089 C CA . LYS H 1 152 ? 5.54000 -38.05400 -56.77000 1.000 119.04457 150 LYS H CA 1
ATOM 8090 C C . LYS H 1 152 ? 6.43800 -37.22300 -55.85900 1.000 123.14701 150 LYS H C 1
ATOM 8091 O O . LYS H 1 152 ? 5.98100 -36.28200 -55.21100 1.000 122.82122 150 LYS H O 1
ATOM 8093 N N . MET I 1 3 ? 2.94200 -55.95700 -11.11500 1.000 113.11253 1 MET I N 1
ATOM 8094 C CA . MET I 1 3 ? 2.60800 -54.67600 -10.43500 1.000 113.82624 1 MET I CA 1
ATOM 8095 C C . MET I 1 3 ? 2.82900 -53.51600 -11.41000 1.000 108.25867 1 MET I C 1
ATOM 8096 O O . MET I 1 3 ? 1.97400 -52.61200 -11.45000 1.000 113.29353 1 MET I O 1
ATOM 8101 N N . ALA I 1 4 ? 3.92900 -53.54700 -12.16600 1.000 104.62657 2 ALA I N 1
ATOM 8102 C CA . ALA I 1 4 ? 4.24700 -52.44000 -13.09700 1.000 106.76856 2 ALA I CA 1
ATOM 8103 C C . ALA I 1 4 ? 3.44100 -52.60700 -14.38800 1.000 106.02033 2 ALA I C 1
ATOM 8104 O O . ALA I 1 4 ? 4.06000 -52.77400 -15.45500 1.000 109.62754 2 ALA I O 1
ATOM 8106 N N . SER I 1 5 ? 2.11300 -52.51800 -14.29700 1.000 101.92191 3 SER I N 1
ATOM 8107 C CA . SER I 1 5 ? 1.26100 -52.59400 -15.51200 1.000 104.04217 3 SER I CA 1
ATOM 8108 C C . SER I 1 5 ? 0.21100 -51.48100 -15.46700 1.000 105.65508 3 SER I C 1
ATOM 8109 O O . SER I 1 5 ? -0.15600 -51.06200 -14.35300 1.000 106.34475 3 SER I O 1
ATOM 8112 N N . PHE I 1 6 ? -0.25300 -51.02900 -16.63400 1.000 102.64285 4 PHE I N 1
ATOM 8113 C CA . PHE I 1 6 ? -1.27600 -49.95300 -16.69300 1.000 99.65831 4 PHE I CA 1
ATOM 8114 C C . PHE I 1 6 ? -2.66800 -50.58200 -16.80000 1.000 106.05054 4 PHE I C 1
ATOM 8115 O O . PHE I 1 6 ? -3.61800 -49.87500 -17.18100 1.000 111.76727 4 PHE I O 1
ATOM 8123 N N . GLU I 1 7 ? -2.77800 -51.87300 -16.47900 1.000 108.09652 5 GLU I N 1
ATOM 8124 C CA . GLU I 1 7 ? -4.08100 -52.58000 -16.58200 1.000 113.64954 5 GLU I CA 1
ATOM 8125 C C . GLU I 1 7 ? -5.10100 -51.88000 -15.68100 1.000 114.45932 5 GLU I C 1
ATOM 8126 O O . GLU I 1 7 ? -6.24200 -51.67300 -16.13300 1.000 117.91651 5 GLU I O 1
ATOM 8132 N N . LYS I 1 8 ? -4.69700 -51.53500 -14.45700 1.000 112.20631 6 LYS I N 1
ATOM 8133 C CA . LYS I 1 8 ? -5.61800 -50.86300 -13.50300 1.000 132.50801 6 LYS I CA 1
ATOM 8134 C C . LYS I 1 8 ? -5.37400 -49.35200 -13.55300 1.000 127.69149 6 LYS I C 1
ATOM 8135 O O . LYS I 1 8 ? -5.11000 -48.76300 -12.48800 1.000 142.67854 6 LYS I O 1
ATOM 8137 N N . PHE I 1 9 ? -5.45900 -48.75400 -14.74400 1.000 110.57988 7 PHE I N 1
ATOM 8138 C CA . PHE I 1 9 ? -5.26100 -47.31600 -14.88900 1.000 108.56394 7 PHE I CA 1
ATOM 8139 C C . PHE I 1 9 ? -6.52300 -46.73100 -15.50900 1.000 108.93831 7 PHE I C 1
ATOM 8140 O O . PHE I 1 9 ? -6.84200 -47.01900 -16.66800 1.000 106.65928 7 PHE I O 1
ATOM 8148 N N . GLU I 1 10 ? -7.23300 -45.91600 -14.74400 1.000 111.97008 8 GLU I N 1
ATOM 8149 C CA . GLU I 1 10 ? -8.41800 -45.26800 -15.27500 1.000 101.48270 8 GLU I CA 1
ATOM 8150 C C . GLU I 1 10 ? -8.02000 -44.07600 -16.14100 1.000 99.69960 8 GLU I C 1
ATOM 8151 O O . GLU I 1 10 ? -7.01900 -43.40800 -15.86500 1.000 95.25069 8 GLU I O 1
ATOM 8153 N N . PRO I 1 11 ? -8.77500 -43.79500 -17.20100 1.000 100.53583 9 PRO I N 1
ATOM 8154 C CA . PRO I 1 11 ? -8.42900 -42.65400 -18.05300 1.000 94.81077 9 PRO I CA 1
ATOM 8155 C C . PRO I 1 11 ? -8.58300 -41.35400 -17.28200 1.000 92.67184 9 PRO I C 1
ATOM 8156 O O . PRO I 1 11 ? -9.36800 -41.25300 -16.33700 1.000 92.84915 9 PRO I O 1
ATOM 8160 N N . ILE I 1 12 ? -7.82600 -40.34600 -17.70000 1.000 95.17517 10 ILE I N 1
ATOM 8161 C CA . ILE I 1 12 ? -7.82400 -39.05000 -17.03400 1.000 95.71442 10 ILE I CA 1
ATOM 8162 C C . ILE I 1 12 ? -8.09200 -37.96400 -18.06200 1.000 93.03210 10 ILE I C 1
ATOM 8163 O O . ILE I 1 12 ? -7.49900 -37.96200 -19.14700 1.000 93.16189 10 ILE I O 1
ATOM 8168 N N . PHE I 1 13 ? -8.99100 -37.05000 -17.71900 1.000 85.43262 11 PHE I N 1
ATOM 8169 C CA . PHE I 1 13 ? -9.31200 -35.90200 -18.54600 1.000 91.27219 11 PHE I CA 1
ATOM 8170 C C . PHE I 1 13 ? -9.01100 -34.63900 -17.75200 1.000 96.71849 11 PHE I C 1
ATOM 8171 O O . PHE I 1 13 ? -9.16800 -34.61200 -16.52800 1.000 95.54119 11 PHE I O 1
ATOM 8179 N N . GLY I 1 14 ? -8.57300 -33.59400 -18.44300 1.000 93.33431 12 GLY I N 1
ATOM 8180 C CA . GLY I 1 14 ? -8.26700 -32.36200 -17.73800 1.000 100.22745 12 GLY I CA 1
ATOM 8181 C C . GLY I 1 14 ? -8.11000 -31.19400 -18.68400 1.000 106.86713 12 GLY I C 1
ATOM 8182 O O . GLY I 1 14 ? -8.05500 -31.35300 -19.90600 1.000 106.22024 12 GLY I O 1
ATOM 8183 N N . GLU I 1 15 ? -8.03200 -30.00800 -18.08300 1.000 107.45578 13 GLU I N 1
ATOM 8184 C CA . GLU I 1 15 ? -7.89300 -28.74700 -18.79500 1.000 108.27025 13 GLU I CA 1
ATOM 8185 C C . GLU I 1 15 ? -6.54800 -28.10900 -18.47500 1.000 113.26968 13 GLU I C 1
ATOM 8186 O O . GLU I 1 15 ? -6.06600 -28.18900 -17.34000 1.000 114.26428 13 GLU I O 1
ATOM 8188 N N . VAL I 1 16 ? -5.94700 -27.47600 -19.48300 1.000 115.85735 14 VAL I N 1
ATOM 8189 C CA . VAL I 1 16 ? -4.68100 -26.76400 -19.34800 1.000 136.03037 14 VAL I CA 1
ATOM 8190 C C . VAL I 1 16 ? -4.75700 -25.46300 -20.13300 1.000 142.18456 14 VAL I C 1
ATOM 8191 O O . VAL I 1 16 ? -5.46400 -25.35600 -21.14000 1.000 151.29242 14 VAL I O 1
ATOM 8195 N N . VAL I 1 17 ? -4.03700 -24.46300 -19.64600 1.000 132.93588 15 VAL I N 1
ATOM 8196 C CA . VAL I 1 17 ? -3.91600 -23.16700 -20.30200 1.000 128.55426 15 VAL I CA 1
ATOM 8197 C C . VAL I 1 17 ? -2.51300 -23.08200 -20.89400 1.000 128.00799 15 VAL I C 1
ATOM 8198 O O . VAL I 1 17 ? -1.52700 -23.23800 -20.16000 1.000 134.08381 15 VAL I O 1
ATOM 8202 N N . PRO I 1 18 ? -2.34700 -22.89700 -22.22700 1.000 127.28029 16 PRO I N 1
ATOM 8203 C CA . PRO I 1 18 ? -1.01900 -22.89300 -22.83900 1.000 133.99771 16 PRO I CA 1
ATOM 8204 C C . PRO I 1 18 ? -0.29700 -21.55500 -22.64100 1.000 153.87701 16 PRO I C 1
ATOM 8205 O O . PRO I 1 18 ? -0.88900 -20.53200 -22.92900 1.000 157.83519 16 PRO I O 1
ATOM 8209 N N . GLU I 1 19 ? 0.94800 -21.59200 -22.16100 1.000 173.03710 17 GLU I N 1
ATOM 8210 C CA . GLU I 1 19 ? 1.74300 -20.34000 -22.03300 1.000 188.35162 17 GLU I CA 1
ATOM 8211 C C . GLU I 1 19 ? 2.98200 -20.45500 -22.92800 1.000 168.70969 17 GLU I C 1
ATOM 8212 O O . GLU I 1 19 ? 3.67000 -21.49100 -22.85300 1.000 161.63704 17 GLU I O 1
ATOM 8218 N N . ARG I 1 20 ? 3.23700 -19.43500 -23.75000 1.000 168.35756 18 ARG I N 1
ATOM 8219 C CA . ARG I 1 20 ? 4.40600 -19.45700 -24.66800 1.000 174.62997 18 ARG I CA 1
ATOM 8220 C C . ARG I 1 20 ? 5.47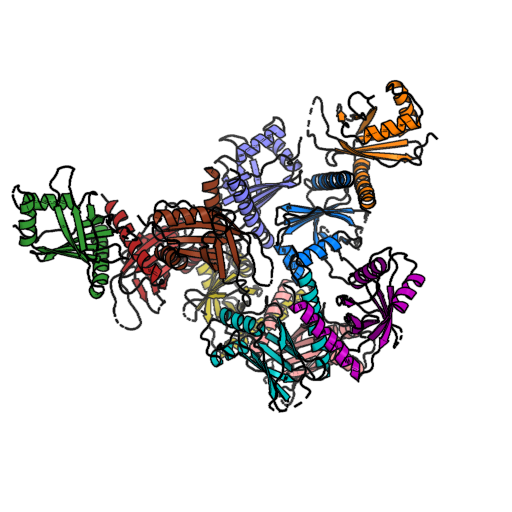300 -18.49200 -24.14400 1.000 182.65447 18 ARG I C 1
ATOM 8221 O O . ARG I 1 20 ? 5.11400 -17.34900 -23.80100 1.000 182.69644 18 ARG I O 1
ATOM 8223 N N . SER I 1 21 ? 6.73000 -18.94100 -24.08400 1.000 186.54774 19 SER I N 1
ATOM 8224 C CA . SER I 1 21 ? 7.84000 -18.07300 -23.60900 1.000 200.40774 19 SER I CA 1
ATOM 8225 C C . SER I 1 21 ? 7.77000 -16.71400 -24.31400 1.000 203.11839 19 SER I C 1
ATOM 8226 O O . SER I 1 21 ? 7.95400 -16.70300 -25.54700 1.000 200.24879 19 SER I O 1
ATOM 8229 N N . LEU I 1 27 ? -4.34100 -16.90400 -31.43600 1.000 143.59107 25 LEU I N 1
ATOM 8230 C CA . LEU I 1 27 ? -3.55000 -16.84400 -30.21300 1.000 152.77682 25 LEU I CA 1
ATOM 8231 C C . LEU I 1 27 ? -3.57200 -18.18200 -29.48200 1.000 145.35537 25 LEU I C 1
ATOM 8232 O O . LEU I 1 27 ? -3.45000 -19.24400 -30.09300 1.000 147.15150 25 LEU I O 1
ATOM 8237 N N . LEU I 1 28 ? -3.74400 -18.11700 -28.16600 1.000 145.32862 26 LEU I N 1
ATOM 8238 C CA . LEU I 1 28 ? -3.83600 -19.29800 -27.31800 1.000 144.82879 26 LEU I CA 1
ATOM 8239 C C . LEU I 1 28 ? -5.28300 -19.49200 -26.88700 1.000 145.38955 26 LEU I C 1
ATOM 8240 O O . LEU I 1 28 ? -5.94000 -18.54000 -26.45100 1.000 144.36633 26 LEU I O 1
ATOM 8245 N N . ARG I 1 29 ? -5.77900 -20.71100 -27.03200 1.000 150.56217 27 ARG I N 1
ATOM 8246 C CA . ARG I 1 29 ? -7.14000 -21.04800 -26.66200 1.000 144.47952 27 ARG I CA 1
ATOM 8247 C C . ARG I 1 29 ? -7.09100 -22.04800 -25.51700 1.000 134.61669 27 ARG I C 1
ATOM 8248 O O . ARG I 1 29 ? -6.02400 -22.35500 -24.98800 1.000 131.62772 27 ARG I O 1
ATOM 8256 N N . ARG I 1 30 ? -8.25200 -22.55700 -25.12300 1.000 132.60323 28 ARG I N 1
ATOM 8257 C CA . ARG I 1 30 ? -8.31100 -23.46800 -23.99100 1.000 120.32965 28 ARG I CA 1
ATOM 8258 C C . ARG I 1 30 ? -8.19800 -24.90300 -24.47900 1.000 117.26674 28 ARG I C 1
ATOM 8259 O O . ARG I 1 30 ? -8.78400 -25.27400 -25.50000 1.000 112.00929 28 ARG I O 1
ATOM 8261 N N . CYS I 1 31 ? -7.45100 -25.71000 -23.73000 1.000 127.33984 29 CYS I N 1
ATOM 8262 C CA . CYS I 1 31 ? -7.07400 -27.04200 -24.16600 1.000 115.69141 29 CYS I CA 1
ATOM 8263 C C . CYS I 1 31 ? -7.55500 -28.08600 -23.17000 1.000 102.29521 29 CYS I C 1
ATOM 8264 O O . CYS I 1 31 ? -7.62300 -27.84000 -21.96000 1.000 101.85035 29 CYS I O 1
ATOM 8267 N N . LEU I 1 32 ? -7.88200 -29.25700 -23.70100 1.000 97.28819 30 LEU I N 1
ATOM 8268 C CA . LEU I 1 32 ? -8.17200 -30.44600 -22.92000 1.000 93.13004 30 LEU I CA 1
ATOM 8269 C C . LEU I 1 32 ? -7.09800 -31.48800 -23.19900 1.000 92.47563 30 LEU I C 1
ATOM 8270 O O . LEU I 1 32 ? -6.56900 -31.56600 -24.31200 1.000 91.43085 30 LEU I O 1
ATOM 8275 N N . PHE I 1 33 ? -6.77400 -32.29700 -22.19400 1.000 88.27636 31 PHE I N 1
ATOM 8276 C CA . PHE I 1 33 ? -5.87600 -33.41500 -22.42800 1.000 89.37880 31 PHE I CA 1
ATOM 8277 C C . PHE I 1 33 ? -6.56500 -34.71400 -22.04100 1.000 93.61706 31 PHE I C 1
ATOM 8278 O O . PHE I 1 33 ? -7.55600 -34.72700 -21.30500 1.000 88.39412 31 PHE I O 1
ATOM 8286 N N . HIS I 1 34 ? -6.02300 -35.81200 -22.55800 1.000 95.92058 32 HIS I N 1
ATOM 8287 C CA . HIS I 1 34 ? -6.55700 -37.14300 -22.30500 1.000 89.25851 32 HIS I CA 1
ATOM 8288 C C . HIS I 1 34 ? -5.38500 -38.10300 -22.19800 1.000 84.65671 32 HIS I C 1
ATOM 8289 O O . HIS I 1 34 ? -4.62900 -38.26500 -23.16000 1.000 89.74027 32 HIS I O 1
ATOM 8296 N N . VAL I 1 35 ? -5.23300 -38.73400 -21.03700 1.000 84.30616 33 VAL I N 1
ATOM 8297 C CA . VAL I 1 35 ? -4.20600 -39.74600 -20.82600 1.000 92.37498 33 VAL I CA 1
ATOM 8298 C C . VAL I 1 35 ? -4.91100 -41.05800 -20.51900 1.000 90.02497 33 VAL I C 1
ATOM 8299 O O . VAL I 1 35 ? -5.87900 -41.09100 -19.74900 1.000 92.68955 33 VAL I O 1
ATOM 8303 N N . TYR I 1 36 ? -4.46000 -42.12400 -21.16800 1.000 84.03567 34 TYR I N 1
ATOM 8304 C CA . TYR I 1 36 ? -5.10300 -43.42400 -21.06200 1.000 91.40361 34 TYR I CA 1
ATOM 8305 C C . TYR I 1 36 ? -4.14100 -44.47800 -21.57900 1.000 105.19185 34 TYR I C 1
ATOM 8306 O O . TYR I 1 36 ? -3.16400 -44.17000 -22.26700 1.000 98.27619 34 TYR I O 1
ATOM 8315 N N . ALA I 1 37 ? -4.41800 -45.72700 -21.21800 1.000 90.50278 35 ALA I N 1
ATOM 8316 C CA . ALA I 1 37 ? -3.55000 -46.84400 -21.56500 1.000 85.05018 35 ALA I CA 1
ATOM 8317 C C . ALA I 1 37 ? -3.95700 -47.42300 -22.91200 1.000 83.25384 35 ALA I C 1
ATOM 8318 O O . ALA I 1 37 ? -5.08200 -47.90800 -23.07600 1.000 88.66632 35 ALA I O 1
ATOM 8320 N N . SER I 1 38 ? -3.04200 -47.35900 -23.87600 1.000 78.88394 36 SER I N 1
ATOM 8321 C CA . SER I 1 38 ? -3.28400 -48.00000 -25.16000 1.000 83.00450 36 SER I CA 1
ATOM 8322 C C . SER I 1 38 ? -3.12200 -49.50900 -25.04000 1.000 84.22429 36 SER I C 1
ATOM 8323 O O . SER I 1 38 ? -4.00600 -50.27000 -25.44600 1.000 88.06808 36 SER I O 1
ATOM 8326 N N . ASP I 1 39 ? -2.00000 -49.95300 -24.48400 1.000 82.66692 37 ASP I N 1
ATOM 8327 C CA . ASP I 1 39 ? -1.81600 -51.33600 -24.07400 1.000 83.41562 37 ASP I CA 1
ATOM 8328 C C . ASP I 1 39 ? -1.30800 -51.34800 -22.64000 1.000 82.71171 37 ASP I C 1
ATOM 8329 O O . ASP I 1 39 ? -1.00000 -50.30200 -22.06300 1.000 83.58445 37 ASP I O 1
ATOM 8334 N N . SER I 1 40 ? -1.22100 -52.54500 -22.05700 1.000 89.87715 38 SER I N 1
ATOM 8335 C CA . SER I 1 40 ? -0.82500 -52.67500 -20.65700 1.000 88.99008 38 SER I CA 1
ATOM 8336 C C . SER I 1 40 ? 0.59100 -52.16800 -20.38800 1.000 87.27973 38 SER I C 1
ATOM 8337 O O . SER I 1 40 ? 1.02400 -52.12300 -19.23200 1.000 88.41040 38 SER I O 1
ATOM 8340 N N . TYR I 1 41 ? 1.32100 -51.77400 -21.43400 1.000 86.67383 39 TYR I N 1
ATOM 8341 C CA . TYR I 1 41 ? 2.69500 -51.32100 -21.27800 1.000 87.60976 39 TYR I CA 1
ATOM 8342 C C . TYR I 1 41 ? 2.94400 -49.89500 -21.75200 1.000 85.76717 39 TYR I C 1
ATOM 8343 O O . TYR I 1 41 ? 4.03000 -49.36600 -21.49900 1.000 85.83365 39 TYR I O 1
ATOM 8352 N N . ASN I 1 42 ? 1.99500 -49.26500 -22.43500 1.000 87.50861 40 ASN I N 1
ATOM 8353 C CA . ASN I 1 42 ? 2.15800 -47.90400 -22.92200 1.000 85.69887 40 ASN I CA 1
ATOM 8354 C C . ASN I 1 42 ? 1.04100 -47.02000 -22.38500 1.000 87.51332 40 ASN I C 1
ATOM 8355 O O . ASN I 1 42 ? -0.05800 -47.49400 -22.07700 1.000 85.88641 40 ASN I O 1
ATOM 8360 N N . LEU I 1 43 ? 1.33800 -45.72700 -22.26900 1.000 98.51427 41 LEU I N 1
ATOM 8361 C CA . LEU I 1 43 ? 0.35800 -44.72600 -21.86700 1.000 87.74103 41 LEU I CA 1
ATOM 8362 C C . LEU I 1 43 ? 0.35200 -43.65600 -22.94500 1.000 82.26626 41 LEU I C 1
ATOM 8363 O O . LEU I 1 43 ? 1.37000 -42.99400 -23.16700 1.000 81.97714 41 LEU I O 1
ATOM 8368 N N . THR I 1 44 ? -0.78600 -43.48200 -23.60800 1.000 80.80353 42 THR I N 1
ATOM 8369 C CA . THR I 1 44 ? -0.90300 -42.54000 -24.71200 1.000 86.82704 42 THR I CA 1
ATOM 8370 C C . THR I 1 44 ? -1.58300 -41.27200 -24.21800 1.000 90.39807 42 THR I C 1
ATOM 8371 O O . THR I 1 44 ? -2.62500 -41.33600 -23.55600 1.000 87.92617 42 THR I O 1
ATOM 8375 N N . VAL I 1 45 ? -0.99000 -40.12500 -24.53500 1.000 89.38365 43 VAL I N 1
ATOM 8376 C CA . VAL I 1 45 ? -1.49400 -38.83200 -24.09700 1.000 85.97139 43 VAL I CA 1
ATOM 8377 C C . VAL I 1 45 ? -1.88800 -38.01700 -25.32100 1.000 97.77330 43 VAL I C 1
ATOM 8378 O O . VAL I 1 45 ? -1.23100 -38.08300 -26.36600 1.000 100.68758 43 VAL I O 1
ATOM 8382 N N . HIS I 1 46 ? -3.01600 -37.32000 -25.21400 1.000 97.30790 44 HIS I N 1
ATOM 8383 C CA . HIS I 1 46 ? -3.48100 -36.38800 -26.23200 1.000 92.21930 44 HIS I CA 1
ATOM 8384 C C . HIS I 1 46 ? -3.92900 -35.11200 -25.54000 1.000 90.26176 44 HIS I C 1
ATOM 8385 O O . HIS I 1 46 ? -4.74700 -35.16600 -24.61800 1.000 87.34322 44 HIS I O 1
ATOM 8392 N N . VAL I 1 47 ? -3.40600 -33.97200 -25.98600 1.000 98.55046 45 VAL I N 1
ATOM 8393 C CA . VAL I 1 47 ? -3.84000 -32.66300 -25.51000 1.000 91.63786 45 VAL I CA 1
ATOM 8394 C C . VAL I 1 47 ? -4.22000 -31.82800 -26.72600 1.000 88.65501 45 VAL I C 1
ATOM 8395 O O . VAL I 1 47 ? -3.49100 -31.81000 -27.72400 1.000 85.43284 45 VAL I O 1
ATOM 8399 N N . THR I 1 48 ? -5.37600 -31.17300 -26.66000 1.000 90.92758 46 THR I N 1
ATOM 8400 C CA . THR I 1 48 ? -5.88700 -30.44700 -27.81400 1.000 92.65336 46 THR I CA 1
ATOM 8401 C C . THR I 1 48 ? -6.85100 -29.35200 -27.38300 1.000 94.44790 46 THR I C 1
ATOM 8402 O O . THR I 1 48 ? -7.52300 -29.46300 -26.35500 1.000 95.24614 46 THR I O 1
ATOM 8406 N N . ASP I 1 49 ? -6.89000 -28.28600 -28.18100 1.000 93.50665 47 ASP I N 1
ATOM 8407 C CA . ASP I 1 49 ? -7.91600 -27.25900 -28.07300 1.000 98.11589 47 ASP I CA 1
ATOM 8408 C C . ASP I 1 49 ? -9.05100 -27.47700 -29.06000 1.000 95.09755 47 ASP I C 1
ATOM 8409 O O . ASP I 1 49 ? -9.96700 -26.65300 -29.12500 1.000 98.61967 47 ASP I O 1
ATOM 8414 N N . PHE I 1 50 ? -9.01100 -28.57400 -29.81600 1.000 97.47695 48 PHE I N 1
ATOM 8415 C CA . PHE I 1 50 ? -10.02700 -29.01600 -30.76500 1.000 100.02324 48 PHE I CA 1
ATOM 8416 C C . PHE I 1 50 ? -10.13500 -28.13500 -32.00600 1.000 100.96756 48 PHE I C 1
ATOM 8417 O O . PHE I 1 50 ? -11.01500 -28.38600 -32.83900 1.000 112.44969 48 PHE I O 1
ATOM 8425 N N . ILE I 1 51 ? -9.28300 -27.12100 -32.17300 1.000 97.23952 49 ILE I N 1
ATOM 8426 C CA . ILE I 1 51 ? -9.31700 -26.25600 -33.34700 1.000 100.19278 49 ILE I CA 1
ATOM 8427 C C . ILE I 1 51 ? -7.97700 -26.24300 -34.07200 1.000 100.98272 49 ILE I C 1
ATOM 8428 O O . ILE I 1 51 ? -7.91900 -26.39500 -35.29700 1.000 99.06001 49 ILE I O 1
ATOM 8433 N N . SER I 1 52 ? -6.88400 -26.07400 -33.33100 1.000 99.80133 50 SER I N 1
ATOM 8434 C CA . SER I 1 52 ? -5.58000 -25.89300 -33.95800 1.000 109.56043 50 SER I CA 1
ATOM 8435 C C . SER I 1 52 ? -4.88800 -27.21600 -34.25900 1.000 113.13418 50 SER I C 1
ATOM 8436 O O . SER I 1 52 ? -4.29100 -27.37300 -35.32800 1.000 122.78092 50 SER I O 1
ATOM 8439 N N . GLY I 1 53 ? -4.97600 -28.18300 -33.35500 1.000 118.10479 51 GLY I N 1
ATOM 8440 C CA . GLY I 1 53 ? -4.34900 -29.46500 -33.58700 1.000 110.38355 51 GLY I CA 1
ATOM 8441 C C . GLY I 1 53 ? -4.37700 -30.29900 -32.32500 1.000 99.76485 51 GLY I C 1
ATOM 8442 O O . GLY I 1 53 ? -5.08900 -29.98700 -31.36800 1.000 96.01450 51 GLY I O 1
ATOM 8443 N N . VAL I 1 54 ? -3.57500 -31.36100 -32.33700 1.000 103.48338 52 VAL I N 1
ATOM 8444 C CA . VAL I 1 54 ? -3.48200 -32.28000 -31.21100 1.000 99.55881 52 VAL I CA 1
ATOM 8445 C C . VAL I 1 54 ? -2.00400 -32.54200 -30.94300 1.000 101.51125 52 VAL I C 1
ATOM 8446 O O . VAL I 1 54 ? -1.27600 -32.97400 -31.84500 1.000 106.40829 52 VAL I O 1
ATOM 8450 N N . TRP I 1 55 ? -1.56000 -32.27700 -29.71700 1.000 99.06408 53 TRP I N 1
ATOM 8451 C CA . TRP I 1 55 ? -0.20300 -32.59100 -29.28400 1.000 107.40839 53 TRP I CA 1
ATOM 8452 C C . TRP I 1 55 ? -0.23700 -33.89800 -28.49700 1.000 114.27625 53 TRP I C 1
ATOM 8453 O O . TRP I 1 55 ? -1.03400 -34.03900 -27.56600 1.000 124.26060 53 TRP I O 1
ATOM 8464 N N . THR I 1 56 ? 0.61500 -34.85400 -28.87200 1.000 124.90542 54 THR I N 1
ATOM 8465 C CA . THR I 1 56 ? 0.52800 -36.19600 -28.30700 1.000 102.14635 54 THR I CA 1
ATOM 8466 C C . THR I 1 56 ? 1.91500 -36.74700 -28.01600 1.000 106.59769 54 THR I C 1
ATOM 8467 O O . THR I 1 56 ? 2.92400 -36.27300 -28.54500 1.000 115.15981 54 THR I O 1
ATOM 8471 N N . THR I 1 57 ? 1.94300 -37.76000 -27.15500 1.000 102.91273 55 THR I N 1
ATOM 8472 C CA . THR I 1 57 ? 3.11300 -38.61000 -26.97800 1.000 101.38243 55 THR I CA 1
ATOM 8473 C C . THR I 1 57 ? 2.64200 -39.93300 -26.39000 1.000 91.89992 55 THR I C 1
ATOM 8474 O O . THR I 1 57 ? 1.48400 -40.08000 -25.99100 1.000 96.76755 55 THR I O 1
ATOM 8478 N N . ILE I 1 58 ? 3.55500 -40.89900 -26.34700 1.000 96.53404 56 ILE I N 1
ATOM 8479 C CA . ILE I 1 58 ? 3.28900 -42.20700 -25.76200 1.000 91.70663 56 ILE I CA 1
ATOM 8480 C C . ILE I 1 58 ? 4.35700 -42.49900 -24.71600 1.000 94.93461 56 ILE I C 1
ATOM 8481 O O . ILE I 1 58 ? 5.55600 -42.38100 -24.99300 1.000 97.14867 56 ILE I O 1
ATOM 8486 N N . LEU I 1 59 ? 3.91800 -42.84900 -23.50600 1.000 87.85697 57 LEU I N 1
ATOM 8487 C CA . LEU I 1 59 ? 4.79800 -43.13900 -22.37600 1.000 93.16562 57 LEU I CA 1
ATOM 8488 C C . LEU I 1 59 ? 4.66800 -44.61000 -22.00400 1.000 96.54098 57 LEU I C 1
ATOM 8489 O O . LEU I 1 59 ? 3.61100 -45.04500 -21.53500 1.000 97.38971 57 LEU I O 1
ATOM 8494 N N . SER I 1 60 ? 5.73600 -45.36900 -22.22100 1.000 98.71875 58 SER I N 1
ATOM 8495 C CA . SER I 1 60 ? 5.78000 -46.74700 -21.76500 1.000 96.25275 58 SER I CA 1
ATOM 8496 C C . SER I 1 60 ? 6.25500 -46.82000 -20.31700 1.000 104.76234 58 SER I C 1
ATOM 8497 O O . SER I 1 60 ? 6.75800 -45.84400 -19.75300 1.000 113.45290 58 SER I O 1
ATOM 8500 N N . VAL I 1 61 ? 6.06500 -47.99400 -19.70500 1.000 96.93498 59 VAL I N 1
ATOM 8501 C CA . VAL I 1 61 ? 6.55100 -48.20600 -18.34200 1.000 100.38346 59 VAL I CA 1
ATOM 8502 C C . VAL I 1 61 ? 8.03800 -47.90200 -18.24300 1.000 112.12560 59 VAL I C 1
ATOM 8503 O O . VAL I 1 61 ? 8.52200 -47.46000 -17.19400 1.000 114.31833 59 VAL I O 1
ATOM 8507 N N . SER I 1 62 ? 8.78500 -48.12600 -19.32400 1.000 111.96326 60 SER I N 1
ATOM 8508 C CA . SER I 1 62 ? 10.21600 -47.84600 -19.30800 1.000 116.44720 60 SER I CA 1
ATOM 8509 C C . SER I 1 62 ? 10.47400 -46.34900 -19.17500 1.000 122.54130 60 SER I C 1
ATOM 8510 O O . SER I 1 62 ? 11.16000 -45.90300 -18.24600 1.000 128.60658 60 SER I O 1
ATOM 8513 N N . GLN I 1 63 ? 9.92900 -45.55500 -20.10200 1.000 119.70822 61 GLN I N 1
ATOM 8514 C CA . GLN I 1 63 ? 10.13700 -44.11000 -20.06200 1.000 122.84129 61 GLN I CA 1
ATOM 8515 C C . GLN I 1 63 ? 9.54800 -43.48500 -18.80500 1.000 125.15528 61 GLN I C 1
ATOM 8516 O O . GLN I 1 63 ? 10.10200 -42.51200 -18.28200 1.000 130.54733 61 GLN I O 1
ATOM 8522 N N . LEU I 1 64 ? 8.43500 -44.02500 -18.30300 1.000 128.51259 62 LEU I N 1
ATOM 8523 C CA . LEU I 1 64 ? 7.88800 -43.53300 -17.04200 1.000 130.83330 62 LEU I CA 1
ATOM 8524 C C . LEU I 1 64 ? 8.85600 -43.78200 -15.89200 1.000 143.79460 62 LEU I C 1
ATOM 8525 O O . LEU I 1 64 ? 8.97800 -42.95300 -14.98200 1.000 150.59216 62 LEU I O 1
ATOM 8527 N N . ASP I 1 65 ? 9.55100 -44.92100 -15.91500 1.000 138.35288 63 ASP I N 1
ATOM 8528 C CA . ASP I 1 65 ? 10.51700 -45.22400 -14.86600 1.000 139.66912 63 ASP I CA 1
ATOM 8529 C C . ASP I 1 65 ? 11.80100 -44.42300 -15.04600 1.000 145.72421 63 ASP I C 1
ATOM 8530 O O . ASP I 1 65 ? 12.41800 -44.00900 -14.05900 1.000 155.02431 63 ASP I O 1
ATOM 8535 N N . ASP I 1 66 ? 12.23300 -44.21400 -16.29400 1.000 139.19103 64 ASP I N 1
ATOM 8536 C CA . ASP I 1 66 ? 13.41400 -43.38900 -16.53300 1.000 151.04294 64 ASP I CA 1
ATOM 8537 C C . ASP I 1 66 ? 13.21400 -41.97600 -16.00300 1.000 156.06335 64 ASP I C 1
ATOM 8538 O O . ASP I 1 66 ? 14.17000 -41.33700 -15.54700 1.000 165.77473 64 ASP I O 1
ATOM 8543 N N . MET I 1 67 ? 11.98200 -41.47200 -16.06000 1.000 154.45441 65 MET I N 1
ATOM 8544 C CA . MET I 1 67 ? 11.68200 -40.17900 -15.46100 1.000 153.59256 65 MET I CA 1
ATOM 8545 C C . MET I 1 67 ? 11.80100 -40.22800 -13.94300 1.000 161.92927 65 MET I C 1
ATOM 8546 O O . MET I 1 67 ? 12.16300 -39.22400 -13.31700 1.000 169.84594 65 MET I O 1
ATOM 8551 N N . ARG I 1 68 ? 11.47100 -41.37100 -13.33500 1.000 166.18285 66 ARG I N 1
ATOM 8552 C CA . ARG I 1 68 ? 11.61200 -41.51100 -11.89000 1.000 173.25721 66 ARG I CA 1
ATOM 8553 C C . ARG I 1 68 ? 13.05000 -41.27200 -11.45500 1.000 188.89453 66 ARG I C 1
ATOM 8554 O O . ARG I 1 68 ? 13.29700 -40.66200 -10.40800 1.000 192.73912 66 ARG I O 1
ATOM 8562 N N . ASP I 1 69 ? 14.01400 -41.74900 -12.24500 1.000 185.32643 67 ASP I N 1
ATOM 8563 C CA . ASP I 1 69 ? 15.41500 -41.52000 -11.91100 1.000 190.52504 67 ASP I CA 1
ATOM 8564 C C . ASP I 1 69 ? 15.81200 -40.07000 -12.15100 1.000 199.45083 67 ASP I C 1
ATOM 8565 O O . ASP I 1 69 ? 16.59100 -39.49800 -11.37900 1.000 204.32530 67 ASP I O 1
ATOM 8570 N N . THR I 1 70 ? 15.29500 -39.45900 -13.22000 1.000 180.99700 68 THR I N 1
ATOM 8571 C CA . THR I 1 70 ? 15.70500 -38.10100 -13.55700 1.000 179.06206 68 THR I CA 1
ATOM 8572 C C . THR I 1 70 ? 15.10300 -37.05500 -12.62500 1.000 177.16387 68 THR I C 1
ATOM 8573 O O . THR I 1 70 ? 15.63400 -35.94200 -12.54400 1.000 180.73727 68 THR I O 1
ATOM 8577 N N . VAL I 1 71 ? 14.01600 -37.37500 -11.93000 1.000 180.16170 69 VAL I N 1
ATOM 8578 C CA . VAL I 1 71 ? 13.38300 -36.44600 -11.00400 1.000 176.69801 69 VAL I CA 1
ATOM 8579 C C . VAL I 1 71 ? 13.76000 -36.75200 -9.56100 1.000 187.97328 69 VAL I C 1
ATOM 8580 O O . VAL I 1 71 ? 13.98400 -35.83900 -8.76500 1.000 187.15255 69 VAL I O 1
ATOM 8584 N N . GLY I 1 72 ? 13.83200 -38.03400 -9.21200 1.000 207.39948 70 GLY I N 1
ATOM 8585 C CA . GLY I 1 72 ? 14.31800 -38.43600 -7.91000 1.000 217.37404 70 GLY I CA 1
ATOM 8586 C C . GLY I 1 72 ? 13.29600 -38.21500 -6.81700 1.000 219.19264 70 GLY I C 1
ATOM 8587 O O . GLY I 1 72 ? 13.56500 -37.50000 -5.84800 1.000 223.79328 70 GLY I O 1
ATOM 8588 N N . ILE I 1 73 ? 12.09900 -38.77700 -6.99600 1.000 191.50092 71 ILE I N 1
ATOM 8589 C CA . ILE I 1 73 ? 11.01400 -38.60200 -5.98700 1.000 184.03008 71 ILE I CA 1
ATOM 8590 C C . ILE I 1 73 ? 11.14700 -39.72200 -4.95300 1.000 189.12572 71 ILE I C 1
ATOM 8591 O O . ILE I 1 73 ? 10.67900 -39.53600 -3.81300 1.000 185.12341 71 ILE I O 1
ATOM 8596 N N . GLY I 1 74 ? 11.77600 -40.83300 -5.34200 1.000 194.50330 72 GLY I N 1
ATOM 8597 C CA . GLY I 1 74 ? 11.91500 -41.98300 -4.42900 1.000 196.72300 72 GLY I CA 1
ATOM 8598 C C . GLY I 1 74 ? 10.60100 -42.72900 -4.29000 1.000 193.56916 72 GLY I C 1
ATOM 8599 O O . GLY I 1 74 ? 9.72200 -42.54300 -5.15400 1.000 206.06687 72 GLY I O 1
ATOM 8600 N N . GLY I 1 75 ? 10.47300 -43.55000 -3.24600 1.000 193.09968 73 GLY I N 1
ATOM 8601 C CA . GLY I 1 75 ? 9.22900 -44.30900 -3.01700 1.000 189.68428 73 GLY I CA 1
ATOM 8602 C C . GLY I 1 75 ? 9.08200 -45.44700 -4.01000 1.000 186.06046 73 GLY I C 1
ATOM 8603 O O . GLY I 1 75 ? 10.00900 -45.65700 -4.81700 1.000 184.37092 73 GLY I O 1
ATOM 8604 N N . SER I 1 76 ? 7.95500 -46.15800 -3.95300 1.000 193.08130 74 SER I N 1
ATOM 8605 C CA . SER I 1 76 ? 7.71300 -47.29000 -4.88300 1.000 192.50804 74 SER I CA 1
ATOM 8606 C C . SER I 1 76 ? 7.26500 -46.75500 -6.24300 1.000 177.95428 74 SER I C 1
ATOM 8607 O O . SER I 1 76 ? 6.70000 -45.64800 -6.28600 1.000 176.42143 74 SER I O 1
ATOM 8610 N N . TRP I 1 77 ? 7.52100 -47.50700 -7.31200 1.000 158.51300 75 TRP I N 1
ATOM 8611 C CA . TRP I 1 77 ? 7.03300 -47.09300 -8.62300 1.000 151.13660 75 TRP I CA 1
ATOM 8612 C C . TRP I 1 77 ? 5.52800 -46.85500 -8.57400 1.000 146.37660 75 TRP I C 1
ATOM 8613 O O . TRP I 1 77 ? 5.02500 -45.86600 -9.11900 1.000 140.83445 75 TRP I O 1
ATOM 8624 N N . SER I 1 78 ? 4.79100 -47.77500 -7.94100 1.000 149.28664 76 SER I N 1
ATOM 8625 C CA . SER I 1 78 ? 3.35300 -47.59000 -7.76900 1.000 148.14648 76 SER I CA 1
ATOM 8626 C C . SER I 1 78 ? 3.05700 -46.29500 -7.02200 1.000 151.01332 76 SER I C 1
ATOM 8627 O O . SER I 1 78 ? 2.08500 -45.59600 -7.33300 1.000 149.59550 76 SER I O 1
ATOM 8630 N N . GLU I 1 79 ? 3.88500 -45.96000 -6.02800 1.000 158.98113 77 GLU I N 1
ATOM 8631 C CA . GLU I 1 79 ? 3.70900 -44.70000 -5.31300 1.000 153.28908 77 GLU I CA 1
ATOM 8632 C C . GLU I 1 79 ? 3.93200 -43.52300 -6.25300 1.000 150.66164 77 GLU I C 1
ATOM 8633 O O . GLU I 1 79 ? 3.24200 -42.50100 -6.16100 1.000 151.20381 77 GLU I O 1
ATOM 8635 N N . PHE I 1 80 ? 4.90500 -43.65200 -7.15800 1.000 148.66384 78 PHE I N 1
ATOM 8636 C CA . PHE I 1 80 ? 5.13700 -42.62100 -8.16300 1.000 145.80138 78 PHE I CA 1
ATOM 8637 C C . PHE I 1 80 ? 3.94400 -42.49100 -9.10200 1.000 143.41988 78 PHE I C 1
ATOM 8638 O O . PHE I 1 80 ? 3.55100 -41.37700 -9.46600 1.000 142.93598 78 PHE I O 1
ATOM 8646 N N . VAL I 1 81 ? 3.36700 -43.61900 -9.52100 1.000 143.40515 79 VAL I N 1
ATOM 8647 C CA . VAL I 1 81 ? 2.25000 -43.56400 -10.45900 1.000 139.50884 79 VAL I CA 1
ATOM 8648 C C . VAL I 1 81 ? 1.00800 -42.99500 -9.78000 1.000 148.05707 79 VAL I C 1
ATOM 8649 O O . VAL I 1 81 ? 0.25300 -42.22500 -10.38600 1.000 149.14609 79 VAL I O 1
ATOM 8653 N N . ASP I 1 82 ? 0.78000 -43.35300 -8.51200 1.000 148.71044 80 ASP I N 1
ATOM 8654 C CA . ASP I 1 82 ? -0.31000 -42.73700 -7.76100 1.000 151.68958 80 ASP I CA 1
ATOM 8655 C C . ASP I 1 82 ? -0.05300 -41.24900 -7.55700 1.000 152.39759 80 ASP I C 1
ATOM 8656 O O . ASP I 1 82 ? -0.99600 -40.45000 -7.50300 1.000 149.53606 80 ASP I O 1
ATOM 8661 N N . TYR I 1 83 ? 1.22100 -40.86900 -7.44500 1.000 146.85828 81 TYR I N 1
ATOM 8662 C CA . TYR I 1 83 ? 1.60300 -39.46200 -7.39200 1.000 143.31819 81 TYR I CA 1
ATOM 8663 C C . TYR I 1 83 ? 1.28200 -38.74700 -8.69700 1.000 140.59396 81 TYR I C 1
ATOM 8664 O O . TYR I 1 83 ? 0.71700 -37.64500 -8.69700 1.000 144.82721 81 TYR I O 1
ATOM 8673 N N . THR I 1 84 ? 1.63400 -39.37000 -9.81800 1.000 141.29978 82 THR I N 1
ATOM 8674 C CA . THR I 1 84 ? 1.38800 -38.77700 -11.12600 1.000 139.76148 82 THR I CA 1
ATOM 8675 C C . THR I 1 84 ? -0.10200 -38.59900 -11.38600 1.000 143.42582 82 THR I C 1
ATOM 8676 O O . THR I 1 84 ? -0.52100 -37.60700 -11.99300 1.000 142.73699 82 THR I O 1
ATOM 8680 N N . VAL I 1 85 ? -0.92000 -39.54700 -10.92600 1.000 147.69845 83 VAL I N 1
ATOM 8681 C CA . VAL I 1 85 ? -2.36600 -39.42500 -11.09600 1.000 149.99955 83 VAL I CA 1
ATOM 8682 C C . VAL I 1 85 ? -2.88500 -38.18400 -10.37600 1.000 152.31026 83 VAL I C 1
ATOM 8683 O O . VAL I 1 85 ? -3.67800 -37.41000 -10.92700 1.000 149.15345 83 VAL I O 1
ATOM 8687 N N . ALA I 1 86 ? -2.43800 -37.97100 -9.13700 1.000 145.02090 84 ALA I N 1
ATOM 8688 C CA . ALA I 1 86 ? -2.85400 -36.78300 -8.39900 1.000 135.46551 84 ALA I CA 1
ATOM 8689 C C . ALA I 1 86 ? -2.26200 -35.51200 -8.99900 1.000 138.16455 84 ALA I C 1
ATOM 8690 O O . ALA I 1 86 ? -2.93900 -34.48000 -9.07500 1.000 146.95960 84 ALA I O 1
ATOM 8692 N N . SER I 1 87 ? -0.99700 -35.56800 -9.42600 1.000 135.95509 85 SER I N 1
ATOM 8693 C CA . SER I 1 87 ? -0.35400 -34.39900 -10.02000 1.000 141.69944 85 SER I CA 1
ATOM 8694 C C . SER I 1 87 ? -1.03800 -33.98100 -11.31600 1.000 141.46524 85 SER I C 1
ATOM 8695 O O . SER I 1 87 ? -1.23300 -32.78500 -11.56600 1.000 146.55135 85 SER I O 1
ATOM 8698 N N . LEU I 1 88 ? -1.40300 -34.94800 -12.15500 1.000 135.44349 86 LEU I N 1
ATOM 8699 C CA . LEU I 1 88 ? -2.01400 -34.64900 -13.44300 1.000 134.28469 86 LEU I CA 1
ATOM 8700 C C . LEU I 1 88 ? -3.47400 -34.22200 -13.33500 1.000 136.83255 86 LEU I C 1
ATOM 8701 O O . LEU I 1 88 ? -4.04400 -33.78000 -14.33800 1.000 134.24201 86 LEU I O 1
ATOM 8706 N N . LYS I 1 89 ? -4.09300 -34.34400 -12.15900 1.000 141.45467 87 LYS I N 1
ATOM 8707 C CA . LYS I 1 89 ? -5.48500 -33.95500 -11.95300 1.000 143.15526 87 LYS I CA 1
ATOM 8708 C C . LYS I 1 89 ? -5.63600 -32.73100 -11.05500 1.000 147.07680 87 LYS I C 1
ATOM 8709 O O . LYS I 1 89 ? -6.74800 -32.43300 -10.61100 1.000 146.14872 87 LYS I O 1
ATOM 8715 N N . SER I 1 90 ? -4.52900 -32.01700 -10.82700 1.000 147.65754 88 SER I N 1
ATOM 8716 C CA . SER I 1 90 ? -4.58600 -30.76600 -10.02800 1.000 159.05494 88 SER I CA 1
ATOM 8717 C C . SER I 1 90 ? -4.81300 -29.57800 -10.96800 1.000 171.67384 88 SER I C 1
ATOM 8718 O O . SER I 1 90 ? -5.00300 -29.81400 -12.17700 1.000 166.75285 88 SER I O 1
ATOM 8721 N N . ASP I 1 91 ? -4.78800 -28.35200 -10.43700 1.000 188.80978 89 ASP I N 1
ATOM 8722 C CA . ASP I 1 91 ? -5.05800 -27.14700 -11.26700 1.000 188.44395 89 ASP I CA 1
ATOM 8723 C C . ASP I 1 91 ? -3.74100 -26.42500 -11.56400 1.000 184.36209 89 ASP I C 1
ATOM 8724 O O . ASP I 1 91 ? -3.78800 -25.21900 -11.87200 1.000 198.00754 89 ASP I O 1
ATOM 8726 N N . ASN I 1 92 ? -2.61600 -27.13700 -11.47100 1.000 175.96848 90 ASN I N 1
ATOM 8727 C CA . ASN I 1 92 ? -1.28700 -26.51100 -11.69200 1.000 175.69370 90 ASN I CA 1
ATOM 8728 C C . ASN I 1 92 ? -0.73300 -26.95400 -13.04700 1.000 172.62667 90 ASN I C 1
ATOM 8729 O O . ASN I 1 92 ? 0.34200 -26.45800 -13.43200 1.000 184.38397 90 ASN I O 1
ATOM 8734 N N . VAL I 1 93 ? -1.43700 -27.85400 -13.73600 1.000 166.93835 91 VAL I N 1
ATOM 8735 C CA . VAL I 1 93 ? -0.94700 -28.37400 -15.00900 1.000 157.20889 91 VAL I CA 1
ATOM 8736 C C . VAL I 1 93 ? -0.91000 -27.18900 -15.96500 1.000 149.78251 91 VAL I C 1
ATOM 8737 O O . VAL I 1 93 ? -1.94000 -26.73300 -16.46700 1.000 143.67959 91 VAL I O 1
ATOM 8741 N N . LYS I 1 94 ? 0.29900 -26.70500 -16.21700 1.000 150.76526 92 LYS I N 1
ATOM 8742 C CA . LYS I 1 94 ? 0.57000 -25.60700 -17.13100 1.000 147.19045 92 LYS I CA 1
ATOM 8743 C C . LYS I 1 94 ? 1.21300 -26.16200 -18.39000 1.000 139.65370 92 LYS I C 1
ATOM 8744 O O . LYS I 1 94 ? 2.29800 -26.74700 -18.32800 1.000 165.51660 92 LYS I O 1
ATOM 8746 N N . LEU I 1 95 ? 0.55300 -25.97500 -19.53400 1.000 133.78371 93 LEU I N 1
ATOM 8747 C CA . LEU I 1 95 ? 1.12300 -26.44900 -20.82200 1.000 127.08535 93 LEU I CA 1
ATOM 8748 C C . LEU I 1 95 ? 2.19600 -25.46200 -21.29100 1.000 134.51174 93 LEU I C 1
ATOM 8749 O O . LEU I 1 95 ? 1.82600 -24.39500 -21.81400 1.000 146.99962 93 LEU I O 1
ATOM 8754 N N . LEU I 1 96 ? 3.47200 -25.81100 -21.10900 1.000 133.38510 94 LEU I N 1
ATOM 8755 C CA . LEU I 1 96 ? 4.58400 -24.93300 -21.56300 1.000 135.33910 94 LEU I CA 1
ATOM 8756 C C . LEU I 1 96 ? 4.79400 -25.13000 -23.06700 1.000 137.98991 94 LEU I C 1
ATOM 8757 O O . LEU I 1 96 ? 5.76300 -25.81700 -23.44200 1.000 129.68320 94 LEU I O 1
ATOM 8762 N N . LEU I 1 97 ? 3.92000 -24.54300 -23.88700 1.000 170.04794 95 LEU I N 1
ATOM 8763 C CA . LEU I 1 97 ? 4.04400 -24.66300 -25.36300 1.000 174.08294 95 LEU I CA 1
ATOM 8764 C C . LEU I 1 97 ? 5.35800 -24.01700 -25.80900 1.000 191.88598 95 LEU I C 1
ATOM 8765 O O . LEU I 1 97 ? 5.74300 -22.99400 -25.21200 1.000 190.98397 95 LEU I O 1
ATOM 8767 N N . GLY I 1 98 ? 6.01600 -24.59400 -26.81800 1.000 188.87604 96 GLY I N 1
ATOM 8768 C CA . GLY I 1 98 ? 7.27700 -24.02700 -27.33200 1.000 185.60850 96 GLY I CA 1
ATOM 8769 C C . GLY I 1 98 ? 7.48900 -24.36500 -28.79700 1.000 193.12224 96 GLY I C 1
ATOM 8770 O O . GLY I 1 98 ? 7.01600 -25.43400 -29.22900 1.000 182.80116 96 GLY I O 1
ATOM 8771 N N . LYS I 1 107 ? 5.97700 -26.64600 -32.75900 1.000 170.49100 105 LYS I N 1
ATOM 8772 C CA . LYS I 1 107 ? 6.76500 -27.78600 -33.20700 1.000 180.03284 105 LYS I CA 1
ATOM 8773 C C . LYS I 1 107 ? 6.78500 -28.87400 -32.14000 1.000 169.34470 105 LYS I C 1
ATOM 8774 O O . LYS I 1 107 ? 6.66600 -30.06400 -32.44000 1.000 148.25238 105 LYS I O 1
ATOM 8776 N N . THR I 1 108 ? 6.93200 -28.44700 -30.88200 1.000 184.52845 106 THR I N 1
ATOM 8777 C CA . THR I 1 108 ? 6.95200 -29.34200 -29.72800 1.000 153.29691 106 THR I CA 1
ATOM 8778 C C . THR I 1 108 ? 6.03000 -28.82300 -28.63500 1.000 147.08525 106 THR I C 1
ATOM 8779 O O . THR I 1 108 ? 5.33200 -27.81800 -28.81900 1.000 157.65180 106 THR I O 1
ATOM 8783 N N . ALA I 1 109 ? 6.01300 -29.52100 -27.50100 1.000 134.63088 107 ALA I N 1
ATOM 8784 C CA . ALA I 1 109 ? 5.26800 -29.07300 -26.33600 1.000 127.38622 107 ALA I CA 1
ATOM 8785 C C . ALA I 1 109 ? 5.76300 -29.83400 -25.11700 1.000 122.50983 107 ALA I C 1
ATOM 8786 O O . ALA I 1 109 ? 6.33400 -30.91900 -25.23300 1.000 125.93732 107 ALA I O 1
ATOM 8788 N N . ARG I 1 110 ? 5.55500 -29.24000 -23.94500 1.000 118.84613 108 ARG I N 1
ATOM 8789 C CA . ARG I 1 110 ? 5.93500 -29.87400 -22.68300 1.000 111.04421 108 ARG I CA 1
ATOM 8790 C C . ARG I 1 110 ? 4.78100 -29.66500 -21.70800 1.000 111.63389 108 ARG I C 1
ATOM 8791 O O . ARG I 1 110 ? 4.67900 -28.61200 -21.07000 1.000 124.21431 108 ARG I O 1
ATOM 8793 N N . LEU I 1 111 ? 3.91800 -30.67100 -21.59100 1.000 110.55742 109 LEU I N 1
ATOM 8794 C CA . LEU I 1 111 ? 2.82000 -30.63700 -20.62700 1.000 118.78728 109 LEU I CA 1
ATOM 8795 C C . LEU I 1 111 ? 3.42400 -30.93700 -19.26000 1.000 120.36379 109 LEU I C 1
ATOM 8796 O O . LEU I 1 111 ? 3.60400 -32.09200 -18.87300 1.000 119.41620 109 LEU I O 1
ATOM 8801 N N . VAL I 1 112 ? 3.74500 -29.88000 -18.51800 1.000 123.96640 110 VAL I N 1
ATOM 8802 C CA . VAL I 1 112 ? 4.38000 -30.01300 -17.21200 1.000 131.09408 110 VAL I CA 1
ATOM 8803 C C . VAL I 1 112 ? 3.35900 -29.83800 -16.09700 1.000 127.75618 110 VAL I C 1
ATOM 8804 O O . VAL I 1 112 ? 2.50900 -28.94000 -16.14100 1.000 132.21152 110 VAL I O 1
ATOM 8808 N N . SER I 1 113 ? 3.43900 -30.71000 -15.09500 1.000 132.18887 111 SER I N 1
ATOM 8809 C CA . SER I 1 113 ? 2.58500 -30.63500 -13.92000 1.000 143.20493 111 SER I CA 1
ATOM 8810 C C . SER I 1 113 ? 3.40700 -30.98900 -12.68700 1.000 152.52129 111 SER I C 1
ATOM 8811 O O . SER I 1 113 ? 4.45100 -31.64400 -12.77000 1.000 157.00005 111 SER I O 1
ATOM 8814 N N . GLN I 1 114 ? 2.92700 -30.52200 -11.53800 1.000 158.88956 112 GLN I N 1
ATOM 8815 C CA . GLN I 1 114 ? 3.51400 -30.83700 -10.24400 1.000 166.90706 112 GLN I CA 1
ATOM 8816 C C . GLN I 1 114 ? 2.37600 -30.91700 -9.24100 1.000 168.55953 112 GLN I C 1
ATOM 8817 O O . GLN I 1 114 ? 1.47700 -30.07800 -9.27000 1.000 171.00007 112 GLN I O 1
ATOM 8823 N N . LYS I 1 115 ? 2.44100 -31.88300 -8.32200 1.000 174.09378 113 LYS I N 1
ATOM 8824 C CA . LYS I 1 115 ? 1.32100 -32.08600 -7.40700 1.000 170.77124 113 LYS I CA 1
ATOM 8825 C C . LYS I 1 115 ? 1.07700 -30.88900 -6.50100 1.000 182.03030 113 LYS I C 1
ATOM 8826 O O . LYS I 1 115 ? -0.00200 -30.78700 -5.90400 1.000 171.16239 113 LYS I O 1
ATOM 8828 N N . ALA I 1 116 ? 2.03800 -29.97700 -6.41600 1.000 200.59821 114 ALA I N 1
ATOM 8829 C CA . ALA I 1 116 ? 1.93900 -28.79200 -5.58000 1.000 198.88236 114 ALA I CA 1
ATOM 8830 C C . ALA I 1 116 ? 3.07700 -27.85200 -5.96900 1.000 201.73491 114 ALA I C 1
ATOM 8831 O O . ALA I 1 116 ? 3.91700 -28.18300 -6.80800 1.000 198.49898 114 ALA I O 1
ATOM 8833 N N . LYS I 1 117 ? 3.10600 -26.67400 -5.35300 1.000 200.47954 115 LYS I N 1
ATOM 8834 C CA . LYS I 1 117 ? 4.15200 -25.70100 -5.65100 1.000 200.47198 115 LYS I CA 1
ATOM 8835 C C . LYS I 1 117 ? 5.46500 -26.13700 -5.01100 1.000 200.94678 115 LYS I C 1
ATOM 8836 O O . LYS I 1 117 ? 5.49400 -26.58600 -3.85800 1.000 203.73295 115 LYS I O 1
ATOM 8838 N N . GLY I 1 118 ? 6.54900 -26.02200 -5.77500 1.000 196.04918 116 GLY I N 1
ATOM 8839 C CA . GLY I 1 118 ? 7.84400 -26.51000 -5.32200 1.000 195.95428 116 GLY I CA 1
ATOM 8840 C C . GLY I 1 118 ? 7.88100 -28.00800 -5.09400 1.000 197.56436 116 GLY I C 1
ATOM 8841 O O . GLY I 1 118 ? 8.61500 -28.48700 -4.21900 1.000 197.01687 116 GLY I O 1
ATOM 8842 N N . MET I 1 119 ? 7.08700 -28.75500 -5.85400 1.000 198.58107 117 MET I N 1
ATOM 8843 C CA . MET I 1 119 ? 7.02900 -30.20400 -5.84600 1.000 191.49308 117 MET I CA 1
ATOM 8844 C C . MET I 1 119 ? 7.73300 -30.72300 -7.09000 1.000 187.73729 117 MET I C 1
ATOM 8845 O O . MET I 1 119 ? 8.08500 -29.94600 -7.98500 1.000 189.14143 117 MET I O 1
ATOM 8850 N N . PRO I 1 120 ? 7.98800 -32.03300 -7.17400 1.000 184.06064 118 PRO I N 1
ATOM 8851 C CA . PRO I 1 120 ? 8.60900 -32.56300 -8.39300 1.000 179.88852 118 PRO I CA 1
ATOM 8852 C C . PRO I 1 120 ? 7.79000 -32.20000 -9.62100 1.000 172.32290 118 PRO I C 1
ATOM 8853 O O . PRO I 1 120 ? 6.56100 -32.29600 -9.62100 1.000 166.26231 118 PRO I O 1
ATOM 8857 N N . ARG I 1 121 ? 8.48500 -31.79200 -10.67800 1.000 177.53955 119 ARG I N 1
ATOM 8858 C CA . ARG I 1 121 ? 7.84600 -31.31400 -11.89600 1.000 171.23936 119 ARG I CA 1
ATOM 8859 C C . ARG I 1 121 ? 7.98100 -32.38400 -12.96700 1.000 163.71091 119 ARG I C 1
ATOM 8860 O O . ARG I 1 121 ? 9.09800 -32.78600 -13.31000 1.000 177.74231 119 ARG I O 1
ATOM 8862 N N . ILE I 1 122 ? 6.84800 -32.84300 -13.48700 1.000 154.28214 120 ILE I N 1
ATOM 8863 C CA . ILE I 1 122 ? 6.81900 -33.88100 -14.50700 1.000 144.06578 120 ILE I CA 1
ATOM 8864 C C . ILE I 1 122 ? 6.74500 -33.19100 -15.85800 1.000 142.05248 120 ILE I C 1
ATOM 8865 O O . ILE I 1 122 ? 5.82000 -32.41200 -16.11100 1.000 142.09561 120 ILE I O 1
ATOM 8870 N N . ASN I 1 123 ? 7.69900 -33.48400 -16.73500 1.000 145.19843 121 ASN I N 1
ATOM 8871 C CA . ASN I 1 123 ? 7.73900 -32.89600 -18.06800 1.000 140.41878 121 ASN I CA 1
ATOM 8872 C C . ASN I 1 123 ? 7.51100 -34.01300 -19.07400 1.000 130.87922 121 ASN I C 1
ATOM 8873 O O . ASN I 1 123 ? 8.37800 -34.87300 -19.26800 1.000 136.03043 121 ASN I O 1
ATOM 8878 N N . VAL I 1 124 ? 6.34300 -33.99800 -19.70400 1.000 125.18090 122 VAL I N 1
ATOM 8879 C CA . VAL I 1 124 ? 6.01300 -34.95900 -20.74800 1.000 119.62654 122 VAL I CA 1
ATOM 8880 C C . VAL I 1 124 ? 6.11100 -34.21600 -22.07300 1.000 114.94842 122 VAL I C 1
ATOM 8881 O O . VAL I 1 124 ? 5.21700 -33.42700 -22.40700 1.000 115.37568 122 VAL I O 1
ATOM 8885 N N . PRO I 1 125 ? 7.16700 -34.42900 -22.85200 1.000 111.35514 123 PRO I N 1
ATOM 8886 C CA . PRO I 1 125 ? 7.28700 -33.72500 -24.13200 1.000 113.84445 123 PRO I CA 1
ATOM 8887 C C . PRO I 1 125 ? 6.28100 -34.23500 -25.14800 1.000 115.60984 123 PRO I C 1
ATOM 8888 O O . PRO I 1 125 ? 5.86700 -35.39400 -25.11900 1.000 122.21325 123 PRO I O 1
ATOM 8892 N N . LEU I 1 126 ? 5.91300 -33.35500 -26.07800 1.000 111.85536 124 LEU I N 1
ATOM 8893 C CA . LEU I 1 126 ? 4.83900 -33.62200 -27.02500 1.000 108.18798 124 LEU I CA 1
ATOM 8894 C C . LEU I 1 126 ? 5.26500 -33.18000 -28.41400 1.000 116.18325 124 LEU I C 1
ATOM 8895 O O . LEU I 1 126 ? 6.15300 -32.34200 -28.57900 1.000 130.24003 124 LEU I O 1
ATOM 8900 N N . THR I 1 127 ? 4.62100 -33.77100 -29.41500 1.000 108.12805 125 THR I N 1
ATOM 8901 C CA . THR I 1 127 ? 4.74200 -33.33300 -30.79500 1.000 115.93573 125 THR I CA 1
ATOM 8902 C C . THR I 1 127 ? 3.34400 -33.22000 -31.38500 1.000 117.89384 125 THR I C 1
ATOM 8903 O O . THR I 1 127 ? 2.40100 -33.87400 -30.93400 1.000 116.24438 125 THR I O 1
ATOM 8907 N N . LYS I 1 128 ? 3.22200 -32.39200 -32.41500 1.000 118.93746 126 LYS I N 1
ATOM 8908 C CA . LYS I 1 128 ? 1.92700 -32.15000 -33.03200 1.000 127.04909 126 LYS I CA 1
ATOM 8909 C C . LYS I 1 128 ? 1.55600 -33.34200 -33.90300 1.000 117.69185 126 LYS I C 1
ATOM 8910 O O . LYS I 1 128 ? 2.39300 -33.85200 -34.65100 1.000 112.11060 126 LYS I O 1
ATOM 8912 N N . MET I 1 129 ? 0.30700 -33.79600 -33.79800 1.000 116.86308 127 MET I N 1
ATOM 8913 C CA . MET I 1 129 ? -0.13100 -34.95500 -34.56400 1.000 115.13097 127 MET I CA 1
ATOM 8914 C C . MET I 1 129 ? -0.13400 -34.66500 -36.05800 1.000 124.82407 127 MET I C 1
ATOM 8915 O O . MET I 1 129 ? 0.14000 -33.53900 -36.48700 1.000 153.51491 127 MET I O 1
ATOM 8920 N N . VAL I 1 130 ? -0.46200 -35.67100 -36.85300 1.000 125.51810 128 VAL I N 1
ATOM 8921 C CA . VAL I 1 130 ? -0.70900 -35.48800 -38.27500 1.000 138.76628 128 VAL I CA 1
ATOM 8922 C C . VAL I 1 130 ? -2.21200 -35.30900 -38.44800 1.000 140.79550 128 VAL I C 1
ATOM 8923 O O . VAL I 1 130 ? -3.01500 -35.85900 -37.68300 1.000 136.51196 128 VAL I O 1
ATOM 8927 N N . GLU I 1 131 ? -2.59600 -34.52600 -39.46000 1.000 152.09530 129 GLU I N 1
ATOM 8928 C CA . GLU I 1 131 ? -3.99000 -34.11200 -39.60500 1.000 163.52148 129 GLU I CA 1
ATOM 8929 C C . GLU I 1 131 ? -4.93500 -35.30300 -39.71400 1.000 169.61040 129 GLU I C 1
ATOM 8930 O O . GLU I 1 131 ? -6.07000 -35.24700 -39.22600 1.000 176.84949 129 GLU I O 1
ATOM 8932 N N . SER I 1 132 ? -4.49100 -36.38400 -40.36000 1.000 140.00985 130 SER I N 1
ATOM 8933 C CA . SER I 1 132 ? -5.38700 -37.50400 -40.63600 1.000 135.85643 130 SER I CA 1
ATOM 8934 C C . SER I 1 132 ? -5.90600 -38.13900 -39.35000 1.000 129.67759 130 SER I C 1
ATOM 8935 O O . SER I 1 132 ? -7.11600 -38.34200 -39.19100 1.000 125.99548 130 SER I O 1
ATOM 8938 N N . SER I 1 133 ? -5.00800 -38.46300 -38.41900 1.000 123.63761 131 SER I N 1
ATOM 8939 C CA . SER I 1 133 ? -5.41200 -39.10600 -37.17600 1.000 120.41587 131 SER I CA 1
ATOM 8940 C C . SER I 1 133 ? -5.74100 -38.12000 -36.06200 1.000 113.01021 131 SER I C 1
ATOM 8941 O O . SER I 1 133 ? -6.33400 -38.52500 -35.05400 1.000 105.64571 131 SER I O 1
ATOM 8944 N N . ALA I 1 134 ? -5.35900 -36.84800 -36.21400 1.000 118.56531 132 ALA I N 1
ATOM 8945 C CA . ALA I 1 134 ? -5.65400 -35.84100 -35.19600 1.000 114.50904 132 ALA I CA 1
ATOM 8946 C C . ALA I 1 134 ? -7.15300 -35.70100 -34.95400 1.000 101.29573 132 ALA I C 1
ATOM 8947 O O . ALA I 1 134 ? -7.58300 -35.48200 -33.81500 1.000 88.14918 132 ALA I O 1
ATOM 8949 N N . SER I 1 135 ? -7.96300 -35.79900 -36.01100 1.000 102.21931 133 SER I N 1
ATOM 8950 C CA . SER I 1 135 ? -9.40900 -35.63600 -35.85200 1.000 94.63950 133 SER I CA 1
ATOM 8951 C C . SER I 1 135 ? -10.00400 -36.70000 -34.93600 1.000 97.53986 133 SER I C 1
ATOM 8952 O O . SER I 1 135 ? -10.81600 -36.39000 -34.05600 1.000 91.33366 133 SER I O 1
ATOM 8955 N N . GLU I 1 136 ? -9.62900 -37.96000 -35.14500 1.000 102.98299 134 GLU I N 1
ATOM 8956 C CA . GLU I 1 136 ? -10.12100 -39.02900 -34.28400 1.000 95.23989 134 GLU I CA 1
ATOM 8957 C C . GLU I 1 136 ? -9.63500 -38.87800 -32.84900 1.000 95.48602 134 GLU I C 1
ATOM 8958 O O . GLU I 1 136 ? -10.29100 -39.36800 -31.92100 1.000 93.54227 134 GLU I O 1
ATOM 8964 N N . ALA I 1 137 ? -8.49000 -38.22500 -32.64400 1.000 97.46154 135 ALA I N 1
ATOM 8965 C CA . ALA I 1 137 ? -8.00300 -37.99700 -31.28800 1.000 91.92606 135 ALA I CA 1
ATOM 8966 C C . ALA I 1 137 ? -8.98600 -37.14400 -30.49800 1.000 90.97924 135 ALA I C 1
ATOM 8967 O O . ALA I 1 137 ? -9.31500 -37.45700 -29.34700 1.000 88.20754 135 ALA I O 1
ATOM 8969 N N . MET I 1 138 ? -9.46200 -36.05400 -31.10500 1.000 91.30044 136 MET I N 1
ATOM 8970 C CA . MET I 1 138 ? -10.47300 -35.22800 -30.45400 1.000 86.19766 136 MET I CA 1
ATOM 8971 C C . MET I 1 138 ? -11.77200 -35.99800 -30.25900 1.000 85.28101 136 MET I C 1
ATOM 8972 O O . MET I 1 138 ? -12.39800 -35.91400 -29.19500 1.000 83.72677 136 MET I O 1
ATOM 8977 N N . ALA I 1 139 ? -12.20000 -36.73700 -31.28500 1.000 87.66472 137 ALA I N 1
ATOM 8978 C CA . ALA I 1 139 ? -13.40800 -37.54900 -31.17000 1.000 88.49152 137 ALA I CA 1
ATOM 8979 C C . ALA I 1 139 ? -13.29300 -38.56400 -30.04000 1.000 90.08087 137 ALA I C 1
ATOM 8980 O O . ALA I 1 139 ? -14.24600 -38.76400 -29.27600 1.000 83.64444 137 ALA I O 1
ATOM 8982 N N . ASN I 1 140 ? -12.13900 -39.22700 -29.92800 1.000 98.19946 138 ASN I N 1
ATOM 8983 C CA . ASN I 1 140 ? -11.94400 -40.20500 -28.86300 1.000 93.91953 138 ASN I CA 1
ATOM 8984 C C . ASN I 1 140 ? -11.96600 -39.53900 -27.49300 1.000 91.02545 138 ASN I C 1
ATOM 8985 O O . ASN I 1 140 ? -12.61300 -40.03300 -26.56200 1.000 88.02756 138 ASN I O 1
ATOM 8990 N N . LEU I 1 141 ? -11.25900 -38.41500 -27.35100 1.000 90.50174 139 LEU I N 1
ATOM 8991 C CA . LEU I 1 141 ? -11.24700 -37.69700 -26.07900 1.000 89.64019 139 LEU I CA 1
ATOM 8992 C C . LEU I 1 141 ? -12.66100 -37.33900 -25.63600 1.000 86.81541 139 LEU I C 1
ATOM 8993 O O . LEU I 1 141 ? -13.05300 -37.61100 -24.49500 1.000 86.71776 139 LEU I O 1
ATOM 8998 N N . SER I 1 142 ? -13.44200 -36.73300 -26.53100 1.000 84.81723 140 SER I N 1
ATOM 8999 C CA . SER I 1 142 ? -14.78200 -36.27700 -26.17200 1.000 85.33450 140 SER I CA 1
ATOM 9000 C C . SER I 1 142 ? -15.72300 -37.44400 -25.89400 1.000 83.72273 140 SER I C 1
ATOM 9001 O O . SER I 1 142 ? -16.43700 -37.44900 -24.88400 1.000 80.73654 140 SER I O 1
ATOM 9004 N N . LEU I 1 143 ? -15.75600 -38.43300 -26.79300 1.000 85.35635 141 LEU I N 1
ATOM 9005 C CA . LEU I 1 143 ? -16.65200 -39.57100 -26.60600 1.000 80.01937 141 LEU I CA 1
ATOM 9006 C C . LEU I 1 143 ? -16.34400 -40.30500 -25.30600 1.000 80.32850 141 LEU I C 1
ATOM 9007 O O . LEU I 1 143 ? -17.25900 -40.72200 -24.58600 1.000 78.77225 141 LEU I O 1
ATOM 9012 N N . GLU I 1 144 ? -15.05900 -40.46900 -24.98700 1.000 81.63891 142 GLU I N 1
ATOM 9013 C CA . GLU I 1 144 ? -14.69200 -41.07500 -23.71300 1.000 81.74724 142 GLU I CA 1
ATOM 9014 C C . GLU I 1 144 ? -14.99100 -40.13300 -22.55400 1.000 81.56839 142 GLU I C 1
ATOM 9015 O O . GLU I 1 144 ? -15.39000 -40.57900 -21.47100 1.000 82.28624 142 GLU I O 1
ATOM 9021 N N . LEU I 1 145 ? -14.79100 -38.82700 -22.75800 1.000 83.66180 143 LEU I N 1
ATOM 9022 C CA . LEU I 1 145 ? -15.10800 -37.85700 -21.71400 1.000 85.00706 143 LEU I CA 1
ATOM 9023 C C . LEU I 1 145 ? -16.58400 -37.91600 -21.34200 1.000 86.47111 143 LEU I C 1
ATOM 9024 O O . LEU I 1 145 ? -16.93800 -37.82300 -20.16100 1.000 89.53759 143 LEU I O 1
ATOM 9029 N N . PHE I 1 146 ? -17.46100 -38.06600 -22.33600 1.000 83.66020 144 PHE I N 1
ATOM 9030 C CA . PHE I 1 146 ? -18.88300 -38.21500 -22.04600 1.000 82.77654 144 PHE I CA 1
ATOM 9031 C C . PHE I 1 146 ? -19.14800 -39.51400 -21.29500 1.000 86.47278 144 PHE I C 1
ATOM 9032 O O . PHE I 1 146 ? -19.90000 -39.53300 -20.31300 1.000 88.57945 144 PHE I O 1
ATOM 9040 N N . ARG I 1 147 ? -18.55400 -40.61700 -21.76100 1.000 83.37432 145 ARG I N 1
ATOM 9041 C CA . ARG I 1 147 ? -18.71500 -41.89800 -21.07700 1.000 82.09584 145 ARG I CA 1
ATOM 9042 C C . ARG I 1 147 ? -18.25400 -41.81000 -19.62700 1.000 88.81609 145 ARG I C 1
ATOM 9043 O O . ARG I 1 147 ? -18.87000 -42.40400 -18.73400 1.000 92.83596 145 ARG I O 1
ATOM 9045 N N . ALA I 1 148 ? -17.16900 -41.07400 -19.37300 1.000 89.03244 146 ALA I N 1
ATOM 9046 C CA . ALA I 1 148 ? -16.74900 -40.84200 -17.99600 1.000 90.41567 146 ALA I CA 1
ATOM 9047 C C . ALA I 1 148 ? -17.70700 -39.90600 -17.27300 1.000 92.54948 146 ALA I C 1
ATOM 9048 O O . ALA I 1 148 ? -17.85700 -39.99800 -16.05000 1.000 100.15478 146 ALA I O 1
ATOM 9050 N N . PHE I 1 149 ? -18.35900 -39.00400 -18.00800 1.000 93.04648 147 PHE I N 1
ATOM 9051 C CA . PHE I 1 149 ? -19.33200 -38.10800 -17.39200 1.000 96.23034 147 PHE I CA 1
ATOM 9052 C C . PHE I 1 149 ? -20.62000 -38.84700 -17.05200 1.000 99.82940 147 PHE I C 1
ATOM 9053 O O . PHE I 1 149 ? -21.16800 -38.68700 -15.95500 1.000 102.70322 147 PHE I O 1
ATOM 9061 N N . LYS I 1 150 ? -21.12400 -39.66100 -17.98500 1.000 97.77172 148 LYS I N 1
ATOM 9062 C CA . LYS I 1 150 ? -22.37000 -40.38100 -17.74200 1.000 98.13999 148 LYS I CA 1
ATOM 9063 C C . LYS I 1 150 ? -22.25700 -41.36900 -16.58700 1.000 106.50187 148 LYS I C 1
ATOM 9064 O O . LYS I 1 150 ? -23.27800 -41.71500 -15.98400 1.000 108.93490 148 LYS I O 1
ATOM 9066 N N . SER I 1 151 ? -21.04700 -41.83400 -16.26400 1.000 105.55208 149 SER I N 1
ATOM 9067 C CA . SER I 1 151 ? -20.88700 -42.73100 -15.12600 1.000 109.40835 149 SER I CA 1
ATOM 9068 C C . SER I 1 151 ? -20.89200 -41.97800 -13.80200 1.000 121.24860 149 SER I C 1
ATOM 9069 O O . SER I 1 151 ? -21.35800 -42.51400 -12.79000 1.000 125.40305 149 SER I O 1
ATOM 9072 N N . LYS I 1 152 ? -20.38600 -40.74800 -13.79000 1.000 149.41365 150 LYS I N 1
ATOM 9073 C CA . LYS I 1 152 ? -20.34000 -39.94100 -12.57600 1.000 151.24468 150 LYS I CA 1
ATOM 9074 C C . LYS I 1 152 ? -21.70900 -39.35000 -12.26200 1.000 139.59152 150 LYS I C 1
ATOM 9075 O O . LYS I 1 152 ? -22.63400 -39.44200 -13.06900 1.000 137.75621 150 LYS I O 1
ATOM 9077 N N . MET J 1 3 ? -43.12600 -18.84600 -16.31200 1.000 128.16935 1 MET J N 1
ATOM 9078 C CA . MET J 1 3 ? -43.08800 -17.97200 -17.51500 1.000 127.17720 1 MET J CA 1
ATOM 9079 C C . MET J 1 3 ? -42.71800 -18.81500 -18.73800 1.000 132.14672 1 MET J C 1
ATOM 9080 O O . MET J 1 3 ? -42.89400 -20.04700 -18.68000 1.000 155.56054 1 MET J O 1
ATOM 9082 N N . ALA J 1 4 ? -42.22900 -18.17000 -19.80000 1.000 126.91319 2 ALA J N 1
ATOM 9083 C CA . ALA J 1 4 ? -41.84100 -18.89500 -21.03100 1.000 124.46606 2 ALA J CA 1
ATOM 9084 C C . ALA J 1 4 ? -40.47600 -18.39300 -21.50800 1.000 120.14865 2 ALA J C 1
ATOM 9085 O O . ALA J 1 4 ? -40.42500 -17.73300 -22.56300 1.000 120.06082 2 ALA J O 1
ATOM 9087 N N . SER J 1 5 ? -39.41500 -18.69800 -20.75600 1.000 117.18800 3 SER J N 1
ATOM 9088 C CA . SER J 1 5 ? -38.06300 -18.19600 -21.11500 1.000 114.58635 3 SER J CA 1
ATOM 9089 C C . SER J 1 5 ? -37.00500 -19.26000 -20.81800 1.000 119.50286 3 SER J C 1
ATOM 9090 O O . SER J 1 5 ? -37.29900 -20.18300 -20.03700 1.000 122.54376 3 SER J O 1
ATOM 9093 N N . PHE J 1 6 ? -35.82200 -19.12600 -21.42000 1.000 116.78058 4 PHE J N 1
ATOM 9094 C CA . PHE J 1 6 ? -34.73400 -20.06900 -21.18100 1.000 108.10217 4 PHE J CA 1
ATOM 9095 C C . PHE J 1 6 ? -33.63800 -19.48000 -20.29500 1.000 116.15704 4 PHE J C 1
ATOM 9096 O O . PHE J 1 6 ? -32.46500 -19.83500 -20.43300 1.000 118.67403 4 PHE J O 1
ATOM 9104 N N . GLU J 1 7 ? -34.00500 -18.57800 -19.38200 1.000 134.05893 5 GLU J N 1
ATOM 9105 C CA . GLU J 1 7 ? -33.00000 -17.89200 -18.57200 1.000 141.56640 5 GLU J CA 1
ATOM 9106 C C . GLU J 1 7 ? -32.29700 -18.84500 -17.61300 1.000 128.11687 5 GLU J C 1
ATOM 9107 O O . GLU J 1 7 ? -31.09700 -18.69600 -17.35200 1.000 158.07245 5 GLU J O 1
ATOM 9109 N N . LYS J 1 8 ? -33.02400 -19.82300 -17.07300 1.000 112.41075 6 LYS J N 1
ATOM 9110 C CA . LYS J 1 8 ? -32.45300 -20.77800 -16.12900 1.000 122.03419 6 LYS J CA 1
ATOM 9111 C C . LYS J 1 8 ? -32.45100 -22.18600 -16.71500 1.000 127.20032 6 LYS J C 1
ATOM 9112 O O . LYS J 1 8 ? -32.91700 -23.13400 -16.07300 1.000 131.73864 6 LYS J O 1
ATOM 9114 N N . PHE J 1 9 ? -31.91700 -22.33200 -17.92700 1.000 116.40376 7 PHE J N 1
ATOM 9115 C CA . PHE J 1 9 ? -31.92300 -23.59100 -18.66300 1.000 107.06697 7 PHE J CA 1
ATOM 9116 C C . PHE J 1 9 ? -30.53100 -24.21400 -18.63900 1.000 106.33376 7 PHE J C 1
ATOM 9117 O O . PHE J 1 9 ? -29.58600 -23.64900 -19.19900 1.000 108.89049 7 PHE J O 1
ATOM 9125 N N . GLU J 1 10 ? -30.41400 -25.38500 -17.99400 1.000 105.37429 8 GLU J N 1
ATOM 9126 C CA . GLU J 1 10 ? -29.15700 -26.12100 -17.90400 1.000 99.96661 8 GLU J CA 1
ATOM 9127 C C . GLU J 1 10 ? -28.87500 -26.88900 -19.19800 1.000 103.23855 8 GLU J C 1
ATOM 9128 O O . GLU J 1 10 ? -29.80200 -27.37700 -19.84800 1.000 102.01062 8 GLU J O 1
ATOM 9130 N N . PRO J 1 11 ? -27.60600 -27.00300 -19.58900 1.000 98.34909 9 PRO J N 1
ATOM 9131 C CA . PRO J 1 11 ? -27.26100 -27.72800 -20.82000 1.000 92.04457 9 PRO J CA 1
ATOM 9132 C C . PRO J 1 11 ? -27.51300 -29.22600 -20.72100 1.000 96.12331 9 PRO J C 1
ATOM 9133 O O . PRO J 1 11 ? -27.57200 -29.81400 -19.63800 1.000 103.25697 9 PRO J O 1
ATOM 9137 N N . ILE J 1 12 ? -27.66000 -29.84200 -21.89500 1.000 92.49093 10 ILE J N 1
ATOM 9138 C CA . ILE J 1 12 ? -27.90100 -31.27600 -22.02800 1.000 96.19048 10 ILE J CA 1
ATOM 9139 C C . ILE J 1 12 ? -26.84200 -31.85900 -22.95400 1.000 96.47013 10 ILE J C 1
ATOM 9140 O O . ILE J 1 12 ? -26.59200 -31.31500 -24.03600 1.000 94.67551 10 ILE J O 1
ATOM 9145 N N . PHE J 1 13 ? -26.22600 -32.96300 -22.53100 1.000 94.50087 11 PHE J N 1
ATOM 9146 C CA . PHE J 1 13 ? -25.26000 -33.69300 -23.33600 1.000 94.11389 11 PHE J CA 1
ATOM 9147 C C . PHE J 1 13 ? -25.71300 -35.13800 -23.50400 1.000 100.51205 11 PHE J C 1
ATOM 9148 O O . PHE J 1 13 ? -26.32300 -35.72200 -22.60200 1.000 105.21750 11 PHE J O 1
ATOM 9156 N N . GLY J 1 14 ? -25.40100 -35.71700 -24.65900 1.000 106.20582 12 GLY J N 1
ATOM 9157 C CA . GLY J 1 14 ? -25.78400 -37.09400 -24.92000 1.000 116.66215 12 GLY J CA 1
ATOM 9158 C C . GLY J 1 14 ? -25.04800 -37.64500 -26.12000 1.000 120.73878 12 GLY J C 1
ATOM 9159 O O . GLY J 1 14 ? -24.36700 -36.91900 -26.84900 1.000 120.16088 12 GLY J O 1
ATOM 9160 N N . GLU J 1 15 ? -25.20100 -38.95100 -26.31700 1.000 101.71057 13 GLU J N 1
ATOM 9161 C CA . GLU J 1 15 ? -24.57500 -39.67100 -27.41700 1.000 102.96367 13 GLU J CA 1
ATOM 9162 C C . GLU J 1 15 ? -25.65800 -40.16500 -28.36600 1.000 104.03179 13 GLU J C 1
ATOM 9163 O O . GLU J 1 15 ? -26.73700 -40.57700 -27.92700 1.000 105.70143 13 GLU J O 1
ATOM 9169 N N . VAL J 1 16 ? -25.37300 -40.12500 -29.66800 1.000 102.52383 14 VAL J N 1
ATOM 9170 C CA . VAL J 1 16 ? -26.32800 -40.55800 -30.68000 1.000 103.18667 14 VAL J CA 1
ATOM 9171 C C . VAL J 1 16 ? -25.61500 -41.32500 -31.78400 1.000 102.88139 14 VAL J C 1
ATOM 9172 O O . VAL J 1 16 ? -24.46100 -41.04300 -32.12100 1.000 103.61062 14 VAL J O 1
ATOM 9176 N N . VAL J 1 17 ? -26.31500 -42.30300 -32.34300 1.000 97.52980 15 VAL J N 1
ATOM 9177 C CA . VAL J 1 17 ? -25.84800 -43.08200 -33.48500 1.000 99.55178 15 VAL J CA 1
ATOM 9178 C C . VAL J 1 17 ? -26.69400 -42.68800 -34.69100 1.000 100.73257 15 VAL J C 1
ATOM 9179 O O . VAL J 1 17 ? -27.92100 -42.85400 -34.65900 1.000 103.58365 15 VAL J O 1
ATOM 9183 N N . PRO J 1 18 ? -26.09900 -42.16400 -35.75900 1.000 99.76377 16 PRO J N 1
ATOM 9184 C CA . PRO J 1 18 ? -26.88500 -41.78000 -36.93400 1.000 108.45715 16 PRO J CA 1
ATOM 9185 C C . PRO J 1 18 ? -27.45700 -42.99600 -37.64600 1.000 115.79457 16 PRO J C 1
ATOM 9186 O O . PRO J 1 18 ? -26.96000 -44.11900 -37.52900 1.000 120.59517 16 PRO J O 1
ATOM 9190 N N . GLU J 1 19 ? -28.52500 -42.74900 -38.40100 1.000 117.10063 17 GLU J N 1
ATOM 9191 C CA . GLU J 1 19 ? -29.22100 -43.79600 -39.14500 1.000 125.06465 17 GLU J CA 1
ATOM 9192 C C . GLU J 1 19 ? -29.50600 -43.26700 -40.54300 1.000 134.16803 17 GLU J C 1
ATOM 9193 O O . GLU J 1 19 ? -30.32700 -42.35900 -40.70600 1.000 135.30598 17 GLU J O 1
ATOM 9199 N N . ARG J 1 20 ? -28.83300 -43.82700 -41.54500 1.000 168.86328 18 ARG J N 1
ATOM 9200 C CA . ARG J 1 20 ? -29.04500 -43.39600 -42.91800 1.000 159.63608 18 ARG J CA 1
ATOM 9201 C C . ARG J 1 20 ? -30.21300 -44.15300 -43.53500 1.000 177.46806 18 ARG J C 1
ATOM 9202 O O . ARG J 1 20 ? -30.37200 -45.35900 -43.32500 1.000 193.13000 18 ARG J O 1
ATOM 9204 N N . SER J 1 21 ? -31.04200 -43.43100 -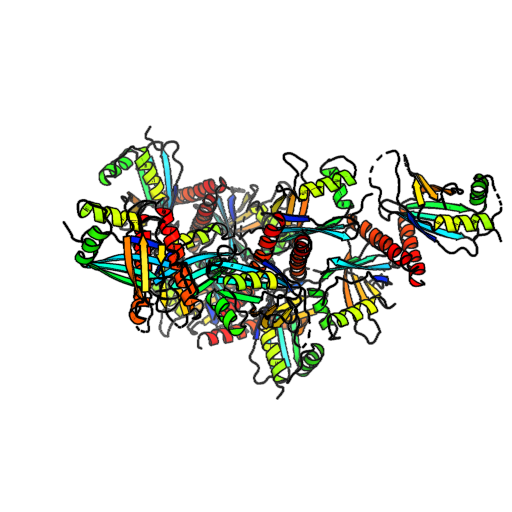44.29100 1.000 169.56382 19 SER J N 1
ATOM 9205 C CA . SER J 1 21 ? -32.15200 -44.07400 -44.98600 1.000 170.57049 19 SER J CA 1
ATOM 9206 C C . SER J 1 21 ? -31.64500 -45.01700 -46.06900 1.000 176.43490 19 SER J C 1
ATOM 9207 O O . SER J 1 21 ? -32.19400 -46.10800 -46.25900 1.000 175.87341 19 SER J O 1
ATOM 9210 N N . ASP J 1 22 ? -30.59800 -44.61600 -46.78300 1.000 176.84193 20 ASP J N 1
ATOM 9211 C CA . ASP J 1 22 ? -29.98300 -45.46300 -47.79700 1.000 178.24613 20 ASP J CA 1
ATOM 9212 C C . ASP J 1 22 ? -28.97400 -46.41900 -47.16900 1.000 176.09783 20 ASP J C 1
ATOM 9213 O O . ASP J 1 22 ? -29.01100 -47.62500 -47.41400 1.000 172.05781 20 ASP J O 1
ATOM 9218 N N . GLY J 1 26 ? -20.15800 -44.68800 -47.53900 1.000 208.93590 24 GLY J N 1
ATOM 9219 C CA . GLY J 1 26 ? -19.69800 -43.74500 -46.53800 1.000 198.66567 24 GLY J CA 1
ATOM 9220 C C . GLY J 1 26 ? -19.37500 -44.39500 -45.20900 1.000 205.57151 24 GLY J C 1
ATOM 9221 O O . GLY J 1 26 ? -19.50500 -45.60800 -45.05000 1.000 227.00121 24 GLY J O 1
ATOM 9222 N N . LEU J 1 27 ? -18.94600 -43.58100 -44.24800 1.000 148.96386 25 LEU J N 1
ATOM 9223 C CA . LEU J 1 27 ? -18.62000 -44.04700 -42.90400 1.000 131.57214 25 LEU J CA 1
ATOM 9224 C C . LEU J 1 27 ? -19.43100 -43.23300 -41.90600 1.000 116.28613 25 LEU J C 1
ATOM 9225 O O . LEU J 1 27 ? -19.26400 -42.01300 -41.81500 1.000 115.07647 25 LEU J O 1
ATOM 9227 N N . LEU J 1 28 ? -20.31300 -43.90100 -41.17200 1.000 106.11335 26 LEU J N 1
ATOM 9228 C CA . LEU J 1 28 ? -21.11600 -43.25800 -40.14200 1.000 102.77278 26 LEU J CA 1
ATOM 9229 C C . LEU J 1 28 ? -20.56600 -43.65100 -38.77900 1.000 106.96064 26 LEU J C 1
ATOM 9230 O O . LEU J 1 28 ? -20.43600 -44.84200 -38.47700 1.000 113.70877 26 LEU J O 1
ATOM 9232 N N . ARG J 1 29 ? -20.25400 -42.65300 -37.96100 1.000 105.39880 27 ARG J N 1
ATOM 9233 C CA . ARG J 1 29 ? -19.70300 -42.86700 -36.63200 1.000 109.18551 27 ARG J CA 1
ATOM 9234 C C . ARG J 1 29 ? -20.66700 -42.30200 -35.59800 1.000 107.92554 27 ARG J C 1
ATOM 9235 O O . ARG J 1 29 ? -21.72100 -41.77700 -35.94100 1.000 104.95100 27 ARG J O 1
ATOM 9243 N N . ARG J 1 30 ? -20.28400 -42.36900 -34.32800 1.000 109.30418 28 ARG J N 1
ATOM 9244 C CA . ARG J 1 30 ? -21.16300 -41.92900 -33.25500 1.000 105.10274 28 ARG J CA 1
ATOM 9245 C C . ARG J 1 30 ? -20.89300 -40.48100 -32.88200 1.000 100.74314 28 ARG J C 1
ATOM 9246 O O . ARG J 1 30 ? -19.74700 -40.02400 -32.88900 1.000 96.42504 28 ARG J O 1
ATOM 9254 N N . CYS J 1 31 ? -21.96500 -39.76900 -32.54500 1.000 111.13413 29 CYS J N 1
ATOM 9255 C CA . CYS J 1 31 ? -21.94500 -38.32900 -32.36600 1.000 103.62415 29 CYS J CA 1
ATOM 9256 C C . CYS J 1 31 ? -22.38100 -37.96200 -30.95500 1.000 95.46269 29 CYS J C 1
ATOM 9257 O O . CYS J 1 31 ? -23.12000 -38.70200 -30.29500 1.000 99.66909 29 CYS J O 1
ATOM 9260 N N . LEU J 1 32 ? -21.89900 -36.81400 -30.49800 1.000 86.78694 30 LEU J N 1
ATOM 9261 C CA . LEU J 1 32 ? -22.34100 -36.20600 -29.25600 1.000 86.20861 30 LEU J CA 1
ATOM 9262 C C . LEU J 1 32 ? -23.15100 -34.96300 -29.59400 1.000 95.68313 30 LEU J C 1
ATOM 9263 O O . LEU J 1 32 ? -22.87900 -34.28100 -30.58800 1.000 96.12375 30 LEU J O 1
ATOM 9268 N N . PHE J 1 33 ? -24.15100 -34.66400 -28.76800 1.000 96.07072 31 PHE J N 1
ATOM 9269 C CA . PHE J 1 33 ? -24.89200 -33.42700 -28.94600 1.000 87.56459 31 PHE J CA 1
ATOM 9270 C C . PHE J 1 33 ? -24.82300 -32.54900 -27.70500 1.000 85.42744 31 PHE J C 1
ATOM 9271 O O . PHE J 1 33 ? -24.49500 -32.99500 -26.60300 1.000 85.25885 31 PHE J O 1
ATOM 9279 N N . HIS J 1 34 ? -25.14100 -31.27700 -27.92800 1.000 88.91633 32 HIS J N 1
ATOM 9280 C CA . HIS J 1 34 ? -25.08600 -30.23600 -26.91100 1.000 90.94561 32 HIS J CA 1
ATOM 9281 C C . HIS J 1 34 ? -26.27500 -29.31300 -27.11800 1.000 87.16528 32 HIS J C 1
ATOM 9282 O O . HIS J 1 34 ? -26.41700 -28.71400 -28.18700 1.000 87.39722 32 HIS J O 1
ATOM 9289 N N . VAL J 1 35 ? -27.12400 -29.20100 -26.10000 1.000 86.90519 33 VAL J N 1
ATOM 9290 C CA . VAL J 1 35 ? -28.27800 -28.31200 -26.12600 1.000 92.08138 33 VAL J CA 1
ATOM 9291 C C . VAL J 1 35 ? -28.07600 -27.26600 -25.03800 1.000 90.92086 33 VAL J C 1
ATOM 9292 O O . VAL J 1 35 ? -27.68200 -27.60400 -23.91500 1.000 94.55662 33 VAL J O 1
ATOM 9296 N N . TYR J 1 36 ? -28.28700 -25.99800 -25.38600 1.000 84.38410 34 TYR J N 1
ATOM 9297 C CA . TYR J 1 36 ? -28.06600 -24.91200 -24.43800 1.000 88.48455 34 TYR J CA 1
ATOM 9298 C C . TYR J 1 36 ? -28.71600 -23.64700 -24.97900 1.000 96.58398 34 TYR J C 1
ATOM 9299 O O . TYR J 1 36 ? -29.02700 -23.54600 -26.17000 1.000 98.38860 34 TYR J O 1
ATOM 9308 N N . ALA J 1 37 ? -28.91000 -22.68000 -24.08500 1.000 93.54704 35 ALA J N 1
ATOM 9309 C CA . ALA J 1 37 ? -29.56100 -21.41900 -24.42200 1.000 87.09086 35 ALA J CA 1
ATOM 9310 C C . ALA J 1 37 ? -28.52300 -20.40900 -24.89800 1.000 92.33247 35 ALA J C 1
ATOM 9311 O O . ALA J 1 37 ? -27.61800 -20.03600 -24.14200 1.000 93.18742 35 ALA J O 1
ATOM 9313 N N . SER J 1 38 ? -28.65900 -19.96700 -26.15000 1.000 90.22279 36 SER J N 1
ATOM 9314 C CA . SER J 1 38 ? -27.78800 -18.92400 -26.68100 1.000 93.91287 36 SER J CA 1
ATOM 9315 C C . SER J 1 38 ? -28.15700 -17.55900 -26.11700 1.000 101.02192 36 SER J C 1
ATOM 9316 O O . SER J 1 38 ? -27.29900 -16.83900 -25.59500 1.000 100.73750 36 SER J O 1
ATOM 9319 N N . ASP J 1 39 ? -29.43100 -17.19200 -26.22000 1.000 101.86572 37 ASP J N 1
ATOM 9320 C CA . ASP J 1 39 ? -29.98600 -16.03100 -25.54900 1.000 101.87584 37 ASP J CA 1
ATOM 9321 C C . ASP J 1 39 ? -31.22700 -16.47700 -24.79400 1.000 99.94055 37 ASP J C 1
ATOM 9322 O O . ASP J 1 39 ? -31.66400 -17.62600 -24.90400 1.000 96.19196 37 ASP J O 1
ATOM 9327 N N . SER J 1 40 ? -31.79900 -15.55900 -24.01500 1.000 108.45255 38 SER J N 1
ATOM 9328 C CA . SER J 1 40 ? -32.93100 -15.92100 -23.17000 1.000 106.32833 38 SER J CA 1
ATOM 9329 C C . SER J 1 40 ? -34.14500 -16.40000 -23.96000 1.000 103.43984 38 SER J C 1
ATOM 9330 O O . SER J 1 40 ? -35.12000 -16.84400 -23.34600 1.000 102.03268 38 SER J O 1
ATOM 9333 N N . TYR J 1 41 ? -34.11500 -16.32900 -25.29500 1.000 104.71316 39 TYR J N 1
ATOM 9334 C CA . TYR J 1 41 ? -35.24300 -16.76200 -26.10300 1.000 100.97471 39 TYR J CA 1
ATOM 9335 C C . TYR J 1 41 ? -34.92700 -17.85200 -27.12000 1.000 101.02819 39 TYR J C 1
ATOM 9336 O O . TYR J 1 41 ? -35.86600 -18.40300 -27.69800 1.000 102.33638 39 TYR J O 1
ATOM 9345 N N . ASN J 1 42 ? -33.66000 -18.19100 -27.35400 1.000 101.05476 40 ASN J N 1
ATOM 9346 C CA . ASN J 1 42 ? -33.30200 -19.19800 -28.34700 1.000 100.00409 40 ASN J CA 1
ATOM 9347 C C . ASN J 1 42 ? -32.53100 -20.34200 -27.70200 1.000 101.30843 40 ASN J C 1
ATOM 9348 O O . ASN J 1 42 ? -31.87400 -20.17000 -26.67000 1.000 100.61588 40 ASN J O 1
ATOM 9353 N N . LEU J 1 43 ? -32.62000 -21.51300 -28.32900 1.000 104.54248 41 LEU J N 1
ATOM 9354 C CA . LEU J 1 43 ? -31.93700 -22.71900 -27.87600 1.000 94.04500 41 LEU J CA 1
ATOM 9355 C C . LEU J 1 43 ? -31.10100 -23.26500 -29.02500 1.000 91.39087 41 LEU J C 1
ATOM 9356 O O . LEU J 1 43 ? -31.64500 -23.59800 -30.08400 1.000 92.92383 41 LEU J O 1
ATOM 9361 N N . THR J 1 44 ? -29.78900 -23.36300 -28.82100 1.000 88.55588 42 THR J N 1
ATOM 9362 C CA . THR J 1 44 ? -28.87200 -23.81600 -29.86000 1.000 90.00205 42 THR J CA 1
ATOM 9363 C C . THR J 1 44 ? -28.52300 -25.27900 -29.63000 1.000 90.12058 42 THR J C 1
ATOM 9364 O O . THR J 1 44 ? -28.16600 -25.67200 -28.51200 1.000 88.02596 42 THR J O 1
ATOM 9368 N N . VAL J 1 45 ? -28.62900 -26.07700 -30.68600 1.000 92.89071 43 VAL J N 1
ATOM 9369 C CA . VAL J 1 45 ? -28.33400 -27.50000 -30.63900 1.000 91.58214 43 VAL J CA 1
ATOM 9370 C C . VAL J 1 45 ? -27.15900 -27.76200 -31.57300 1.000 90.73134 43 VAL J C 1
ATOM 9371 O O . VAL J 1 45 ? -27.04900 -27.14700 -32.63900 1.000 88.85504 43 VAL J O 1
ATOM 9375 N N . HIS J 1 46 ? -26.24100 -28.61700 -31.13300 1.000 84.33014 44 HIS J N 1
ATOM 9376 C CA . HIS J 1 46 ? -25.10100 -29.03500 -31.93800 1.000 81.95506 44 HIS J CA 1
ATOM 9377 C C . HIS J 1 46 ? -24.95600 -30.54300 -31.84800 1.000 90.91593 44 HIS J C 1
ATOM 9378 O O . HIS J 1 46 ? -24.92000 -31.09300 -30.74600 1.000 92.43447 44 HIS J O 1
ATOM 9385 N N . VAL J 1 47 ? -24.86400 -31.20500 -32.99800 1.000 95.45275 45 VAL J N 1
ATOM 9386 C CA . VAL J 1 47 ? -24.59000 -32.63500 -33.06700 1.000 85.05725 45 VAL J CA 1
ATOM 9387 C C . VAL J 1 47 ? -23.37600 -32.82600 -33.96200 1.000 84.48659 45 VAL J C 1
ATOM 9388 O O . VAL J 1 47 ? -23.32800 -32.27900 -35.06900 1.000 92.09158 45 VAL J O 1
ATOM 9392 N N . THR J 1 48 ? -22.40100 -33.59700 -33.48900 1.000 85.09054 46 THR J N 1
ATOM 9393 C CA . THR J 1 48 ? -21.16300 -33.76000 -34.23700 1.000 90.73676 46 THR J CA 1
ATOM 9394 C C . THR J 1 48 ? -20.47500 -35.05500 -33.84200 1.000 88.87577 46 THR J C 1
ATOM 9395 O O . THR J 1 48 ? -20.57200 -35.50600 -32.69800 1.000 85.15912 46 THR J O 1
ATOM 9399 N N . ASP J 1 49 ? -19.77500 -35.64000 -34.81000 1.000 88.80124 47 ASP J N 1
ATOM 9400 C CA . ASP J 1 49 ? -18.87500 -36.75600 -34.57000 1.000 90.70841 47 ASP J CA 1
ATOM 9401 C C . ASP J 1 49 ? -17.42700 -36.31300 -34.42500 1.000 86.13031 47 ASP J C 1
ATOM 9402 O O . ASP J 1 49 ? -16.54000 -37.16600 -34.32000 1.000 90.70589 47 ASP J O 1
ATOM 9407 N N . PHE J 1 50 ? -17.17000 -35.00500 -34.44100 1.000 86.13178 48 PHE J N 1
ATOM 9408 C CA . PHE J 1 50 ? -15.86900 -34.37400 -34.24100 1.000 83.31124 48 PHE J CA 1
ATOM 9409 C C . PHE J 1 50 ? -14.89700 -34.65800 -35.37800 1.000 86.84775 48 PHE J C 1
ATOM 9410 O O . PHE J 1 50 ? -13.73800 -34.23100 -35.30100 1.000 90.39524 48 PHE J O 1
ATOM 9418 N N . ILE J 1 51 ? -15.36700 -35.34000 -36.42400 1.000 86.59023 49 ILE J N 1
ATOM 9419 C CA . ILE J 1 51 ? -14.45600 -35.71000 -37.54700 1.000 96.16501 49 ILE J CA 1
ATOM 9420 C C . ILE J 1 51 ? -15.04200 -35.19700 -38.86600 1.000 99.53184 49 ILE J C 1
ATOM 9421 O O . ILE J 1 51 ? -14.27300 -34.63800 -39.67000 1.000 113.60271 49 ILE J O 1
ATOM 9426 N N . SER J 1 52 ? -16.35000 -35.36800 -39.07300 1.000 97.53643 50 SER J N 1
ATOM 9427 C CA . SER J 1 52 ? -16.97100 -34.96300 -40.36200 1.000 108.45082 50 SER J CA 1
ATOM 9428 C C . SER J 1 52 ? -17.40900 -33.49700 -40.29800 1.000 112.92085 50 SER J C 1
ATOM 9429 O O . SER J 1 52 ? -16.71500 -32.65100 -40.89200 1.000 114.36101 50 SER J O 1
ATOM 9432 N N . GLY J 1 53 ? -18.51600 -33.21600 -39.60600 1.000 134.82793 51 GLY J N 1
ATOM 9433 C CA . GLY J 1 53 ? -19.03700 -31.83800 -39.51900 1.000 143.89175 51 GLY J CA 1
ATOM 9434 C C . GLY J 1 53 ? -19.95700 -31.66900 -38.32400 1.000 133.66974 51 GLY J C 1
ATOM 9435 O O . GLY J 1 53 ? -20.03700 -32.60700 -37.50800 1.000 117.07427 51 GLY J O 1
ATOM 9436 N N . VAL J 1 54 ? -20.62500 -30.51600 -38.21900 1.000 110.17987 52 VAL J N 1
ATOM 9437 C CA . VAL J 1 54 ? -21.50100 -30.24600 -37.04100 1.000 95.33344 52 VAL J CA 1
ATOM 9438 C C . VAL J 1 54 ? -22.92100 -29.93100 -37.51200 1.000 91.36880 52 VAL J C 1
ATOM 9439 O O . VAL J 1 54 ? -23.10900 -28.87800 -38.14400 1.000 104.01360 52 VAL J O 1
ATOM 9443 N N . TRP J 1 55 ? -23.87600 -30.81700 -37.22900 1.000 90.06180 53 TRP J N 1
ATOM 9444 C CA . TRP J 1 55 ? -25.26800 -30.53100 -37.54700 1.000 96.62647 53 TRP J CA 1
ATOM 9445 C C . TRP J 1 55 ? -25.88000 -29.69100 -36.43300 1.000 98.12439 53 TRP J C 1
ATOM 9446 O O . TRP J 1 55 ? -25.83100 -30.07900 -35.26100 1.000 97.56992 53 TRP J O 1
ATOM 9457 N N . THR J 1 56 ? -26.45400 -28.54400 -36.79700 1.000 96.39633 54 THR J N 1
ATOM 9458 C CA . THR J 1 56 ? -26.92600 -27.59400 -35.80200 1.000 92.84129 54 THR J CA 1
ATOM 9459 C C . THR J 1 56 ? -28.23500 -26.96200 -36.24900 1.000 97.10521 54 THR J C 1
ATOM 9460 O O . THR J 1 56 ? -28.59700 -26.98200 -37.42900 1.000 97.52855 54 THR J O 1
ATOM 9464 N N . THR J 1 57 ? -28.94900 -26.41600 -35.27000 1.000 96.86815 55 THR J N 1
ATOM 9465 C CA . THR J 1 57 ? -30.04400 -25.48700 -35.51200 1.000 100.96331 55 THR J CA 1
ATOM 9466 C C . THR J 1 57 ? -30.22900 -24.67500 -34.23900 1.000 97.52821 55 THR J C 1
ATOM 9467 O O . THR J 1 57 ? -29.66400 -24.99400 -33.19100 1.000 96.66655 55 THR J O 1
ATOM 9471 N N . ILE J 1 58 ? -31.02900 -23.61800 -34.34000 1.000 99.20148 56 ILE J N 1
ATOM 9472 C CA . ILE J 1 58 ? -31.35800 -22.78000 -33.19400 1.000 98.50706 56 ILE J CA 1
ATOM 9473 C C . ILE J 1 58 ? -32.87600 -22.69700 -33.10400 1.000 102.72913 56 ILE J C 1
ATOM 9474 O O . ILE J 1 58 ? -33.53700 -22.30000 -34.07000 1.000 103.32123 56 ILE J O 1
ATOM 9479 N N . LEU J 1 59 ? -33.42700 -23.07400 -31.95000 1.000 101.12502 57 LEU J N 1
ATOM 9480 C CA . LEU J 1 59 ? -34.87100 -23.11200 -31.73000 1.000 103.24739 57 LEU J CA 1
ATOM 9481 C C . LEU J 1 59 ? -35.23900 -22.11000 -30.64500 1.000 107.11607 57 LEU J C 1
ATOM 9482 O O . LEU J 1 59 ? -34.86500 -22.28000 -29.48000 1.000 105.89859 57 LEU J O 1
ATOM 9487 N N . SER J 1 60 ? -35.96100 -21.06700 -31.03200 1.000 109.89083 58 SER J N 1
ATOM 9488 C CA . SER J 1 60 ? -36.50100 -20.10500 -30.09100 1.000 106.15564 58 SER J CA 1
ATOM 9489 C C . SER J 1 60 ? -37.83100 -20.60000 -29.52800 1.000 108.95845 58 SER J C 1
ATOM 9490 O O . SER J 1 60 ? -38.39900 -21.59400 -29.98600 1.000 113.04961 58 SER J O 1
ATOM 9493 N N . VAL J 1 61 ? -38.31200 -19.90000 -28.49400 1.000 108.37802 59 VAL J N 1
ATOM 9494 C CA . VAL J 1 61 ? -39.59300 -20.22700 -27.86400 1.000 105.24308 59 VAL J CA 1
ATOM 9495 C C . VAL J 1 61 ? -40.70700 -20.34500 -28.89200 1.000 111.65382 59 VAL J C 1
ATOM 9496 O O . VAL J 1 61 ? -41.66300 -21.10600 -28.69700 1.000 109.32570 59 VAL J O 1
ATOM 9500 N N . SER J 1 62 ? -40.61400 -19.59900 -29.99200 1.000 113.08808 60 SER J N 1
ATOM 9501 C CA . SER J 1 62 ? -41.63600 -19.68300 -31.03000 1.000 118.14997 60 SER J CA 1
ATOM 9502 C C . SER J 1 62 ? -41.63500 -21.06000 -31.68400 1.000 122.15507 60 SER J C 1
ATOM 9503 O O . SER J 1 62 ? -42.66400 -21.74600 -31.71600 1.000 127.03328 60 SER J O 1
ATOM 9506 N N . GLN J 1 63 ? -40.48300 -21.47900 -32.21800 1.000 123.03601 61 GLN J N 1
ATOM 9507 C CA . GLN J 1 63 ? -40.41300 -22.77000 -32.89700 1.000 124.44515 61 GLN J CA 1
ATOM 9508 C C . GLN J 1 63 ? -40.71000 -23.92600 -31.95000 1.000 125.91184 61 GLN J C 1
ATOM 9509 O O . GLN J 1 63 ? -41.31300 -24.92600 -32.35400 1.000 130.52596 61 GLN J O 1
ATOM 9515 N N . LEU J 1 64 ? -40.30200 -23.80800 -30.68700 1.000 120.87709 62 LEU J N 1
ATOM 9516 C CA . LEU J 1 64 ? -40.63400 -24.84300 -29.71300 1.000 124.40169 62 LEU J CA 1
ATOM 9517 C C . LEU J 1 64 ? -42.13800 -24.92700 -29.47600 1.000 132.39133 62 LEU J C 1
ATOM 9518 O O . LEU J 1 64 ? -42.68200 -26.02100 -29.28000 1.000 144.41319 62 LEU J O 1
ATOM 9520 N N . ASP J 1 65 ? -42.82800 -23.78400 -29.48600 1.000 130.74114 63 ASP J N 1
ATOM 9521 C CA . ASP J 1 65 ? -44.26500 -23.78500 -29.23000 1.000 133.02352 63 ASP J CA 1
ATOM 9522 C C . ASP J 1 65 ? -45.07000 -24.26800 -30.43500 1.000 142.66187 63 ASP J C 1
ATOM 9523 O O . ASP J 1 65 ? -46.06400 -24.98300 -30.26400 1.000 149.56107 63 ASP J O 1
ATOM 9528 N N . ASP J 1 66 ? -44.68000 -23.88400 -31.65600 1.000 143.95905 64 ASP J N 1
ATOM 9529 C CA . ASP J 1 66 ? -45.41200 -24.36000 -32.82900 1.000 151.48806 64 ASP J CA 1
ATOM 9530 C C . ASP J 1 66 ? -45.34000 -25.87600 -32.95700 1.000 157.82016 64 ASP J C 1
ATOM 9531 O O . ASP J 1 66 ? -46.28600 -26.50600 -33.44300 1.000 168.24699 64 ASP J O 1
ATOM 9536 N N . MET J 1 67 ? -44.22800 -26.47600 -32.53500 1.000 153.84472 65 MET J N 1
ATOM 9537 C CA . MET J 1 67 ? -44.13300 -27.92900 -32.54600 1.000 151.31902 65 MET J CA 1
ATOM 9538 C C . MET J 1 67 ? -45.11900 -28.55400 -31.57000 1.000 153.32042 65 MET J C 1
ATOM 9539 O O . MET J 1 67 ? -45.62700 -29.65500 -31.81900 1.000 159.29554 65 MET J O 1
ATOM 9544 N N . ARG J 1 68 ? -45.37600 -27.88200 -30.44600 1.000 151.38760 66 ARG J N 1
ATOM 9545 C CA . ARG J 1 68 ? -46.37600 -28.37000 -29.50400 1.000 158.27193 66 ARG J CA 1
ATOM 9546 C C . ARG J 1 68 ? -47.73800 -28.48500 -30.17500 1.000 167.75134 66 ARG J C 1
ATOM 9547 O O . ARG J 1 68 ? -48.50400 -29.41100 -29.88400 1.000 175.47938 66 ARG J O 1
ATOM 9555 N N . ASP J 1 69 ? -48.06400 -27.54600 -31.06900 1.000 168.48463 67 ASP J N 1
ATOM 9556 C CA . ASP J 1 69 ? -49.34800 -27.60800 -31.75800 1.000 167.57912 67 ASP J CA 1
ATOM 9557 C C . ASP J 1 69 ? -49.37600 -28.72500 -32.79600 1.000 166.81405 67 ASP J C 1
ATOM 9558 O O . ASP J 1 69 ? -50.38100 -29.43500 -32.92000 1.000 167.62660 67 ASP J O 1
ATOM 9563 N N . THR J 1 70 ? -48.25400 -28.90700 -33.49800 1.000 164.37490 68 THR J N 1
ATOM 9564 C CA . THR J 1 70 ? -48.16000 -29.98800 -34.51400 1.000 165.80830 68 THR J CA 1
ATOM 9565 C C . THR J 1 70 ? -48.11800 -31.34500 -33.80600 1.000 169.62485 68 THR J C 1
ATOM 9566 O O . THR J 1 70 ? -48.90500 -32.23100 -34.18700 1.000 176.07016 68 THR J O 1
ATOM 9570 N N . VAL J 1 71 ? -47.23600 -31.49300 -32.81300 1.000 172.81980 69 VAL J N 1
ATOM 9571 C CA . VAL J 1 71 ? -47.15300 -32.76700 -32.03900 1.000 168.58297 69 VAL J CA 1
ATOM 9572 C C . VAL J 1 71 ? -48.51400 -33.00700 -31.38300 1.000 183.82408 69 VAL J C 1
ATOM 9573 O O . VAL J 1 71 ? -48.96900 -34.16700 -31.37100 1.000 182.94951 69 VAL J O 1
ATOM 9577 N N . GLY J 1 72 ? -49.14100 -31.94200 -30.87900 1.000 221.53965 70 GLY J N 1
ATOM 9578 C CA . GLY J 1 72 ? -50.46100 -32.07400 -30.23500 1.000 222.52418 70 GLY J CA 1
ATOM 9579 C C . GLY J 1 72 ? -50.32800 -32.45600 -28.77300 1.000 234.90753 70 GLY J C 1
ATOM 9580 O O . GLY J 1 72 ? -51.34500 -32.85100 -28.17300 1.000 242.63244 70 GLY J O 1
ATOM 9581 N N . ILE J 1 73 ? -49.11900 -32.34200 -28.21700 1.000 264.45811 71 ILE J N 1
ATOM 9582 C CA . ILE J 1 73 ? -48.91600 -32.63300 -26.76700 1.000 256.11943 71 ILE J CA 1
ATOM 9583 C C . ILE J 1 73 ? -49.41900 -31.42500 -25.97100 1.000 255.77112 71 ILE J C 1
ATOM 9584 O O . ILE J 1 73 ? -48.61900 -30.49800 -25.74000 1.000 234.24417 71 ILE J O 1
ATOM 9586 N N . GLY J 1 74 ? -50.69600 -31.43800 -25.57900 1.000 238.98497 72 GLY J N 1
ATOM 9587 C CA . GLY J 1 74 ? -51.28300 -30.29900 -24.84700 1.000 225.85987 72 GLY J CA 1
ATOM 9588 C C . GLY J 1 74 ? -50.72700 -30.17800 -23.44000 1.000 212.60922 72 GLY J C 1
ATOM 9589 O O . GLY J 1 74 ? -50.33900 -31.21500 -22.86700 1.000 212.66872 72 GLY J O 1
ATOM 9590 N N . GLY J 1 75 ? -50.69100 -28.95600 -22.90100 1.000 201.17926 73 GLY J N 1
ATOM 9591 C CA . GLY J 1 75 ? -50.19800 -28.73800 -21.52800 1.000 191.41425 73 GLY J CA 1
ATOM 9592 C C . GLY J 1 75 ? -49.62100 -27.34700 -21.34900 1.000 186.15734 73 GLY J C 1
ATOM 9593 O O . GLY J 1 75 ? -49.52900 -26.61700 -22.35300 1.000 181.54339 73 GLY J O 1
ATOM 9594 N N . SER J 1 76 ? -49.26000 -26.98400 -20.11600 1.000 201.63888 74 SER J N 1
ATOM 9595 C CA . SER J 1 76 ? -48.64900 -25.68900 -19.84800 1.000 185.91574 74 SER J CA 1
ATOM 9596 C C . SER J 1 76 ? -47.20400 -25.66700 -20.33900 1.000 164.52987 74 SER J C 1
ATOM 9597 O O . SER J 1 76 ? -46.53700 -26.70200 -20.42300 1.000 161.43569 74 SER J O 1
ATOM 9600 N N . TRP J 1 77 ? -46.72600 -24.46500 -20.67800 1.000 157.60281 75 TRP J N 1
ATOM 9601 C CA . TRP J 1 77 ? -45.41000 -24.33400 -21.30100 1.000 147.70084 75 TRP J CA 1
ATOM 9602 C C . TRP J 1 77 ? -44.29500 -24.88100 -20.41700 1.000 142.28979 75 TRP J C 1
ATOM 9603 O O . TRP J 1 77 ? -43.45200 -25.65800 -20.88100 1.000 138.65617 75 TRP J O 1
ATOM 9614 N N . SER J 1 78 ? -44.26000 -24.47500 -19.14600 1.000 144.22499 76 SER J N 1
ATOM 9615 C CA . SER J 1 78 ? -43.21400 -24.96800 -18.25400 1.000 145.63361 76 SER J CA 1
ATOM 9616 C C . SER J 1 78 ? -43.25000 -26.48600 -18.14700 1.000 146.22171 76 SER J C 1
ATOM 9617 O O . SER J 1 78 ? -42.20000 -27.13900 -18.13300 1.000 145.59193 76 SER J O 1
ATOM 9620 N N . GLU J 1 79 ? -44.45100 -27.06400 -18.08600 1.000 153.64924 77 GLU J N 1
ATOM 9621 C CA . GLU J 1 79 ? -44.57900 -28.51500 -18.00400 1.000 151.82432 77 GLU J CA 1
ATOM 9622 C C . GLU J 1 79 ? -44.10700 -29.19400 -19.28600 1.000 144.29092 77 GLU J C 1
ATOM 9623 O O . GLU J 1 79 ? -43.47900 -30.25800 -19.23600 1.000 143.19315 77 GLU J O 1
ATOM 9625 N N . PHE J 1 80 ? -44.41800 -28.60800 -20.44300 1.000 143.17935 78 PHE J N 1
ATOM 9626 C CA . PHE J 1 80 ? -43.99900 -29.19800 -21.71000 1.000 138.99242 78 PHE J CA 1
ATOM 9627 C C . PHE J 1 80 ? -42.48300 -29.15900 -21.86900 1.000 139.15589 78 PHE J C 1
ATOM 9628 O O . PHE J 1 80 ? -41.87500 -30.14100 -22.31000 1.000 133.99240 78 PHE J O 1
ATOM 9636 N N . VAL J 1 81 ? -41.85400 -28.03200 -21.52400 1.000 140.87727 79 VAL J N 1
ATOM 9637 C CA . VAL J 1 81 ? -40.42400 -27.87500 -21.78100 1.000 134.92477 79 VAL J CA 1
ATOM 9638 C C . VAL J 1 81 ? -39.59400 -28.78000 -20.87300 1.000 133.11178 79 VAL J C 1
ATOM 9639 O O . VAL J 1 81 ? -38.55900 -29.31000 -21.29500 1.000 126.87585 79 VAL J O 1
ATOM 9643 N N . ASP J 1 82 ? -40.01200 -28.96700 -19.61500 1.000 138.19262 80 ASP J N 1
ATOM 9644 C CA . ASP J 1 82 ? -39.29600 -29.91600 -18.76500 1.000 139.98248 80 ASP J CA 1
ATOM 9645 C C . ASP J 1 82 ? -39.44100 -31.33900 -19.29100 1.000 144.68340 80 ASP J C 1
ATOM 9646 O O . ASP J 1 82 ? -38.54000 -32.16600 -19.09900 1.000 131.84995 80 ASP J O 1
ATOM 9651 N N . TYR J 1 83 ? -40.56500 -31.63900 -19.95300 1.000 137.44512 81 TYR J N 1
ATOM 9652 C CA . TYR J 1 83 ? -40.72400 -32.93800 -20.60300 1.000 129.46875 81 TYR J CA 1
ATOM 9653 C C . TYR J 1 83 ? -39.72300 -33.12000 -21.73500 1.000 125.60762 81 TYR J C 1
ATOM 9654 O O . TYR J 1 83 ? -39.07700 -34.17000 -21.84800 1.000 127.10512 81 TYR J O 1
ATOM 9663 N N . THR J 1 84 ? -39.57600 -32.09800 -22.57700 1.000 125.81252 82 THR J N 1
ATOM 9664 C CA . THR J 1 84 ? -38.60700 -32.16000 -23.66300 1.000 124.41110 82 THR J CA 1
ATOM 9665 C C . THR J 1 84 ? -37.19600 -32.29800 -23.11100 1.000 121.12239 82 THR J C 1
ATOM 9666 O O . THR J 1 84 ? -36.35800 -33.00500 -23.68500 1.000 116.52209 82 THR J O 1
ATOM 9670 N N . VAL J 1 85 ? -36.92300 -31.63800 -21.98400 1.000 121.04249 83 VAL J N 1
ATOM 9671 C CA . VAL J 1 85 ? -35.63800 -31.80300 -21.31300 1.000 115.36491 83 VAL J CA 1
ATOM 9672 C C . VAL J 1 85 ? -35.45700 -33.25300 -20.88300 1.000 121.18633 83 VAL J C 1
ATOM 9673 O O . VAL J 1 85 ? -34.37200 -33.83100 -21.03000 1.000 126.36006 83 VAL J O 1
ATOM 9677 N N . ALA J 1 86 ? -36.51600 -33.86300 -20.34300 1.000 122.52617 84 ALA J N 1
ATOM 9678 C CA . ALA J 1 86 ? -36.44500 -35.26700 -19.95700 1.000 122.53387 84 ALA J CA 1
ATOM 9679 C C . ALA J 1 86 ? -36.31400 -36.16600 -21.17900 1.000 118.96522 84 ALA J C 1
ATOM 9680 O O . ALA J 1 86 ? -35.59700 -37.17400 -21.14200 1.000 120.56582 84 ALA J O 1
ATOM 9682 N N . SER J 1 87 ? -37.01000 -35.82400 -22.26600 1.000 121.43970 85 SER J N 1
ATOM 9683 C CA . SER J 1 87 ? -36.91900 -36.61400 -23.49100 1.000 125.55862 85 SER J CA 1
ATOM 9684 C C . SER J 1 87 ? -35.50600 -36.58900 -24.06000 1.000 122.27132 85 SER J C 1
ATOM 9685 O O . SER J 1 87 ? -35.00200 -37.61400 -24.53600 1.000 126.10236 85 SER J O 1
ATOM 9688 N N . LEU J 1 88 ? -34.85100 -35.42700 -24.02300 1.000 119.50425 86 LEU J N 1
ATOM 9689 C CA . LEU J 1 88 ? -33.51100 -35.27900 -24.58100 1.000 114.67471 86 LEU J CA 1
ATOM 9690 C C . LEU J 1 88 ? -32.42900 -35.91800 -23.72100 1.000 112.62249 86 LEU J C 1
ATOM 9691 O O . LEU J 1 88 ? -31.28000 -35.99500 -24.16700 1.000 111.80584 86 LEU J O 1
ATOM 9696 N N . LYS J 1 89 ? -32.75500 -36.37100 -22.51200 1.000 115.90872 87 LYS J N 1
ATOM 9697 C CA . LYS J 1 89 ? -31.77900 -37.00000 -21.63000 1.000 120.00418 87 LYS J CA 1
ATOM 9698 C C . LYS J 1 89 ? -32.01200 -38.49900 -21.48400 1.000 130.18391 87 LYS J C 1
ATOM 9699 O O . LYS J 1 89 ? -31.40300 -39.13400 -20.62000 1.000 128.64479 87 LYS J O 1
ATOM 9701 N N . SER J 1 90 ? -32.87900 -39.04600 -22.34100 1.000 134.16067 88 SER J N 1
ATOM 9702 C CA . SER J 1 90 ? -33.13200 -40.50900 -22.33600 1.000 146.39267 88 SER J CA 1
ATOM 9703 C C . SER J 1 90 ? -32.25600 -41.16400 -23.40600 1.000 159.27146 88 SER J C 1
ATOM 9704 O O . SER J 1 90 ? -31.55600 -40.42800 -24.12700 1.000 167.35239 88 SER J O 1
ATOM 9707 N N . ASP J 1 91 ? -32.30600 -42.49300 -23.51000 1.000 150.23260 89 ASP J N 1
ATOM 9708 C CA . ASP J 1 91 ? -31.48700 -43.22000 -24.51400 1.000 148.58171 89 ASP J CA 1
ATOM 9709 C C . ASP J 1 91 ? -32.28300 -43.34000 -25.81500 1.000 145.94108 89 ASP J C 1
ATOM 9710 O O . ASP J 1 91 ? -31.76300 -43.95200 -26.76700 1.000 147.22184 89 ASP J O 1
ATOM 9715 N N . ASN J 1 92 ? -33.49300 -42.77900 -25.85100 1.000 143.01158 90 ASN J N 1
ATOM 9716 C CA . ASN J 1 92 ? -34.36200 -42.92700 -27.04800 1.000 143.39493 90 ASN J CA 1
ATOM 9717 C C . ASN J 1 92 ? -34.11200 -41.77100 -28.02100 1.000 135.18251 90 ASN J C 1
ATOM 9718 O O . ASN J 1 92 ? -35.02200 -41.46600 -28.81300 1.000 135.58716 90 ASN J O 1
ATOM 9723 N N . VAL J 1 93 ? -32.92800 -41.15600 -27.96300 1.000 130.58096 91 VAL J N 1
ATOM 9724 C CA . VAL J 1 93 ? -32.60200 -40.07300 -28.88300 1.000 123.99244 91 VAL J CA 1
ATOM 9725 C C . VAL J 1 93 ? -31.93500 -40.69100 -30.10600 1.000 118.21025 91 VAL J C 1
ATOM 9726 O O . VAL J 1 93 ? -30.81800 -41.21000 -30.02300 1.000 120.86239 91 VAL J O 1
ATOM 9730 N N . LYS J 1 94 ? -32.62100 -40.64600 -31.24100 1.000 116.41238 92 LYS J N 1
ATOM 9731 C CA . LYS J 1 94 ? -32.10400 -41.16500 -32.49700 1.000 117.16684 92 LYS J CA 1
ATOM 9732 C C . LYS J 1 94 ? -31.63300 -40.02700 -33.40100 1.000 115.86286 92 LYS J C 1
ATOM 9733 O O . LYS J 1 94 ? -31.68000 -38.84800 -33.04300 1.000 111.80065 92 LYS J O 1
ATOM 9735 N N . LEU J 1 95 ? -31.12500 -40.39800 -34.57700 1.000 115.26843 93 LEU J N 1
ATOM 9736 C CA . LEU J 1 95 ? -30.67400 -39.41300 -35.55800 1.000 114.22446 93 LEU J CA 1
ATOM 9737 C C . LEU J 1 95 ? -30.96500 -39.93800 -36.95800 1.000 118.92981 93 LEU J C 1
ATOM 9738 O O . LEU J 1 95 ? -30.33700 -40.90600 -37.39800 1.000 126.62073 93 LEU J O 1
ATOM 9743 N N . LEU J 1 96 ? -31.93500 -39.32200 -37.63500 1.000 118.95942 94 LEU J N 1
ATOM 9744 C CA . LEU J 1 96 ? -32.31900 -39.78700 -38.99400 1.000 121.06294 94 LEU J CA 1
ATOM 9745 C C . LEU J 1 96 ? -31.61500 -38.91600 -40.03700 1.000 120.71143 94 LEU J C 1
ATOM 9746 O O . LEU J 1 96 ? -32.08200 -37.78900 -40.27900 1.000 122.84818 94 LEU J O 1
ATOM 9751 N N . LEU J 1 97 ? -30.53000 -39.43000 -40.62000 1.000 118.96760 95 LEU J N 1
ATOM 9752 C CA . LEU J 1 97 ? -29.77700 -38.66800 -41.64900 1.000 117.89631 95 LEU J CA 1
ATOM 9753 C C . LEU J 1 97 ? -30.60500 -38.61100 -42.93500 1.000 121.97210 95 LEU J C 1
ATOM 9754 O O . LEU J 1 97 ? -31.44800 -39.50700 -43.13300 1.000 132.78799 95 LEU J O 1
ATOM 9759 N N . GLY J 1 98 ? -30.36300 -37.60300 -43.77600 1.000 121.55084 96 GLY J N 1
ATOM 9760 C CA . GLY J 1 98 ? -31.07200 -37.50400 -45.06500 1.000 121.85766 96 GLY J CA 1
ATOM 9761 C C . GLY J 1 98 ? -30.36400 -38.30900 -46.13900 1.000 133.81626 96 GLY J C 1
ATOM 9762 O O . GLY J 1 98 ? -29.58200 -39.21100 -45.78200 1.000 136.64042 96 GLY J O 1
ATOM 9763 N N . GLU J 1 99 ? -30.59400 -37.96600 -47.41000 1.000 138.84869 97 GLU J N 1
ATOM 9764 C CA . GLU J 1 99 ? -29.86300 -38.63200 -48.52000 1.000 148.65451 97 GLU J CA 1
ATOM 9765 C C . GLU J 1 99 ? -28.57600 -37.84400 -48.77400 1.000 161.35095 97 GLU J C 1
ATOM 9766 O O . GLU J 1 99 ? -28.57400 -36.62600 -48.51400 1.000 164.48507 97 GLU J O 1
ATOM 9768 N N . THR J 1 100 ? -27.52800 -38.50700 -49.26600 1.000 172.79466 98 THR J N 1
ATOM 9769 C CA . THR J 1 100 ? -26.22000 -37.82200 -49.45000 1.000 187.23310 98 THR J CA 1
ATOM 9770 C C . THR J 1 100 ? -26.30600 -36.80600 -50.59200 1.000 193.53904 98 THR J C 1
ATOM 9771 O O . THR J 1 100 ? -27.06400 -37.05800 -51.54700 1.000 202.94679 98 THR J O 1
ATOM 9775 N N . SER J 1 101 ? -25.54600 -35.71200 -50.49200 1.000 214.96532 99 SER J N 1
ATOM 9776 C CA . SER J 1 101 ? -25.51000 -34.69400 -51.57400 1.000 229.13087 99 SER J CA 1
ATOM 9777 C C . SER J 1 101 ? -24.50800 -35.13300 -52.64700 1.000 234.41210 99 SER J C 1
ATOM 9778 O O . SER J 1 101 ? -23.91500 -36.21800 -52.49200 1.000 244.06730 99 SER J O 1
ATOM 9781 N N . VAL J 1 102 ? -24.32500 -34.31600 -53.68800 1.000 231.76520 100 VAL J N 1
ATOM 9782 C CA . VAL J 1 102 ? -23.35300 -34.64800 -54.77000 1.000 236.16153 100 VAL J CA 1
ATOM 9783 C C . VAL J 1 102 ? -21.97100 -34.84900 -54.14400 1.000 243.26280 100 VAL J C 1
ATOM 9784 O O . VAL J 1 102 ? -21.38800 -35.93300 -54.33700 1.000 222.53588 100 VAL J O 1
ATOM 9788 N N . SER J 1 103 ? -21.47400 -33.83900 -53.42500 1.000 251.70325 101 SER J N 1
ATOM 9789 C CA . SER J 1 103 ? -20.12700 -33.92100 -52.80300 1.000 249.88199 101 SER J CA 1
ATOM 9790 C C . SER J 1 103 ? -20.10700 -33.10200 -51.51000 1.000 249.77426 101 SER J C 1
ATOM 9791 O O . SER J 1 103 ? -19.00200 -32.82300 -51.00500 1.000 247.46989 101 SER J O 1
ATOM 9794 N N . ASN J 1 104 ? -21.28600 -32.73400 -51.00200 1.000 234.15951 102 ASN J N 1
ATOM 9795 C CA . ASN J 1 104 ? -21.37600 -31.94200 -49.74700 1.000 219.85145 102 ASN J CA 1
ATOM 9796 C C . ASN J 1 104 ? -21.75800 -32.87800 -48.59700 1.000 207.30933 102 ASN J C 1
ATOM 9797 O O . ASN J 1 104 ? -22.38300 -32.40000 -47.63000 1.000 196.14578 102 ASN J O 1
ATOM 9799 N N . GLY J 1 105 ? -21.40300 -34.16200 -48.70800 1.000 207.21778 103 GLY J N 1
ATOM 9800 C CA . GLY J 1 105 ? -21.77700 -35.14200 -47.67100 1.000 193.20745 103 GLY J CA 1
ATOM 9801 C C . GLY J 1 105 ? -23.28200 -35.17400 -47.48600 1.000 175.52112 103 GLY J C 1
ATOM 9802 O O . GLY J 1 105 ? -23.99200 -35.31800 -48.49800 1.000 182.36485 103 GLY J O 1
ATOM 9803 N N . VAL J 1 106 ? -23.75800 -35.03800 -46.24600 1.000 160.44383 104 VAL J N 1
ATOM 9804 C CA . VAL J 1 106 ? -25.23300 -34.96400 -46.02100 1.000 151.69772 104 VAL J CA 1
ATOM 9805 C C . VAL J 1 106 ? -25.58100 -33.54700 -45.55100 1.000 149.92234 104 VAL J C 1
ATOM 9806 O O . VAL J 1 106 ? -24.93800 -33.06300 -44.60000 1.000 146.46991 104 VAL J O 1
ATOM 9810 N N . LYS J 1 107 ? -26.54000 -32.90100 -46.21500 1.000 147.42252 105 LYS J N 1
ATOM 9811 C CA . LYS J 1 107 ? -26.92500 -31.53100 -45.90000 1.000 143.24985 105 LYS J CA 1
ATOM 9812 C C . LYS J 1 107 ? -27.86800 -31.45000 -44.70700 1.000 129.47630 105 LYS J C 1
ATOM 9813 O O . LYS J 1 107 ? -27.78700 -30.49500 -43.92600 1.000 126.91665 105 LYS J O 1
ATOM 9815 N N . THR J 1 108 ? -28.75600 -32.42600 -44.54200 1.000 127.42237 106 THR J N 1
ATOM 9816 C CA . THR J 1 108 ? -29.74300 -32.37200 -43.47800 1.000 121.18498 106 THR J CA 1
ATOM 9817 C C . THR J 1 108 ? -29.70800 -33.61400 -42.59800 1.000 119.01623 106 THR J C 1
ATOM 9818 O O . THR J 1 108 ? -29.10100 -34.63600 -42.93100 1.000 133.10559 106 THR J O 1
ATOM 9822 N N . ALA J 1 109 ? -30.37900 -33.48500 -41.45700 1.000 115.92867 107 ALA J N 1
ATOM 9823 C CA . ALA J 1 109 ? -30.57700 -34.53700 -40.47100 1.000 116.62619 107 ALA J CA 1
ATOM 9824 C C . ALA J 1 109 ? -31.64900 -34.05000 -39.50800 1.000 116.73860 107 ALA J C 1
ATOM 9825 O O . ALA J 1 109 ? -31.89900 -32.84700 -39.39900 1.000 118.16598 107 ALA J O 1
ATOM 9827 N N . ARG J 1 110 ? -32.28700 -34.99000 -38.81600 1.000 114.75599 108 ARG J N 1
ATOM 9828 C CA . ARG J 1 110 ? -33.34000 -34.65700 -37.85900 1.000 121.34381 108 ARG J CA 1
ATOM 9829 C C . ARG J 1 110 ? -33.13400 -35.46100 -36.58100 1.000 121.85817 108 ARG J C 1
ATOM 9830 O O . ARG J 1 110 ? -33.37300 -36.67300 -36.55200 1.000 129.99539 108 ARG J O 1
ATOM 9838 N N . LEU J 1 111 ? -32.66600 -34.78600 -35.53300 1.000 115.50903 109 LEU J N 1
ATOM 9839 C CA . LEU J 1 111 ? -32.48100 -35.39600 -34.21900 1.000 112.98439 109 LEU J CA 1
ATOM 9840 C C . LEU J 1 111 ? -33.85600 -35.66300 -33.62500 1.000 114.21207 109 LEU J C 1
ATOM 9841 O O . LEU J 1 111 ? -34.50900 -34.76000 -33.09900 1.000 109.98091 109 LEU J O 1
ATOM 9846 N N . VAL J 1 112 ? -34.30100 -36.90900 -33.71500 1.000 117.19101 110 VAL J N 1
ATOM 9847 C CA . VAL J 1 112 ? -35.60400 -37.32000 -33.21000 1.000 116.51143 110 VAL J CA 1
ATOM 9848 C C . VAL J 1 112 ? -35.43300 -37.90100 -31.81600 1.000 114.36516 110 VAL J C 1
ATOM 9849 O O . VAL J 1 112 ? -34.50200 -38.67500 -31.56100 1.000 117.61530 110 VAL J O 1
ATOM 9853 N N . SER J 1 113 ? -36.32500 -37.51800 -30.90600 1.000 113.77236 111 SER J N 1
ATOM 9854 C CA . SER J 1 113 ? -36.29000 -38.02100 -29.54400 1.000 117.55939 111 SER J CA 1
ATOM 9855 C C . SER J 1 113 ? -37.70500 -38.29600 -29.06800 1.000 125.92523 111 SER J C 1
ATOM 9856 O O . SER J 1 113 ? -38.66200 -37.66000 -29.51900 1.000 134.32548 111 SER J O 1
ATOM 9859 N N . GLN J 1 114 ? -37.83500 -39.26100 -28.16300 1.000 128.46898 112 GLN J N 1
ATOM 9860 C CA . GLN J 1 114 ? -39.11600 -39.49800 -27.51300 1.000 137.83049 112 GLN J CA 1
ATOM 9861 C C . GLN J 1 114 ? -38.85300 -40.07100 -26.13300 1.000 144.94470 112 GLN J C 1
ATOM 9862 O O . GLN J 1 114 ? -38.12400 -41.05700 -26.00900 1.000 149.79826 112 GLN J O 1
ATOM 9864 N N . LYS J 1 115 ? -39.45400 -39.48900 -25.10400 1.000 147.89964 113 LYS J N 1
ATOM 9865 C CA . LYS J 1 115 ? -39.28200 -40.04400 -23.77100 1.000 151.29931 113 LYS J CA 1
ATOM 9866 C C . LYS J 1 115 ? -40.05100 -41.35700 -23.68800 1.000 165.30787 113 LYS J C 1
ATOM 9867 O O . LYS J 1 115 ? -41.06400 -41.53700 -24.35800 1.000 175.73106 113 LYS J O 1
ATOM 9869 N N . ALA J 1 116 ? -39.54700 -42.28800 -22.88800 1.000 170.29318 114 ALA J N 1
ATOM 9870 C CA . ALA J 1 116 ? -40.21800 -43.58000 -22.68100 1.000 184.89163 114 ALA J CA 1
ATOM 9871 C C . ALA J 1 116 ? -40.42500 -44.27300 -24.03500 1.000 193.43260 114 ALA J C 1
ATOM 9872 O O . ALA J 1 116 ? -39.57700 -44.17500 -24.93300 1.000 212.88888 114 ALA J O 1
ATOM 9874 N N . LYS J 1 117 ? -41.56500 -44.95300 -24.19600 1.000 190.76346 115 LYS J N 1
ATOM 9875 C CA . LYS J 1 117 ? -41.90900 -45.69700 -25.40300 1.000 195.05000 115 LYS J CA 1
ATOM 9876 C C . LYS J 1 117 ? -43.34900 -45.40700 -25.81200 1.000 198.92123 115 LYS J C 1
ATOM 9877 O O . LYS J 1 117 ? -44.24100 -45.30200 -24.96200 1.000 197.58051 115 LYS J O 1
ATOM 9879 N N . GLY J 1 118 ? -43.56500 -45.27400 -27.11800 1.000 201.43163 116 GLY J N 1
ATOM 9880 C CA . GLY J 1 118 ? -44.88600 -44.92400 -27.63100 1.000 200.48387 116 GLY J CA 1
ATOM 9881 C C . GLY J 1 118 ? -45.41800 -43.61800 -27.08400 1.000 201.83318 116 GLY J C 1
ATOM 9882 O O . GLY J 1 118 ? -46.63700 -43.44200 -26.92700 1.000 200.43114 116 GLY J O 1
ATOM 9883 N N . MET J 1 119 ? -44.51300 -42.69300 -26.78000 1.000 214.56971 117 MET J N 1
ATOM 9884 C CA . MET J 1 119 ? -44.73900 -41.35900 -26.24900 1.000 201.02701 117 MET J CA 1
ATOM 9885 C C . MET J 1 119 ? -44.53200 -40.31200 -27.34200 1.000 194.54388 117 MET J C 1
ATOM 9886 O O . MET J 1 119 ? -44.11500 -40.64100 -28.45800 1.000 220.35405 117 MET J O 1
ATOM 9888 N N . PRO J 1 120 ? -44.84400 -39.03700 -27.06600 1.000 180.37437 118 PRO J N 1
ATOM 9889 C CA . PRO J 1 120 ? -44.66900 -37.99200 -28.08700 1.000 175.39195 118 PRO J CA 1
ATOM 9890 C C . PRO J 1 120 ? -43.26600 -37.93400 -28.68500 1.000 166.79976 118 PRO J C 1
ATOM 9891 O O . PRO J 1 120 ? -42.26000 -38.09200 -27.99100 1.000 156.63813 118 PRO J O 1
ATOM 9895 N N . ARG J 1 121 ? -43.22400 -37.71400 -30.00200 1.000 171.71462 119 ARG J N 1
ATOM 9896 C CA . ARG J 1 121 ? -42.00400 -37.72200 -30.80500 1.000 149.57924 119 ARG J CA 1
ATOM 9897 C C . ARG J 1 121 ? -41.62900 -36.31500 -31.25800 1.000 144.11238 119 ARG J C 1
ATOM 9898 O O . ARG J 1 121 ? -42.44400 -35.61500 -31.86800 1.000 152.22994 119 ARG J O 1
ATOM 9900 N N . ILE J 1 122 ? -40.40200 -35.90300 -30.94000 1.000 137.72119 120 ILE J N 1
ATOM 9901 C CA . ILE J 1 122 ? -39.87100 -34.58700 -31.28500 1.000 129.01110 120 ILE J CA 1
ATOM 9902 C C . ILE J 1 122 ? -39.02000 -34.68600 -32.54600 1.000 130.38504 120 ILE J C 1
ATOM 9903 O O . ILE J 1 122 ? -38.13800 -35.55100 -32.64100 1.000 133.09897 120 ILE J O 1
ATOM 9908 N N . ASN J 1 123 ? -39.28300 -33.81300 -33.52100 1.000 129.82936 121 ASN J N 1
ATOM 9909 C CA . ASN J 1 123 ? -38.47000 -33.73600 -34.73600 1.000 134.01128 121 ASN J CA 1
ATOM 9910 C C . ASN J 1 123 ? -37.74200 -32.39200 -34.69000 1.000 129.08486 121 ASN J C 1
ATOM 9911 O O . ASN J 1 123 ? -38.31200 -31.35100 -35.02500 1.000 142.98032 121 ASN J O 1
ATOM 9916 N N . VAL J 1 124 ? -36.46000 -32.44500 -34.35200 1.000 122.92486 122 VAL J N 1
ATOM 9917 C CA . VAL J 1 124 ? -35.60600 -31.25100 -34.31400 1.000 109.26041 122 VAL J CA 1
ATOM 9918 C C . VAL J 1 124 ? -34.71200 -31.29500 -35.55500 1.000 109.32527 122 VAL J C 1
ATOM 9919 O O . VAL J 1 124 ? -33.78800 -32.11500 -35.61300 1.000 114.02669 122 VAL J O 1
ATOM 9923 N N . PRO J 1 125 ? -34.97800 -30.46000 -36.55600 1.000 102.17272 123 PRO J N 1
ATOM 9924 C CA . PRO J 1 125 ? -34.17500 -30.49900 -37.78300 1.000 107.44584 123 PRO J CA 1
ATOM 9925 C C . PRO J 1 125 ? -32.77700 -29.94400 -37.58100 1.000 108.66533 123 PRO J C 1
ATOM 9926 O O . PRO J 1 125 ? -32.50900 -29.15300 -36.67700 1.000 110.33393 123 PRO J O 1
ATOM 9930 N N . LEU J 1 126 ? -31.87200 -30.39500 -38.44700 1.000 107.00532 124 LEU J N 1
ATOM 9931 C CA . LEU J 1 126 ? -30.46800 -30.02100 -38.38800 1.000 102.60236 124 LEU J CA 1
ATOM 9932 C C . LEU J 1 126 ? -29.97400 -29.72400 -39.79200 1.000 105.08968 124 LEU J C 1
ATOM 9933 O O . LEU J 1 126 ? -30.49000 -30.25500 -40.77600 1.000 111.33384 124 LEU J O 1
ATOM 9938 N N . THR J 1 127 ? -28.96500 -28.86000 -39.86700 1.000 103.19878 125 THR J N 1
ATOM 9939 C CA . THR J 1 127 ? -28.23500 -28.61600 -41.10000 1.000 105.61160 125 THR J CA 1
ATOM 9940 C C . THR J 1 127 ? -26.74600 -28.58000 -40.78100 1.000 102.98122 125 THR J C 1
ATOM 9941 O O . THR J 1 127 ? -26.33900 -28.29200 -39.65300 1.000 96.84340 125 THR J O 1
ATOM 9945 N N . LYS J 1 128 ? -25.93100 -28.85700 -41.79400 1.000 102.72990 126 LYS J N 1
ATOM 9946 C CA . LYS J 1 128 ? -24.48800 -28.92300 -41.60500 1.000 105.01040 126 LYS J CA 1
ATOM 9947 C C . LYS J 1 128 ? -23.90200 -27.51800 -41.52300 1.000 103.42471 126 LYS J C 1
ATOM 9948 O O . LYS J 1 128 ? -24.24200 -26.64800 -42.32300 1.000 112.03998 126 LYS J O 1
ATOM 9950 N N . MET J 1 129 ? -23.03800 -27.29600 -40.53400 1.000 105.80208 127 MET J N 1
ATOM 9951 C CA . MET J 1 129 ? -22.38600 -26.00800 -40.30900 1.000 101.64062 127 MET J CA 1
ATOM 9952 C C . MET J 1 129 ? -21.39600 -25.70400 -41.43000 1.000 110.43146 127 MET J C 1
ATOM 9953 O O . MET J 1 129 ? -21.17800 -26.51200 -42.33200 1.000 112.16819 127 MET J O 1
ATOM 9958 N N . VAL J 1 130 ? -20.76100 -24.54700 -41.35000 1.000 115.34112 128 VAL J N 1
ATOM 9959 C CA . VAL J 1 130 ? -19.65400 -24.24000 -42.24500 1.000 122.47280 128 VAL J CA 1
ATOM 9960 C C . VAL J 1 130 ? -18.35300 -24.59600 -41.53700 1.000 125.39216 128 VAL J C 1
ATOM 9961 O O . VAL J 1 130 ? -18.26800 -24.58000 -40.30600 1.000 127.21184 128 VAL J O 1
ATOM 9965 N N . GLU J 1 131 ? -17.33200 -24.94600 -42.32500 1.000 128.42209 129 GLU J N 1
ATOM 9966 C CA . GLU J 1 131 ? -16.11100 -25.51400 -41.75600 1.000 139.08377 129 GLU J CA 1
ATOM 9967 C C . GLU J 1 131 ? -15.45900 -24.57400 -40.74700 1.000 154.81088 129 GLU J C 1
ATOM 9968 O O . GLU J 1 131 ? -14.90300 -25.02600 -39.73800 1.000 150.08187 129 GLU J O 1
ATOM 9970 N N . SER J 1 132 ? -15.51200 -23.26500 -41.00500 1.000 136.96587 130 SER J N 1
ATOM 9971 C CA . SER J 1 132 ? -14.80800 -22.31000 -40.15400 1.000 136.13400 130 SER J CA 1
ATOM 9972 C C . SER J 1 132 ? -15.34700 -22.32300 -38.72700 1.000 129.42162 130 SER J C 1
ATOM 9973 O O . SER J 1 132 ? -14.57800 -22.43100 -37.76600 1.000 127.53962 130 SER J O 1
ATOM 9976 N N . SER J 1 133 ? -16.66700 -22.23700 -38.57100 1.000 127.05531 131 SER J N 1
ATOM 9977 C CA . SER J 1 133 ? -17.28700 -22.20700 -37.25300 1.000 126.16840 131 SER J CA 1
ATOM 9978 C C . SER J 1 133 ? -17.59800 -23.59400 -36.70200 1.000 123.47148 131 SER J C 1
ATOM 9979 O O . SER J 1 133 ? -17.87800 -23.72000 -35.50300 1.000 116.68085 131 SER J O 1
ATOM 9982 N N . ALA J 1 134 ? -17.56300 -24.62700 -37.54900 1.000 137.16791 132 ALA J N 1
ATOM 9983 C CA . ALA J 1 134 ? -17.78400 -25.99200 -37.08100 1.000 116.25760 132 ALA J CA 1
ATOM 9984 C C . ALA J 1 134 ? -16.76200 -26.37900 -36.01900 1.000 102.44831 132 ALA J C 1
ATOM 9985 O O . ALA J 1 134 ? -17.08800 -27.10400 -35.07000 1.000 96.89240 132 ALA J O 1
ATOM 9987 N N . SER J 1 135 ? -15.51700 -25.91800 -36.16800 1.000 106.46225 133 SER J N 1
ATOM 9988 C CA . SER J 1 135 ? -14.47300 -26.26900 -35.20600 1.000 103.08157 133 SER J CA 1
ATOM 9989 C C . SER J 1 135 ? -14.79300 -25.76200 -33.80600 1.000 104.16554 133 SER J C 1
ATOM 9990 O O . SER J 1 135 ? -14.65400 -26.50200 -32.82400 1.000 100.57164 133 SER J O 1
ATOM 9993 N N . GLU J 1 136 ? -15.20300 -24.50200 -33.69000 1.000 110.61028 134 GLU J N 1
ATOM 9994 C CA . GLU J 1 136 ? -15.58600 -23.98600 -32.38300 1.000 106.02595 134 GLU J CA 1
ATOM 9995 C C . GLU J 1 136 ? -16.80900 -24.70100 -31.83000 1.000 104.36438 134 GLU J C 1
ATOM 9996 O O . GLU J 1 136 ? -16.99200 -24.75600 -30.60800 1.000 107.88881 134 GLU J O 1
ATOM 10002 N N . ALA J 1 137 ? -17.66400 -25.23900 -32.70000 1.000 103.85101 135 ALA J N 1
ATOM 10003 C CA . ALA J 1 137 ? -18.82600 -25.97900 -32.22100 1.000 99.38677 135 ALA J CA 1
ATOM 10004 C C . ALA J 1 137 ? -18.39300 -27.20700 -31.43400 1.000 99.61006 135 ALA J C 1
ATOM 10005 O O . ALA J 1 137 ? -18.91300 -27.48300 -30.34600 1.000 100.05855 135 ALA J O 1
ATOM 10007 N N . MET J 1 138 ? -17.44700 -27.97000 -31.98400 1.000 96.14340 136 MET J N 1
ATOM 10008 C CA . MET J 1 138 ? -16.91700 -29.12100 -31.26700 1.000 90.93514 136 MET J CA 1
ATOM 10009 C C . MET J 1 138 ? -16.15300 -28.68000 -30.02800 1.000 91.22809 136 MET J C 1
ATOM 10010 O O . MET J 1 138 ? -16.28000 -29.29000 -28.95800 1.000 93.40589 136 MET J O 1
ATOM 10015 N N . ALA J 1 139 ? -15.33800 -27.62900 -30.16300 1.000 92.51619 137 ALA J N 1
ATOM 10016 C CA . ALA J 1 139 ? -14.57800 -27.10800 -29.03200 1.000 95.43115 137 ALA J CA 1
ATOM 10017 C C . ALA J 1 139 ? -15.49300 -26.69900 -27.88600 1.000 99.37799 137 ALA J C 1
ATOM 10018 O O . ALA J 1 139 ? -15.21100 -26.99600 -26.72000 1.000 96.86412 137 ALA J O 1
ATOM 10020 N N . ASN J 1 140 ? -16.59300 -26.01400 -28.20000 1.000 110.06545 138 ASN J N 1
ATOM 10021 C CA . ASN J 1 140 ? -17.52800 -25.59900 -27.16000 1.000 109.88574 138 ASN J CA 1
ATOM 10022 C C . ASN J 1 140 ? -18.18200 -26.79800 -26.48800 1.000 104.76734 138 ASN J C 1
ATOM 10023 O O . ASN J 1 140 ? -18.27300 -26.85600 -25.25800 1.000 103.56061 138 ASN J O 1
ATOM 10028 N N . LEU J 1 141 ? -18.63700 -27.77000 -27.28100 1.000 101.20161 139 LEU J N 1
ATOM 10029 C CA . LEU J 1 141 ? -19.29600 -28.94600 -26.71800 1.000 101.27615 139 LEU J CA 1
ATOM 10030 C C . LEU J 1 141 ? -18.40000 -29.63700 -25.69300 1.000 100.05593 139 LEU J C 1
ATOM 10031 O O . LEU J 1 141 ? -18.83500 -29.93000 -24.57300 1.000 105.10898 139 LEU J O 1
ATOM 10036 N N . SER J 1 142 ? -17.13800 -29.89000 -26.05100 1.000 95.40644 140 SER J N 1
ATOM 10037 C CA . SER J 1 142 ? -16.24900 -30.62600 -25.15200 1.000 96.38043 140 SER J CA 1
ATOM 10038 C C . SER J 1 142 ? -15.93200 -29.82900 -23.89000 1.000 97.28549 140 SER J C 1
ATOM 10039 O O . SER J 1 142 ? -16.04000 -30.35200 -22.77500 1.000 98.03545 140 SER J O 1
ATOM 10042 N N . LEU J 1 143 ? -15.51600 -28.56900 -24.04500 1.000 99.41906 141 LEU J N 1
ATOM 10043 C CA . LEU J 1 143 ? -15.20700 -27.74700 -22.87700 1.000 98.39681 141 LEU J CA 1
ATOM 10044 C C . LEU J 1 143 ? -16.43200 -27.55900 -21.99000 1.000 103.48251 141 LEU J C 1
ATOM 10045 O O . LEU J 1 143 ? -16.31900 -27.55600 -20.75800 1.000 99.90845 141 LEU J O 1
ATOM 10050 N N . GLU J 1 144 ? -17.61000 -27.39300 -22.59400 1.000 113.28846 142 GLU J N 1
ATOM 10051 C CA . GLU J 1 144 ? -18.82800 -27.29200 -21.79600 1.000 110.04846 142 GLU J CA 1
ATOM 10052 C C . GLU J 1 144 ? -19.15700 -28.62600 -21.13800 1.000 112.67988 142 GLU J C 1
ATOM 10053 O O . GLU J 1 144 ? -19.60400 -28.66400 -19.98600 1.000 106.32631 142 GLU J O 1
ATOM 10059 N N . LEU J 1 145 ? -18.94600 -29.73100 -21.85900 1.000 107.95764 143 LEU J N 1
ATOM 10060 C CA . LEU J 1 145 ? -19.15400 -31.05100 -21.27300 1.000 106.58894 143 LEU J CA 1
ATOM 10061 C C . LEU J 1 145 ? -18.21500 -31.28600 -20.09700 1.000 103.89582 143 LEU J C 1
ATOM 10062 O O . LEU J 1 145 ? -18.62100 -31.84100 -19.06900 1.000 107.42344 143 LEU J O 1
ATOM 10067 N N . PHE J 1 146 ? -16.95500 -30.86400 -20.23000 1.000 100.74463 144 PHE J N 1
ATOM 10068 C CA . PHE J 1 146 ? -15.98400 -31.03900 -19.15400 1.000 98.11000 144 PHE J CA 1
ATOM 10069 C C . PHE J 1 146 ? -16.34100 -30.20400 -17.92800 1.000 105.78090 144 PHE J C 1
ATOM 10070 O O . PHE J 1 146 ? -16.27700 -30.69600 -16.79500 1.000 106.21162 144 PHE J O 1
ATOM 10078 N N . ARG J 1 147 ? -16.68500 -28.92600 -18.12700 1.000 106.12160 145 ARG J N 1
ATOM 10079 C CA . ARG J 1 147 ? -17.03500 -28.07800 -16.99000 1.000 107.94396 145 ARG J CA 1
ATOM 10080 C C . ARG J 1 147 ? -18.20200 -28.65900 -16.20100 1.000 113.26125 145 ARG J C 1
ATOM 10081 O O . ARG J 1 147 ? -18.20700 -28.61700 -14.96500 1.000 113.96401 145 ARG J O 1
ATOM 10089 N N . ALA J 1 148 ? -19.20200 -29.20500 -16.89600 1.000 127.68740 146 ALA J N 1
ATOM 10090 C CA . ALA J 1 148 ? -20.27300 -29.90900 -16.20000 1.000 125.06789 146 ALA J CA 1
ATOM 10091 C C . ALA J 1 148 ? -19.78400 -31.23900 -15.64500 1.000 118.43183 146 ALA J C 1
ATOM 10092 O O . ALA J 1 148 ? -20.29900 -31.71600 -14.62700 1.000 125.93449 146 ALA J O 1
ATOM 10094 N N . PHE J 1 149 ? -18.79100 -31.84400 -16.29900 1.000 112.36086 147 PHE J N 1
ATOM 10095 C CA . PHE J 1 149 ? -18.22500 -33.09900 -15.81600 1.000 108.76846 147 PHE J CA 1
ATOM 10096 C C . PHE J 1 149 ? -17.34900 -32.87800 -14.58900 1.000 109.53952 147 PHE J C 1
ATOM 10097 O O . PHE J 1 149 ? -17.45500 -33.61000 -13.59900 1.000 113.21086 147 PHE J O 1
ATOM 10105 N N . LYS J 1 150 ? -16.47200 -31.86900 -14.63300 1.000 110.22176 148 LYS J N 1
ATOM 10106 C CA . LYS J 1 150 ? -15.57800 -31.62100 -13.50500 1.000 112.47416 148 LYS J CA 1
ATOM 10107 C C . LYS J 1 150 ? -16.33500 -31.24200 -12.23800 1.000 118.55145 148 LYS J C 1
ATOM 10108 O O . LYS J 1 150 ? -15.80700 -31.43000 -11.13700 1.000 119.11219 148 LYS J O 1
ATOM 10110 N N . SER J 1 151 ? -17.55300 -30.71200 -12.36600 1.000 117.64782 149 SER J N 1
ATOM 10111 C CA . SER J 1 151 ? -18.34600 -30.38700 -11.18600 1.000 124.38059 149 SER J CA 1
ATOM 10112 C C . SER J 1 151 ? -19.01300 -31.62000 -10.59100 1.000 145.42978 149 SER J C 1
ATOM 10113 O O . SER J 1 151 ? -19.17600 -31.70400 -9.36900 1.000 166.96075 149 SER J O 1
ATOM 10116 N N . LYS J 1 152 ? -19.39500 -32.57900 -11.43000 1.000 130.91102 150 LYS J N 1
ATOM 10117 C CA . LYS J 1 152 ? -20.04200 -33.80100 -10.97000 1.000 124.41643 150 LYS J CA 1
ATOM 10118 C C . LYS J 1 152 ? -19.02000 -34.76600 -10.38200 1.000 131.10985 150 LYS J C 1
ATOM 10119 O O . LYS J 1 152 ? -19.04200 -35.05700 -9.18700 1.000 136.25030 150 LYS J O 1
#

Nearest PDB structures (foldseek):
  8p26-assembly3_F  TM=1.007E+00  e=1.579E-27  Arabidopsis thaliana
  8p26-assembly5_I  TM=9.951E-01  e=7.865E-24  Arabidopsis thaliana
  8p26-assembly4_G  TM=9.945E-01  e=1.106E-23  Arabidopsis thaliana
  8p26-assembly5_J  TM=9.971E-01  e=4.569E-23  Arabidopsis thaliana
  8p26-assembly4_H  TM=9.966E-01  e=1.199E-22  Arabidopsis thaliana

Solvent-accessible surface area: 62160 Å² total; per-residue (Å²): 168,1,28,10,90,108,47,68,68,20,22,6,60,1,79,20,88,102,112,181,112,57,94,141,3,4,2,2,1,20,32,18,12,26,2,9,18,9,5,8,1,4,15,1,52,73,29,3,37,23,31,72,22,0,0,22,40,7,38,87,35,19,112,122,47,67,29,37,33,35,14,42,31,1,31,69,36,14,45,55,0,10,66,34,142,64,11,29,0,88,48,85,113,75,6,24,1,32,0,56,32,45,89,72,74,45,45,3,76,4,80,7,76,55,44,93,92,35,7,13,29,0,2,15,0,4,2,0,20,64,1,23,47,33,23,43,82,60,125,129,225,47,45,14,135,103,42,135,72,4,22,8,72,3,80,19,84,121,100,153,106,31,18,82,0,2,3,3,8,53,32,65,78,48,139,42,13,6,6,10,0,0,7,4,48,84,23,4,36,16,32,83,20,27,28,76,81,8,61,91,31,51,83,117,29,60,54,59,39,60,41,55,109,5,33,85,31,17,38,51,0,9,115,30,155,61,14,29,0,82,37,79,105,84,4,23,2,18,0,24,22,38,96,82,86,46,159,3,69,12,80,8,72,46,55,103,94,90,51,14,26,78,6,20,9,66,1,0,46,30,0,28,63,28,41,48,76,57,73,198,205,54,40,11,80,109,50,67,68,10,23,7,50,6,98,19,51,70,99,128,103,43,20,47,6,2,1,2,10,54,28,66,72,51,144,44,14,11,6,21,1,1,10,3,66,85,24,4,45,22,34,106,28,31,23,82,48,4,68,95,32,10,96,106,62,58,185,124,44,43,68,29,30,99,41,24,37,60,1,15,136,45,102,81,5,36,6,68,69,20,134,96,77,9,99,1,12,2,27,26,47,98,81,76,58,152,15,64,15,81,9,71,44,51,106,82,85,60,16,34,73,8,19,6,69,1,0,38,26,1,24,65,40,45,66,100,84,109,12,51,14,148,101,50,133,51,16,24,7,77,2,96,18,57,56,103,57,180,155,81,111,134,3,2,0,0,5,15,29,17,13,30,12,16,20,10,5,12,0,1,8,1,47,80,24,2,34,17,27,74,19,1,13,36,63,7,55,32,28,43,34,77,30,28,47,50,22,48,9,57,91,1,33,92,32,20,42,50,0,13,74,38,110,61,8,26,0,76,43,74,89,95,3,20,2,31,2,59,30,51,91,71,86,50,51,1,87,9,52,5,69,50,47,109,90,50,9,14,32,4,3,18,0,4,0,0,34,50,0,36,59,30,48,54,90,44,137,160,47,52,6,58,118,43,67,67,10,22,7,43,1,70,18,53,141,102,45,15,66,3,2,3,1,6,50,35,68,75,57,149,35,11,9,7,14,2,3,13,4,42,95,31,3,49,26,30,89,16,20,33,68,85,2,49,89,27,32,110,111,38,60,62,66,45,72,35,66,54,6,26,90,31,13,37,52,0,15,118,30,137,78,28,30,0,90,72,86,107,84,8,22,3,32,0,55,17,48,94,74,99,45,51,2,74,6,81,4,79,52,52,95,93,89,49,12,29,83,8,30,5,49,0,0,44,72,0,17,54,35,47,66,90,52,151,108,9,3,4,77,72,37,108,69,17,28,8,79,4,100,26,53,96,157,132,76,93,114,3,2,5,1,3,19,31,18,13,29,2,9,12,10,8,8,0,0,8,1,53,67,19,2,52,22,31,70,15,0,5,22,39,3,49,85,28,55,121,122,42,54,48,88,9,59,21,38,101,2,5,42,34,9,40,36,0,13,73,36,139,51,11,40,6,70,46,42,132,86,72,3,100,3,24,1,48,103,40,86,74,85,48,49,1,59,7,76,3,79,55,49,100,93,46,7,13,38,0,0,20,0,1,0,0,16,39,1,30,114,31,28,38,23,30,115,67,114,109,129,138,45,42,6,141,106,35,74,68,17,24,8,64,4,83,19,68,68,51,55,154,86,38,34,78,3,5,2,1,4,57,33,72,65,42,150,44,7,9,3,18,0,0,4,7,42,52,14,0,25,19,32,96,15,21,22,70,80,4,45,68,30,45,112,51,21,67,37,74,39,62,34,64,104,12,27,90,37,19,55,54,0,7,60,33,150,60,11,34,2,36,50,34,123,90,69,2,68,0,19,1,45,23,45,53,62,99,45,23,1,24,3,74,3,79,78,39,91,140,88,48,14,34,78,8,19,8,62,2,0,55,70,2,32,57,35,21,43,67,44,116,93,126,97,6,22,13,90,105,45,140,62,11,16,6,51,3,109,80,164,77,108,39,2,0,1,1,4,18,28,19,11,24,5,8,22,5,6,9,0,0,9,3,46,82,17,2,49,20,30,63,25,0,0,22,39,14,22,89,31,37,103,112,51,63,45,65,54,74,24,72,55,12,41,94,16,25,36,33,0,13,109,25,138,77,11,42,4,66,74,51,209,90,68,12,108,1,26,2,45,73,39,94,82,76,39,33,10,49,7,78,3,71,50,44,102,94,39,8,11,34,0,2,14,2,2,0,0,9,36,0,23,127,36,53,73,101,80,171,4,37,7,96,109,36,73,70,9,20,8,55,8,90,7,62,72,163,129,54,32,47,6,2,2,2,8,19,32,21,12,32,5,10,22,7,8,18,1,3,14,3,41,55,30,2,65,23,32,63,28,0,0,22,39,9,20,86,31,48,122,110,51,58,56,50,68,71,25,44,52,8,31,94,37,30,37,59,0,16,124,46,112,51,8,31,0,89,12,74,117,73,4,26,4,20,2,53,34,39,99,84,96,37,42,3,74,14,87,3,80,57,45,109,88,44,12,12,33,0,2,19,0,4,0,0,19,62,0,26,55,30,46,68,99,81,98,3,57,13,84,108,45,72,60,15,22,8,76,3,64,16,87,69,102,149,84,39,37,33,67,3,1,5,0,7,18,29,16,13,42,7,13,21,6,9,11,0,0,9,1,32,77,19,1,21,24,31,74,23,0,18,38,38,18,39,71,32,30,110,111,56,56,24,76,54,74,17,60,51,20,37,83,58,32,51,56,0,16,76,33,138,64,15,29,1,51,25,25,76,96,7,4,32,37,46,22,50,70,6,120,7,27,1,22,16,75,94,96,33,55,52,8,70,15,76,4,74,49,43,96,93,28,10,8,32,1,5,15,0,1,0,0,26,24,0,32,127,42,40,67,98,86

Secondary structure (DSSP, 8-state):
--SGGG---EEEEEEE--------EEEEEEEEETTEEEEEEE-SSS-EEEEEEEHHHHHHHHHHTS--S-HHHHHHHHHHHHTSTTEEEEE--EEEEEEESSTTS-EEEEEEEE--HHHHHHHHHHHHHHHHHHHHHTT-/---GGG---EEEEEEEE-------EEEEEEEEETTEEEEEEE-SSS-EEEEEEEHHHHHHHHHHH---S-HHHHHHHHHHHHTSS--EEEE--EEEEEE-SSTTSPPEEEEEEE--HHHHHHHHHHHHHHHHHHHHHHT-/--SSTT---EEEEEEEE-------EEEEEEEEETTEEEEEEE-SSS-EEEEEEEHHHHHHHHHTT----HHHHHHHHHHHTSS-EEEEEE--EEEEEEESSTTS-EEEEEEEE--HHHHHHHHHHHHHHHHHHHHH-/--SSTT---EEEEEEE--S------EEEEEEEEETTEEEEEEE-SSS-EEEEEEEHHHHHHHHHHH-----HHHHHHHHHHHHHSTT-EEEE---EEEEE-SSSSSPPEEEEEEE--HHHHHHHHHHHHHHHHHHHHH--/--SSTTPPPEEEEE-EE-----EEEEEEEEETTEEEEEEE-SSS-EEEEEEEHHHHHHHHHHH---S-HHHHHHHHHHHHTSS--EEEE--EEEEEEESSTTSPEEEEEEEE--HHHHHHHHHHHHHHHHHHHHT--/--SSTT---EEEEEEEE------EEEEEEEEETTEEEEEEE-SSS-EEEEEEEHHHHHHHHHHH-----HHHHHHHHHHHHTSS--EEEE---EEEEEE-SSTTSPPEEEEEEE--HHHHHHHHHHHHHHHHHHHHHHTT---/---STT---EEEEEEEEES----PPEEEEEEEEETTEEEEEEE-SSS-EEEEEEEHHHHHHHHHHT-----HHHHHHHHHHHHTSS--EEEE---EEEEEEESSTTS-EEEEEEEE--HHHHHHHHHHHHHHHHHHHHHHH--/--SSTT---EEEEEB-----EEEEEEESSTTEEEEEEE-SSS-EEEEEEEHHHHHHHHHHTT--S-HHHHHHHHHHHTTSS--EEEE----EEEEE-SSTTSPPEEEEEEE--HHHHHHHHHHHHHHHHHHHHH-/---STT---EEEEEEEEE-----EEEEEEEEETTEEEEEEE-SSS-EEEEEEEHHHHHHHHHHHT--S-HHHHHHHHHHHHTSS--EEEE--EEEEEE-SSTTS--EEEEEEE--HHHHHHHHHHHHHHHHHHHHH-/----TT---EEEEE-EEE-------EEEEEEEEETTEEEEEEE-SSS-EEEEEEEHHHHHHHHHHHT--S-HHHHHHHHHHHTTSS-B-EEE--B-SSS-B-EEEEEE-SSSS---EEEEEEE--HHHHHHHHHHHHHHHHHHHHH-

Organism: Arabidopsis thaliana (NCBI:txid3702)

B-factor: mean 119.85, std 31.95, range [55.98, 281.1]

Sequence (1399 aa):
MASFEKFEPIFGEVVPERSDLLRRCLFHVYASDSYNLTVHVTDFISGVWTTILSVSQLDDMRDTVGIGGSWSEFVDYTVASLKSDNVKLLLGKTARLVSQKAKGMPRINVPLTKMVESSASEAMANLSLELFRAFKSKQHMASFEKFEPIFGEVVPERSDLLRRCLFHVYASDSYNLTVHVTDFISGVWTTILSVSQLDDMRDTVGIGGSWSEFVDYTVASLKSDNVKLLLGKTARLVSQKAKGMPRINVPLTKMVESSASEAMANLSLELFRAFKSKQHMASFEKFEPIFGEVVPERSDLLRRCLFHVYASDSYNLTVHVTDFISGVWTTILSVSQLDDMRDTVGISWSEFVDYTVASLKSDNVKLLLGEKTARLVSQKAKGMPRINVPLTKMVESSASEAMANLSLELFRAFKSKMASFEKFEPIFGEVVPERSDPLLRRCLFHVYASDSYNLTVHVTDFISGVWTTILSVSQLDDMRDTVGIGGSWSEFVDYTVASLKSDNVKLLLGKTARLVSQKAKGMPRINVPLTKMVESSASEAMANLSLELFRAFKSKQMASFEKFEPIFGEVVPERLLRRCLFHVYASDSYNLTVHVTDFISGVWTTILSVSQLDDMRDTVGIGGSWSEFVDYTVASLKSDNVKLLLGKTARLVSQKAKGMPRINVPLTKMVESSASEAMANLSLELFRAFKSKQMASFEKFEPIFGEVVPERSLLRRCLFHVYASDSYNLTVHVTDFISGVWTTILSVSQLDDMRDTVGIGGSWSEFVDYTVASLKSDNVKLLLGEKTARLVSQKAKGMPRINVPLTKMVESSASEAMANLSLELFRAFKSKQHLQGMASFEKFEPIFGEVVPERSDPLLRRCLFHVYASDSYNLTVHVTDFISGVWTTILSVSQLDDMRDTVGIGGSWSEFVDYTVASLKSDNVKLLLGEKTARLVSQKAKGMPRINVPLTKMVESSASEAMANLSLELFRAFKSKQHLMASFEKFEPIFGEVVPLLRRCLFHVYASDSYNLTVHVTDFISGVWTTILSVSQLDDMRDTVGIGGSWSEFVDYTVASLKSDNVKLLLGEKTARLVSQKAKGMPRINVPLTKMVESSASEAMANLSLELFRAFKSKMASFEKFEPIFGEVVPERSLLRRCLFHVYASDSYNLTVHVTDFISGVWTTILSVSQLDDMRDTVGIGGSWSEFVDYTVASLKSDNVKLLLGKTARLVSQKAKGMPRINVPLTKMVESSASEAMANLSLELFRAFKSKMASFEKFEPIFGEVVPERSDGLLRRCLFHVYASDSYNLTVHVTDFISGVWTTILSVSQLDDMRDTVGIGGSWSEFVDYTVASLKSDNVKLLLGETSVSNGVKTARLVSQKAKGMPRINVPLTKMVESSASEAMANLSLELFRAFKSK

Radius of gyration: 38.96 Å; Cα contacts (8 Å, |Δi|>4): 2868; chains: 10; bounding box: 84×119×95 Å

GO terms:
  GO:0009414 response to water deprivation (P, IMP)
  GO:0090332 stomatal closure (P, IMP)

Foldseek 3Di:
DQWCPPPDKAKDKEWEDEDVPTDIKMKIWDDPDRFKIKIWIDPLPPFIKIDIHGSVNLVVQCVVQPPDDDNCVSVVQVRQFRRDPQFYWYDDCKTWTWTGNDPPHRIDTDIIHGDDPVCRNVVVVCSVVVVVVVVVVVVD/DQWCPPPDKDKDWEFADEDVPGDIKIKIWDDPGRFKIKMWIDPLPPWIWIDIGGSVVVVVVVVVLPDDDDSVVVVVQVRLFRRAPQWYWYDHCKIWGWTGNDPPGRIDTDIIHTDDPVCRNVRVVVSVVVVVVVVVVVVD/DLWQPPPDKDKDKEWEDEDVPTDIKMKIWHDPDRFKIKMWIGPLPPFIKIDIHGSVNVVVLLCVLVDDRVVSVVVVRQQRRDHQWYWYDYPQWIWTWTDNDPPGDIRIHTIGTDDDPCGVVRVVCSVVVVVVVVVVD/DLWCPPPDKDKDKAWEDAPPDPTAIKMKIWHDPDRFKIKIWIDNLPPFIWIDIGGPPVLVVVCVVFPPDDDSVVSVVQVRLQRNAPAFYWYAPCWIWGWTGNDPPHGIRTHTIHTDDPVCRNVVVVCSVVVVVVVVVVPD/DAWCPPPDKDKDWAWEDQVTDIKMKIWHDPDRFKIKIWIDPVPPWIKIDIHGSVNLVVQCVVQVDDDDNCVSVVQVRLQVNAPAWYWHDPCKIWTWTHNDPPGGIRTDIIHTDDPVCRVVVVVVVVVVVVVVVVVDD/DLWQPPPDKDKDKEWEDECVTDIKIKIWHDPDRFKIKIWIGPLPPFIWIDIGGSVNVVVVCVVLPPPDDSVVVVVQVRLFSRAHQWYWYDDPQKIWGWTGNDPPGRIDTDITGTDDPPCRNVSVVVRVVVVVVVVVVVVVDDD/DQWCPPPDKAKAWEFADEDPHVRQTKIKIWDDPGRFKIKIWIDSLPPFIWIDIHGSVNLVVQCVVQPDDDDNVVSVVQVRQFLNDNQWYWYDDPLKIWTWTGNDVPHTIGIDMIGTDDPVCRNVSVVVVVVVVVVVVVVVVVD/DLWQPPPDKDKEWEFEVGAIKMKIWHDPDRFKIKIWIDPLPPFIWIDIHGSVNLVVQCVVLVPDDDSVVSVVQVVLFVHQVQWYWHADVLWIWTWTGNDPPGRIGTHTIGTDDPVCRNVVVVCVVVVVVVVVVVD/DLWCPVPDKDKDKEWEDECVTDIKMKIWHDPGRFKIKMWMGPLPPFIWIDIHGSVNLVVVCVVQVPDDDSVVVVVQVRLFVHDHQQYWHDYCKTWRWTANDPPGGIDTDMIHTDDPVCRNVVVVVSVVVVVVVVVVD/DQWCPPPDKDKDKEWEDEPPPDTDIWMKIWHDPDRFKIKMWIDPLPQFIWIDIHGSVNVVVVCVVLVVDDDNVVVVVQVVQQRRDPQWYKYFYDQDPPSGTFKIWGWTAPDPPGGIDTHITGTDDPVCRNVSVVCSVVSVVVVVVVD